Protein 6A6E (pdb70)

Solvent-accessible surface area: 56478 Å² total

Nearest PDB structures (foldseek):
  5j8q-assembly1_A  TM=9.663E-01  e=8.376E-50  Bacillus subtilis subsp. subtilis str. 168
  7ceq-assembly1_A  TM=9.669E-01  e=1.180E-49  Bacillus subtilis subsp. subtilis str. 168
  8d8s-assembly1_A-2  TM=9.584E-01  e=9.747E-49  Staphylococcus aureus
  4w91-assembly3_E  TM=9.562E-01  e=2.827E-47  Brucella suis bv. 4 str. 40
  6c9e-assembly1_A  TM=9.545E-01  e=1.010E-44  Legionella pneumophila subsp. pneumophila str. Philadelphia 1

Sequence (1684 aa):
HMRSTVFSDEEFSNILNDFPALKRNINGKRLVYLDNAASTLKCKSVIEKMTDFYLYHYSNIHRAVHTLASEATVAYEQAREKVANFLNASSEEIIFTSGTTMGINFLVNSLAKSGILKTEDTVLISQVEHHANLVPWVRLSKFYGFKVAYITADEKGVITNESILKTKESIPNPKVVSITGQSNVTGQEMPIELIRETFKNATLIVDGAQLVPHKKVDVKKLDVDFLVFSGHKILGPTGIGVLYGKKALLEQQLEPFLYGGEMIDKVTFEDVTFNVLPYRFEAGTQHITGAVGLGYTIDYLESIGFEKVEKHVEELSNYLLEKMMELDFVEVYGPIDSSHKSLVSFNVKGVHPHDVSHILDENFGVATRSGHHAQPLMGVLAKGSKIDFPNSTVRASVYLYNTKEDIDVLIEGLKYIRRWFEHMRSTVFSDEEFSNILNDFPALKRNINGKRLVYLDNAASTLKCKSVIEKMTDFYLYHYSNIHRAVHTLASEATVAYEQAREKVANFLNASSEEIIFTSGTTMGINFLVNSLAKSGILKTEDTVLISQVEHHANLVPWVRLSKFYGFKVAYITADEKGVITNESILKTKESIPNPKVVSITGQSNVTGQEMPIELIRETFKNATLIVDGAQLVPHKKVDVKKLDVDFLVFSGHKILGPTGIGVLYGKKALLEQLEPFLYGGEMIDKVTFEDVTFNVLPYRFEAGTQHITGAVGLGYTIDYLESIGFEKVEKHVEELSNYLLEKMMELDFVEVYGPIDSSHKSLVSFNVKGVHPHDVSHILDENFGVATRSGHHAQPLMGVLAKGSKIDFPNSTVRASVYLYNTKEDIDVLIEGLKYIRRWFEHMRSTVFSDEEFSNILNDFPALKRNINGKRLVYLDNAASTLKCKSVIEKMTDFYLYHYSNIHRAVHTLASEATVAYEQAREKVANFLNASSEEIIFTSGTTMGINFLVNSLAKSGILKTEDTVLISQVEHHANLVPWVRLSKFYGFKVAYITADEKGVITNESILKTKESIPNPKVVSITGQSNVTGQEMPIELIRETFKNATLIVDGAQLVPHKKVDVKKLDVDFLVFSGHKILGPTGIGVLYGKKALLEQLEPFLYGGEMIDKVTFEDVTFNVLPYRFEAGTQHITGAVGLGYTIDYLESIGFEKVEKHVEELSNYLLEKMMELDFVEVYGPIDSSHKSLVSFNVKGVHPHDVSHILDENFGVATRSGHHAQPLMGVLAKGSKIDFPNSTVRASVYLYNTKEDIDVLIEGLKYIRRWFEHMRSTVFSDEEFSNILNDFPALKRNINGKRLVYLDNAASTLKCKSVIEKMTDFYLYHYSNIHRAVHTLASEATVAYEQAREEKVANFLNASSEEIIFTSGTTMGINFLVNSLAKSGILKTEDTVLISQVEHHANLVPWVRLSKFYGFKVAYITADEKGVITNESILKTKESIPNPKVVSITGQSNVTGQEMPIELIRETFKNATLIVDGAQLVPHKKVDVKKLDVDFLVFSGHKILGPTGIGVLYGKKALLEQLEPFLYGGEMIDKVTFEDVTFNVLPYRFEAGTQHITGAVGLGYTIDYLESIGFEKVEKHVEELSNYLLEKMMELDFVEVYGPIDSSHKSLVSFNVKGVHPHDVSHILDENFGVATRSGHHAQPLMGVLAKGSKIDFPNSTVRASVYLYNTKEDIDVLIEGLKYIRRWFE

Foldseek 3Di:
DLPDPQDDPVLLVVVLVQFVQQCDAFVRFTALEFALLVFDTAGNVLVVVLVCCVVPQDDFEDVDDDDSNVSLNVLLLLLLCLVCVQQVHDSLQKDKFQWLLVQLLFVVQFCLVLPLQAAAAEEEEAQQDDCSNPVSVVVCCVVRHYYYHYQYAALLRERDLVSLLVVCVVNVAHQAYEYECAGSAQQFRDPLQSNCVSRVNHQYEYECAQPSQQDRHHCVVSVHAKYKYALRSNSADHRIIIIGGDQVVVVSTQASDAAPQQWDDDDPPDTHGDGGPSVRDHDGGPSSRSSSSSSSSVVCVVSNSVSQNVRQLVLFLLLLVLQVVDPQKDWGHDPDSSRTFKIWIDGAPDAQVVLQVQCCNVQSYHKDKFASNQSSLVSNCVPDPGNRPSMTIMGGDGRSHGSVSSVSSSVSSVVVVVVVD/DQPDPQDDPVLLVVVLVQFCQQVDAFLNFGALEFALLVFDTAGNVLVVVLVCCVPPQDDFEDDPPDRSRVSLHVLLQVLLVLVCVQQVHDSLQKDKFQWLLVQLLFCVQFCLVLVLFAQDAEEEEEQLDDCSNPVSVVVCCVVGNYHYHYQYAALLRERDLVSLVVVCVVVVAGQAYEYECAGSEQQFGDPLLSNCVSHVNHQYEYACAPPSLAHRHHCVVSVHQKYKYAQRSNSFDHRIIIMGGDPVVQVSTQARDAAPQQWDDDDPVDTHGDGGPSVHPHPGGPSSRSSSSSVSSVVCVVSPSVSQNVRQLVLFLLLLVLQVPDPQKDWGHDPDSSRTFKIWIAGAPDAQVVLQVQCCNPLSYHKDKDQSRQSSLVSNCVVDPGNRPSMTIMTGDGRSHGSVSSVSSSVSSVCCVVPVD/DLPFPQDDPVLLVVVLVQFVQQCDAFPHATALEFALLVFDGAGPVLVVVLVCCVVPQDDFEDVQPDRSNVSLNVLLLVLLVLVCVQQVHDSLQKDKFQWLLVQLLFCLVFCLVLPQQAQAAEEEEELLDDCSNPVSVVVCCVVRRHYYHYQYAAQLRHRDLVSLVVVCVVPVAGQAYEYECAGSAQQFRDPLQSNCVSHVNHQYEYEDAPPSLAHRHHCVVSVHAKYKYALRSNSFDHRIIIIGGDQVVVVSTDARDAAPQQWDDDDPPDTHGDGGPSVHPHPGGPSSRSSSSSVSSVVCVVSPSVSQNVRQLVLFVLLLVLQVPDPQKDWGHDPDSSRTFKIWIDGAQDAQVRLQVCCCNPLSYHKDKAQSNQSSLVSNCVVDPHNRPSMTIMGGDGRSHTSVSSVSSSVSSVVVNVVRD/DFPDPQDDPVLLVVVLVQFVQQDDAFVNFGALEFALLVFDTAGPVLVVVLVCCVPPQDDFEDPQDDDSRVSLHVLLLVLLVLVCVQQVHDSLQKDKAQWLLVQLLFCVQFCLVLVQQAAAAEEEEEQQDDCSNPVSCVVCCVVRHGYYHYQYAALLRERDLVSLLVVCVVPVAHQAYEYECAGSEQQFRDPLQSNCVRHVNHQAEYEDAQPSLQDRHHCVVSVHAKYKYGQRSNSADHRIIIIGGDQVVQVSTQARDDAPQQWDDDDPVDTHGDGGPSVRPHPGGPSSRSSSSSSSSVVCVVSPSVSQNVRQLVLFLLLLVLVVPDPQKDWGHDDDSSRTFKIWIAGAPDQQVVLQVQCCNPLSYHKDKAQSRQSSLVSNCVNDPGNRPSMTIMGGDGRSHGSVSSVSSSVSSVVCVVPVD

Structure (mmCIF, N/CA/C/O backbone):
data_6A6E
#
_entry.id   6A6E
#
_cell.length_a   106.302
_cell.length_b   218.716
_cell.length_c   89.630
_cell.angle_alpha   90.00
_cell.angle_beta   90.00
_cell.angle_gamma   90.00
#
_symmetry.space_group_name_H-M   'P 21 21 2'
#
loop_
_entity.id
_entity.type
_entity.pdbx_description
1 polymer 'Cysteine desulfurase'
2 non-polymer "PYRIDOXAL-5'-PHOSPHATE"
3 non-polymer GLYCEROL
4 non-polymer 'CITRIC ACID'
5 non-polymer DI(HYDROXYETHYL)ETHER
6 water water
#
loop_
_atom_site.group_PDB
_atom_site.id
_atom_site.type_symbol
_atom_site.label_atom_id
_atom_site.label_alt_id
_atom_site.label_comp_id
_atom_site.label_asym_id
_atom_site.label_entity_id
_atom_site.label_seq_id
_atom_site.pdbx_PDB_ins_code
_atom_site.Cartn_x
_atom_site.Cartn_y
_atom_site.Cartn_z
_atom_site.occupancy
_atom_site.B_iso_or_equiv
_atom_site.auth_seq_id
_atom_site.auth_comp_id
_atom_site.auth_asym_id
_atom_site.auth_atom_id
_atom_site.pdbx_PDB_model_num
ATOM 1 N N . HIS A 1 4 ? -13.664 61.825 19.892 1.00 82.24 0 HIS A N 1
ATOM 2 C CA . HIS A 1 4 ? -14.272 62.028 18.543 1.00 85.80 0 HIS A CA 1
ATOM 3 C C . HIS A 1 4 ? -13.543 61.172 17.502 1.00 89.96 0 HIS A C 1
ATOM 4 O O . HIS A 1 4 ? -12.328 61.305 17.301 1.00 94.32 0 HIS A O 1
ATOM 11 N N . MET A 1 5 ? -14.299 60.308 16.828 1.00 85.80 1 MET A N 1
ATOM 12 C CA . MET A 1 5 ? -13.745 59.376 15.842 1.00 78.49 1 MET A CA 1
ATOM 13 C C . MET A 1 5 ? -13.205 60.046 14.569 1.00 70.43 1 MET A C 1
ATOM 14 O O . MET A 1 5 ? -12.609 59.375 13.714 1.00 77.59 1 MET A O 1
ATOM 19 N N . ARG A 1 6 ? -13.400 61.358 14.474 1.00 56.20 2 ARG A N 1
ATOM 20 C CA . ARG A 1 6 ? -12.849 62.206 13.419 1.00 54.93 2 ARG A CA 1
ATOM 21 C C . ARG A 1 6 ? -13.620 62.100 12.090 1.00 56.08 2 ARG A C 1
ATOM 22 O O . ARG A 1 6 ? -13.028 62.111 11.014 1.00 50.79 2 ARG A O 1
ATOM 30 N N . SER A 1 7 ? -14.952 62.043 12.190 1.00 57.30 3 SER A N 1
ATOM 31 C CA . SER A 1 7 ? -15.852 62.015 11.019 1.00 53.98 3 SER A CA 1
ATOM 32 C C . SER A 1 7 ? -16.564 63.370 10.808 1.00 51.52 3 SER A C 1
ATOM 33 O O . SER A 1 7 ? -17.142 63.939 11.734 1.00 44.48 3 SER A O 1
ATOM 36 N N . THR A 1 8 ? -16.554 63.872 9.587 1.00 49.02 4 THR A N 1
ATOM 37 C CA . THR A 1 8 ? -17.398 65.011 9.237 1.00 49.35 4 THR A CA 1
ATOM 38 C C . THR A 1 8 ? -18.861 64.543 8.915 1.00 48.39 4 THR A C 1
ATOM 39 O O . THR A 1 8 ? -19.742 65.353 8.681 1.00 48.52 4 THR A O 1
ATOM 43 N N . VAL A 1 9 ? -19.105 63.228 8.918 1.00 46.83 5 VAL A N 1
ATOM 44 C CA . VAL A 1 9 ? -20.319 62.644 8.340 1.00 39.51 5 VAL A CA 1
ATOM 45 C C . VAL A 1 9 ? -21.219 62.071 9.416 1.00 36.86 5 VAL A C 1
ATOM 46 O O . VAL A 1 9 ? -22.412 62.277 9.356 1.00 33.61 5 VAL A O 1
ATOM 50 N N . PHE A 1 10 ? -20.643 61.306 10.353 1.00 36.33 6 PHE A N 1
ATOM 51 C CA . PHE A 1 10 ? -21.402 60.574 11.339 1.00 39.83 6 PHE A CA 1
ATOM 52 C C . PHE A 1 10 ? -21.080 61.122 12.725 1.00 42.94 6 PHE A C 1
ATOM 53 O O . PHE A 1 10 ? -19.927 61.395 13.003 1.00 40.17 6 PHE A O 1
ATOM 61 N N . SER A 1 11 ? -22.077 61.198 13.605 1.00 43.59 7 SER A N 1
ATOM 62 C CA . SER A 1 11 ? -21.861 61.506 15.013 1.00 45.20 7 SER A CA 1
ATOM 63 C C . SER A 1 11 ? -21.052 60.388 15.656 1.00 45.30 7 SER A C 1
ATOM 64 O O . SER A 1 11 ? -20.924 59.299 15.097 1.00 44.33 7 SER A O 1
ATOM 67 N N . ASP A 1 12 ? -20.507 60.616 16.831 1.00 45.60 8 ASP A N 1
ATOM 68 C CA . ASP A 1 12 ? -19.752 59.549 17.486 1.00 50.08 8 ASP A CA 1
ATOM 69 C C . ASP A 1 12 ? -20.660 58.411 17.890 1.00 51.21 8 ASP A C 1
ATOM 70 O O . ASP A 1 12 ? -20.226 57.256 17.935 1.00 47.23 8 ASP A O 1
ATOM 75 N N . GLU A 1 13 ? -21.922 58.726 18.167 1.00 47.42 9 GLU A N 1
ATOM 76 C CA . GLU A 1 13 ? -22.890 57.694 18.474 1.00 47.27 9 GLU A CA 1
ATOM 77 C C . GLU A 1 13 ? -23.357 56.855 17.249 1.00 42.00 9 GLU A C 1
ATOM 78 O O . GLU A 1 13 ? -23.533 55.661 17.378 1.00 38.22 9 GLU A O 1
ATOM 84 N N . GLU A 1 14 ? -23.681 57.497 16.128 1.00 41.68 10 GLU A N 1
ATOM 85 C CA . GLU A 1 14 ? -24.106 56.758 14.947 1.00 46.07 10 GLU A CA 1
ATOM 86 C C . GLU A 1 14 ? -22.958 55.844 14.540 1.00 40.27 10 GLU A C 1
ATOM 87 O O . GLU A 1 14 ? -23.159 54.704 14.213 1.00 36.35 10 GLU A O 1
ATOM 93 N N . PHE A 1 15 ? -21.752 56.394 14.519 1.00 38.17 11 PHE A N 1
ATOM 94 C CA . PHE A 1 15 ? -20.613 55.692 14.026 1.00 38.21 11 PHE A CA 1
ATOM 95 C C . PHE A 1 15 ? -20.288 54.544 14.956 1.00 40.14 11 PHE A C 1
ATOM 96 O O . PHE A 1 15 ? -19.995 53.401 14.533 1.00 30.19 11 PHE A O 1
ATOM 104 N N . SER A 1 16 ? -20.392 54.815 16.233 1.00 34.02 12 SER A N 1
ATOM 105 C CA . SER A 1 16 ? -20.155 53.784 17.195 1.00 39.00 12 SER A CA 1
ATOM 106 C C . SER A 1 16 ? -21.146 52.606 17.044 1.00 36.87 12 SER A C 1
ATOM 107 O O . SER A 1 16 ? -20.782 51.434 17.223 1.00 33.17 12 SER A O 1
ATOM 110 N N . ASN A 1 17 ? -22.396 52.946 16.774 1.00 36.01 13 ASN A N 1
ATOM 111 C CA . ASN A 1 17 ? -23.450 51.974 16.487 1.00 36.32 13 ASN A CA 1
ATOM 112 C C . ASN A 1 17 ? -23.158 51.130 15.230 1.00 33.26 13 ASN A C 1
ATOM 113 O O . ASN A 1 17 ? -23.357 49.902 15.227 1.00 33.12 13 ASN A O 1
ATOM 118 N N . ILE A 1 18 ? -22.702 51.804 14.176 1.00 29.02 14 ILE A N 1
ATOM 119 C CA . ILE A 1 18 ? -22.256 51.107 12.980 1.00 28.67 14 ILE A CA 1
ATOM 120 C C . ILE A 1 18 ? -21.164 50.087 13.282 1.00 31.37 14 ILE A C 1
ATOM 121 O O . ILE A 1 18 ? -21.344 48.900 13.001 1.00 28.21 14 ILE A O 1
ATOM 126 N N . LEU A 1 19 ? -20.059 50.506 13.912 1.00 27.93 15 LEU A N 1
ATOM 127 C CA . LEU A 1 19 ? -19.007 49.582 14.223 1.00 27.41 15 LEU A CA 1
ATOM 128 C C . LEU A 1 19 ? -19.510 48.411 15.053 1.00 28.77 15 LEU A C 1
ATOM 129 O O . LEU A 1 19 ? -19.051 47.249 14.877 1.00 27.60 15 LEU A O 1
ATOM 134 N N . ASN A 1 20 ? -20.457 48.653 15.951 1.00 26.79 16 ASN A N 1
ATOM 135 C CA . ASN A 1 20 ? -20.932 47.524 16.749 1.00 30.14 16 ASN A CA 1
ATOM 136 C C . ASN A 1 20 ? -21.737 46.490 15.923 1.00 26.33 16 ASN A C 1
ATOM 137 O O . ASN A 1 20 ? -21.973 45.408 16.380 1.00 25.62 16 ASN A O 1
ATOM 142 N N . ASP A 1 21 ? -22.169 46.853 14.722 1.00 27.36 17 ASP A N 1
ATOM 143 C CA . ASP A 1 21 ? -22.889 45.931 13.821 1.00 27.49 17 ASP A CA 1
ATOM 144 C C . ASP A 1 21 ? -21.954 44.842 13.245 1.00 27.03 17 ASP A C 1
ATOM 145 O O . ASP A 1 21 ? -22.466 43.857 12.724 1.00 29.77 17 ASP A O 1
ATOM 150 N N . PHE A 1 22 ? -20.617 45.013 13.332 1.00 24.80 18 PHE A N 1
ATOM 151 C CA . PHE A 1 22 ? -19.640 44.088 12.705 1.00 24.57 18 PHE A CA 1
ATOM 152 C C . PHE A 1 22 ? -18.805 43.313 13.694 1.00 23.87 18 PHE A C 1
ATOM 153 O O . PHE A 1 22 ? -17.744 43.766 14.087 1.00 24.36 18 PHE A O 1
ATOM 161 N N . PRO A 1 23 ? -19.280 42.144 14.086 1.00 21.97 19 PRO A N 1
ATOM 162 C CA . PRO A 1 23 ? -18.619 41.448 15.144 1.00 23.44 19 PRO A CA 1
ATOM 163 C C . PRO A 1 23 ? -17.170 41.107 14.859 1.00 27.29 19 PRO A C 1
ATOM 164 O O . PRO A 1 23 ? -16.418 40.985 15.813 1.00 27.83 19 PRO A O 1
ATOM 168 N N . ALA A 1 24 ? -16.762 40.944 13.598 1.00 24.08 20 ALA A N 1
ATOM 169 C CA . ALA A 1 24 ? -15.378 40.604 13.340 1.00 24.24 20 ALA A CA 1
ATOM 170 C C . ALA A 1 24 ? -14.421 41.659 13.921 1.00 23.25 20 ALA A C 1
ATOM 171 O O . ALA A 1 24 ? -13.292 41.353 14.196 1.00 22.72 20 ALA A O 1
ATOM 173 N N . LEU A 1 25 ? -14.882 42.898 14.062 1.00 24.49 21 LEU A N 1
ATOM 174 C CA . LEU A 1 25 ? -14.038 43.960 14.553 1.00 26.07 21 LEU A CA 1
ATOM 175 C C . LEU A 1 25 ? -13.531 43.703 16.009 1.00 26.62 21 LEU A C 1
ATOM 176 O O . LEU A 1 25 ? -12.504 44.241 16.378 1.00 29.88 21 LEU A O 1
ATOM 181 N N . LYS A 1 26 ? -14.194 42.817 16.747 1.00 27.31 22 LYS A N 1
ATOM 182 C CA . LYS A 1 26 ? -13.754 42.402 18.094 1.00 30.21 22 LYS A CA 1
ATOM 183 C C . LYS A 1 26 ? -12.675 41.348 18.091 1.00 31.51 22 LYS A C 1
ATOM 184 O O . LYS A 1 26 ? -12.266 40.907 19.161 1.00 33.16 22 LYS A O 1
ATOM 190 N N . ARG A 1 27 ? -12.288 40.855 16.921 1.00 31.52 23 ARG A N 1
ATOM 191 C CA . ARG A 1 27 ? -11.265 39.843 16.824 1.00 32.48 23 ARG A CA 1
ATOM 192 C C . ARG A 1 27 ? -9.922 40.551 17.185 1.00 30.70 23 ARG A C 1
ATOM 193 O O . ARG A 1 27 ? -9.702 41.700 16.805 1.00 27.39 23 ARG A O 1
ATOM 201 N N . ASN A 1 28 ? -9.026 39.839 17.867 1.00 32.66 24 ASN A N 1
ATOM 202 C CA . ASN A 1 28 ? -7.646 40.315 18.069 1.00 35.80 24 ASN A CA 1
ATOM 203 C C . ASN A 1 28 ? -6.683 39.371 17.385 1.00 32.36 24 ASN A C 1
ATOM 204 O O . ASN A 1 28 ? -6.866 38.144 17.463 1.00 31.44 24 ASN A O 1
ATOM 209 N N . ILE A 1 29 ? -5.638 39.938 16.782 1.00 34.94 25 ILE A N 1
ATOM 210 C CA . ILE A 1 29 ? -4.524 39.172 16.183 1.00 37.85 25 ILE A CA 1
ATOM 211 C C . ILE A 1 29 ? -3.285 39.482 17.020 1.00 39.79 25 ILE A C 1
ATOM 212 O O . ILE A 1 29 ? -2.811 40.632 17.046 1.00 34.32 25 ILE A O 1
ATOM 217 N N . ASN A 1 30 ? -2.756 38.474 17.701 1.00 40.38 26 ASN A N 1
ATOM 218 C CA . ASN A 1 30 ? -1.641 38.655 18.606 1.00 37.72 26 ASN A CA 1
ATOM 219 C C . ASN A 1 30 ? -1.812 39.780 19.569 1.00 38.22 26 ASN A C 1
ATOM 220 O O . ASN A 1 30 ? -0.890 40.516 19.786 1.00 36.93 26 ASN A O 1
ATOM 225 N N . GLY A 1 31 ? -2.999 39.936 20.129 1.00 37.56 27 GLY A N 1
ATOM 226 C CA . GLY A 1 31 ? -3.261 41.006 21.065 1.00 36.42 27 GLY A CA 1
ATOM 227 C C . GLY A 1 31 ? -3.517 42.387 20.505 1.00 38.03 27 GLY A C 1
ATOM 228 O O . GLY A 1 31 ? -3.663 43.308 21.286 1.00 38.95 27 GLY A O 1
ATOM 229 N N . LYS A 1 32 ? -3.595 42.553 19.182 1.00 35.02 28 LYS A N 1
ATOM 230 C CA . LYS A 1 32 ? -4.033 43.829 18.582 1.00 34.80 28 LYS A CA 1
ATOM 231 C C . LYS A 1 32 ? -5.389 43.675 17.838 1.00 36.20 28 LYS A C 1
ATOM 232 O O . LYS A 1 32 ? -5.651 42.644 17.177 1.00 32.69 28 LYS A O 1
ATOM 238 N N . ARG A 1 33 ? -6.238 44.688 17.952 1.00 31.22 29 ARG A N 1
ATOM 239 C CA . ARG A 1 33 ? -7.526 44.627 17.313 1.00 31.50 29 ARG A CA 1
ATOM 240 C C . ARG A 1 33 ? -7.341 44.533 15.791 1.00 29.30 29 ARG A C 1
ATOM 241 O O . ARG A 1 33 ? -6.355 45.035 15.197 1.00 28.22 29 ARG A O 1
ATOM 249 N N . LEU A 1 34 ? -8.321 43.871 15.192 1.00 28.80 30 LEU A N 1
ATOM 250 C CA . LEU A 1 34 ? -8.381 43.687 13.746 1.00 27.18 30 LEU A CA 1
ATOM 251 C C . LEU A 1 34 ? -8.555 45.026 13.105 1.00 23.59 30 LEU A C 1
ATOM 252 O O . LEU A 1 34 ? -9.482 45.769 13.389 1.00 26.58 30 LEU A O 1
ATOM 257 N N . VAL A 1 35 ? -7.633 45.359 12.229 1.00 23.67 31 VAL A N 1
ATOM 258 C CA . VAL A 1 35 ? -7.757 46.523 11.400 1.00 21.49 31 VAL A CA 1
ATOM 259 C C . VAL A 1 35 ? -7.971 46.016 9.945 1.00 21.26 31 VAL A C 1
ATOM 260 O O . VAL A 1 35 ? -7.012 45.720 9.234 1.00 23.11 31 VAL A O 1
ATOM 264 N N . TYR A 1 36 ? -9.220 45.997 9.487 1.00 21.76 32 TYR A N 1
ATOM 265 C CA . TYR A 1 36 ? -9.559 45.295 8.218 1.00 20.31 32 TYR A CA 1
ATOM 266 C C . TYR A 1 36 ? -9.499 46.246 7.057 1.00 18.59 32 TYR A C 1
ATOM 267 O O . TYR A 1 36 ? -10.390 47.083 6.882 1.00 18.03 32 TYR A O 1
ATOM 276 N N . LEU A 1 37 ? -8.417 46.130 6.290 1.00 17.25 33 LEU A N 1
ATOM 277 C CA . LEU A 1 37 ? -8.189 46.971 5.105 1.00 18.69 33 LEU A CA 1
ATOM 278 C C . LEU A 1 37 ? -8.053 46.153 3.790 1.00 17.80 33 LEU A C 1
ATOM 279 O O . LEU A 1 37 ? -7.289 46.551 2.860 1.00 18.82 33 LEU A O 1
ATOM 284 N N . ASP A 1 38 ? -8.825 45.061 3.694 1.00 16.15 34 ASP A N 1
ATOM 285 C CA . ASP A 1 38 ? -8.873 44.240 2.463 1.00 17.89 34 ASP A CA 1
ATOM 286 C C . ASP A 1 38 ? -10.306 44.221 1.894 1.00 18.07 34 ASP A C 1
ATOM 287 O O . ASP A 1 38 ? -10.776 43.232 1.329 1.00 15.35 34 ASP A O 1
ATOM 292 N N . ASN A 1 39 ? -10.952 45.366 2.008 1.00 17.69 35 ASN A N 1
ATOM 293 C CA . ASN A 1 39 ? -12.356 45.563 1.597 1.00 19.12 35 ASN A CA 1
ATOM 294 C C . ASN A 1 39 ? -12.612 45.391 0.105 1.00 19.59 35 ASN A C 1
ATOM 295 O O . ASN A 1 39 ? -13.716 45.035 -0.284 1.00 20.24 35 ASN A O 1
ATOM 300 N N . ALA A 1 40 ? -11.579 45.658 -0.691 1.00 19.25 36 ALA A N 1
ATOM 301 C CA . ALA A 1 40 ? -11.614 45.522 -2.106 1.00 18.37 36 ALA A CA 1
ATOM 302 C C . ALA A 1 40 ? -11.659 44.060 -2.584 1.00 18.59 36 ALA A C 1
ATOM 303 O O . ALA A 1 40 ? -12.080 43.784 -3.675 1.00 19.87 36 ALA A O 1
ATOM 305 N N . ALA A 1 41 ? -11.250 43.128 -1.726 1.00 19.12 37 ALA A N 1
ATOM 306 C CA . ALA A 1 41 ? -11.375 41.723 -1.970 1.00 18.48 37 ALA A CA 1
ATOM 307 C C . ALA A 1 41 ? -12.749 41.193 -1.513 1.00 18.18 37 ALA A C 1
ATOM 308 O O . ALA A 1 41 ? -13.338 40.355 -2.211 1.00 19.78 37 ALA A O 1
ATOM 310 N N . SER A 1 42 ? -13.169 41.529 -0.301 1.00 17.34 38 SER A N 1
ATOM 311 C CA . SER A 1 42 ? -14.510 41.275 0.175 1.00 17.86 38 SER A CA 1
ATOM 312 C C . SER A 1 42 ? -14.765 42.060 1.446 1.00 17.61 38 SER A C 1
ATOM 313 O O . SER A 1 42 ? -13.824 42.609 2.041 1.00 19.67 38 SER A O 1
ATOM 316 N N . THR A 1 43 ? -16.029 42.192 1.832 1.00 17.26 39 THR A N 1
ATOM 317 C CA . THR A 1 43 ? -16.357 42.980 3.036 1.00 17.22 39 THR A CA 1
ATOM 318 C C . THR A 1 43 ? -16.882 42.156 4.176 1.00 17.99 39 THR A C 1
ATOM 319 O O . THR A 1 43 ? -17.372 41.008 4.014 1.00 19.19 39 THR A O 1
ATOM 323 N N . LEU A 1 44 ? -16.852 42.765 5.343 1.00 16.56 40 LEU A N 1
ATOM 324 C CA . LEU A 1 44 ? -17.281 42.108 6.584 1.00 17.27 40 LEU A CA 1
ATOM 325 C C . LEU A 1 44 ? -18.804 42.193 6.658 1.00 18.12 40 LEU A C 1
ATOM 326 O O . LEU A 1 44 ? -19.420 43.046 5.994 1.00 20.76 40 LEU A O 1
ATOM 331 N N . LYS A 1 45 ? -19.407 41.304 7.441 1.00 18.64 41 LYS A N 1
ATOM 332 C CA . LYS A 1 45 ? -20.864 41.155 7.487 1.00 17.34 41 LYS A CA 1
ATOM 333 C C . LYS A 1 45 ? -21.497 41.746 8.733 1.00 17.99 41 LYS A C 1
ATOM 334 O O . LYS A 1 45 ? -20.965 41.693 9.846 1.00 17.95 41 LYS A O 1
ATOM 340 N N . CYS A 1 46 ? -22.676 42.302 8.503 1.00 20.48 42 CYS A N 1
ATOM 341 C CA . CYS A 1 46 ? -23.485 42.971 9.487 1.00 22.29 42 CYS A CA 1
ATOM 342 C C . CYS A 1 46 ? -24.320 41.960 10.245 1.00 22.01 42 CYS A C 1
ATOM 343 O O . CYS A 1 46 ? -25.022 41.152 9.640 1.00 19.03 42 CYS A O 1
ATOM 346 N N . LYS A 1 47 ? -24.256 41.982 11.570 1.00 22.00 43 LYS A N 1
ATOM 347 C CA . LYS A 1 47 ? -24.956 40.985 12.368 1.00 21.19 43 LYS A CA 1
ATOM 348 C C . LYS A 1 47 ? -26.470 41.017 12.153 1.00 20.22 43 LYS A C 1
ATOM 349 O O . LYS A 1 47 ? -27.081 39.976 11.985 1.00 18.30 43 LYS A O 1
ATOM 355 N N . SER A 1 48 ? -27.067 42.200 12.083 1.00 20.49 44 SER A N 1
ATOM 356 C CA . SER A 1 48 ? -28.520 42.262 11.964 1.00 23.82 44 SER A CA 1
ATOM 357 C C . SER A 1 48 ? -28.966 41.739 10.602 1.00 23.09 44 SER A C 1
ATOM 358 O O . SER A 1 48 ? -29.998 41.091 10.518 1.00 22.63 44 SER A O 1
ATOM 361 N N . VAL A 1 49 ? -28.159 41.979 9.552 1.00 22.95 45 VAL A N 1
ATOM 362 C CA . VAL A 1 49 ? -28.515 41.461 8.211 1.00 22.15 45 VAL A CA 1
ATOM 363 C C . VAL A 1 49 ? -28.434 39.950 8.219 1.00 22.81 45 VAL A C 1
ATOM 364 O O . VAL A 1 49 ? -29.334 39.258 7.710 1.00 22.81 45 VAL A O 1
ATOM 368 N N . ILE A 1 50 ? -27.366 39.424 8.788 1.00 19.64 46 ILE A N 1
ATOM 369 C CA . ILE A 1 50 ? -27.188 37.994 8.788 1.00 20.19 46 ILE A CA 1
ATOM 370 C C . ILE A 1 50 ? -28.265 37.286 9.622 1.00 20.82 46 ILE A C 1
ATOM 371 O O . ILE A 1 50 ? -28.699 36.171 9.261 1.00 17.54 46 ILE A O 1
ATOM 376 N N . GLU A 1 51 ? -28.720 37.924 10.728 1.00 22.28 47 GLU A N 1
ATOM 377 C CA . GLU A 1 51 ? -29.826 37.397 11.541 1.00 22.61 47 GLU A CA 1
ATOM 378 C C . GLU A 1 51 ? -31.114 37.344 10.740 1.00 20.70 47 GLU A C 1
ATOM 379 O O . GLU A 1 51 ? -31.931 36.452 10.905 1.00 19.40 47 GLU A O 1
ATOM 385 N N . LYS A 1 52 ? -31.339 38.334 9.904 1.00 19.79 48 LYS A N 1
ATOM 386 C CA . LYS A 1 52 ? -32.517 38.256 9.084 1.00 21.82 48 LYS A CA 1
ATOM 387 C C . LYS A 1 52 ? -32.482 37.130 8.049 1.00 20.67 48 LYS A C 1
ATOM 388 O O . LYS A 1 52 ? -33.517 36.547 7.745 1.00 19.70 48 LYS A O 1
ATOM 394 N N . MET A 1 53 ? -31.327 36.886 7.452 1.00 18.67 49 MET A N 1
ATOM 395 C CA . MET A 1 53 ? -31.156 35.704 6.583 1.00 19.95 49 MET A CA 1
ATOM 396 C C . MET A 1 53 ? -31.361 34.395 7.274 1.00 19.75 49 MET A C 1
ATOM 397 O O . MET A 1 53 ? -31.983 33.457 6.710 1.00 19.37 49 MET A O 1
ATOM 402 N N . THR A 1 54 ? -30.870 34.320 8.501 1.00 18.24 50 THR A N 1
ATOM 403 C CA . THR A 1 54 ? -31.077 33.161 9.357 1.00 19.98 50 THR A CA 1
ATOM 404 C C . THR A 1 54 ? -32.582 32.896 9.650 1.00 19.79 50 THR A C 1
ATOM 405 O O . THR A 1 54 ? -33.062 31.781 9.511 1.00 21.05 50 THR A O 1
ATOM 409 N N . ASP A 1 55 ? -33.317 33.941 10.013 1.00 19.40 51 ASP A N 1
ATOM 410 C CA . ASP A 1 55 ? -34.758 33.856 10.209 1.00 20.14 51 ASP A CA 1
ATOM 411 C C . ASP A 1 55 ? -35.483 33.391 8.912 1.00 18.68 51 ASP A C 1
ATOM 412 O O . ASP A 1 55 ? -36.394 32.575 8.949 1.00 17.17 51 ASP A O 1
ATOM 417 N N . PHE A 1 56 ? -35.033 33.909 7.769 1.00 17.98 52 PHE A N 1
ATOM 418 C CA . PHE A 1 56 ? -35.571 33.494 6.520 1.00 17.10 52 PHE A CA 1
ATOM 419 C C . PHE A 1 56 ? -35.327 31.983 6.244 1.00 15.86 52 PHE A C 1
ATOM 420 O O . PHE A 1 56 ? -36.277 31.258 5.983 1.00 15.10 52 PHE A O 1
ATOM 428 N N . TYR A 1 57 ? -34.081 31.514 6.381 1.00 15.88 53 TYR A N 1
ATOM 429 C CA . TYR A 1 57 ? -33.738 30.101 6.198 1.00 16.44 53 TYR A CA 1
ATOM 430 C C . TYR A 1 57 ? -34.528 29.201 7.115 1.00 17.20 53 TYR A C 1
ATOM 431 O O . TYR A 1 57 ? -34.892 28.058 6.731 1.00 17.01 53 TYR A O 1
ATOM 440 N N . LEU A 1 58 ? -34.729 29.656 8.368 1.00 16.30 54 LEU A N 1
ATOM 441 C CA . LEU A 1 58 ? -35.259 28.740 9.391 1.00 17.58 54 LEU A CA 1
ATOM 442 C C . LEU A 1 58 ? -36.798 28.767 9.408 1.00 17.39 54 LEU A C 1
ATOM 443 O O . LEU A 1 58 ? -37.391 27.780 9.749 1.00 20.36 54 LEU A O 1
ATOM 448 N N . TYR A 1 59 ? -37.428 29.868 9.022 1.00 18.29 55 TYR A N 1
ATOM 449 C CA . TYR A 1 59 ? -38.881 30.012 9.197 1.00 19.13 55 TYR A CA 1
ATOM 450 C C . TYR A 1 59 ? -39.686 30.368 7.934 1.00 20.79 55 TYR A C 1
ATOM 451 O O . TYR A 1 59 ? -40.938 30.192 7.932 1.00 21.05 55 TYR A O 1
ATOM 460 N N . HIS A 1 60 ? -39.032 30.852 6.880 1.00 16.86 56 HIS A N 1
ATOM 461 C CA . HIS A 1 60 ? -39.787 31.371 5.725 1.00 18.58 56 HIS A CA 1
ATOM 462 C C . HIS A 1 60 ? -39.350 30.779 4.391 1.00 16.69 56 HIS A C 1
ATOM 463 O O . HIS A 1 60 ? -39.513 31.383 3.384 1.00 15.11 56 HIS A O 1
ATOM 470 N N . TYR A 1 61 ? -38.819 29.579 4.425 1.00 17.02 57 TYR A N 1
ATOM 471 C CA . TYR A 1 61 ? -38.025 29.069 3.291 1.00 18.24 57 TYR A CA 1
ATOM 472 C C . TYR A 1 61 ? -38.706 27.921 2.577 1.00 17.01 57 TYR A C 1
ATOM 473 O O . TYR A 1 61 ? -39.221 27.031 3.216 1.00 16.95 57 TYR A O 1
ATOM 482 N N . SER A 1 62 ? -38.692 27.967 1.253 1.00 16.74 58 SER A N 1
ATOM 483 C CA . SER A 1 62 ? -39.026 26.879 0.378 1.00 17.05 58 SER A CA 1
ATOM 484 C C . SER A 1 62 ? -38.619 27.311 -1.008 1.00 15.35 58 SER A C 1
ATOM 485 O O . SER A 1 62 ? -38.222 28.416 -1.190 1.00 15.18 58 SER A O 1
ATOM 488 N N . ASN A 1 63 ? -38.756 26.440 -1.999 1.00 15.51 59 ASN A N 1
ATOM 489 C CA . ASN A 1 63 ? -38.407 26.832 -3.357 1.00 16.64 59 ASN A CA 1
ATOM 490 C C . ASN A 1 63 ? -39.516 27.732 -3.875 1.00 17.70 59 ASN A C 1
ATOM 491 O O . ASN A 1 63 ? -40.659 27.683 -3.401 1.00 20.29 59 ASN A O 1
ATOM 496 N N . ILE A 1 64 ? -39.190 28.555 -4.838 1.00 16.41 60 ILE A N 1
ATOM 497 C CA . ILE A 1 64 ? -40.044 29.656 -5.187 1.00 16.16 60 ILE A CA 1
ATOM 498 C C . ILE A 1 64 ? -40.663 29.534 -6.587 1.00 17.75 60 ILE A C 1
ATOM 499 O O . ILE A 1 64 ? -40.217 28.739 -7.391 1.00 16.38 60 ILE A O 1
ATOM 504 N N . HIS A 1 65 ? -41.600 30.401 -6.883 1.00 19.12 61 HIS A N 1
ATOM 505 C CA . HIS A 1 65 ? -42.428 30.393 -8.121 1.00 23.42 61 HIS A CA 1
ATOM 506 C C . HIS A 1 65 ? -43.429 29.193 -8.058 1.00 25.85 61 HIS A C 1
ATOM 507 O O . HIS A 1 65 ? -43.216 28.248 -7.309 1.00 24.71 61 HIS A O 1
ATOM 514 N N . ARG A 1 66 ? -44.518 29.268 -8.816 1.00 32.93 62 ARG A N 1
ATOM 515 C CA . ARG A 1 66 ? -45.568 28.190 -8.817 1.00 34.21 62 ARG A CA 1
ATOM 516 C C . ARG A 1 66 ? -45.941 27.887 -7.386 1.00 27.53 62 ARG A C 1
ATOM 517 O O . ARG A 1 66 ? -45.923 26.719 -6.946 1.00 33.77 62 ARG A O 1
ATOM 525 N N . ALA A 1 67 ? -46.165 28.939 -6.622 1.00 24.87 63 ALA A N 1
ATOM 526 C CA . ALA A 1 67 ? -46.204 28.796 -5.171 1.00 24.93 63 ALA A CA 1
ATOM 527 C C . ALA A 1 67 ? -47.651 28.519 -4.790 1.00 28.28 63 ALA A C 1
ATOM 528 O O . ALA A 1 67 ? -48.501 29.348 -5.058 1.00 28.27 63 ALA A O 1
ATOM 530 N N . VAL A 1 68 ? -47.959 27.375 -4.221 1.00 26.27 64 VAL A N 1
ATOM 531 C CA . VAL A 1 68 ? -49.282 27.216 -3.711 1.00 27.24 64 VAL A CA 1
ATOM 532 C C . VAL A 1 68 ? -49.274 27.106 -2.193 1.00 29.23 64 VAL A C 1
ATOM 533 O O . VAL A 1 68 ? -50.084 27.739 -1.496 1.00 33.83 64 VAL A O 1
ATOM 537 N N . HIS A 1 69 ? -48.309 26.418 -1.640 1.00 20.10 65 HIS A N 1
ATOM 538 C CA . HIS A 1 69 ? -48.301 26.333 -0.223 1.00 17.62 65 HIS A CA 1
ATOM 539 C C . HIS A 1 69 ? -47.702 27.580 0.478 1.00 16.96 65 HIS A C 1
ATOM 540 O O . HIS A 1 69 ? -47.057 28.440 -0.161 1.00 16.34 65 HIS A O 1
ATOM 547 N N . THR A 1 70 ? -47.916 27.643 1.782 1.00 18.65 66 THR A N 1
ATOM 548 C CA . THR A 1 70 ? -47.672 28.849 2.560 1.00 20.42 66 THR A CA 1
ATOM 549 C C . THR A 1 70 ? -46.193 29.258 2.580 1.00 20.73 66 THR A C 1
ATOM 550 O O . THR A 1 70 ? -45.861 30.418 2.311 1.00 21.36 66 THR A O 1
ATOM 554 N N . LEU A 1 71 ? -45.278 28.344 2.906 1.00 20.22 67 LEU A N 1
ATOM 555 C CA . LEU A 1 71 ? -43.855 28.702 2.833 1.00 18.21 67 LEU A CA 1
ATOM 556 C C . LEU A 1 71 ? -43.403 29.103 1.416 1.00 18.22 67 LEU A C 1
ATOM 557 O O . LEU A 1 71 ? -42.587 29.992 1.271 1.00 15.61 67 LEU A O 1
ATOM 562 N N . ALA A 1 72 ? -43.845 28.385 0.387 1.00 17.10 68 ALA A N 1
ATOM 563 C CA . ALA A 1 72 ? -43.449 28.745 -0.955 1.00 16.59 68 ALA A CA 1
ATOM 564 C C . ALA A 1 72 ? -43.927 30.127 -1.321 1.00 17.24 68 ALA A C 1
ATOM 565 O O . ALA A 1 72 ? -43.187 30.830 -2.018 1.00 15.99 68 ALA A O 1
ATOM 567 N N . SER A 1 73 ? -45.143 30.535 -0.899 1.00 18.46 69 SER A N 1
ATOM 568 C CA . SER A 1 73 ? -45.601 31.945 -1.120 1.00 20.42 69 SER A CA 1
ATOM 569 C C . SER A 1 73 ? -44.748 32.976 -0.414 1.00 16.64 69 SER A C 1
ATOM 570 O O . SER A 1 73 ? -44.397 33.940 -1.040 1.00 18.04 69 SER A O 1
ATOM 573 N N . GLU A 1 74 ? -44.442 32.755 0.843 1.00 15.94 70 GLU A N 1
ATOM 574 C CA . GLU A 1 74 ? -43.615 33.638 1.617 1.00 19.06 70 GLU A CA 1
ATOM 575 C C . GLU A 1 74 ? -42.253 33.810 0.935 1.00 18.07 70 GLU A C 1
ATOM 576 O O . GLU A 1 74 ? -41.735 34.938 0.827 1.00 19.65 70 GLU A O 1
ATOM 582 N N . ALA A 1 75 ? -41.661 32.692 0.502 1.00 16.95 71 ALA A N 1
ATOM 583 C CA . ALA A 1 75 ? -40.299 32.720 -0.031 1.00 15.52 71 ALA A CA 1
ATOM 584 C C . ALA A 1 75 ? -40.368 33.447 -1.363 1.00 14.89 71 ALA A C 1
ATOM 585 O O . ALA A 1 75 ? -39.523 34.243 -1.681 1.00 15.11 71 ALA A O 1
ATOM 587 N N . THR A 1 76 ? -41.406 33.199 -2.148 1.00 14.35 72 THR A N 1
ATOM 588 C CA . THR A 1 76 ? -41.527 33.819 -3.442 1.00 15.85 72 THR A CA 1
ATOM 589 C C . THR A 1 76 ? -41.697 35.340 -3.346 1.00 16.68 72 THR A C 1
ATOM 590 O O . THR A 1 76 ? -41.033 36.147 -4.060 1.00 17.34 72 THR A O 1
ATOM 594 N N . VAL A 1 77 ? -42.584 35.742 -2.466 1.00 18.06 73 VAL A N 1
ATOM 595 C CA . VAL A 1 77 ? -42.791 37.187 -2.188 1.00 18.54 73 VAL A CA 1
ATOM 596 C C . VAL A 1 77 ? -41.492 37.856 -1.704 1.00 18.15 73 VAL A C 1
ATOM 597 O O . VAL A 1 77 ? -41.103 38.904 -2.202 1.00 16.69 73 VAL A O 1
ATOM 601 N N . ALA A 1 78 ? -40.773 37.208 -0.811 1.00 16.96 74 ALA A N 1
ATOM 602 C CA . ALA A 1 78 ? -39.547 37.813 -0.279 1.00 16.09 74 ALA A CA 1
ATOM 603 C C . ALA A 1 78 ? -38.524 37.971 -1.378 1.00 16.42 74 ALA A C 1
ATOM 604 O O . ALA A 1 78 ? -37.850 39.012 -1.446 1.00 18.09 74 ALA A O 1
ATOM 606 N N . TYR A 1 79 ? -38.387 36.961 -2.240 1.00 15.64 75 TYR A N 1
ATOM 607 C CA . TYR A 1 79 ? -37.435 37.020 -3.361 1.00 15.10 75 TYR A CA 1
ATOM 608 C C . TYR A 1 79 ? -37.759 38.145 -4.343 1.00 15.50 75 TYR A C 1
ATOM 609 O O . TYR A 1 79 ? -36.885 38.914 -4.757 1.00 13.47 75 TYR A O 1
ATOM 618 N N . GLU A 1 80 ? -39.000 38.219 -4.798 1.00 17.82 76 GLU A N 1
ATOM 619 C CA . GLU A 1 80 ? -39.373 39.338 -5.693 1.00 18.86 76 GLU A CA 1
ATOM 620 C C . GLU A 1 80 ? -39.269 40.722 -4.996 1.00 18.16 76 GLU A C 1
ATOM 621 O O . GLU A 1 80 ? -38.922 41.662 -5.640 1.00 16.06 76 GLU A O 1
ATOM 627 N N . GLN A 1 81 ? -39.555 40.816 -3.692 1.00 17.66 77 GLN A N 1
ATOM 628 C CA . GLN A 1 81 ? -39.318 42.053 -2.927 1.00 18.53 77 GLN A CA 1
ATOM 629 C C . GLN A 1 81 ? -37.830 42.414 -2.981 1.00 19.87 77 GLN A C 1
ATOM 630 O O . GLN A 1 81 ? -37.496 43.582 -3.162 1.00 17.26 77 GLN A O 1
ATOM 636 N N . ALA A 1 82 ? -36.937 41.411 -2.883 1.00 17.05 78 ALA A N 1
ATOM 637 C CA . ALA A 1 82 ? -35.512 41.701 -2.965 1.00 16.00 78 ALA A CA 1
ATOM 638 C C . ALA A 1 82 ? -35.128 42.274 -4.339 1.00 15.11 78 ALA A C 1
ATOM 639 O O . ALA A 1 82 ? -34.324 43.212 -4.395 1.00 13.92 78 ALA A O 1
ATOM 641 N N . ARG A 1 83 ? -35.685 41.721 -5.420 1.00 14.80 79 ARG A N 1
ATOM 642 C CA . ARG A 1 83 ? -35.399 42.188 -6.757 1.00 15.79 79 ARG A CA 1
ATOM 643 C C . ARG A 1 83 ? -35.742 43.686 -6.853 1.00 18.52 79 ARG A C 1
ATOM 644 O O . ARG A 1 83 ? -34.993 44.509 -7.460 1.00 17.45 79 ARG A O 1
ATOM 652 N N . GLU A 1 84 ? -36.882 44.029 -6.255 1.00 19.51 80 GLU A N 1
ATOM 653 C CA . GLU A 1 84 ? -37.346 45.420 -6.265 1.00 21.99 80 GLU A CA 1
ATOM 654 C C . GLU A 1 84 ? -36.436 46.386 -5.471 1.00 18.25 80 GLU A C 1
ATOM 655 O O . GLU A 1 84 ? -36.171 47.533 -5.890 1.00 16.13 80 GLU A O 1
ATOM 661 N N . LYS A 1 85 ? -35.957 45.946 -4.330 1.00 15.99 81 LYS A N 1
ATOM 662 C CA . LYS A 1 85 ? -34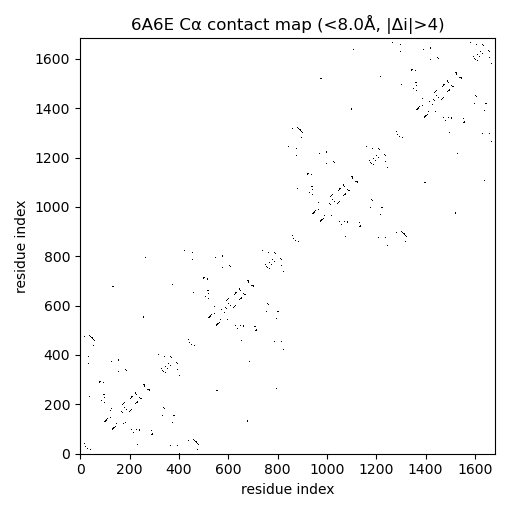.999 46.761 -3.570 1.00 18.02 81 LYS A CA 1
ATOM 663 C C . LYS A 1 85 ? -33.729 47.037 -4.371 1.00 17.83 81 LYS A C 1
ATOM 664 O O . LYS A 1 85 ? -33.209 48.159 -4.331 1.00 18.71 81 LYS A O 1
ATOM 670 N N . VAL A 1 86 ? -33.270 46.047 -5.146 1.00 15.72 82 VAL A N 1
ATOM 671 C CA . VAL A 1 86 ? -32.069 46.218 -5.952 1.00 16.08 82 VAL A CA 1
ATOM 672 C C . VAL A 1 86 ? -32.399 47.194 -7.123 1.00 16.55 82 VAL A C 1
ATOM 673 O O . VAL A 1 86 ? -31.601 48.066 -7.470 1.00 13.97 82 VAL A O 1
ATOM 677 N N . ALA A 1 87 ? -33.547 47.006 -7.751 1.00 15.88 83 ALA A N 1
ATOM 678 C CA . ALA A 1 87 ? -33.960 47.875 -8.840 1.00 17.07 83 ALA A CA 1
ATOM 679 C C . ALA A 1 87 ? -34.059 49.324 -8.305 1.00 18.89 83 ALA A C 1
ATOM 680 O O . ALA A 1 87 ? -33.558 50.225 -8.943 1.00 19.25 83 ALA A O 1
ATOM 682 N N . ASN A 1 88 ? -34.646 49.534 -7.135 1.00 18.91 84 ASN A N 1
ATOM 683 C CA . ASN A 1 88 ? -34.769 50.923 -6.630 1.00 23.22 84 ASN A CA 1
ATOM 684 C C . ASN A 1 88 ? -33.389 51.484 -6.312 1.00 22.65 84 ASN A C 1
ATOM 685 O O . ASN A 1 88 ? -33.142 52.626 -6.536 1.00 19.57 84 ASN A O 1
ATOM 690 N N . PHE A 1 89 ? -32.486 50.658 -5.810 1.00 21.76 85 PHE A N 1
ATOM 691 C CA . PHE A 1 89 ? -31.132 51.117 -5.488 1.00 22.04 85 PHE A CA 1
ATOM 692 C C . PHE A 1 89 ? -30.353 51.605 -6.697 1.00 20.04 85 PHE A C 1
ATOM 693 O O . PHE A 1 89 ? -29.460 52.464 -6.547 1.00 18.90 85 PHE A O 1
ATOM 701 N N . LEU A 1 90 ? -30.615 51.006 -7.879 1.00 18.80 86 LEU A N 1
ATOM 702 C CA . LEU A 1 90 ? -29.906 51.391 -9.106 1.00 18.54 86 LEU A CA 1
ATOM 703 C C . LEU A 1 90 ? -30.751 52.327 -10.013 1.00 19.08 86 LEU A C 1
ATOM 704 O O . LEU A 1 90 ? -30.352 52.669 -11.101 1.00 18.28 86 LEU A O 1
ATOM 709 N N . ASN A 1 91 ? -31.969 52.659 -9.596 1.00 20.82 87 ASN A N 1
ATOM 710 C CA . ASN A 1 91 ? -32.951 53.334 -10.493 1.00 21.30 87 ASN A CA 1
ATOM 711 C C . ASN A 1 91 ? -33.274 52.573 -11.762 1.00 20.73 87 ASN A C 1
ATOM 712 O O . ASN A 1 91 ? -33.343 53.160 -12.875 1.00 19.63 87 ASN A O 1
ATOM 717 N N . ALA A 1 92 ? -33.462 51.261 -11.625 1.00 18.55 88 ALA A N 1
ATOM 718 C CA . ALA A 1 92 ? -33.885 50.418 -12.743 1.00 18.48 88 ALA A CA 1
ATOM 719 C C . ALA A 1 92 ? -35.256 49.976 -12.500 1.00 18.04 88 ALA A C 1
ATOM 720 O O . ALA A 1 92 ? -35.785 50.139 -11.393 1.00 19.56 88 ALA A O 1
ATOM 722 N N . SER A 1 93 ? -35.818 49.332 -13.507 1.00 19.62 89 SER A N 1
ATOM 723 C CA . SER A 1 93 ? -37.091 48.739 -13.284 1.00 23.87 89 SER A CA 1
ATOM 724 C C . SER A 1 93 ? -36.821 47.250 -12.867 1.00 21.42 89 SER A C 1
ATOM 725 O O . SER A 1 93 ? -35.723 46.679 -13.147 1.00 18.70 89 SER A O 1
ATOM 728 N N . SER A 1 94 ? -37.729 46.666 -12.088 1.00 21.22 90 SER A N 1
ATOM 729 C CA . SER A 1 94 ? -37.507 45.305 -11.553 1.00 21.40 90 SER A CA 1
ATOM 730 C C . SER A 1 94 ? -37.272 44.238 -12.627 1.00 21.98 90 SER A C 1
ATOM 731 O O . SER A 1 94 ? -36.469 43.351 -12.380 1.00 23.16 90 SER A O 1
ATOM 734 N N . GLU A 1 95 ? -37.873 44.362 -13.813 1.00 18.92 91 GLU A N 1
ATOM 735 C CA . GLU A 1 95 ? -37.665 43.367 -14.868 1.00 23.86 91 GLU A CA 1
ATOM 736 C C . GLU A 1 95 ? -36.288 43.497 -15.567 1.00 19.59 91 GLU A C 1
ATOM 737 O O . GLU A 1 95 ? -35.945 42.674 -16.360 1.00 20.92 91 GLU A O 1
ATOM 743 N N . GLU A 1 96 ? -35.523 44.554 -15.237 1.00 18.12 92 GLU A N 1
ATOM 744 C CA . GLU A 1 96 ? -34.166 44.761 -15.719 1.00 18.00 92 GLU A CA 1
ATOM 745 C C . GLU A 1 96 ? -33.065 44.222 -14.773 1.00 17.39 92 GLU A C 1
ATOM 746 O O . GLU A 1 96 ? -31.848 44.335 -15.078 1.00 16.54 92 GLU A O 1
ATOM 752 N N . ILE A 1 97 ? -33.488 43.695 -13.632 1.00 16.31 93 ILE A N 1
ATOM 753 C CA . ILE A 1 97 ? -32.587 43.120 -12.652 1.00 15.56 93 ILE A CA 1
ATOM 754 C C . ILE A 1 97 ? -32.630 41.580 -12.733 1.00 16.61 93 ILE A C 1
ATOM 755 O O . ILE A 1 97 ? -33.697 40.945 -12.525 1.00 16.32 93 ILE A O 1
ATOM 760 N N . ILE A 1 98 ? -31.469 41.000 -13.040 1.00 14.63 94 ILE A N 1
ATOM 761 C CA . ILE A 1 98 ? -31.269 39.580 -13.055 1.00 16.27 94 ILE A CA 1
ATOM 762 C C . ILE A 1 98 ? -30.309 39.177 -11.966 1.00 15.61 94 ILE A C 1
ATOM 763 O O . ILE A 1 98 ? -29.249 39.766 -11.857 1.00 15.68 94 ILE A O 1
ATOM 768 N N . PHE A 1 99 ? -30.717 38.228 -11.124 1.00 14.53 95 PHE A N 1
ATOM 769 C CA . PHE A 1 99 ? -29.822 37.680 -10.089 1.00 15.88 95 PHE A CA 1
ATOM 770 C C . PHE A 1 99 ? -28.901 36.622 -10.720 1.00 15.83 95 PHE A C 1
ATOM 771 O O . PHE A 1 99 ? -29.318 35.808 -11.577 1.00 17.74 95 PHE A O 1
ATOM 779 N N . THR A 1 100 ? -27.607 36.768 -10.420 1.00 15.29 96 THR A N 1
ATOM 780 C CA . THR A 1 100 ? -26.570 35.834 -10.804 1.00 14.14 96 THR A CA 1
ATOM 781 C C . THR A 1 100 ? -25.749 35.352 -9.594 1.00 14.03 96 THR A C 1
ATOM 782 O O . THR A 1 100 ? -26.073 35.666 -8.415 1.00 13.90 96 THR A O 1
ATOM 786 N N . SER A 1 101 ? -24.672 34.616 -9.860 1.00 14.23 97 SER A N 1
ATOM 787 C CA . SER A 1 101 ? -23.733 34.158 -8.806 1.00 14.97 97 SER A CA 1
ATOM 788 C C . SER A 1 101 ? -22.681 35.213 -8.473 1.00 13.97 97 SER A C 1
ATOM 789 O O . SER A 1 101 ? -21.977 35.076 -7.456 1.00 13.62 97 SER A O 1
ATOM 792 N N . GLY A 1 102 ? -22.584 36.280 -9.289 1.00 13.03 98 GLY A N 1
ATOM 793 C CA . GLY A 1 102 ? -21.525 37.307 -9.080 1.00 12.97 98 GLY A CA 1
ATOM 794 C C . GLY A 1 102 ? -21.182 38.127 -10.306 1.00 14.60 98 GLY A C 1
ATOM 795 O O . GLY A 1 102 ? -21.701 37.867 -11.432 1.00 14.16 98 GLY A O 1
ATOM 796 N N . THR A 1 103 ? -20.298 39.096 -10.127 1.00 13.67 99 THR A N 1
ATOM 797 C CA . THR A 1 103 ? -19.793 39.868 -11.246 1.00 14.61 99 THR A CA 1
ATOM 798 C C . THR A 1 103 ? -19.231 38.973 -12.355 1.00 14.78 99 THR A C 1
ATOM 799 O O . THR A 1 103 ? -19.580 39.139 -13.504 1.00 14.71 99 THR A O 1
ATOM 803 N N . THR A 1 104 ? -18.327 38.061 -11.994 1.00 15.27 100 THR A N 1
ATOM 804 C CA . THR A 1 104 ? -17.701 37.193 -12.940 1.00 14.64 100 THR A CA 1
ATOM 805 C C . THR A 1 104 ? -18.720 36.465 -13.809 1.00 15.03 100 THR A C 1
ATOM 806 O O . THR A 1 104 ? -18.609 36.480 -15.052 1.00 16.35 100 THR A O 1
ATOM 810 N N . MET A 1 105 ? -19.710 35.832 -13.203 1.00 14.38 101 MET A N 1
ATOM 811 C CA . MET A 1 105 ? -20.757 35.165 -14.004 1.00 16.54 101 MET A CA 1
ATOM 812 C C . MET A 1 105 ? -21.454 36.148 -14.947 1.00 14.77 101 MET A C 1
ATOM 813 O O . MET A 1 105 ? -21.692 35.853 -16.111 1.00 13.67 101 MET A O 1
ATOM 818 N N . GLY A 1 106 ? -21.845 37.302 -14.432 1.00 13.99 102 GLY A N 1
ATOM 819 C CA . GLY A 1 106 ? -22.413 38.372 -15.262 1.00 14.81 102 GLY A CA 1
ATOM 820 C C . GLY A 1 106 ? -21.661 38.721 -16.524 1.00 14.80 102 GLY A C 1
ATOM 821 O O . GLY A 1 106 ? -22.255 38.794 -17.585 1.00 18.22 102 GLY A O 1
ATOM 822 N N . ILE A 1 107 ? -20.354 38.894 -16.436 1.00 15.29 103 ILE A N 1
ATOM 823 C CA . ILE A 1 107 ? -19.549 39.183 -17.602 1.00 15.38 103 ILE A CA 1
ATOM 824 C C . ILE A 1 107 ? -19.569 37.998 -18.552 1.00 17.11 103 ILE A C 1
ATOM 825 O O . ILE A 1 107 ? -19.674 38.149 -19.787 1.00 16.04 103 ILE A O 1
ATOM 830 N N . ASN A 1 108 ? -19.402 36.803 -18.009 1.00 15.98 104 ASN A N 1
ATOM 831 C CA . ASN A 1 108 ? -19.436 35.621 -18.881 1.00 16.04 104 ASN A CA 1
ATOM 832 C C . ASN A 1 108 ? -20.791 35.503 -19.603 1.00 15.84 104 ASN A C 1
ATOM 833 O O . ASN A 1 108 ? -20.833 35.129 -20.782 1.00 16.05 104 ASN A O 1
ATOM 838 N N . PHE A 1 109 ? -21.877 35.798 -18.883 1.00 15.83 105 PHE A N 1
ATOM 839 C CA . PHE A 1 109 ? -23.228 35.777 -19.405 1.00 15.85 105 PHE A CA 1
ATOM 840 C C . PHE A 1 109 ? -23.276 36.716 -20.644 1.00 16.49 105 PHE A C 1
ATOM 841 O O . PHE A 1 109 ? -23.772 36.340 -21.731 1.00 14.85 105 PHE A O 1
ATOM 849 N N . LEU A 1 110 ? -22.728 37.910 -20.501 1.00 14.81 106 LEU A N 1
ATOM 850 C CA . LEU A 1 110 ? -22.797 38.898 -21.594 1.00 16.92 106 LEU A CA 1
ATOM 851 C C . LEU A 1 110 ? -22.009 38.462 -22.836 1.00 18.22 106 LEU A C 1
ATOM 852 O O . LEU A 1 110 ? -22.535 38.555 -23.934 1.00 19.08 106 LEU A O 1
ATOM 857 N N . VAL A 1 111 ? -20.777 38.013 -22.669 1.00 17.29 107 VAL A N 1
ATOM 858 C CA . VAL A 1 111 ? -19.971 37.647 -23.812 1.00 19.52 107 VAL A CA 1
ATOM 859 C C . VAL A 1 111 ? -20.668 36.539 -24.603 1.00 21.03 107 VAL A C 1
ATOM 860 O O . VAL A 1 111 ? -20.819 36.648 -25.844 1.00 20.36 107 VAL A O 1
ATOM 864 N N . ASN A 1 112 ? -21.063 35.476 -23.892 1.00 17.84 108 ASN A N 1
ATOM 865 C CA . ASN A 1 112 ? -21.703 34.364 -24.515 1.00 18.73 108 ASN A CA 1
ATOM 866 C C . ASN A 1 112 ? -23.063 34.750 -25.101 1.00 20.42 108 ASN A C 1
ATOM 867 O O . ASN A 1 112 ? -23.400 34.279 -26.242 1.00 19.99 108 ASN A O 1
ATOM 872 N N . SER A 1 113 ? -23.891 35.479 -24.353 1.00 18.96 109 SER A N 1
ATOM 873 C CA . SER A 1 113 ? -25.191 35.837 -24.887 1.00 21.80 109 SER A CA 1
ATOM 874 C C . SER A 1 113 ? -25.034 36.820 -26.083 1.00 22.40 109 SER A C 1
ATOM 875 O O . SER A 1 113 ? -25.745 36.684 -27.067 1.00 20.53 109 SER A O 1
ATOM 878 N N . LEU A 1 114 ? -24.148 37.802 -26.003 1.00 22.15 110 LEU A N 1
ATOM 879 C CA . LEU A 1 114 ? -23.980 38.702 -27.183 1.00 21.48 110 LEU A CA 1
ATOM 880 C C . LEU A 1 114 ? -23.582 37.920 -28.458 1.00 23.35 110 LEU A C 1
ATOM 881 O O . LEU A 1 114 ? -24.095 38.216 -29.543 1.00 23.84 110 LEU A O 1
ATOM 886 N N . ALA A 1 115 ? -22.725 36.925 -28.335 1.00 21.24 111 ALA A N 1
ATOM 887 C CA . ALA A 1 115 ? -22.290 36.148 -29.492 1.00 25.05 111 ALA A CA 1
ATOM 888 C C . ALA A 1 115 ? -23.403 35.225 -30.032 1.00 26.77 111 ALA A C 1
ATOM 889 O O . ALA A 1 115 ? -23.613 35.099 -31.239 1.00 25.29 111 ALA A O 1
ATOM 891 N N . LYS A 1 116 ? -24.164 34.616 -29.134 1.00 24.03 112 LYS A N 1
ATOM 892 C CA . LYS A 1 116 ? -25.226 33.724 -29.557 1.00 24.73 112 LYS A CA 1
ATOM 893 C C . LYS A 1 116 ? -26.396 34.448 -30.125 1.00 23.66 112 LYS A C 1
ATOM 894 O O . LYS A 1 116 ? -27.169 33.860 -30.833 1.00 24.03 112 LYS A O 1
ATOM 900 N N . SER A 1 117 ? -26.594 35.686 -29.715 1.00 23.82 113 SER A N 1
ATOM 901 C CA . SER A 1 117 ? -27.674 36.465 -30.207 1.00 25.70 113 SER A CA 1
ATOM 902 C C . SER A 1 117 ? -27.348 37.087 -31.592 1.00 27.14 113 SER A C 1
ATOM 903 O O . SER A 1 117 ? -28.162 37.824 -32.117 1.00 26.58 113 SER A O 1
ATOM 906 N N . GLY A 1 118 ? -26.125 36.924 -32.061 1.00 26.88 114 GLY A N 1
ATOM 907 C CA . GLY A 1 118 ? -25.699 37.539 -33.280 1.00 28.73 114 GLY A CA 1
ATOM 908 C C . GLY A 1 118 ? -25.346 39.011 -33.242 1.00 31.55 114 GLY A C 1
ATOM 909 O O . GLY A 1 118 ? -25.212 39.603 -34.296 1.00 31.41 114 GLY A O 1
ATOM 910 N N . ILE A 1 119 ? -25.134 39.586 -32.058 1.00 27.99 115 ILE A N 1
ATOM 911 C CA . ILE A 1 119 ? -24.815 40.973 -31.918 1.00 26.38 115 ILE A CA 1
ATOM 912 C C . ILE A 1 119 ? -23.293 41.146 -31.977 1.00 31.00 115 ILE A C 1
ATOM 913 O O . ILE A 1 119 ? -22.780 42.075 -32.631 1.00 29.26 115 ILE A O 1
ATOM 918 N N . LEU A 1 120 ? -22.554 40.308 -31.265 1.00 27.75 116 LEU A N 1
ATOM 919 C CA . LEU A 1 120 ? -21.103 40.336 -31.331 1.00 28.36 116 LEU A CA 1
ATOM 920 C C . LEU A 1 120 ? -20.647 39.298 -32.313 1.00 30.77 116 LEU A C 1
ATOM 921 O O . LEU A 1 120 ? -20.749 38.117 -32.010 1.00 30.33 116 LEU A O 1
ATOM 926 N N . LYS A 1 121 ? -20.185 39.720 -33.500 1.00 31.83 117 LYS A N 1
ATOM 927 C CA . LYS A 1 121 ? -19.804 38.787 -34.597 1.00 31.87 117 LYS A CA 1
ATOM 928 C C . LYS A 1 121 ? -18.323 38.666 -34.817 1.00 27.90 117 LYS A C 1
ATOM 929 O O . LYS A 1 121 ? -17.562 39.492 -34.336 1.00 26.61 117 LYS A O 1
ATOM 935 N N . THR A 1 122 ? -17.911 37.674 -35.605 1.00 28.57 118 THR A N 1
ATOM 936 C CA . THR A 1 122 ? -16.506 37.506 -35.987 1.00 35.38 118 THR A CA 1
ATOM 937 C C . THR A 1 122 ? -16.042 38.823 -36.579 1.00 33.99 118 THR A C 1
ATOM 938 O O . THR A 1 122 ? -16.794 39.498 -37.273 1.00 30.37 118 THR A O 1
ATOM 942 N N . GLU A 1 123 ? -14.833 39.239 -36.247 1.00 39.30 119 GLU A N 1
ATOM 943 C CA . GLU A 1 123 ? -14.350 40.527 -36.760 1.00 51.39 119 GLU A CA 1
ATOM 944 C C . GLU A 1 123 ? -15.065 41.830 -36.311 1.00 44.26 119 GLU A C 1
ATOM 945 O O . GLU A 1 123 ? -14.649 42.911 -36.727 1.00 44.32 119 GLU A O 1
ATOM 951 N N . ASP A 1 124 ? -16.112 41.758 -35.474 1.00 36.16 120 ASP A N 1
ATOM 952 C CA . ASP A 1 124 ? -16.437 42.908 -34.632 1.00 31.97 120 ASP A CA 1
ATOM 953 C C . ASP A 1 124 ? -15.308 43.087 -33.635 1.00 29.39 120 ASP A C 1
ATOM 954 O O . ASP A 1 124 ? -14.506 42.174 -33.392 1.00 26.65 120 ASP A O 1
ATOM 959 N N . THR A 1 125 ? -15.269 44.252 -33.035 1.00 26.34 121 THR A N 1
ATOM 960 C CA . THR A 1 125 ? -14.248 44.528 -32.003 1.00 28.33 121 THR A CA 1
ATOM 961 C C . THR A 1 125 ? -14.940 44.834 -30.704 1.00 24.91 121 THR A C 1
ATOM 962 O O . THR A 1 125 ? -15.966 45.522 -30.707 1.00 20.67 121 THR A O 1
ATOM 966 N N . VAL A 1 126 ? -14.376 44.266 -29.631 1.00 24.21 122 VAL A N 1
ATOM 967 C CA . VAL A 1 126 ? -14.712 44.577 -28.283 1.00 23.78 122 VAL A CA 1
ATOM 968 C C . VAL A 1 126 ? -13.580 45.420 -27.774 1.00 22.13 122 VAL A C 1
ATOM 969 O O . VAL A 1 126 ? -12.451 44.967 -27.791 1.00 23.22 122 VAL A O 1
ATOM 973 N N . LEU A 1 127 ? -13.906 46.575 -27.230 1.00 19.98 123 LEU A N 1
ATOM 974 C CA . LEU A 1 127 ? -12.938 47.460 -26.612 1.00 19.96 123 LEU A CA 1
ATOM 975 C C . LEU A 1 127 ? -13.047 47.388 -25.082 1.00 19.73 123 LEU A C 1
ATOM 976 O O . LEU A 1 127 ? -14.089 47.717 -24.503 1.00 19.46 123 LEU A O 1
ATOM 981 N N . ILE A 1 128 ? -11.938 47.047 -24.433 1.00 19.92 124 ILE A N 1
ATOM 982 C CA . ILE A 1 128 ? -11.836 47.103 -22.963 1.00 22.21 124 ILE A CA 1
ATOM 983 C C . ILE A 1 128 ? -10.692 48.012 -22.542 1.00 24.78 124 ILE A C 1
ATOM 984 O O . ILE A 1 128 ? -10.128 48.658 -23.378 1.00 25.36 124 ILE A O 1
ATOM 989 N N . SER A 1 129 ? -10.392 48.136 -21.259 1.00 26.57 125 SER A N 1
ATOM 990 C CA . SER A 1 129 ? -9.271 48.942 -20.856 1.00 24.97 125 SER A CA 1
ATOM 991 C C . SER A 1 129 ? -8.108 48.069 -20.358 1.00 24.17 125 SER A C 1
ATOM 992 O O . SER A 1 129 ? -8.302 46.916 -19.984 1.00 20.19 125 SER A O 1
ATOM 995 N N . GLN A 1 130 ? -6.895 48.646 -20.341 1.00 21.53 126 GLN A N 1
ATOM 996 C CA . GLN A 1 130 ? -5.726 47.963 -19.853 1.00 21.44 126 GLN A CA 1
ATOM 997 C C . GLN A 1 130 ? -5.766 47.681 -18.344 1.00 21.41 126 GLN A C 1
ATOM 998 O O . GLN A 1 130 ? -4.988 46.862 -17.855 1.00 23.56 126 GLN A O 1
ATOM 1004 N N . VAL A 1 131 ? -6.591 48.379 -17.591 1.00 18.78 127 VAL A N 1
ATOM 1005 C CA . VAL A 1 131 ? -6.600 48.152 -16.168 1.00 20.66 127 VAL A CA 1
ATOM 1006 C C . VAL A 1 131 ? -7.698 47.165 -15.717 1.00 21.32 127 VAL A C 1
ATOM 1007 O O . VAL A 1 131 ? -7.949 47.022 -14.504 1.00 27.14 127 VAL A O 1
ATOM 1011 N N . GLU A 1 132 ? -8.361 46.473 -16.634 1.00 21.24 128 GLU A N 1
ATOM 1012 C CA . GLU A 1 132 ? -9.467 45.541 -16.216 1.00 19.31 128 GLU A CA 1
ATOM 1013 C C . GLU A 1 132 ? -8.968 44.378 -15.327 1.00 17.99 128 GLU A C 1
ATOM 1014 O O . GLU A 1 132 ? -7.869 43.843 -15.484 1.00 18.88 128 GLU A O 1
ATOM 1020 N N . HIS A 1 133 ? -9.781 44.084 -14.351 1.00 17.63 129 HIS A N 1
ATOM 1021 C CA . HIS A 1 133 ? -9.782 42.844 -13.623 1.00 18.17 129 HIS A CA 1
ATOM 1022 C C . HIS A 1 133 ? -9.939 41.657 -14.595 1.00 17.45 129 HIS A C 1
ATOM 1023 O O . HIS A 1 133 ? -10.552 41.769 -15.657 1.00 17.81 129 HIS A O 1
ATOM 1030 N N . HIS A 1 134 ? -9.301 40.523 -14.262 1.00 16.94 130 HIS A N 1
ATOM 1031 C CA . HIS A 1 134 ? -9.398 39.301 -15.076 1.00 17.29 130 HIS A CA 1
ATOM 1032 C C . HIS A 1 134 ? -10.846 38.960 -15.453 1.00 16.33 130 HIS A C 1
ATOM 1033 O O . HIS A 1 134 ? -11.088 38.467 -16.535 1.00 15.56 130 HIS A O 1
ATOM 1040 N N . ALA A 1 135 ? -11.782 39.237 -14.559 1.00 16.23 131 ALA A N 1
ATOM 1041 C CA . ALA A 1 135 ? -13.228 38.961 -14.822 1.00 16.44 131 ALA A CA 1
ATOM 1042 C C . ALA A 1 135 ? -13.818 39.688 -16.021 1.00 16.43 131 ALA A C 1
ATOM 1043 O O . ALA A 1 135 ? -14.752 39.189 -16.686 1.00 15.09 131 ALA A O 1
ATOM 1045 N N . ASN A 1 136 ? -13.269 40.879 -16.283 1.00 17.46 132 ASN A N 1
ATOM 1046 C CA . ASN A 1 136 ? -13.637 41.688 -17.463 1.00 18.08 132 ASN A CA 1
ATOM 1047 C C . ASN A 1 136 ? -12.515 41.733 -18.513 1.00 18.84 132 ASN A C 1
ATOM 1048 O O . ASN A 1 136 ? -12.404 42.694 -19.301 1.00 21.64 132 ASN A O 1
ATOM 1053 N N . LEU A 1 137 ? -11.712 40.668 -18.577 1.00 20.03 133 LEU A N 1
ATOM 1054 C CA . LEU A 1 137 ? -10.606 40.597 -19.509 1.00 19.22 133 LEU A CA 1
ATOM 1055 C C . LEU A 1 137 ? -10.514 39.181 -20.067 1.00 20.10 133 LEU A C 1
ATOM 1056 O O . LEU A 1 137 ? -10.687 38.980 -21.271 1.00 18.57 133 LEU A O 1
ATOM 1061 N N . VAL A 1 138 ? -10.342 38.199 -19.206 1.00 18.24 134 VAL A N 1
ATOM 1062 C CA . VAL A 1 138 ? -10.166 36.836 -19.670 1.00 17.15 134 VAL A CA 1
ATOM 1063 C C . VAL A 1 138 ? -11.342 36.303 -20.458 1.00 17.07 134 VAL A C 1
ATOM 1064 O O . VAL A 1 138 ? -11.100 35.633 -21.453 1.00 18.59 134 VAL A O 1
ATOM 1068 N N . PRO A 1 139 ? -12.601 36.605 -20.085 1.00 14.36 135 PRO A N 1
ATOM 1069 C CA . PRO A 1 139 ? -13.616 36.038 -20.965 1.00 15.07 135 PRO A CA 1
ATOM 1070 C C . PRO A 1 139 ? -13.516 36.545 -22.423 1.00 17.16 135 PRO A C 1
ATOM 1071 O O . PRO A 1 139 ? -13.663 35.775 -23.358 1.00 20.74 135 PRO A O 1
ATOM 1075 N N . TRP A 1 140 ? -13.294 37.841 -22.587 1.00 18.55 136 TRP A N 1
ATOM 1076 C CA . TRP A 1 140 ? -13.160 38.452 -23.902 1.00 18.98 136 TRP A CA 1
ATOM 1077 C C . TRP A 1 140 ? -11.964 37.860 -24.670 1.00 18.58 136 TRP A C 1
ATOM 1078 O O . TRP A 1 140 ? -12.122 37.407 -25.767 1.00 20.01 136 TRP A O 1
ATOM 1089 N N . VAL A 1 141 ? -10.802 37.786 -24.039 1.00 20.01 137 VAL A N 1
ATOM 1090 C CA . VAL A 1 141 ? -9.595 37.333 -24.723 1.00 20.10 137 VAL A CA 1
ATOM 1091 C C . VAL A 1 141 ? -9.717 35.857 -25.062 1.00 22.21 137 VAL A C 1
ATOM 1092 O O . VAL A 1 141 ? -9.498 35.458 -26.212 1.00 20.72 137 VAL A O 1
ATOM 1096 N N . ARG A 1 142 ? -10.157 35.023 -24.122 1.00 21.10 138 ARG A N 1
ATOM 1097 C CA . ARG A 1 142 ? -10.329 33.614 -24.442 1.00 19.62 138 ARG A CA 1
ATOM 1098 C C . ARG A 1 142 ? -11.478 33.331 -25.421 1.00 21.66 138 ARG A C 1
ATOM 1099 O O . ARG A 1 142 ? -11.323 32.551 -26.379 1.00 21.77 138 ARG A O 1
ATOM 1107 N N . LEU A 1 143 ? -12.646 33.914 -25.195 1.00 20.12 139 LEU A N 1
ATOM 1108 C CA . LEU A 1 143 ? -13.717 33.633 -26.103 1.00 20.26 139 LEU A CA 1
ATOM 1109 C C . LEU A 1 143 ? -13.545 34.220 -27.531 1.00 22.99 139 LEU A C 1
ATOM 1110 O O . LEU A 1 143 ? -14.171 33.678 -28.482 1.00 21.93 139 LEU A O 1
ATOM 1115 N N . SER A 1 144 ? -12.659 35.215 -27.696 1.00 24.17 140 SER A N 1
ATOM 1116 C CA . SER A 1 144 ? -12.330 35.718 -29.068 1.00 25.39 140 SER A CA 1
ATOM 1117 C C . SER A 1 144 ? -11.786 34.553 -29.933 1.00 28.26 140 SER A C 1
ATOM 1118 O O . SER A 1 144 ? -12.071 34.477 -31.122 1.00 31.60 140 SER A O 1
ATOM 1121 N N . LYS A 1 145 ? -11.121 33.592 -29.296 1.00 28.85 141 LYS A N 1
ATOM 1122 C CA . LYS A 1 145 ? -10.600 32.422 -30.000 1.00 30.84 141 LYS A CA 1
ATOM 1123 C C . LYS A 1 145 ? -11.686 31.457 -30.453 1.00 28.85 141 LYS A C 1
ATOM 1124 O O . LYS A 1 145 ? -11.426 30.715 -31.339 1.00 31.83 141 LYS A O 1
ATOM 1130 N N . PHE A 1 146 ? -12.890 31.478 -29.880 1.00 27.27 142 PHE A N 1
ATOM 1131 C CA . PHE A 1 146 ? -13.984 30.591 -30.275 1.00 27.55 142 PHE A CA 1
ATOM 1132 C C . PHE A 1 146 ? -14.972 31.310 -31.174 1.00 29.99 142 PHE A C 1
ATOM 1133 O O . PHE A 1 146 ? -15.581 30.683 -32.019 1.00 34.22 142 PHE A O 1
ATOM 1141 N N . TYR A 1 147 ? -15.228 32.595 -30.941 1.00 29.93 143 TYR A N 1
ATOM 1142 C CA . TYR A 1 147 ? -16.244 33.266 -31.691 1.00 30.25 143 TYR A CA 1
ATOM 1143 C C . TYR A 1 147 ? -15.670 34.198 -32.789 1.00 31.20 143 TYR A C 1
ATOM 1144 O O . TYR A 1 147 ? -16.435 34.685 -33.591 1.00 35.71 143 TYR A O 1
ATOM 1153 N N . GLY A 1 148 ? -14.369 34.460 -32.776 1.00 31.14 144 GLY A N 1
ATOM 1154 C CA . GLY A 1 148 ? -13.684 35.262 -33.797 1.00 32.29 144 GLY A CA 1
ATOM 1155 C C . GLY A 1 148 ? -13.633 36.787 -33.678 1.00 35.46 144 GLY A C 1
ATOM 1156 O O . GLY A 1 148 ? -13.074 37.452 -34.579 1.00 35.00 144 GLY A O 1
ATOM 1157 N N . PHE A 1 149 ? -14.199 37.380 -32.612 1.00 29.51 145 PHE A N 1
ATOM 1158 C CA . PHE A 1 149 ? -14.186 38.851 -32.512 1.00 26.78 145 PHE A CA 1
ATOM 1159 C C . PHE A 1 149 ? -12.776 39.230 -32.121 1.00 26.56 145 PHE A C 1
ATOM 1160 O O . PHE A 1 149 ? -12.009 38.362 -31.771 1.00 25.18 145 PHE A O 1
ATOM 1168 N N . LYS A 1 150 ? -12.472 40.522 -32.147 1.00 28.47 146 LYS A N 1
ATOM 1169 C CA . LYS A 1 150 ? -11.165 41.022 -31.801 1.00 31.67 146 LYS A CA 1
ATOM 1170 C C . LYS A 1 150 ? -11.312 41.817 -30.526 1.00 25.79 146 LYS A C 1
ATOM 1171 O O . LYS A 1 150 ? -12.364 42.337 -30.238 1.00 26.76 146 LYS A O 1
ATOM 1177 N N . VAL A 1 151 ? -10.243 41.896 -29.777 1.00 24.23 147 VAL A N 1
ATOM 1178 C CA . VAL A 1 151 ? -10.231 42.682 -28.559 1.00 24.99 147 VAL A CA 1
ATOM 1179 C C . VAL A 1 151 ? -9.207 43.816 -28.707 1.00 24.77 147 VAL A C 1
ATOM 1180 O O . VAL A 1 151 ? -8.058 43.572 -29.116 1.00 25.20 147 VAL A O 1
ATOM 1184 N N . ALA A 1 152 ? -9.600 45.016 -28.311 1.00 25.73 148 ALA A N 1
ATOM 1185 C CA . ALA A 1 152 ? -8.721 46.216 -28.355 1.00 25.41 148 ALA A CA 1
ATOM 1186 C C . ALA A 1 152 ? -8.779 46.875 -27.016 1.00 24.53 148 ALA A C 1
ATOM 1187 O O . ALA A 1 152 ? -9.736 46.646 -26.253 1.00 24.28 148 ALA A O 1
ATOM 1189 N N . TYR A 1 153 ? -7.755 47.651 -26.683 1.00 21.55 149 TYR A N 1
ATOM 1190 C CA . TYR A 1 153 ? -7.651 48.252 -25.353 1.00 22.53 149 TYR A CA 1
ATOM 1191 C C . TYR A 1 153 ? -7.537 49.761 -25.369 1.00 24.90 149 TYR A C 1
ATOM 1192 O O . TYR A 1 153 ? -6.855 50.293 -26.209 1.00 26.13 149 TYR A O 1
ATOM 1201 N N . ILE A 1 154 ? -8.185 50.445 -24.431 1.00 24.23 150 ILE A N 1
ATOM 1202 C CA . ILE A 1 154 ? -7.869 51.826 -24.085 1.00 25.62 150 ILE A CA 1
ATOM 1203 C C . ILE A 1 154 ? -6.621 51.790 -23.217 1.00 27.81 150 ILE A C 1
ATOM 1204 O O . ILE A 1 154 ? -6.609 51.058 -22.201 1.00 24.07 150 ILE A O 1
ATOM 1209 N N . THR A 1 155 ? -5.567 52.518 -23.593 1.00 22.46 151 THR A N 1
ATOM 1210 C CA . THR A 1 155 ? -4.276 52.353 -22.890 1.00 24.48 151 THR A CA 1
ATOM 1211 C C . THR A 1 155 ? -4.197 53.221 -21.655 1.00 22.74 151 THR A C 1
ATOM 1212 O O . THR A 1 155 ? -4.840 54.260 -21.562 1.00 25.67 151 THR A O 1
ATOM 1216 N N . ALA A 1 156 ? -3.485 52.735 -20.655 1.00 19.79 152 ALA A N 1
ATOM 1217 C CA . ALA A 1 156 ? -3.269 53.435 -19.438 1.00 21.01 152 ALA A CA 1
ATOM 1218 C C . ALA A 1 156 ? -1.880 54.044 -19.465 1.00 24.90 152 ALA A C 1
ATOM 1219 O O . ALA A 1 156 ? -1.034 53.559 -20.226 1.00 25.18 152 ALA A O 1
ATOM 1221 N N . ASP A 1 157 ? -1.643 55.053 -18.624 1.00 23.72 153 ASP A N 1
ATOM 1222 C CA . ASP A 1 157 ? -0.339 55.657 -18.568 1.00 29.19 153 ASP A CA 1
ATOM 1223 C C . ASP A 1 157 ? 0.512 54.842 -17.573 1.00 31.48 153 ASP A C 1
ATOM 1224 O O . ASP A 1 157 ? 0.075 53.774 -17.051 1.00 29.51 153 ASP A O 1
ATOM 1229 N N . GLU A 1 158 ? 1.690 55.369 -17.265 1.00 30.29 154 GLU A N 1
ATOM 1230 C CA . GLU A 1 158 ? 2.710 54.569 -16.634 1.00 34.34 154 GLU A CA 1
ATOM 1231 C C . GLU A 1 158 ? 2.465 54.506 -15.137 1.00 29.56 154 GLU A C 1
ATOM 1232 O O . GLU A 1 158 ? 3.117 53.745 -14.460 1.00 30.29 154 GLU A O 1
ATOM 1238 N N . LYS A 1 159 ? 1.488 55.283 -14.647 1.00 29.33 155 LYS A N 1
ATOM 1239 C CA . LYS A 1 159 ? 0.971 55.167 -13.285 1.00 29.24 155 LYS A CA 1
ATOM 1240 C C . LYS A 1 159 ? -0.378 54.342 -13.244 1.00 23.57 155 LYS A C 1
ATOM 1241 O O . LYS A 1 159 ? -1.018 54.228 -12.214 1.00 22.94 155 LYS A O 1
ATOM 1247 N N . GLY A 1 160 ? -0.798 53.833 -14.389 1.00 23.86 156 GLY A N 1
ATOM 1248 C CA . GLY A 1 160 ? -2.032 53.075 -14.505 1.00 25.37 156 GLY A CA 1
ATOM 1249 C C . GLY A 1 160 ? -3.302 53.896 -14.711 1.00 26.53 156 GLY A C 1
ATOM 1250 O O . GLY A 1 160 ? -4.372 53.376 -14.592 1.00 24.17 156 GLY A O 1
ATOM 1251 N N . VAL A 1 161 ? -3.168 55.171 -15.053 1.00 27.00 157 VAL A N 1
ATOM 1252 C CA . VAL A 1 161 ? -4.316 56.093 -15.160 1.00 25.25 157 VAL A CA 1
ATOM 1253 C C . VAL A 1 161 ? -4.871 56.008 -16.550 1.00 22.94 157 VAL A C 1
ATOM 1254 O O . VAL A 1 161 ? -4.113 55.930 -17.539 1.00 22.12 157 VAL A O 1
ATOM 1258 N N . ILE A 1 162 ? -6.205 55.944 -16.640 1.00 23.21 158 ILE A N 1
ATOM 1259 C CA . ILE A 1 162 ? -6.905 56.073 -17.924 1.00 24.69 158 ILE A CA 1
ATOM 1260 C C . ILE A 1 162 ? -7.345 57.559 -18.029 1.00 25.66 158 ILE A C 1
ATOM 1261 O O . ILE A 1 162 ? -8.245 57.983 -17.326 1.00 22.76 158 ILE A O 1
ATOM 1266 N N . THR A 1 163 ? -6.654 58.351 -18.848 1.00 25.64 159 THR A N 1
ATOM 1267 C CA . THR A 1 163 ? -6.941 59.788 -18.956 1.00 25.66 159 THR A CA 1
ATOM 1268 C C . THR A 1 163 ? -8.070 60.000 -19.933 1.00 25.27 159 THR A C 1
ATOM 1269 O O . THR A 1 163 ? -8.311 59.157 -20.799 1.00 23.58 159 THR A O 1
ATOM 1273 N N . ASN A 1 164 ? -8.782 61.110 -19.767 1.00 28.38 160 ASN A N 1
ATOM 1274 C CA . ASN A 1 164 ? -9.795 61.544 -20.755 1.00 29.55 160 ASN A CA 1
ATOM 1275 C C . ASN A 1 164 ? -9.239 61.605 -22.143 1.00 27.05 160 ASN A C 1
ATOM 1276 O O . ASN A 1 164 ? -9.913 61.190 -23.114 1.00 26.58 160 ASN A O 1
ATOM 1281 N N . GLU A 1 165 ? -8.000 62.080 -22.259 1.00 27.50 161 GLU A N 1
ATOM 1282 C CA . GLU A 1 165 ? -7.330 62.116 -23.570 1.00 29.58 161 GLU A CA 1
ATOM 1283 C C . GLU A 1 165 ? -7.126 60.752 -24.167 1.00 29.40 161 GLU A C 1
ATOM 1284 O O . GLU A 1 165 ? -7.374 60.573 -25.389 1.00 27.98 161 GLU A O 1
ATOM 1290 N N . SER A 1 166 ? -6.688 59.777 -23.352 1.00 27.30 162 SER A N 1
ATOM 1291 C CA . SER A 1 166 ? -6.571 58.393 -23.860 1.00 25.36 162 SER A CA 1
ATOM 1292 C C . SER A 1 166 ? -7.912 57.906 -24.409 1.00 23.05 162 SER A C 1
ATOM 1293 O O . SER A 1 166 ? -7.988 57.279 -25.462 1.00 20.29 162 SER A O 1
ATOM 1296 N N . ILE A 1 167 ? -8.987 58.230 -23.714 1.00 21.98 163 ILE A N 1
ATOM 1297 C CA . ILE A 1 167 ? -10.334 57.802 -24.178 1.00 23.21 163 ILE A CA 1
ATOM 1298 C C . ILE A 1 167 ? -10.726 58.375 -25.536 1.00 22.47 163 ILE A C 1
ATOM 1299 O O . ILE A 1 167 ? -11.032 57.624 -26.488 1.00 23.11 163 ILE A O 1
ATOM 1304 N N . LEU A 1 168 ? -10.612 59.696 -25.637 1.00 24.10 164 LEU A N 1
ATOM 1305 C CA . LEU A 1 168 ? -10.773 60.414 -26.947 1.00 28.97 164 LEU A CA 1
ATOM 1306 C C . LEU A 1 168 ? -9.810 59.974 -28.037 1.00 26.92 164 LEU A C 1
ATOM 1307 O O . LEU A 1 168 ? -10.245 59.822 -29.168 1.00 28.68 164 LEU A O 1
ATOM 1312 N N . LYS A 1 169 ? -8.529 59.752 -27.710 1.00 30.67 165 LYS A N 1
ATOM 1313 C CA . LYS A 1 169 ? -7.582 59.186 -28.707 1.00 34.34 165 LYS A CA 1
ATOM 1314 C C . LYS A 1 169 ? -7.911 57.771 -29.202 1.00 33.22 165 LYS A C 1
ATOM 1315 O O . LYS A 1 169 ? -7.801 57.447 -30.409 1.00 28.26 165 LYS A O 1
ATOM 1321 N N . THR A 1 170 ? -8.335 56.910 -28.282 1.00 28.49 166 THR A N 1
ATOM 1322 C CA . THR A 1 170 ? -8.760 55.567 -28.714 1.00 28.93 166 THR A CA 1
ATOM 1323 C C . THR A 1 170 ? -9.853 55.585 -29.784 1.00 28.43 166 THR A C 1
ATOM 1324 O O . THR A 1 170 ? -9.847 54.771 -30.692 1.00 30.76 166 THR A O 1
ATOM 1328 N N . LYS A 1 171 ? -10.786 56.511 -29.667 1.00 33.66 167 LYS A N 1
ATOM 1329 C CA . LYS A 1 171 ? -11.903 56.640 -30.623 1.00 39.43 167 LYS A CA 1
ATOM 1330 C C . LYS A 1 171 ? -11.466 56.956 -32.040 1.00 39.03 167 LYS A C 1
ATOM 1331 O O . LYS A 1 171 ? -12.134 56.577 -32.976 1.00 39.17 167 LYS A O 1
ATOM 1337 N N . GLU A 1 172 ? -10.347 57.649 -32.191 1.00 44.14 168 GLU A N 1
ATOM 1338 C CA . GLU A 1 172 ? -9.779 57.886 -33.527 1.00 47.04 168 GLU A CA 1
ATOM 1339 C C . GLU A 1 172 ? -9.316 56.608 -34.141 1.00 45.90 168 GLU A C 1
ATOM 1340 O O . GLU A 1 172 ? -9.623 56.298 -35.281 1.00 61.68 168 GLU A O 1
ATOM 1346 N N . SER A 1 173 ? -8.614 55.839 -33.337 1.00 46.86 169 SER A N 1
ATOM 1347 C CA . SER A 1 173 ? -8.041 54.552 -33.712 1.00 42.09 169 SER A CA 1
ATOM 1348 C C . SER A 1 173 ? -9.043 53.341 -33.797 1.00 46.24 169 SER A C 1
ATOM 1349 O O . SER A 1 173 ? -8.958 52.464 -34.682 1.00 40.58 169 SER A O 1
ATOM 1352 N N . ILE A 1 174 ? -10.000 53.281 -32.873 1.00 40.83 170 ILE A N 1
ATOM 1353 C CA . ILE A 1 174 ? -11.038 52.237 -32.890 1.00 38.92 170 ILE A CA 1
ATOM 1354 C C . ILE A 1 174 ? -12.352 52.972 -32.933 1.00 36.03 170 ILE A C 1
ATOM 1355 O O . ILE A 1 174 ? -12.962 53.207 -31.894 1.00 32.82 170 ILE A O 1
ATOM 1360 N N . PRO A 1 175 ? -12.792 53.406 -34.116 1.00 38.35 171 PRO A N 1
ATOM 1361 C CA . PRO A 1 175 ? -13.942 54.353 -34.089 1.00 37.41 171 PRO A CA 1
ATOM 1362 C C . PRO A 1 175 ? -15.320 53.780 -33.826 1.00 34.45 171 PRO A C 1
ATOM 1363 O O . PRO A 1 175 ? -16.170 54.487 -33.298 1.00 35.13 171 PRO A O 1
ATOM 1367 N N . ASN A 1 176 ? -15.541 52.522 -34.201 1.00 32.41 172 ASN A N 1
ATOM 1368 C CA . ASN A 1 176 ? -16.882 51.910 -34.131 1.00 32.18 172 ASN A CA 1
ATOM 1369 C C . ASN A 1 176 ? -16.859 50.526 -33.428 1.00 28.36 172 ASN A C 1
ATOM 1370 O O . ASN A 1 176 ? -17.231 49.513 -34.006 1.00 26.47 172 ASN A O 1
ATOM 1375 N N . PRO A 1 177 ? -16.437 50.483 -32.164 1.00 25.74 173 PRO A N 1
ATOM 1376 C CA . PRO A 1 177 ? -16.500 49.187 -31.487 1.00 25.62 173 PRO A CA 1
ATOM 1377 C C . PRO A 1 177 ? -17.920 48.675 -31.306 1.00 24.18 173 PRO A C 1
ATOM 1378 O O . PRO A 1 177 ? -18.825 49.432 -30.975 1.00 25.60 173 PRO A O 1
ATOM 1382 N N . LYS A 1 178 ? -18.126 47.383 -31.522 1.00 23.70 174 LYS A N 1
ATOM 1383 C CA . LYS A 1 178 ? -19.432 46.796 -31.341 1.00 23.61 174 LYS A CA 1
ATOM 1384 C C . LYS A 1 178 ? -19.797 46.776 -29.833 1.00 23.58 174 LYS A C 1
ATOM 1385 O O . LYS A 1 178 ? -20.951 47.051 -29.455 1.00 22.96 174 LYS A O 1
ATOM 1391 N N . VAL A 1 179 ? -18.804 46.521 -28.988 1.00 22.94 175 VAL A N 1
ATOM 1392 C CA . VAL A 1 179 ? -18.990 46.450 -27.514 1.00 22.41 175 VAL A CA 1
ATOM 1393 C C . VAL A 1 179 ? -17.840 47.195 -26.839 1.00 20.14 175 VAL A C 1
ATOM 1394 O O . VAL A 1 179 ? -16.695 47.087 -27.275 1.00 20.07 175 VAL A O 1
ATOM 1398 N N . VAL A 1 180 ? -18.167 47.961 -25.803 1.00 18.87 176 VAL A N 1
ATOM 1399 C CA . VAL A 1 180 ? -17.187 48.579 -24.925 1.00 18.22 176 VAL A CA 1
ATOM 1400 C C . VAL A 1 180 ? -17.491 48.011 -23.502 1.00 18.55 176 VAL A C 1
ATOM 1401 O O . VAL A 1 180 ? -18.629 48.123 -23.023 1.00 20.12 176 VAL A O 1
ATOM 1405 N N . SER A 1 181 ? -16.511 47.396 -22.856 1.00 17.01 177 SER A N 1
ATOM 1406 C CA . SER A 1 181 ? -16.684 46.908 -21.490 1.00 18.07 177 SER A CA 1
ATOM 1407 C C . SER A 1 181 ? -15.617 47.498 -20.646 1.00 17.79 177 SER A C 1
ATOM 1408 O O . SER A 1 181 ? -14.459 47.255 -20.870 1.00 19.40 177 SER A O 1
ATOM 1411 N N . ILE A 1 182 ? -15.992 48.249 -19.641 1.00 18.58 178 ILE A N 1
ATOM 1412 C CA . ILE A 1 182 ? -15.004 48.902 -18.869 1.00 21.51 178 ILE A CA 1
ATOM 1413 C C . ILE A 1 182 ? -15.358 48.895 -17.399 1.00 19.36 178 ILE A C 1
ATOM 1414 O O . ILE A 1 182 ? -16.544 48.892 -17.068 1.00 17.33 178 ILE A O 1
ATOM 1419 N N . THR A 1 183 ? -14.335 48.967 -16.540 1.00 16.61 179 THR A N 1
ATOM 1420 C CA . THR A 1 183 ? -14.540 49.035 -15.123 1.00 17.85 179 THR A CA 1
ATOM 1421 C C . THR A 1 183 ? -15.109 50.394 -14.724 1.00 20.15 179 THR A C 1
ATOM 1422 O O . THR A 1 183 ? -14.829 51.419 -15.320 1.00 20.07 179 THR A O 1
ATOM 1426 N N . GLY A 1 184 ? -16.003 50.379 -13.762 1.00 19.38 180 GLY A N 1
ATOM 1427 C CA . GLY A 1 184 ? -16.520 51.587 -13.192 1.00 20.00 180 GLY A CA 1
ATOM 1428 C C . GLY A 1 184 ? -15.497 52.174 -12.225 1.00 21.10 180 GLY A C 1
ATOM 1429 O O . GLY A 1 184 ? -15.523 53.392 -11.935 1.00 18.53 180 GLY A O 1
ATOM 1430 N N . GLN A 1 185 ? -14.620 51.322 -11.689 1.00 19.29 181 GLN A N 1
ATOM 1431 C CA . GLN A 1 185 ? -13.517 51.755 -10.818 1.00 19.77 181 GLN A CA 1
ATOM 1432 C C . GLN A 1 185 ? -12.525 50.619 -10.656 1.00 19.66 181 GLN A C 1
ATOM 1433 O O . GLN A 1 185 ? -12.941 49.480 -10.349 1.00 18.51 181 GLN A O 1
ATOM 1439 N N . SER A 1 186 ? -11.229 50.913 -10.842 1.00 19.58 182 SER A N 1
ATOM 1440 C CA . SER A 1 186 ? -10.171 49.911 -10.780 1.00 19.02 182 SER A CA 1
ATOM 1441 C C . SER A 1 186 ? -9.977 49.455 -9.356 1.00 19.39 182 SER A C 1
ATOM 1442 O O . SER A 1 186 ? -9.969 50.266 -8.419 1.00 17.14 182 SER A O 1
ATOM 1445 N N . ASN A 1 187 ? -9.837 48.137 -9.232 1.00 18.96 183 ASN A N 1
ATOM 1446 C CA . ASN A 1 187 ? -9.519 47.474 -7.978 1.00 21.51 183 ASN A CA 1
ATOM 1447 C C . ASN A 1 187 ? -8.024 47.584 -7.617 1.00 19.95 183 ASN A C 1
ATOM 1448 O O . ASN A 1 187 ? -7.648 47.094 -6.570 1.00 18.40 183 ASN A O 1
ATOM 1453 N N . VAL A 1 188 ? -7.216 48.203 -8.487 1.00 20.82 184 VAL A N 1
ATOM 1454 C CA . VAL A 1 188 ? -5.762 48.434 -8.264 1.00 20.17 184 VAL A CA 1
ATOM 1455 C C . VAL A 1 188 ? -5.366 49.925 -8.212 1.00 21.57 184 VAL A C 1
ATOM 1456 O O . VAL A 1 188 ? -4.737 50.375 -7.252 1.00 22.08 184 VAL A O 1
ATOM 1460 N N . THR A 1 189 ? -5.796 50.695 -9.198 1.00 21.14 185 THR A N 1
ATOM 1461 C CA . THR A 1 189 ? -5.507 52.125 -9.196 1.00 21.02 185 THR A CA 1
ATOM 1462 C C . THR A 1 189 ? -6.427 52.945 -8.355 1.00 21.44 185 THR A C 1
ATOM 1463 O O . THR A 1 189 ? -6.076 54.068 -7.990 1.00 24.80 185 THR A O 1
ATOM 1467 N N . GLY A 1 190 ? -7.623 52.424 -8.048 1.00 21.58 186 GLY A N 1
ATOM 1468 C CA . GLY A 1 190 ? -8.641 53.190 -7.276 1.00 19.90 186 GLY A CA 1
ATOM 1469 C C . GLY A 1 190 ? -9.375 54.214 -8.156 1.00 19.93 186 GLY A C 1
ATOM 1470 O O . GLY A 1 190 ? -10.221 54.962 -7.679 1.00 22.40 186 GLY A O 1
ATOM 1471 N N . GLN A 1 191 ? -9.057 54.277 -9.444 1.00 19.51 187 GLN A N 1
ATOM 1472 C CA . GLN A 1 191 ? -9.612 55.337 -10.295 1.00 18.83 187 GLN A CA 1
ATOM 1473 C C . GLN A 1 191 ? -11.087 55.082 -10.638 1.00 19.60 187 GLN A C 1
ATOM 1474 O O . GLN A 1 191 ? -11.401 54.079 -11.305 1.00 18.92 187 GLN A O 1
ATOM 1480 N N . GLU A 1 192 ? -11.978 55.970 -10.203 1.00 20.34 188 GLU A N 1
ATOM 1481 C CA . GLU A 1 192 ? -13.345 56.003 -10.726 1.00 22.44 188 GLU A CA 1
ATOM 1482 C C . GLU A 1 192 ? -13.351 56.521 -12.172 1.00 23.58 188 GLU A C 1
ATOM 1483 O O . GLU A 1 192 ? -12.833 57.575 -12.434 1.00 22.71 188 GLU A O 1
ATOM 1489 N N . MET A 1 193 ? -13.925 55.743 -13.093 1.00 21.42 189 MET A N 1
ATOM 1490 C CA . MET A 1 193 ? -13.872 56.045 -14.495 1.00 22.68 189 MET A CA 1
ATOM 1491 C C . MET A 1 193 ? -14.982 57.030 -14.929 1.00 22.31 189 MET A C 1
ATOM 1492 O O . MET A 1 193 ? -16.078 57.040 -14.367 1.00 21.23 189 MET A O 1
ATOM 1497 N N . PRO A 1 194 ? -14.693 57.814 -15.965 1.00 23.50 190 PRO A N 1
ATOM 1498 C CA . PRO A 1 194 ? -15.618 58.777 -16.511 1.00 23.68 190 PRO A CA 1
ATOM 1499 C C . PRO A 1 194 ? -16.616 58.047 -17.413 1.00 23.16 190 PRO A C 1
ATOM 1500 O O . PRO A 1 194 ? -16.577 58.128 -18.642 1.00 19.87 190 PRO A O 1
ATOM 1504 N N . ILE A 1 195 ? -17.558 57.344 -16.794 1.00 21.84 191 ILE A N 1
ATOM 1505 C CA . ILE A 1 195 ? -18.523 56.541 -17.555 1.00 21.32 191 ILE A CA 1
ATOM 1506 C C . ILE A 1 195 ? -19.363 57.319 -18.599 1.00 21.70 191 ILE A C 1
ATOM 1507 O O . ILE A 1 195 ? -19.524 56.840 -19.750 1.00 20.98 191 ILE A O 1
ATOM 1512 N N . GLU A 1 196 ? -19.870 58.490 -18.231 1.00 22.68 192 GLU A N 1
ATOM 1513 C CA . GLU A 1 196 ? -20.648 59.320 -19.206 1.00 26.19 192 GLU A CA 1
ATOM 1514 C C . GLU A 1 196 ? -19.825 59.797 -20.402 1.00 24.71 192 GLU A C 1
ATOM 1515 O O . GLU A 1 196 ? -20.278 59.750 -21.546 1.00 26.94 192 GLU A O 1
ATOM 1521 N N . LEU A 1 197 ? -18.575 60.160 -20.153 1.00 23.79 193 LEU A N 1
ATOM 1522 C CA . LEU A 1 197 ? -17.684 60.537 -21.263 1.00 23.35 193 LEU A CA 1
ATOM 1523 C C . LEU A 1 197 ? -17.505 59.317 -22.171 1.00 23.00 193 LEU A C 1
ATOM 1524 O O . LEU A 1 197 ? -17.560 59.423 -23.400 1.00 20.93 193 LEU A O 1
ATOM 1529 N N . ILE A 1 198 ? -17.349 58.127 -21.573 1.00 19.81 194 ILE A N 1
ATOM 1530 C CA . ILE A 1 198 ? -17.254 56.923 -22.401 1.00 20.40 194 ILE A CA 1
ATOM 1531 C C . ILE A 1 198 ? -18.532 56.660 -23.155 1.00 19.80 194 ILE A C 1
ATOM 1532 O O . ILE A 1 198 ? -18.510 56.321 -24.348 1.00 20.24 194 ILE A O 1
ATOM 1537 N N . ARG A 1 199 ? -19.669 56.845 -22.505 1.00 20.63 195 ARG A N 1
ATOM 1538 C CA . ARG A 1 199 ? -20.937 56.559 -23.163 1.00 21.12 195 ARG A CA 1
ATOM 1539 C C . ARG A 1 199 ? -21.121 57.459 -24.418 1.00 22.39 195 ARG A C 1
ATOM 1540 O O . ARG A 1 199 ? -21.556 56.968 -25.476 1.00 24.67 195 ARG A O 1
ATOM 1548 N N . GLU A 1 200 ? -20.783 58.747 -24.300 1.00 23.43 196 GLU A N 1
ATOM 1549 C CA . GLU A 1 200 ? -20.884 59.686 -25.496 1.00 24.26 196 GLU A CA 1
ATOM 1550 C C . GLU A 1 200 ? -19.828 59.493 -26.525 1.00 25.73 196 GLU A C 1
ATOM 1551 O O . GLU A 1 200 ? -20.114 59.626 -27.732 1.00 27.21 196 GLU A O 1
ATOM 1557 N N . THR A 1 201 ? -18.607 59.142 -26.103 1.00 26.44 197 THR A N 1
ATOM 1558 C CA . THR A 1 201 ? -17.554 58.891 -27.081 1.00 26.01 197 THR A CA 1
ATOM 1559 C C . THR A 1 201 ? -17.858 57.657 -27.940 1.00 29.98 197 THR A C 1
ATOM 1560 O O . THR A 1 201 ? -17.550 57.612 -29.113 1.00 25.39 197 THR A O 1
ATOM 1564 N N . PHE A 1 202 ? -18.436 56.616 -27.344 1.00 29.49 198 PHE A N 1
ATOM 1565 C CA . PHE A 1 202 ? -18.725 55.397 -28.098 1.00 28.33 198 PHE A CA 1
ATOM 1566 C C . PHE A 1 202 ? -20.233 55.212 -28.097 1.00 30.44 198 PHE A C 1
ATOM 1567 O O . PHE A 1 202 ? -20.822 54.313 -27.431 1.00 23.88 198 PHE A O 1
ATOM 1575 N N . LYS A 1 203 ? -20.854 56.107 -28.845 1.00 28.82 199 LYS A N 1
ATOM 1576 C CA . LYS A 1 203 ? -22.282 56.315 -28.770 1.00 30.30 199 LYS A CA 1
ATOM 1577 C C . LYS A 1 203 ? -23.087 55.123 -29.309 1.00 26.62 199 LYS A C 1
ATOM 1578 O O . LYS A 1 203 ? -24.146 54.823 -28.787 1.00 27.58 199 LYS A O 1
ATOM 1584 N N . ASN A 1 204 ? -22.554 54.434 -30.310 1.00 28.82 200 ASN A N 1
ATOM 1585 C CA . ASN A 1 204 ? -23.175 53.259 -30.903 1.00 29.76 200 ASN A CA 1
ATOM 1586 C C . ASN A 1 204 ? -22.803 51.924 -30.292 1.00 31.11 200 ASN A C 1
ATOM 1587 O O . ASN A 1 204 ? -23.288 50.906 -30.774 1.00 31.09 200 ASN A O 1
ATOM 1592 N N . ALA A 1 205 ? -21.937 51.901 -29.283 1.00 25.69 201 ALA A N 1
ATOM 1593 C CA . ALA A 1 205 ? -21.484 50.614 -28.729 1.00 25.14 201 ALA A CA 1
ATOM 1594 C C . ALA A 1 205 ? -22.498 50.090 -27.731 1.00 21.64 201 ALA A C 1
ATOM 1595 O O . ALA A 1 205 ? -23.282 50.857 -27.176 1.00 22.68 201 ALA A O 1
ATOM 1597 N N . THR A 1 206 ? -22.552 48.781 -27.578 1.00 21.45 202 THR A N 1
ATOM 1598 C CA . THR A 1 206 ? -23.161 48.169 -26.369 1.00 21.07 202 THR A CA 1
ATOM 1599 C C . THR A 1 206 ? -22.166 48.425 -25.282 1.00 19.29 202 THR A C 1
ATOM 1600 O O . THR A 1 206 ? -21.024 47.912 -25.320 1.00 20.91 202 THR A O 1
ATOM 1604 N N . LEU A 1 207 ? -22.576 49.230 -24.324 1.00 19.47 203 LEU A N 1
ATOM 1605 C CA . LEU A 1 207 ? -21.735 49.585 -23.186 1.00 20.54 203 LEU A CA 1
ATOM 1606 C C . LEU A 1 207 ? -22.043 48.780 -21.872 1.00 19.83 203 LEU A C 1
ATOM 1607 O O . LEU A 1 207 ? -23.129 48.899 -21.249 1.00 18.02 203 LEU A O 1
ATOM 1612 N N . ILE A 1 208 ? -21.014 48.048 -21.428 1.00 19.57 204 ILE A N 1
ATOM 1613 C CA . ILE A 1 208 ? -21.021 47.293 -20.194 1.00 16.76 204 ILE A CA 1
ATOM 1614 C C . ILE A 1 208 ? -20.081 47.937 -19.177 1.00 17.72 204 ILE A C 1
ATOM 1615 O O . ILE A 1 208 ? -18.899 48.268 -19.478 1.00 17.02 204 ILE A O 1
ATOM 1620 N N . VAL A 1 209 ? -20.570 48.069 -17.944 1.00 16.44 205 VAL A N 1
ATOM 1621 C CA . VAL A 1 209 ? -19.738 48.514 -16.867 1.00 16.88 205 VAL A CA 1
ATOM 1622 C C . VAL A 1 209 ? -19.612 47.428 -15.814 1.00 17.51 205 VAL A C 1
ATOM 1623 O O . VAL A 1 209 ? -20.612 46.888 -15.360 1.00 16.23 205 VAL A O 1
ATOM 1627 N N . ASP A 1 210 ? -18.348 47.117 -15.482 1.00 17.04 206 ASP A N 1
ATOM 1628 C CA . ASP A 1 210 ? -17.989 46.340 -14.347 1.00 16.51 206 ASP A CA 1
ATOM 1629 C C . ASP A 1 210 ? -17.976 47.220 -13.131 1.00 17.11 206 ASP A C 1
ATOM 1630 O O . ASP A 1 210 ? -17.016 47.937 -12.868 1.00 17.37 206 ASP A O 1
ATOM 1635 N N . GLY A 1 211 ? -19.025 47.047 -12.337 1.00 17.05 207 GLY A N 1
ATOM 1636 C CA . GLY A 1 211 ? -19.330 47.858 -11.200 1.00 16.64 207 GLY A CA 1
ATOM 1637 C C . GLY A 1 211 ? -18.876 47.304 -9.870 1.00 16.74 207 GLY A C 1
ATOM 1638 O O . GLY A 1 211 ? -19.253 47.875 -8.813 1.00 16.58 207 GLY A O 1
ATOM 1639 N N . ALA A 1 212 ? -18.072 46.233 -9.868 1.00 17.62 208 ALA A N 1
ATOM 1640 C CA . ALA A 1 212 ? -17.845 45.490 -8.579 1.00 15.70 208 ALA A CA 1
ATOM 1641 C C . ALA A 1 212 ? -17.287 46.364 -7.464 1.00 15.00 208 ALA A C 1
ATOM 1642 O O . ALA A 1 212 ? -17.637 46.172 -6.278 1.00 14.64 208 ALA A O 1
ATOM 1644 N N . GLN A 1 213 ? -16.367 47.279 -7.802 1.00 16.45 209 GLN A N 1
ATOM 1645 C CA . GLN A 1 213 ? -15.724 48.144 -6.790 1.00 19.28 209 GLN A CA 1
ATOM 1646 C C . GLN A 1 213 ? -16.487 49.454 -6.595 1.00 20.20 209 GLN A C 1
ATOM 1647 O O . GLN A 1 213 ? -16.376 50.059 -5.542 1.00 20.24 209 GLN A O 1
ATOM 1653 N N . LEU A 1 214 ? -17.209 49.902 -7.620 1.00 20.62 210 LEU A N 1
ATOM 1654 C CA . LEU A 1 214 ? -17.913 51.192 -7.600 1.00 19.02 210 LEU A CA 1
ATOM 1655 C C . LEU A 1 214 ? -19.207 51.154 -6.813 1.00 20.06 210 LEU A C 1
ATOM 1656 O O . LEU A 1 214 ? -19.506 52.037 -5.938 1.00 17.85 210 LEU A O 1
ATOM 1661 N N . VAL A 1 215 ? -20.015 50.126 -7.085 1.00 18.62 211 VAL A N 1
ATOM 1662 C CA . VAL A 1 215 ? -21.400 50.104 -6.554 1.00 17.93 211 VAL A CA 1
ATOM 1663 C C . VAL A 1 215 ? -21.459 50.113 -5.036 1.00 18.60 211 VAL A C 1
ATOM 1664 O O . VAL A 1 215 ? -22.362 50.708 -4.457 1.00 20.36 211 VAL A O 1
ATOM 1668 N N . PRO A 1 216 ? -20.504 49.468 -4.359 1.00 19.30 212 PRO A N 1
ATOM 1669 C CA . PRO A 1 216 ? -20.567 49.448 -2.899 1.00 20.26 212 PRO A CA 1
ATOM 1670 C C . PRO A 1 216 ? -20.449 50.794 -2.173 1.00 20.08 212 PRO A C 1
ATOM 1671 O O . PRO A 1 216 ? -20.847 50.895 -1.015 1.00 19.32 212 PRO A O 1
ATOM 1675 N N . HIS A 1 217 ? -19.839 51.782 -2.785 1.00 20.01 213 HIS A N 1
ATOM 1676 C CA . HIS A 1 217 ? -19.581 53.027 -2.033 1.00 24.17 213 HIS A CA 1
ATOM 1677 C C . HIS A 1 217 ? -20.003 54.279 -2.781 1.00 25.54 213 HIS A C 1
ATOM 1678 O O . HIS A 1 217 ? -19.867 55.381 -2.233 1.00 25.47 213 HIS A O 1
ATOM 1685 N N . LYS A 1 218 ? -20.539 54.130 -3.984 1.00 22.63 214 LYS A N 1
ATOM 1686 C CA . LYS A 1 218 ? -20.967 55.299 -4.682 1.00 24.45 214 LYS A CA 1
ATOM 1687 C C . LYS A 1 218 ? -22.296 55.096 -5.358 1.00 23.95 214 LYS A C 1
ATOM 1688 O O . LYS A 1 218 ? -22.545 54.052 -6.000 1.00 20.80 214 LYS A O 1
ATOM 1694 N N . LYS A 1 219 ? -23.141 56.120 -5.246 1.00 24.96 215 LYS A N 1
ATOM 1695 C CA . LYS A 1 219 ? -24.412 56.128 -5.912 1.00 26.20 215 LYS A CA 1
ATOM 1696 C C . LYS A 1 219 ? -24.331 55.859 -7.421 1.00 26.13 215 LYS A C 1
ATOM 1697 O O . LYS A 1 219 ? -23.549 56.477 -8.156 1.00 21.74 215 LYS A O 1
ATOM 1703 N N . VAL A 1 220 ? -25.162 54.914 -7.868 1.00 23.13 216 VAL A N 1
ATOM 1704 C CA . VAL A 1 220 ? -25.193 54.525 -9.283 1.00 22.97 216 VAL A CA 1
ATOM 1705 C C . VAL A 1 220 ? -26.658 54.624 -9.754 1.00 24.67 216 VAL A C 1
ATOM 1706 O O . VAL A 1 220 ? -27.569 54.069 -9.135 1.00 24.74 216 VAL A O 1
ATOM 1710 N N . ASP A 1 221 ? -26.894 55.422 -10.798 1.00 25.80 217 ASP A N 1
ATOM 1711 C CA . ASP A 1 221 ? -28.200 55.613 -11.379 1.00 21.97 217 ASP A CA 1
ATOM 1712 C C . ASP A 1 221 ? -28.040 55.243 -12.834 1.00 24.53 217 ASP A C 1
ATOM 1713 O O . ASP A 1 221 ? -27.464 55.998 -13.628 1.00 21.23 217 ASP A O 1
ATOM 1718 N N . VAL A 1 222 ? -28.549 54.051 -13.192 1.00 21.96 218 VAL A N 1
ATOM 1719 C CA . VAL A 1 222 ? -28.233 53.466 -14.509 1.00 22.74 218 VAL A CA 1
ATOM 1720 C C . VAL A 1 222 ? -28.828 54.278 -15.667 1.00 22.48 218 VAL A C 1
ATOM 1721 O O . VAL A 1 222 ? -28.350 54.183 -16.812 1.00 23.18 218 VAL A O 1
ATOM 1725 N N . LYS A 1 223 ? -29.890 55.013 -15.388 1.00 23.88 219 LYS A N 1
ATOM 1726 C CA . LYS A 1 223 ? -30.542 55.859 -16.405 1.00 28.15 219 LYS A CA 1
ATOM 1727 C C . LYS A 1 223 ? -29.763 57.115 -16.716 1.00 26.47 219 LYS A C 1
ATOM 1728 O O . LYS A 1 223 ? -29.635 57.483 -17.874 1.00 24.94 219 LYS A O 1
ATOM 1734 N N . LYS A 1 224 ? -29.220 57.756 -15.690 1.00 25.17 220 LYS A N 1
ATOM 1735 C CA . LYS A 1 224 ? -28.274 58.845 -15.888 1.00 26.51 220 LYS A CA 1
ATOM 1736 C C . LYS A 1 224 ? -27.011 58.435 -16.597 1.00 27.74 220 LYS A C 1
ATOM 1737 O O . LYS A 1 224 ? -26.525 59.137 -17.491 1.00 27.54 220 LYS A O 1
ATOM 1743 N N . LEU A 1 225 ? -26.438 57.309 -16.190 1.00 25.66 221 LEU A N 1
ATOM 1744 C CA . LEU A 1 225 ? -25.195 56.848 -16.842 1.00 24.60 221 LEU A CA 1
ATOM 1745 C C . LEU A 1 225 ? -25.500 56.389 -18.266 1.00 25.10 221 LEU A C 1
ATOM 1746 O O . LEU A 1 225 ? -24.619 56.468 -19.138 1.00 24.21 221 LEU A O 1
ATOM 1751 N N . ASP A 1 226 ? -26.735 55.912 -18.489 1.00 24.36 222 ASP A N 1
ATOM 1752 C CA . ASP A 1 226 ? -27.164 55.376 -19.794 1.00 24.14 222 ASP A CA 1
ATOM 1753 C C . ASP A 1 226 ? -26.363 54.152 -20.298 1.00 20.94 222 ASP A C 1
ATOM 1754 O O . ASP A 1 226 ? -26.250 53.875 -21.517 1.00 19.71 222 ASP A O 1
ATOM 1759 N N . VAL A 1 227 ? -25.806 53.410 -19.346 1.00 20.38 223 VAL A N 1
ATOM 1760 C CA . VAL A 1 227 ? -25.172 52.152 -19.662 1.00 19.93 223 VAL A CA 1
ATOM 1761 C C . VAL A 1 227 ? -26.182 51.167 -20.179 1.00 17.72 223 VAL A C 1
ATOM 1762 O O . VAL A 1 227 ? -27.347 51.194 -19.819 1.00 19.51 223 VAL A O 1
ATOM 1766 N N . ASP A 1 228 ? -25.729 50.258 -21.029 1.00 18.76 224 ASP A N 1
ATOM 1767 C CA . ASP A 1 228 ? -26.555 49.149 -21.476 1.00 17.37 224 ASP A CA 1
ATOM 1768 C C . ASP A 1 228 ? -26.648 47.991 -20.482 1.00 16.76 224 ASP A C 1
ATOM 1769 O O . ASP A 1 228 ? -27.710 47.389 -20.347 1.00 15.16 224 ASP A O 1
ATOM 1774 N N . PHE A 1 229 ? -25.539 47.668 -19.852 1.00 16.16 225 PHE A N 1
ATOM 1775 C CA . PHE A 1 229 ? -25.466 46.620 -18.868 1.00 17.07 225 PHE A CA 1
ATOM 1776 C C . PHE A 1 229 ? -24.538 47.091 -17.771 1.00 18.36 225 PHE A C 1
ATOM 1777 O O . PHE A 1 229 ? -23.552 47.805 -18.052 1.00 17.26 225 PHE A O 1
ATOM 1785 N N . LEU A 1 230 ? -24.866 46.683 -16.532 1.00 18.23 226 LEU A N 1
ATOM 1786 C CA . LEU A 1 230 ? -23.987 46.828 -15.375 1.00 18.45 226 LEU A CA 1
ATOM 1787 C C . LEU A 1 230 ? -24.008 45.525 -14.516 1.00 17.48 226 LEU A C 1
ATOM 1788 O O . LEU A 1 230 ? -25.067 44.943 -14.291 1.00 17.94 226 LEU A O 1
ATOM 1793 N N . VAL A 1 231 ? -22.852 45.152 -13.972 1.00 15.50 227 VAL A N 1
ATOM 1794 C CA . VAL A 1 231 ? -22.740 44.001 -13.101 1.00 15.80 227 VAL A CA 1
ATOM 1795 C C . VAL A 1 231 ? -22.075 44.364 -11.765 1.00 16.41 227 VAL A C 1
ATOM 1796 O O . VAL A 1 231 ? -21.178 45.196 -11.738 1.00 15.92 227 VAL A O 1
ATOM 1800 N N . PHE A 1 232 ? -22.456 43.695 -10.680 1.00 15.09 228 PHE A N 1
ATOM 1801 C CA . PHE A 1 232 ? -21.721 43.806 -9.443 1.00 15.21 228 PHE A CA 1
ATOM 1802 C C . PHE A 1 232 ? -21.943 42.552 -8.567 1.00 15.83 228 PHE A C 1
ATOM 1803 O O . PHE A 1 232 ? -22.824 41.730 -8.876 1.00 14.57 228 PHE A O 1
ATOM 1811 N N . SER A 1 233 ? -21.199 42.456 -7.455 1.00 14.74 229 SER A N 1
ATOM 1812 C CA . SER A 1 233 ? -21.221 41.305 -6.575 1.00 14.48 229 SER A CA 1
ATOM 1813 C C . SER A 1 233 ? -21.695 41.722 -5.195 1.00 15.45 229 SER A C 1
ATOM 1814 O O . SER A 1 233 ? -21.227 42.746 -4.613 1.00 15.59 229 SER A O 1
ATOM 1817 N N . GLY A 1 234 ? -22.570 40.875 -4.629 1.00 15.63 230 GLY A N 1
ATOM 1818 C CA . GLY A 1 234 ? -23.111 41.093 -3.301 1.00 15.34 230 GLY A CA 1
ATOM 1819 C C . GLY A 1 234 ? -22.083 41.165 -2.183 1.00 15.63 230 GLY A C 1
ATOM 1820 O O . GLY A 1 234 ? -22.253 41.978 -1.234 1.00 16.24 230 GLY A O 1
ATOM 1821 N N . HIS A 1 235 ? -21.037 40.328 -2.282 1.00 15.82 231 HIS A N 1
ATOM 1822 C CA . HIS A 1 235 ? -20.102 40.113 -1.138 1.00 16.32 231 HIS A CA 1
ATOM 1823 C C . HIS A 1 235 ? -19.210 41.333 -0.880 1.00 16.42 231 HIS A C 1
ATOM 1824 O O . HIS A 1 235 ? -18.656 41.432 0.226 1.00 15.32 231 HIS A O 1
ATOM 1831 N N . LYS A 1 236 ? -19.099 42.208 -1.894 1.00 14.63 232 LYS A N 1
ATOM 1832 C CA . LYS A 1 236 ? -18.396 43.462 -1.793 1.00 16.52 232 LYS A CA 1
ATOM 1833 C C . LYS A 1 236 ? -19.183 44.660 -1.263 1.00 15.82 232 LYS A C 1
ATOM 1834 O O . LYS A 1 236 ? -18.576 45.713 -1.017 1.00 13.83 232 LYS A O 1
ATOM 1840 N N . ILE A 1 237 ? -20.477 44.465 -0.985 1.00 16.23 233 ILE A N 1
ATOM 1841 C CA . ILE A 1 237 ? -21.311 45.485 -0.412 1.00 16.98 233 ILE A CA 1
ATOM 1842 C C . ILE A 1 237 ? -21.961 45.018 0.881 1.00 17.29 233 ILE A C 1
ATOM 1843 O O . ILE A 1 237 ? -23.188 45.168 1.051 1.00 17.87 233 ILE A O 1
ATOM 1848 N N . LEU A 1 238 ? -21.191 44.365 1.751 1.00 15.68 234 LEU A N 1
ATOM 1849 C CA . LEU A 1 238 ? -21.690 43.775 3.001 1.00 17.36 234 LEU A CA 1
ATOM 1850 C C . LEU A 1 238 ? -22.593 42.571 2.832 1.00 19.59 234 LEU A C 1
ATOM 1851 O O . LEU A 1 238 ? -23.074 42.003 3.810 1.00 19.35 234 LEU A O 1
ATOM 1856 N N . GLY A 1 239 ? -22.752 42.090 1.603 1.00 20.33 235 GLY A N 1
ATOM 1857 C CA . GLY A 1 239 ? -23.746 41.072 1.331 1.00 18.13 235 GLY A CA 1
ATOM 1858 C C . GLY A 1 239 ? -23.278 39.653 1.394 1.00 16.68 235 GLY A C 1
ATOM 1859 O O . GLY A 1 239 ? -22.085 39.373 1.591 1.00 17.14 235 GLY A O 1
ATOM 1860 N N . PRO A 1 240 ? -24.218 38.738 1.237 1.00 15.20 236 PRO A N 1
ATOM 1861 C CA . PRO A 1 240 ? -23.927 37.313 1.168 1.00 14.25 236 PRO A CA 1
ATOM 1862 C C . PRO A 1 240 ? -22.961 36.978 0.054 1.00 14.74 236 PRO A C 1
ATOM 1863 O O . PRO A 1 240 ? -22.821 37.731 -0.898 1.00 15.32 236 PRO A O 1
ATOM 1867 N N . THR A 1 241 ? -22.301 35.833 0.174 1.00 15.26 237 THR A N 1
ATOM 1868 C CA . THR A 1 241 ? -21.585 35.301 -0.954 1.00 15.29 237 THR A CA 1
ATOM 1869 C C . THR A 1 241 ? -22.556 34.595 -1.876 1.00 14.96 237 THR A C 1
ATOM 1870 O O . THR A 1 241 ? -23.688 34.301 -1.516 1.00 14.67 237 THR A O 1
ATOM 1874 N N . GLY A 1 242 ? -22.091 34.327 -3.089 1.00 14.50 238 GLY A N 1
ATOM 1875 C CA . GLY A 1 242 ? -22.833 33.525 -4.061 1.00 13.53 238 GLY A CA 1
ATOM 1876 C C . GLY A 1 242 ? -23.919 34.256 -4.822 1.00 13.22 238 GLY A C 1
ATOM 1877 O O . GLY A 1 242 ? -24.643 33.574 -5.549 1.00 13.66 238 GLY A O 1
ATOM 1878 N N . ILE A 1 243 ? -24.036 35.584 -4.635 1.00 12.32 239 ILE A N 1
ATOM 1879 C CA . ILE A 1 243 ? -25.094 36.413 -5.203 1.00 12.37 239 ILE A CA 1
ATOM 1880 C C . ILE A 1 243 ? -24.501 37.604 -5.915 1.00 12.39 239 ILE A C 1
ATOM 1881 O O . ILE A 1 243 ? -23.605 38.268 -5.427 1.00 12.14 239 ILE A O 1
ATOM 1886 N N . GLY A 1 244 ? -24.902 37.776 -7.161 1.00 12.15 240 GLY A N 1
ATOM 1887 C CA . GLY A 1 244 ? -24.583 39.001 -7.911 1.00 12.07 240 GLY A CA 1
ATOM 1888 C C . GLY A 1 244 ? -25.831 39.520 -8.615 1.00 11.95 240 GLY A C 1
ATOM 1889 O O . GLY A 1 244 ? -26.931 38.899 -8.558 1.00 11.18 240 GLY A O 1
ATOM 1890 N N . VAL A 1 245 ? -25.632 40.616 -9.331 1.00 11.83 241 VAL A N 1
ATOM 1891 C CA . VAL A 1 245 ? -26.647 41.320 -10.068 1.00 12.83 241 VAL A CA 1
ATOM 1892 C C . VAL A 1 245 ? -26.188 41.634 -11.442 1.00 13.51 241 VAL A C 1
ATOM 1893 O O . VAL A 1 245 ? -25.025 42.060 -11.678 1.00 13.21 241 VAL A O 1
ATOM 1897 N N . LEU A 1 246 ? -27.101 41.443 -12.381 1.00 15.67 242 LEU A N 1
ATOM 1898 C CA . LEU A 1 246 ? -26.897 41.955 -13.758 1.00 15.75 242 LEU A CA 1
ATOM 1899 C C . LEU A 1 246 ? -28.074 42.823 -14.075 1.00 15.96 242 LEU A C 1
ATOM 1900 O O . LEU A 1 246 ? -29.250 42.359 -14.015 1.00 15.11 242 LEU A O 1
ATOM 1905 N N . TYR A 1 247 ? -27.764 44.058 -14.442 1.00 15.99 243 TYR A N 1
ATOM 1906 C CA . TYR A 1 247 ? -28.754 45.034 -14.903 1.00 16.02 243 TYR A CA 1
ATOM 1907 C C . TYR A 1 247 ? -28.619 45.091 -16.375 1.00 16.41 243 TYR A C 1
ATOM 1908 O O . TYR A 1 247 ? -27.515 45.122 -16.853 1.00 16.42 243 TYR A O 1
ATOM 1917 N N . GLY A 1 248 ? -29.722 45.101 -17.110 1.00 16.21 244 GLY A N 1
ATOM 1918 C CA . GLY A 1 248 ? -29.687 45.487 -18.505 1.00 17.25 244 GLY A CA 1
ATOM 1919 C C . GLY A 1 248 ? -30.926 46.245 -18.927 1.00 18.43 244 GLY A C 1
ATOM 1920 O O . GLY A 1 248 ? -32.048 45.977 -18.422 1.00 19.62 244 GLY A O 1
ATOM 1921 N N . LYS A 1 249 ? -30.745 47.153 -19.893 1.00 18.84 245 LYS A N 1
ATOM 1922 C CA . LYS A 1 249 ? -31.876 47.808 -20.564 1.00 21.14 245 LYS A CA 1
ATOM 1923 C C . LYS A 1 249 ? -32.879 46.832 -21.061 1.00 19.70 245 LYS A C 1
ATOM 1924 O O . LYS A 1 249 ? -32.531 45.904 -21.773 1.00 21.80 245 LYS A O 1
ATOM 1930 N N . LYS A 1 250 ? -34.130 47.038 -20.677 1.00 22.26 246 LYS A N 1
ATOM 1931 C CA . LYS A 1 250 ? -35.220 46.124 -21.037 1.00 22.84 246 LYS A CA 1
ATOM 1932 C C . LYS A 1 250 ? -35.242 45.812 -22.529 1.00 22.48 246 LYS A C 1
ATOM 1933 O O . LYS A 1 250 ? -35.312 44.651 -22.964 1.00 19.90 246 LYS A O 1
ATOM 1939 N N . ALA A 1 251 ? -35.117 46.843 -23.368 1.00 24.97 247 ALA A N 1
ATOM 1940 C CA . ALA A 1 251 ? -35.158 46.644 -24.837 1.00 23.33 247 ALA A CA 1
ATOM 1941 C C . ALA A 1 251 ? -34.036 45.781 -25.310 1.00 24.21 247 ALA A C 1
ATOM 1942 O O . ALA A 1 251 ? -34.163 45.088 -26.322 1.00 23.99 247 ALA A O 1
ATOM 1944 N N . LEU A 1 252 ? -32.883 45.826 -24.634 1.00 25.56 248 LEU A N 1
ATOM 1945 C CA . LEU A 1 252 ? -31.781 44.970 -25.069 1.00 26.78 248 LEU A CA 1
ATOM 1946 C C . LEU A 1 252 ? -31.941 43.531 -24.545 1.00 24.74 248 LEU A C 1
ATOM 1947 O O . LEU A 1 252 ? -31.658 42.576 -25.269 1.00 24.05 248 LEU A O 1
ATOM 1952 N N . LEU A 1 253 ? -32.318 43.386 -23.283 1.00 24.55 249 LEU A N 1
ATOM 1953 C CA . LEU A 1 253 ? -32.531 42.069 -22.685 1.00 23.77 249 LEU A CA 1
ATOM 1954 C C . LEU A 1 253 ? -33.574 41.296 -23.485 1.00 27.45 249 LEU A C 1
ATOM 1955 O O . LEU A 1 253 ? -33.465 40.085 -23.621 1.00 24.56 249 LEU A O 1
ATOM 1960 N N . GLU A 1 254 ? -34.597 41.975 -23.999 1.00 26.60 250 GLU A N 1
ATOM 1961 C CA . GLU A 1 254 ? -35.634 41.295 -24.760 1.00 28.68 250 GLU A CA 1
ATOM 1962 C C . GLU A 1 254 ? -35.146 40.633 -26.032 1.00 28.78 250 GLU A C 1
ATOM 1963 O O . GLU A 1 254 ? -35.832 39.752 -26.518 1.00 29.22 250 GLU A O 1
ATOM 1969 N N . GLN A 1 255 ? -34.006 41.043 -26.560 1.00 28.05 251 GLN A N 1
ATOM 1970 C CA A GLN A 1 255 ? -33.461 40.482 -27.784 0.56 30.78 251 GLN A CA 1
ATOM 1971 C CA B GLN A 1 255 ? -33.466 40.454 -27.802 0.44 30.16 251 GLN A CA 1
ATOM 1972 C C . GLN A 1 255 ? -32.298 39.473 -27.539 1.00 29.96 251 GLN A C 1
ATOM 1973 O O . GLN A 1 255 ? -31.711 38.910 -28.498 1.00 29.69 251 GLN A O 1
ATOM 1984 N N . LEU A 1 256 ? -31.979 39.204 -26.266 1.00 22.58 252 LEU A N 1
ATOM 1985 C CA . LEU A 1 256 ? -30.760 38.447 -25.984 1.00 23.08 252 LEU A CA 1
ATOM 1986 C C . LEU A 1 256 ? -31.117 37.007 -25.828 1.00 21.57 252 LEU A C 1
ATOM 1987 O O . LEU A 1 256 ? -32.092 36.725 -25.112 1.00 23.40 252 LEU A O 1
ATOM 1992 N N . GLU A 1 257 ? -30.375 36.105 -26.478 1.00 19.52 253 GLU A N 1
ATOM 1993 C CA . GLU A 1 257 ? -30.423 34.673 -26.167 1.00 20.98 253 GLU A CA 1
ATOM 1994 C C . GLU A 1 257 ? -30.016 34.399 -24.658 1.00 19.78 253 GLU A C 1
ATOM 1995 O O . GLU A 1 257 ? -29.031 34.954 -24.172 1.00 19.48 253 GLU A O 1
ATOM 2001 N N . PRO A 1 258 ? -30.772 33.550 -23.950 1.00 18.68 254 PRO A N 1
ATOM 2002 C CA . PRO A 1 258 ? -30.381 33.264 -22.531 1.00 18.59 254 PRO A CA 1
ATOM 2003 C C . PRO A 1 258 ? -28.995 32.694 -22.514 1.00 16.86 254 PRO A C 1
ATOM 2004 O O . PRO A 1 258 ? -28.599 31.973 -23.457 1.00 16.58 254 PRO A O 1
ATOM 2008 N N . PHE A 1 259 ? -28.252 32.976 -21.452 1.00 17.58 255 PHE A N 1
ATOM 2009 C CA . PHE A 1 259 ? -26.952 32.341 -21.249 1.00 17.42 255 PHE A CA 1
ATOM 2010 C C . PHE A 1 259 ? -27.108 30.826 -20.835 1.00 18.52 255 PHE A C 1
ATOM 2011 O O . PHE A 1 259 ? -26.645 29.928 -21.510 1.00 20.94 255 PHE A O 1
ATOM 2019 N N . LEU A 1 260 ? -27.731 30.600 -19.699 1.00 16.53 256 LEU A N 1
ATOM 2020 C CA . LEU A 1 260 ? -28.030 29.318 -19.155 1.00 16.22 256 LEU A CA 1
ATOM 2021 C C . LEU A 1 260 ? -29.490 28.918 -19.398 1.00 17.18 256 LEU A C 1
ATOM 2022 O O . LEU A 1 260 ? -30.405 29.784 -19.423 1.00 17.83 256 LEU A O 1
ATOM 2027 N N . TYR A 1 261 ? -29.703 27.588 -19.465 1.00 16.03 257 TYR A N 1
ATOM 2028 C CA . TYR A 1 261 ? -31.013 27.007 -19.673 1.00 15.51 257 TYR A CA 1
ATOM 2029 C C . TYR A 1 261 ? -31.391 26.010 -18.632 1.00 14.39 257 TYR A C 1
ATOM 2030 O O . TYR A 1 261 ? -30.533 25.382 -18.054 1.00 14.57 257 TYR A O 1
ATOM 2039 N N . GLY A 1 262 ? -32.692 25.871 -18.404 1.00 15.69 258 GLY A N 1
ATOM 2040 C CA . GLY A 1 262 ? -33.221 24.953 -17.427 1.00 16.37 258 GLY A CA 1
ATOM 2041 C C . GLY A 1 262 ? -34.617 25.378 -17.029 1.00 18.66 258 GLY A C 1
ATOM 2042 O O . GLY A 1 262 ? -35.358 26.006 -17.798 1.00 19.54 258 GLY A O 1
ATOM 2043 N N . GLY A 1 263 ? -34.971 25.072 -15.800 1.00 18.11 259 GLY A N 1
ATOM 2044 C CA . GLY A 1 263 ? -36.255 25.377 -15.302 1.00 17.82 259 GLY A CA 1
ATOM 2045 C C . GLY A 1 263 ? -36.439 26.826 -15.027 1.00 17.49 259 GLY A C 1
ATOM 2046 O O . GLY A 1 263 ? -35.442 27.599 -15.019 1.00 15.47 259 GLY A O 1
ATOM 2047 N N . GLU A 1 264 ? -37.726 27.184 -14.949 1.00 15.58 260 GLU A N 1
ATOM 2048 C CA . GLU A 1 264 ? -38.255 28.539 -14.737 1.00 17.34 260 GLU A CA 1
ATOM 2049 C C . GLU A 1 264 ? -38.054 29.525 -15.904 1.00 17.88 260 GLU A C 1
ATOM 2050 O O . GLU A 1 264 ? -38.922 30.345 -16.151 1.00 20.86 260 GLU A O 1
ATOM 2056 N N . MET A 1 265 ? -36.917 29.483 -16.559 1.00 16.65 261 MET A N 1
ATOM 2057 C CA . MET A 1 265 ? -36.657 30.387 -17.653 1.00 17.77 261 MET A CA 1
ATOM 2058 C C . MET A 1 265 ? -37.385 30.030 -18.954 1.00 18.22 261 MET A C 1
ATOM 2059 O O . MET A 1 265 ? -37.334 30.805 -19.918 1.00 15.67 261 MET A O 1
ATOM 2064 N N . ILE A 1 266 ? -37.995 28.843 -18.987 1.00 17.80 262 ILE A N 1
ATOM 2065 C CA . ILE A 1 266 ? -38.740 28.386 -20.150 1.00 18.94 262 ILE A CA 1
ATOM 2066 C C . ILE A 1 266 ? -40.201 28.838 -20.035 1.00 20.61 262 ILE A C 1
ATOM 2067 O O . ILE A 1 266 ? -40.702 29.297 -18.942 1.00 18.26 262 ILE A O 1
ATOM 2072 N N . ASP A 1 267 ? -40.867 28.747 -21.167 1.00 20.68 263 ASP A N 1
ATOM 2073 C CA . ASP A 1 267 ? -42.355 28.896 -21.233 1.00 23.53 263 ASP A CA 1
ATOM 2074 C C . ASP A 1 267 ? -42.855 27.505 -21.641 1.00 23.81 263 ASP A C 1
ATOM 2075 O O . ASP A 1 267 ? -43.432 26.816 -20.809 1.00 22.20 263 ASP A O 1
ATOM 2080 N N . LYS A 1 268 ? -42.532 27.062 -22.876 1.00 23.43 264 LYS A N 1
ATOM 2081 C CA . LYS A 1 268 ? -42.920 25.709 -23.327 1.00 25.68 264 LYS A CA 1
ATOM 2082 C C . LYS A 1 268 ? -41.734 24.881 -23.740 1.00 21.79 264 LYS A C 1
ATOM 2083 O O . LYS A 1 268 ? -40.896 25.308 -24.521 1.00 22.53 264 LYS A O 1
ATOM 2089 N N . VAL A 1 269 ? -41.723 23.640 -23.304 1.00 18.97 265 VAL A N 1
ATOM 2090 C CA . VAL A 1 269 ? -40.681 22.756 -23.681 1.00 19.11 265 VAL A CA 1
ATOM 2091 C C . VAL A 1 269 ? -41.291 21.492 -24.305 1.00 20.39 265 VAL A C 1
ATOM 2092 O O . VAL A 1 269 ? -42.143 20.904 -23.693 1.00 21.80 265 VAL A O 1
ATOM 2096 N N . THR A 1 270 ? -40.765 21.052 -25.434 1.00 22.83 266 THR A N 1
ATOM 2097 C CA . THR A 1 270 ? -41.107 19.751 -26.027 1.00 24.23 266 THR A CA 1
ATOM 2098 C C . THR A 1 270 ? -39.772 19.045 -26.146 1.00 23.03 266 THR A C 1
ATOM 2099 O O . THR A 1 270 ? -38.727 19.606 -25.830 1.00 22.11 266 THR A O 1
ATOM 2103 N N . PHE A 1 271 ? -39.807 17.811 -26.612 1.00 25.41 267 PHE A N 1
ATOM 2104 C CA . PHE A 1 271 ? -38.612 17.040 -26.861 1.00 24.71 267 PHE A CA 1
ATOM 2105 C C . PHE A 1 271 ? -37.704 17.680 -27.898 1.00 24.92 267 PHE A C 1
ATOM 2106 O O . PHE A 1 271 ? -36.483 17.428 -27.879 1.00 25.33 267 PHE A O 1
ATOM 2114 N N . GLU A 1 272 ? -38.259 18.510 -28.783 1.00 26.39 268 GLU A N 1
ATOM 2115 C CA . GLU A 1 272 ? -37.488 19.091 -29.886 1.00 30.46 268 GLU A CA 1
ATOM 2116 C C . GLU A 1 272 ? -37.229 20.623 -29.914 1.00 27.03 268 GLU A C 1
ATOM 2117 O O . GLU A 1 272 ? -36.303 21.059 -30.595 1.00 26.45 268 GLU A O 1
ATOM 2123 N N . ASP A 1 273 ? -38.059 21.403 -29.208 1.00 28.07 269 ASP A N 1
ATOM 2124 C CA . ASP A 1 273 ? -37.968 22.863 -29.182 1.00 29.10 269 ASP A CA 1
ATOM 2125 C C . ASP A 1 273 ? -38.307 23.437 -27.820 1.00 24.79 269 ASP A C 1
ATOM 2126 O O . ASP A 1 273 ? -39.140 22.905 -27.099 1.00 26.16 269 ASP A O 1
ATOM 2131 N N . VAL A 1 274 ? -37.823 24.639 -27.582 1.00 24.74 270 VAL A N 1
ATOM 2132 C CA . VAL A 1 274 ? -38.187 25.404 -26.377 1.00 24.63 270 VAL A CA 1
ATOM 2133 C C . VAL A 1 274 ? -38.494 26.857 -26.647 1.00 23.55 270 VAL A C 1
ATOM 2134 O O . VAL A 1 274 ? -37.968 27.435 -27.530 1.00 21.27 270 VAL A O 1
ATOM 2138 N N . THR A 1 275 ? -39.380 27.450 -25.877 1.00 21.79 271 THR A N 1
ATOM 2139 C CA . THR A 1 275 ? -39.549 28.883 -25.884 1.00 22.56 271 THR A CA 1
ATOM 2140 C C . THR A 1 275 ? -39.332 29.358 -24.419 1.00 23.28 271 THR A C 1
ATOM 2141 O O . THR A 1 275 ? -39.281 28.532 -23.477 1.00 16.30 271 THR A O 1
ATOM 2145 N N . PHE A 1 276 ? -39.188 30.668 -24.263 1.00 22.52 272 PHE A N 1
ATOM 2146 C CA . PHE A 1 276 ? -38.676 31.252 -23.023 1.00 21.57 272 PHE A CA 1
ATOM 2147 C C . PHE A 1 276 ? -39.710 32.068 -22.313 1.00 20.74 272 PHE A C 1
ATOM 2148 O O . PHE A 1 276 ? -40.641 32.552 -22.909 1.00 21.47 272 PHE A O 1
ATOM 2156 N N . ASN A 1 277 ? -39.570 32.176 -21.011 1.00 18.21 273 ASN A N 1
ATOM 2157 C CA . ASN A 1 277 ? -40.424 32.985 -20.165 1.00 19.07 273 ASN A CA 1
ATOM 2158 C C . ASN A 1 277 ? -40.174 34.495 -20.440 1.00 18.87 273 ASN A C 1
ATOM 2159 O O . ASN A 1 277 ? -39.266 34.862 -21.174 1.00 17.67 273 ASN A O 1
ATOM 2164 N N . VAL A 1 278 ? -40.994 35.330 -19.849 1.00 20.03 274 VAL A N 1
ATOM 2165 C CA . VAL A 1 278 ? -40.802 36.793 -19.886 1.00 23.62 274 VAL A CA 1
ATOM 2166 C C . VAL A 1 278 ? -39.643 37.243 -18.993 1.00 22.52 274 VAL A C 1
ATOM 2167 O O . VAL A 1 278 ? -39.097 36.428 -18.237 1.00 19.70 274 VAL A O 1
ATOM 2171 N N . LEU A 1 279 ? -39.312 38.528 -19.055 1.00 21.79 275 LEU A N 1
ATOM 2172 C CA . LEU A 1 279 ? -38.255 39.153 -18.230 1.00 22.56 275 LEU A CA 1
ATOM 2173 C C . LEU A 1 279 ? -38.780 39.292 -16.836 1.00 19.09 275 LEU A C 1
ATOM 2174 O O . LEU A 1 279 ? -39.955 39.550 -16.674 1.00 20.51 275 LEU A O 1
ATOM 2179 N N . PRO A 1 280 ? -37.960 39.154 -15.801 1.00 18.57 276 PRO A N 1
ATOM 2180 C CA . PRO A 1 280 ? -36.522 38.824 -15.818 1.00 17.84 276 PRO A CA 1
ATOM 2181 C C . PRO A 1 280 ? -36.219 37.320 -15.807 1.00 16.94 276 PRO A C 1
ATOM 2182 O O . PRO A 1 280 ? -35.059 36.893 -15.905 1.00 13.92 276 PRO A O 1
ATOM 2186 N N . TYR A 1 281 ? -37.278 36.538 -15.704 1.00 17.47 277 TYR A N 1
ATOM 2187 C CA . TYR A 1 281 ? -37.222 35.097 -15.422 1.00 18.27 277 TYR A CA 1
ATOM 2188 C C . TYR A 1 281 ? -36.560 34.329 -16.542 1.00 19.34 277 TYR A C 1
ATOM 2189 O O . TYR A 1 281 ? -35.942 33.262 -16.329 1.00 16.75 277 TYR A O 1
ATOM 2198 N N . ARG A 1 282 ? -36.679 34.865 -17.751 1.00 17.17 278 ARG A N 1
ATOM 2199 C CA . ARG A 1 282 ? -35.908 34.373 -18.889 1.00 18.12 278 ARG A CA 1
ATOM 2200 C C . ARG A 1 282 ? -34.424 34.110 -18.650 1.00 16.65 278 ARG A C 1
ATOM 2201 O O . ARG A 1 282 ? -33.824 33.216 -19.315 1.00 15.49 278 ARG A O 1
ATOM 2209 N N . PHE A 1 283 ? -33.808 34.907 -17.772 1.00 14.48 279 PHE A N 1
ATOM 2210 C CA . PHE A 1 283 ? -32.380 34.848 -17.554 1.00 15.94 279 PHE A CA 1
ATOM 2211 C C . PHE A 1 283 ? -31.979 34.268 -16.198 1.00 16.85 279 PHE A C 1
ATOM 2212 O O . PHE A 1 283 ? -30.809 34.365 -15.824 1.00 17.33 279 PHE A O 1
ATOM 2220 N N . GLU A 1 284 ? -32.943 33.641 -15.526 1.00 15.49 280 GLU A N 1
ATOM 2221 C CA . GLU A 1 284 ? -32.735 32.857 -14.287 1.00 15.61 280 GLU A CA 1
ATOM 2222 C C . GLU A 1 284 ? -33.066 31.369 -14.440 1.00 15.46 280 GLU A C 1
ATOM 2223 O O . GLU A 1 284 ? -34.193 30.994 -14.383 1.00 16.13 280 GLU A O 1
ATOM 2229 N N . ALA A 1 285 ? -32.044 30.565 -14.699 1.00 13.67 281 ALA A N 1
ATOM 2230 C CA . ALA A 1 285 ? -32.169 29.152 -14.931 1.00 15.31 281 ALA A CA 1
ATOM 2231 C C . ALA A 1 285 ? -31.997 28.358 -13.655 1.00 14.74 281 ALA A C 1
ATOM 2232 O O . ALA A 1 285 ? -30.978 28.470 -12.991 1.00 16.77 281 ALA A O 1
ATOM 2234 N N . GLY A 1 286 ? -33.017 27.585 -13.312 1.00 14.24 282 GLY A N 1
ATOM 2235 C CA . GLY A 1 286 ? -33.022 26.749 -12.113 1.00 15.82 282 GLY A CA 1
ATOM 2236 C C . GLY A 1 286 ? -33.125 27.559 -10.809 1.00 14.49 282 GLY A C 1
ATOM 2237 O O . GLY A 1 286 ? -33.387 28.744 -10.780 1.00 15.60 282 GLY A O 1
ATOM 2238 N N . THR A 1 287 ? -32.930 26.900 -9.717 1.00 13.32 283 THR A N 1
ATOM 2239 C CA . THR A 1 287 ? -33.070 27.565 -8.411 1.00 13.71 283 THR A CA 1
ATOM 2240 C C . THR A 1 287 ? -31.909 28.562 -8.206 1.00 13.59 283 THR A C 1
ATOM 2241 O O . THR A 1 287 ? -30.707 28.200 -8.241 1.00 13.56 283 THR A O 1
ATOM 2245 N N . GLN A 1 288 ? -32.269 29.807 -7.979 1.00 13.42 284 GLN A N 1
ATOM 2246 C CA . GLN A 1 288 ? -31.284 30.817 -7.765 1.00 14.21 284 GLN A CA 1
ATOM 2247 C C . GLN A 1 288 ? -30.813 30.784 -6.296 1.00 13.00 284 GLN A C 1
ATOM 2248 O O . GLN A 1 288 ? -31.293 29.969 -5.497 1.00 14.02 284 GLN A O 1
ATOM 2254 N N . HIS A 1 289 ? -29.913 31.685 -5.936 1.00 13.39 285 HIS A N 1
ATOM 2255 C CA . HIS A 1 289 ? -29.500 31.840 -4.540 1.00 13.21 285 HIS A CA 1
ATOM 2256 C C . HIS A 1 289 ? -30.553 32.636 -3.801 1.00 13.85 285 HIS A C 1
ATOM 2257 O O . HIS A 1 289 ? -30.384 33.824 -3.507 1.00 13.73 285 HIS A O 1
ATOM 2264 N N . ILE A 1 290 ? -31.648 31.941 -3.495 1.00 13.60 286 ILE A N 1
ATOM 2265 C CA . ILE A 1 290 ? -32.855 32.575 -3.008 1.00 14.29 286 ILE A CA 1
ATOM 2266 C C . ILE A 1 290 ? -32.537 33.379 -1.749 1.00 15.19 286 ILE A C 1
ATOM 2267 O O . ILE A 1 290 ? -32.892 34.537 -1.649 1.00 13.38 286 ILE A O 1
ATOM 2272 N N . THR A 1 291 ? -31.844 32.769 -0.793 1.00 14.65 287 THR A N 1
ATOM 2273 C CA . THR A 1 291 ? -31.599 33.449 0.426 1.00 14.76 287 THR A CA 1
ATOM 2274 C C . THR A 1 291 ? -30.527 34.528 0.264 1.00 15.14 287 THR A C 1
ATOM 2275 O O . THR A 1 291 ? -30.498 35.530 1.025 1.00 13.44 287 THR A O 1
ATOM 2279 N N . GLY A 1 292 ? -29.621 34.351 -0.695 1.00 15.85 288 GLY A N 1
ATOM 2280 C CA . GLY A 1 292 ? -28.578 35.365 -0.992 1.00 15.31 288 GLY A CA 1
ATOM 2281 C C . GLY A 1 292 ? -29.201 36.639 -1.556 1.00 15.45 288 GLY A C 1
ATOM 2282 O O . GLY A 1 292 ? -28.826 37.761 -1.179 1.00 12.56 288 GLY A O 1
ATOM 2283 N N . ALA A 1 293 ? -30.167 36.446 -2.440 1.00 15.11 289 ALA A N 1
ATOM 2284 C CA . ALA A 1 293 ? -30.939 37.563 -2.985 1.00 14.69 289 ALA A CA 1
ATOM 2285 C C . ALA A 1 293 ? -31.708 38.334 -1.852 1.00 15.43 289 ALA A C 1
ATOM 2286 O O . ALA A 1 293 ? -31.614 39.530 -1.735 1.00 13.93 289 ALA A O 1
ATOM 2288 N N . VAL A 1 294 ? -32.439 37.607 -1.030 1.00 16.29 290 VAL A N 1
ATOM 2289 C CA . VAL A 1 294 ? -33.175 38.177 0.091 1.00 16.18 290 VAL A CA 1
ATOM 2290 C C . VAL A 1 294 ? -32.202 38.899 1.033 1.00 16.84 290 VAL A C 1
ATOM 2291 O O . VAL A 1 294 ? -32.464 40.007 1.469 1.00 16.65 290 VAL A O 1
ATOM 2295 N N . GLY A 1 295 ? -31.081 38.258 1.337 1.00 15.20 291 GLY A N 1
ATOM 2296 C CA . GLY A 1 295 ? -30.004 38.870 2.126 1.00 13.67 291 GLY A CA 1
ATOM 2297 C C . GLY A 1 295 ? -29.434 40.118 1.523 1.00 13.94 291 GLY A C 1
ATOM 2298 O O . GLY A 1 295 ? -29.189 41.109 2.229 1.00 13.78 291 GLY A O 1
ATOM 2299 N N . LEU A 1 296 ? -29.200 40.114 0.233 1.00 14.20 292 LEU A N 1
ATOM 2300 C CA . LEU A 1 296 ? -28.752 41.299 -0.450 1.00 16.09 292 LEU A CA 1
ATOM 2301 C C . LEU A 1 296 ? -29.747 42.466 -0.287 1.00 15.37 292 LEU A C 1
ATOM 2302 O O . LEU A 1 296 ? -29.364 43.623 -0.097 1.00 15.74 292 LEU A O 1
ATOM 2307 N N . GLY A 1 297 ? -31.009 42.146 -0.469 1.00 16.13 293 GLY A N 1
ATOM 2308 C CA . GLY A 1 297 ? -32.103 43.082 -0.214 1.00 16.29 293 GLY A CA 1
ATOM 2309 C C . GLY A 1 297 ? -32.039 43.682 1.194 1.00 16.70 293 GLY A C 1
ATOM 2310 O O . GLY A 1 297 ? -32.173 44.881 1.359 1.00 14.63 293 GLY A O 1
ATOM 2311 N N . TYR A 1 298 ? -31.790 42.837 2.190 1.00 16.59 294 TYR A N 1
ATOM 2312 C CA . TYR A 1 298 ? -31.651 43.311 3.555 1.00 19.19 294 TYR A CA 1
ATOM 2313 C C . TYR A 1 298 ? -30.391 44.146 3.797 1.00 21.04 294 TYR A C 1
ATOM 2314 O O . TYR A 1 298 ? -30.430 45.066 4.606 1.00 18.28 294 TYR A O 1
ATOM 2323 N N . THR A 1 299 ? -29.301 43.833 3.084 1.00 19.70 295 THR A N 1
ATOM 2324 C CA . THR A 1 299 ? -28.104 44.664 3.065 1.00 20.52 295 THR A CA 1
ATOM 2325 C C . THR A 1 299 ? -28.361 46.052 2.523 1.00 20.96 295 THR A C 1
ATOM 2326 O O . THR A 1 299 ? -27.958 47.077 3.115 1.00 22.37 295 THR A O 1
ATOM 2330 N N . ILE A 1 300 ? -29.055 46.113 1.413 1.00 20.07 296 ILE A N 1
ATOM 2331 C CA . ILE A 1 300 ? -29.463 47.381 0.862 1.00 20.57 296 ILE A CA 1
ATOM 2332 C C . ILE A 1 300 ? -30.395 48.118 1.856 1.00 23.91 296 ILE A C 1
ATOM 2333 O O . ILE A 1 300 ? -30.231 49.335 2.004 1.00 21.19 296 ILE A O 1
ATOM 2338 N N . ASP A 1 301 ? -31.362 47.435 2.515 1.00 20.25 297 ASP A N 1
ATOM 2339 C CA . ASP A 1 301 ? -32.146 48.132 3.520 1.00 21.27 297 ASP A CA 1
ATOM 2340 C C . ASP A 1 301 ? -31.251 48.738 4.621 1.00 22.67 297 ASP A C 1
ATOM 2341 O O . ASP A 1 301 ? -31.507 49.850 5.084 1.00 22.06 297 ASP A O 1
ATOM 2346 N N . TYR A 1 302 ? -30.258 47.996 5.073 1.00 21.41 298 TYR A N 1
ATOM 2347 C CA . TYR A 1 302 ? -29.321 48.484 6.085 1.00 21.73 298 TYR A CA 1
ATOM 2348 C C . TYR A 1 302 ? -28.556 49.738 5.626 1.00 21.53 298 TYR A C 1
ATOM 2349 O O . TYR A 1 302 ? -28.485 50.777 6.338 1.00 21.21 298 TYR A O 1
ATOM 2358 N N . LEU A 1 303 ? -28.018 49.698 4.428 1.00 21.64 299 LEU A N 1
ATOM 2359 C CA . LEU A 1 303 ? -27.304 50.827 3.927 1.00 22.82 299 LEU A CA 1
ATOM 2360 C C . LEU A 1 303 ? -28.226 52.052 3.812 1.00 26.46 299 LEU A C 1
ATOM 2361 O O . LEU A 1 303 ? -27.792 53.164 4.053 1.00 25.49 299 LEU A O 1
ATOM 2366 N N . GLU A 1 304 ? -29.472 51.868 3.377 1.00 28.26 300 GLU A N 1
ATOM 2367 C CA . GLU A 1 304 ? -30.363 52.999 3.182 1.00 28.48 300 GLU A CA 1
ATOM 2368 C C . GLU A 1 304 ? -30.825 53.517 4.544 1.00 27.51 300 GLU A C 1
ATOM 2369 O O . GLU A 1 304 ? -31.107 54.672 4.628 1.00 27.59 300 GLU A O 1
ATOM 2375 N N . SER A 1 305 ? -30.889 52.685 5.586 1.00 30.65 301 SER A N 1
ATOM 2376 C CA . SER A 1 305 ? -31.199 53.157 6.935 1.00 32.04 301 SER A CA 1
ATOM 2377 C C . SER A 1 305 ? -30.092 54.056 7.523 1.00 34.19 301 SER A C 1
ATOM 2378 O O . SER A 1 305 ? -30.402 55.039 8.149 1.00 31.44 301 SER A O 1
ATOM 2381 N N . ILE A 1 306 ? -28.820 53.719 7.325 1.00 31.30 302 ILE A N 1
ATOM 2382 C CA . ILE A 1 306 ? -27.730 54.589 7.656 1.00 32.03 302 ILE A CA 1
ATOM 2383 C C . ILE A 1 306 ? -27.814 55.831 6.806 1.00 33.64 302 ILE A C 1
ATOM 2384 O O . ILE A 1 306 ? -27.555 56.951 7.262 1.00 37.65 302 ILE A O 1
ATOM 2389 N N . GLY A 1 307 ? -28.121 55.611 5.542 1.00 26.29 303 GLY A N 1
ATOM 2390 C CA . GLY A 1 307 ? -28.150 56.640 4.554 1.00 27.84 303 GLY A CA 1
ATOM 2391 C C . GLY A 1 307 ? -26.963 56.533 3.635 1.00 28.27 303 GLY A C 1
ATOM 2392 O O . GLY A 1 307 ? -25.806 56.711 4.061 1.00 27.90 303 GLY A O 1
ATOM 2393 N N . PHE A 1 308 ? -27.236 56.263 2.368 1.00 27.91 304 PHE A N 1
ATOM 2394 C CA . PHE A 1 308 ? -26.184 55.808 1.497 1.00 29.82 304 PHE A CA 1
ATOM 2395 C C . PHE A 1 308 ? -25.306 56.971 1.034 1.00 31.12 304 PHE A C 1
ATOM 2396 O O . PHE A 1 308 ? -24.126 56.768 0.734 1.00 27.77 304 PHE A O 1
ATOM 2404 N N . GLU A 1 309 ? -25.860 58.186 0.992 1.00 28.31 305 GLU A N 1
ATOM 2405 C CA . GLU A 1 309 ? -25.054 59.407 0.785 1.00 32.45 305 GLU A CA 1
ATOM 2406 C C . GLU A 1 309 ? -24.032 59.621 1.913 1.00 27.44 305 GLU A C 1
ATOM 2407 O O . GLU A 1 309 ? -22.919 59.981 1.659 1.00 28.10 305 GLU A O 1
ATOM 2413 N N . LYS A 1 310 ? -24.402 59.365 3.145 1.00 26.65 306 LYS A N 1
ATOM 2414 C CA . LYS A 1 310 ? -23.437 59.370 4.179 1.00 28.93 306 LYS A CA 1
ATOM 2415 C C . LYS A 1 310 ? -22.373 58.272 3.990 1.00 31.66 306 LYS A C 1
ATOM 2416 O O . LYS A 1 310 ? -21.197 58.501 4.266 1.00 28.61 306 LYS A O 1
ATOM 2422 N N . VAL A 1 311 ? -22.768 57.080 3.504 1.00 27.97 307 VAL A N 1
ATOM 2423 C CA . VAL A 1 311 ? -21.807 55.996 3.313 1.00 22.90 307 VAL A CA 1
ATOM 2424 C C . VAL A 1 311 ? -20.761 56.478 2.329 1.00 21.86 307 VAL A C 1
ATOM 2425 O O . VAL A 1 311 ? -19.577 56.352 2.575 1.00 21.00 307 VAL A O 1
ATOM 2429 N N . GLU A 1 312 ? -21.222 57.071 1.234 1.00 21.47 308 GLU A N 1
ATOM 2430 C CA . GLU A 1 312 ? -20.399 57.535 0.207 1.00 22.35 308 GLU A CA 1
ATOM 2431 C C . GLU A 1 312 ? -19.447 58.630 0.652 1.00 28.77 308 GLU A C 1
ATOM 2432 O O . GLU A 1 312 ? -18.239 58.546 0.350 1.00 27.26 308 GLU A O 1
ATOM 2438 N N . LYS A 1 313 ? -19.969 59.624 1.382 1.00 29.10 309 LYS A N 1
ATOM 2439 C CA . LYS A 1 313 ? -19.132 60.688 1.957 1.00 31.06 309 LYS A CA 1
ATOM 2440 C C . LYS A 1 313 ? -18.108 60.172 2.942 1.00 27.68 309 LYS A C 1
ATOM 2441 O O . LYS A 1 313 ? -16.990 60.634 2.914 1.00 25.06 309 LYS A O 1
ATOM 2447 N N . HIS A 1 314 ? -18.495 59.254 3.831 1.00 24.82 310 HIS A N 1
ATOM 2448 C CA . HIS A 1 314 ? -17.573 58.692 4.794 1.00 27.61 310 HIS A CA 1
ATOM 2449 C C . HIS A 1 314 ? -16.415 57.992 4.089 1.00 28.67 310 HIS A C 1
ATOM 2450 O O . HIS A 1 314 ? -15.243 58.283 4.364 1.00 23.86 310 HIS A O 1
ATOM 2457 N N . VAL A 1 315 ? -16.738 57.117 3.142 1.00 26.52 311 VAL A N 1
ATOM 2458 C CA . VAL A 1 315 ? -15.702 56.456 2.369 1.00 29.04 311 VAL A CA 1
ATOM 2459 C C . VAL A 1 315 ? -14.814 57.455 1.611 1.00 29.16 311 VAL A C 1
ATOM 2460 O O . VAL A 1 315 ? -13.615 57.285 1.539 1.00 25.93 311 VAL A O 1
ATOM 2464 N N . GLU A 1 316 ? -15.422 58.506 1.074 1.00 31.72 312 GLU A N 1
ATOM 2465 C CA . GLU A 1 316 ? -14.692 59.575 0.430 1.00 37.05 312 GLU A CA 1
ATOM 2466 C C . GLU A 1 316 ? -13.690 60.233 1.387 1.00 30.26 312 GLU A C 1
ATOM 2467 O O . GLU A 1 316 ? -12.539 60.405 1.043 1.00 26.64 312 GLU A O 1
ATOM 2473 N N . GLU A 1 317 ? -14.096 60.534 2.595 1.00 28.84 313 GLU A N 1
ATOM 2474 C CA . GLU A 1 317 ? -13.179 61.210 3.522 1.00 33.66 313 GLU A CA 1
ATOM 2475 C C . GLU A 1 317 ? -12.093 60.233 3.996 1.00 32.79 313 GLU A C 1
ATOM 2476 O O . GLU A 1 317 ? -10.931 60.607 4.158 1.00 27.55 313 GLU A O 1
ATOM 2482 N N . LEU A 1 318 ? -12.441 58.960 4.183 1.00 29.86 314 LEU A N 1
ATOM 2483 C CA . LEU A 1 318 ? -11.422 57.989 4.517 1.00 28.91 314 LEU A CA 1
ATOM 2484 C C . LEU A 1 318 ? -10.411 57.862 3.407 1.00 28.21 314 LEU A C 1
ATOM 2485 O O . LEU A 1 318 ? -9.243 57.764 3.684 1.00 29.49 314 LEU A O 1
ATOM 2490 N N . SER A 1 319 ? -10.887 57.839 2.168 1.00 27.91 315 SER A N 1
ATOM 2491 C CA . SER A 1 319 ? -10.027 57.708 1.002 1.00 28.94 315 SER A CA 1
ATOM 2492 C C . SER A 1 319 ? -9.041 58.846 0.865 1.00 29.07 315 SER A C 1
ATOM 2493 O O . SER A 1 319 ? -7.863 58.607 0.522 1.00 27.39 315 SER A O 1
ATOM 2496 N N . ASN A 1 320 ? -9.530 60.077 1.031 1.00 27.51 316 ASN A N 1
ATOM 2497 C CA . ASN A 1 320 ? -8.673 61.256 0.972 1.00 28.63 316 ASN A CA 1
ATOM 2498 C C . ASN A 1 320 ? -7.614 61.205 2.047 1.00 25.44 316 ASN A C 1
ATOM 2499 O O . ASN A 1 320 ? -6.475 61.406 1.756 1.00 25.58 316 ASN A O 1
ATOM 2504 N N . TYR A 1 321 ? -7.991 60.919 3.277 1.00 26.47 317 TYR A N 1
ATOM 2505 C CA . TYR A 1 321 ? -7.027 60.718 4.367 1.00 29.03 317 TYR A CA 1
ATOM 2506 C C . TYR A 1 321 ? -5.995 59.574 4.116 1.00 31.13 317 TYR A C 1
ATOM 2507 O O . TYR A 1 321 ? -4.808 59.715 4.370 1.00 27.57 317 TYR A O 1
ATOM 2516 N N . LEU A 1 322 ? -6.448 58.435 3.616 1.00 31.01 318 LEU A N 1
ATOM 2517 C CA . LEU A 1 322 ? -5.519 57.334 3.306 1.00 29.26 318 LEU A CA 1
ATOM 2518 C C . LEU A 1 322 ? -4.535 57.810 2.250 1.00 27.82 318 LEU A C 1
ATOM 2519 O O . LEU A 1 322 ? -3.314 57.653 2.411 1.00 26.02 318 LEU A O 1
ATOM 2524 N N . LEU A 1 323 ? -5.033 58.380 1.157 1.00 24.72 319 LEU A N 1
ATOM 2525 C CA . LEU A 1 323 ? -4.127 58.785 0.106 1.00 28.51 319 LEU A CA 1
ATOM 2526 C C . LEU A 1 323 ? -3.144 59.906 0.576 1.00 32.83 319 LEU A C 1
ATOM 2527 O O . LEU A 1 323 ? -1.967 59.840 0.272 1.00 29.82 319 LEU A O 1
ATOM 2532 N N . GLU A 1 324 ? -3.624 60.880 1.367 1.00 33.65 320 GLU A N 1
ATOM 2533 C CA . GLU A 1 324 ? -2.767 61.936 1.965 1.00 35.56 320 GLU A CA 1
ATOM 2534 C C . GLU A 1 324 ? -1.636 61.367 2.816 1.00 32.91 320 GLU A C 1
ATOM 2535 O O . GLU A 1 324 ? -0.493 61.744 2.653 1.00 32.24 320 GLU A O 1
ATOM 2541 N N . LYS A 1 325 ? -1.972 60.482 3.754 1.00 31.76 321 LYS A N 1
ATOM 2542 C CA . LYS A 1 325 ? -0.989 59.914 4.616 1.00 32.20 321 LYS A CA 1
ATOM 2543 C C . LYS A 1 325 ? 0.016 59.064 3.853 1.00 32.63 321 LYS A C 1
ATOM 2544 O O . LYS A 1 325 ? 1.201 59.017 4.250 1.00 27.41 321 LYS A O 1
ATOM 2550 N N . MET A 1 326 ? -0.435 58.385 2.786 1.00 32.21 322 MET A N 1
ATOM 2551 C CA . MET A 1 326 ? 0.453 57.518 2.026 1.00 32.99 322 MET A CA 1
ATOM 2552 C C . MET A 1 326 ? 1.411 58.357 1.230 1.00 35.73 322 MET A C 1
ATOM 2553 O O . MET A 1 326 ? 2.584 58.025 1.148 1.00 33.33 322 MET A O 1
ATOM 2558 N N . MET A 1 327 ? 0.918 59.432 0.636 1.00 38.75 323 MET A N 1
ATOM 2559 C CA . MET A 1 327 ? 1.762 60.317 -0.151 1.00 40.38 323 MET A CA 1
ATOM 2560 C C . MET A 1 327 ? 2.854 61.033 0.668 1.00 38.66 323 MET A C 1
ATOM 2561 O O . MET A 1 327 ? 3.778 61.523 0.103 1.00 37.68 323 MET A O 1
ATOM 2566 N N . GLU A 1 328 ? 2.743 61.088 1.986 1.00 39.35 324 GLU A N 1
ATOM 2567 C CA . GLU A 1 328 ? 3.727 61.770 2.829 1.00 40.23 324 GLU A CA 1
ATOM 2568 C C . GLU A 1 328 ? 4.938 60.875 3.080 1.00 45.24 324 GLU A C 1
ATOM 2569 O O . GLU A 1 328 ? 5.965 61.388 3.495 1.00 46.91 324 GLU A O 1
ATOM 2575 N N . LEU A 1 329 ? 4.802 59.555 2.888 1.00 37.54 325 LEU A N 1
ATOM 2576 C CA . LEU A 1 329 ? 5.867 58.602 3.202 1.00 37.73 325 LEU A CA 1
ATOM 2577 C C . LEU A 1 329 ? 6.857 58.590 2.065 1.00 39.48 325 LEU A C 1
ATOM 2578 O O . LEU A 1 329 ? 6.484 58.357 0.926 1.00 42.40 325 LEU A O 1
ATOM 2583 N N . ASP A 1 330 ? 8.128 58.814 2.385 1.00 41.11 326 ASP A N 1
ATOM 2584 C CA . ASP A 1 330 ? 9.154 58.998 1.365 1.00 42.12 326 ASP A CA 1
ATOM 2585 C C . ASP A 1 330 ? 9.683 57.647 0.881 1.00 38.26 326 ASP A C 1
ATOM 2586 O O . ASP A 1 330 ? 10.173 57.568 -0.215 1.00 38.53 326 ASP A O 1
ATOM 2591 N N . PHE A 1 331 ? 9.477 56.586 1.675 1.00 36.54 327 PHE A N 1
ATOM 2592 C CA . PHE A 1 331 ? 9.900 55.214 1.346 1.00 35.18 327 PHE A CA 1
ATOM 2593 C C . PHE A 1 331 ? 8.807 54.308 0.676 1.00 42.24 327 PHE A C 1
ATOM 2594 O O . PHE A 1 331 ? 9.003 53.109 0.558 1.00 35.25 327 PHE A O 1
ATOM 2602 N N . VAL A 1 332 ? 7.719 54.897 0.159 1.00 46.95 328 VAL A N 1
ATOM 2603 C CA . VAL A 1 332 ? 6.680 54.118 -0.633 1.00 43.49 328 VAL A CA 1
ATOM 2604 C C . VAL A 1 332 ? 6.507 54.655 -2.034 1.00 34.27 328 VAL A C 1
ATOM 2605 O O . VAL A 1 332 ? 6.664 55.821 -2.234 1.00 37.15 328 VAL A O 1
ATOM 2609 N N . GLU A 1 333 ? 6.250 53.787 -3.006 1.00 30.62 329 GLU A N 1
ATOM 2610 C CA . GLU A 1 333 ? 5.813 54.163 -4.366 1.00 27.09 329 GLU A CA 1
ATOM 2611 C C . GLU A 1 333 ? 4.262 53.851 -4.480 1.00 29.51 329 GLU A C 1
ATOM 2612 O O . GLU A 1 333 ? 3.852 52.726 -4.212 1.00 30.61 329 GLU A O 1
ATOM 2618 N N . VAL A 1 334 ? 3.446 54.861 -4.830 1.00 30.84 330 VAL A N 1
ATOM 2619 C CA . VAL A 1 334 ? 1.977 54.785 -4.913 1.00 28.24 330 VAL A CA 1
ATOM 2620 C C . VAL A 1 334 ? 1.516 54.712 -6.382 1.00 28.63 330 VAL A C 1
ATOM 2621 O O . VAL A 1 334 ? 2.036 55.406 -7.207 1.00 25.20 330 VAL A O 1
ATOM 2625 N N . TYR A 1 335 ? 0.565 53.842 -6.709 1.00 24.95 331 TYR A N 1
ATOM 2626 C CA . TYR A 1 335 ? 0.059 53.754 -8.091 1.00 24.31 331 TYR A CA 1
ATOM 2627 C C . TYR A 1 335 ? -1.305 54.382 -8.219 1.00 24.55 331 TYR A C 1
ATOM 2628 O O . TYR A 1 335 ? -2.042 54.520 -7.245 1.00 27.11 331 TYR A O 1
ATOM 2637 N N . GLY A 1 336 ? -1.648 54.777 -9.429 1.00 28.04 332 GLY A N 1
ATOM 2638 C CA . GLY A 1 336 ? -2.949 55.372 -9.697 1.00 29.11 332 GLY A CA 1
ATOM 2639 C C . GLY A 1 336 ? -2.893 56.905 -9.734 1.00 28.90 332 GLY A C 1
ATOM 2640 O O . GLY A 1 336 ? -1.848 57.480 -9.552 1.00 24.84 332 GLY A O 1
ATOM 2641 N N . PRO A 1 337 ? -4.030 57.557 -9.995 1.00 28.96 333 PRO A N 1
ATOM 2642 C CA . PRO A 1 337 ? -4.132 59.012 -10.086 1.00 28.88 333 PRO A CA 1
ATOM 2643 C C . PRO A 1 337 ? -4.015 59.667 -8.727 1.00 29.36 333 PRO A C 1
ATOM 2644 O O . PRO A 1 337 ? -4.450 59.120 -7.714 1.00 28.68 333 PRO A O 1
ATOM 2648 N N . ILE A 1 338 ? -3.405 60.840 -8.693 1.00 34.46 334 ILE A N 1
ATOM 2649 C CA . ILE A 1 338 ? -3.298 61.594 -7.442 1.00 35.09 334 ILE A CA 1
ATOM 2650 C C . ILE A 1 338 ? -4.221 62.763 -7.680 1.00 36.70 334 ILE A C 1
ATOM 2651 O O . ILE A 1 338 ? -3.791 63.838 -8.055 1.00 46.67 334 ILE A O 1
ATOM 2656 N N . ASP A 1 339 ? -5.501 62.507 -7.550 1.00 34.62 335 ASP A N 1
ATOM 2657 C CA . ASP A 1 339 ? -6.538 63.451 -7.911 1.00 33.83 335 ASP A CA 1
ATOM 2658 C C . ASP A 1 339 ? -7.837 62.876 -7.337 1.00 31.90 335 ASP A C 1
ATOM 2659 O O . ASP A 1 339 ? -7.797 61.847 -6.658 1.00 30.02 335 ASP A O 1
ATOM 2664 N N . SER A 1 340 ? -8.968 63.543 -7.527 1.00 30.92 336 SER A N 1
ATOM 2665 C CA . SER A 1 340 ? -10.166 63.181 -6.745 1.00 29.49 336 SER A CA 1
ATOM 2666 C C . SER A 1 340 ? -10.942 62.003 -7.379 1.00 26.73 336 SER A C 1
ATOM 2667 O O . SER A 1 340 ? -11.913 61.508 -6.783 1.00 27.44 336 SER A O 1
ATOM 2670 N N . SER A 1 341 ? -10.532 61.568 -8.563 1.00 26.90 337 SER A N 1
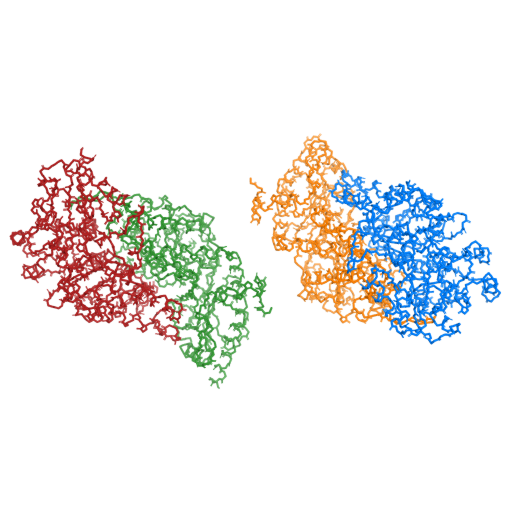ATOM 2671 C CA . SER A 1 341 ? -10.977 60.282 -9.117 1.00 28.70 337 SER A CA 1
ATOM 2672 C C . SER A 1 341 ? -10.487 59.053 -8.292 1.00 28.58 337 SER A C 1
ATOM 2673 O O . SER A 1 341 ? -11.080 57.961 -8.406 1.00 27.67 337 SER A O 1
ATOM 2676 N N . HIS A 1 342 ? -9.468 59.223 -7.452 1.00 24.60 338 HIS A N 1
ATOM 2677 C CA . HIS A 1 342 ? -8.870 58.088 -6.737 1.00 25.90 338 HIS A CA 1
ATOM 2678 C C . HIS A 1 342 ? -9.673 57.839 -5.489 1.00 23.78 338 HIS A C 1
ATOM 2679 O O . HIS A 1 342 ? -9.736 58.698 -4.629 1.00 22.30 338 HIS A O 1
ATOM 2686 N N . LYS A 1 343 ? -10.342 56.698 -5.382 1.00 21.66 339 LYS A N 1
ATOM 2687 C CA . LYS A 1 343 ? -11.136 56.410 -4.186 1.00 21.35 339 LYS A CA 1
ATOM 2688 C C . LYS A 1 343 ? -10.947 55.001 -3.715 1.00 19.47 339 LYS A C 1
ATOM 2689 O O . LYS A 1 343 ? -10.428 54.209 -4.441 1.00 18.77 339 LYS A O 1
ATOM 2695 N N . SER A 1 344 ? -11.306 54.737 -2.458 1.00 18.52 340 SER A N 1
ATOM 2696 C CA . SER A 1 344 ? -11.505 53.389 -1.871 1.00 20.75 340 SER A CA 1
ATOM 2697 C C . SER A 1 344 ? -10.237 52.691 -1.450 1.00 18.70 340 SER A C 1
ATOM 2698 O O . SER A 1 344 ? -10.254 51.962 -0.447 1.00 22.87 340 SER A O 1
ATOM 2701 N N . LEU A 1 345 ? -9.192 52.815 -2.260 1.00 20.82 341 LEU A N 1
ATOM 2702 C CA . LEU A 1 345 ? -8.013 51.989 -2.096 1.00 20.43 341 LEU A CA 1
ATOM 2703 C C . LEU A 1 345 ? -6.738 52.591 -2.664 1.00 21.26 341 LEU A C 1
ATOM 2704 O O . LEU A 1 345 ? -6.780 53.374 -3.611 1.00 20.74 341 LEU A O 1
ATOM 2709 N N . VAL A 1 346 ? -5.611 52.131 -2.100 1.00 19.39 342 VAL A N 1
ATOM 2710 C CA . VAL A 1 346 ? -4.293 52.544 -2.487 1.00 21.02 342 VAL A CA 1
ATOM 2711 C C . VAL A 1 346 ? -3.421 51.341 -2.668 1.00 18.46 342 VAL A C 1
ATOM 2712 O O . VAL A 1 346 ? -3.218 50.582 -1.736 1.00 17.97 342 VAL A O 1
ATOM 2716 N N . SER A 1 347 ? -2.930 51.167 -3.879 1.00 18.45 343 SER A N 1
ATOM 2717 C CA . SER A 1 347 ? -1.971 50.143 -4.187 1.00 20.45 343 SER A CA 1
ATOM 2718 C C . SER A 1 347 ? -0.591 50.820 -4.151 1.00 23.34 343 SER A C 1
ATOM 2719 O O . SER A 1 347 ? -0.443 51.952 -4.667 1.00 21.04 343 SER A O 1
ATOM 2722 N N . PHE A 1 348 ? 0.392 50.115 -3.598 1.00 23.57 344 PHE A N 1
ATOM 2723 C CA . PHE A 1 348 ? 1.724 50.717 -3.264 1.00 24.29 344 PHE A CA 1
ATOM 2724 C C . PHE A 1 348 ? 2.767 49.616 -3.020 1.00 24.92 344 PHE A C 1
ATOM 2725 O O . PHE A 1 348 ? 2.411 48.449 -2.891 1.00 24.79 344 PHE A O 1
ATOM 2733 N N . ASN A 1 349 ? 4.050 50.015 -3.038 1.00 25.36 345 ASN A N 1
ATOM 2734 C CA . ASN A 1 349 ? 5.189 49.190 -2.654 1.00 24.43 345 ASN A CA 1
ATOM 2735 C C . ASN A 1 349 ? 6.107 49.947 -1.660 1.00 26.81 345 ASN A C 1
ATOM 2736 O O . ASN A 1 349 ? 6.252 51.158 -1.730 1.00 24.17 345 ASN A O 1
ATOM 2741 N N . VAL A 1 350 ? 6.672 49.221 -0.696 1.00 27.88 346 VAL A N 1
ATOM 2742 C CA . VAL A 1 350 ? 7.624 49.767 0.234 1.00 28.51 346 VAL A CA 1
ATOM 2743 C C . VAL A 1 350 ? 8.983 49.512 -0.414 1.00 29.80 346 VAL A C 1
ATOM 2744 O O . VAL A 1 350 ? 9.283 48.377 -0.789 1.00 27.81 346 VAL A O 1
ATOM 2748 N N . LYS A 1 351 ? 9.767 50.579 -0.626 1.00 33.19 347 LYS A N 1
ATOM 2749 C CA . LYS A 1 351 ? 11.134 50.459 -1.209 1.00 33.99 347 LYS A CA 1
ATOM 2750 C C . LYS A 1 351 ? 11.959 49.450 -0.490 1.00 30.43 347 LYS A C 1
ATOM 2751 O O . LYS A 1 351 ? 12.137 49.524 0.753 1.00 27.89 347 LYS A O 1
ATOM 2757 N N . GLY A 1 352 ? 12.407 48.480 -1.264 1.00 29.58 348 GLY A N 1
ATOM 2758 C CA . GLY A 1 352 ? 13.337 47.493 -0.793 1.00 29.67 348 GLY A CA 1
ATOM 2759 C C . GLY A 1 352 ? 12.675 46.351 -0.090 1.00 35.09 348 GLY A C 1
ATOM 2760 O O . GLY A 1 352 ? 13.393 45.487 0.382 1.00 30.01 348 GLY A O 1
ATOM 2761 N N . VAL A 1 353 ? 11.319 46.299 -0.033 1.00 29.72 349 VAL A N 1
ATOM 2762 C CA . VAL A 1 353 ? 10.647 45.234 0.724 1.00 30.56 349 VAL A CA 1
ATOM 2763 C C . VAL A 1 353 ? 9.630 44.516 -0.146 1.00 29.58 349 VAL A C 1
ATOM 2764 O O . VAL A 1 353 ? 8.802 45.164 -0.798 1.00 27.58 349 VAL A O 1
ATOM 2768 N N . HIS A 1 354 ? 9.690 43.196 -0.156 1.00 28.08 350 HIS A N 1
ATOM 2769 C CA . HIS A 1 354 ? 8.767 42.378 -0.972 1.00 32.24 350 HIS A CA 1
ATOM 2770 C C . HIS A 1 354 ? 7.296 42.634 -0.523 1.00 27.54 350 HIS A C 1
ATOM 2771 O O . HIS A 1 354 ? 7.016 42.728 0.673 1.00 23.73 350 HIS A O 1
ATOM 2778 N N . PRO A 1 355 ? 6.353 42.714 -1.466 1.00 26.40 351 PRO A N 1
ATOM 2779 C CA . PRO A 1 355 ? 4.950 42.940 -1.036 1.00 24.76 351 PRO A CA 1
ATOM 2780 C C . PRO A 1 355 ? 4.399 41.941 -0.030 1.00 21.06 351 PRO A C 1
ATOM 2781 O O . PRO A 1 355 ? 3.837 42.361 0.961 1.00 22.31 351 PRO A O 1
ATOM 2785 N N . HIS A 1 356 ? 4.632 40.662 -0.204 1.00 26.46 352 HIS A N 1
ATOM 2786 C CA . HIS A 1 356 ? 4.172 39.645 0.803 1.00 29.37 352 HIS A CA 1
ATOM 2787 C C . HIS A 1 356 ? 4.735 39.823 2.184 1.00 27.27 352 HIS A C 1
ATOM 2788 O O . HIS A 1 356 ? 4.019 39.588 3.149 1.00 27.47 352 HIS A O 1
ATOM 2795 N N . ASP A 1 357 ? 5.995 40.264 2.301 1.00 27.86 353 ASP A N 1
ATOM 2796 C CA . ASP A 1 357 ? 6.538 40.615 3.630 1.00 27.34 353 ASP A CA 1
ATOM 2797 C C . ASP A 1 357 ? 5.807 41.797 4.244 1.00 24.71 353 ASP A C 1
ATOM 2798 O O . ASP A 1 357 ? 5.602 41.827 5.440 1.00 26.83 353 ASP A O 1
ATOM 2803 N N . VAL A 1 358 ? 5.450 42.810 3.443 1.00 24.08 354 VAL A N 1
ATOM 2804 C CA . VAL A 1 358 ? 4.661 43.966 3.977 1.00 23.61 354 VAL A CA 1
ATOM 2805 C C . VAL A 1 358 ? 3.336 43.485 4.569 1.00 22.36 354 VAL A C 1
ATOM 2806 O O . VAL A 1 358 ? 3.026 43.806 5.704 1.00 23.41 354 VAL A O 1
ATOM 2810 N N . SER A 1 359 ? 2.577 42.675 3.797 1.00 21.18 355 SER A N 1
ATOM 2811 C CA . SER A 1 359 ? 1.307 42.186 4.260 1.00 21.09 355 SER A CA 1
ATOM 2812 C C . SER A 1 359 ? 1.496 41.213 5.453 1.00 21.29 355 SER A C 1
ATOM 2813 O O . SER A 1 359 ? 0.668 41.183 6.380 1.00 20.51 355 SER A O 1
ATOM 2816 N N . HIS A 1 360 ? 2.566 40.419 5.435 1.00 21.05 356 HIS A N 1
ATOM 2817 C CA . HIS A 1 360 ? 2.741 39.463 6.484 1.00 21.58 356 HIS A CA 1
ATOM 2818 C C . HIS A 1 360 ? 2.969 40.200 7.817 1.00 20.44 356 HIS A C 1
ATOM 2819 O O . HIS A 1 360 ? 2.309 39.943 8.788 1.00 21.90 356 HIS A O 1
ATOM 2826 N N . ILE A 1 361 ? 3.881 41.172 7.827 1.00 23.10 357 ILE A N 1
ATOM 2827 C CA . ILE A 1 361 ? 4.251 41.883 9.081 1.00 24.27 357 ILE A CA 1
ATOM 2828 C C . ILE A 1 361 ? 3.063 42.733 9.544 1.00 22.72 357 ILE A C 1
ATOM 2829 O O . ILE A 1 361 ? 2.686 42.683 10.713 1.00 23.76 357 ILE A O 1
ATOM 2834 N N . LEU A 1 362 ? 2.397 43.399 8.613 1.00 22.46 358 LEU A N 1
ATOM 2835 C CA . LEU A 1 362 ? 1.158 44.177 8.958 1.00 23.68 358 LEU A CA 1
ATOM 2836 C C . LEU A 1 362 ? 0.143 43.348 9.685 1.00 21.70 358 LEU A C 1
ATOM 2837 O O . LEU A 1 362 ? -0.374 43.764 10.781 1.00 23.41 358 LEU A O 1
ATOM 2842 N N . ASP A 1 363 ? -0.072 42.140 9.184 1.00 21.61 359 ASP A N 1
ATOM 2843 C CA . ASP A 1 363 ? -1.020 41.216 9.808 1.00 25.15 359 ASP A CA 1
ATOM 2844 C C . ASP A 1 363 ? -0.544 40.603 11.174 1.00 26.63 359 ASP A C 1
ATOM 2845 O O . ASP A 1 363 ? -1.264 40.624 12.177 1.00 25.01 359 ASP A O 1
ATOM 2850 N N . GLU A 1 364 ? 0.666 40.069 11.217 1.00 32.07 360 GLU A N 1
ATOM 2851 C CA . GLU A 1 364 ? 1.077 39.359 12.421 1.00 31.26 360 GLU A CA 1
ATOM 2852 C C . GLU A 1 364 ? 1.378 40.362 13.565 1.00 30.90 360 GLU A C 1
ATOM 2853 O O . GLU A 1 364 ? 0.922 40.178 14.698 1.00 29.03 360 GLU A O 1
ATOM 2859 N N . ASN A 1 365 ? 2.038 41.457 13.236 1.00 29.93 361 ASN A N 1
ATOM 2860 C CA . ASN A 1 365 ? 2.544 42.398 14.249 1.00 33.73 361 ASN A CA 1
ATOM 2861 C C . ASN A 1 365 ? 1.673 43.610 14.453 1.00 36.12 361 ASN A C 1
ATOM 2862 O O . ASN A 1 365 ? 1.867 44.287 15.445 1.00 34.70 361 ASN A O 1
ATOM 2867 N N . PHE A 1 366 ? 0.713 43.893 13.551 1.00 31.89 362 PHE A N 1
ATOM 2868 C CA . PHE A 1 366 ? -0.188 45.053 13.741 1.00 30.64 362 PHE A CA 1
ATOM 2869 C C . PHE A 1 366 ? -1.681 44.767 13.567 1.00 28.60 362 PHE A C 1
ATOM 2870 O O . PHE A 1 366 ? -2.479 45.655 13.710 1.00 27.90 362 PHE A O 1
ATOM 2878 N N . GLY A 1 367 ? -2.039 43.512 13.305 1.00 28.38 363 GLY A N 1
ATOM 2879 C CA . GLY A 1 367 ? -3.452 43.100 13.130 1.00 27.91 363 GLY A CA 1
ATOM 2880 C C . GLY A 1 367 ? -4.164 43.690 11.892 1.00 24.88 363 GLY A C 1
ATOM 2881 O O . GLY A 1 367 ? -5.396 43.643 11.786 1.00 27.46 363 GLY A O 1
ATOM 2882 N N . VAL A 1 368 ? -3.371 44.226 10.984 1.00 22.79 364 VAL A N 1
ATOM 2883 C CA . VAL A 1 368 ? -3.811 44.947 9.816 1.00 24.07 364 VAL A CA 1
ATOM 2884 C C . VAL A 1 368 ? -3.874 43.925 8.651 1.00 23.19 364 VAL A C 1
ATOM 2885 O O . VAL A 1 368 ? -2.839 43.336 8.287 1.00 19.23 364 VAL A O 1
ATOM 2889 N N . ALA A 1 369 ? -5.079 43.799 8.068 1.00 22.92 365 ALA A N 1
ATOM 2890 C CA . ALA A 1 369 ? -5.355 42.959 6.893 1.00 21.96 365 ALA A CA 1
ATOM 2891 C C . ALA A 1 369 ? -5.216 43.750 5.630 1.00 20.18 365 ALA A C 1
ATOM 2892 O O . ALA A 1 369 ? -5.940 44.685 5.443 1.00 22.62 365 ALA A O 1
ATOM 2894 N N . THR A 1 370 ? -4.252 43.389 4.789 1.00 19.49 366 THR A N 1
ATOM 2895 C CA . THR A 1 370 ? -4.044 43.960 3.472 1.00 18.82 366 THR A CA 1
ATOM 2896 C C . THR A 1 370 ? -3.776 42.829 2.515 1.00 19.40 366 THR A C 1
ATOM 2897 O O . THR A 1 370 ? -3.712 41.660 2.918 1.00 17.79 366 THR A O 1
ATOM 2901 N N . ARG A 1 371 ? -3.643 43.145 1.231 1.00 19.58 367 ARG A N 1
ATOM 2902 C CA . ARG A 1 371 ? -3.401 42.129 0.245 1.00 19.69 367 ARG A CA 1
ATOM 2903 C C . ARG A 1 371 ? -2.211 42.479 -0.625 1.00 20.76 367 ARG A C 1
ATOM 2904 O O . ARG A 1 371 ? -2.058 43.607 -1.065 1.00 20.12 367 ARG A O 1
ATOM 2912 N N . SER A 1 372 ? -1.427 41.474 -0.945 1.00 20.14 368 SER A N 1
ATOM 2913 C CA . SER A 1 372 ? -0.294 41.629 -1.797 1.00 24.00 368 SER A CA 1
ATOM 2914 C C . SER A 1 372 ? -0.491 40.715 -2.980 1.00 24.06 368 SER A C 1
ATOM 2915 O O . SER A 1 372 ? -1.134 39.677 -2.826 1.00 26.61 368 SER A O 1
ATOM 2918 N N . GLY A 1 373 ? 0.098 41.093 -4.115 1.00 21.88 369 GLY A N 1
ATOM 2919 C CA . GLY A 1 373 ? 0.112 40.272 -5.320 1.00 22.14 369 GLY A CA 1
ATOM 2920 C C . GLY A 1 373 ? -0.290 41.069 -6.531 1.00 22.76 369 GLY A C 1
ATOM 2921 O O . GLY A 1 373 ? -0.129 42.293 -6.563 1.00 22.06 369 GLY A O 1
ATOM 2922 N N . HIS A 1 374 ? -0.842 40.385 -7.545 1.00 24.87 370 HIS A N 1
ATOM 2923 C CA . HIS A 1 374 ? -1.237 41.045 -8.806 1.00 24.62 370 HIS A CA 1
ATOM 2924 C C . HIS A 1 374 ? -2.729 41.565 -8.738 1.00 22.83 370 HIS A C 1
ATOM 2925 O O . HIS A 1 374 ? -3.197 42.229 -9.660 1.00 21.61 370 HIS A O 1
ATOM 2932 N N . HIS A 1 375 ? -3.481 41.207 -7.684 1.00 21.57 371 HIS A N 1
ATOM 2933 C CA . HIS A 1 375 ? -4.903 41.632 -7.537 1.00 23.51 371 HIS A CA 1
ATOM 2934 C C . HIS A 1 375 ? -5.777 41.269 -8.774 1.00 23.83 371 HIS A C 1
ATOM 2935 O O . HIS A 1 375 ? -6.614 42.058 -9.200 1.00 21.93 371 HIS A O 1
ATOM 2949 N N . ALA A 1 377 ? -5.070 41.309 -11.861 1.00 20.68 373 ALA A N 1
ATOM 2950 C CA . ALA A 1 377 ? -4.837 42.273 -12.961 1.00 21.26 373 ALA A CA 1
ATOM 2951 C C . ALA A 1 377 ? -3.394 42.185 -13.428 1.00 23.24 373 ALA A C 1
ATOM 2952 O O . ALA A 1 377 ? -2.645 43.169 -13.366 1.00 22.11 373 ALA A O 1
ATOM 2954 N N . GLN A 1 378 ? -3.029 41.007 -13.913 1.00 25.68 374 GLN A N 1
ATOM 2955 C CA . GLN A 1 378 ? -1.654 40.688 -14.295 1.00 25.94 374 GLN A CA 1
ATOM 2956 C C . GLN A 1 378 ? -1.199 41.606 -15.401 1.00 24.69 374 GLN A C 1
ATOM 2957 O O . GLN A 1 378 ? -0.145 42.129 -15.268 1.00 22.64 374 GLN A O 1
ATOM 2963 N N . PRO A 1 379 ? -2.003 41.813 -16.463 1.00 23.15 375 PRO A N 1
ATOM 2964 C CA . PRO A 1 379 ? -1.490 42.707 -17.478 1.00 24.00 375 PRO A CA 1
ATOM 2965 C C . PRO A 1 379 ? -1.256 44.157 -16.956 1.00 25.36 375 PRO A C 1
ATOM 2966 O O . PRO A 1 379 ? -0.275 44.804 -17.378 1.00 25.40 375 PRO A O 1
ATOM 2970 N N . LEU A 1 380 ? -2.072 44.631 -16.006 1.00 24.36 376 LEU A N 1
ATOM 2971 C CA . LEU A 1 380 ? -1.827 45.947 -15.443 1.00 23.16 376 LEU A CA 1
ATOM 2972 C C . LEU A 1 380 ? -0.449 46.032 -14.778 1.00 24.22 376 LEU A C 1
ATOM 2973 O O . LEU A 1 380 ? 0.202 47.059 -14.842 1.00 21.08 376 LEU A O 1
ATOM 2978 N N . MET A 1 381 ? 0.018 44.961 -14.174 1.00 22.89 377 MET A N 1
ATOM 2979 C CA . MET A 1 381 ? 1.304 45.007 -13.517 1.00 27.15 377 MET A CA 1
ATOM 2980 C C . MET A 1 381 ? 2.416 45.367 -14.500 1.00 25.97 377 MET A C 1
ATOM 2981 O O . MET A 1 381 ? 3.307 46.119 -14.151 1.00 27.84 377 MET A O 1
ATOM 2986 N N . GLY A 1 382 ? 2.369 44.839 -15.712 1.00 26.01 378 GLY A N 1
ATOM 2987 C CA . GLY A 1 382 ? 3.371 45.167 -16.712 1.00 26.55 378 GLY A CA 1
ATOM 2988 C C . GLY A 1 382 ? 3.389 46.637 -17.092 1.00 28.56 378 GLY A C 1
ATOM 2989 O O . GLY A 1 382 ? 4.444 47.193 -17.294 1.00 30.78 378 GLY A O 1
ATOM 2990 N N . VAL A 1 383 ? 2.207 47.259 -17.198 1.00 26.30 379 VAL A N 1
ATOM 2991 C CA . VAL A 1 383 ? 2.092 48.698 -17.342 1.00 25.51 379 VAL A CA 1
ATOM 2992 C C . VAL A 1 383 ? 2.708 49.439 -16.166 1.00 26.31 379 VAL A C 1
ATOM 2993 O O . VAL A 1 383 ? 3.417 50.409 -16.359 1.00 26.50 379 VAL A O 1
ATOM 2997 N N . LEU A 1 384 ? 2.441 49.037 -14.931 1.00 26.52 380 LEU A N 1
ATOM 2998 C CA . LEU A 1 384 ? 3.001 49.775 -13.779 1.00 27.98 380 LEU A CA 1
ATOM 2999 C C . LEU A 1 384 ? 4.554 49.663 -13.661 1.00 29.06 380 LEU A C 1
ATOM 3000 O O . LEU A 1 384 ? 5.225 50.565 -13.136 1.00 29.52 380 LEU A O 1
ATOM 3005 N N . ALA A 1 385 ? 5.079 48.549 -14.132 1.00 29.87 381 ALA A N 1
ATOM 3006 C CA . ALA A 1 385 ? 6.490 48.286 -14.092 1.00 33.83 381 ALA A CA 1
ATOM 3007 C C . ALA A 1 385 ? 7.239 49.366 -14.877 1.00 35.91 381 ALA A C 1
ATOM 3008 O O . ALA A 1 385 ? 8.212 49.896 -14.388 1.00 33.87 381 ALA A O 1
ATOM 3010 N N . LYS A 1 386 ? 6.731 49.751 -16.049 1.00 38.92 382 LYS A N 1
ATOM 3011 C CA . LYS A 1 386 ? 7.375 50.800 -16.845 1.00 39.46 382 LYS A CA 1
ATOM 3012 C C . LYS A 1 386 ? 7.504 52.117 -16.125 1.00 40.35 382 LYS A C 1
ATOM 3013 O O . LYS A 1 386 ? 8.506 52.782 -16.279 1.00 50.87 382 LYS A O 1
ATOM 3019 N N . GLY A 1 387 ? 6.537 52.511 -15.315 1.00 37.17 383 GLY A N 1
ATOM 3020 C CA . GLY A 1 387 ? 6.685 53.745 -14.547 1.00 32.23 383 GLY A CA 1
ATOM 3021 C C . GLY A 1 387 ? 7.299 53.643 -13.173 1.00 34.24 383 GLY A C 1
ATOM 3022 O O . GLY A 1 387 ? 7.439 54.648 -12.490 1.00 36.51 383 GLY A O 1
ATOM 3023 N N . SER A 1 388 ? 7.606 52.442 -12.706 1.00 31.33 384 SER A N 1
ATOM 3024 C CA . SER A 1 388 ? 8.204 52.331 -11.420 1.00 34.93 384 SER A CA 1
ATOM 3025 C C . SER A 1 388 ? 9.613 52.991 -11.388 1.00 39.71 384 SER A C 1
ATOM 3026 O O . SER A 1 388 ? 10.316 52.961 -12.382 1.00 39.54 384 SER A O 1
ATOM 3029 N N . LYS A 1 389 ? 9.985 53.537 -10.231 1.00 42.52 385 LYS A N 1
ATOM 3030 C CA . LYS A 1 389 ? 11.290 54.117 -9.970 1.00 48.85 385 LYS A CA 1
ATOM 3031 C C . LYS A 1 389 ? 12.053 53.275 -8.953 1.00 50.07 385 LYS A C 1
ATOM 3032 O O . LYS A 1 389 ? 13.021 53.739 -8.361 1.00 54.48 385 LYS A O 1
ATOM 3038 N N . ILE A 1 390 ? 11.595 52.057 -8.710 1.00 46.91 386 ILE A N 1
ATOM 3039 C CA . ILE A 1 390 ? 12.261 51.159 -7.765 1.00 43.75 386 ILE A CA 1
ATOM 3040 C C . ILE A 1 390 ? 12.462 49.862 -8.486 1.00 39.02 386 ILE A C 1
ATOM 3041 O O . ILE A 1 390 ? 12.196 49.767 -9.673 1.00 41.69 386 ILE A O 1
ATOM 3046 N N . ASP A 1 391 ? 12.939 48.864 -7.770 1.00 42.74 387 ASP A N 1
ATOM 3047 C CA . ASP A 1 391 ? 13.058 47.558 -8.333 1.00 46.78 387 ASP A CA 1
ATOM 3048 C C . ASP A 1 391 ? 11.649 46.934 -8.204 1.00 42.64 387 ASP A C 1
ATOM 3049 O O . ASP A 1 391 ? 11.291 46.412 -7.150 1.00 45.68 387 ASP A O 1
ATOM 3054 N N . PHE A 1 392 ? 10.859 47.017 -9.270 1.00 38.59 388 PHE A N 1
ATOM 3055 C CA . PHE A 1 392 ? 9.433 46.705 -9.223 1.00 34.21 388 PHE A CA 1
ATOM 3056 C C . PHE A 1 392 ? 9.218 45.193 -9.148 1.00 34.16 388 PHE A C 1
ATOM 3057 O O . PHE A 1 392 ? 9.588 44.460 -10.055 1.00 31.37 388 PHE A O 1
ATOM 3065 N N . PRO A 1 393 ? 8.550 44.740 -8.086 1.00 32.49 389 PRO A N 1
ATOM 3066 C CA . PRO A 1 393 ? 8.384 43.327 -7.828 1.00 32.26 389 PRO A CA 1
ATOM 3067 C C . PRO A 1 393 ? 7.287 42.664 -8.612 1.00 33.59 389 PRO A C 1
ATOM 3068 O O . PRO A 1 393 ? 6.978 41.539 -8.330 1.00 33.33 389 PRO A O 1
ATOM 3072 N N . ASN A 1 394 ? 6.678 43.343 -9.572 1.00 35.71 390 ASN A N 1
ATOM 3073 C CA . ASN A 1 394 ? 5.604 42.750 -10.418 1.00 37.50 390 ASN A CA 1
ATOM 3074 C C . ASN A 1 394 ? 4.330 42.386 -9.678 1.00 32.88 390 ASN A C 1
ATOM 3075 O O . ASN A 1 394 ? 3.575 41.508 -10.098 1.00 28.88 390 ASN A O 1
ATOM 3080 N N . SER A 1 395 ? 4.108 43.141 -8.608 1.00 28.39 391 SER A N 1
ATOM 3081 C CA . SER A 1 395 ? 3.019 42.989 -7.698 1.00 27.82 391 SER A CA 1
ATOM 3082 C C . SER A 1 395 ? 3.029 44.193 -6.808 1.00 25.63 391 SER A C 1
ATOM 3083 O O . SER A 1 395 ? 3.986 44.998 -6.857 1.00 25.05 391 SER A O 1
ATOM 3086 N N . THR A 1 396 ? 1.964 44.347 -6.003 1.00 24.84 392 THR A N 1
ATOM 3087 C CA . THR A 1 396 ? 1.861 45.473 -5.071 1.00 24.82 392 THR A CA 1
ATOM 3088 C C . THR A 1 396 ? 1.169 45.047 -3.813 1.00 23.22 392 THR A C 1
ATOM 3089 O O . THR A 1 396 ? 0.608 43.969 -3.747 1.00 23.49 392 THR A O 1
ATOM 3093 N N . VAL A 1 397 ? 1.210 45.932 -2.834 1.00 20.12 393 VAL A N 1
ATOM 3094 C CA . VAL A 1 397 ? 0.472 45.813 -1.634 1.00 22.33 393 VAL A CA 1
ATOM 3095 C C . VAL A 1 397 ? -0.779 46.693 -1.877 1.00 21.86 393 VAL A C 1
ATOM 3096 O O . VAL A 1 397 ? -0.707 47.704 -2.593 1.00 22.47 393 VAL A O 1
ATOM 3100 N N . ARG A 1 398 ? -1.881 46.350 -1.229 1.00 20.41 394 ARG A N 1
ATOM 3101 C CA . ARG A 1 398 ? -3.128 47.139 -1.373 1.00 20.39 394 ARG A CA 1
ATOM 3102 C C . ARG A 1 398 ? -3.899 47.205 -0.064 1.00 19.36 394 ARG A C 1
ATOM 3103 O O . ARG A 1 398 ? -4.124 46.202 0.602 1.00 18.96 394 ARG A O 1
ATOM 3111 N N . ALA A 1 399 ? -4.189 48.455 0.330 1.00 20.02 395 ALA A N 1
ATOM 3112 C CA . ALA A 1 399 ? -5.040 48.795 1.455 1.00 18.95 395 ALA A CA 1
ATOM 3113 C C . ALA A 1 399 ? -6.320 49.469 0.918 1.00 19.01 395 ALA A C 1
ATOM 3114 O O . ALA A 1 399 ? -6.266 50.386 0.127 1.00 19.52 395 ALA A O 1
ATOM 3116 N N . SER A 1 400 ? -7.458 48.982 1.388 1.00 17.70 396 SER A N 1
ATOM 3117 C CA . SER A 1 400 ? -8.753 49.430 0.888 1.00 18.25 396 SER A CA 1
ATOM 3118 C C . SER A 1 400 ? -9.712 49.666 2.049 1.00 18.00 396 SER A C 1
ATOM 3119 O O . SER A 1 400 ? -9.757 48.860 2.993 1.00 20.65 396 SER A O 1
ATOM 3122 N N . VAL A 1 401 ? -10.486 50.761 1.974 1.00 18.43 397 VAL A N 1
ATOM 3123 C CA . VAL A 1 401 ? -11.336 51.201 3.069 1.00 20.28 397 VAL A CA 1
ATOM 3124 C C . VAL A 1 401 ? -12.818 51.030 2.731 1.00 23.65 397 VAL A C 1
ATOM 3125 O O . VAL A 1 401 ? -13.205 51.045 1.554 1.00 19.63 397 VAL A O 1
ATOM 3129 N N . TYR A 1 402 ? -13.625 50.900 3.793 1.00 24.38 398 TYR A N 1
ATOM 3130 C CA . TYR A 1 402 ? -15.069 50.844 3.632 1.00 24.19 398 TYR A CA 1
ATOM 3131 C C . TYR A 1 402 ? -15.749 51.345 4.920 1.00 22.83 398 TYR A C 1
ATOM 3132 O O . TYR A 1 402 ? -15.104 51.960 5.788 1.00 25.00 398 TYR A O 1
ATOM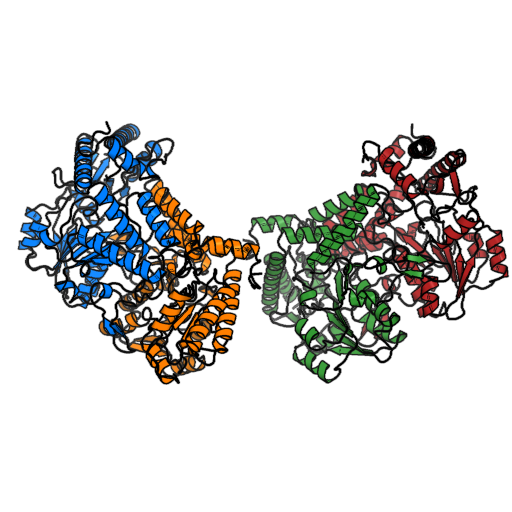 3141 N N . LEU A 1 403 ? -17.048 51.083 5.041 1.00 22.20 399 LEU A N 1
ATOM 3142 C CA . LEU A 1 403 ? -17.937 51.754 5.961 1.00 20.69 399 LEU A CA 1
ATOM 3143 C C . LEU A 1 403 ? -17.463 51.824 7.408 1.00 22.64 399 LEU A C 1
ATOM 3144 O O . LEU A 1 403 ? -17.504 52.906 8.035 1.00 25.44 399 LEU A O 1
ATOM 3149 N N . TYR A 1 404 ? -17.069 50.662 7.935 1.00 22.61 400 TYR A N 1
ATOM 3150 C CA . TYR A 1 404 ? -16.725 50.437 9.308 1.00 21.80 400 TYR A CA 1
ATOM 3151 C C . TYR A 1 404 ? -15.209 50.775 9.573 1.00 21.62 400 TYR A C 1
ATOM 3152 O O . TYR A 1 404 ? -14.683 50.458 10.638 1.00 25.59 400 TYR A O 1
ATOM 3161 N N . ASN A 1 405 ? -14.508 51.346 8.624 1.00 19.93 401 ASN A N 1
ATOM 3162 C CA . ASN A 1 405 ? -13.131 51.779 8.883 1.00 23.24 401 ASN A CA 1
ATOM 3163 C C . ASN A 1 405 ? -13.086 53.210 9.475 1.00 24.30 401 ASN A C 1
ATOM 3164 O O . ASN A 1 405 ? -14.034 53.980 9.357 1.00 25.01 401 ASN A O 1
ATOM 3169 N N . THR A 1 406 ? -11.978 53.526 10.132 1.00 27.79 402 THR A N 1
ATOM 3170 C CA . THR A 1 406 ? -11.767 54.822 10.808 1.00 29.71 402 THR A CA 1
ATOM 3171 C C . THR A 1 406 ? -10.440 55.436 10.415 1.00 29.26 402 THR A C 1
ATOM 3172 O O . THR A 1 406 ? -9.576 54.791 9.797 1.00 24.40 402 THR A O 1
ATOM 3176 N N . LYS A 1 407 ? -10.266 56.701 10.750 1.00 28.87 403 LYS A N 1
ATOM 3177 C CA . LYS A 1 407 ? -8.970 57.312 10.559 1.00 30.29 403 LYS A CA 1
ATOM 3178 C C . LYS A 1 407 ? -7.942 56.697 11.439 1.00 26.20 403 LYS A C 1
ATOM 3179 O O . LYS A 1 407 ? -6.802 56.553 11.042 1.00 24.57 403 LYS A O 1
ATOM 3185 N N . GLU A 1 408 ? -8.340 56.269 12.625 1.00 30.11 404 GLU A N 1
ATOM 3186 C CA . GLU A 1 408 ? -7.411 55.522 13.461 1.00 30.71 404 GLU A CA 1
ATOM 3187 C C . GLU A 1 408 ? -6.876 54.222 12.822 1.00 33.15 404 GLU A C 1
ATOM 3188 O O . GLU A 1 408 ? -5.671 53.903 12.943 1.00 29.05 404 GLU A O 1
ATOM 3194 N N . ASP A 1 409 ? -7.763 53.466 12.138 1.00 30.38 405 ASP A N 1
ATOM 3195 C CA . ASP A 1 409 ? -7.339 52.285 11.362 1.00 26.41 405 ASP A CA 1
ATOM 3196 C C . ASP A 1 409 ? -6.224 52.651 10.415 1.00 22.54 405 ASP A C 1
ATOM 3197 O O . ASP A 1 409 ? -5.206 51.963 10.304 1.00 23.82 405 ASP A O 1
ATOM 3202 N N . ILE A 1 410 ? -6.426 53.719 9.697 1.00 22.66 406 ILE A N 1
ATOM 3203 C CA . ILE A 1 410 ? -5.433 54.182 8.766 1.00 25.05 406 ILE A CA 1
ATOM 3204 C C . ILE A 1 410 ? -4.088 54.549 9.489 1.00 29.22 406 ILE A C 1
ATOM 3205 O O . ILE A 1 410 ? -2.978 54.174 9.002 1.00 25.04 406 ILE A O 1
ATOM 3210 N N . ASP A 1 411 ? -4.194 55.208 10.651 1.00 28.94 407 ASP A N 1
ATOM 3211 C CA . ASP A 1 411 ? -2.993 55.557 11.460 1.00 32.32 407 ASP A CA 1
ATOM 3212 C C . ASP A 1 411 ? -2.244 54.306 11.923 1.00 31.19 407 ASP A C 1
ATOM 3213 O O . ASP A 1 411 ? -1.010 54.291 11.957 1.00 30.21 407 ASP A O 1
ATOM 3218 N N . VAL A 1 412 ? -2.970 53.243 12.262 1.00 29.95 408 VAL A N 1
ATOM 3219 C CA . VAL A 1 412 ? -2.300 51.968 12.510 1.00 29.49 408 VAL A CA 1
ATOM 3220 C C . VAL A 1 412 ? -1.554 51.437 11.283 1.00 32.80 408 VAL A C 1
ATOM 3221 O O . VAL A 1 412 ? -0.420 50.923 11.420 1.00 30.52 408 VAL A O 1
ATOM 3225 N N . LEU A 1 413 ? -2.168 51.538 10.082 1.00 30.11 409 LEU A N 1
ATOM 3226 C CA . LEU A 1 413 ? -1.510 51.090 8.866 1.00 25.73 409 LEU A CA 1
ATOM 3227 C C . LEU A 1 413 ? -0.183 51.849 8.722 1.00 26.06 409 LEU A C 1
ATOM 3228 O O . LEU A 1 413 ? 0.858 51.253 8.441 1.00 23.70 409 LEU A O 1
ATOM 3233 N N . ILE A 1 414 ? -0.231 53.164 8.895 1.00 30.15 410 ILE A N 1
ATOM 3234 C CA . ILE A 1 414 ? 0.956 54.059 8.691 1.00 30.42 410 ILE A CA 1
ATOM 3235 C C . ILE A 1 414 ? 2.063 53.697 9.704 1.00 28.92 410 ILE A C 1
ATOM 3236 O O . ILE A 1 414 ? 3.228 53.515 9.307 1.00 31.62 410 ILE A O 1
ATOM 3241 N N . GLU A 1 415 ? 1.688 53.532 10.972 1.00 28.55 411 GLU A N 1
ATOM 3242 C CA . GLU A 1 415 ? 2.605 53.122 12.032 1.00 33.66 411 GLU A CA 1
ATOM 3243 C C . GLU A 1 415 ? 3.258 51.784 11.642 1.00 36.12 411 GLU A C 1
ATOM 3244 O O . GLU A 1 415 ? 4.467 51.581 11.797 1.00 31.81 411 GLU A O 1
ATOM 3250 N N . GLY A 1 416 ? 2.442 50.849 11.143 1.00 30.09 412 GLY A N 1
ATOM 3251 C CA . GLY A 1 416 ? 2.947 49.577 10.656 1.00 26.38 412 GLY A CA 1
ATOM 3252 C C . GLY A 1 416 ? 3.975 49.682 9.568 1.00 26.68 412 GLY A C 1
ATOM 3253 O O . GLY A 1 416 ? 5.019 48.978 9.610 1.00 28.79 412 GLY A O 1
ATOM 3254 N N . LEU A 1 417 ? 3.716 50.534 8.581 1.00 24.81 413 LEU A N 1
ATOM 3255 C CA . LEU A 1 417 ? 4.611 50.644 7.475 1.00 28.09 413 LEU A CA 1
ATOM 3256 C C . LEU A 1 417 ? 5.974 51.245 7.925 1.00 34.26 413 LEU A C 1
ATOM 3257 O O . LEU A 1 417 ? 7.029 50.884 7.387 1.00 32.66 413 LEU A O 1
ATOM 3262 N N . LYS A 1 418 ? 5.911 52.230 8.825 1.00 33.56 414 LYS A N 1
ATOM 3263 C CA . LYS A 1 418 ? 7.145 52.860 9.344 1.00 37.52 414 LYS A CA 1
ATOM 3264 C C . LYS A 1 418 ? 8.032 51.840 10.007 1.00 35.80 414 LYS A C 1
ATOM 3265 O O . LYS A 1 418 ? 9.236 51.841 9.759 1.00 43.47 414 LYS A O 1
ATOM 3271 N N . TYR A 1 419 ? 7.410 50.999 10.851 1.00 33.55 415 TYR A N 1
ATOM 3272 C CA . TYR A 1 419 ? 8.032 49.869 11.499 1.00 34.89 415 TYR A CA 1
ATOM 3273 C C . TYR A 1 419 ? 8.692 48.940 10.533 1.00 38.73 415 TYR A C 1
ATOM 3274 O O . TYR A 1 419 ? 9.797 48.416 10.811 1.00 35.03 415 TYR A O 1
ATOM 3283 N N . ILE A 1 420 ? 7.993 48.647 9.432 1.00 34.40 416 ILE A N 1
ATOM 3284 C CA . ILE A 1 420 ? 8.531 47.722 8.426 1.00 31.92 416 ILE A CA 1
ATOM 3285 C C . ILE A 1 420 ? 9.774 48.361 7.765 1.00 32.76 416 ILE A C 1
ATOM 3286 O O . ILE A 1 420 ? 10.745 47.659 7.453 1.00 31.73 416 ILE A O 1
ATOM 3291 N N . ARG A 1 421 ? 9.752 49.657 7.527 1.00 34.01 417 ARG A N 1
ATOM 3292 C CA . ARG A 1 421 ? 10.947 50.321 6.945 1.00 39.90 417 ARG A CA 1
ATOM 3293 C C . ARG A 1 421 ? 12.132 50.224 7.926 1.00 39.72 417 ARG A C 1
ATOM 3294 O O . ARG A 1 421 ? 13.163 49.781 7.550 1.00 38.03 417 ARG A O 1
ATOM 3302 N N . ARG A 1 422 ? 11.926 50.565 9.201 1.00 45.33 418 ARG A N 1
ATOM 3303 C CA . ARG A 1 422 ? 12.982 50.484 10.232 1.00 46.90 418 ARG A CA 1
ATOM 3304 C C . ARG A 1 422 ? 13.492 49.065 10.437 1.00 48.35 418 ARG A C 1
ATOM 3305 O O . ARG A 1 422 ? 14.667 48.904 10.734 1.00 48.52 418 ARG A O 1
ATOM 3313 N N . TRP A 1 423 ? 12.637 48.044 10.298 1.00 43.41 419 TRP A N 1
ATOM 3314 C CA . TRP A 1 423 ? 13.049 46.650 10.483 1.00 43.03 419 TRP A CA 1
ATOM 3315 C C . TRP A 1 423 ? 13.943 46.122 9.345 1.00 46.24 419 TRP A C 1
ATOM 3316 O O . TRP A 1 423 ? 14.871 45.346 9.609 1.00 48.68 419 TRP A O 1
ATOM 3327 N N . PHE A 1 424 ? 13.662 46.492 8.097 1.00 46.98 420 PHE A N 1
ATOM 3328 C CA . PHE A 1 424 ? 14.557 46.121 6.988 1.00 49.65 420 PHE A CA 1
ATOM 3329 C C . PHE A 1 424 ? 15.639 47.192 6.794 1.00 56.42 420 PHE A C 1
ATOM 3330 O O . PHE A 1 424 ? 16.393 47.111 5.852 1.00 51.61 420 PHE A O 1
ATOM 3338 N N . GLU A 1 425 ? 15.598 48.228 7.653 1.00 68.91 421 GLU A N 1
ATOM 3339 C CA . GLU A 1 425 ? 16.783 48.925 8.253 1.00 75.36 421 GLU A CA 1
ATOM 3340 C C . GLU A 1 425 ? 16.459 50.223 9.000 1.00 74.65 421 GLU A C 1
ATOM 3341 O O . GLU A 1 425 ? 16.540 51.310 8.432 1.00 70.52 421 GLU A O 1
ATOM 3347 N N . HIS B 1 4 ? -45.291 6.691 20.471 1.00 82.41 0 HIS B N 1
ATOM 3348 C CA . HIS B 1 4 ? -44.294 6.036 19.582 1.00 77.49 0 HIS B CA 1
ATOM 3349 C C . HIS B 1 4 ? -44.445 6.490 18.106 1.00 76.01 0 HIS B C 1
ATOM 3350 O O . HIS B 1 4 ? -45.506 6.291 17.491 1.00 68.43 0 HIS B O 1
ATOM 3357 N N . MET B 1 5 ? -43.356 7.064 17.561 1.00 70.16 1 MET B N 1
ATOM 3358 C CA . MET B 1 5 ? -43.270 7.645 16.194 1.00 64.76 1 MET B CA 1
ATOM 3359 C C . MET B 1 5 ? -43.180 6.665 14.977 1.00 63.37 1 MET B C 1
ATOM 3360 O O . MET B 1 5 ? -43.063 7.122 13.814 1.00 69.03 1 MET B O 1
ATOM 3365 N N . ARG B 1 6 ? -43.223 5.349 15.245 1.00 51.49 2 ARG B N 1
ATOM 3366 C CA . ARG B 1 6 ? -43.343 4.267 14.219 1.00 49.22 2 ARG B CA 1
ATOM 3367 C C . ARG B 1 6 ? -42.154 4.115 13.218 1.00 46.55 2 ARG B C 1
ATOM 3368 O O . ARG B 1 6 ? -42.346 3.894 12.006 1.00 45.70 2 ARG B O 1
ATOM 3376 N N . SER B 1 7 ? -40.934 4.238 13.749 1.00 47.92 3 SER B N 1
ATOM 3377 C CA . SER B 1 7 ? -39.693 4.136 12.972 1.00 45.75 3 SER B CA 1
ATOM 3378 C C . SER B 1 7 ? -39.073 2.825 13.387 1.00 46.50 3 SER B C 1
ATOM 3379 O O . SER B 1 7 ? -38.946 2.553 14.570 1.00 51.27 3 SER B O 1
ATOM 3382 N N . THR B 1 8 ? -38.711 2.006 12.415 1.00 44.16 4 THR B N 1
ATOM 3383 C CA . THR B 1 8 ? -37.832 0.875 12.658 1.00 47.79 4 THR B CA 1
ATOM 3384 C C . THR B 1 8 ? -36.341 1.322 12.718 1.00 44.48 4 THR B C 1
ATOM 3385 O O . THR B 1 8 ? -35.478 0.482 12.965 1.00 47.80 4 THR B O 1
ATOM 3389 N N . VAL B 1 9 ? -36.056 2.624 12.519 1.00 35.65 5 VAL B N 1
ATOM 3390 C CA . VAL B 1 9 ? -34.704 3.136 12.303 1.00 30.84 5 VAL B CA 1
ATOM 3391 C C . VAL B 1 9 ? -34.166 3.970 13.460 1.00 28.52 5 VAL B C 1
ATOM 3392 O O . VAL B 1 9 ? -33.014 3.790 13.862 1.00 28.80 5 VAL B O 1
ATOM 3396 N N . PHE B 1 10 ? -34.970 4.899 13.967 1.00 27.35 6 PHE B N 1
ATOM 3397 C CA . PHE B 1 10 ? -34.568 5.796 15.057 1.00 30.03 6 PHE B CA 1
ATOM 3398 C C . PHE B 1 10 ? -35.382 5.500 16.290 1.00 34.38 6 PHE B C 1
ATOM 3399 O O . PHE B 1 10 ? -36.561 5.211 16.175 1.00 33.74 6 PHE B O 1
ATOM 3407 N N . SER B 1 11 ? -34.758 5.561 17.465 1.00 38.36 7 SER B N 1
ATOM 3408 C CA . SER B 1 11 ? -35.528 5.601 18.721 1.00 40.71 7 SER B CA 1
ATOM 3409 C C . SER B 1 11 ? -36.315 6.902 18.830 1.00 46.67 7 SER B C 1
ATOM 3410 O O . SER B 1 11 ? -36.002 7.936 18.165 1.00 40.57 7 SER B O 1
ATOM 3413 N N . ASP B 1 12 ? -37.329 6.855 19.680 1.00 47.60 8 ASP B N 1
ATOM 3414 C CA . ASP B 1 12 ? -38.197 7.993 19.869 1.00 51.35 8 ASP B CA 1
ATOM 3415 C C . ASP B 1 12 ? -37.356 9.186 20.327 1.00 44.86 8 ASP B C 1
ATOM 3416 O O . ASP B 1 12 ? -37.596 10.331 19.929 1.00 40.72 8 ASP B O 1
ATOM 3421 N N . GLU B 1 13 ? -36.349 8.893 21.126 1.00 44.79 9 GLU B N 1
ATOM 3422 C CA . GLU B 1 13 ? -35.413 9.893 21.594 1.00 45.36 9 GLU B CA 1
ATOM 3423 C C . GLU B 1 13 ? -34.645 10.610 20.461 1.00 40.80 9 GLU B C 1
ATOM 3424 O O . GLU B 1 13 ? -34.676 11.841 20.370 1.00 37.60 9 GLU B O 1
ATOM 3430 N N . GLU B 1 14 ? -33.892 9.837 19.678 1.00 38.48 10 GLU B N 1
ATOM 3431 C CA . GLU B 1 14 ? -33.112 10.369 18.560 1.00 40.14 10 GLU B CA 1
ATOM 3432 C C . GLU B 1 14 ? -34.013 11.095 17.571 1.00 32.85 10 GLU B C 1
ATOM 3433 O O . GLU B 1 14 ? -33.682 12.166 17.121 1.00 33.97 10 GLU B O 1
ATOM 3439 N N . PHE B 1 15 ? -35.137 10.480 17.229 1.00 29.88 11 PHE B N 1
ATOM 3440 C CA . PHE B 1 15 ? -36.040 11.050 16.230 1.00 32.78 11 PHE B CA 1
ATOM 3441 C C . PHE B 1 15 ? -36.517 12.387 16.721 1.00 31.14 11 PHE B C 1
ATOM 3442 O O . PHE B 1 15 ? -36.547 13.381 15.976 1.00 29.64 11 PHE B O 1
ATOM 3450 N N . SER B 1 16 ? -36.788 12.484 18.010 1.00 32.93 12 SER B N 1
ATOM 3451 C CA . SER B 1 16 ? -37.349 13.740 18.493 1.00 33.66 12 SER B CA 1
ATOM 3452 C C . SER B 1 16 ? -36.259 14.807 18.595 1.00 27.96 12 SER B C 1
ATOM 3453 O O . SER B 1 16 ? -36.521 15.981 18.428 1.00 28.27 12 SER B O 1
ATOM 3456 N N . ASN B 1 17 ? -34.997 14.422 18.765 1.00 28.11 13 ASN B N 1
ATOM 3457 C CA . ASN B 1 17 ? -33.916 15.411 18.693 1.00 27.10 13 ASN B CA 1
ATOM 3458 C C . ASN B 1 17 ? -33.719 15.912 17.250 1.00 26.15 13 ASN B C 1
ATOM 3459 O O . ASN B 1 17 ? -33.405 17.084 17.024 1.00 26.74 13 ASN B O 1
ATOM 3464 N N . ILE B 1 18 ? -33.874 14.995 16.299 1.00 22.51 14 ILE B N 1
ATOM 3465 C CA . ILE B 1 18 ? -33.743 15.354 14.885 1.00 22.93 14 ILE B CA 1
ATOM 3466 C C . ILE B 1 18 ? -34.819 16.349 14.528 1.00 21.53 14 ILE B C 1
ATOM 3467 O O . ILE B 1 18 ? -34.503 17.413 14.032 1.00 21.02 14 ILE B O 1
ATOM 3472 N N . LEU B 1 19 ? -36.086 16.041 14.842 1.00 20.53 15 LEU B N 1
ATOM 3473 C CA . LEU B 1 19 ? -37.161 16.999 14.606 1.00 22.75 15 LEU B CA 1
ATOM 3474 C C . LEU B 1 19 ? -36.904 18.349 15.227 1.00 23.13 15 LEU B C 1
ATOM 3475 O O . LEU B 1 19 ? -37.228 19.404 14.626 1.00 21.56 15 LEU B O 1
ATOM 3480 N N . ASN B 1 20 ? -36.314 18.365 16.410 1.00 23.92 16 ASN B N 1
ATOM 3481 C CA . ASN B 1 20 ? -36.056 19.652 17.042 1.00 25.87 16 ASN B CA 1
ATOM 3482 C C . ASN B 1 20 ? -34.998 20.506 16.316 1.00 24.30 16 ASN B C 1
ATOM 3483 O O . ASN B 1 20 ? -34.906 21.672 16.587 1.00 20.67 16 ASN B O 1
ATOM 3488 N N . ASP B 1 21 ? -34.205 19.919 15.429 1.00 23.60 17 ASP B N 1
ATOM 3489 C CA . ASP B 1 21 ? -33.195 20.682 14.642 1.00 21.17 17 ASP B CA 1
ATOM 3490 C C . ASP B 1 21 ? -33.795 21.579 13.612 1.00 20.29 17 ASP B C 1
ATOM 3491 O O . ASP B 1 21 ? -33.101 22.478 13.089 1.00 19.15 17 ASP B O 1
ATOM 3496 N N . PHE B 1 22 ? -35.093 21.434 13.347 1.00 18.93 18 PHE B N 1
ATOM 3497 C CA . PHE B 1 22 ? -35.717 22.147 12.195 1.00 18.89 18 PHE B CA 1
ATOM 3498 C C . PHE B 1 22 ? -36.836 23.047 12.676 1.00 18.90 18 PHE B C 1
ATOM 3499 O O . PHE B 1 22 ? -37.965 22.595 12.805 1.00 17.44 18 PHE B O 1
ATOM 3507 N N . PRO B 1 23 ? -36.540 24.319 12.923 1.00 19.88 19 PRO B N 1
ATOM 3508 C CA . PRO B 1 23 ? -37.543 25.159 13.564 1.00 20.86 19 PRO B CA 1
ATOM 3509 C C . PRO B 1 23 ? -38.774 25.408 12.707 1.00 21.89 19 PRO B C 1
ATOM 3510 O O . PRO B 1 23 ? -39.829 25.717 13.257 1.00 19.73 19 PRO B O 1
ATOM 3514 N N . ALA B 1 24 ? -38.704 25.196 11.396 1.00 19.82 20 ALA B N 1
ATOM 3515 C CA . ALA B 1 24 ? -39.875 25.434 10.558 1.00 18.45 20 ALA B CA 1
ATOM 3516 C C . ALA B 1 24 ? -41.048 24.535 10.993 1.00 18.07 20 ALA B C 1
ATOM 3517 O O . ALA B 1 24 ? -42.205 24.874 10.829 1.00 18.12 20 ALA B O 1
ATOM 3519 N N . LEU B 1 25 ? -40.727 23.373 11.526 1.00 19.87 21 LEU B N 1
ATOM 3520 C CA . LEU B 1 25 ? -41.705 22.447 11.959 1.00 19.65 21 LEU B CA 1
ATOM 3521 C C . LEU B 1 25 ? -42.607 22.967 13.123 1.00 20.77 21 LEU B C 1
ATOM 3522 O O . LEU B 1 25 ? -43.700 22.432 13.319 1.00 20.61 21 LEU B O 1
ATOM 3527 N N . LYS B 1 26 ? -42.201 24.030 13.801 1.00 21.57 22 LYS B N 1
ATOM 3528 C CA . LYS B 1 26 ? -43.064 24.700 14.789 1.00 26.33 22 LYS B CA 1
ATOM 3529 C C . LYS B 1 26 ? -44.099 25.621 14.157 1.00 26.66 22 LYS B C 1
ATOM 3530 O O . LYS B 1 26 ? -44.917 26.137 14.871 1.00 29.43 22 LYS B O 1
ATOM 3536 N N . ARG B 1 27 ? -44.073 25.849 12.839 1.00 24.01 23 ARG B N 1
ATOM 3537 C CA . ARG B 1 27 ? -44.988 26.788 12.255 1.00 23.45 23 ARG B CA 1
ATOM 3538 C C . ARG B 1 27 ? -46.371 26.119 12.247 1.00 22.65 23 ARG B C 1
ATOM 3539 O O . ARG B 1 27 ? -46.475 24.894 12.151 1.00 20.50 23 ARG B O 1
ATOM 3547 N N . ASN B 1 28 ? -47.422 26.930 12.264 1.00 23.21 24 ASN B N 1
ATOM 3548 C CA . ASN B 1 28 ? -48.801 26.428 12.189 1.00 24.43 24 ASN B CA 1
ATOM 3549 C C . ASN B 1 28 ? -49.454 27.220 11.106 1.00 20.81 24 ASN B C 1
ATOM 3550 O O . ASN B 1 28 ? -49.188 28.392 11.002 1.00 20.39 24 ASN B O 1
ATOM 3555 N N . ILE B 1 29 ? -50.278 26.554 10.295 1.00 20.25 25 ILE B N 1
ATOM 3556 C CA . ILE B 1 29 ? -51.013 27.122 9.229 1.00 20.40 25 ILE B CA 1
ATOM 3557 C C . ILE B 1 29 ? -52.486 26.917 9.577 1.00 22.39 25 ILE B C 1
ATOM 3558 O O . ILE B 1 29 ? -52.972 25.777 9.627 1.00 19.58 25 ILE B O 1
ATOM 3563 N N . ASN B 1 30 ? -53.171 28.035 9.857 1.00 21.30 26 ASN B N 1
ATOM 3564 C CA . ASN B 1 30 ? -54.590 28.046 10.327 1.00 19.96 26 ASN B CA 1
ATOM 3565 C C . ASN B 1 30 ? -54.808 27.032 11.431 1.00 22.82 26 ASN B C 1
ATOM 3566 O O . ASN B 1 30 ? -55.717 26.219 11.374 1.00 25.30 26 ASN B O 1
ATOM 3571 N N . GLY B 1 31 ? -53.935 27.068 12.413 1.00 24.99 27 GLY B N 1
ATOM 3572 C CA . GLY B 1 31 ? -53.930 26.148 13.548 1.00 24.32 27 GLY B CA 1
ATOM 3573 C C . GLY B 1 31 ? -53.376 24.766 13.338 1.00 25.26 27 GLY B C 1
ATOM 3574 O O . GLY B 1 31 ? -53.301 24.003 14.263 1.00 27.10 27 GLY B O 1
ATOM 3575 N N . LYS B 1 32 ? -53.056 24.384 12.123 1.00 23.12 28 LYS B N 1
ATOM 3576 C CA . LYS B 1 32 ? -52.465 23.043 11.902 1.00 23.29 28 LYS B CA 1
ATOM 3577 C C . LYS B 1 32 ? -50.907 23.087 11.882 1.00 21.81 28 LYS B C 1
ATOM 3578 O O . LYS B 1 32 ? -50.315 23.907 11.155 1.00 17.52 28 LYS B O 1
ATOM 3584 N N . ARG B 1 33 ? -50.245 22.157 12.568 1.00 20.22 29 ARG B N 1
ATOM 3585 C CA . ARG B 1 33 ? -48.802 21.999 12.408 1.00 20.43 29 ARG B CA 1
ATOM 3586 C C . ARG B 1 33 ? -48.361 21.808 10.912 1.00 18.37 29 ARG B C 1
ATOM 3587 O O . ARG B 1 33 ? -49.005 21.149 10.122 1.00 17.61 29 ARG B O 1
ATOM 3595 N N . LEU B 1 34 ? -47.247 22.431 10.558 1.00 18.12 30 LEU B N 1
ATOM 3596 C CA . LEU B 1 34 ? -46.650 22.241 9.212 1.00 17.53 30 LEU B CA 1
ATOM 3597 C C . LEU B 1 34 ? -46.353 20.770 8.944 1.00 15.03 30 LEU B C 1
ATOM 3598 O O . LEU B 1 34 ? -45.668 20.089 9.684 1.00 16.46 30 LEU B O 1
ATOM 3603 N N . VAL B 1 35 ? -46.879 20.273 7.855 1.00 15.35 31 VAL B N 1
ATOM 3604 C CA . VAL B 1 35 ? -46.581 18.927 7.378 1.00 14.00 31 VAL B CA 1
ATOM 3605 C C . VAL B 1 35 ? -45.923 19.135 6.033 1.00 14.35 31 VAL B C 1
ATOM 3606 O O . VAL B 1 35 ? -46.590 19.344 5.001 1.00 13.73 31 VAL B O 1
ATOM 3610 N N . TYR B 1 36 ? -44.592 19.168 6.086 1.00 15.62 32 TYR B N 1
ATOM 3611 C CA . TYR B 1 36 ? -43.757 19.596 4.950 1.00 14.44 32 TYR B CA 1
ATOM 3612 C C . TYR B 1 36 ? -43.433 18.397 4.041 1.00 14.18 32 TYR B C 1
ATOM 3613 O O . TYR B 1 36 ? -42.546 17.601 4.324 1.00 14.04 32 TYR B O 1
ATOM 3622 N N . LEU B 1 37 ? -44.155 18.311 2.936 1.00 14.45 33 LEU B N 1
ATOM 3623 C CA . LEU B 1 37 ? -43.973 17.247 1.926 1.00 14.09 33 LEU B CA 1
ATOM 3624 C C . LEU B 1 37 ? -43.694 17.745 0.529 1.00 14.37 33 LEU B C 1
ATOM 3625 O O . LEU B 1 37 ? -44.219 17.201 -0.466 1.00 13.89 33 LEU B O 1
ATOM 3630 N N . ASP B 1 38 ? -42.854 18.771 0.438 1.00 14.80 34 ASP B N 1
ATOM 3631 C CA . ASP B 1 38 ? -42.386 19.322 -0.811 1.00 16.31 34 ASP B CA 1
ATOM 3632 C C . ASP B 1 38 ? -40.815 19.366 -0.821 1.00 15.84 34 ASP B C 1
ATOM 3633 O O . ASP B 1 38 ? -40.175 20.315 -1.374 1.00 14.41 34 ASP B O 1
ATOM 3638 N N . ASN B 1 39 ? -40.279 18.329 -0.233 1.00 14.84 35 ASN B N 1
ATOM 3639 C CA . ASN B 1 39 ? -38.841 18.066 -0.174 1.00 15.63 35 ASN B CA 1
ATOM 3640 C C . ASN B 1 39 ? -38.135 17.930 -1.504 1.00 15.87 35 ASN B C 1
ATOM 3641 O O . ASN B 1 39 ? -36.972 18.282 -1.619 1.00 14.80 35 ASN B O 1
ATOM 3646 N N . ALA B 1 40 ? -38.864 17.503 -2.508 1.00 16.03 36 ALA B N 1
ATOM 3647 C CA . ALA B 1 40 ? -38.363 17.349 -3.833 1.00 16.47 36 ALA B CA 1
ATOM 3648 C C . ALA B 1 40 ? -38.139 18.702 -4.526 1.00 16.63 36 ALA B C 1
ATOM 3649 O O . ALA B 1 40 ? -37.397 18.749 -5.517 1.00 19.87 36 ALA B O 1
ATOM 3651 N N . ALA B 1 41 ? -38.828 19.745 -4.064 1.00 14.44 37 ALA B N 1
ATOM 3652 C CA . ALA B 1 41 ? -38.562 21.138 -4.467 1.00 15.25 37 ALA B CA 1
ATOM 3653 C C . ALA B 1 41 ? -37.344 21.733 -3.755 1.00 14.80 37 ALA B C 1
ATOM 3654 O O . ALA B 1 41 ? -36.474 22.314 -4.416 1.00 14.65 37 ALA B O 1
ATOM 3656 N N . SER B 1 42 ? -37.358 21.677 -2.420 1.00 13.65 38 SER B N 1
ATOM 3657 C CA . SER B 1 42 ? -36.282 22.079 -1.555 1.00 13.17 38 SER B CA 1
ATOM 3658 C C . SER B 1 42 ? -36.523 21.630 -0.158 1.00 13.23 38 SER B C 1
ATOM 3659 O O . SER B 1 42 ? -37.639 21.210 0.201 1.00 14.04 38 SER B O 1
ATOM 3662 N N . THR B 1 43 ? -35.459 21.569 0.619 1.00 12.84 39 THR B N 1
ATOM 3663 C CA . THR B 1 43 ? -35.541 21.009 1.954 1.00 13.63 39 THR B CA 1
ATOM 3664 C C . THR B 1 43 ? -35.451 22.093 3.041 1.00 13.38 39 THR B C 1
ATOM 3665 O O . THR B 1 43 ? -34.875 23.178 2.839 1.00 14.79 39 THR B O 1
ATOM 3669 N N . LEU B 1 44 ? -36.070 21.805 4.177 1.00 14.39 40 LEU B N 1
ATOM 3670 C CA . LEU B 1 44 ? -35.924 22.641 5.384 1.00 13.84 40 LEU B CA 1
ATOM 3671 C C . LEU B 1 44 ? -34.456 22.655 5.917 1.00 16.09 40 LEU B C 1
ATOM 3672 O O . LEU B 1 44 ? -33.642 21.742 5.634 1.00 16.16 40 LEU B O 1
ATOM 3677 N N . LYS B 1 45 ? -34.123 23.686 6.719 1.00 16.67 41 LYS B N 1
ATOM 3678 C CA . LYS B 1 45 ? -32.751 23.921 7.218 1.00 16.38 41 LYS B CA 1
ATOM 3679 C C . LYS B 1 45 ? -32.646 23.640 8.733 1.00 18.29 41 LYS B C 1
ATOM 3680 O O . LYS B 1 45 ? -33.582 23.899 9.517 1.00 16.95 41 LYS B O 1
ATOM 3686 N N . CYS B 1 46 ? -31.503 23.058 9.084 1.00 18.00 42 CYS B N 1
ATOM 3687 C CA . CYS B 1 46 ? -31.118 22.666 10.411 1.00 19.48 42 CYS B CA 1
ATOM 3688 C C . CYS B 1 46 ? -30.559 23.887 11.136 1.00 18.23 42 CYS B C 1
ATOM 3689 O O . CYS B 1 46 ? -29.667 24.564 10.613 1.00 18.18 42 CYS B O 1
ATOM 3692 N N . LYS B 1 47 ? -31.003 24.130 12.353 1.00 17.56 43 LYS B N 1
ATOM 3693 C CA . LYS B 1 47 ? -30.577 25.320 13.091 1.00 19.99 43 LYS B CA 1
ATOM 3694 C C . LYS B 1 47 ? -29.062 25.291 13.422 1.00 17.45 43 LYS B C 1
ATOM 3695 O O . LYS B 1 47 ? -28.379 26.290 13.279 1.00 16.19 43 LYS B O 1
ATOM 3701 N N . SER B 1 48 ? -28.537 24.155 13.831 1.00 18.90 44 SER B N 1
ATOM 3702 C CA . SER B 1 48 ? -27.117 24.107 14.205 1.00 20.92 44 SER B CA 1
ATOM 3703 C C . SER B 1 48 ? -26.225 24.363 13.006 1.00 21.52 44 SER B C 1
ATOM 3704 O O . SER B 1 48 ? -25.122 24.980 13.131 1.00 21.25 44 SER B O 1
ATOM 3707 N N . VAL B 1 49 ? -26.699 23.922 11.834 1.00 20.48 45 VAL B N 1
ATOM 3708 C CA . VAL B 1 49 ? -25.962 24.171 10.614 1.00 18.21 45 VAL B CA 1
ATOM 3709 C C . VAL B 1 49 ? -25.931 25.649 10.268 1.00 19.03 45 VAL B C 1
ATOM 3710 O O . VAL B 1 49 ? -24.878 26.191 9.920 1.00 17.28 45 VAL B O 1
ATOM 3714 N N . ILE B 1 50 ? -27.102 26.276 10.278 1.00 18.12 46 ILE B N 1
ATOM 3715 C CA . ILE B 1 50 ? -27.199 27.666 9.960 1.00 20.78 46 ILE B CA 1
ATOM 3716 C C . ILE B 1 50 ? -26.435 28.540 10.993 1.00 20.78 46 ILE B C 1
ATOM 3717 O O . ILE B 1 50 ? -25.850 29.568 10.625 1.00 19.23 46 ILE B O 1
ATOM 3722 N N . GLU B 1 51 ? -26.442 28.148 12.267 1.00 21.00 47 GLU B N 1
ATOM 3723 C CA . GLU B 1 51 ? -25.590 28.831 13.296 1.00 23.72 47 GLU B CA 1
ATOM 3724 C C . GLU B 1 51 ? -24.066 28.781 12.958 1.00 21.61 47 GLU B C 1
ATOM 3725 O O . GLU B 1 51 ? -23.340 29.734 13.154 1.00 20.80 47 GLU B O 1
ATOM 3731 N N . LYS B 1 52 ? -23.595 27.661 12.453 1.00 19.71 48 LYS B N 1
ATOM 3732 C CA . LYS B 1 52 ? -22.210 27.563 11.997 1.00 21.96 48 LYS B CA 1
ATOM 3733 C C . LYS B 1 52 ? -21.907 28.445 10.832 1.00 20.04 48 LYS B C 1
ATOM 3734 O O . LYS B 1 52 ? -20.845 29.058 10.762 1.00 18.41 48 LYS B O 1
ATOM 3740 N N . MET B 1 53 ? -22.840 28.521 9.898 1.00 19.55 49 MET B N 1
ATOM 3741 C CA . MET B 1 53 ? -22.687 29.470 8.791 1.00 19.99 49 MET B CA 1
ATOM 3742 C C . MET B 1 53 ? -22.665 30.904 9.236 1.00 20.57 49 MET B C 1
ATOM 3743 O O . MET B 1 53 ? -21.883 31.724 8.717 1.00 20.29 49 MET B O 1
ATOM 3748 N N . THR B 1 54 ? -23.539 31.211 10.185 1.00 20.57 50 THR B N 1
ATOM 3749 C CA . THR B 1 54 ? -23.565 32.519 10.819 1.00 20.49 50 THR B CA 1
ATOM 3750 C C . THR B 1 54 ? -22.186 32.857 11.500 1.00 19.58 50 THR B C 1
ATOM 3751 O O . THR B 1 54 ? -21.619 33.929 11.292 1.00 16.99 50 THR B O 1
ATOM 3755 N N . ASP B 1 55 ? -21.695 31.936 12.295 1.00 19.22 51 ASP B N 1
ATOM 3756 C CA . ASP B 1 55 ? -20.374 32.112 12.952 1.00 20.38 51 ASP B CA 1
ATOM 3757 C C . ASP B 1 55 ? -19.258 32.338 11.906 1.00 19.29 51 ASP B C 1
ATOM 3758 O O . ASP B 1 55 ? -18.428 33.233 12.043 1.00 18.57 51 ASP B O 1
ATOM 3763 N N . PHE B 1 56 ? -19.312 31.592 10.788 1.00 17.83 52 PHE B N 1
ATOM 3764 C CA . PHE B 1 56 ? -18.346 31.790 9.705 1.00 16.04 52 PHE B CA 1
ATOM 3765 C C . PHE B 1 56 ? -18.452 33.181 9.153 1.00 15.33 52 PHE B C 1
ATOM 3766 O O . PHE B 1 56 ? -17.465 33.863 9.045 1.00 13.88 52 PHE B O 1
ATOM 3774 N N . TYR B 1 57 ? -19.661 33.609 8.780 1.00 16.80 53 TYR B N 1
ATOM 3775 C CA . TYR B 1 57 ? -19.844 34.902 8.118 1.00 17.41 53 TYR B CA 1
ATOM 3776 C C . TYR B 1 57 ? -19.356 36.054 9.010 1.00 16.42 53 TYR B C 1
ATOM 3777 O O . TYR B 1 57 ? -18.889 37.033 8.514 1.00 15.66 53 TYR B O 1
ATOM 3786 N N . LEU B 1 58 ? -19.620 35.958 10.299 1.00 17.07 54 LEU B N 1
ATOM 3787 C CA . LEU B 1 58 ? -19.363 37.098 11.260 1.00 19.02 54 LEU B CA 1
ATOM 3788 C C . LEU B 1 58 ? -17.938 37.081 11.817 1.00 18.70 54 LEU B C 1
ATOM 3789 O O . LEU B 1 58 ? -17.392 38.131 12.139 1.00 24.26 54 LEU B O 1
ATOM 3794 N N . TYR B 1 59 ? -17.307 35.919 11.883 1.00 20.17 55 TYR B N 1
ATOM 3795 C CA . TYR B 1 59 ? -16.054 35.831 12.609 1.00 19.59 55 TYR B CA 1
ATOM 3796 C C . TYR B 1 59 ? -14.887 35.226 11.850 1.00 20.78 55 TYR B C 1
ATOM 3797 O O . TYR B 1 59 ? -13.779 35.400 12.294 1.00 21.21 55 TYR B O 1
ATOM 3806 N N . HIS B 1 60 ? -15.079 34.568 10.701 1.00 20.03 56 HIS B N 1
ATOM 3807 C CA . HIS B 1 60 ? -13.968 33.907 10.038 1.00 20.24 56 HIS B CA 1
ATOM 3808 C C . HIS B 1 60 ? -13.997 34.159 8.514 1.00 19.30 56 HIS B C 1
ATOM 3809 O O . HIS B 1 60 ? -13.508 33.353 7.728 1.00 18.81 56 HIS B O 1
ATOM 3816 N N . TYR B 1 61 ? -14.509 35.298 8.140 1.00 18.30 57 TYR B N 1
ATOM 3817 C CA . TYR B 1 61 ? -14.807 35.604 6.751 1.00 19.74 57 TYR B CA 1
ATOM 3818 C C . TYR B 1 61 ? -13.794 36.523 6.065 1.00 18.47 57 TYR B C 1
ATOM 3819 O O . TYR B 1 61 ? -13.372 37.466 6.662 1.00 18.29 57 TYR B O 1
ATOM 3828 N N . SER B 1 62 ? -13.389 36.156 4.842 1.00 16.96 58 SER B N 1
ATOM 3829 C CA . SER B 1 62 ? -12.647 36.962 3.919 1.00 17.52 58 SER B CA 1
ATOM 3830 C C . SER B 1 62 ? -12.611 36.249 2.581 1.00 16.08 58 SER B C 1
ATOM 3831 O O . SER B 1 62 ? -13.040 35.117 2.460 1.00 16.11 58 SER B O 1
ATOM 3834 N N . ASN B 1 63 ? -12.064 36.894 1.573 1.00 16.13 59 ASN B N 1
ATOM 3835 C CA . ASN B 1 63 ? -11.872 36.210 0.289 1.00 16.04 59 ASN B CA 1
ATOM 3836 C C . ASN B 1 63 ? -10.646 35.240 0.400 1.00 16.99 59 ASN B C 1
ATOM 3837 O O . ASN B 1 63 ? -9.812 35.399 1.304 1.00 17.83 59 ASN B O 1
ATOM 3842 N N . ILE B 1 64 ? -10.571 34.259 -0.498 1.00 15.22 60 ILE B N 1
ATOM 3843 C CA . ILE B 1 64 ? -9.833 33.065 -0.286 1.00 16.25 60 ILE B CA 1
ATOM 3844 C C . ILE B 1 64 ? -8.771 32.730 -1.320 1.00 16.28 60 ILE B C 1
ATOM 3845 O O . ILE B 1 64 ? -8.738 33.314 -2.420 1.00 16.32 60 ILE B O 1
ATOM 3850 N N . HIS B 1 65 ? -7.945 31.754 -0.967 1.00 14.81 61 HIS B N 1
ATOM 3851 C CA . HIS B 1 65 ? -6.937 31.170 -1.829 1.00 18.04 61 HIS B CA 1
ATOM 3852 C C . HIS B 1 65 ? -5.602 31.915 -1.892 1.00 17.88 61 HIS B C 1
ATOM 3853 O O . HIS B 1 65 ? -4.676 31.419 -2.584 1.00 19.79 61 HIS B O 1
ATOM 3860 N N . ARG B 1 66 ? -5.476 33.009 -1.142 1.00 18.33 62 ARG B N 1
ATOM 3861 C CA . ARG B 1 66 ? -4.152 33.717 -0.981 1.00 19.84 62 ARG B CA 1
ATOM 3862 C C . ARG B 1 66 ? -3.927 33.928 0.506 1.00 20.10 62 ARG B C 1
ATOM 3863 O O . ARG B 1 66 ? -4.804 34.476 1.243 1.00 16.80 62 ARG B O 1
ATOM 3871 N N . ALA B 1 67 ? -2.806 33.414 0.967 1.00 19.77 63 ALA B N 1
ATOM 3872 C CA . ALA B 1 67 ? -2.472 33.452 2.408 1.00 20.24 63 ALA B CA 1
ATOM 3873 C C . ALA B 1 67 ? -1.917 34.859 2.782 1.00 23.95 63 ALA B C 1
ATOM 3874 O O . ALA B 1 67 ? -0.720 35.021 3.095 1.00 23.78 63 ALA B O 1
ATOM 3876 N N . VAL B 1 68 ? -2.770 35.890 2.746 1.00 19.97 64 VAL B N 1
ATOM 3877 C CA . VAL B 1 68 ? -2.267 37.274 2.865 1.00 20.52 64 VAL B CA 1
ATOM 3878 C C . VAL B 1 68 ? -2.574 37.892 4.246 1.00 19.95 64 VAL B C 1
ATOM 3879 O O . VAL B 1 68 ? -1.956 38.873 4.641 1.00 22.69 64 VAL B O 1
ATOM 3883 N N . HIS B 1 69 ? -3.539 37.348 4.976 1.00 20.05 65 HIS B N 1
ATOM 3884 C CA . HIS B 1 69 ? -3.807 37.795 6.333 1.00 20.26 65 HIS B CA 1
ATOM 3885 C C . HIS B 1 69 ? -4.574 36.741 7.053 1.00 21.09 65 HIS B C 1
ATOM 3886 O O . HIS B 1 69 ? -4.953 35.696 6.463 1.00 18.47 65 HIS B O 1
ATOM 3893 N N . THR B 1 70 ? -4.763 36.956 8.346 1.00 19.84 66 THR B N 1
ATOM 3894 C CA . THR B 1 70 ? -5.313 35.962 9.200 1.00 19.84 66 THR B CA 1
ATOM 3895 C C . THR B 1 70 ? -6.742 35.461 8.791 1.00 21.05 66 THR B C 1
ATOM 3896 O O . THR B 1 70 ? -6.950 34.263 8.679 1.00 19.39 66 THR B O 1
ATOM 3900 N N . LEU B 1 71 ? -7.697 36.354 8.581 1.00 19.60 67 LEU B N 1
ATOM 3901 C CA . LEU B 1 71 ? -9.038 35.913 8.183 1.00 18.68 67 LEU B CA 1
ATOM 3902 C C . LEU B 1 71 ? -9.030 35.249 6.820 1.00 18.30 67 LEU B C 1
ATOM 3903 O O . LEU B 1 71 ? -9.728 34.316 6.643 1.00 18.72 67 LEU B O 1
ATOM 3908 N N . ALA B 1 72 ? -8.210 35.719 5.881 1.00 20.30 68 ALA B N 1
ATOM 3909 C CA . ALA B 1 72 ? -8.064 35.073 4.531 1.00 20.40 68 ALA B CA 1
ATOM 3910 C C . ALA B 1 72 ? -7.634 33.605 4.575 1.00 20.46 68 ALA B C 1
ATOM 3911 O O . ALA B 1 72 ? -8.119 32.782 3.816 1.00 19.45 68 ALA B O 1
ATOM 3913 N N . SER B 1 73 ? -6.670 33.305 5.446 1.00 20.37 69 SER B N 1
ATOM 3914 C CA . SER B 1 73 ? -6.250 31.925 5.707 1.00 20.86 69 SER B CA 1
ATOM 3915 C C . SER B 1 73 ? -7.275 31.120 6.377 1.00 18.68 69 SER B C 1
ATOM 3916 O O . SER B 1 73 ? -7.477 30.000 5.980 1.00 19.13 69 SER B O 1
ATOM 3919 N N . GLU B 1 74 ? -7.940 31.671 7.389 1.00 18.29 70 GLU B N 1
ATOM 3920 C CA . GLU B 1 74 ? -9.022 30.949 8.000 1.00 18.81 70 GLU B CA 1
ATOM 3921 C C . GLU B 1 74 ? -10.130 30.574 6.972 1.00 17.00 70 GLU B C 1
ATOM 3922 O O . GLU B 1 74 ? -10.609 29.469 6.967 1.00 16.67 70 GLU B O 1
ATOM 3928 N N . ALA B 1 75 ? -10.558 31.537 6.194 1.00 14.55 71 ALA B N 1
ATOM 3929 C CA . ALA B 1 75 ? -11.635 31.340 5.293 1.00 15.83 71 ALA B CA 1
ATOM 3930 C C . ALA B 1 75 ? -11.224 30.318 4.242 1.00 15.21 71 ALA B C 1
ATOM 3931 O O . ALA B 1 75 ? -12.048 29.511 3.874 1.00 14.53 71 ALA B O 1
ATOM 3933 N N . THR B 1 76 ? -9.954 30.367 3.778 1.00 16.22 72 THR B N 1
ATOM 3934 C CA . THR B 1 76 ? -9.453 29.420 2.790 1.00 14.83 72 THR B CA 1
ATOM 3935 C C . THR B 1 76 ? -9.476 28.021 3.299 1.00 15.65 72 THR B C 1
ATOM 3936 O O . THR B 1 76 ? -9.917 27.065 2.584 1.00 14.20 72 THR B O 1
ATOM 3940 N N . VAL B 1 77 ? -8.972 27.837 4.517 1.00 15.30 73 VAL B N 1
ATOM 3941 C CA . VAL B 1 77 ? -8.971 26.508 5.115 1.00 15.78 73 VAL B CA 1
ATOM 3942 C C . VAL B 1 77 ? -10.382 25.992 5.276 1.00 14.87 73 VAL B C 1
ATOM 3943 O O . VAL B 1 77 ? -10.675 24.872 4.978 1.00 15.16 73 VAL B O 1
ATOM 3947 N N . ALA B 1 78 ? -11.280 26.819 5.736 1.00 16.75 74 ALA B N 1
ATOM 3948 C CA . ALA B 1 78 ? -12.665 26.325 5.929 1.00 16.82 74 ALA B CA 1
ATOM 3949 C C . ALA B 1 78 ? -13.333 25.858 4.595 1.00 15.51 74 ALA B C 1
ATOM 3950 O O . ALA B 1 78 ? -14.005 24.819 4.533 1.00 14.40 74 ALA B O 1
ATOM 3952 N N . TYR B 1 79 ? -13.182 26.663 3.565 1.00 15.01 75 TYR B N 1
ATOM 3953 C CA . TYR B 1 79 ? -13.737 26.351 2.239 1.00 15.14 75 TYR B CA 1
ATOM 3954 C C . TYR B 1 79 ? -13.173 25.086 1.678 1.00 14.04 75 TYR B C 1
ATOM 3955 O O . TYR B 1 79 ? -13.901 24.221 1.223 1.00 15.26 75 TYR B O 1
ATOM 3964 N N . GLU B 1 80 ? -11.848 24.932 1.752 1.00 14.04 76 GLU B N 1
ATOM 3965 C CA . GLU B 1 80 ? -11.201 23.743 1.240 1.00 15.39 76 GLU B CA 1
ATOM 3966 C C . GLU B 1 80 ? -11.441 22.485 2.035 1.00 15.16 76 GLU B C 1
ATOM 3967 O O . GLU B 1 80 ? -11.566 21.401 1.454 1.00 13.96 76 GLU B O 1
ATOM 3973 N N . GLN B 1 81 ? -11.589 22.595 3.355 1.00 14.78 77 GLN B N 1
ATOM 3974 C CA . GLN B 1 81 ? -12.059 21.441 4.130 1.00 16.62 77 GLN B CA 1
ATOM 3975 C C . GLN B 1 81 ? -13.478 21.082 3.797 1.00 15.11 77 GLN B C 1
ATOM 3976 O O . GLN B 1 81 ? -13.804 19.918 3.821 1.00 13.68 77 GLN B O 1
ATOM 3982 N N . ALA B 1 82 ? -14.290 22.064 3.403 1.00 13.48 78 ALA B N 1
ATOM 3983 C CA . ALA B 1 82 ? -15.631 21.716 2.954 1.00 14.46 78 ALA B CA 1
ATOM 3984 C C . ALA B 1 82 ? -15.566 20.888 1.640 1.00 14.47 78 ALA B C 1
ATOM 3985 O O . ALA B 1 82 ? -16.295 19.890 1.508 1.00 15.50 78 ALA B O 1
ATOM 3987 N N . ARG B 1 83 ? -14.685 21.268 0.720 1.00 14.95 79 ARG B N 1
ATOM 3988 C CA . ARG B 1 83 ? -14.487 20.493 -0.520 1.00 15.43 79 ARG B CA 1
ATOM 3989 C C . ARG B 1 83 ? -14.110 19.024 -0.181 1.00 16.39 79 ARG B C 1
ATOM 3990 O O . ARG B 1 83 ? -14.614 18.097 -0.776 1.00 14.50 79 ARG B O 1
ATOM 3998 N N . GLU B 1 84 ? -13.245 18.834 0.815 1.00 16.16 80 GLU B N 1
ATOM 3999 C CA . GLU B 1 84 ? -12.882 17.479 1.245 1.00 18.38 80 GLU B CA 1
ATOM 4000 C C . GLU B 1 84 ? -14.064 16.722 1.789 1.00 16.81 80 GLU B C 1
ATOM 4001 O O . GLU B 1 84 ? -14.172 15.506 1.575 1.00 15.03 80 GLU B O 1
ATOM 4007 N N . LYS B 1 85 ? -14.927 17.410 2.538 1.00 15.91 81 LYS B N 1
ATOM 4008 C CA . LYS B 1 85 ? -16.092 16.760 3.124 1.00 16.10 81 LYS B CA 1
ATOM 4009 C C . LYS B 1 85 ? -16.984 16.258 2.009 1.00 15.75 81 LYS B C 1
ATOM 4010 O O . LYS B 1 85 ? -17.463 15.156 2.082 1.00 12.93 81 LYS B O 1
ATOM 4016 N N . VAL B 1 86 ? -17.193 17.071 0.973 1.00 14.29 82 VAL B N 1
ATOM 4017 C CA . VAL B 1 86 ? -17.964 16.599 -0.170 1.00 14.50 82 VAL B CA 1
ATOM 4018 C C . VAL B 1 86 ? -17.298 15.417 -0.917 1.00 13.75 82 VAL B C 1
ATOM 4019 O O . VAL B 1 86 ? -17.965 14.455 -1.264 1.00 14.42 82 VAL B O 1
ATOM 4023 N N . ALA B 1 87 ? -15.987 15.490 -1.172 1.00 13.70 83 ALA B N 1
ATOM 4024 C CA . ALA B 1 87 ? -15.287 14.451 -1.849 1.00 14.68 83 ALA B CA 1
ATOM 4025 C C . ALA B 1 87 ? -15.460 13.116 -1.072 1.00 15.84 83 ALA B C 1
ATOM 4026 O O . ALA B 1 87 ? -15.800 12.083 -1.646 1.00 15.16 83 ALA B O 1
ATOM 4028 N N . ASN B 1 88 ? -15.224 13.157 0.217 1.00 16.20 84 ASN B N 1
ATOM 4029 C CA . ASN B 1 88 ? -15.351 11.960 1.056 1.00 17.77 84 ASN B CA 1
ATOM 4030 C C . ASN B 1 88 ? -16.796 11.431 1.014 1.00 18.31 84 ASN B C 1
ATOM 4031 O O . ASN B 1 88 ? -16.997 10.261 0.865 1.00 15.34 84 ASN B O 1
ATOM 4036 N N . PHE B 1 89 ? -17.798 12.319 1.009 1.00 17.21 85 PHE B N 1
ATOM 4037 C CA . PHE B 1 89 ? -19.187 11.837 0.951 1.00 16.62 85 PHE B CA 1
ATOM 4038 C C . PHE B 1 89 ? -19.522 11.009 -0.332 1.00 16.01 85 PHE B C 1
ATOM 4039 O O . PHE B 1 89 ? -20.358 10.106 -0.307 1.00 16.29 85 PHE B O 1
ATOM 4047 N N . LEU B 1 90 ? -18.919 11.375 -1.451 1.00 16.32 86 LEU B N 1
ATOM 4048 C CA . LEU B 1 90 ? -19.130 10.732 -2.766 1.00 16.63 86 LEU B CA 1
ATOM 4049 C C . LEU B 1 90 ? -18.067 9.667 -3.148 1.00 16.70 86 LEU B C 1
ATOM 4050 O O . LEU B 1 90 ? -18.135 9.066 -4.227 1.00 16.09 86 LEU B O 1
ATOM 4055 N N . ASN B 1 91 ? -17.045 9.555 -2.306 1.00 18.98 87 ASN B N 1
ATOM 4056 C CA . ASN B 1 91 ? -15.844 8.692 -2.499 1.00 19.63 87 ASN B CA 1
ATOM 4057 C C . ASN B 1 91 ? -15.035 9.157 -3.718 1.00 20.60 87 ASN B C 1
ATOM 4058 O O . ASN B 1 91 ? -14.620 8.327 -4.530 1.00 16.57 87 ASN B O 1
ATOM 4063 N N . ALA B 1 92 ? -14.924 10.483 -3.871 1.00 17.94 88 ALA B N 1
ATOM 4064 C CA . ALA B 1 92 ? -14.152 11.113 -4.935 1.00 18.72 88 ALA B CA 1
ATOM 4065 C C . ALA B 1 92 ? -12.872 11.659 -4.352 1.00 18.68 88 ALA B C 1
ATOM 4066 O O . ALA B 1 92 ? -12.790 11.800 -3.122 1.00 18.09 88 ALA B O 1
ATOM 4068 N N . SER B 1 93 ? -11.858 11.957 -5.181 1.00 19.38 89 SER B N 1
ATOM 4069 C CA . SER B 1 93 ? -10.741 12.839 -4.702 1.00 20.51 89 SER B CA 1
ATOM 4070 C C . SER B 1 93 ? -11.188 14.300 -4.701 1.00 19.44 89 SER B C 1
ATOM 4071 O O . SER B 1 93 ? -12.068 14.703 -5.515 1.00 18.05 89 SER B O 1
ATOM 4074 N N . SER B 1 94 ? -10.550 15.105 -3.867 1.00 17.64 90 SER B N 1
ATOM 4075 C CA . SER B 1 94 ? -11.000 16.488 -3.701 1.00 20.38 90 SER B CA 1
ATOM 4076 C C . SER B 1 94 ? -10.733 17.348 -4.920 1.00 21.30 90 SER B C 1
ATOM 4077 O O . SER B 1 94 ? -11.526 18.223 -5.184 1.00 20.14 90 SER B O 1
ATOM 4080 N N . GLU B 1 95 ? -9.706 17.042 -5.728 1.00 20.99 91 GLU B N 1
ATOM 4081 C CA . GLU B 1 95 ? -9.496 17.779 -7.017 1.00 22.73 91 GLU B CA 1
ATOM 4082 C C . GLU B 1 95 ? -10.542 17.506 -8.076 1.00 18.73 91 GLU B C 1
ATOM 4083 O O . GLU B 1 95 ? -10.569 18.222 -9.066 1.00 17.11 91 GLU B O 1
ATOM 4089 N N . GLU B 1 96 ? -11.361 16.472 -7.872 1.00 15.64 92 GLU B N 1
ATOM 4090 C CA . GLU B 1 96 ? -12.448 16.109 -8.770 1.00 16.17 92 GLU B CA 1
ATOM 4091 C C . GLU B 1 96 ? -13.833 16.733 -8.406 1.00 15.66 92 GLU B C 1
ATOM 4092 O O . GLU B 1 96 ? -14.847 16.503 -9.087 1.00 16.01 92 GLU B O 1
ATOM 4098 N N . ILE B 1 97 ? -13.840 17.520 -7.339 1.00 15.43 93 ILE B N 1
ATOM 4099 C CA . ILE B 1 97 ? -15.011 18.217 -6.831 1.00 15.56 93 ILE B CA 1
ATOM 4100 C C . ILE B 1 97 ? -14.903 19.724 -7.139 1.00 14.44 93 ILE B C 1
ATOM 4101 O O . ILE B 1 97 ? -13.970 20.423 -6.683 1.00 14.98 93 ILE B O 1
ATOM 4106 N N . ILE B 1 98 ? -15.872 20.196 -7.918 1.00 13.92 94 ILE B N 1
ATOM 4107 C CA . ILE B 1 98 ? -16.036 21.565 -8.336 1.00 14.67 94 ILE B CA 1
ATOM 4108 C C . ILE B 1 98 ? -17.328 22.157 -7.735 1.00 14.10 94 ILE B C 1
ATOM 4109 O O . ILE B 1 98 ? -18.399 21.558 -7.880 1.00 13.72 94 ILE B O 1
ATOM 4114 N N . PHE B 1 99 ? -17.216 23.322 -7.082 1.00 13.78 95 PHE B N 1
ATOM 4115 C CA . PHE B 1 99 ? -18.371 24.045 -6.546 1.00 14.58 95 PHE B CA 1
ATOM 4116 C C . PHE B 1 99 ? -18.938 24.884 -7.670 1.00 13.88 95 PHE B C 1
ATOM 4117 O O . PHE B 1 99 ? -18.198 25.482 -8.419 1.00 14.36 95 PHE B O 1
ATOM 4125 N N . THR B 1 100 ? -20.260 24.856 -7.792 1.00 12.96 96 THR B N 1
ATOM 4126 C CA . THR B 1 100 ? -20.991 25.583 -8.743 1.00 14.35 96 THR B CA 1
ATOM 4127 C C . THR B 1 100 ? -22.174 26.278 -8.003 1.00 13.77 96 THR B C 1
ATOM 4128 O O . THR B 1 100 ? -22.272 26.195 -6.782 1.00 13.74 96 THR B O 1
ATOM 4132 N N . SER B 1 101 ? -23.072 26.907 -8.745 1.00 13.41 97 SER B N 1
ATOM 4133 C CA . SER B 1 101 ? -24.306 27.497 -8.181 1.00 13.99 97 SER B CA 1
ATOM 4134 C C . SER B 1 101 ? -25.465 26.502 -8.031 1.00 13.19 97 SER B C 1
ATOM 4135 O O . SER B 1 101 ? -26.427 26.828 -7.390 1.00 15.35 97 SER B O 1
ATOM 4138 N N . GLY B 1 102 ? -25.329 25.272 -8.520 1.00 12.20 98 GLY B N 1
ATOM 4139 C CA . GLY B 1 102 ? -26.409 24.312 -8.491 1.00 13.61 98 GLY B CA 1
ATOM 4140 C C . GLY B 1 102 ? -26.315 23.275 -9.606 1.00 13.23 98 GLY B C 1
ATOM 4141 O O . GLY B 1 102 ? -25.394 23.349 -10.425 1.00 14.62 98 GLY B O 1
ATOM 4142 N N . THR B 1 103 ? -27.242 22.332 -9.587 1.00 13.16 99 THR B N 1
ATOM 4143 C CA . THR B 1 103 ? -27.340 21.272 -10.573 1.00 13.46 99 THR B CA 1
ATOM 4144 C C . THR B 1 103 ? -27.473 21.897 -11.977 1.00 13.38 99 THR B C 1
ATOM 4145 O O . THR B 1 103 ? -26.809 21.437 -12.921 1.00 13.84 99 THR B O 1
ATOM 4149 N N . THR B 1 104 ? -28.303 22.933 -12.104 1.00 12.73 100 THR B N 1
ATOM 4150 C CA . THR B 1 104 ? -28.606 23.506 -13.408 1.00 13.49 100 THR B CA 1
ATOM 4151 C C . THR B 1 104 ? -27.321 24.100 -14.045 1.00 14.61 100 THR B C 1
ATOM 4152 O O . THR B 1 104 ? -27.013 23.812 -15.222 1.00 13.55 100 THR B O 1
ATOM 4156 N N . MET B 1 105 ? -26.588 24.878 -13.293 1.00 13.56 101 MET B N 1
ATOM 4157 C CA . MET B 1 105 ? -25.336 25.431 -13.814 1.00 16.06 101 MET B CA 1
ATOM 4158 C C . MET B 1 105 ? -24.400 24.306 -14.191 1.00 15.23 101 MET B C 1
ATOM 4159 O O . MET B 1 105 ? -23.702 24.379 -15.186 1.00 16.06 101 MET B O 1
ATOM 4164 N N . GLY B 1 106 ? -24.324 23.288 -13.343 1.00 14.02 102 GLY B N 1
ATOM 4165 C CA . GLY B 1 106 ? -23.538 22.090 -13.657 1.00 14.63 102 GLY B CA 1
ATOM 4166 C C . GLY B 1 106 ? -23.782 21.413 -15.016 1.00 13.64 102 GLY B C 1
ATOM 4167 O O . GLY B 1 106 ? -22.812 21.097 -15.729 1.00 14.45 102 GLY B O 1
ATOM 4168 N N . ILE B 1 107 ? -25.038 21.241 -15.399 1.00 14.48 103 ILE B N 1
ATOM 4169 C CA . ILE B 1 107 ? -25.367 20.614 -16.712 1.00 15.48 103 ILE B CA 1
ATOM 4170 C C . ILE B 1 107 ? -24.965 21.569 -17.827 1.00 15.73 103 ILE B C 1
ATOM 4171 O O . ILE B 1 107 ? -24.336 21.158 -18.822 1.00 14.16 103 ILE B O 1
ATOM 4176 N N . ASN B 1 108 ? -25.280 22.859 -17.637 1.00 14.60 104 ASN B N 1
ATOM 4177 C CA . ASN B 1 108 ? -24.947 23.882 -18.636 1.00 15.50 104 ASN B CA 1
ATOM 4178 C C . ASN B 1 108 ? -23.451 23.929 -18.809 1.00 15.89 104 ASN B C 1
ATOM 4179 O O . ASN B 1 108 ? -22.955 24.001 -19.901 1.00 15.49 104 ASN B O 1
ATOM 4184 N N . PHE B 1 109 ? -22.707 23.806 -17.727 1.00 17.50 105 PHE B N 1
ATOM 4185 C CA . PHE B 1 109 ? -21.243 23.741 -17.816 1.00 18.80 105 PHE B CA 1
ATOM 4186 C C . PHE B 1 109 ? -20.795 22.591 -18.734 1.00 17.01 105 PHE B C 1
ATOM 4187 O O . PHE B 1 109 ? -19.899 22.749 -19.575 1.00 15.74 105 PHE B O 1
ATOM 4195 N N . LEU B 1 110 ? -21.345 21.416 -18.494 1.00 14.35 106 LEU B N 1
ATOM 4196 C CA . LEU B 1 110 ? -20.963 20.246 -19.225 1.00 15.19 106 LEU B CA 1
ATOM 4197 C C . LEU B 1 110 ? -21.302 20.377 -20.730 1.00 16.93 106 LEU B C 1
ATOM 4198 O O . LEU B 1 110 ? -20.483 20.026 -21.574 1.00 16.46 106 LEU B O 1
ATOM 4203 N N . VAL B 1 111 ? -22.487 20.859 -21.055 1.00 16.12 107 VAL B N 1
ATOM 4204 C CA . VAL B 1 111 ? -22.856 20.941 -22.438 1.00 18.79 107 VAL B CA 1
ATOM 4205 C C . VAL B 1 111 ? -21.938 21.893 -23.222 1.00 20.11 107 VAL B C 1
ATOM 4206 O O . VAL B 1 111 ? -21.436 21.528 -24.291 1.00 20.29 107 VAL B O 1
ATOM 4210 N N . ASN B 1 112 ? -21.736 23.108 -22.695 1.00 17.34 108 ASN B N 1
ATOM 4211 C CA . ASN B 1 112 ? -20.845 24.084 -23.330 1.00 17.52 108 ASN B CA 1
ATOM 4212 C C . ASN B 1 112 ? -19.400 23.599 -23.359 1.00 20.48 108 ASN B C 1
ATOM 4213 O O . ASN B 1 112 ? -18.705 23.669 -24.412 1.00 19.79 108 ASN B O 1
ATOM 4218 N N . SER B 1 113 ? -18.923 23.072 -22.237 1.00 18.30 109 SER B N 1
ATOM 4219 C CA . SER B 1 113 ? -17.579 22.612 -22.205 1.00 19.92 109 SER B CA 1
ATOM 4220 C C . SER B 1 113 ? -17.276 21.376 -23.104 1.00 21.75 109 SER B C 1
ATOM 4221 O O . SER B 1 113 ? -16.172 21.292 -23.728 1.00 20.09 109 SER B O 1
ATOM 4224 N N . LEU B 1 114 ? -18.196 20.414 -23.136 1.00 19.43 110 LEU B N 1
ATOM 4225 C CA . LEU B 1 114 ? -18.009 19.247 -23.992 1.00 20.51 110 LEU B CA 1
ATOM 4226 C C . LEU B 1 114 ? -17.942 19.700 -25.464 1.00 22.05 110 LEU B C 1
ATOM 4227 O O . LEU B 1 114 ? -17.113 19.184 -26.215 1.00 22.00 110 LEU B O 1
ATOM 4232 N N . ALA B 1 115 ? -18.827 20.616 -25.866 1.00 22.87 111 ALA B N 1
ATOM 4233 C CA . ALA B 1 115 ? -18.846 21.193 -27.259 1.00 24.20 111 ALA B CA 1
ATOM 4234 C C . ALA B 1 115 ? -17.555 21.996 -27.510 1.00 25.16 111 ALA B C 1
ATOM 4235 O O . ALA B 1 115 ? -16.797 21.701 -28.450 1.00 24.11 111 ALA B O 1
ATOM 4237 N N . LYS B 1 116 ? -17.197 22.925 -26.612 1.00 22.66 112 LYS B N 1
ATOM 4238 C CA . LYS B 1 116 ? -16.031 23.755 -26.859 1.00 21.32 112 LYS B CA 1
ATOM 4239 C C . LYS B 1 116 ? -14.761 22.923 -26.918 1.00 23.66 112 LYS B C 1
ATOM 4240 O O . LYS B 1 116 ? -13.797 23.391 -27.487 1.00 23.42 112 LYS B O 1
ATOM 4246 N N . SER B 1 117 ? -14.720 21.777 -26.234 1.00 22.29 113 SER B N 1
ATOM 4247 C CA . SER B 1 117 ? -13.535 20.983 -26.100 1.00 24.62 113 SER B CA 1
ATOM 4248 C C . SER B 1 117 ? -13.387 20.040 -27.299 1.00 26.08 113 SER B C 1
ATOM 4249 O O . SER B 1 117 ? -12.459 19.280 -27.323 1.00 29.94 113 SER B O 1
ATOM 4252 N N . GLY B 1 118 ? -14.373 19.989 -28.179 1.00 30.14 114 GLY B N 1
ATOM 4253 C CA . GLY B 1 118 ? -14.336 19.116 -29.352 1.00 29.85 114 GLY B CA 1
ATOM 4254 C C . GLY B 1 118 ? -14.806 17.708 -29.057 1.00 34.18 114 GLY B C 1
ATOM 4255 O O . GLY B 1 118 ? -14.688 16.824 -29.917 1.00 31.93 114 GLY B O 1
ATOM 4256 N N . ILE B 1 119 ? -15.338 17.474 -27.846 1.00 30.77 115 ILE B N 1
ATOM 4257 C CA . ILE B 1 119 ? -15.816 16.139 -27.482 1.00 29.24 115 ILE B CA 1
ATOM 4258 C C . ILE B 1 119 ? -17.214 15.854 -28.048 1.00 27.87 115 ILE B C 1
ATOM 4259 O O . ILE B 1 119 ? -17.475 14.791 -28.536 1.00 26.45 115 ILE B O 1
ATOM 4264 N N . LEU B 1 120 ? -18.127 16.803 -27.938 1.00 28.18 116 LEU B N 1
ATOM 4265 C CA . LEU B 1 120 ? -19.433 16.647 -28.499 1.00 29.40 116 LEU B CA 1
ATOM 4266 C C . LEU B 1 120 ? -19.502 17.559 -29.702 1.00 33.37 116 LEU B C 1
ATOM 4267 O O . LEU B 1 120 ? -19.567 18.774 -29.569 1.00 31.16 116 LEU B O 1
ATOM 4272 N N . LYS B 1 121 ? -19.478 16.941 -30.880 1.00 37.15 117 LYS B N 1
ATOM 4273 C CA . LYS B 1 121 ? -19.390 17.633 -32.163 1.00 39.49 117 LYS B CA 1
ATOM 4274 C C . LYS B 1 121 ? -20.649 17.454 -32.985 1.00 35.86 117 LYS B C 1
ATOM 4275 O O . LYS B 1 121 ? -21.581 16.716 -32.605 1.00 28.59 117 LYS B O 1
ATOM 4281 N N . THR B 1 122 ? -20.673 18.107 -34.142 1.00 34.90 118 THR B N 1
ATOM 4282 C CA . THR B 1 122 ? -21.816 18.033 -35.028 1.00 35.91 118 THR B CA 1
ATOM 4283 C C . THR B 1 122 ? -22.206 16.621 -35.402 1.00 34.89 118 THR B C 1
ATOM 4284 O O . THR B 1 122 ? -23.393 16.291 -35.458 1.00 34.78 118 THR B O 1
ATOM 4288 N N . GLU B 1 123 ? -21.237 15.767 -35.634 1.00 37.41 119 GLU B N 1
ATOM 4289 C CA . GLU B 1 123 ? -21.577 14.339 -35.941 1.00 48.73 119 GLU B CA 1
ATOM 4290 C C . GLU B 1 123 ? -22.262 13.530 -34.768 1.00 44.20 119 GLU B C 1
ATOM 4291 O O . GLU B 1 123 ? -22.829 12.443 -34.969 1.00 43.23 119 GLU B O 1
ATOM 4297 N N . ASP B 1 124 ? -22.173 14.039 -33.546 1.00 34.37 120 ASP B N 1
ATOM 4298 C CA . ASP B 1 124 ? -22.354 13.194 -32.353 1.00 30.50 120 ASP B CA 1
ATOM 4299 C C . ASP B 1 124 ? -23.759 13.230 -31.819 1.00 25.74 120 ASP B C 1
ATOM 4300 O O . ASP B 1 124 ? -24.540 14.112 -32.095 1.00 27.26 120 ASP B O 1
ATOM 4305 N N . THR B 1 125 ? -24.091 12.212 -31.054 1.00 28.08 121 THR B N 1
ATOM 4306 C CA . THR B 1 125 ? -25.348 12.138 -30.387 1.00 28.44 121 THR B CA 1
ATOM 4307 C C . THR B 1 125 ? -25.166 12.159 -28.840 1.00 24.89 121 THR B C 1
ATOM 4308 O O . THR B 1 125 ? -24.306 11.495 -28.287 1.00 24.06 121 THR B O 1
ATOM 4312 N N . VAL B 1 126 ? -26.035 12.928 -28.166 1.00 25.47 122 VAL B N 1
ATOM 4313 C CA . VAL B 1 126 ? -26.202 12.813 -26.731 1.00 22.09 122 VAL B CA 1
ATOM 4314 C C . VAL B 1 126 ? -27.519 12.096 -26.502 1.00 20.31 122 VAL B C 1
ATOM 4315 O O . VAL B 1 126 ? -28.580 12.500 -26.971 1.00 19.39 122 VAL B O 1
ATOM 4319 N N . LEU B 1 127 ? -27.446 11.074 -25.689 1.00 18.58 123 LEU B N 1
ATOM 4320 C CA . LEU B 1 127 ? -28.619 10.340 -25.281 1.00 20.41 123 LEU B CA 1
ATOM 4321 C C . LEU B 1 127 ? -29.075 10.720 -23.850 1.00 19.08 123 LEU B C 1
ATOM 4322 O O . LEU B 1 127 ? -28.325 10.527 -22.909 1.00 17.38 123 LEU B O 1
ATOM 4327 N N . ILE B 1 128 ? -30.313 11.178 -23.764 1.00 19.10 124 ILE B N 1
ATOM 4328 C CA . ILE B 1 128 ? -30.999 11.526 -22.505 1.00 21.48 124 ILE B CA 1
ATOM 4329 C C . ILE B 1 128 ? -32.259 10.692 -22.410 1.00 23.79 124 ILE B C 1
ATOM 4330 O O . ILE B 1 128 ? -32.384 9.749 -23.166 1.00 24.18 124 ILE B O 1
ATOM 4335 N N . SER B 1 129 ? -33.144 10.940 -21.444 1.00 23.22 125 SER B N 1
ATOM 4336 C CA . SER B 1 129 ? -34.328 10.074 -21.274 1.00 23.35 125 SER B CA 1
ATOM 4337 C C . SER B 1 129 ? -35.520 10.958 -21.359 1.00 21.47 125 SER B C 1
ATOM 4338 O O . SER B 1 129 ? -35.394 12.182 -21.231 1.00 19.69 125 SER B O 1
ATOM 4341 N N . GLN B 1 130 ? -36.697 10.372 -21.535 1.00 19.23 126 GLN B N 1
ATOM 4342 C CA . GLN B 1 130 ? -37.883 11.191 -21.635 1.00 19.89 126 GLN B CA 1
ATOM 4343 C C . GLN B 1 130 ? -38.343 11.717 -20.316 1.00 19.06 126 GLN B C 1
ATOM 4344 O O . GLN B 1 130 ? -39.303 12.518 -20.289 1.00 19.25 126 GLN B O 1
ATOM 4350 N N . VAL B 1 131 ? -37.771 11.230 -19.222 1.00 18.27 127 VAL B N 1
ATOM 4351 C CA . VAL B 1 131 ? -38.269 11.654 -17.945 1.00 19.64 127 VAL B CA 1
ATOM 4352 C C . VAL B 1 131 ? -37.442 12.833 -17.374 1.00 21.42 127 VAL B C 1
ATOM 4353 O O . VAL B 1 131 ? -37.742 13.269 -16.262 1.00 23.25 127 VAL B O 1
ATOM 4357 N N . GLU B 1 132 ? -36.422 13.319 -18.105 1.00 18.39 128 GLU B N 1
ATOM 4358 C CA . GLU B 1 132 ? -35.511 14.312 -17.548 1.00 19.21 128 GLU B CA 1
ATOM 4359 C C . GLU B 1 132 ? -36.250 15.604 -17.083 1.00 18.61 128 GLU B C 1
ATOM 4360 O O . GLU B 1 132 ? -37.203 16.132 -17.744 1.00 16.35 128 GLU B O 1
ATOM 4366 N N . HIS B 1 133 ? -35.774 16.146 -15.960 1.00 17.74 129 HIS B N 1
ATOM 4367 C CA . HIS B 1 133 ? -36.060 17.548 -15.586 1.00 15.99 129 HIS B CA 1
ATOM 4368 C C . HIS B 1 133 ? -35.566 18.463 -16.697 1.00 14.90 129 HIS B C 1
ATOM 4369 O O . HIS B 1 133 ? -34.580 18.172 -17.358 1.00 16.00 129 HIS B O 1
ATOM 4376 N N . HIS B 1 134 ? -36.161 19.647 -16.831 1.00 15.77 130 HIS B N 1
ATOM 4377 C CA . HIS B 1 134 ? -35.670 20.701 -17.744 1.00 14.95 130 HIS B CA 1
ATOM 4378 C C . HIS B 1 134 ? -34.183 21.036 -17.646 1.00 16.47 130 HIS B C 1
ATOM 4379 O O . HIS B 1 134 ? -33.554 21.365 -18.681 1.00 13.93 130 HIS B O 1
ATOM 4386 N N . ALA B 1 135 ? -33.610 20.947 -16.442 1.00 14.20 131 ALA B N 1
ATOM 4387 C CA . ALA B 1 135 ? -32.178 21.173 -16.269 1.00 13.86 131 ALA B CA 1
ATOM 4388 C C . ALA B 1 135 ? -31.275 20.236 -17.087 1.00 13.82 131 ALA B C 1
ATOM 4389 O O . ALA B 1 135 ? -30.171 20.633 -17.502 1.00 13.93 131 ALA B O 1
ATOM 4391 N N . ASN B 1 136 ? -31.732 18.993 -17.271 1.00 15.20 132 ASN B N 1
ATOM 4392 C CA . ASN B 1 136 ? -31.014 17.999 -18.013 1.00 16.00 132 ASN B CA 1
ATOM 4393 C C . ASN B 1 136 ? -31.712 17.651 -19.365 1.00 15.90 132 ASN B C 1
ATOM 4394 O O . ASN B 1 136 ? -31.605 16.529 -19.835 1.00 15.89 132 ASN B O 1
ATOM 4399 N N . LEU B 1 137 ? -32.416 18.629 -19.929 1.00 17.72 133 LEU B N 1
ATOM 4400 C CA . LEU B 1 137 ? -33.146 18.458 -21.198 1.00 17.50 133 LEU B CA 1
ATOM 4401 C C . LEU B 1 137 ? -32.976 19.735 -21.980 1.00 17.08 133 LEU B C 1
ATOM 4402 O O . LEU B 1 137 ? -32.499 19.685 -23.119 1.00 16.51 133 LEU B O 1
ATOM 4407 N N . VAL B 1 138 ? -33.357 20.872 -21.403 1.00 16.85 134 VAL B N 1
ATOM 4408 C CA . VAL B 1 138 ? -33.350 22.128 -22.147 1.00 18.43 134 VAL B CA 1
ATOM 4409 C C . VAL B 1 138 ? -31.969 22.543 -22.645 1.00 18.50 134 VAL B C 1
ATOM 4410 O O . VAL B 1 138 ? -31.858 23.047 -23.782 1.00 19.89 134 VAL B O 1
ATOM 4414 N N . PRO B 1 139 ? -30.928 22.420 -21.810 1.00 19.06 135 PRO B N 1
ATOM 4415 C CA . PRO B 1 139 ? -29.633 22.821 -22.345 1.00 18.06 135 PRO B CA 1
ATOM 4416 C C . PRO B 1 139 ? -29.181 21.983 -23.615 1.00 19.77 135 PRO B C 1
ATOM 4417 O O . PRO B 1 139 ? -28.582 22.527 -24.536 1.00 20.57 135 PRO B O 1
ATOM 4421 N N . TRP B 1 140 ? -29.366 20.669 -23.581 1.00 18.40 136 TRP B N 1
ATOM 4422 C CA . TRP B 1 140 ? -29.105 19.777 -24.738 1.00 18.30 136 TRP B CA 1
ATOM 4423 C C . TRP B 1 140 ? -29.914 20.204 -25.973 1.00 18.58 136 TRP B C 1
ATOM 4424 O O . TRP B 1 140 ? -29.360 20.383 -27.055 1.00 20.35 136 TRP B O 1
ATOM 4435 N N . VAL B 1 141 ? -31.193 20.442 -25.813 1.00 18.14 137 VAL B N 1
ATOM 4436 C CA . VAL B 1 141 ? -32.050 20.675 -26.967 1.00 19.55 137 VAL B CA 1
ATOM 4437 C C . VAL B 1 141 ? -31.709 22.038 -27.560 1.00 22.15 137 VAL B C 1
ATOM 4438 O O . VAL B 1 141 ? -31.570 22.171 -28.810 1.00 23.03 137 VAL B O 1
ATOM 4442 N N . ARG B 1 142 ? -31.574 23.062 -26.687 1.00 19.06 138 ARG B N 1
ATOM 4443 C CA . ARG B 1 142 ? -31.326 24.365 -27.174 1.00 18.62 138 ARG B CA 1
ATOM 4444 C C . ARG B 1 142 ? -29.928 24.482 -27.737 1.00 19.26 138 ARG B C 1
ATOM 4445 O O . ARG B 1 142 ? -29.747 25.061 -28.855 1.00 17.24 138 ARG B O 1
ATOM 4453 N N . LEU B 1 143 ? -28.930 23.916 -27.073 1.00 16.64 139 LEU B N 1
ATOM 4454 C CA . LEU B 1 143 ? -27.626 24.106 -27.602 1.00 18.54 139 LEU B CA 1
ATOM 4455 C C . LEU B 1 143 ? -27.333 23.228 -28.809 1.00 20.32 139 LEU B C 1
ATOM 4456 O O . LEU B 1 143 ? -26.362 23.486 -29.513 1.00 19.46 139 LEU B O 1
ATOM 4461 N N . SER B 1 144 ? -28.105 22.171 -29.021 1.00 19.13 140 SER B N 1
ATOM 4462 C CA . SER B 1 144 ? -27.887 21.351 -30.217 1.00 21.07 140 SER B CA 1
ATOM 4463 C C . SER B 1 144 ? -28.135 22.270 -31.446 1.00 24.35 140 SER B C 1
ATOM 4464 O O . SER B 1 144 ? -27.521 22.038 -32.447 1.00 25.86 140 SER B O 1
ATOM 4467 N N . LYS B 1 145 ? -28.936 23.344 -31.321 1.00 27.38 141 LYS B N 1
ATOM 4468 C CA . LYS B 1 145 ? -29.207 24.236 -32.458 1.00 28.83 141 LYS B CA 1
ATOM 4469 C C . LYS B 1 145 ? -28.038 25.198 -32.732 1.00 28.93 141 LYS B C 1
ATOM 4470 O O . LYS B 1 145 ? -27.948 25.725 -33.814 1.00 29.07 141 LYS B O 1
ATOM 4476 N N . PHE B 1 146 ? -27.130 25.414 -31.765 1.00 26.33 142 PHE B N 1
ATOM 4477 C CA . PHE B 1 146 ? -25.945 26.246 -31.945 1.00 23.92 142 PHE B CA 1
ATOM 4478 C C . PHE B 1 146 ? -24.749 25.428 -32.293 1.00 25.61 142 PHE B C 1
ATOM 4479 O O . PHE B 1 146 ? -23.884 25.918 -32.962 1.00 28.85 142 PHE B O 1
ATOM 4487 N N . TYR B 1 147 ? -24.631 24.209 -31.772 1.00 26.32 143 TYR B N 1
ATOM 4488 C CA . TYR B 1 147 ? -23.406 23.409 -31.916 1.00 28.41 143 TYR B CA 1
ATOM 4489 C C . TYR B 1 147 ? -23.598 22.259 -32.900 1.00 29.88 143 TYR B C 1
ATOM 4490 O O . TYR B 1 147 ? -22.622 21.655 -33.328 1.00 34.37 143 TYR B O 1
ATOM 4499 N N . GLY B 1 148 ? -24.838 21.923 -33.247 1.00 31.59 144 GLY B N 1
ATOM 4500 C CA . GLY B 1 148 ? -25.073 20.902 -34.287 1.00 31.14 144 GLY B CA 1
ATOM 4501 C C . GLY B 1 148 ? -25.101 19.439 -33.874 1.00 32.94 144 GLY B C 1
ATOM 4502 O O . GLY B 1 148 ? -25.319 18.587 -34.717 1.00 30.82 144 GLY B O 1
ATOM 4503 N N . PHE B 1 149 ? -24.912 19.095 -32.594 1.00 26.12 145 PHE B N 1
ATOM 4504 C CA . PHE B 1 149 ? -25.040 17.704 -32.211 1.00 23.90 145 PHE B CA 1
ATOM 4505 C C . PHE B 1 149 ? -26.513 17.287 -32.167 1.00 24.01 145 PHE B C 1
ATOM 4506 O O . PHE B 1 149 ? -27.402 18.105 -32.215 1.00 21.46 145 PHE B O 1
ATOM 4514 N N . LYS B 1 150 ? -26.753 15.989 -32.081 1.00 25.51 146 LYS B N 1
ATOM 4515 C CA . LYS B 1 150 ? -28.073 15.414 -32.069 1.00 28.03 146 LYS B CA 1
ATOM 4516 C C . LYS B 1 150 ? -28.463 14.975 -30.666 1.00 23.37 146 LYS B C 1
ATOM 4517 O O . LYS B 1 150 ? -27.616 14.594 -29.878 1.00 23.34 146 LYS B O 1
ATOM 4523 N N . VAL B 1 151 ? -29.748 15.022 -30.399 1.00 22.82 147 VAL B N 1
ATOM 4524 C CA . VAL B 1 151 ? -30.270 14.551 -29.125 1.00 25.62 147 VAL B CA 1
ATOM 4525 C C . VAL B 1 151 ? -31.145 13.343 -29.323 1.00 23.75 147 VAL B C 1
ATOM 4526 O O . VAL B 1 151 ? -32.119 13.443 -30.023 1.00 25.39 147 VAL B O 1
ATOM 4530 N N . ALA B 1 152 ? -30.870 12.259 -28.632 1.00 25.37 148 ALA B N 1
ATOM 4531 C CA . ALA B 1 152 ? -31.770 11.106 -28.679 1.00 26.77 148 ALA B CA 1
ATOM 4532 C C . ALA B 1 152 ? -32.350 10.809 -27.271 1.00 24.96 148 ALA B C 1
ATOM 4533 O O . ALA B 1 152 ? -31.848 11.324 -26.275 1.00 22.81 148 ALA B O 1
ATOM 4535 N N . TYR B 1 153 ? -33.405 9.993 -27.220 1.00 23.49 149 TYR B N 1
ATOM 4536 C CA . TYR B 1 153 ? -34.159 9.722 -25.994 1.00 23.85 149 TYR B CA 1
ATOM 4537 C C . TYR B 1 153 ? -34.399 8.246 -25.692 1.00 25.28 149 TYR B C 1
ATOM 4538 O O . TYR B 1 153 ? -34.897 7.524 -26.560 1.00 22.20 149 TYR B O 1
ATOM 4547 N N . ILE B 1 154 ? -34.075 7.813 -24.472 1.00 22.72 150 ILE B N 1
ATOM 4548 C CA . ILE B 1 154 ? -34.570 6.551 -23.950 1.00 22.97 150 ILE B CA 1
ATOM 4549 C C . ILE B 1 154 ? -36.069 6.808 -23.674 1.00 25.84 150 ILE B C 1
ATOM 4550 O O . ILE B 1 154 ? -36.435 7.822 -23.047 1.00 21.76 150 ILE B O 1
ATOM 4555 N N . THR B 1 155 ? -36.948 5.937 -24.165 1.00 24.63 151 THR B N 1
ATOM 4556 C CA . THR B 1 155 ? -38.385 6.163 -24.047 1.00 24.61 151 THR B CA 1
ATOM 4557 C C . THR B 1 155 ? -38.959 5.645 -22.730 1.00 22.94 151 THR B C 1
ATOM 4558 O O . THR B 1 155 ? -38.519 4.616 -22.157 1.00 23.61 151 THR B O 1
ATOM 4562 N N . ALA B 1 156 ? -39.960 6.357 -22.232 1.00 24.37 152 ALA B N 1
ATOM 4563 C CA . ALA B 1 156 ? -40.659 5.963 -21.028 1.00 23.09 152 ALA B CA 1
ATOM 4564 C C . ALA B 1 156 ? -42.005 5.293 -21.442 1.00 24.07 152 ALA B C 1
ATOM 4565 O O . ALA B 1 156 ? -42.578 5.711 -22.424 1.00 22.99 152 ALA B O 1
ATOM 4567 N N . ASP B 1 157 ? -42.514 4.342 -20.667 1.00 22.49 153 ASP B N 1
ATOM 4568 C CA . ASP B 1 157 ? -43.861 3.853 -20.866 1.00 24.39 153 ASP B CA 1
ATOM 4569 C C . ASP B 1 157 ? -44.945 4.845 -20.411 1.00 27.88 153 ASP B C 1
ATOM 4570 O O . ASP B 1 157 ? -44.661 5.971 -19.950 1.00 24.75 153 ASP B O 1
ATOM 4575 N N . GLU B 1 158 ? -46.186 4.416 -20.485 1.00 26.76 154 GLU B N 1
ATOM 4576 C CA . GLU B 1 158 ? -47.291 5.357 -20.297 1.00 31.84 154 GLU B CA 1
ATOM 4577 C C . GLU B 1 158 ? -47.567 5.800 -18.845 1.00 24.43 154 GLU B C 1
ATOM 4578 O O . GLU B 1 158 ? -48.333 6.691 -18.649 1.00 24.72 154 GLU B O 1
ATOM 4584 N N . LYS B 1 159 ? -46.971 5.125 -17.884 1.00 23.29 155 LYS B N 1
ATOM 4585 C CA . LYS B 1 159 ? -46.855 5.553 -16.477 1.00 25.14 155 LYS B CA 1
ATOM 4586 C C . LYS B 1 159 ? -45.523 6.297 -16.137 1.00 23.67 155 LYS B C 1
ATOM 4587 O O . LYS B 1 159 ? -45.249 6.590 -14.989 1.00 20.00 155 LYS B O 1
ATOM 4593 N N . GLY B 1 160 ? -44.698 6.545 -17.157 1.00 21.76 156 GLY B N 1
ATOM 4594 C CA . GLY B 1 160 ? -43.405 7.226 -17.021 1.00 20.54 156 GLY B CA 1
ATOM 4595 C C . GLY B 1 160 ? -42.209 6.383 -16.630 1.00 20.60 156 GLY B C 1
ATOM 4596 O O . GLY B 1 160 ? -41.129 6.948 -16.313 1.00 19.38 156 GLY B O 1
ATOM 4597 N N . VAL B 1 161 ? -42.356 5.051 -16.696 1.00 18.27 157 VAL B N 1
ATOM 4598 C CA . VAL B 1 161 ? -41.328 4.129 -16.231 1.00 19.46 157 VAL B CA 1
ATOM 4599 C C . VAL B 1 161 ? -40.295 3.931 -17.321 1.00 19.86 157 VAL B C 1
ATOM 4600 O O . VAL B 1 161 ? -40.673 3.812 -18.499 1.00 20.87 157 VAL B O 1
ATOM 4604 N N . ILE B 1 162 ? -39.008 3.977 -16.950 1.00 18.65 158 ILE B N 1
ATOM 4605 C CA . ILE B 1 162 ? -37.908 3.624 -17.851 1.00 21.32 158 ILE B CA 1
ATOM 4606 C C . ILE B 1 162 ? -37.551 2.176 -17.511 1.00 23.16 158 ILE B C 1
ATOM 4607 O O . ILE B 1 162 ? -37.043 1.892 -16.375 1.00 21.05 158 ILE B O 1
ATOM 4612 N N . THR B 1 163 ? -37.914 1.226 -18.407 1.00 21.94 159 THR B N 1
ATOM 4613 C CA . THR B 1 163 ? -37.662 -0.220 -18.099 1.00 23.17 159 THR B CA 1
ATOM 4614 C C . THR B 1 163 ? -36.245 -0.595 -18.524 1.00 20.58 159 THR B C 1
ATOM 4615 O O . THR B 1 163 ? -35.666 0.033 -19.399 1.00 20.03 159 THR B O 1
ATOM 4619 N N . ASN B 1 164 ? -35.687 -1.632 -17.928 1.00 24.47 160 ASN B N 1
ATOM 4620 C CA . ASN B 1 164 ? -34.401 -2.196 -18.441 1.00 25.17 160 ASN B CA 1
ATOM 4621 C C . ASN B 1 164 ? -34.447 -2.538 -19.947 1.00 26.10 160 ASN B C 1
ATOM 4622 O O . ASN B 1 164 ? -33.479 -2.292 -20.691 1.00 23.77 160 ASN B O 1
ATOM 4627 N N . GLU B 1 165 ? -35.595 -3.045 -20.380 1.00 28.75 161 GLU B N 1
ATOM 4628 C CA . GLU B 1 165 ? -35.828 -3.384 -21.787 1.00 32.77 161 GLU B CA 1
ATOM 4629 C C . GLU B 1 165 ? -35.829 -2.119 -22.678 1.00 30.80 161 GLU B C 1
ATOM 4630 O O . GLU B 1 165 ? -35.261 -2.134 -23.822 1.00 24.00 161 GLU B O 1
ATOM 4636 N N . SER B 1 166 ? -36.433 -1.008 -22.202 1.00 25.89 162 SER B N 1
ATOM 4637 C CA . SER B 1 166 ? -36.345 0.218 -23.029 1.00 24.63 162 SER B CA 1
ATOM 4638 C C . SER B 1 166 ? -34.878 0.659 -23.199 1.00 21.89 162 SER B C 1
ATOM 4639 O O . SER B 1 166 ? -34.479 1.112 -24.260 1.00 22.39 162 SER B O 1
ATOM 4642 N N . ILE B 1 167 ? -34.076 0.520 -22.153 1.00 19.45 163 ILE B N 1
ATOM 4643 C CA . ILE B 1 167 ? -32.670 0.945 -22.235 1.00 21.93 163 ILE B CA 1
ATOM 4644 C C . ILE B 1 167 ? -31.963 0.091 -23.361 1.00 24.96 163 ILE B C 1
ATOM 4645 O O . ILE B 1 167 ? -31.197 0.610 -24.207 1.00 21.52 163 ILE B O 1
ATOM 4650 N N . LEU B 1 168 ? -32.259 -1.204 -23.353 1.00 26.28 164 LEU B N 1
ATOM 4651 C CA . LEU B 1 168 ? -31.655 -2.141 -24.352 1.00 30.69 164 LEU B CA 1
ATOM 4652 C C . LEU B 1 168 ? -32.109 -1.851 -25.770 1.00 28.08 164 LEU B C 1
ATOM 4653 O O . LEU B 1 168 ? -31.347 -1.910 -26.704 1.00 28.15 164 LEU B O 1
ATOM 4658 N N . LYS B 1 169 ? -33.378 -1.544 -25.923 1.00 27.47 165 LYS B N 1
ATOM 4659 C CA . LYS B 1 169 ? -33.951 -1.201 -27.215 1.00 29.64 165 LYS B CA 1
ATOM 4660 C C . LYS B 1 169 ? -33.347 0.093 -27.761 1.00 30.88 165 LYS B C 1
ATOM 4661 O O . LYS B 1 169 ? -33.025 0.215 -28.956 1.00 23.80 165 LYS B O 1
ATOM 4667 N N . THR B 1 170 ? -33.154 1.097 -26.895 1.00 26.31 166 THR B N 1
ATOM 4668 C CA . THR B 1 170 ? -32.457 2.282 -27.361 1.00 23.78 166 THR B CA 1
ATOM 4669 C C . THR B 1 170 ? -31.069 1.922 -27.836 1.00 21.17 166 THR B C 1
ATOM 4670 O O . THR B 1 170 ? -30.582 2.507 -28.780 1.00 24.48 166 THR B O 1
ATOM 4674 N N . LYS B 1 171 ? -30.396 1.033 -27.145 1.00 24.56 167 LYS B N 1
ATOM 4675 C CA . LYS B 1 171 ? -29.015 0.626 -27.529 1.00 27.91 167 LYS B CA 1
ATOM 4676 C C . LYS B 1 171 ? -28.975 -0.020 -28.925 1.00 29.01 167 LYS B C 1
ATOM 4677 O O . LYS B 1 171 ? -27.989 0.134 -29.639 1.00 27.74 167 LYS B O 1
ATOM 4683 N N . GLU B 1 172 ? -30.047 -0.704 -29.314 1.00 32.29 168 GLU B N 1
ATOM 4684 C CA . GLU B 1 172 ? -30.173 -1.267 -30.702 1.00 35.50 168 GLU B CA 1
ATOM 4685 C C . GLU B 1 172 ? -30.182 -0.142 -31.714 1.00 36.15 168 GLU B C 1
ATOM 4686 O O . GLU B 1 172 ? -29.482 -0.228 -32.691 1.00 36.96 168 GLU B O 1
ATOM 4692 N N . SER B 1 173 ? -30.918 0.950 -31.488 1.00 32.37 169 SER B N 1
ATOM 4693 C CA . SER B 1 173 ? -30.885 2.073 -32.472 1.00 33.11 169 SER B CA 1
ATOM 4694 C C . SER B 1 173 ? -29.695 2.997 -32.321 1.00 33.58 169 SER B C 1
ATOM 4695 O O . SER B 1 173 ? -29.326 3.623 -33.281 1.00 32.79 169 SER B O 1
ATOM 4698 N N . ILE B 1 174 ? -29.144 3.162 -31.109 1.00 31.78 170 ILE B N 1
ATOM 4699 C CA . ILE B 1 174 ? -28.089 4.186 -30.868 1.00 29.93 170 ILE B CA 1
ATOM 4700 C C . ILE B 1 174 ? -27.032 3.464 -30.097 1.00 26.78 170 ILE B C 1
ATOM 4701 O O . ILE B 1 174 ? -27.026 3.477 -28.874 1.00 22.01 170 ILE B O 1
ATOM 4706 N N . PRO B 1 175 ? -26.222 2.698 -30.799 1.00 29.33 171 PRO B N 1
ATOM 4707 C CA . PRO B 1 175 ? -25.340 1.817 -30.059 1.00 27.51 171 PRO B CA 1
ATOM 4708 C C . PRO B 1 175 ? -24.181 2.543 -29.411 1.00 25.06 171 PRO B C 1
ATOM 4709 O O . PRO B 1 175 ? -23.652 2.071 -28.390 1.00 23.61 171 PRO B O 1
ATOM 4713 N N . ASN B 1 176 ? -23.716 3.630 -30.025 1.00 25.06 172 ASN B N 1
ATOM 4714 C CA . ASN B 1 176 ? -22.491 4.289 -29.530 1.00 28.19 172 ASN B CA 1
ATOM 4715 C C . ASN B 1 176 ? -22.696 5.833 -29.289 1.00 27.07 172 ASN B C 1
ATOM 4716 O O . ASN B 1 176 ? -21.924 6.637 -29.780 1.00 25.05 172 ASN B O 1
ATOM 4721 N N . PRO B 1 177 ? -23.709 6.228 -28.497 1.00 25.72 173 PRO B N 1
ATOM 4722 C CA . PRO B 1 177 ? -23.839 7.686 -28.154 1.00 22.04 173 PRO B CA 1
ATOM 4723 C C . PRO B 1 177 ? -22.541 8.285 -27.634 1.00 18.76 173 PRO B C 1
ATOM 4724 O O . PRO B 1 177 ? -21.827 7.663 -26.834 1.00 19.06 173 PRO B O 1
ATOM 4728 N N . LYS B 1 178 ? -22.163 9.469 -28.111 1.00 21.06 174 LYS B N 1
ATOM 4729 C CA . LYS B 1 178 ? -20.935 10.079 -27.568 1.00 21.11 174 LYS B CA 1
ATOM 4730 C C . LYS B 1 178 ? -21.117 10.423 -26.074 1.00 20.68 174 LYS B C 1
ATOM 4731 O O . LYS B 1 178 ? -20.198 10.257 -25.269 1.00 20.98 174 LYS B O 1
ATOM 4737 N N . VAL B 1 179 ? -22.336 10.847 -25.700 1.00 21.00 175 VAL B N 1
ATOM 4738 C CA . VAL B 1 179 ? -22.602 11.326 -24.327 1.00 19.93 175 VAL B CA 1
ATOM 4739 C C . VAL B 1 179 ? -23.914 10.696 -23.933 1.00 18.95 175 VAL B C 1
ATOM 4740 O O . VAL B 1 179 ? -24.802 10.585 -24.774 1.00 19.39 175 VAL B O 1
ATOM 4744 N N . VAL B 1 180 ? -24.002 10.217 -22.683 1.00 16.92 176 VAL B N 1
ATOM 4745 C CA . VAL B 1 180 ? -25.272 9.776 -22.096 1.00 17.61 176 VAL B CA 1
ATOM 4746 C C . VAL B 1 180 ? -25.492 10.616 -20.832 1.00 17.29 176 VAL B C 1
ATOM 4747 O O . VAL B 1 180 ? -24.621 10.673 -19.981 1.00 17.71 176 VAL B O 1
ATOM 4751 N N . SER B 1 181 ? -26.622 11.308 -20.749 1.00 18.60 177 SER B N 1
ATOM 4752 C CA . SER B 1 181 ? -26.902 12.142 -19.595 1.00 19.23 177 SER B CA 1
ATOM 4753 C C . SER B 1 181 ? -28.259 11.725 -19.047 1.00 18.15 177 SER B C 1
ATOM 4754 O O . SER B 1 181 ? -29.264 11.863 -19.724 1.00 17.66 177 SER B O 1
ATOM 4757 N N . ILE B 1 182 ? -28.277 11.211 -17.832 1.00 17.52 178 ILE B N 1
ATOM 4758 C CA . ILE B 1 182 ? -29.466 10.577 -17.316 1.00 21.03 178 ILE B CA 1
ATOM 4759 C C . ILE B 1 182 ? -29.725 10.876 -15.849 1.00 18.38 178 ILE B C 1
ATOM 4760 O O . ILE B 1 182 ? -28.794 11.054 -15.094 1.00 18.75 178 ILE B O 1
ATOM 4765 N N . THR B 1 183 ? -30.981 10.918 -15.460 1.00 17.71 179 THR B N 1
ATOM 4766 C CA . THR B 1 183 ? -31.317 11.210 -14.090 1.00 17.99 179 THR B CA 1
ATOM 4767 C C . THR B 1 183 ? -30.962 10.039 -13.226 1.00 17.59 179 THR B C 1
ATOM 4768 O O . THR B 1 183 ? -31.033 8.879 -13.644 1.00 16.29 179 THR B O 1
ATOM 4772 N N . GLY B 1 184 ? -30.499 10.345 -12.021 1.00 16.43 180 GLY B N 1
ATOM 4773 C CA . GLY B 1 184 ? -30.307 9.356 -11.017 1.00 17.31 180 GLY B CA 1
ATOM 4774 C C . GLY B 1 184 ? -31.635 8.909 -10.429 1.00 17.71 180 GLY B C 1
ATOM 4775 O O . GLY B 1 184 ? -31.780 7.764 -9.935 1.00 17.63 180 GLY B O 1
ATOM 4776 N N . GLN B 1 185 ? -32.587 9.832 -10.414 1.00 17.82 181 GLN B N 1
ATOM 4777 C CA . GLN B 1 185 ? -33.893 9.554 -9.864 1.00 17.05 181 GLN B CA 1
ATOM 4778 C C . GLN B 1 185 ? -34.796 10.663 -10.346 1.00 16.21 181 GLN B C 1
ATOM 4779 O O . GLN B 1 185 ? -34.433 11.805 -10.172 1.00 15.31 181 GLN B O 1
ATOM 4785 N N . SER B 1 186 ? -35.935 10.327 -10.961 1.00 15.58 182 SER B N 1
ATOM 4786 C CA . SER B 1 186 ? -36.822 11.301 -11.506 1.00 16.70 182 SER B CA 1
ATOM 4787 C C . SER B 1 186 ? -37.536 12.023 -10.364 1.00 18.35 182 SER B C 1
ATOM 4788 O O . SER B 1 186 ? -38.002 11.382 -9.373 1.00 17.78 182 SER B O 1
ATOM 4791 N N . ASN B 1 187 ? -37.680 13.321 -10.555 1.00 16.71 183 ASN B N 1
ATOM 4792 C CA . ASN B 1 187 ? -38.408 14.222 -9.617 1.00 17.40 183 ASN B CA 1
ATOM 4793 C C . ASN B 1 187 ? -39.928 14.137 -9.816 1.00 16.43 183 ASN B C 1
ATOM 4794 O O . ASN B 1 187 ? -40.677 14.798 -9.079 1.00 15.42 183 ASN B O 1
ATOM 4799 N N . VAL B 1 188 ? -40.397 13.287 -10.735 1.00 16.23 184 VAL B N 1
ATOM 4800 C CA . VAL B 1 188 ? -41.845 13.095 -10.931 1.00 17.24 184 VAL B CA 1
ATOM 4801 C C . VAL B 1 188 ? -42.275 11.619 -10.673 1.00 18.58 184 VAL B C 1
ATOM 4802 O O . VAL B 1 188 ? -43.250 11.343 -9.988 1.00 19.30 184 VAL B O 1
ATOM 4806 N N . THR B 1 189 ? -41.532 10.671 -11.222 1.00 17.47 185 THR B N 1
ATOM 4807 C CA . THR B 1 189 ? -41.936 9.257 -11.071 1.00 16.91 185 THR B CA 1
ATOM 4808 C C . THR B 1 189 ? -41.354 8.590 -9.823 1.00 17.05 185 THR B C 1
ATOM 4809 O O . THR B 1 189 ? -41.805 7.529 -9.424 1.00 17.05 185 THR B O 1
ATOM 4813 N N . GLY B 1 190 ? -40.360 9.240 -9.245 1.00 17.12 186 GLY B N 1
ATOM 4814 C CA . GLY B 1 190 ? -39.579 8.768 -8.100 1.00 16.79 186 GLY B CA 1
ATOM 4815 C C . GLY B 1 190 ? -38.649 7.607 -8.438 1.00 16.04 186 GLY B C 1
ATOM 4816 O O . GLY B 1 190 ? -38.058 7.031 -7.540 1.00 17.36 186 GLY B O 1
ATOM 4817 N N . GLN B 1 191 ? -38.577 7.222 -9.714 1.00 16.62 187 GLN B N 1
ATOM 4818 C CA . GLN B 1 191 ? -37.865 6.020 -10.074 1.00 17.23 187 GLN B CA 1
ATOM 4819 C C . GLN B 1 191 ? -36.383 6.266 -9.950 1.00 16.63 187 GLN B C 1
ATOM 4820 O O . GLN B 1 191 ? -35.839 7.103 -10.634 1.00 16.65 187 GLN B O 1
ATOM 4826 N N . GLU B 1 192 ? -35.740 5.559 -9.073 1.00 15.82 188 GLU B N 1
ATOM 4827 C CA . GLU B 1 192 ? -34.268 5.450 -9.067 1.00 17.91 188 GLU B CA 1
ATOM 4828 C C . GLU B 1 192 ? -33.719 4.675 -10.235 1.00 18.57 188 GLU B C 1
ATOM 4829 O O . GLU B 1 192 ? -34.096 3.541 -10.438 1.00 16.94 188 GLU B O 1
ATOM 4835 N N . MET B 1 193 ? -32.904 5.300 -11.063 1.00 21.33 189 MET B N 1
ATOM 4836 C CA . MET B 1 193 ? -32.527 4.651 -12.327 1.00 21.80 189 MET B CA 1
ATOM 4837 C C . MET B 1 193 ? -31.413 3.631 -12.120 1.00 20.51 189 MET B C 1
ATOM 4838 O O . MET B 1 193 ? -30.637 3.736 -11.177 1.00 19.60 189 MET B O 1
ATOM 4843 N N . PRO B 1 194 ? -31.361 2.587 -12.980 1.00 22.90 190 PRO B N 1
ATOM 4844 C CA . PRO B 1 194 ? -30.319 1.530 -12.791 1.00 20.79 190 PRO B CA 1
ATOM 4845 C C . PRO B 1 194 ? -28.986 1.979 -13.389 1.00 21.00 190 PRO B C 1
ATOM 4846 O O . PRO B 1 194 ? -28.676 1.674 -14.532 1.00 20.65 190 PRO B O 1
ATOM 4850 N N . ILE B 1 195 ? -28.257 2.805 -12.671 1.00 20.18 191 ILE B N 1
ATOM 4851 C CA . ILE B 1 195 ? -27.068 3.439 -13.202 1.00 18.35 191 ILE B CA 1
ATOM 4852 C C . ILE B 1 195 ? -26.009 2.410 -13.621 1.00 20.41 191 ILE B C 1
ATOM 4853 O O . ILE B 1 195 ? -25.282 2.653 -14.579 1.00 19.48 191 ILE B O 1
ATOM 4858 N N . GLU B 1 196 ? -25.852 1.326 -12.881 1.00 22.12 192 GLU B N 1
ATOM 4859 C CA . GLU B 1 196 ? -24.879 0.300 -13.256 1.00 26.14 192 GLU B CA 1
ATOM 4860 C C . GLU B 1 196 ? -25.240 -0.336 -14.615 1.00 24.47 192 GLU B C 1
ATOM 4861 O O . GLU B 1 196 ? -24.354 -0.561 -15.427 1.00 23.75 192 GLU B O 1
ATOM 4867 N N . LEU B 1 197 ? -26.507 -0.618 -14.848 1.00 21.95 193 LEU B N 1
ATOM 4868 C CA . LEU B 1 197 ? -26.953 -1.124 -16.122 1.00 23.90 193 LEU B CA 1
ATOM 4869 C C . LEU B 1 197 ? -26.557 -0.153 -17.250 1.00 25.12 193 LEU B C 1
ATOM 4870 O O . LEU B 1 197 ? -26.039 -0.550 -18.309 1.00 22.93 193 LEU B O 1
ATOM 4875 N N . ILE B 1 198 ? -26.830 1.125 -17.023 1.00 22.40 194 ILE B N 1
ATOM 4876 C CA . ILE B 1 198 ? -26.577 2.151 -18.055 1.00 20.71 194 ILE B CA 1
ATOM 4877 C C . ILE B 1 198 ? -25.097 2.243 -18.287 1.00 19.35 194 ILE B C 1
ATOM 4878 O O . ILE B 1 198 ? -24.674 2.289 -19.428 1.00 18.42 194 ILE B O 1
ATOM 4883 N N . ARG B 1 199 ? -24.317 2.220 -17.218 1.00 18.56 195 ARG B N 1
ATOM 4884 C CA . ARG B 1 199 ? -22.873 2.330 -17.358 1.00 22.50 195 ARG B CA 1
ATOM 4885 C C . ARG B 1 199 ? -22.282 1.149 -18.203 1.00 25.32 195 ARG B C 1
ATOM 4886 O O . ARG B 1 199 ? -21.334 1.345 -18.968 1.00 22.83 195 ARG B O 1
ATOM 4894 N N . GLU B 1 200 ? -22.823 -0.048 -18.011 1.00 26.17 196 GLU B N 1
ATOM 4895 C CA . GLU B 1 200 ? -22.326 -1.266 -18.669 1.00 27.39 196 GLU B CA 1
ATOM 4896 C C . GLU B 1 200 ? -22.838 -1.423 -20.110 1.00 26.73 196 GLU B C 1
ATOM 4897 O O . GLU B 1 200 ? -22.223 -2.079 -20.939 1.00 28.17 196 GLU B O 1
ATOM 4903 N N . THR B 1 201 ? -24.008 -0.855 -20.362 1.00 24.62 197 THR B N 1
ATOM 4904 C CA . THR B 1 201 ? -24.622 -0.866 -21.635 1.00 23.38 197 THR B CA 1
ATOM 4905 C C . THR B 1 201 ? -24.045 0.200 -22.561 1.00 25.88 197 THR B C 1
ATOM 4906 O O . THR B 1 201 ? -24.077 0.030 -23.790 1.00 22.41 197 THR B O 1
ATOM 4910 N N . PHE B 1 202 ? -23.624 1.350 -22.015 1.00 22.49 198 PHE B N 1
ATOM 4911 C CA . PHE B 1 202 ? -22.959 2.339 -22.845 1.00 23.39 198 PHE B CA 1
ATOM 4912 C C . PHE B 1 202 ? -21.565 2.618 -22.290 1.00 25.83 198 PHE B C 1
ATOM 4913 O O . PHE B 1 202 ? -21.228 3.754 -21.829 1.00 25.88 198 PHE B O 1
ATOM 4921 N N . LYS B 1 203 ? -20.728 1.589 -22.360 1.00 24.44 199 LYS B N 1
ATOM 4922 C CA . LYS B 1 203 ? -19.436 1.614 -21.704 1.00 26.92 199 LYS B CA 1
ATOM 4923 C C . LYS B 1 203 ? -18.425 2.627 -22.290 1.00 27.59 199 LYS B C 1
ATOM 4924 O O . LYS B 1 203 ? -17.489 3.031 -21.609 1.00 24.84 199 LYS B O 1
ATOM 4930 N N . ASN B 1 204 ? -18.590 3.046 -23.519 1.00 26.85 200 ASN B N 1
ATOM 4931 C CA . ASN B 1 204 ? -17.666 4.025 -24.090 1.00 29.62 200 ASN B CA 1
ATOM 4932 C C . ASN B 1 204 ? -18.229 5.419 -24.156 1.00 27.58 200 ASN B C 1
ATOM 4933 O O . ASN B 1 204 ? -17.528 6.265 -24.589 1.00 27.14 200 ASN B O 1
ATOM 4938 N N . ALA B 1 205 ? -19.473 5.650 -23.753 1.00 23.33 201 ALA B N 1
ATOM 4939 C CA . ALA B 1 205 ? -19.993 6.996 -23.645 1.00 22.56 201 ALA B CA 1
ATOM 4940 C C . ALA B 1 205 ? -19.439 7.772 -22.443 1.00 19.64 201 ALA B C 1
ATOM 4941 O O . ALA B 1 205 ? -18.964 7.210 -21.489 1.00 19.59 201 ALA B O 1
ATOM 4943 N N . THR B 1 206 ? -19.523 9.078 -22.505 1.00 20.37 202 THR B N 1
ATOM 4944 C CA . THR B 1 206 ? -19.242 9.934 -21.344 1.00 20.45 202 THR B CA 1
ATOM 4945 C C . THR B 1 206 ? -20.555 9.953 -20.622 1.00 18.09 202 THR B C 1
ATOM 4946 O O . THR B 1 206 ? -21.510 10.434 -21.191 1.00 16.42 202 THR B O 1
ATOM 4950 N N . LEU B 1 207 ? -20.612 9.338 -19.427 1.00 17.83 203 LEU B N 1
ATOM 4951 C CA . LEU B 1 207 ? -21.844 9.203 -18.678 1.00 18.71 203 LEU B CA 1
ATOM 4952 C C . LEU B 1 207 ? -21.963 10.274 -17.566 1.00 16.88 203 LEU B C 1
ATOM 4953 O O . LEU B 1 207 ? -21.105 10.344 -16.685 1.00 16.09 203 LEU B O 1
ATOM 4958 N N . ILE B 1 208 ? -23.021 11.060 -17.654 1.00 16.85 204 ILE B N 1
ATOM 4959 C CA . ILE B 1 208 ? -23.324 12.167 -16.723 1.00 17.20 204 ILE B CA 1
ATOM 4960 C C . ILE B 1 208 ? -24.571 11.717 -15.977 1.00 16.93 204 ILE B C 1
ATOM 4961 O O . ILE B 1 208 ? -25.506 11.264 -16.629 1.00 15.47 204 ILE B O 1
ATOM 4966 N N . VAL B 1 209 ? -24.569 11.804 -14.643 1.00 15.65 205 VAL B N 1
ATOM 4967 C CA . VAL B 1 209 ? -25.756 11.545 -13.847 1.00 16.16 205 VAL B CA 1
ATOM 4968 C C . VAL B 1 209 ? -26.226 12.860 -13.183 1.00 15.62 205 VAL B C 1
ATOM 4969 O O . VAL B 1 209 ? -25.426 13.541 -12.540 1.00 13.65 205 VAL B O 1
ATOM 4973 N N . ASP B 1 210 ? -27.487 13.209 -13.417 1.00 14.22 206 ASP B N 1
ATOM 4974 C CA . ASP B 1 210 ? -28.164 14.269 -12.705 1.00 14.97 206 ASP B CA 1
ATOM 4975 C C . ASP B 1 210 ? -28.667 13.646 -11.366 1.00 13.82 206 ASP B C 1
ATOM 4976 O O . ASP B 1 210 ? -29.679 12.945 -11.297 1.00 13.80 206 ASP B O 1
ATOM 4981 N N . GLY B 1 211 ? -27.906 13.854 -10.332 1.00 12.80 207 GLY B N 1
ATOM 4982 C CA . GLY B 1 211 ? -28.211 13.263 -9.040 1.00 13.19 207 GLY B CA 1
ATOM 4983 C C . GLY B 1 211 ? -28.981 14.148 -8.095 1.00 12.66 207 GLY B C 1
ATOM 4984 O O . GLY B 1 211 ? -28.978 13.868 -6.873 1.00 13.63 207 GLY B O 1
ATOM 4985 N N . ALA B 1 212 ? -29.633 15.195 -8.596 1.00 13.33 208 ALA B N 1
ATOM 4986 C CA . ALA B 1 212 ? -30.235 16.173 -7.683 1.00 14.77 208 ALA B CA 1
ATOM 4987 C C . ALA B 1 212 ? -31.297 15.582 -6.697 1.00 13.77 208 ALA B C 1
ATOM 4988 O O . ALA B 1 212 ? -31.339 16.005 -5.514 1.00 14.11 208 ALA B O 1
ATOM 4990 N N . GLN B 1 213 ? -32.097 14.603 -7.142 1.00 15.02 209 GLN B N 1
ATOM 4991 C CA . GLN B 1 213 ? -33.053 13.936 -6.250 1.00 17.12 209 GLN B CA 1
ATOM 4992 C C . GLN B 1 213 ? -32.454 12.780 -5.477 1.00 18.30 209 GLN B C 1
ATOM 4993 O O . GLN B 1 213 ? -32.950 12.439 -4.459 1.00 19.47 209 GLN B O 1
ATOM 4999 N N . LEU B 1 214 ? -31.428 12.142 -6.025 1.00 18.79 210 LEU B N 1
ATOM 5000 C CA . LEU B 1 214 ? -30.844 10.940 -5.501 1.00 16.73 210 LEU B CA 1
ATOM 5001 C C . LEU B 1 214 ? -29.879 11.137 -4.350 1.00 16.72 210 LEU B C 1
ATOM 5002 O O . LEU B 1 214 ? -29.978 10.437 -3.336 1.00 17.56 210 LEU B O 1
ATOM 5007 N N . VAL B 1 215 ? -28.880 11.988 -4.559 1.00 15.14 211 VAL B N 1
ATOM 5008 C CA . VAL B 1 215 ? -27.800 12.244 -3.594 1.00 15.18 211 VAL B CA 1
ATOM 5009 C C . VAL B 1 215 ? -28.310 12.600 -2.170 1.00 16.41 211 VAL B C 1
ATOM 5010 O O . VAL B 1 215 ? -27.699 12.134 -1.185 1.00 16.03 211 VAL B O 1
ATOM 5014 N N . PRO B 1 216 ? -29.461 13.326 -2.045 1.00 15.90 212 PRO B N 1
ATOM 5015 C CA . PRO B 1 216 ? -29.907 13.668 -0.679 1.00 16.73 212 PRO B CA 1
ATOM 5016 C C . PRO B 1 216 ? -30.234 12.500 0.232 1.00 17.66 212 PRO B C 1
ATOM 5017 O O . PRO B 1 216 ? -30.196 12.646 1.456 1.00 16.16 212 PRO B O 1
ATOM 5021 N N . HIS B 1 217 ? -30.573 11.368 -0.333 1.00 18.14 213 HIS B N 1
ATOM 5022 C CA . HIS B 1 217 ? -31.064 10.283 0.488 1.00 20.70 213 HIS B CA 1
ATOM 5023 C C . HIS B 1 217 ? -30.488 8.910 0.183 1.00 21.46 213 HIS B C 1
ATOM 5024 O O . HIS B 1 217 ? -30.875 7.959 0.825 1.00 25.29 213 HIS B O 1
ATOM 5031 N N . LYS B 1 218 ? -29.596 8.770 -0.770 1.00 21.84 214 LYS B N 1
ATOM 5032 C CA . LYS B 1 218 ? -28.998 7.475 -1.070 1.00 21.54 214 LYS B CA 1
ATOM 5033 C C . LYS B 1 218 ? -27.482 7.603 -1.273 1.00 20.60 214 LYS B C 1
ATOM 5034 O O . LYS B 1 218 ? -27.004 8.493 -1.940 1.00 18.37 214 LYS B O 1
ATOM 5040 N N . LYS B 1 219 ? -26.728 6.711 -0.657 1.00 22.68 215 LYS B N 1
ATOM 5041 C CA . LYS B 1 219 ? -25.266 6.679 -0.824 1.00 24.83 215 LYS B CA 1
ATOM 5042 C C . LYS B 1 219 ? -24.933 6.564 -2.299 1.00 21.55 215 LYS B C 1
ATOM 5043 O O . LYS B 1 219 ? -25.524 5.777 -3.036 1.00 19.23 215 LYS B O 1
ATOM 5049 N N . VAL B 1 220 ? -23.989 7.398 -2.695 1.00 20.11 216 VAL B N 1
ATOM 5050 C CA . VAL B 1 220 ? -23.523 7.420 -4.023 1.00 21.95 216 VAL B CA 1
ATOM 5051 C C . VAL B 1 220 ? -21.997 7.285 -3.918 1.00 20.77 216 VAL B C 1
ATOM 5052 O O . VAL B 1 220 ? -21.366 8.095 -3.258 1.00 19.88 216 VAL B O 1
ATOM 5056 N N . ASP B 1 221 ? -21.435 6.235 -4.527 1.00 20.05 217 ASP B N 1
ATOM 5057 C CA . ASP B 1 221 ? -19.976 6.036 -4.575 1.00 18.82 217 ASP B CA 1
ATOM 5058 C C . ASP B 1 221 ? -19.583 6.176 -6.048 1.00 18.80 217 ASP B C 1
ATOM 5059 O O . ASP B 1 221 ? -19.859 5.277 -6.886 1.00 15.89 217 ASP B O 1
ATOM 5064 N N . VAL B 1 222 ? -19.005 7.330 -6.383 1.00 18.86 218 VAL B N 1
ATOM 5065 C CA . VAL B 1 222 ? -18.819 7.660 -7.791 1.00 20.24 218 VAL B CA 1
ATOM 5066 C C . VAL B 1 222 ? -17.815 6.679 -8.440 1.00 21.13 218 VAL B C 1
ATOM 5067 O O . VAL B 1 222 ? -17.891 6.489 -9.644 1.00 18.99 218 VAL B O 1
ATOM 5071 N N . LYS B 1 223 ? -16.920 6.092 -7.641 1.00 20.97 219 LYS B N 1
ATOM 5072 C CA . LYS B 1 223 ? -15.847 5.184 -8.169 1.00 26.08 219 LYS B CA 1
ATOM 5073 C C . LYS B 1 223 ? -16.439 3.857 -8.503 1.00 26.72 219 LYS B C 1
ATOM 5074 O O . LYS B 1 223 ? -16.258 3.349 -9.601 1.00 30.46 219 LYS B O 1
ATOM 5080 N N . LYS B 1 224 ? -17.208 3.319 -7.575 1.00 26.82 220 LYS B N 1
ATOM 5081 C CA . LYS B 1 224 ? -18.035 2.120 -7.815 1.00 27.83 220 LYS B CA 1
ATOM 5082 C C . LYS B 1 224 ? -19.017 2.228 -8.953 1.00 27.81 220 LYS B C 1
ATOM 5083 O O . LYS B 1 224 ? -19.152 1.277 -9.724 1.00 25.81 220 LYS B O 1
ATOM 5089 N N . LEU B 1 225 ? -19.755 3.335 -9.057 1.00 23.72 221 LEU B N 1
ATOM 5090 C CA . LEU B 1 225 ? -20.678 3.500 -10.172 1.00 21.92 221 LEU B CA 1
ATOM 5091 C C . LEU B 1 225 ? -19.926 3.720 -11.500 1.00 20.47 221 LEU B C 1
ATOM 5092 O O . LEU B 1 225 ? -20.481 3.589 -12.568 1.00 17.94 221 LEU B O 1
ATOM 5097 N N . ASP B 1 226 ? -18.727 4.245 -11.402 1.00 20.56 222 ASP B N 1
ATOM 5098 C CA . ASP B 1 226 ? -17.897 4.522 -12.571 1.00 24.43 222 ASP B CA 1
ATOM 5099 C C . ASP B 1 226 ? -18.494 5.571 -13.541 1.00 21.77 222 ASP B C 1
ATOM 5100 O O . ASP B 1 226 ? -18.203 5.589 -14.768 1.00 19.83 222 ASP B O 1
ATOM 5105 N N . VAL B 1 227 ? -19.270 6.492 -12.981 1.00 19.39 223 VAL B N 1
ATOM 5106 C CA . VAL B 1 227 ? -19.764 7.631 -13.779 1.00 17.44 223 VAL B CA 1
ATOM 5107 C C . VAL B 1 227 ? -18.657 8.583 -14.118 1.00 15.41 223 VAL B C 1
ATOM 5108 O O . VAL B 1 227 ? -17.740 8.703 -13.377 1.00 18.26 223 VAL B O 1
ATOM 5112 N N . ASP B 1 228 ? -18.751 9.233 -15.259 1.00 15.47 224 ASP B N 1
ATOM 5113 C CA . ASP B 1 228 ? -17.810 10.262 -15.698 1.00 16.48 224 ASP B CA 1
ATOM 5114 C C . ASP B 1 228 ? -18.039 11.634 -15.040 1.00 15.70 224 ASP B C 1
ATOM 5115 O O . ASP B 1 228 ? -17.064 12.255 -14.636 1.00 17.23 224 ASP B O 1
ATOM 5120 N N . PHE B 1 229 ? -19.303 12.015 -14.869 1.00 15.45 225 PHE B N 1
ATOM 5121 C CA . PHE B 1 229 ? -19.708 13.257 -14.173 1.00 16.18 225 PHE B CA 1
ATOM 5122 C C . PHE B 1 229 ? -20.952 13.014 -13.325 1.00 16.28 225 PHE B C 1
ATOM 5123 O O . PHE B 1 229 ? -21.824 12.136 -13.633 1.00 15.85 225 PHE B O 1
ATOM 5131 N N . LEU B 1 230 ? -21.058 13.776 -12.242 1.00 16.47 226 LEU B N 1
ATOM 5132 C CA . LEU B 1 230 ? -22.274 13.743 -11.455 1.00 16.60 226 LEU B CA 1
ATOM 5133 C C . LEU B 1 230 ? -22.538 15.153 -10.946 1.00 13.42 226 LEU B C 1
ATOM 5134 O O . LEU B 1 230 ? -21.586 15.835 -10.535 1.00 12.19 226 LEU B O 1
ATOM 5139 N N . VAL B 1 231 ? -23.801 15.566 -10.950 1.00 13.02 227 VAL B N 1
ATOM 5140 C CA . VAL B 1 231 ? -24.155 16.908 -10.446 1.00 14.66 227 VAL B CA 1
ATOM 5141 C C . VAL B 1 231 ? -25.228 16.826 -9.346 1.00 15.23 227 VAL B C 1
ATOM 5142 O O . VAL B 1 231 ? -26.067 15.963 -9.422 1.00 16.94 227 VAL B O 1
ATOM 5146 N N . PHE B 1 232 ? -25.192 17.716 -8.343 1.00 13.70 228 PHE B N 1
ATOM 5147 C CA . PHE B 1 232 ? -26.313 17.864 -7.415 1.00 13.81 228 PHE B CA 1
ATOM 5148 C C . PHE B 1 232 ? -26.330 19.276 -6.777 1.00 13.67 228 PHE B C 1
ATOM 5149 O O . PHE B 1 232 ? -25.408 20.063 -6.965 1.00 13.44 228 PHE B O 1
ATOM 5157 N N . SER B 1 233 ? -27.435 19.600 -6.146 1.00 12.62 229 SER B N 1
ATOM 5158 C CA . SER B 1 233 ? -27.665 20.923 -5.506 1.00 13.12 229 SER B CA 1
ATOM 5159 C C . SER B 1 233 ? -27.695 20.865 -3.993 1.00 12.66 229 SER B C 1
ATOM 5160 O O . SER B 1 233 ? -28.344 19.997 -3.413 1.00 12.52 229 SER B O 1
ATOM 5163 N N . GLY B 1 234 ? -27.012 21.800 -3.350 1.00 12.70 230 GLY B N 1
ATOM 5164 C CA . GLY B 1 234 ? -27.048 21.913 -1.901 1.00 13.06 230 GLY B CA 1
ATOM 5165 C C . GLY B 1 234 ? -28.422 22.001 -1.234 1.00 13.74 230 GLY B C 1
ATOM 5166 O O . GLY B 1 234 ? -28.632 21.383 -0.179 1.00 13.60 230 GLY B O 1
ATOM 5167 N N . HIS B 1 235 ? -29.339 22.731 -1.830 1.00 13.02 231 HIS B N 1
ATOM 5168 C CA . HIS B 1 235 ? -30.558 23.146 -1.129 1.00 14.46 231 HIS B CA 1
ATOM 5169 C C . HIS B 1 235 ? -31.515 21.999 -0.956 1.00 15.49 231 HIS B C 1
ATOM 5170 O O . HIS B 1 235 ? -32.437 22.079 -0.127 1.00 17.23 231 HIS B O 1
ATOM 5177 N N . LYS B 1 236 ? -31.257 20.914 -1.691 1.00 15.09 232 LYS B N 1
ATOM 5178 C CA . LYS B 1 236 ? -32.029 19.696 -1.575 1.00 15.53 232 LYS B CA 1
ATOM 5179 C C . LYS B 1 236 ? -31.499 18.662 -0.597 1.00 14.99 232 LYS B C 1
ATOM 5180 O O . LYS B 1 236 ? -32.128 17.598 -0.439 1.00 14.38 232 LYS B O 1
ATOM 5186 N N . ILE B 1 237 ? -30.368 18.945 0.050 1.00 14.95 233 ILE B N 1
ATOM 5187 C CA . ILE B 1 237 ? -29.801 18.048 1.054 1.00 15.05 233 ILE B CA 1
ATOM 5188 C C . ILE B 1 237 ? -29.574 18.838 2.347 1.00 16.75 233 ILE B C 1
ATOM 5189 O O . ILE B 1 237 ? -28.498 18.793 2.946 1.00 19.76 233 ILE B O 1
ATOM 5194 N N . LEU B 1 238 ? -30.590 19.616 2.733 1.00 15.03 234 LEU B N 1
ATOM 5195 C CA . LEU B 1 238 ? -30.571 20.478 3.937 1.00 15.67 234 LEU B CA 1
ATOM 5196 C C . LEU B 1 238 ? -29.648 21.638 3.852 1.00 16.88 234 LEU B C 1
ATOM 5197 O O . LEU B 1 238 ? -29.463 22.348 4.844 1.00 17.26 234 LEU B O 1
ATOM 5202 N N . GLY B 1 239 ? -29.093 21.885 2.670 1.00 16.69 235 GLY B N 1
ATOM 5203 C CA . GLY B 1 239 ? -28.017 22.830 2.540 1.00 14.92 235 GLY B CA 1
ATOM 5204 C C . GLY B 1 239 ? -28.428 24.248 2.163 1.00 14.36 235 GLY B C 1
ATOM 5205 O O . GLY B 1 239 ? -29.601 24.555 1.939 1.00 13.82 235 GLY B O 1
ATOM 5206 N N . PRO B 1 240 ? -27.455 25.144 2.107 1.00 12.98 236 PRO B N 1
ATOM 5207 C CA . PRO B 1 240 ? -27.643 26.515 1.691 1.00 13.21 236 PRO B CA 1
ATOM 5208 C C . PRO B 1 240 ? -28.174 26.562 0.239 1.00 12.76 236 PRO B C 1
ATOM 5209 O O . PRO B 1 240 ? -27.944 25.615 -0.527 1.00 12.44 236 PRO B O 1
ATOM 5213 N N . THR B 1 241 ? -28.821 27.663 -0.131 1.00 13.51 237 THR B N 1
ATOM 5214 C CA . THR B 1 241 ? -29.083 27.936 -1.564 1.00 12.77 237 THR B CA 1
ATOM 5215 C C . THR B 1 241 ? -27.824 28.474 -2.207 1.00 12.60 237 THR B C 1
ATOM 5216 O O . THR B 1 241 ? -26.903 28.910 -1.509 1.00 12.64 237 THR B O 1
ATOM 5220 N N . GLY B 1 242 ? -27.817 28.483 -3.545 1.00 12.79 238 GLY B N 1
ATOM 5221 C CA . GLY B 1 242 ? -26.776 29.022 -4.383 1.00 12.60 238 GLY B CA 1
ATOM 5222 C C . GLY B 1 242 ? -25.518 28.217 -4.532 1.00 12.70 238 GLY B C 1
ATOM 5223 O O . GLY B 1 242 ? -24.509 28.758 -5.025 1.00 12.98 238 GLY B O 1
ATOM 5224 N N . ILE B 1 243 ? -25.525 26.991 -4.007 1.00 12.30 239 ILE B N 1
ATOM 5225 C CA . ILE B 1 243 ? -24.329 26.147 -4.004 1.00 12.78 239 ILE B CA 1
ATOM 5226 C C . ILE B 1 243 ? -24.721 24.764 -4.627 1.00 13.00 239 ILE B C 1
ATOM 5227 O O . ILE B 1 243 ? -25.726 24.167 -4.279 1.00 13.52 239 ILE B O 1
ATOM 5232 N N . GLY B 1 244 ? -23.899 24.290 -5.544 1.00 12.91 240 GLY B N 1
ATOM 5233 C CA . GLY B 1 244 ? -24.018 22.920 -6.103 1.00 13.34 240 GLY B CA 1
ATOM 5234 C C . GLY B 1 244 ? -22.633 22.325 -6.278 1.00 11.73 240 GLY B C 1
ATOM 5235 O O . GLY B 1 244 ? -21.672 22.919 -5.927 1.00 12.66 240 GLY B O 1
ATOM 5236 N N . VAL B 1 245 ? -22.588 21.079 -6.697 1.00 13.38 241 VAL B N 1
ATOM 5237 C CA . VAL B 1 245 ? -21.395 20.292 -6.859 1.00 13.11 241 VAL B CA 1
ATOM 5238 C C . VAL B 1 245 ? -21.457 19.662 -8.236 1.00 13.50 241 VAL B C 1
ATOM 5239 O O . VAL B 1 245 ? -22.5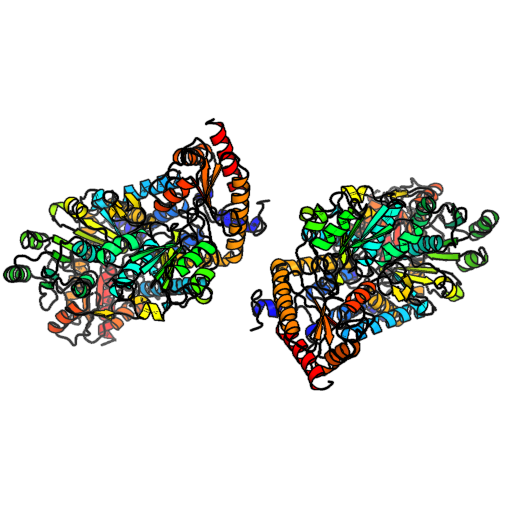03 19.217 -8.700 1.00 12.36 241 VAL B O 1
ATOM 5243 N N . LEU B 1 246 ? -20.301 19.632 -8.861 1.00 15.50 242 LEU B N 1
ATOM 5244 C CA . LEU B 1 246 ? -20.033 18.867 -10.056 1.00 15.76 242 LEU B CA 1
ATOM 5245 C C . LEU B 1 246 ? -18.824 17.970 -9.751 1.00 16.01 242 LEU B C 1
ATOM 5246 O O . LEU B 1 246 ? -17.765 18.443 -9.367 1.00 16.56 242 LEU B O 1
ATOM 5251 N N . TYR B 1 247 ? -19.012 16.675 -9.903 1.00 15.42 243 TYR B N 1
ATOM 5252 C CA . TYR B 1 247 ? -17.961 15.730 -9.800 1.00 15.11 243 TYR B CA 1
ATOM 5253 C C . TYR B 1 247 ? -17.576 15.349 -11.232 1.00 14.98 243 TYR B C 1
ATOM 5254 O O . TYR B 1 247 ? -18.461 15.100 -12.048 1.00 14.32 243 TYR B O 1
ATOM 5263 N N . GLY B 1 248 ? -16.271 15.276 -11.509 1.00 15.24 244 GLY B N 1
ATOM 5264 C CA . GLY B 1 248 ? -15.810 14.682 -12.776 1.00 16.73 244 GLY B CA 1
ATOM 5265 C C . GLY B 1 248 ? -14.514 13.898 -12.552 1.00 17.04 244 GLY B C 1
ATOM 5266 O O . GLY B 1 248 ? -13.662 14.261 -11.708 1.00 15.80 244 GLY B O 1
ATOM 5267 N N . LYS B 1 249 ? -14.354 12.821 -13.320 1.00 17.64 245 LYS B N 1
ATOM 5268 C CA . LYS B 1 249 ? -13.107 12.038 -13.311 1.00 19.56 245 LYS B CA 1
ATOM 5269 C C . LYS B 1 249 ? -11.927 12.914 -13.640 1.00 16.93 245 LYS B C 1
ATOM 5270 O O . LYS B 1 249 ? -11.954 13.690 -14.577 1.00 16.83 245 LYS B O 1
ATOM 5276 N N . LYS B 1 250 ? -10.881 12.782 -12.880 1.00 18.45 246 LYS B N 1
ATOM 5277 C CA . LYS B 1 250 ? -9.716 13.654 -13.068 1.00 20.93 246 LYS B CA 1
ATOM 5278 C C . LYS B 1 250 ? -9.207 13.670 -14.502 1.00 22.93 246 LYS B C 1
ATOM 5279 O O . LYS B 1 250 ? -8.910 14.753 -15.042 1.00 21.05 246 LYS B O 1
ATOM 5285 N N . ALA B 1 251 ? -9.078 12.487 -15.104 1.00 21.71 247 ALA B N 1
ATOM 5286 C CA . ALA B 1 251 ? -8.556 12.373 -16.483 1.00 25.90 247 ALA B CA 1
ATOM 5287 C C . ALA B 1 251 ? -9.400 13.119 -17.477 1.00 26.13 247 ALA B C 1
ATOM 5288 O O . ALA B 1 251 ? -8.846 13.632 -18.468 1.00 24.58 247 ALA B O 1
ATOM 5290 N N . LEU B 1 252 ? -10.722 13.196 -17.239 1.00 26.56 248 LEU B N 1
ATOM 5291 C CA . LEU B 1 252 ? -11.599 13.982 -18.140 1.00 25.12 248 LEU B CA 1
ATOM 5292 C C . LEU B 1 252 ? -11.562 15.496 -17.820 1.00 23.59 248 LEU B C 1
ATOM 5293 O O . LEU B 1 252 ? -11.522 16.331 -18.733 1.00 22.94 248 LEU B O 1
ATOM 5298 N N . LEU B 1 253 ? -11.535 15.861 -16.536 1.00 20.95 249 LEU B N 1
ATOM 5299 C CA . LEU B 1 253 ? -11.525 17.282 -16.185 1.00 20.91 249 LEU B CA 1
ATOM 5300 C C . LEU B 1 253 ? -10.278 17.927 -16.777 1.00 23.60 249 LEU B C 1
ATOM 5301 O O . LEU B 1 253 ? -10.329 19.062 -17.265 1.00 22.40 249 LEU B O 1
ATOM 5306 N N . GLU B 1 254 ? -9.165 17.200 -16.730 1.00 22.57 250 GLU B N 1
ATOM 5307 C CA . GLU B 1 254 ? -7.924 17.736 -17.249 1.00 27.57 250 GLU B CA 1
ATOM 5308 C C . GLU B 1 254 ? -7.933 18.092 -18.723 1.00 27.46 250 GLU B C 1
ATOM 5309 O O . GLU B 1 254 ? -7.121 18.906 -19.116 1.00 32.60 250 GLU B O 1
ATOM 5315 N N . GLN B 1 255 ? -8.834 17.519 -19.526 1.00 27.68 251 GLN B N 1
ATOM 5316 C CA . GLN B 1 255 ? -8.897 17.814 -20.954 1.00 27.49 251 GLN B CA 1
ATOM 5317 C C . GLN B 1 255 ? -10.019 18.812 -21.346 1.00 26.08 251 GLN B C 1
ATOM 5318 O O . GLN B 1 255 ? -10.195 19.126 -22.522 1.00 25.67 251 GLN B O 1
ATOM 5324 N N . LEU B 1 256 ? -10.825 19.277 -20.398 1.00 22.51 252 LEU B N 1
ATOM 5325 C CA . LEU B 1 256 ? -12.003 20.062 -20.735 1.00 21.30 252 LEU B CA 1
ATOM 5326 C C . LEU B 1 256 ? -11.702 21.498 -20.777 1.00 19.57 252 LEU B C 1
ATOM 5327 O O . LEU B 1 256 ? -11.083 22.045 -19.872 1.00 19.56 252 LEU B O 1
ATOM 5332 N N . GLU B 1 257 ? -12.209 22.183 -21.770 1.00 20.29 253 GLU B N 1
ATOM 5333 C CA . GLU B 1 257 ? -12.106 23.660 -21.735 1.00 19.47 253 GLU B CA 1
ATOM 5334 C C . GLU B 1 257 ? -12.963 24.227 -20.588 1.00 18.66 253 GLU B C 1
ATOM 5335 O O . GLU B 1 257 ? -14.111 23.807 -20.390 1.00 18.24 253 GLU B O 1
ATOM 5341 N N . PRO B 1 258 ? -12.490 25.243 -19.896 1.00 18.51 254 PRO B N 1
ATOM 5342 C CA . PRO B 1 258 ? -13.364 25.758 -18.803 1.00 17.37 254 PRO B CA 1
ATOM 5343 C C . PRO B 1 258 ? -14.657 26.355 -19.382 1.00 17.78 254 PRO B C 1
ATOM 5344 O O . PRO B 1 258 ? -14.656 26.826 -20.540 1.00 16.50 254 PRO B O 1
ATOM 5348 N N . PHE B 1 259 ? -15.758 26.317 -18.631 1.00 16.04 255 PHE B N 1
ATOM 5349 C CA . PHE B 1 259 ? -17.011 26.954 -19.075 1.00 17.11 255 PHE B CA 1
ATOM 5350 C C . PHE B 1 259 ? -16.946 28.468 -18.893 1.00 16.77 255 PHE B C 1
ATOM 5351 O O . PHE B 1 259 ? -17.072 29.251 -19.857 1.00 17.57 255 PHE B O 1
ATOM 5359 N N . LEU B 1 260 ? -16.660 28.884 -17.651 1.00 15.30 256 LEU B N 1
ATOM 5360 C CA . LEU B 1 260 ? -16.570 30.319 -17.264 1.00 16.29 256 LEU B CA 1
ATOM 5361 C C . LEU B 1 260 ? -15.110 30.762 -17.092 1.00 16.35 256 LEU B C 1
ATOM 5362 O O . LEU B 1 260 ? -14.301 29.961 -16.651 1.00 18.69 256 LEU B O 1
ATOM 5367 N N . TYR B 1 261 ? -14.793 32.024 -17.391 1.00 15.45 257 TYR B N 1
ATOM 5368 C CA . TYR B 1 261 ? -13.475 32.581 -17.231 1.00 15.11 257 TYR B CA 1
ATOM 5369 C C . TYR B 1 261 ? -13.448 33.758 -16.284 1.00 14.65 257 TYR B C 1
ATOM 5370 O O . TYR B 1 261 ? -14.403 34.489 -16.172 1.00 16.99 257 TYR B O 1
ATOM 5379 N N . GLY B 1 262 ? -12.315 33.934 -15.637 1.00 14.34 258 GLY B N 1
ATOM 5380 C CA . GLY B 1 262 ? -12.072 35.031 -14.763 1.00 14.89 258 GLY B CA 1
ATOM 5381 C C . GLY B 1 262 ? -10.952 34.774 -13.822 1.00 15.41 258 GLY B C 1
ATOM 5382 O O . GLY B 1 262 ? -10.052 34.054 -14.178 1.00 16.74 258 GLY B O 1
ATOM 5383 N N . GLY B 1 263 ? -11.012 35.371 -12.611 1.00 15.36 259 GLY B N 1
ATOM 5384 C CA . GLY B 1 263 ? -9.981 35.210 -11.633 1.00 16.74 259 GLY B CA 1
ATOM 5385 C C . GLY B 1 263 ? -9.899 33.806 -11.065 1.00 19.65 259 GLY B C 1
ATOM 5386 O O . GLY B 1 263 ? -10.897 33.026 -11.115 1.00 15.33 259 GLY B O 1
ATOM 5387 N N . GLU B 1 264 ? -8.682 33.493 -10.558 1.00 18.18 260 GLU B N 1
ATOM 5388 C CA . GLU B 1 264 ? -8.338 32.252 -9.857 1.00 19.81 260 GLU B CA 1
ATOM 5389 C C . GLU B 1 264 ? -8.294 31.043 -10.777 1.00 19.28 260 GLU B C 1
ATOM 5390 O O . GLU B 1 264 ? -7.462 30.198 -10.613 1.00 19.72 260 GLU B O 1
ATOM 5396 N N . MET B 1 265 ? -9.212 30.933 -11.723 1.00 17.70 261 MET B N 1
ATOM 5397 C CA . MET B 1 265 ? -9.143 29.835 -12.695 1.00 17.28 261 MET B CA 1
ATOM 5398 C C . MET B 1 265 ? -8.004 29.948 -13.706 1.00 17.67 261 MET B C 1
ATOM 5399 O O . MET B 1 265 ? -7.757 28.979 -14.396 1.00 16.20 261 MET B O 1
ATOM 5404 N N . ILE B 1 266 ? -7.364 31.128 -13.797 1.00 18.81 262 ILE B N 1
ATOM 5405 C CA . ILE B 1 266 ? -6.201 31.354 -14.650 1.00 18.80 262 ILE B CA 1
ATOM 5406 C C . ILE B 1 266 ? -4.926 31.022 -13.924 1.00 18.37 262 ILE B C 1
ATOM 5407 O O . ILE B 1 266 ? -4.908 30.936 -12.710 1.00 18.06 262 ILE B O 1
ATOM 5412 N N . ASP B 1 267 ? -3.871 30.795 -14.681 1.00 18.16 263 ASP B N 1
ATOM 5413 C CA . ASP B 1 267 ? -2.510 30.781 -14.120 1.00 20.10 263 ASP B CA 1
ATOM 5414 C C . ASP B 1 267 ? -1.805 32.063 -14.594 1.00 22.05 263 ASP B C 1
ATOM 5415 O O . ASP B 1 267 ? -1.480 32.869 -13.816 1.00 21.44 263 ASP B O 1
ATOM 5420 N N . LYS B 1 268 ? -1.600 32.234 -15.901 1.00 23.95 264 LYS B N 1
ATOM 5421 C CA . LYS B 1 268 ? -0.958 33.425 -16.445 1.00 27.35 264 LYS B CA 1
ATOM 5422 C C . LYS B 1 268 ? -1.923 34.134 -17.339 1.00 23.15 264 LYS B C 1
ATOM 5423 O O . LYS B 1 268 ? -2.491 33.491 -18.247 1.00 21.50 264 LYS B O 1
ATOM 5429 N N . VAL B 1 269 ? -2.001 35.463 -17.206 1.00 19.81 265 VAL B N 1
ATOM 5430 C CA . VAL B 1 269 ? -2.817 36.261 -18.121 1.00 20.70 265 VAL B CA 1
ATOM 5431 C C . VAL B 1 269 ? -1.967 37.335 -18.827 1.00 20.79 265 VAL B C 1
ATOM 5432 O O . VAL B 1 269 ? -1.314 38.083 -18.181 1.00 17.47 265 VAL B O 1
ATOM 5436 N N . THR B 1 270 ? -2.034 37.434 -20.150 1.00 25.90 266 THR B N 1
ATOM 5437 C CA . THR B 1 270 ? -1.515 38.614 -20.853 1.00 24.44 266 THR B CA 1
ATOM 5438 C C . THR B 1 270 ? -2.673 39.304 -21.568 1.00 23.98 266 THR B C 1
ATOM 5439 O O . THR B 1 270 ? -3.798 38.785 -21.613 1.00 24.67 266 THR B O 1
ATOM 5443 N N . PHE B 1 271 ? -2.405 40.451 -22.199 1.00 25.71 267 PHE B N 1
ATOM 5444 C CA . PHE B 1 271 ? -3.413 41.118 -23.033 1.00 24.05 267 PHE B CA 1
ATOM 5445 C C . PHE B 1 271 ? -3.913 40.254 -24.184 1.00 23.65 267 PHE B C 1
ATOM 5446 O O . PHE B 1 271 ? -5.022 40.469 -24.672 1.00 25.39 267 PHE B O 1
ATOM 5454 N N . GLU B 1 272 ? -3.115 39.261 -24.609 1.00 23.90 268 GLU B N 1
ATOM 5455 C CA . GLU B 1 272 ? -3.459 38.444 -25.748 1.00 26.20 268 GLU B CA 1
ATOM 5456 C C . GLU B 1 272 ? -3.727 36.963 -25.463 1.00 27.91 268 GLU B C 1
ATOM 5457 O O . GLU B 1 272 ? -4.317 36.273 -26.305 1.00 26.57 268 GLU B O 1
ATOM 5463 N N . ASP B 1 273 ? -3.249 36.430 -24.340 1.00 27.81 269 ASP B N 1
ATOM 5464 C CA . ASP B 1 273 ? -3.389 34.945 -24.100 1.00 33.36 269 ASP B CA 1
ATOM 5465 C C . ASP B 1 273 ? -3.590 34.650 -22.637 1.00 26.39 269 ASP B C 1
ATOM 5466 O O . ASP B 1 273 ? -3.155 35.442 -21.790 1.00 23.29 269 ASP B O 1
ATOM 5471 N N . VAL B 1 274 ? -4.144 33.472 -22.362 1.00 26.05 270 VAL B N 1
ATOM 5472 C CA . VAL B 1 274 ? -4.295 32.992 -21.004 1.00 25.29 270 VAL B CA 1
ATOM 5473 C C . VAL B 1 274 ? -3.929 31.562 -20.881 1.00 22.87 270 VAL B C 1
ATOM 5474 O O . VAL B 1 274 ? -4.133 30.802 -21.815 1.00 19.36 270 VAL B O 1
ATOM 5478 N N . THR B 1 275 ? -3.414 31.174 -19.716 1.00 21.33 271 THR B N 1
ATOM 5479 C CA . THR B 1 275 ? -3.315 29.762 -19.368 1.00 21.67 271 THR B CA 1
ATOM 5480 C C . THR B 1 275 ? -4.093 29.494 -18.088 1.00 22.33 271 THR B C 1
ATOM 5481 O O . THR B 1 275 ? -4.393 30.440 -17.361 1.00 23.16 271 THR B O 1
ATOM 5485 N N . PHE B 1 276 ? -4.378 28.224 -17.783 1.00 18.89 272 PHE B N 1
ATOM 5486 C CA . PHE B 1 276 ? -5.354 27.915 -16.715 1.00 20.32 272 PHE B CA 1
ATOM 5487 C C . PHE B 1 276 ? -4.692 27.333 -15.498 1.00 20.84 272 PHE B C 1
ATOM 5488 O O . PHE B 1 276 ? -3.588 26.775 -15.597 1.00 20.33 272 PHE B O 1
ATOM 5496 N N . ASN B 1 277 ? -5.335 27.508 -14.348 1.00 18.03 273 ASN B N 1
ATOM 5497 C CA . ASN B 1 277 ? -4.847 26.998 -13.092 1.00 17.95 273 ASN B CA 1
ATOM 5498 C C . ASN B 1 277 ? -5.013 25.477 -13.015 1.00 17.17 273 ASN B C 1
ATOM 5499 O O . ASN B 1 277 ? -5.589 24.873 -13.866 1.00 14.95 273 ASN B O 1
ATOM 5504 N N . VAL B 1 278 ? -4.481 24.871 -11.969 1.00 18.89 274 VAL B N 1
ATOM 5505 C CA . VAL B 1 278 ? -4.664 23.441 -11.746 1.00 19.09 274 VAL B CA 1
ATOM 5506 C C . VAL B 1 278 ? -6.157 23.139 -11.335 1.00 19.90 274 VAL B C 1
ATOM 5507 O O . VAL B 1 278 ? -6.915 24.057 -10.958 1.00 18.71 274 VAL B O 1
ATOM 5511 N N . LEU B 1 279 ? -6.514 21.867 -11.382 1.00 17.41 275 LEU B N 1
ATOM 5512 C CA . LEU B 1 279 ? -7.717 21.331 -10.818 1.00 18.34 275 LEU B CA 1
ATOM 5513 C C . LEU B 1 279 ? -7.681 21.533 -9.305 1.00 16.94 275 LEU B C 1
ATOM 5514 O O . LEU B 1 279 ? -6.644 21.428 -8.690 1.00 16.92 275 LEU B O 1
ATOM 5519 N N . PRO B 1 280 ? -8.797 21.858 -8.692 1.00 16.30 276 PRO B N 1
ATOM 5520 C CA . PRO B 1 280 ? -10.117 22.029 -9.321 1.00 16.69 276 PRO B CA 1
ATOM 5521 C C . PRO B 1 280 ? -10.404 23.473 -9.768 1.00 15.59 276 PRO B C 1
ATOM 5522 O O . PRO B 1 280 ? -11.452 23.740 -10.380 1.00 14.66 276 PRO B O 1
ATOM 5526 N N . TYR B 1 281 ? -9.497 24.370 -9.451 1.00 14.88 277 TYR B N 1
ATOM 5527 C CA . TYR B 1 281 ? -9.696 25.798 -9.663 1.00 17.25 277 TYR B CA 1
ATOM 5528 C C . TYR B 1 281 ? -9.870 26.239 -11.088 1.00 18.31 277 TYR B C 1
ATOM 5529 O O . TYR B 1 281 ? -10.445 27.280 -11.336 1.00 16.97 277 TYR B O 1
ATOM 5538 N N . ARG B 1 282 ? -9.355 25.441 -12.016 1.00 17.41 278 ARG B N 1
ATOM 5539 C CA . ARG B 1 282 ? -9.584 25.638 -13.452 1.00 18.93 278 ARG B CA 1
ATOM 5540 C C . ARG B 1 282 ? -11.051 25.914 -13.784 1.00 16.94 278 ARG B C 1
ATOM 5541 O O . ARG B 1 282 ? -11.409 26.627 -14.795 1.00 14.78 278 ARG B O 1
ATOM 5549 N N . PHE B 1 283 ? -11.920 25.281 -12.995 1.00 15.76 279 PHE B N 1
ATOM 5550 C CA . PHE B 1 283 ? -13.365 25.367 -13.227 1.00 15.74 279 PHE B CA 1
ATOM 5551 C C . PHE B 1 283 ? -14.167 26.218 -12.215 1.00 15.14 279 PHE B C 1
ATOM 5552 O O . PHE B 1 283 ? -15.368 26.131 -12.206 1.00 15.33 279 PHE B O 1
ATOM 5560 N N . GLU B 1 284 ? -13.482 26.986 -11.365 1.00 15.16 280 GLU B N 1
ATOM 5561 C CA . GLU B 1 284 ? -14.069 27.939 -10.412 1.00 14.73 280 GLU B CA 1
ATOM 5562 C C . GLU B 1 284 ? -13.628 29.352 -10.740 1.00 13.54 280 GLU B C 1
ATOM 5563 O O . GLU B 1 284 ? -12.561 29.772 -10.277 1.00 13.12 280 GLU B O 1
ATOM 5569 N N . ALA B 1 285 ? -14.424 30.025 -11.582 1.00 12.47 281 ALA B N 1
ATOM 5570 C CA . ALA B 1 285 ? -14.181 31.395 -12.020 1.00 13.48 281 ALA B CA 1
ATOM 5571 C C . ALA B 1 285 ? -14.672 32.433 -11.021 1.00 14.49 281 ALA B C 1
ATOM 5572 O O . ALA B 1 285 ? -15.880 32.510 -10.705 1.00 13.94 281 ALA B O 1
ATOM 5574 N N . GLY B 1 286 ? -13.742 33.223 -10.515 1.00 13.89 282 GLY B N 1
ATOM 5575 C CA . GLY B 1 286 ? -14.091 34.265 -9.576 1.00 14.71 282 GLY B CA 1
ATOM 5576 C C . GLY B 1 286 ? -14.580 33.758 -8.211 1.00 15.50 282 GLY B C 1
ATOM 5577 O O . GLY B 1 286 ? -14.438 32.557 -7.866 1.00 15.06 282 GLY B O 1
ATOM 5578 N N . THR B 1 287 ? -15.075 34.682 -7.409 1.00 14.81 283 THR B N 1
ATOM 5579 C CA . THR B 1 287 ? -15.467 34.328 -6.035 1.00 14.99 283 THR B CA 1
ATOM 5580 C C . THR B 1 287 ? -16.702 33.423 -6.037 1.00 14.11 283 THR B C 1
ATOM 5581 O O . THR B 1 287 ? -17.776 33.773 -6.517 1.00 13.66 283 THR B O 1
ATOM 5585 N N . GLN B 1 288 ? -16.526 32.251 -5.444 1.00 14.44 284 GLN B N 1
ATOM 5586 C CA . GLN B 1 288 ? -17.559 31.244 -5.376 1.00 14.73 284 GLN B CA 1
ATOM 5587 C C . GLN B 1 288 ? -18.470 31.524 -4.164 1.00 13.78 284 GLN B C 1
ATOM 5588 O O . GLN B 1 288 ? -18.341 32.552 -3.422 1.00 13.78 284 GLN B O 1
ATOM 5594 N N . HIS B 1 289 ? -19.402 30.635 -3.922 1.00 14.33 285 HIS B N 1
ATOM 5595 C CA . HIS B 1 289 ? -20.309 30.856 -2.837 1.00 14.34 285 HIS B CA 1
ATOM 5596 C C . HIS B 1 289 ? -19.604 30.333 -1.585 1.00 13.94 285 HIS B C 1
ATOM 5597 O O . HIS B 1 289 ? -19.858 29.196 -1.186 1.00 13.02 285 HIS B O 1
ATOM 5604 N N . ILE B 1 290 ? -18.673 31.129 -1.084 1.00 13.09 286 ILE B N 1
ATOM 5605 C CA . ILE B 1 290 ? -17.751 30.662 -0.020 1.00 14.75 286 ILE B CA 1
ATOM 5606 C C . ILE B 1 290 ? -18.497 30.072 1.181 1.00 14.05 286 ILE B C 1
ATOM 5607 O O . ILE B 1 290 ? -18.251 28.914 1.595 1.00 12.93 286 ILE B O 1
ATOM 5612 N N . THR B 1 291 ? -19.405 30.848 1.710 1.00 13.95 287 THR B N 1
ATOM 5613 C CA . THR B 1 291 ? -20.153 30.434 2.867 1.00 15.96 287 THR B CA 1
ATOM 5614 C C . THR B 1 291 ? -21.132 29.295 2.564 1.00 15.40 287 THR B C 1
ATOM 5615 O O . THR B 1 291 ? -21.378 28.373 3.411 1.00 14.77 287 THR B O 1
ATOM 5619 N N . GLY B 1 292 ? -21.608 29.266 1.327 1.00 14.48 288 GLY B N 1
ATOM 5620 C CA . GLY B 1 292 ? -22.414 28.157 0.891 1.00 14.09 288 GLY B CA 1
ATOM 5621 C C . GLY B 1 292 ? -21.715 26.813 0.872 1.00 13.17 288 GLY B C 1
ATOM 5622 O O . GLY B 1 292 ? -22.270 25.786 1.246 1.00 12.95 288 GLY B O 1
ATOM 5623 N N . ALA B 1 293 ? -20.478 26.832 0.466 1.00 12.17 289 ALA B N 1
ATOM 5624 C CA . ALA B 1 293 ? -19.688 25.621 0.436 1.00 12.09 289 ALA B CA 1
ATOM 5625 C C . ALA B 1 293 ? -19.415 25.156 1.872 1.00 11.89 289 ALA B C 1
ATOM 5626 O O . ALA B 1 293 ? -19.519 23.997 2.141 1.00 11.97 289 ALA B O 1
ATOM 5628 N N . VAL B 1 294 ? -19.091 26.096 2.759 1.00 13.02 290 VAL B N 1
ATOM 5629 C CA . VAL B 1 294 ? -18.797 25.809 4.164 1.00 13.63 290 VAL B CA 1
ATOM 5630 C C . VAL B 1 294 ? -20.014 25.239 4.804 1.00 13.96 290 VAL B C 1
ATOM 5631 O O . VAL B 1 294 ? -19.944 24.240 5.535 1.00 16.49 290 VAL B O 1
ATOM 5635 N N . GLY B 1 295 ? -21.156 25.847 4.504 1.00 13.24 291 GLY B N 1
ATOM 5636 C CA . GLY B 1 295 ? -22.465 25.368 5.004 1.00 11.86 291 GLY B CA 1
ATOM 5637 C C . GLY B 1 295 ? -22.763 23.977 4.517 1.00 11.55 291 GLY B C 1
ATOM 5638 O O . GLY B 1 295 ? -23.205 23.148 5.243 1.00 12.01 291 GLY B O 1
ATOM 5639 N N . LEU B 1 296 ? -22.515 23.695 3.244 1.00 12.48 292 LEU B N 1
ATOM 5640 C CA . LEU B 1 296 ? -22.804 22.387 2.733 1.00 13.41 292 LEU B CA 1
ATOM 5641 C C . LEU B 1 296 ? -21.886 21.348 3.419 1.00 15.24 292 LEU B C 1
ATOM 5642 O O . LEU B 1 296 ? -22.324 20.237 3.709 1.00 14.39 292 LEU B O 1
ATOM 5647 N N . GLY B 1 297 ? -20.617 21.700 3.660 1.00 15.67 293 GLY B N 1
ATOM 5648 C CA . GLY B 1 297 ? -19.760 20.833 4.473 1.00 16.78 293 GLY B CA 1
ATOM 5649 C C . GLY B 1 297 ? -20.360 20.499 5.855 1.00 15.75 293 GLY B C 1
ATOM 5650 O O . GLY B 1 297 ? -20.328 19.357 6.260 1.00 15.19 293 GLY B O 1
ATOM 5651 N N . TYR B 1 298 ? -20.880 21.511 6.544 1.00 16.13 294 TYR B N 1
ATOM 5652 C CA . TYR B 1 298 ? -21.457 21.353 7.861 1.00 17.66 294 TYR B CA 1
ATOM 5653 C C . TYR B 1 298 ? -22.758 20.548 7.762 1.00 19.52 294 TYR B C 1
ATOM 5654 O O . TYR B 1 298 ? -23.105 19.787 8.685 1.00 18.24 294 TYR B O 1
ATOM 5663 N N . THR B 1 299 ? -23.402 20.595 6.597 1.00 17.47 295 THR B N 1
ATOM 5664 C CA . THR B 1 299 ? -24.603 19.808 6.385 1.00 18.46 295 THR B CA 1
ATOM 5665 C C . THR B 1 299 ? -24.262 18.366 6.242 1.00 16.92 295 THR B C 1
ATOM 5666 O O . THR B 1 299 ? -24.924 17.459 6.843 1.00 17.16 295 THR B O 1
ATOM 5670 N N . ILE B 1 300 ? -23.217 18.120 5.483 1.00 17.39 296 ILE B N 1
ATOM 5671 C CA . ILE B 1 300 ? -22.665 16.792 5.401 1.00 18.31 296 ILE B CA 1
ATOM 5672 C C . ILE B 1 300 ? -22.192 16.216 6.786 1.00 17.38 296 ILE B C 1
ATOM 5673 O O . ILE B 1 300 ? -22.554 15.069 7.077 1.00 15.53 296 ILE B O 1
ATOM 5678 N N . ASP B 1 301 ? -21.430 16.989 7.572 1.00 16.66 297 ASP B N 1
ATOM 5679 C CA . ASP B 1 301 ? -21.124 16.658 8.955 1.00 18.51 297 ASP B CA 1
ATOM 5680 C C . ASP B 1 301 ? -22.376 16.264 9.742 1.00 18.76 297 ASP B C 1
ATOM 5681 O O . ASP B 1 301 ? -22.396 15.244 10.415 1.00 19.21 297 ASP B O 1
ATOM 5686 N N . TYR B 1 302 ? -23.436 17.050 9.610 1.00 19.42 298 TYR B N 1
ATOM 5687 C CA . TYR B 1 302 ? -24.680 16.794 10.337 1.00 19.03 298 TYR B CA 1
ATOM 5688 C C . TYR B 1 302 ? -25.309 15.478 9.929 1.00 19.11 298 TYR B C 1
ATOM 5689 O O . TYR B 1 302 ? -25.641 14.627 10.785 1.00 20.60 298 TYR B O 1
ATOM 5698 N N . LEU B 1 303 ? -25.419 15.222 8.650 1.00 17.16 299 LEU B N 1
ATOM 5699 C CA . LEU B 1 303 ? -25.985 13.959 8.211 1.00 17.91 299 LEU B CA 1
ATOM 5700 C C . LEU B 1 303 ? -25.156 12.754 8.644 1.00 20.35 299 LEU B C 1
ATOM 5701 O O . LEU B 1 303 ? -25.688 11.673 8.997 1.00 18.73 299 LEU B O 1
ATOM 5706 N N . GLU B 1 304 ? -23.845 12.897 8.575 1.00 22.07 300 GLU B N 1
ATOM 5707 C CA . GLU B 1 304 ? -22.947 11.874 9.056 1.00 24.91 300 GLU B CA 1
ATOM 5708 C C . GLU B 1 304 ? -22.968 11.674 10.546 1.00 24.26 300 GLU B C 1
ATOM 5709 O O . GLU B 1 304 ? -22.859 10.554 10.932 1.00 23.71 300 GLU B O 1
ATOM 5715 N N . SER B 1 305 ? -23.201 12.706 11.364 1.00 25.84 301 SER B N 1
ATOM 5716 C CA . SER B 1 305 ? -23.379 12.498 12.804 1.00 24.63 301 SER B CA 1
ATOM 5717 C C . SER B 1 305 ? -24.646 11.717 13.121 1.00 27.13 301 SER B C 1
ATOM 5718 O O . SER B 1 305 ? -24.632 10.909 14.004 1.00 27.65 301 SER B O 1
ATOM 5721 N N . ILE B 1 306 ? -25.736 11.907 12.384 1.00 25.51 302 ILE B N 1
ATOM 5722 C CA . ILE B 1 306 ? -26.916 11.063 12.518 1.00 26.34 302 ILE B CA 1
ATOM 5723 C C . ILE B 1 306 ? -26.682 9.641 12.048 1.00 27.34 302 ILE B C 1
ATOM 5724 O O . ILE B 1 306 ? -27.164 8.667 12.647 1.00 26.42 302 ILE B O 1
ATOM 5729 N N . GLY B 1 307 ? -26.004 9.545 10.925 1.00 26.15 303 GLY B N 1
ATOM 5730 C CA . GLY B 1 307 ? -25.733 8.292 10.297 1.00 25.55 303 GLY B CA 1
ATOM 5731 C C . GLY B 1 307 ? -26.408 8.225 8.979 1.00 25.08 303 GLY B C 1
ATOM 5732 O O . GLY B 1 307 ? -27.625 8.018 8.944 1.00 23.46 303 GLY B O 1
ATOM 5733 N N . PHE B 1 308 ? -25.641 8.345 7.881 1.00 24.24 304 PHE B N 1
ATOM 5734 C CA . PHE B 1 308 ? -26.284 8.492 6.598 1.00 24.51 304 PHE B CA 1
ATOM 5735 C C . PHE B 1 308 ? -27.000 7.235 6.156 1.00 25.37 304 PHE B C 1
ATOM 5736 O O . PHE B 1 308 ? -28.028 7.304 5.496 1.00 22.67 304 PHE B O 1
ATOM 5744 N N . GLU B 1 309 ? -26.504 6.086 6.555 1.00 24.08 305 GLU B N 1
ATOM 5745 C CA . GLU B 1 309 ? -27.220 4.848 6.303 1.00 27.78 305 GLU B CA 1
ATOM 5746 C C . GLU B 1 309 ? -28.620 4.817 6.958 1.00 22.74 305 GLU B C 1
ATOM 5747 O O . GLU B 1 309 ? -29.593 4.300 6.387 1.00 19.74 305 GLU B O 1
ATOM 5753 N N . LYS B 1 310 ? -28.714 5.366 8.147 1.00 21.82 306 LYS B N 1
ATOM 5754 C CA . LYS B 1 310 ? -30.028 5.518 8.825 1.00 23.07 306 LYS B CA 1
ATOM 5755 C C . LYS B 1 310 ? -30.971 6.501 8.109 1.00 21.53 306 LYS B C 1
ATOM 5756 O O . LYS B 1 310 ? -32.177 6.245 7.997 1.00 20.56 306 LYS B O 1
ATOM 5762 N N . VAL B 1 311 ? -30.404 7.606 7.628 1.00 18.82 307 VAL B N 1
ATOM 5763 C CA . VAL B 1 311 ? -31.148 8.552 6.805 1.00 20.05 307 VAL B CA 1
ATOM 5764 C C . VAL B 1 311 ? -31.736 7.833 5.629 1.00 19.32 307 VAL B C 1
ATOM 5765 O O . VAL B 1 311 ? -32.950 7.944 5.373 1.00 18.15 307 VAL B O 1
ATOM 5769 N N . GLU B 1 312 ? -30.887 7.084 4.929 1.00 17.32 308 GLU B N 1
ATOM 5770 C CA . GLU B 1 312 ? -31.308 6.371 3.772 1.00 19.10 308 GLU B CA 1
ATOM 5771 C C . GLU B 1 312 ? -32.436 5.351 4.132 1.00 21.90 308 GLU B C 1
ATOM 5772 O O . GLU B 1 312 ? -33.455 5.272 3.414 1.00 19.47 308 GLU B O 1
ATOM 5778 N N . LYS B 1 313 ? -32.271 4.583 5.213 1.00 21.93 309 LYS B N 1
ATOM 5779 C CA . LYS B 1 313 ? -33.281 3.584 5.549 1.00 24.76 309 LYS B CA 1
ATOM 5780 C C . LYS B 1 313 ? -34.586 4.226 6.027 1.00 22.00 309 LYS B C 1
ATOM 5781 O O . LYS B 1 313 ? -35.640 3.718 5.756 1.00 20.52 309 LYS B O 1
ATOM 5787 N N . HIS B 1 314 ? -34.478 5.326 6.746 1.00 21.31 310 HIS B N 1
ATOM 5788 C CA . HIS B 1 314 ? -35.667 6.101 7.146 1.00 22.16 310 HIS B CA 1
ATOM 5789 C C . HIS B 1 314 ? -36.470 6.607 5.929 1.00 22.80 310 HIS B C 1
ATOM 5790 O O . HIS B 1 314 ? -37.685 6.404 5.873 1.00 23.14 310 HIS B O 1
ATOM 5797 N N . VAL B 1 315 ? -35.802 7.199 4.950 1.00 20.65 311 VAL B N 1
ATOM 5798 C CA . VAL B 1 315 ? -36.492 7.625 3.744 1.00 20.37 311 VAL B CA 1
ATOM 5799 C C . VAL B 1 315 ? -37.101 6.478 2.947 1.00 19.20 311 VAL B C 1
ATOM 5800 O O . VAL B 1 315 ? -38.214 6.594 2.427 1.00 17.59 311 VAL B O 1
ATOM 5804 N N . GLU B 1 316 ? -36.411 5.346 2.900 1.00 20.53 312 GLU B N 1
ATOM 5805 C CA . GLU B 1 316 ? -36.979 4.119 2.313 1.00 25.07 312 GLU B CA 1
ATOM 5806 C C . GLU B 1 316 ? -38.245 3.689 3.013 1.00 21.54 312 GLU B C 1
ATOM 5807 O O . GLU B 1 316 ? -39.232 3.397 2.333 1.00 20.77 312 GLU B O 1
ATOM 5813 N N . GLU B 1 317 ? -38.208 3.617 4.341 1.00 21.92 313 GLU B N 1
ATOM 5814 C CA . GLU B 1 317 ? -39.415 3.162 5.090 1.00 23.97 313 GLU B CA 1
ATOM 5815 C C . GLU B 1 317 ? -40.546 4.163 4.865 1.00 20.84 313 GLU B C 1
ATOM 5816 O O . GLU B 1 317 ? -41.677 3.759 4.550 1.00 20.65 313 GLU B O 1
ATOM 5822 N N . LEU B 1 318 ? -40.227 5.478 4.908 1.00 19.00 314 LEU B N 1
ATOM 5823 C CA . LEU B 1 318 ? -41.263 6.497 4.614 1.00 19.50 314 LEU B CA 1
ATOM 5824 C C . LEU B 1 318 ? -41.820 6.386 3.211 1.00 18.46 314 LEU B C 1
ATOM 5825 O O . LEU B 1 318 ? -43.049 6.493 3.057 1.00 18.19 314 LEU B O 1
ATOM 5830 N N . SER B 1 319 ? -40.937 6.159 2.214 1.00 18.47 315 SER B N 1
ATOM 5831 C CA . SER B 1 319 ? -41.321 6.058 0.784 1.00 17.76 315 SER B CA 1
ATOM 5832 C C . SER B 1 319 ? -42.273 4.892 0.535 1.00 18.51 315 SER B C 1
ATOM 5833 O O . SER B 1 319 ? -43.224 5.010 -0.219 1.00 17.98 315 SER B O 1
ATOM 5836 N N . ASN B 1 320 ? -41.982 3.755 1.143 1.00 19.32 316 ASN B N 1
ATOM 5837 C CA . ASN B 1 320 ? -42.783 2.591 0.946 1.00 20.82 316 ASN B CA 1
ATOM 5838 C C . ASN B 1 320 ? -44.168 2.785 1.606 1.00 18.57 316 ASN B C 1
ATOM 5839 O O . ASN B 1 320 ? -45.160 2.342 1.056 1.00 15.83 316 ASN B O 1
ATOM 5844 N N . TYR B 1 321 ? -44.224 3.418 2.797 1.00 18.77 317 TYR B N 1
ATOM 5845 C CA . TYR B 1 321 ? -45.509 3.718 3.449 1.00 18.87 317 TYR B CA 1
ATOM 5846 C C . TYR B 1 321 ? -46.363 4.699 2.599 1.00 18.88 317 TYR B C 1
ATOM 5847 O O . TYR B 1 321 ? -47.555 4.493 2.373 1.00 18.71 317 TYR B O 1
ATOM 5856 N N . LEU B 1 322 ? -45.729 5.762 2.119 1.00 16.83 318 LEU B N 1
ATOM 5857 C CA . LEU B 1 322 ? -46.404 6.757 1.298 1.00 17.72 318 LEU B CA 1
ATOM 5858 C C . LEU B 1 322 ? -47.030 6.068 0.076 1.00 18.93 318 LEU B C 1
ATOM 5859 O O . LEU B 1 322 ? -48.192 6.234 -0.163 1.00 16.99 318 LEU B O 1
ATOM 5864 N N . LEU B 1 323 ? -46.229 5.301 -0.670 1.00 19.11 319 LEU B N 1
ATOM 5865 C CA . LEU B 1 323 ? -46.691 4.705 -1.883 1.00 20.05 319 LEU B CA 1
ATOM 5866 C C . LEU B 1 323 ? -47.821 3.700 -1.582 1.00 20.67 319 LEU B C 1
ATOM 5867 O O . LEU B 1 323 ? -48.788 3.680 -2.302 1.00 18.51 319 LEU B O 1
ATOM 5872 N N . GLU B 1 324 ? -47.707 2.888 -0.544 1.00 18.82 320 GLU B N 1
ATOM 5873 C CA . GLU B 1 324 ? -48.759 1.910 -0.280 1.00 25.26 320 GLU B CA 1
ATOM 5874 C C . GLU B 1 324 ? -50.069 2.559 0.164 1.00 21.85 320 GLU B C 1
ATOM 5875 O O . GLU B 1 324 ? -51.115 2.141 -0.291 1.00 21.81 320 GLU B O 1
ATOM 5881 N N . LYS B 1 325 ? -50.004 3.648 0.919 1.00 19.88 321 LYS B N 1
ATOM 5882 C CA . LYS B 1 325 ? -51.211 4.368 1.336 1.00 22.32 321 LYS B CA 1
ATOM 5883 C C . LYS B 1 325 ? -51.887 5.063 0.156 1.00 21.05 321 LYS B C 1
ATOM 5884 O O . LYS B 1 325 ? -53.120 5.092 0.063 1.00 20.99 321 LYS B O 1
ATOM 5890 N N . MET B 1 326 ? -51.091 5.600 -0.743 1.00 19.29 322 MET B N 1
ATOM 5891 C CA . MET B 1 326 ? -51.626 6.188 -1.986 1.00 21.07 322 MET B CA 1
ATOM 5892 C C . MET B 1 326 ? -52.253 5.120 -2.894 1.00 21.08 322 MET B C 1
ATOM 5893 O O . MET B 1 326 ? -53.274 5.370 -3.532 1.00 22.87 322 MET B O 1
ATOM 5898 N N . MET B 1 327 ? -51.663 3.947 -2.933 1.00 21.47 323 MET B N 1
ATOM 5899 C CA . MET B 1 327 ? -52.204 2.864 -3.744 1.00 22.91 323 MET B CA 1
ATOM 5900 C C . MET B 1 327 ? -53.557 2.358 -3.231 1.00 22.18 323 MET B C 1
ATOM 5901 O O . MET B 1 327 ? -54.323 1.827 -4.015 1.00 22.31 323 MET B O 1
ATOM 5906 N N . GLU B 1 328 ? -53.866 2.570 -1.961 1.00 22.18 324 GLU B N 1
ATOM 5907 C CA . GLU B 1 328 ? -55.140 2.202 -1.428 1.00 25.49 324 GLU B CA 1
ATOM 5908 C C . GLU B 1 328 ? -56.281 3.078 -1.846 1.00 25.39 324 GLU B C 1
ATOM 5909 O O . GLU B 1 328 ? -57.432 2.676 -1.673 1.00 27.50 324 GLU B O 1
ATOM 5915 N N . LEU B 1 329 ? -56.007 4.258 -2.382 1.00 24.08 325 LEU B N 1
ATOM 5916 C CA . LEU B 1 329 ? -57.065 5.251 -2.594 1.00 24.38 325 LEU B CA 1
ATOM 5917 C C . LEU B 1 329 ? -57.610 5.093 -3.995 1.00 27.20 325 LEU B C 1
ATOM 5918 O O . LEU B 1 329 ? -56.871 5.331 -4.968 1.00 26.23 325 LEU B O 1
ATOM 5923 N N . ASP B 1 330 ? -58.907 4.779 -4.145 1.00 24.84 326 ASP B N 1
ATOM 5924 C CA . ASP B 1 330 ? -59.421 4.445 -5.470 1.00 23.94 326 ASP B CA 1
ATOM 5925 C C . ASP B 1 330 ? -59.739 5.681 -6.332 1.00 25.90 326 ASP B C 1
ATOM 5926 O O . ASP B 1 330 ? -60.009 5.573 -7.521 1.00 25.28 326 ASP B O 1
ATOM 5931 N N . PHE B 1 331 ? -59.651 6.862 -5.736 1.00 21.73 327 PHE B N 1
ATOM 5932 C CA . PHE B 1 331 ? -59.963 8.099 -6.405 1.00 22.64 327 PHE B CA 1
ATOM 5933 C C . PHE B 1 331 ? -58.707 8.861 -6.879 1.00 22.21 327 PHE B C 1
ATOM 5934 O O . PHE B 1 331 ? -58.814 9.987 -7.322 1.00 25.21 327 PHE B O 1
ATOM 5942 N N . VAL B 1 332 ? -57.522 8.271 -6.751 1.00 23.70 328 VAL B N 1
ATOM 5943 C CA . VAL B 1 332 ? -56.291 8.918 -7.232 1.00 24.58 328 VAL B CA 1
ATOM 5944 C C . VAL B 1 332 ? -55.637 8.132 -8.326 1.00 24.58 328 VAL B C 1
ATOM 5945 O O . VAL B 1 332 ? -55.625 6.908 -8.288 1.00 28.63 328 VAL B O 1
ATOM 5949 N N . GLU B 1 333 ? -55.105 8.834 -9.309 1.00 20.60 329 GLU B N 1
ATOM 5950 C CA . GLU B 1 333 ? -54.270 8.244 -10.333 1.00 20.05 329 GLU B CA 1
ATOM 5951 C C . GLU B 1 333 ? -52.752 8.502 -9.976 1.00 21.71 329 GLU B C 1
ATOM 5952 O O . GLU B 1 333 ? -52.356 9.669 -9.882 1.00 18.96 329 GLU B O 1
ATOM 5958 N N . VAL B 1 334 ? -51.957 7.436 -9.746 1.00 18.96 330 VAL B N 1
ATOM 5959 C CA . VAL B 1 334 ? -50.545 7.503 -9.355 1.00 20.61 330 VAL B CA 1
ATOM 5960 C C . VAL B 1 334 ? -49.600 7.298 -10.532 1.00 21.01 330 VAL B C 1
ATOM 5961 O O . VAL B 1 334 ? -49.819 6.430 -11.323 1.00 21.46 330 VAL B O 1
ATOM 5965 N N . TYR B 1 335 ? -48.527 8.082 -10.616 1.00 18.67 331 TYR B N 1
ATOM 5966 C CA . TYR B 1 335 ? -47.572 7.995 -11.719 1.00 18.48 331 TYR B CA 1
ATOM 5967 C C . TYR B 1 335 ? -46.307 7.337 -11.283 1.00 18.51 331 TYR B C 1
ATOM 5968 O O . TYR B 1 335 ? -45.952 7.376 -10.120 1.00 19.71 331 TYR B O 1
ATOM 5977 N N . GLY B 1 336 ? -45.621 6.731 -12.240 1.00 17.91 332 GLY B N 1
ATOM 5978 C CA . GLY B 1 336 ? -44.363 6.081 -11.984 1.00 19.57 332 GLY B CA 1
ATOM 5979 C C . GLY B 1 336 ? -44.497 4.563 -11.690 1.00 20.92 332 GLY B C 1
ATOM 5980 O O . GLY B 1 336 ? -45.600 4.017 -11.660 1.00 19.20 332 GLY B O 1
ATOM 5981 N N . PRO B 1 337 ? -43.365 3.893 -11.408 1.00 20.69 333 PRO B N 1
ATOM 5982 C CA . PRO B 1 337 ? -43.356 2.438 -11.164 1.00 21.68 333 PRO B CA 1
ATOM 5983 C C . PRO B 1 337 ? -43.883 2.053 -9.785 1.00 23.31 333 PRO B C 1
ATOM 5984 O O . PRO B 1 337 ? -43.606 2.716 -8.810 1.00 21.89 333 PRO B O 1
ATOM 5988 N N . ILE B 1 338 ? -44.612 0.951 -9.701 1.00 24.51 334 ILE B N 1
ATOM 5989 C CA . ILE B 1 338 ? -45.164 0.504 -8.419 1.00 26.98 334 ILE B CA 1
ATOM 5990 C C . ILE B 1 338 ? -44.334 -0.667 -7.990 1.00 27.23 334 ILE B C 1
ATOM 5991 O O . ILE B 1 338 ? -44.769 -1.810 -8.145 1.00 31.27 334 ILE B O 1
ATOM 5996 N N . ASP B 1 339 ? -43.115 -0.395 -7.553 1.00 24.99 335 ASP B N 1
ATOM 5997 C CA . ASP B 1 339 ? -42.147 -1.415 -7.158 1.00 26.31 335 ASP B CA 1
ATOM 5998 C C . ASP B 1 339 ? -41.097 -0.684 -6.355 1.00 25.90 335 ASP B C 1
ATOM 5999 O O . ASP B 1 339 ? -41.230 0.515 -6.109 1.00 24.25 335 ASP B O 1
ATOM 6004 N N . SER B 1 340 ? -40.043 -1.380 -5.945 1.00 25.17 336 SER B N 1
ATOM 6005 C CA . SER B 1 340 ? -39.129 -0.832 -4.927 1.00 23.97 336 SER B CA 1
ATOM 6006 C C . SER B 1 340 ? -38.112 0.150 -5.538 1.00 22.11 336 SER B C 1
ATOM 6007 O O . SER B 1 340 ? -37.389 0.769 -4.812 1.00 25.69 336 SER B O 1
ATOM 6010 N N . SER B 1 341 ? -38.051 0.288 -6.850 1.00 20.01 337 SER B N 1
ATOM 6011 C CA . SER B 1 341 ? -37.337 1.380 -7.493 1.00 19.30 337 SER B CA 1
ATOM 6012 C C . SER B 1 341 ? -37.973 2.783 -7.207 1.00 19.75 337 SER B C 1
ATOM 6013 O O . SER B 1 341 ? -37.321 3.783 -7.417 1.00 18.85 337 SER B O 1
ATOM 6016 N N . HIS B 1 342 ? -39.247 2.829 -6.803 1.00 19.59 338 HIS B N 1
ATOM 6017 C CA . HIS B 1 342 ? -39.955 4.092 -6.539 1.00 19.27 338 HIS B CA 1
ATOM 6018 C C . HIS B 1 342 ? -39.611 4.597 -5.143 1.00 20.62 338 HIS B C 1
ATOM 6019 O O . HIS B 1 342 ? -39.992 3.984 -4.150 1.00 20.12 338 HIS B O 1
ATOM 6026 N N . LYS B 1 343 ? -38.886 5.713 -5.057 1.00 19.31 339 LYS B N 1
ATOM 6027 C CA . LYS B 1 343 ? -38.522 6.295 -3.770 1.00 19.91 339 LYS B CA 1
ATOM 6028 C C . LYS B 1 343 ? -38.878 7.778 -3.661 1.00 17.20 339 LYS B C 1
ATOM 6029 O O . LYS B 1 343 ? -39.087 8.406 -4.667 1.00 16.42 339 LYS B O 1
ATOM 6035 N N . SER B 1 344 ? -38.918 8.313 -2.444 1.00 16.58 340 SER B N 1
ATOM 6036 C CA . SER B 1 344 ? -38.901 9.767 -2.117 1.00 18.45 340 SER B CA 1
ATOM 6037 C C . SER B 1 344 ? -40.211 10.523 -2.335 1.00 17.91 340 SER B C 1
ATOM 6038 O O . SER B 1 344 ? -40.554 11.365 -1.552 1.00 20.68 340 SER B O 1
ATOM 6041 N N . LEU B 1 345 ? -40.920 10.223 -3.393 1.00 17.24 341 LEU B N 1
ATOM 6042 C CA . LEU B 1 345 ? -41.987 11.092 -3.837 1.00 16.47 341 LEU B CA 1
ATOM 6043 C C . LEU B 1 345 ? -43.025 10.344 -4.596 1.00 15.66 341 LEU B C 1
ATOM 6044 O O . LEU B 1 345 ? -42.711 9.355 -5.266 1.00 14.09 341 LEU B O 1
ATOM 6049 N N . VAL B 1 346 ? -44.268 10.821 -4.517 1.00 15.90 342 VAL B N 1
ATOM 6050 C CA . VAL B 1 346 ? -45.344 10.248 -5.295 1.00 17.71 342 VAL B CA 1
ATOM 6051 C C . VAL B 1 346 ? -46.077 11.426 -6.006 1.00 17.28 342 VAL B C 1
ATOM 6052 O O . VAL B 1 346 ? -46.574 12.357 -5.332 1.00 15.85 342 VAL B O 1
ATOM 6056 N N . SER B 1 347 ? -46.099 11.371 -7.330 1.00 14.75 343 SER B N 1
ATOM 6057 C CA . SER B 1 347 ? -46.899 12.247 -8.181 1.00 15.68 343 SER B CA 1
ATOM 6058 C C . SER B 1 347 ? -48.226 11.538 -8.479 1.00 17.31 343 SER B C 1
ATOM 6059 O O . SER B 1 347 ? -48.265 10.317 -8.742 1.00 16.64 343 SER B O 1
ATOM 6062 N N . PHE B 1 348 ? -49.273 12.315 -8.422 1.00 17.55 344 PHE B N 1
ATOM 6063 C CA . PHE B 1 348 ? -50.652 11.792 -8.518 1.00 18.90 344 PHE B CA 1
ATOM 6064 C C . PHE B 1 348 ? -51.620 12.898 -8.925 1.00 19.87 344 PHE B C 1
ATOM 6065 O O . PHE B 1 348 ? -51.256 14.119 -8.911 1.00 18.27 344 PHE B O 1
ATOM 6073 N N . ASN B 1 349 ? -52.799 12.492 -9.374 1.00 19.65 345 ASN B N 1
ATOM 6074 C CA . ASN B 1 349 ? -53.921 13.383 -9.519 1.00 20.42 345 ASN B CA 1
ATOM 6075 C C . ASN B 1 349 ? -55.173 12.823 -8.770 1.00 21.79 345 ASN B C 1
ATOM 6076 O O . ASN B 1 349 ? -55.319 11.605 -8.562 1.00 20.09 345 ASN B O 1
ATOM 6081 N N . VAL B 1 350 ? -56.000 13.736 -8.285 1.00 19.72 346 VAL B N 1
ATOM 6082 C CA . VAL B 1 350 ? -57.270 13.360 -7.647 1.00 21.46 346 VAL B CA 1
ATOM 6083 C C . VAL B 1 350 ? -58.328 13.497 -8.711 1.00 22.43 346 VAL B C 1
ATOM 6084 O O . VAL B 1 350 ? -58.434 14.546 -9.358 1.00 18.97 346 VAL B O 1
ATOM 6088 N N . LYS B 1 351 ? -59.079 12.440 -8.938 1.00 23.41 347 LYS B N 1
ATOM 6089 C CA . LYS B 1 351 ? -60.036 12.473 -10.054 1.00 28.23 347 LYS B CA 1
ATOM 6090 C C . LYS B 1 351 ? -61.075 13.540 -9.885 1.00 26.41 347 LYS B C 1
ATOM 6091 O O . LYS B 1 351 ? -61.637 13.650 -8.830 1.00 26.06 347 LYS B O 1
ATOM 6097 N N . GLY B 1 352 ? -61.318 14.317 -10.932 1.00 26.09 348 GLY B N 1
ATOM 6098 C CA . GLY B 1 352 ? -62.237 15.448 -10.878 1.00 27.85 348 GLY B CA 1
ATOM 6099 C C . GLY B 1 352 ? -61.773 16.703 -10.126 1.00 30.23 348 GLY B C 1
ATOM 6100 O O . GLY B 1 352 ? -62.550 17.636 -9.987 1.00 30.72 348 GLY B O 1
ATOM 6101 N N . VAL B 1 353 ? -60.519 16.767 -9.646 1.00 29.99 349 VAL B N 1
ATOM 6102 C CA . VAL B 1 353 ? -60.012 17.966 -8.932 1.00 26.44 349 VAL B CA 1
ATOM 6103 C C . VAL B 1 353 ? -58.698 18.421 -9.569 1.00 24.42 349 VAL B C 1
ATOM 6104 O O . VAL B 1 353 ? -57.769 17.626 -9.747 1.00 24.51 349 VAL B O 1
ATOM 6108 N N . HIS B 1 354 ? -58.640 19.680 -9.976 1.00 25.48 350 HIS B N 1
ATOM 6109 C CA . HIS B 1 354 ? -57.379 20.271 -10.503 1.00 27.06 350 HIS B CA 1
ATOM 6110 C C . HIS B 1 354 ? -56.278 20.215 -9.480 1.00 22.31 350 HIS B C 1
ATOM 6111 O O . HIS B 1 354 ? -56.524 20.471 -8.294 1.00 20.02 350 HIS B O 1
ATOM 6118 N N . PRO B 1 355 ? -55.063 19.899 -9.922 1.00 22.92 351 PRO B N 1
ATOM 6119 C CA . PRO B 1 355 ? -53.958 19.762 -8.989 1.00 23.85 351 PRO B CA 1
ATOM 6120 C C . PRO B 1 355 ? -53.740 20.996 -8.105 1.00 23.38 351 PRO B C 1
ATOM 6121 O O . PRO B 1 355 ? -53.491 20.851 -6.923 1.00 21.27 351 PRO B O 1
ATOM 6125 N N . HIS B 1 356 ? -53.852 22.203 -8.646 1.00 23.53 352 HIS B N 1
ATOM 6126 C CA . HIS B 1 356 ? -53.653 23.418 -7.826 1.00 24.58 352 HIS B CA 1
ATOM 6127 C C . HIS B 1 356 ? -54.675 23.570 -6.711 1.00 22.42 352 HIS B C 1
ATOM 6128 O O . HIS B 1 356 ? -54.317 23.976 -5.609 1.00 20.63 352 HIS B O 1
ATOM 6135 N N . ASP B 1 357 ? -55.901 23.119 -6.936 1.00 19.29 353 ASP B N 1
ATOM 6136 C CA . ASP B 1 357 ? -56.889 23.107 -5.868 1.00 22.29 353 ASP B CA 1
ATOM 6137 C C . ASP B 1 357 ? -56.562 22.080 -4.809 1.00 19.91 353 ASP B C 1
ATOM 6138 O O . ASP B 1 357 ? -56.804 22.287 -3.588 1.00 19.90 353 ASP B O 1
ATOM 6143 N N . VAL B 1 358 ? -56.058 20.923 -5.243 1.00 18.88 354 VAL B N 1
ATOM 6144 C CA . VAL B 1 358 ? -55.649 19.903 -4.236 1.00 19.11 354 VAL B CA 1
ATOM 6145 C C . VAL B 1 358 ? -54.589 20.504 -3.294 1.00 16.55 354 VAL B C 1
ATOM 6146 O O . VAL B 1 358 ? -54.686 20.430 -2.073 1.00 16.74 354 VAL B O 1
ATOM 6150 N N . SER B 1 359 ? -53.575 21.091 -3.896 1.00 16.63 355 SER B N 1
ATOM 6151 C CA . SER B 1 359 ? -52.472 21.674 -3.128 1.00 17.30 355 SER B CA 1
ATOM 6152 C C . SER B 1 359 ? -52.965 22.779 -2.219 1.00 18.51 355 SER B C 1
ATOM 6153 O O . SER B 1 359 ? -52.546 22.858 -1.062 1.00 16.50 355 SER B O 1
ATOM 6156 N N . HIS B 1 360 ? -53.884 23.622 -2.735 1.00 19.35 356 HIS B N 1
ATOM 6157 C CA . HIS B 1 360 ? -54.365 24.726 -1.937 1.00 20.80 356 HIS B CA 1
ATOM 6158 C C . HIS B 1 360 ? -55.165 24.233 -0.712 1.00 18.84 356 HIS B C 1
ATOM 6159 O O . HIS B 1 360 ? -54.922 24.681 0.428 1.00 18.21 356 HIS B O 1
ATOM 6166 N N . ILE B 1 361 ? -56.099 23.306 -0.941 1.00 20.38 357 ILE B N 1
ATOM 6167 C CA . ILE B 1 361 ? -56.895 22.743 0.126 1.00 20.48 357 ILE B CA 1
ATOM 6168 C C . ILE B 1 361 ? -56.043 22.007 1.127 1.00 18.90 357 ILE B C 1
ATOM 6169 O O . ILE B 1 361 ? -56.242 22.155 2.345 1.00 19.01 357 ILE B O 1
ATOM 6174 N N . LEU B 1 362 ? -55.050 21.252 0.655 1.00 17.68 358 LEU B N 1
ATOM 6175 C CA . LEU B 1 362 ? -54.162 20.579 1.609 1.00 17.60 358 LEU B CA 1
ATOM 6176 C C . LEU B 1 362 ? -53.430 21.588 2.492 1.00 16.97 358 LEU B C 1
ATOM 6177 O O . LEU B 1 362 ? -53.243 21.363 3.700 1.00 16.54 358 LEU B O 1
ATOM 6182 N N . ASP B 1 363 ? -52.947 22.670 1.882 1.00 17.72 359 ASP B N 1
ATOM 6183 C CA . ASP B 1 363 ? -52.240 23.688 2.653 1.00 18.85 359 ASP B CA 1
ATOM 6184 C C . ASP B 1 363 ? -53.187 24.448 3.642 1.00 19.40 359 ASP B C 1
ATOM 6185 O O . ASP B 1 363 ? -52.876 24.605 4.813 1.00 16.05 359 ASP B O 1
ATOM 6190 N N . GLU B 1 364 ? -54.317 24.919 3.148 1.00 21.16 360 GLU B N 1
ATOM 6191 C CA . GLU B 1 364 ? -55.180 25.811 3.944 1.00 23.60 360 GLU B CA 1
ATOM 6192 C C . GLU B 1 364 ? -55.989 25.090 5.041 1.00 22.51 360 GLU B C 1
ATOM 6193 O O . GLU B 1 364 ? -56.293 25.718 6.098 1.00 21.93 360 GLU B O 1
ATOM 6199 N N . ASN B 1 365 ? -56.201 23.759 4.875 1.00 21.27 361 ASN B N 1
ATOM 6200 C CA . ASN B 1 365 ? -56.943 22.957 5.863 1.00 20.14 361 ASN B CA 1
ATOM 6201 C C . ASN B 1 365 ? -56.163 21.928 6.656 1.00 19.97 361 ASN B C 1
ATOM 6202 O O . ASN B 1 365 ? -56.680 21.456 7.666 1.00 18.81 361 ASN B O 1
ATOM 6207 N N . PHE B 1 366 ? -54.954 21.518 6.208 1.00 18.66 362 PHE B N 1
ATOM 6208 C CA . PHE B 1 366 ? -54.240 20.378 6.867 1.00 17.95 362 PHE B CA 1
ATOM 6209 C C . PHE B 1 366 ? -52.776 20.705 7.157 1.00 17.09 362 PHE B C 1
ATOM 6210 O O . PHE B 1 366 ? -52.062 19.881 7.678 1.00 17.72 362 PHE B O 1
ATOM 6218 N N . GLY B 1 367 ? -52.365 21.919 6.792 1.00 15.13 363 GLY B N 1
ATOM 6219 C CA . GLY B 1 367 ? -51.007 22.406 6.976 1.00 15.79 363 GLY B CA 1
ATOM 6220 C C . GLY B 1 367 ? -49.974 21.712 6.063 1.00 14.37 363 GLY B C 1
ATOM 6221 O O . GLY B 1 367 ? -48.771 21.792 6.299 1.00 15.72 363 GLY B O 1
ATOM 6222 N N . VAL B 1 368 ? -50.473 21.032 5.050 1.00 14.68 364 VAL B N 1
ATOM 6223 C CA . VAL B 1 368 ? -49.647 20.084 4.253 1.00 15.03 364 VAL B CA 1
ATOM 6224 C C . VAL B 1 368 ? -49.124 20.851 3.048 1.00 15.83 364 VAL B C 1
ATOM 6225 O O . VAL B 1 368 ? -49.906 21.429 2.267 1.00 16.39 364 VAL B O 1
ATOM 6229 N N . ALA B 1 369 ? -47.794 20.845 2.932 1.00 15.07 365 ALA B N 1
ATOM 6230 C CA . ALA B 1 369 ? -47.095 21.409 1.790 1.00 15.03 365 ALA B CA 1
ATOM 6231 C C . ALA B 1 369 ? -46.862 20.368 0.662 1.00 15.20 365 ALA B C 1
ATOM 6232 O O . ALA B 1 369 ? -46.110 19.429 0.847 1.00 15.47 365 ALA B O 1
ATOM 6234 N N . THR B 1 370 ? -47.517 20.563 -0.488 1.00 15.05 366 THR B N 1
ATOM 6235 C CA . THR B 1 370 ? -47.282 19.814 -1.683 1.00 15.72 366 THR B CA 1
ATOM 6236 C C . THR B 1 370 ? -47.080 20.779 -2.809 1.00 16.76 366 THR B C 1
ATOM 6237 O O . THR B 1 370 ? -47.383 21.955 -2.673 1.00 15.04 366 THR B O 1
ATOM 6241 N N . ARG B 1 371 ? -46.601 20.266 -3.938 1.00 17.01 367 ARG B N 1
ATOM 6242 C CA . ARG B 1 371 ? -46.434 21.091 -5.137 1.00 21.02 367 ARG B CA 1
ATOM 6243 C C . ARG B 1 371 ? -47.322 20.570 -6.252 1.00 19.60 367 ARG B C 1
ATOM 6244 O O . ARG B 1 371 ? -47.509 19.401 -6.368 1.00 18.23 367 ARG B O 1
ATOM 6252 N N . SER B 1 372 ? -47.859 21.467 -7.062 1.00 18.68 368 SER B N 1
ATOM 6253 C CA . SER B 1 372 ? -48.628 21.112 -8.234 1.00 20.68 368 SER B CA 1
ATOM 6254 C C . SER B 1 372 ? -48.024 21.833 -9.420 1.00 21.48 368 SER B C 1
ATOM 6255 O O . SER B 1 372 ? -47.296 22.732 -9.263 1.00 27.49 368 SER B O 1
ATOM 6258 N N . GLY B 1 373 ? -48.299 21.378 -10.606 1.00 21.19 369 GLY B N 1
ATOM 6259 C CA . GLY B 1 373 ? -47.712 21.899 -11.830 1.00 21.01 369 GLY B CA 1
ATOM 6260 C C . GLY B 1 373 ? -47.054 20.795 -12.643 1.00 19.76 369 GLY B C 1
ATOM 6261 O O . GLY B 1 373 ? -47.269 19.600 -12.434 1.00 19.88 369 GLY B O 1
ATOM 6262 N N . HIS B 1 374 ? -46.207 21.213 -13.565 1.00 21.42 370 HIS B N 1
ATOM 6263 C CA . HIS B 1 374 ? -45.478 20.308 -14.439 1.00 22.23 370 HIS B CA 1
ATOM 6264 C C . HIS B 1 374 ? -44.145 19.803 -13.834 1.00 20.33 370 HIS B C 1
ATOM 6265 O O . HIS B 1 374 ? -43.489 18.914 -14.411 1.00 16.79 370 HIS B O 1
ATOM 6272 N N . HIS B 1 375 ? -43.779 20.323 -12.661 1.00 17.44 371 HIS B N 1
ATOM 6273 C CA . HIS B 1 375 ? -42.526 19.941 -12.002 1.00 19.03 371 HIS B CA 1
ATOM 6274 C C . HIS B 1 375 ? -41.310 20.055 -12.920 1.00 18.47 371 HIS B C 1
ATOM 6275 O O . HIS B 1 375 ? -40.405 19.184 -12.834 1.00 18.48 371 HIS B O 1
ATOM 6289 N N . ALA B 1 377 ? -41.009 19.314 -15.913 1.00 18.57 373 ALA B N 1
ATOM 6290 C CA . ALA B 1 377 ? -40.868 18.155 -16.798 1.00 20.42 373 ALA B CA 1
ATOM 6291 C C . ALA B 1 377 ? -42.035 18.061 -17.802 1.00 19.21 373 ALA B C 1
ATOM 6292 O O . ALA B 1 377 ? -42.823 17.124 -17.761 1.00 18.48 373 ALA B O 1
ATOM 6294 N N . GLN B 1 378 ? -42.156 19.066 -18.650 1.00 21.23 374 GLN B N 1
ATOM 6295 C CA . GLN B 1 378 ? -43.309 19.208 -19.561 1.00 22.05 374 GLN B CA 1
ATOM 6296 C C . GLN B 1 378 ? -43.406 18.061 -20.597 1.00 21.15 374 GLN B C 1
ATOM 6297 O O . GLN B 1 378 ? -44.456 17.532 -20.789 1.00 24.32 374 GLN B O 1
ATOM 6303 N N . PRO B 1 379 ? -42.300 17.623 -21.172 1.00 20.12 375 PRO B N 1
ATOM 6304 C CA . PRO B 1 379 ? -42.409 16.462 -22.089 1.00 21.32 375 PRO B CA 1
ATOM 6305 C C . PRO B 1 379 ? -42.891 15.187 -21.389 1.00 23.20 375 PRO B C 1
ATOM 6306 O O . PRO B 1 379 ? -43.714 14.438 -21.947 1.00 19.79 375 PRO B O 1
ATOM 6310 N N . LEU B 1 380 ? -42.440 14.971 -20.139 1.00 20.10 376 LEU B N 1
ATOM 6311 C CA . LEU B 1 380 ? -42.913 13.838 -19.379 1.00 19.00 376 LEU B CA 1
ATOM 6312 C C . LEU B 1 380 ? -44.419 13.939 -19.143 1.00 20.85 376 LEU B C 1
ATOM 6313 O O . LEU B 1 380 ? -45.138 12.911 -19.215 1.00 20.46 376 LEU B O 1
ATOM 6318 N N . MET B 1 381 ? -44.917 15.144 -18.899 1.00 19.47 377 MET B N 1
ATOM 6319 C CA . MET B 1 381 ? -46.347 15.349 -18.750 1.00 20.60 377 MET B CA 1
ATOM 6320 C C . MET B 1 381 ? -47.115 14.827 -19.968 1.00 22.86 377 MET B C 1
ATOM 6321 O O . MET B 1 381 ? -48.169 14.230 -19.796 1.00 23.12 377 MET B O 1
ATOM 6326 N N . GLY B 1 382 ? -46.603 15.100 -21.167 1.00 23.57 378 GLY B N 1
ATOM 6327 C CA . GLY B 1 382 ? -47.211 14.635 -22.414 1.00 26.40 378 GLY B CA 1
ATOM 6328 C C . GLY B 1 382 ? -47.235 13.110 -22.473 1.00 27.63 378 GLY B C 1
ATOM 6329 O O . GLY B 1 382 ? -48.205 12.553 -22.941 1.00 30.35 378 GLY B O 1
ATOM 6330 N N . VAL B 1 383 ? -46.171 12.451 -21.986 1.00 26.18 379 VAL B N 1
ATOM 6331 C CA . VAL B 1 383 ? -46.070 10.995 -21.909 1.00 24.83 379 VAL B CA 1
ATOM 6332 C C . VAL B 1 383 ? -47.139 10.453 -20.960 1.00 25.43 379 VAL B C 1
ATOM 6333 O O . VAL B 1 383 ? -47.904 9.484 -21.297 1.00 24.77 379 VAL B O 1
ATOM 6337 N N . LEU B 1 384 ? -47.252 11.068 -19.782 1.00 22.61 380 LEU B N 1
ATOM 6338 C CA . LEU B 1 384 ? -48.190 10.578 -18.813 1.00 23.22 380 LEU B CA 1
ATOM 6339 C C . LEU B 1 384 ? -49.618 10.817 -19.310 1.00 22.80 380 LEU B C 1
ATOM 6340 O O . LEU B 1 384 ? -50.504 10.074 -18.951 1.00 24.26 380 LEU B O 1
ATOM 6345 N N . ALA B 1 385 ? -49.847 11.858 -20.111 1.00 23.79 381 ALA B N 1
ATOM 6346 C CA . ALA B 1 385 ? -51.198 12.147 -20.624 1.00 27.43 381 ALA B CA 1
ATOM 6347 C C . ALA B 1 385 ? -51.783 10.956 -21.396 1.00 30.02 381 ALA B C 1
ATOM 6348 O O . ALA B 1 385 ? -52.952 10.664 -21.241 1.00 32.12 381 ALA B O 1
ATOM 6350 N N . LYS B 1 386 ? -50.954 10.227 -22.120 1.00 31.03 382 LYS B N 1
ATOM 6351 C CA . LYS B 1 386 ? -51.428 9.124 -22.935 1.00 34.09 382 LYS B CA 1
ATOM 6352 C C . LYS B 1 386 ? -51.790 7.926 -22.122 1.00 34.27 382 LYS B C 1
ATOM 6353 O O . LYS B 1 386 ? -52.586 7.123 -22.533 1.00 39.21 382 LYS B O 1
ATOM 6359 N N . GLY B 1 387 ? -51.216 7.781 -20.950 1.00 30.33 383 GLY B N 1
ATOM 6360 C CA . GLY B 1 387 ? -51.589 6.683 -20.090 1.00 26.74 383 GLY B CA 1
ATOM 6361 C C . GLY B 1 387 ? -52.657 7.001 -19.072 1.00 28.24 383 GLY B C 1
ATOM 6362 O O . GLY B 1 387 ? -53.052 6.121 -18.307 1.00 30.24 383 GLY B O 1
ATOM 6363 N N . SER B 1 388 ? -53.141 8.240 -19.036 1.00 26.65 384 SER B N 1
ATOM 6364 C CA . SER B 1 388 ? -54.035 8.653 -17.986 1.00 29.74 384 SER B CA 1
ATOM 6365 C C . SER B 1 388 ? -55.432 8.112 -18.333 1.00 33.33 384 SER B C 1
ATOM 6366 O O . SER B 1 388 ? -55.807 8.069 -19.487 1.00 35.27 384 SER B O 1
ATOM 6369 N N . LYS B 1 389 ? -56.181 7.741 -17.310 1.00 35.60 385 LYS B N 1
ATOM 6370 C CA . LYS B 1 389 ? -57.562 7.333 -17.444 1.00 40.33 385 LYS B CA 1
ATOM 6371 C C . LYS B 1 389 ? -58.531 8.435 -17.044 1.00 41.14 385 LYS B C 1
ATOM 6372 O O . LYS B 1 389 ? -59.714 8.222 -17.057 1.00 44.10 385 LYS B O 1
ATOM 6378 N N . ILE B 1 390 ? -58.042 9.606 -16.678 1.00 35.99 386 ILE B N 1
ATOM 6379 C CA . ILE B 1 390 ? -58.913 10.712 -16.257 1.00 35.23 386 ILE B CA 1
ATOM 6380 C C . ILE B 1 390 ? -58.728 11.791 -17.262 1.00 33.68 386 ILE B C 1
ATOM 6381 O O . ILE B 1 390 ? -57.979 11.608 -18.224 1.00 37.68 386 ILE B O 1
ATOM 6386 N N . ASP B 1 391 ? -59.377 12.913 -17.034 1.00 34.01 387 ASP B N 1
ATOM 6387 C CA . ASP B 1 391 ? -59.166 14.078 -17.844 1.00 38.30 387 ASP B CA 1
ATOM 6388 C C . ASP B 1 391 ? -57.821 14.760 -17.416 1.00 38.80 387 ASP B C 1
ATOM 6389 O O . ASP B 1 391 ? -57.804 15.628 -16.548 1.00 40.08 387 ASP B O 1
ATOM 6394 N N . PHE B 1 392 ? -56.717 14.397 -18.069 1.00 35.65 388 PHE B N 1
ATOM 6395 C CA . PHE B 1 392 ? -55.414 14.705 -17.544 1.00 32.03 388 PHE B CA 1
ATOM 6396 C C . PHE B 1 392 ? -55.122 16.199 -17.625 1.00 32.72 388 PHE B C 1
ATOM 6397 O O . PHE B 1 392 ? -55.094 16.748 -18.712 1.00 33.32 388 PHE B O 1
ATOM 6405 N N . PRO B 1 393 ? -54.854 16.862 -16.481 1.00 29.45 389 PRO B N 1
ATOM 6406 C CA . PRO B 1 393 ? -54.635 18.340 -16.479 1.00 29.75 389 PRO B CA 1
ATOM 6407 C C . PRO B 1 393 ? -53.262 18.859 -16.868 1.00 29.28 389 PRO B C 1
ATOM 6408 O O . PRO B 1 393 ? -52.967 20.008 -16.567 1.00 34.59 389 PRO B O 1
ATOM 6412 N N . ASN B 1 394 ? -52.436 18.032 -17.512 1.00 29.65 390 ASN B N 1
ATOM 6413 C CA . ASN B 1 394 ? -51.059 18.348 -17.933 1.00 29.49 390 ASN B CA 1
ATOM 6414 C C . ASN B 1 394 ? -50.195 18.825 -16.801 1.00 28.33 390 ASN B C 1
ATOM 6415 O O . ASN B 1 394 ? -49.303 19.638 -16.997 1.00 26.97 390 ASN B O 1
ATOM 6420 N N . SER B 1 395 ? -50.499 18.295 -15.619 1.00 23.23 391 SER B N 1
ATOM 6421 C CA . SER B 1 395 ? -49.788 18.568 -14.366 1.00 22.73 391 SER B CA 1
ATOM 6422 C C . SER B 1 395 ? -50.222 17.512 -13.355 1.00 22.13 391 SER B C 1
ATOM 6423 O O . SER B 1 395 ? -51.136 16.693 -13.638 1.00 20.00 391 SER B O 1
ATOM 6426 N N . THR B 1 396 ? -49.532 17.486 -12.212 1.00 21.22 392 THR B N 1
ATOM 6427 C CA . THR B 1 396 ? -49.852 16.564 -11.139 1.00 19.32 392 THR B CA 1
ATOM 6428 C C . THR B 1 396 ? -49.628 17.271 -9.826 1.00 18.20 392 THR B C 1
ATOM 6429 O O . THR B 1 396 ? -49.000 18.322 -9.777 1.00 18.74 392 THR B O 1
ATOM 6433 N N . VAL B 1 397 ? -50.175 16.684 -8.773 1.00 18.41 393 VAL B N 1
ATOM 6434 C CA . VAL B 1 397 ? -49.788 16.933 -7.417 1.00 17.85 393 VAL B CA 1
ATOM 6435 C C . VAL B 1 397 ? -48.557 16.056 -7.058 1.00 19.13 393 VAL B C 1
ATOM 6436 O O . VAL B 1 397 ? -48.367 14.960 -7.600 1.00 18.95 393 VAL B O 1
ATOM 6440 N N . ARG B 1 398 ? -47.657 16.558 -6.213 1.00 17.13 394 ARG B N 1
ATOM 6441 C CA . ARG B 1 398 ? -46.553 15.704 -5.736 1.00 16.59 394 ARG B CA 1
ATOM 6442 C C . ARG B 1 398 ? -46.326 15.900 -4.256 1.00 16.35 394 ARG B C 1
ATOM 6443 O O . ARG B 1 398 ? -46.196 17.036 -3.778 1.00 15.93 394 ARG B O 1
ATOM 6451 N N . ALA B 1 399 ? -46.288 14.795 -3.538 1.00 16.28 395 ALA B N 1
ATOM 6452 C CA . ALA B 1 399 ? -45.830 14.763 -2.141 1.00 16.41 395 ALA B CA 1
ATOM 6453 C C . ALA B 1 399 ? -44.492 14.029 -2.028 1.00 15.90 395 ALA B C 1
ATOM 6454 O O . ALA B 1 399 ? -44.318 12.955 -2.603 1.00 16.88 395 ALA B O 1
ATOM 6456 N N . SER B 1 400 ? -43.573 14.555 -1.233 1.00 15.64 396 SER B N 1
ATOM 6457 C CA . SER B 1 400 ? -42.156 14.051 -1.190 1.00 16.18 396 SER B CA 1
ATOM 6458 C C . SER B 1 400 ? -41.653 14.076 0.243 1.00 17.54 396 SER B C 1
ATOM 6459 O O . SER B 1 400 ? -41.999 15.019 0.985 1.00 20.55 396 SER B O 1
ATOM 6462 N N . VAL B 1 401 ? -40.964 13.018 0.670 1.00 14.14 397 VAL B N 1
ATOM 6463 C CA . VAL B 1 401 ? -40.575 12.835 2.049 1.00 15.20 397 VAL B CA 1
ATOM 6464 C C . VAL B 1 401 ? -39.047 12.958 2.198 1.00 17.11 397 VAL B C 1
ATOM 6465 O O . VAL B 1 401 ? -38.278 12.704 1.233 1.00 17.91 397 VAL B O 1
ATOM 6469 N N . TYR B 1 402 ? -38.627 13.392 3.371 1.00 16.17 398 TYR B N 1
ATOM 6470 C CA . TYR B 1 402 ? -37.238 13.464 3.708 1.00 17.39 398 TYR B CA 1
ATOM 6471 C C . TYR B 1 402 ? -37.058 13.207 5.224 1.00 17.04 398 TYR B C 1
ATOM 6472 O O . TYR B 1 402 ? -37.953 12.634 5.877 1.00 17.95 398 TYR B O 1
ATOM 6481 N N . LEU B 1 403 ? -35.870 13.483 5.728 1.00 18.05 399 LEU B N 1
ATOM 6482 C CA . LEU B 1 403 ? -35.425 12.994 7.030 1.00 19.03 399 LEU B CA 1
ATOM 6483 C C . LEU B 1 403 ? -36.399 13.291 8.191 1.00 18.82 399 LEU B C 1
ATOM 6484 O O . LEU B 1 403 ? -36.574 12.444 9.062 1.00 20.54 399 LEU B O 1
ATOM 6489 N N . TYR B 1 404 ? -36.948 14.519 8.232 1.00 17.61 400 TYR B N 1
ATOM 6490 C CA . TYR B 1 404 ? -37.682 15.042 9.403 1.00 17.68 400 TYR B CA 1
ATOM 6491 C C . TYR B 1 404 ? -39.153 14.698 9.253 1.00 17.51 400 TYR B C 1
ATOM 6492 O O . TYR B 1 404 ? -39.970 15.221 10.003 1.00 17.88 400 TYR B O 1
ATOM 6501 N N . ASN B 1 405 ? -39.512 13.884 8.246 1.00 15.62 401 ASN B N 1
ATOM 6502 C CA . ASN B 1 405 ? -40.886 13.485 8.087 1.00 15.51 401 ASN B CA 1
ATOM 6503 C C . ASN B 1 405 ? -41.183 12.144 8.821 1.00 16.78 401 ASN B C 1
ATOM 6504 O O . ASN B 1 405 ? -40.263 11.364 9.151 1.00 15.97 401 ASN B O 1
ATOM 6509 N N . THR B 1 406 ? -42.482 11.905 9.050 1.00 16.00 402 THR B N 1
ATOM 6510 C CA . THR B 1 406 ? -42.972 10.775 9.859 1.00 18.80 402 THR B CA 1
ATOM 6511 C C . THR B 1 406 ? -44.134 10.101 9.191 1.00 18.39 402 THR B C 1
ATOM 6512 O O . THR B 1 406 ? -44.806 10.674 8.324 1.00 17.71 402 THR B O 1
ATOM 6516 N N . LYS B 1 407 ? -44.405 8.891 9.628 1.00 18.18 403 LYS B N 1
ATOM 6517 C CA . LYS B 1 407 ? -45.584 8.200 9.120 1.00 21.14 403 LYS B CA 1
ATOM 6518 C C . LYS B 1 407 ? -46.876 8.993 9.432 1.00 20.24 403 LYS B C 1
ATOM 6519 O O . LYS B 1 407 ? -47.839 9.002 8.641 1.00 20.58 403 LYS B O 1
ATOM 6525 N N . GLU B 1 408 ? -46.900 9.651 10.593 1.00 20.32 404 GLU B N 1
ATOM 6526 C CA . GLU B 1 408 ? -48.022 10.518 10.919 1.00 22.55 404 GLU B CA 1
ATOM 6527 C C . GLU B 1 408 ? -48.224 11.650 9.898 1.00 20.12 404 GLU B C 1
ATOM 6528 O O . GLU B 1 408 ? -49.346 11.955 9.562 1.00 17.33 404 GLU B O 1
ATOM 6534 N N . ASP B 1 409 ? -47.151 12.281 9.399 1.00 18.08 405 ASP B N 1
ATOM 6535 C CA . ASP B 1 409 ? -47.252 13.290 8.324 1.00 17.74 405 ASP B CA 1
ATOM 6536 C C . ASP B 1 409 ? -47.950 12.716 7.123 1.00 17.07 405 ASP B C 1
ATOM 6537 O O . ASP B 1 409 ? -48.813 13.341 6.492 1.00 16.58 405 ASP B O 1
ATOM 6542 N N . ILE B 1 410 ? -47.569 11.491 6.763 1.00 15.78 406 ILE B N 1
ATOM 6543 C CA . ILE B 1 410 ? -48.154 10.903 5.619 1.00 15.53 406 ILE B CA 1
ATOM 6544 C C . ILE B 1 410 ? -49.657 10.671 5.888 1.00 16.77 406 ILE B C 1
ATOM 6545 O O . ILE B 1 410 ? -50.514 10.817 4.970 1.00 16.22 406 ILE B O 1
ATOM 6550 N N . ASP B 1 411 ? -49.986 10.229 7.099 1.00 17.63 407 ASP B N 1
ATOM 6551 C CA . ASP B 1 411 ? -51.392 10.037 7.465 1.00 17.87 407 ASP B CA 1
ATOM 6552 C C . ASP B 1 411 ? -52.222 11.354 7.381 1.00 16.70 407 ASP B C 1
ATOM 6553 O O . ASP B 1 411 ? -53.412 11.322 6.970 1.00 17.12 407 ASP B O 1
ATOM 6558 N N . VAL B 1 412 ? -51.632 12.504 7.727 1.00 16.84 408 VAL B N 1
ATOM 6559 C CA . VAL B 1 412 ? -52.324 13.790 7.515 1.00 16.53 408 VAL B CA 1
ATOM 6560 C C . VAL B 1 412 ? -52.599 14.052 6.041 1.00 17.41 408 VAL B C 1
ATOM 6561 O O . VAL B 1 412 ? -53.690 14.484 5.682 1.00 17.18 408 VAL B O 1
ATOM 6565 N N . LEU B 1 413 ? -51.626 13.772 5.162 1.00 16.85 409 LEU B N 1
ATOM 6566 C CA . LEU B 1 413 ? -51.857 13.875 3.724 1.00 17.18 409 LEU B CA 1
ATOM 6567 C C . LEU B 1 413 ? -53.065 13.003 3.271 1.00 17.64 409 LEU B C 1
ATOM 6568 O O . LEU B 1 413 ? -53.928 13.459 2.486 1.00 17.25 409 LEU B O 1
ATOM 6573 N N . ILE B 1 414 ? -53.056 11.756 3.709 1.00 16.61 410 ILE B N 1
ATOM 6574 C CA . ILE B 1 414 ? -54.091 10.827 3.319 1.00 19.50 410 ILE B CA 1
ATOM 6575 C C . ILE B 1 414 ? -55.476 11.340 3.781 1.00 19.56 410 ILE B C 1
ATOM 6576 O O . ILE B 1 414 ? -56.375 11.391 2.987 1.00 20.66 410 ILE B O 1
ATOM 6581 N N . GLU B 1 415 ? -55.578 11.754 5.032 1.00 20.50 411 GLU B N 1
ATOM 6582 C CA . GLU B 1 415 ? -56.781 12.382 5.580 1.00 23.60 411 GLU B CA 1
ATOM 6583 C C . GLU B 1 415 ? -57.215 13.584 4.745 1.00 23.21 411 GLU B C 1
ATOM 6584 O O . GLU B 1 415 ? -58.381 13.705 4.406 1.00 18.91 411 GLU B O 1
ATOM 6590 N N . GLY B 1 416 ? -56.277 14.460 4.352 1.00 18.96 412 GLY B N 1
ATOM 6591 C CA . GLY B 1 416 ? -56.649 15.594 3.495 1.00 17.94 412 GLY B CA 1
ATOM 6592 C C . GLY B 1 416 ? -57.163 15.155 2.170 1.00 17.57 412 GLY B C 1
ATOM 6593 O O . GLY B 1 416 ? -58.093 15.774 1.637 1.00 17.73 412 GLY B O 1
ATOM 6594 N N . LEU B 1 417 ? -56.545 14.135 1.570 1.00 17.15 413 LEU B N 1
ATOM 6595 C CA . LEU B 1 417 ? -57.018 13.668 0.273 1.00 18.24 413 LEU B CA 1
ATOM 6596 C C . LEU B 1 417 ? -58.471 13.066 0.396 1.00 19.15 413 LEU B C 1
ATOM 6597 O O . LEU B 1 417 ? -59.287 13.271 -0.440 1.00 17.08 413 LEU B O 1
ATOM 6602 N N . LYS B 1 418 ? -58.756 12.383 1.475 1.00 20.40 414 LYS B N 1
ATOM 6603 C CA . LYS B 1 418 ? -60.110 11.834 1.702 1.00 22.92 414 LYS B CA 1
ATOM 6604 C C . LYS B 1 418 ? -61.163 12.929 1.996 1.00 24.27 414 LYS B C 1
ATOM 6605 O O . LYS B 1 418 ? -62.332 12.762 1.638 1.00 24.35 414 LYS B O 1
ATOM 6611 N N . TYR B 1 419 ? -60.727 14.028 2.616 1.00 21.37 415 TYR B N 1
ATOM 6612 C CA . TYR B 1 419 ? -61.568 15.167 2.846 1.00 21.14 415 TYR B CA 1
ATOM 6613 C C . TYR B 1 419 ? -61.956 15.756 1.500 1.00 23.51 415 TYR B C 1
ATOM 6614 O O . TYR B 1 419 ? -63.139 16.040 1.264 1.00 22.99 415 TYR B O 1
ATOM 6623 N N . ILE B 1 420 ? -60.994 15.912 0.590 1.00 21.24 416 ILE B N 1
ATOM 6624 C CA . ILE B 1 420 ? -61.297 16.428 -0.713 1.00 24.51 416 ILE B CA 1
ATOM 6625 C C . ILE B 1 420 ? -62.292 15.528 -1.470 1.00 31.44 416 ILE B C 1
ATOM 6626 O O . ILE B 1 420 ? -63.200 16.020 -2.148 1.00 30.74 416 ILE B O 1
ATOM 6631 N N . ARG B 1 421 ? -62.135 14.222 -1.332 1.00 32.63 417 ARG B N 1
ATOM 6632 C CA . ARG B 1 421 ? -62.940 13.290 -2.062 1.00 33.22 417 ARG B CA 1
ATOM 6633 C C . ARG B 1 421 ? -64.347 13.295 -1.515 1.00 31.89 417 ARG B C 1
ATOM 6634 O O . ARG B 1 421 ? -65.282 13.285 -2.264 1.00 33.80 417 ARG B O 1
ATOM 6642 N N . ARG B 1 422 ? -64.454 13.218 -0.205 1.00 29.99 418 ARG B N 1
ATOM 6643 C CA . ARG B 1 422 ? -65.702 13.134 0.460 1.00 30.85 418 ARG B CA 1
ATOM 6644 C C . ARG B 1 422 ? -66.551 14.386 0.316 1.00 34.45 418 ARG B C 1
ATOM 6645 O O . ARG B 1 422 ? -67.748 14.266 0.315 1.00 38.09 418 ARG B O 1
ATOM 6653 N N . TRP B 1 423 ? -65.954 15.567 0.166 1.00 31.54 419 TRP B N 1
ATOM 6654 C CA . TRP B 1 423 ? -66.713 16.789 0.352 1.00 32.50 419 TRP B CA 1
ATOM 6655 C C . TRP B 1 423 ? -66.605 17.753 -0.744 1.00 34.90 419 TRP B C 1
ATOM 6656 O O . TRP B 1 423 ? -67.444 18.637 -0.862 1.00 36.77 419 TRP B O 1
ATOM 6667 N N . PHE B 1 424 ? -65.640 17.586 -1.616 1.00 38.04 420 PHE B N 1
ATOM 6668 C CA . PHE B 1 424 ? -65.476 18.587 -2.600 1.00 43.33 420 PHE B CA 1
ATOM 6669 C C . PHE B 1 424 ? -65.138 18.281 -4.075 1.00 49.06 420 PHE B C 1
ATOM 6670 O O . PHE B 1 424 ? -64.381 19.050 -4.638 1.00 63.54 420 PHE B O 1
ATOM 6678 N N . GLU B 1 425 ? -65.643 17.241 -4.748 1.00 61.87 421 GLU B N 1
ATOM 6679 C CA . GLU B 1 425 ? -66.133 15.977 -4.194 1.00 73.10 421 GLU B CA 1
ATOM 6680 C C . GLU B 1 425 ? -65.822 14.849 -5.186 1.00 78.82 421 GLU B C 1
ATOM 6681 O O . GLU B 1 425 ? -66.093 14.970 -6.373 1.00 73.04 421 GLU B O 1
ATOM 6687 N N . HIS C 1 4 ? -6.642 3.931 8.348 1.00 75.60 0 HIS C N 1
ATOM 6688 C CA . HIS C 1 4 ? -5.363 3.113 8.272 1.00 77.28 0 HIS C CA 1
ATOM 6689 C C . HIS C 1 4 ? -5.503 1.618 8.699 1.00 76.58 0 HIS C C 1
ATOM 6690 O O . HIS C 1 4 ? -4.766 0.773 8.201 1.00 75.78 0 HIS C O 1
ATOM 6697 N N . MET C 1 5 ? -6.455 1.283 9.579 1.00 76.68 1 MET C N 1
ATOM 6698 C CA . MET C 1 5 ? -6.813 -0.146 9.847 1.00 72.60 1 MET C CA 1
ATOM 6699 C C . MET C 1 5 ? -7.954 -0.690 8.963 1.00 58.54 1 MET C C 1
ATOM 6700 O O . MET C 1 5 ? -8.470 -1.805 9.181 1.00 60.03 1 MET C O 1
ATOM 6705 N N . ARG C 1 6 ? -8.311 0.115 7.965 1.00 48.20 2 ARG C N 1
ATOM 6706 C CA . ARG C 1 6 ? -9.190 -0.257 6.875 1.00 49.16 2 ARG C CA 1
ATOM 6707 C C . ARG C 1 6 ? -10.545 -0.699 7.416 1.00 49.46 2 ARG C C 1
ATOM 6708 O O . ARG C 1 6 ? -11.134 -1.689 6.967 1.00 48.30 2 ARG C O 1
ATOM 6716 N N . SER C 1 7 ? -11.012 0.034 8.422 1.00 48.69 3 SER C N 1
ATOM 6717 C CA . SER C 1 7 ? -12.309 -0.199 9.023 1.00 45.59 3 SER C CA 1
ATOM 6718 C C . SER C 1 7 ? -13.226 0.954 8.619 1.00 45.61 3 SER C C 1
ATOM 6719 O O . SER C 1 7 ? -12.853 2.109 8.701 1.00 38.16 3 SER C O 1
ATOM 6722 N N . THR C 1 8 ? -14.441 0.644 8.195 1.00 43.12 4 THR C N 1
ATOM 6723 C CA . THR C 1 8 ? -15.411 1.691 7.965 1.00 46.22 4 THR C CA 1
ATOM 6724 C C . THR C 1 8 ? -16.279 1.955 9.212 1.00 43.43 4 THR C C 1
ATOM 6725 O O . THR C 1 8 ? -17.222 2.748 9.124 1.00 40.89 4 THR C O 1
ATOM 6729 N N . VAL C 1 9 ? -15.950 1.316 10.355 1.00 40.68 5 VAL C N 1
ATOM 6730 C CA . VAL C 1 9 ? -16.798 1.315 11.581 1.00 34.46 5 VAL C CA 1
ATOM 6731 C C . VAL C 1 9 ? -16.164 2.030 12.770 1.00 33.66 5 VAL C C 1
ATOM 6732 O O . VAL C 1 9 ? -16.817 2.772 13.502 1.00 31.67 5 VAL C O 1
ATOM 6736 N N . PHE C 1 10 ? -14.891 1.743 12.999 1.00 32.84 6 PHE C N 1
ATOM 6737 C CA . PHE C 1 10 ? -14.147 2.300 14.123 1.00 33.49 6 PHE C CA 1
ATOM 6738 C C . PHE C 1 10 ? -13.058 3.198 13.597 1.00 35.87 6 PHE C C 1
ATOM 6739 O O . PHE C 1 10 ? -12.357 2.817 12.653 1.00 36.50 6 PHE C O 1
ATOM 6747 N N . SER C 1 11 ? -12.886 4.345 14.239 1.00 35.39 7 SER C N 1
ATOM 6748 C CA . SER C 1 11 ? -11.739 5.190 14.015 1.00 38.84 7 SER C CA 1
ATOM 6749 C C . SER C 1 11 ? -10.478 4.469 14.469 1.00 43.60 7 SER C C 1
ATOM 6750 O O . SER C 1 11 ? -10.534 3.490 15.283 1.00 39.84 7 SER C O 1
ATOM 6753 N N . ASP C 1 12 ? -9.338 4.934 13.956 1.00 44.15 8 ASP C N 1
ATOM 6754 C CA . ASP C 1 12 ? -8.044 4.317 14.263 1.00 45.98 8 ASP C CA 1
ATOM 6755 C C . ASP C 1 12 ? -7.817 4.272 15.772 1.00 43.17 8 ASP C C 1
ATOM 6756 O O . ASP C 1 12 ? -7.287 3.292 16.306 1.00 45.30 8 ASP C O 1
ATOM 6761 N N . GLU C 1 13 ? -8.275 5.307 16.458 1.00 44.84 9 GLU C N 1
ATOM 6762 C CA . GLU C 1 13 ? -8.087 5.414 17.898 1.00 44.63 9 GLU C CA 1
ATOM 6763 C C . GLU C 1 13 ? -9.021 4.508 18.704 1.00 42.63 9 GLU C C 1
ATOM 6764 O O . GLU C 1 13 ? -8.610 3.894 19.699 1.00 36.96 9 GLU C O 1
ATOM 6770 N N . GLU C 1 14 ? -10.297 4.473 18.315 1.00 41.34 10 GLU C N 1
ATOM 6771 C CA . GLU C 1 14 ? -11.232 3.559 18.965 1.00 41.04 10 GLU C CA 1
ATOM 6772 C C . GLU C 1 14 ? -10.728 2.148 18.756 1.00 35.83 10 GLU C C 1
ATOM 6773 O O . GLU C 1 14 ? -10.745 1.351 19.679 1.00 31.52 10 GLU C O 1
ATOM 6779 N N . PHE C 1 15 ? -10.243 1.852 17.549 1.00 31.69 11 PHE C N 1
ATOM 6780 C CA . PHE C 1 15 ? -9.913 0.500 17.233 1.00 31.93 11 PHE C CA 1
ATOM 6781 C C . PHE C 1 15 ? -8.676 0.054 17.977 1.00 31.95 11 PHE C C 1
ATOM 6782 O O . PHE C 1 15 ? -8.591 -1.098 18.403 1.00 31.33 11 PHE C O 1
ATOM 6790 N N . SER C 1 16 ? -7.717 0.950 18.162 1.00 32.75 12 SER C N 1
ATOM 6791 C CA . SER C 1 16 ? -6.517 0.597 18.878 1.00 34.62 12 SER C CA 1
ATOM 6792 C C . SER C 1 16 ? -6.825 0.368 20.326 1.00 30.09 12 SER C C 1
ATOM 6793 O O . SER C 1 16 ? -6.171 -0.467 20.949 1.00 30.09 12 SER C O 1
ATOM 6796 N N . ASN C 1 17 ? -7.740 1.155 20.882 1.00 28.89 13 ASN C N 1
ATOM 6797 C CA . ASN C 1 17 ? -8.203 0.918 22.258 1.00 31.96 13 ASN C CA 1
ATOM 6798 C C . ASN C 1 17 ? -8.830 -0.498 22.370 1.00 28.27 13 ASN C C 1
ATOM 6799 O O . ASN C 1 17 ? -8.585 -1.214 23.343 1.00 25.92 13 ASN C O 1
ATOM 6804 N N . ILE C 1 18 ? -9.587 -0.898 21.351 1.00 27.46 14 ILE C N 1
ATOM 6805 C CA . ILE C 1 18 ? -10.236 -2.219 21.381 1.00 26.65 14 ILE C CA 1
ATOM 6806 C C . ILE C 1 18 ? -9.141 -3.261 21.393 1.00 26.43 14 ILE C C 1
ATOM 6807 O O . ILE C 1 18 ? -9.120 -4.141 22.265 1.00 25.27 14 ILE C O 1
ATOM 6812 N N . LEU C 1 19 ? -8.174 -3.118 20.493 1.00 26.72 15 LEU C N 1
ATOM 6813 C CA . LEU C 1 19 ? -7.158 -4.132 20.336 1.00 27.60 15 LEU C CA 1
ATOM 6814 C C . LEU C 1 19 ? -6.356 -4.259 21.600 1.00 26.27 15 LEU C C 1
ATOM 6815 O O . LEU C 1 19 ? -6.053 -5.361 22.014 1.00 24.63 15 LEU C O 1
ATOM 6820 N N . ASN C 1 20 ? -6.084 -3.132 22.247 1.00 26.15 16 ASN C N 1
ATOM 6821 C CA . ASN C 1 20 ? -5.346 -3.102 23.490 1.00 28.96 16 ASN C CA 1
ATOM 6822 C C . ASN C 1 20 ? -6.070 -3.775 24.680 1.00 29.09 16 ASN C C 1
ATOM 6823 O O . ASN C 1 20 ? -5.454 -4.195 25.637 1.00 25.83 16 ASN C O 1
ATOM 6828 N N . ASP C 1 21 ? -7.390 -3.944 24.593 1.00 30.16 17 ASP C N 1
ATOM 6829 C CA . ASP C 1 21 ? -8.141 -4.734 25.594 1.00 27.41 17 ASP C CA 1
ATOM 6830 C C . ASP C 1 21 ? -7.758 -6.224 25.658 1.00 26.27 17 ASP C C 1
ATOM 6831 O O . ASP C 1 21 ? -8.030 -6.869 26.671 1.00 21.63 17 ASP C O 1
ATOM 6836 N N . PHE C 1 22 ? -7.107 -6.769 24.619 1.00 23.30 18 PHE C N 1
ATOM 6837 C CA . PHE C 1 22 ? -6.908 -8.207 24.531 1.00 21.27 18 PHE C CA 1
ATOM 6838 C C . PHE C 1 22 ? -5.429 -8.560 24.548 1.00 23.63 18 PHE C C 1
ATOM 6839 O O . PHE C 1 22 ? -4.781 -8.652 23.533 1.00 24.69 18 PHE C O 1
ATOM 6847 N N . PRO C 1 23 ? -4.903 -8.849 25.725 1.00 22.93 19 PRO C N 1
ATOM 6848 C CA . PRO C 1 23 ? -3.481 -9.026 25.799 1.00 22.03 19 PRO C CA 1
ATOM 6849 C C . PRO C 1 23 ? -2.950 -10.195 24.986 1.00 23.23 19 PRO C C 1
ATOM 6850 O O . PRO C 1 23 ? -1.739 -10.242 24.736 1.00 22.75 19 PRO C O 1
ATOM 6854 N N . ALA C 1 24 ? -3.766 -11.179 24.637 1.00 21.48 20 ALA C N 1
ATOM 6855 C CA . ALA C 1 24 ? -3.220 -12.341 23.966 1.00 22.20 20 ALA C CA 1
ATOM 6856 C C . ALA C 1 24 ? -2.708 -11.935 22.589 1.00 20.92 20 ALA C C 1
ATOM 6857 O O . ALA C 1 24 ? -1.868 -12.580 22.012 1.00 22.19 20 ALA C O 1
ATOM 6859 N N . LEU C 1 25 ? -3.199 -10.839 22.085 1.00 21.39 21 LEU C N 1
ATOM 6860 C CA . LEU C 1 25 ? -2.766 -10.353 20.792 1.00 23.99 21 LEU C CA 1
ATOM 6861 C C . LEU C 1 25 ? -1.294 -9.937 20.765 1.00 29.23 21 LEU C C 1
ATOM 6862 O O . LEU C 1 25 ? -0.791 -9.683 19.671 1.00 24.42 21 LEU C O 1
ATOM 6867 N N . LYS C 1 26 ? -0.651 -9.806 21.949 1.00 28.60 22 LYS C N 1
ATOM 6868 C CA . LYS C 1 26 ? 0.761 -9.450 22.016 1.00 30.66 22 LYS C CA 1
ATOM 6869 C C . LYS C 1 26 ? 1.612 -10.681 21.938 1.00 27.78 22 LYS C C 1
ATOM 6870 O O . LYS C 1 26 ? 2.820 -10.527 21.913 1.00 33.49 22 LYS C O 1
ATOM 6876 N N . ARG C 1 27 ? 1.039 -11.880 21.953 1.00 26.53 23 ARG C N 1
ATOM 6877 C CA . ARG C 1 27 ? 1.836 -13.106 21.829 1.00 30.22 23 ARG C CA 1
ATOM 6878 C C . ARG C 1 27 ? 2.507 -13.172 20.439 1.00 27.99 23 ARG C C 1
ATOM 6879 O O . ARG C 1 27 ? 1.995 -12.645 19.492 1.00 23.43 23 ARG C O 1
ATOM 6887 N N . ASN C 1 28 ? 3.620 -13.894 20.387 1.00 30.33 24 ASN C N 1
ATOM 6888 C CA . ASN C 1 28 ? 4.364 -14.151 19.175 1.00 29.53 24 ASN C CA 1
ATOM 6889 C C . ASN C 1 28 ? 4.575 -15.608 19.093 1.00 27.25 24 ASN C C 1
ATOM 6890 O O . ASN C 1 28 ? 4.839 -16.203 20.091 1.00 27.89 24 ASN C O 1
ATOM 6895 N N . ILE C 1 29 ? 4.425 -16.169 17.904 1.00 28.16 25 ILE C N 1
ATOM 6896 C CA . ILE C 1 29 ? 4.672 -17.578 17.616 1.00 31.09 25 ILE C CA 1
ATOM 6897 C C . ILE C 1 29 ? 5.823 -17.605 16.586 1.00 31.41 25 ILE C C 1
ATOM 6898 O O . ILE C 1 29 ? 5.712 -17.088 15.440 1.00 27.79 25 ILE C O 1
ATOM 6903 N N . ASN C 1 30 ? 6.947 -18.151 17.012 1.00 32.25 26 ASN C N 1
ATOM 6904 C CA . ASN C 1 30 ? 8.160 -18.137 16.241 1.00 31.04 26 ASN C CA 1
ATOM 6905 C C . ASN C 1 30 ? 8.378 -16.902 15.531 1.00 29.85 26 ASN C C 1
ATOM 6906 O O . ASN C 1 30 ? 8.592 -16.946 14.334 1.00 27.54 26 ASN C O 1
ATOM 6911 N N . GLY C 1 31 ? 8.315 -15.783 16.229 1.00 27.36 27 GLY C N 1
ATOM 6912 C CA . GLY C 1 31 ? 8.637 -14.550 15.602 1.00 27.59 27 GLY C CA 1
ATOM 6913 C C . GLY C 1 31 ? 7.540 -13.820 14.917 1.00 31.30 27 GLY C C 1
ATOM 6914 O O . GLY C 1 31 ? 7.761 -12.691 14.464 1.00 32.16 27 GLY C O 1
ATOM 6915 N N . LYS C 1 32 ? 6.343 -14.397 14.851 1.00 28.93 28 LYS C N 1
ATOM 6916 C CA . LYS C 1 32 ? 5.234 -13.682 14.226 1.00 27.77 28 LYS C CA 1
ATOM 6917 C C . LYS C 1 32 ? 4.097 -13.396 15.192 1.00 25.67 28 LYS C C 1
ATOM 6918 O O . LYS C 1 32 ? 3.795 -14.209 16.111 1.00 24.70 28 LYS C O 1
ATOM 6924 N N . ARG C 1 33 ? 3.446 -12.281 14.959 1.00 23.58 29 ARG C N 1
ATOM 6925 C CA . ARG C 1 33 ? 2.362 -11.894 15.848 1.00 26.44 29 ARG C CA 1
ATOM 6926 C C . ARG C 1 33 ? 1.176 -12.897 15.714 1.00 24.69 29 ARG C C 1
ATOM 6927 O O . ARG C 1 33 ? 0.956 -13.491 14.683 1.00 23.66 29 ARG C O 1
ATOM 6935 N N . LEU C 1 34 ? 0.527 -13.170 16.810 1.00 22.58 30 LEU C N 1
ATOM 6936 C CA . LEU C 1 34 ? -0.670 -13.998 16.796 1.00 23.02 30 LEU C CA 1
ATOM 6937 C C . LEU C 1 34 ? -1.766 -13.382 15.918 1.00 20.10 30 LEU C C 1
ATOM 6938 O O . LEU C 1 34 ? -2.126 -12.219 16.056 1.00 19.67 30 LEU C O 1
ATOM 6943 N N . VAL C 1 35 ? -2.263 -14.187 14.990 1.00 20.07 31 VAL C N 1
ATOM 6944 C CA . VAL C 1 35 ? -3.404 -13.849 14.149 1.00 20.85 31 VAL C CA 1
ATOM 6945 C C . VAL C 1 35 ? -4.456 -14.896 14.513 1.00 21.15 31 VAL C C 1
ATOM 6946 O O . VAL C 1 35 ? -4.406 -16.068 14.069 1.00 18.58 31 VAL C O 1
ATOM 6950 N N . TYR C 1 36 ? -5.358 -14.489 15.409 1.00 20.50 32 TYR C N 1
ATOM 6951 C CA . TYR C 1 36 ? -6.249 -15.472 16.043 1.00 19.61 32 TYR C CA 1
ATOM 6952 C C . TYR C 1 36 ? -7.514 -15.536 15.183 1.00 19.13 32 TYR C C 1
ATOM 6953 O O . TYR C 1 36 ? -8.311 -14.564 15.166 1.00 18.96 32 TYR C O 1
ATOM 6962 N N . LEU C 1 37 ? -7.671 -16.636 14.442 1.00 19.20 33 LEU C N 1
ATOM 6963 C CA . LEU C 1 37 ? -8.871 -16.799 13.554 1.00 20.96 33 LEU C CA 1
ATOM 6964 C C . LEU C 1 37 ? -9.546 -18.078 13.904 1.00 18.76 33 LEU C C 1
ATOM 6965 O O . LEU C 1 37 ? -9.961 -18.824 13.049 1.00 17.03 33 LEU C O 1
ATOM 6970 N N . ASP C 1 38 ? -9.613 -18.361 15.209 1.00 19.32 34 ASP C N 1
ATOM 6971 C CA . ASP C 1 38 ? -10.382 -19.524 15.692 1.00 18.98 34 ASP C CA 1
ATOM 6972 C C . ASP C 1 38 ? -11.468 -19.148 16.686 1.00 16.10 34 ASP C C 1
ATOM 6973 O O . ASP C 1 38 ? -11.789 -19.877 17.641 1.00 15.68 34 ASP C O 1
ATOM 6978 N N . ASN C 1 39 ? -12.047 -18.027 16.401 1.00 16.21 35 ASN C N 1
ATOM 6979 C CA . ASN C 1 39 ? -13.193 -17.478 17.130 1.00 17.21 35 ASN C CA 1
ATOM 6980 C C . ASN C 1 39 ? -14.433 -18.304 17.189 1.00 19.80 35 ASN C C 1
ATOM 6981 O O . ASN C 1 39 ? -15.171 -18.242 18.191 1.00 20.31 35 ASN C O 1
ATOM 6986 N N . ALA C 1 40 ? -14.618 -19.179 16.212 1.00 19.33 36 ALA C N 1
ATOM 6987 C CA . ALA C 1 40 ? -15.786 -20.037 16.190 1.00 19.57 36 ALA C CA 1
ATOM 6988 C C . ALA C 1 40 ? -15.679 -21.159 17.234 1.00 20.21 36 ALA C C 1
ATOM 6989 O O . ALA C 1 40 ? -16.684 -21.744 17.609 1.00 20.89 36 ALA C O 1
ATOM 6991 N N . ALA C 1 41 ? -14.448 -21.475 17.656 1.00 18.14 37 ALA C N 1
ATOM 6992 C CA . ALA C 1 41 ? -14.227 -22.458 18.707 1.00 16.75 37 ALA C CA 1
ATOM 6993 C C . ALA C 1 41 ? -14.329 -21.814 20.090 1.00 16.80 37 ALA C C 1
ATOM 6994 O O . ALA C 1 41 ? -14.930 -22.399 21.021 1.00 19.23 37 ALA C O 1
ATOM 6996 N N . SER C 1 42 ? -13.630 -20.689 20.270 1.00 17.53 38 SER C N 1
ATOM 6997 C CA . SER C 1 42 ? -13.802 -19.846 21.486 1.00 18.14 38 SER C CA 1
ATOM 6998 C C . SER C 1 42 ? -13.147 -18.526 21.236 1.00 17.48 38 SER C C 1
ATOM 6999 O O . SER C 1 42 ? -12.370 -18.363 20.258 1.00 16.49 38 SER C O 1
ATOM 7002 N N . THR C 1 43 ? -13.489 -17.550 22.055 1.00 16.41 39 THR C N 1
ATOM 7003 C CA . THR C 1 43 ? -12.993 -16.175 21.860 1.00 17.21 39 THR C CA 1
ATOM 7004 C C . THR C 1 43 ? -12.001 -15.766 22.954 1.00 18.11 39 THR C C 1
ATOM 7005 O O . THR C 1 43 ? -11.971 -16.328 24.056 1.00 19.15 39 THR C O 1
ATOM 7009 N N . LEU C 1 44 ? -11.171 -14.811 22.622 1.00 16.97 40 LEU C N 1
ATOM 7010 C CA . LEU C 1 44 ? -10.139 -14.325 23.548 1.00 19.43 40 LEU C CA 1
ATOM 7011 C C . LEU C 1 44 ? -10.809 -13.425 24.631 1.00 21.27 40 LEU C C 1
ATOM 7012 O O . LEU C 1 44 ? -11.932 -12.964 24.426 1.00 21.63 40 LEU C O 1
ATOM 7017 N N . LYS C 1 45 ? -10.115 -13.134 25.734 1.00 21.22 41 LYS C N 1
ATOM 7018 C CA . LYS C 1 45 ? -10.730 -12.407 26.865 1.00 18.72 41 LYS C CA 1
ATOM 7019 C C . LYS C 1 45 ? -10.164 -10.992 27.033 1.00 20.76 41 LYS C C 1
ATOM 7020 O O . LYS C 1 45 ? -8.952 -10.747 26.858 1.00 19.99 41 LYS C O 1
ATOM 7026 N N . CYS C 1 46 ? -11.073 -10.085 27.409 1.00 19.24 42 CYS C N 1
ATOM 7027 C CA . CYS C 1 46 ? -10.822 -8.713 27.651 1.00 21.40 42 CYS C CA 1
ATOM 7028 C C . CYS C 1 46 ? -10.323 -8.505 29.077 1.00 20.61 42 CYS C C 1
ATOM 7029 O O . CYS C 1 46 ? -10.956 -8.966 30.016 1.00 21.53 42 CYS C O 1
ATOM 7032 N N . LYS C 1 47 ? -9.234 -7.765 29.224 1.00 22.62 43 LYS C N 1
ATOM 7033 C CA . LYS C 1 47 ? -8.562 -7.564 30.488 1.00 24.27 43 LYS C CA 1
ATOM 7034 C C . LYS C 1 47 ? -9.469 -6.802 31.464 1.00 22.86 43 LYS C C 1
ATOM 7035 O O . LYS C 1 47 ? -9.587 -7.194 32.574 1.00 22.84 43 LYS C O 1
ATOM 7041 N N . SER C 1 48 ? -10.147 -5.758 31.026 1.00 22.44 44 SER C N 1
ATOM 7042 C CA . SER C 1 48 ? -10.994 -5.034 31.946 1.00 26.37 44 SER C CA 1
ATOM 7043 C C . SER C 1 48 ? -12.164 -5.906 32.444 1.00 28.24 44 SER C C 1
ATOM 7044 O O . SER C 1 48 ? -12.523 -5.796 33.629 1.00 24.24 44 SER C O 1
ATOM 7047 N N . VAL C 1 49 ? -12.710 -6.810 31.596 1.00 20.21 45 VAL C N 1
ATOM 7048 C CA . VAL C 1 49 ? -13.769 -7.699 32.064 1.00 19.75 45 VAL C CA 1
ATOM 7049 C C . VAL C 1 49 ? -13.238 -8.732 33.065 1.00 19.61 45 VAL C C 1
ATOM 7050 O O . VAL C 1 49 ? -13.826 -8.941 34.146 1.00 17.42 45 VAL C O 1
ATOM 7054 N N . ILE C 1 50 ? -12.096 -9.340 32.762 1.00 19.01 46 ILE C N 1
ATOM 7055 C CA . ILE C 1 50 ? -11.492 -10.289 33.680 1.00 20.46 46 ILE C CA 1
ATOM 7056 C C . ILE C 1 50 ? -11.086 -9.606 35.055 1.00 22.05 46 ILE C C 1
ATOM 7057 O O . ILE C 1 50 ? -11.156 -10.213 36.123 1.00 23.33 46 ILE C O 1
ATOM 7062 N N . GLU C 1 51 ? -10.578 -8.391 35.005 1.00 22.47 47 GLU C N 1
ATOM 7063 C CA . GLU C 1 51 ? -10.311 -7.623 36.213 1.00 26.30 47 GLU C CA 1
ATOM 7064 C C . GLU C 1 51 ? -11.567 -7.464 37.070 1.00 24.52 47 GLU C C 1
ATOM 7065 O O . GLU C 1 51 ? -11.493 -7.612 38.266 1.00 22.44 47 GLU C O 1
ATOM 7071 N N . LYS C 1 52 ? -12.704 -7.108 36.491 1.00 22.34 48 LYS C N 1
ATOM 7072 C CA . LYS C 1 52 ? -13.890 -7.054 37.328 1.00 24.66 48 LYS C CA 1
ATOM 7073 C C . LYS C 1 52 ? -14.284 -8.364 37.944 1.00 22.84 48 LYS C C 1
ATOM 7074 O O . LYS C 1 52 ? -14.831 -8.381 39.035 1.00 21.34 48 LYS C O 1
ATOM 7080 N N . MET C 1 53 ? -14.094 -9.466 37.216 1.00 20.00 49 MET C N 1
ATOM 7081 C CA . MET C 1 53 ? -14.340 -10.782 37.782 1.00 21.22 49 MET C CA 1
ATOM 7082 C C . MET C 1 53 ? -13.460 -11.141 38.960 1.00 20.44 49 MET C C 1
ATOM 7083 O O . MET C 1 53 ? -13.918 -11.812 39.875 1.00 22.45 49 MET C O 1
ATOM 7088 N N . THR C 1 54 ? -12.194 -10.776 38.859 1.00 18.78 50 THR C N 1
ATOM 7089 C CA . THR C 1 54 ? -11.220 -10.924 39.910 1.00 21.17 50 THR C CA 1
ATOM 7090 C C . THR C 1 54 ? -11.641 -10.090 41.151 1.00 20.76 50 THR C C 1
ATOM 7091 O O . THR C 1 54 ? -11.643 -10.578 42.266 1.00 20.41 50 THR C O 1
ATOM 7095 N N . ASP C 1 55 ? -12.033 -8.858 40.917 1.00 20.07 51 ASP C N 1
ATOM 7096 C CA . ASP C 1 55 ? -12.535 -7.996 42.004 1.00 23.28 51 ASP C CA 1
ATOM 7097 C C . ASP C 1 55 ? -13.723 -8.696 42.692 1.00 21.98 51 ASP C C 1
ATOM 7098 O O . ASP C 1 55 ? -13.793 -8.723 43.923 1.00 22.42 51 ASP C O 1
ATOM 7103 N N . PHE C 1 56 ? -14.595 -9.322 41.897 1.00 19.31 52 PHE C N 1
ATOM 7104 C CA . PHE C 1 56 ? -15.759 -10.019 42.435 1.00 18.01 52 PHE C CA 1
ATOM 7105 C C . PHE C 1 56 ? -15.356 -11.186 43.262 1.00 17.81 52 PHE C C 1
ATOM 7106 O O . PHE C 1 56 ? -15.809 -11.350 44.389 1.00 18.01 52 PHE C O 1
ATOM 7114 N N . TYR C 1 57 ? -14.502 -12.036 42.734 1.00 19.23 53 TYR C N 1
ATOM 7115 C CA . TYR C 1 57 ? -14.058 -13.189 43.467 1.00 18.68 53 TYR C CA 1
ATOM 7116 C C . TYR C 1 57 ? -13.363 -12.887 44.820 1.00 18.14 53 TYR C C 1
ATOM 7117 O O . TYR C 1 57 ? -13.424 -13.648 45.778 1.00 18.41 53 TYR C O 1
ATOM 7126 N N . LEU C 1 58 ? -12.566 -11.849 44.808 1.00 19.16 54 LEU C N 1
ATOM 7127 C CA . LEU C 1 58 ? -11.722 -11.527 45.929 1.00 20.94 54 LEU C CA 1
ATOM 7128 C C . LEU C 1 58 ? -12.446 -10.660 46.991 1.00 21.14 54 LEU C C 1
ATOM 7129 O O . LEU C 1 58 ? -12.105 -10.788 48.159 1.00 22.40 54 LEU C O 1
ATOM 7134 N N . TYR C 1 59 ? -13.423 -9.844 46.596 1.00 19.89 55 TYR C N 1
ATOM 7135 C CA . TYR C 1 59 ? -14.013 -8.832 47.501 1.00 21.75 55 TYR C CA 1
ATOM 7136 C C . TYR C 1 59 ? -15.513 -8.960 47.683 1.00 22.73 55 TYR C C 1
ATOM 7137 O O . TYR C 1 59 ? -16.070 -8.459 48.701 1.00 23.76 55 TYR C O 1
ATOM 7146 N N . HIS C 1 60 ? -16.206 -9.636 46.761 1.00 19.70 56 HIS C N 1
ATOM 7147 C CA . HIS C 1 60 ? -17.677 -9.576 46.784 1.00 19.57 56 HIS C CA 1
ATOM 7148 C C . HIS C 1 60 ? -18.343 -10.934 46.694 1.00 18.14 56 HIS C C 1
ATOM 7149 O O . HIS C 1 60 ? -19.508 -11.069 46.270 1.00 19.01 56 HIS C O 1
ATOM 7156 N N . TYR C 1 61 ? -17.624 -11.947 47.085 1.00 21.21 57 TYR C N 1
ATOM 7157 C CA . TYR C 1 61 ? -18.059 -13.308 46.860 1.00 21.04 57 TYR C CA 1
ATOM 7158 C C . TYR C 1 61 ? -18.588 -14.062 48.092 1.00 20.68 57 TYR C C 1
ATOM 7159 O O . TYR C 1 61 ? -17.961 -14.051 49.133 1.00 21.44 57 TYR C O 1
ATOM 7168 N N . SER C 1 62 ? -19.704 -14.774 47.904 1.00 19.35 58 SER C N 1
ATOM 7169 C CA . SER C 1 62 ? -20.170 -15.824 48.767 1.00 20.37 58 SER C CA 1
ATOM 7170 C C . SER C 1 62 ? -21.224 -16.598 48.007 1.00 18.95 58 SER C C 1
ATOM 7171 O O . SER C 1 62 ? -21.606 -16.176 46.947 1.00 20.26 58 SER C O 1
ATOM 7174 N N . ASN C 1 63 ? -21.817 -17.629 48.609 1.00 18.77 59 ASN C N 1
ATOM 7175 C CA . ASN C 1 63 ? -22.918 -18.323 47.952 1.00 19.07 59 ASN C CA 1
ATOM 7176 C C . ASN C 1 63 ? -24.168 -17.437 48.048 1.00 20.57 59 ASN C C 1
ATOM 7177 O O . ASN C 1 63 ? -24.269 -16.505 48.921 1.00 21.97 59 ASN C O 1
ATOM 7182 N N . ILE C 1 64 ? -25.096 -17.706 47.152 1.00 18.68 60 ILE C N 1
ATOM 7183 C CA . ILE C 1 64 ? -26.170 -16.762 46.871 1.00 19.14 60 ILE C CA 1
ATOM 7184 C C . ILE C 1 64 ? -27.521 -17.280 47.270 1.00 20.22 60 ILE C C 1
ATOM 7185 O O . ILE C 1 64 ? -27.680 -18.464 47.546 1.00 21.66 60 ILE C O 1
ATOM 7190 N N . HIS C 1 65 ? -28.499 -16.379 47.250 1.00 22.26 61 HIS C N 1
ATOM 7191 C CA . HIS C 1 65 ? -29.888 -16.612 47.688 1.00 24.42 61 HIS C CA 1
ATOM 7192 C C . HIS C 1 65 ? -29.921 -16.769 49.219 1.00 25.21 61 HIS C C 1
ATOM 7193 O O . HIS C 1 65 ? -28.905 -16.992 49.850 1.00 22.52 61 HIS C O 1
ATOM 7200 N N . ARG C 1 66 ? -31.084 -16.571 49.813 1.00 28.46 62 ARG C N 1
ATOM 7201 C CA . ARG C 1 66 ? -31.197 -16.660 51.303 1.00 32.67 62 ARG C CA 1
ATOM 7202 C C . ARG C 1 66 ? -30.107 -15.801 51.940 1.00 28.83 62 ARG C C 1
ATOM 7203 O O . ARG C 1 66 ? -29.318 -16.276 52.774 1.00 35.53 62 ARG C O 1
ATOM 7211 N N . ALA C 1 67 ? -29.975 -14.577 51.448 1.00 26.62 63 ALA C N 1
ATOM 7212 C CA . ALA C 1 67 ? -28.763 -13.789 51.700 1.00 28.44 63 ALA C CA 1
ATOM 7213 C C . ALA C 1 67 ? -28.884 -12.985 53.009 1.00 29.45 63 ALA C C 1
ATOM 7214 O O . ALA C 1 67 ? -29.354 -11.893 52.971 1.00 36.75 63 ALA C O 1
ATOM 7216 N N . VAL C 1 68 ? -28.423 -13.514 54.127 1.00 28.46 64 VAL C N 1
ATOM 7217 C CA . VAL C 1 68 ? -28.558 -12.850 55.433 1.00 28.20 64 VAL C CA 1
ATOM 7218 C C . VAL C 1 68 ? -27.238 -12.237 55.937 1.00 30.66 64 VAL C C 1
ATOM 7219 O O . VAL C 1 68 ? -27.132 -11.853 57.121 1.00 36.32 64 VAL C O 1
ATOM 7223 N N . HIS C 1 69 ? -26.215 -12.204 55.104 1.00 22.83 65 HIS C N 1
ATOM 7224 C CA . HIS C 1 69 ? -24.990 -11.535 55.473 1.00 23.45 65 HIS C CA 1
ATOM 7225 C C . HIS C 1 69 ? -24.527 -10.758 54.289 1.00 23.52 65 HIS C C 1
ATOM 7226 O O . HIS C 1 69 ? -25.059 -10.924 53.193 1.00 22.37 65 HIS C O 1
ATOM 7233 N N . THR C 1 70 ? -23.596 -9.854 54.527 1.00 21.23 66 THR C N 1
ATOM 7234 C CA . THR C 1 70 ? -23.264 -8.830 53.575 1.00 21.03 66 THR C CA 1
ATOM 7235 C C . THR C 1 70 ? -22.683 -9.345 52.245 1.00 19.71 66 THR C C 1
ATOM 7236 O O . THR C 1 70 ? -23.180 -8.965 51.200 1.00 19.11 66 THR C O 1
ATOM 7240 N N . LEU C 1 71 ? -21.655 -10.170 52.316 1.00 19.97 67 LEU C N 1
ATOM 7241 C CA . LEU C 1 71 ? -21.071 -10.804 51.113 1.00 20.42 67 LEU C CA 1
ATOM 7242 C C . LEU C 1 71 ? -22.112 -11.622 50.355 1.00 18.51 67 LEU C C 1
ATOM 7243 O O . LEU C 1 71 ? -22.247 -11.442 49.174 1.00 20.48 67 LEU C O 1
ATOM 7248 N N . ALA C 1 72 ? -22.934 -12.385 51.055 1.00 18.01 68 ALA C N 1
ATOM 7249 C CA . ALA C 1 72 ? -24.022 -13.147 50.425 1.00 19.02 68 ALA C CA 1
ATOM 7250 C C . ALA C 1 72 ? -24.974 -12.250 49.692 1.00 21.72 68 ALA C C 1
ATOM 7251 O O . ALA C 1 72 ? -25.374 -12.512 48.535 1.00 18.77 68 ALA C O 1
ATOM 7253 N N . SER C 1 73 ? -25.275 -11.107 50.305 1.00 19.47 69 SER C N 1
ATOM 7254 C CA . SER C 1 73 ? -26.166 -10.154 49.666 1.00 21.56 69 SER C CA 1
ATOM 7255 C C . SER C 1 73 ? -25.551 -9.438 48.439 1.00 20.44 69 SER C C 1
ATOM 7256 O O . SER C 1 73 ? -26.241 -9.268 47.431 1.00 20.89 69 SER C O 1
ATOM 7259 N N . GLU C 1 74 ? -24.285 -9.013 48.531 1.00 19.13 70 GLU C N 1
ATOM 7260 C CA . GLU C 1 74 ? -23.600 -8.430 47.401 1.00 20.65 70 GLU C CA 1
ATOM 7261 C C . GLU C 1 74 ? -23.570 -9.442 46.203 1.00 18.92 70 GLU C C 1
ATOM 7262 O O . GLU C 1 74 ? -23.828 -9.073 45.070 1.00 17.96 70 GLU C O 1
ATOM 7268 N N . ALA C 1 75 ? -23.201 -10.682 46.501 1.00 17.59 71 ALA C N 1
ATOM 7269 C CA . ALA C 1 75 ? -23.107 -11.719 45.445 1.00 18.36 71 ALA C CA 1
ATOM 7270 C C . ALA C 1 75 ? -24.477 -11.987 44.843 1.00 16.65 71 ALA C C 1
ATOM 7271 O O . ALA C 1 75 ? -24.610 -12.083 43.605 1.00 19.30 71 ALA C O 1
ATOM 7273 N N . THR C 1 76 ? -25.506 -12.092 45.674 1.00 15.89 72 THR C N 1
ATOM 7274 C CA . THR C 1 76 ? -26.879 -12.349 45.162 1.00 16.29 72 THR C CA 1
ATOM 7275 C C . THR C 1 76 ? -27.355 -11.254 44.216 1.00 17.82 72 THR C C 1
ATOM 7276 O O . THR C 1 76 ? -27.867 -11.512 43.111 1.00 15.74 72 THR C O 1
ATOM 7280 N N . VAL C 1 77 ? -27.169 -9.996 44.633 1.00 18.27 73 VAL C N 1
ATOM 7281 C CA . VAL C 1 77 ? -27.588 -8.862 43.857 1.00 18.60 73 VAL C CA 1
ATOM 7282 C C . VAL C 1 77 ? -26.803 -8.807 42.536 1.00 17.87 73 VAL C C 1
ATOM 7283 O O . VAL C 1 77 ? -27.336 -8.529 41.506 1.00 17.68 73 VAL C O 1
ATOM 7287 N N . ALA C 1 78 ? -25.508 -9.045 42.584 1.00 17.92 74 ALA C N 1
ATOM 7288 C CA . ALA C 1 78 ? -24.718 -8.999 41.374 1.00 17.91 74 ALA C CA 1
ATOM 7289 C C . ALA C 1 78 ? -25.181 -10.109 40.374 1.00 17.30 74 ALA C C 1
ATOM 7290 O O . ALA C 1 78 ? -25.292 -9.860 39.173 1.00 16.94 74 ALA C O 1
ATOM 7292 N N . TYR C 1 79 ? -25.464 -11.306 40.898 1.00 17.13 75 TYR C N 1
ATOM 7293 C CA . TYR C 1 79 ? -25.883 -12.457 40.049 1.00 18.24 75 TYR C CA 1
ATOM 7294 C C . TYR C 1 79 ? -27.220 -12.130 39.391 1.00 18.68 75 TYR C C 1
ATOM 7295 O O . TYR C 1 79 ? -27.419 -12.257 38.178 1.00 16.88 75 TYR C O 1
ATOM 7304 N N . GLU C 1 80 ? -28.172 -11.664 40.194 1.00 20.54 76 GLU C N 1
ATOM 7305 C CA . GLU C 1 80 ? -29.504 -11.323 39.654 1.00 20.16 76 GLU C CA 1
ATOM 7306 C C . GLU C 1 80 ? -29.437 -10.113 38.720 1.00 18.92 76 GLU C C 1
ATOM 7307 O O . GLU C 1 80 ? -30.143 -10.044 37.704 1.00 16.83 76 GLU C O 1
ATOM 7313 N N . GLN C 1 81 ? -28.515 -9.188 38.983 1.00 18.59 77 GLN C N 1
ATOM 7314 C CA . GLN C 1 81 ? -28.288 -8.124 38.027 1.00 20.94 77 GLN C CA 1
ATOM 7315 C C . GLN C 1 81 ? -27.716 -8.630 36.684 1.00 18.65 77 GLN C C 1
ATOM 7316 O O . GLN C 1 81 ? -28.054 -8.086 35.639 1.00 17.79 77 GLN C O 1
ATOM 7322 N N . ALA C 1 82 ? -26.800 -9.590 36.737 1.00 17.19 78 ALA C N 1
ATOM 7323 C CA . ALA C 1 82 ? -26.288 -10.229 35.466 1.00 17.22 78 ALA C CA 1
ATOM 7324 C C . ALA C 1 82 ? -27.431 -10.863 34.728 1.00 16.06 78 ALA C C 1
ATOM 7325 O O . ALA C 1 82 ? -27.527 -10.739 33.527 1.00 16.37 78 ALA C O 1
ATOM 7327 N N . ARG C 1 83 ? -28.321 -11.547 35.442 1.00 16.67 79 ARG C N 1
ATOM 7328 C CA . ARG C 1 83 ? -29.486 -12.166 34.768 1.00 16.88 79 ARG C CA 1
ATOM 7329 C C . ARG C 1 83 ? -30.283 -11.107 33.987 1.00 18.27 79 ARG C C 1
ATOM 7330 O O . ARG C 1 83 ? -30.719 -11.299 32.840 1.00 16.89 79 ARG C O 1
ATOM 7338 N N . GLU C 1 84 ? -30.469 -9.948 34.606 1.00 18.68 80 GLU C N 1
ATOM 7339 C CA . GLU C 1 84 ? -31.216 -8.873 33.957 1.00 19.76 80 GLU C CA 1
ATOM 7340 C C . GLU C 1 84 ? -30.435 -8.273 32.781 1.00 19.40 80 GLU C C 1
ATOM 7341 O O . GLU C 1 84 ? -31.043 -7.903 31.773 1.00 17.37 80 GLU C O 1
ATOM 7347 N N . LYS C 1 85 ? -29.096 -8.219 32.862 1.00 16.69 81 LYS C N 1
ATOM 7348 C CA . LYS C 1 85 ? -28.319 -7.736 31.742 1.00 17.87 81 LYS C CA 1
ATOM 7349 C C . LYS C 1 85 ? -28.478 -8.668 30.540 1.00 17.08 81 LYS C C 1
ATOM 7350 O O . LYS C 1 85 ? -28.556 -8.205 29.398 1.00 16.72 81 LYS C O 1
ATOM 7356 N N . VAL C 1 86 ? -28.502 -9.991 30.803 1.00 16.65 82 VAL C N 1
ATOM 7357 C CA . VAL C 1 86 ? -28.698 -10.972 29.733 1.00 17.32 82 VAL C CA 1
ATOM 7358 C C . VAL C 1 86 ? -30.109 -10.858 29.132 1.00 16.29 82 VAL C C 1
ATOM 7359 O O . VAL C 1 86 ? -30.288 -10.845 27.909 1.00 15.48 82 VAL C O 1
ATOM 7363 N N . ALA C 1 87 ? -31.105 -10.716 30.005 1.00 16.83 83 ALA C N 1
ATOM 7364 C CA . ALA C 1 87 ? -32.487 -10.507 29.556 1.00 17.56 83 ALA C CA 1
ATOM 7365 C C . ALA C 1 87 ? -32.660 -9.290 28.634 1.00 18.15 83 ALA C C 1
ATOM 7366 O O . ALA C 1 87 ? -33.277 -9.394 27.530 1.00 18.64 83 ALA C O 1
ATOM 7368 N N . ASN C 1 88 ? -32.077 -8.155 29.037 1.00 18.53 84 ASN C N 1
ATOM 7369 C CA . ASN C 1 88 ? -32.163 -6.964 28.226 1.00 20.13 84 ASN C CA 1
ATOM 7370 C C . ASN C 1 88 ? -31.436 -7.133 26.907 1.00 19.48 84 ASN C C 1
ATOM 7371 O O . ASN C 1 88 ? -31.791 -6.549 25.906 1.00 18.34 84 ASN C O 1
ATOM 7376 N N . PHE C 1 89 ? -30.326 -7.857 26.920 1.00 19.81 85 PHE C N 1
ATOM 7377 C CA . PHE C 1 89 ? -29.561 -8.112 25.686 1.00 20.31 85 PHE C CA 1
ATOM 7378 C C . PHE C 1 89 ? -30.371 -8.884 24.617 1.00 19.25 85 PHE C C 1
ATOM 7379 O O . PHE C 1 89 ? -30.229 -8.650 23.426 1.00 20.61 85 PHE C O 1
ATOM 7387 N N . LEU C 1 90 ? -31.216 -9.788 25.063 1.00 19.78 86 LEU C N 1
ATOM 7388 C CA . LEU C 1 90 ? -32.017 -10.622 24.173 1.00 19.76 86 LEU C CA 1
ATOM 7389 C C . LEU C 1 90 ? -33.470 -10.139 24.032 1.00 20.32 86 LEU C C 1
ATOM 7390 O O . LEU C 1 90 ? -34.255 -10.751 23.316 1.00 19.73 86 LEU C O 1
ATOM 7395 N N . ASN C 1 91 ? -33.833 -9.091 24.752 1.00 22.05 87 ASN C N 1
ATOM 7396 C CA . ASN C 1 91 ? -35.250 -8.569 24.809 1.00 22.16 87 ASN C CA 1
ATOM 7397 C C . ASN C 1 91 ? -36.215 -9.562 25.439 1.00 20.51 87 ASN C C 1
ATOM 7398 O O . ASN C 1 91 ? -37.310 -9.778 24.988 1.00 19.46 87 ASN C O 1
ATOM 7403 N N . ALA C 1 92 ? -35.764 -10.192 26.501 1.00 21.70 88 ALA C N 1
ATOM 7404 C CA . ALA C 1 92 ? -36.525 -11.166 27.240 1.00 20.21 88 ALA C CA 1
ATOM 7405 C C . ALA C 1 92 ? -36.819 -10.584 28.565 1.00 20.76 88 ALA C C 1
ATOM 7406 O O . ALA C 1 92 ? -36.220 -9.631 28.977 1.00 20.61 88 ALA C O 1
ATOM 7408 N N . SER C 1 93 ? -37.680 -11.241 29.295 1.00 19.22 89 SER C N 1
ATOM 7409 C CA . SER C 1 93 ? -37.852 -10.895 30.656 1.00 22.82 89 SER C CA 1
ATOM 7410 C C . SER C 1 93 ? -36.929 -11.777 31.536 1.00 23.38 89 SER C C 1
ATOM 7411 O O . SER C 1 93 ? -36.505 -12.868 31.139 1.00 20.26 89 SER C O 1
ATOM 7414 N N . SER C 1 94 ? -36.595 -11.301 32.731 1.00 22.29 90 SER C N 1
ATOM 7415 C CA . SER C 1 94 ? -35.561 -11.905 33.541 1.00 22.20 90 SER C CA 1
ATOM 7416 C C . SER C 1 94 ? -35.908 -13.294 34.036 1.00 21.62 90 SER C C 1
ATOM 7417 O O . SER C 1 94 ? -35.020 -14.139 34.166 1.00 21.39 90 SER C O 1
ATOM 7420 N N . GLU C 1 95 ? -37.182 -13.570 34.281 1.00 21.12 91 GLU C N 1
ATOM 7421 C CA . GLU C 1 95 ? -37.598 -14.887 34.780 1.00 23.26 91 GLU C CA 1
ATOM 7422 C C . GLU C 1 95 ? -37.565 -15.977 33.643 1.00 19.79 91 GLU C C 1
ATOM 7423 O O . GLU C 1 95 ? -37.746 -17.153 33.903 1.00 19.03 91 GLU C O 1
ATOM 7429 N N . GLU C 1 96 ? -37.374 -15.522 32.425 1.00 18.14 92 GLU C N 1
ATOM 7430 C CA . GLU C 1 96 ? -37.204 -16.378 31.235 1.00 18.70 92 GLU C CA 1
ATOM 7431 C C . GLU C 1 96 ? -35.730 -16.724 30.917 1.00 17.44 92 GLU C C 1
ATOM 7432 O O . GLU C 1 96 ? -35.470 -17.454 29.939 1.00 17.80 92 GLU C O 1
ATOM 7438 N N . ILE C 1 97 ? -34.786 -16.168 31.681 1.00 16.94 93 ILE C N 1
ATOM 7439 C CA . ILE C 1 97 ? -33.351 -16.424 31.547 1.00 16.96 93 ILE C CA 1
ATOM 7440 C C . ILE C 1 97 ? -32.897 -17.389 32.619 1.00 17.18 93 ILE C C 1
ATOM 7441 O O . ILE C 1 97 ? -32.968 -17.057 33.826 1.00 16.74 93 ILE C O 1
ATOM 7446 N N . ILE C 1 98 ? -32.390 -18.562 32.157 1.00 14.96 94 ILE C N 1
ATOM 7447 C CA . ILE C 1 98 ? -31.853 -19.612 33.001 1.00 16.46 94 ILE C CA 1
ATOM 7448 C C . ILE C 1 98 ? -30.336 -19.710 32.705 1.00 17.92 94 ILE C C 1
ATOM 7449 O O . ILE C 1 98 ? -29.921 -19.832 31.527 1.00 15.95 94 ILE C O 1
ATOM 7454 N N . PHE C 1 99 ? -29.528 -19.657 33.751 1.00 15.77 95 PHE C N 1
ATOM 7455 C CA . PHE C 1 99 ? -28.086 -19.859 33.592 1.00 17.22 95 PHE C CA 1
ATOM 7456 C C . PHE C 1 99 ? -27.792 -21.361 33.641 1.00 17.70 95 PHE C C 1
ATOM 7457 O O . PHE C 1 99 ? -28.372 -22.113 34.437 1.00 18.74 95 PHE C O 1
ATOM 7465 N N . THR C 1 100 ? -26.929 -21.792 32.718 1.00 17.75 96 THR C N 1
ATOM 7466 C CA . THR C 1 100 ? -26.527 -23.189 32.588 1.00 16.03 96 THR C CA 1
ATOM 7467 C C . THR C 1 100 ? -24.962 -23.231 32.508 1.00 16.65 96 THR C C 1
ATOM 7468 O O . THR C 1 100 ? -24.349 -22.206 32.640 1.00 16.46 96 THR C O 1
ATOM 7472 N N . SER C 1 101 ? -24.374 -24.408 32.238 1.00 16.09 97 SER C N 1
ATOM 7473 C CA . SER C 1 101 ? -22.920 -24.608 31.987 1.00 16.97 97 SER C CA 1
ATOM 7474 C C . SER C 1 101 ? -22.487 -24.288 30.545 1.00 16.62 97 SER C C 1
ATOM 7475 O O . SER C 1 101 ? -21.264 -24.134 30.260 1.00 18.98 97 SER C O 1
ATOM 7478 N N . GLY C 1 102 ? -23.461 -24.127 29.664 1.00 16.41 98 GLY C N 1
ATOM 7479 C CA . GLY C 1 102 ? -23.189 -23.990 28.213 1.00 15.78 98 GLY C CA 1
ATOM 7480 C C . GLY C 1 102 ? -24.365 -24.320 27.269 1.00 15.96 98 GLY C C 1
ATOM 7481 O O . GLY C 1 102 ? -25.425 -24.759 27.684 1.00 13.95 98 GLY C O 1
ATOM 7482 N N . THR C 1 103 ? -24.158 -24.098 25.976 1.00 14.37 99 THR C N 1
ATOM 7483 C CA . THR C 1 103 ? -25.107 -24.523 24.975 1.00 15.02 99 THR C CA 1
ATOM 7484 C C . THR C 1 103 ? -25.460 -26.018 25.076 1.00 14.48 99 THR C C 1
ATOM 7485 O O . THR C 1 103 ? -26.644 -26.412 25.051 1.00 14.91 99 THR C O 1
ATOM 7489 N N . THR C 1 104 ? -24.441 -26.841 25.199 1.00 13.29 100 THR C N 1
ATOM 7490 C CA . THR C 1 104 ? -24.613 -28.298 25.189 1.00 14.82 100 THR C CA 1
ATOM 7491 C C . THR C 1 104 ? -25.550 -28.730 26.342 1.00 16.84 100 THR C C 1
ATOM 7492 O O . THR C 1 104 ? -26.536 -29.460 26.094 1.00 15.18 100 THR C O 1
ATOM 7496 N N . MET C 1 105 ? -25.292 -28.257 27.575 1.00 17.91 101 MET C N 1
ATOM 7497 C CA . MET C 1 105 ? -26.192 -28.565 28.696 1.00 19.17 101 MET C CA 1
ATOM 7498 C C . MET C 1 105 ? -27.638 -28.091 28.383 1.00 16.47 101 MET C C 1
ATOM 7499 O O . MET C 1 105 ? -28.624 -28.810 28.663 1.00 16.52 101 MET C O 1
ATOM 7504 N N . GLY C 1 106 ? -27.761 -26.915 27.785 1.00 16.49 102 GLY C N 1
ATOM 7505 C CA . GLY C 1 106 ? -29.068 -26.368 27.420 1.00 17.20 102 GLY C CA 1
ATOM 7506 C C . GLY C 1 106 ? -29.911 -27.254 26.506 1.00 17.39 102 GLY C C 1
ATOM 7507 O O . GLY C 1 106 ? -31.084 -27.464 26.770 1.00 18.12 102 GLY C O 1
ATOM 7508 N N . ILE C 1 107 ? -29.301 -27.748 25.447 1.00 16.17 103 ILE C N 1
ATOM 7509 C CA . ILE C 1 107 ? -29.962 -28.702 24.567 1.00 17.20 103 ILE C CA 1
ATOM 7510 C C . ILE C 1 107 ? -30.325 -29.952 25.305 1.00 16.87 103 ILE C C 1
ATOM 7511 O O . ILE C 1 107 ? -31.476 -30.382 25.238 1.00 16.51 103 ILE C O 1
ATOM 7516 N N . ASN C 1 108 ? -29.386 -30.500 26.078 1.00 16.46 104 ASN C N 1
ATOM 7517 C CA . ASN C 1 108 ? -29.638 -31.768 26.815 1.00 16.16 104 ASN C CA 1
ATOM 7518 C C . ASN C 1 108 ? -30.830 -31.571 27.758 1.00 19.73 104 ASN C C 1
ATOM 7519 O O . ASN C 1 108 ? -31.717 -32.462 27.909 1.00 16.93 104 ASN C O 1
ATOM 7524 N N . PHE C 1 109 ? -30.855 -30.393 28.383 1.00 19.51 105 PHE C N 1
ATOM 7525 C CA . PHE C 1 109 ? -31.950 -30.000 29.250 1.00 19.54 105 PHE C CA 1
ATOM 7526 C C . PHE C 1 109 ? -33.288 -30.077 28.523 1.00 15.97 105 PHE C C 1
ATOM 7527 O O . PHE C 1 109 ? -34.245 -30.610 29.034 1.00 15.18 105 PHE C O 1
ATOM 7535 N N . LEU C 1 110 ? -33.359 -29.487 27.344 1.00 15.82 106 LEU C N 1
ATOM 7536 C CA . LEU C 1 110 ? -34.584 -29.436 26.592 1.00 16.17 106 LEU C CA 1
ATOM 7537 C C . LEU C 1 110 ? -35.060 -30.815 26.147 1.00 17.52 106 LEU C C 1
ATOM 7538 O O . LEU C 1 110 ? -36.268 -31.139 26.273 1.00 18.67 106 LEU C O 1
ATOM 7543 N N . VAL C 1 111 ? -34.143 -31.628 25.619 1.00 17.44 107 VAL C N 1
ATOM 7544 C CA . VAL C 1 111 ? -34.491 -32.995 25.231 1.00 17.70 107 VAL C CA 1
ATOM 7545 C C . VAL C 1 111 ? -35.087 -33.795 26.345 1.00 17.90 107 VAL C C 1
ATOM 7546 O O . VAL C 1 111 ? -36.179 -34.347 26.200 1.00 19.92 107 VAL C O 1
ATOM 7550 N N . ASN C 1 112 ? -34.411 -33.849 27.471 1.00 18.01 108 ASN C N 1
ATOM 7551 C CA . ASN C 1 112 ? -34.885 -34.649 28.601 1.00 19.06 108 ASN C CA 1
ATOM 7552 C C . ASN C 1 112 ? -36.151 -34.051 29.236 1.00 20.44 108 ASN C C 1
ATOM 7553 O O . ASN C 1 112 ? -37.077 -34.751 29.675 1.00 19.82 108 ASN C O 1
ATOM 7558 N N . SER C 1 113 ? -36.211 -32.741 29.286 1.00 19.12 109 SER C N 1
ATOM 7559 C CA . SER C 1 113 ? -37.355 -32.146 29.943 1.00 20.96 109 SER C CA 1
ATOM 7560 C C . SER C 1 113 ? -38.575 -32.186 29.017 1.00 19.02 109 SER C C 1
ATOM 7561 O O . SER C 1 113 ? -39.661 -32.521 29.445 1.00 17.32 109 SER C O 1
ATOM 7564 N N . LEU C 1 114 ? -38.410 -31.915 27.733 1.00 19.34 110 LEU C N 1
ATOM 7565 C CA . LEU C 1 114 ? -39.530 -32.082 26.849 1.00 20.17 110 LEU C CA 1
ATOM 7566 C C . LEU C 1 114 ? -40.120 -33.506 26.852 1.00 23.40 110 LEU C C 1
ATOM 7567 O O . LEU C 1 114 ? -41.361 -33.668 26.730 1.00 24.20 110 LEU C O 1
ATOM 7572 N N . ALA C 1 115 ? -39.283 -34.527 27.002 1.00 24.18 111 ALA C N 1
ATOM 7573 C CA . ALA C 1 115 ? -39.756 -35.934 27.050 1.00 26.42 111 ALA C CA 1
ATOM 7574 C C . ALA C 1 115 ? -40.346 -36.290 28.408 1.00 26.66 111 ALA C C 1
ATOM 7575 O O . ALA C 1 115 ? -41.387 -36.901 28.497 1.00 32.24 111 ALA C O 1
ATOM 7577 N N . LYS C 1 116 ? -39.699 -35.884 29.485 1.00 27.33 112 LYS C N 1
ATOM 7578 C CA . LYS C 1 116 ? -40.254 -36.113 30.824 1.00 26.83 112 LYS C CA 1
ATOM 7579 C C . LYS C 1 116 ? -41.593 -35.381 31.053 1.00 29.90 112 LYS C C 1
ATOM 7580 O O . LYS C 1 116 ? -42.393 -35.817 31.838 1.00 31.53 112 LYS C O 1
ATOM 7586 N N . SER C 1 117 ? -41.809 -34.258 30.395 1.00 28.17 113 SER C N 1
ATOM 7587 C CA . SER C 1 117 ? -42.993 -33.453 30.585 1.00 27.12 113 SER C CA 1
ATOM 7588 C C . SER C 1 117 ? -44.219 -33.933 29.781 1.00 28.83 113 SER C C 1
ATOM 7589 O O . SER C 1 117 ? -45.270 -33.339 29.856 1.00 27.33 113 SER C O 1
ATOM 7592 N N . GLY C 1 118 ? -44.042 -34.915 28.917 1.00 31.57 114 GLY C N 1
ATOM 7593 C CA . GLY C 1 118 ? -45.102 -35.365 28.043 1.00 29.34 114 GLY C CA 1
ATOM 7594 C C . GLY C 1 118 ? -45.355 -34.530 26.830 1.00 32.99 114 GLY C C 1
ATOM 7595 O O . GLY C 1 118 ? -46.401 -34.656 26.253 1.00 34.86 114 GLY C O 1
ATOM 7596 N N . ILE C 1 119 ? -44.404 -33.686 26.403 1.00 30.08 115 ILE C N 1
ATOM 7597 C CA . ILE C 1 119 ? -44.597 -32.836 25.252 1.00 26.46 115 ILE C CA 1
ATOM 7598 C C . ILE C 1 119 ? -44.009 -33.531 24.033 1.00 28.10 115 ILE C C 1
ATOM 7599 O O . ILE C 1 119 ? -44.621 -33.566 22.985 1.00 29.64 115 ILE C O 1
ATOM 7604 N N . LEU C 1 120 ? -42.813 -34.106 24.166 1.00 28.58 116 LEU C N 1
ATOM 7605 C CA . LEU C 1 120 ? -42.196 -34.890 23.078 1.00 28.62 116 LEU C CA 1
ATOM 7606 C C . LEU C 1 120 ? -42.436 -36.359 23.425 1.00 27.81 116 LEU C C 1
ATOM 7607 O O . LEU C 1 120 ? -41.673 -36.956 24.193 1.00 26.57 116 LEU C O 1
ATOM 7612 N N . LYS C 1 121 ? -43.504 -36.944 22.886 1.00 29.83 117 LYS C N 1
ATOM 7613 C CA . LYS C 1 121 ? -43.927 -38.328 23.274 1.00 35.16 117 LYS C CA 1
ATOM 7614 C C . LYS C 1 121 ? -43.505 -39.343 22.229 1.00 30.77 117 LYS C C 1
ATOM 7615 O O . LYS C 1 121 ? -42.966 -38.923 21.206 1.00 24.35 117 LYS C O 1
ATOM 7621 N N . THR C 1 122 ? -43.778 -40.651 22.427 1.00 28.91 118 THR C N 1
ATOM 7622 C CA . THR C 1 122 ? -43.357 -41.657 21.418 1.00 30.33 118 THR C CA 1
ATOM 7623 C C . THR C 1 122 ? -43.791 -41.437 20.018 1.00 30.51 118 THR C C 1
ATOM 7624 O O . THR C 1 122 ? -43.023 -41.660 19.095 1.00 35.22 118 THR C O 1
ATOM 7628 N N . GLU C 1 123 ? -45.000 -40.990 19.819 1.00 30.66 119 GLU C N 1
ATOM 7629 C CA . GLU C 1 123 ? -45.467 -40.838 18.434 1.00 35.23 119 GLU C CA 1
ATOM 7630 C C . GLU C 1 123 ? -44.997 -39.501 17.792 1.00 34.88 119 GLU C C 1
ATOM 7631 O O . GLU C 1 123 ? -45.239 -39.244 16.604 1.00 34.97 119 GLU C O 1
ATOM 7637 N N . ASP C 1 124 ? -44.297 -38.655 18.560 1.00 30.36 120 ASP C N 1
ATOM 7638 C CA . ASP C 1 124 ? -43.896 -37.338 18.055 1.00 27.82 120 ASP C CA 1
ATOM 7639 C C . ASP C 1 124 ? -42.577 -37.332 17.270 1.00 24.17 120 ASP C C 1
ATOM 7640 O O . ASP C 1 124 ? -41.727 -38.188 17.459 1.00 23.56 120 ASP C O 1
ATOM 7645 N N . THR C 1 125 ? -42.420 -36.321 16.431 1.00 21.85 121 THR C N 1
ATOM 7646 C CA . THR C 1 125 ? -41.231 -36.095 15.688 1.00 23.82 121 THR C CA 1
ATOM 7647 C C . THR C 1 125 ? -40.556 -34.794 16.118 1.00 23.38 121 THR C C 1
ATOM 7648 O O . THR C 1 125 ? -41.240 -33.761 16.410 1.00 23.46 121 THR C O 1
ATOM 7652 N N . VAL C 1 126 ? -39.228 -34.861 16.250 1.00 21.36 122 VAL C N 1
ATOM 7653 C CA . VAL C 1 126 ? -38.398 -33.668 16.310 1.00 21.17 122 VAL C CA 1
ATOM 7654 C C . VAL C 1 126 ? -37.718 -33.495 14.987 1.00 20.17 122 VAL C C 1
ATOM 7655 O O . VAL C 1 126 ? -37.117 -34.432 14.446 1.00 22.34 122 VAL C O 1
ATOM 7659 N N . LEU C 1 127 ? -37.851 -32.316 14.428 1.00 17.74 123 LEU C N 1
ATOM 7660 C CA . LEU C 1 127 ? -37.204 -31.959 13.153 1.00 18.39 123 LEU C CA 1
ATOM 7661 C C . LEU C 1 127 ? -35.983 -31.095 13.412 1.00 19.08 123 LEU C C 1
ATOM 7662 O O . LEU C 1 127 ? -36.113 -30.047 14.040 1.00 18.31 123 LEU C O 1
ATOM 7667 N N . ILE C 1 128 ? -34.812 -31.563 12.960 1.00 18.09 124 ILE C N 1
ATOM 7668 C CA . ILE C 1 128 ? -33.538 -30.881 13.087 1.00 17.22 124 ILE C CA 1
ATOM 7669 C C . ILE C 1 128 ? -32.981 -30.747 11.680 1.00 19.62 124 ILE C C 1
ATOM 7670 O O . ILE C 1 128 ? -33.682 -31.026 10.725 1.00 18.53 124 ILE C O 1
ATOM 7675 N N . SER C 1 129 ? -31.800 -30.172 11.517 1.00 20.79 125 SER C N 1
ATOM 7676 C CA . SER C 1 129 ? -31.227 -30.057 10.173 1.00 20.76 125 SER C CA 1
ATOM 7677 C C . SER C 1 129 ? -29.996 -30.927 10.002 1.00 20.50 125 SER C C 1
ATOM 7678 O O . SER C 1 129 ? -29.369 -31.357 10.960 1.00 19.13 125 SER C O 1
ATOM 7681 N N . GLN C 1 130 ? -29.619 -31.147 8.766 1.00 19.64 126 GLN C N 1
ATOM 7682 C CA . GLN C 1 130 ? -28.456 -31.946 8.493 1.00 21.25 126 GLN C CA 1
ATOM 7683 C C . GLN C 1 130 ? -27.129 -31.235 8.843 1.00 20.87 126 GLN C C 1
ATOM 7684 O O . GLN C 1 130 ? -26.094 -31.904 8.914 1.00 21.75 126 GLN C O 1
ATOM 7690 N N . VAL C 1 131 ? -27.147 -29.926 9.025 1.00 19.71 127 VAL C N 1
ATOM 7691 C CA . VAL C 1 131 ? -25.935 -29.196 9.316 1.00 21.63 127 VAL C CA 1
ATOM 7692 C C . VAL C 1 131 ? -25.687 -28.990 10.820 1.00 23.32 127 VAL C C 1
ATOM 7693 O O . VAL C 1 131 ? -24.661 -28.422 11.208 1.00 24.97 127 VAL C O 1
ATOM 7697 N N . GLU C 1 132 ? -26.562 -29.512 11.655 1.00 18.70 128 GLU C N 1
ATOM 7698 C CA . GLU C 1 132 ? -26.379 -29.368 13.121 1.00 18.19 128 GLU C CA 1
ATOM 7699 C C . GLU C 1 132 ? -24.975 -29.815 13.665 1.00 17.17 128 GLU C C 1
ATOM 7700 O O . GLU C 1 132 ? -24.422 -30.908 13.316 1.00 15.50 128 GLU C O 1
ATOM 7706 N N . HIS C 1 133 ? -24.490 -28.989 14.601 1.00 18.64 129 HIS C N 1
ATOM 7707 C CA . HIS C 1 133 ? -23.440 -29.328 15.559 1.00 17.17 129 HIS C CA 1
ATOM 7708 C C . HIS C 1 133 ? -23.879 -30.526 16.302 1.00 16.41 129 HIS C C 1
ATOM 7709 O O . HIS C 1 133 ? -25.055 -30.721 16.579 1.00 19.26 129 HIS C O 1
ATOM 7716 N N . HIS C 1 134 ? -22.921 -31.346 16.718 1.00 15.34 130 HIS C N 1
ATOM 7717 C CA . HIS C 1 134 ? -23.240 -32.499 17.558 1.00 15.66 130 HIS C CA 1
ATOM 7718 C C . HIS C 1 134 ? -24.102 -32.189 18.808 1.00 13.92 130 HIS C C 1
ATOM 7719 O O . HIS C 1 134 ? -24.906 -33.013 19.220 1.00 14.71 130 HIS C O 1
ATOM 7726 N N . ALA C 1 135 ? -23.868 -31.059 19.464 1.00 14.80 131 ALA C N 1
ATOM 7727 C CA . ALA C 1 135 ? -24.677 -30.613 20.644 1.00 15.67 131 ALA C CA 1
ATOM 7728 C C . ALA C 1 135 ? -26.217 -30.562 20.345 1.00 14.63 131 ALA C C 1
ATOM 7729 O O . ALA C 1 135 ? -27.042 -30.813 21.202 1.00 14.38 131 ALA C O 1
ATOM 7731 N N . ASN C 1 136 ? -26.560 -30.253 19.115 1.00 14.92 132 ASN C N 1
ATOM 7732 C CA . ASN C 1 136 ? -27.963 -30.166 18.738 1.00 16.96 132 ASN C CA 1
ATOM 7733 C C . ASN C 1 136 ? -28.351 -31.303 17.771 1.00 17.20 132 ASN C C 1
ATOM 7734 O O . ASN C 1 136 ? -29.272 -31.151 16.996 1.00 17.78 132 ASN C O 1
ATOM 7739 N N . LEU C 1 137 ? -27.650 -32.429 17.878 1.00 17.73 133 LEU C N 1
ATOM 7740 C CA . LEU C 1 137 ? -27.855 -33.632 17.024 1.00 16.01 133 LEU C CA 1
ATOM 7741 C C . LEU C 1 137 ? -27.831 -34.897 17.865 1.00 15.94 133 LEU C C 1
ATOM 7742 O O . LEU C 1 137 ? -28.832 -35.623 17.932 1.00 15.40 133 LEU C O 1
ATOM 7747 N N . VAL C 1 138 ? -26.743 -35.102 18.594 1.00 16.00 134 VAL C N 1
ATOM 7748 C CA . VAL C 1 138 ? -26.556 -36.310 19.351 1.00 16.35 134 VAL C CA 1
ATOM 7749 C C . VAL C 1 138 ? -27.556 -36.560 20.459 1.00 17.10 134 VAL C C 1
ATOM 7750 O O . VAL C 1 138 ? -27.973 -37.706 20.688 1.00 17.24 134 VAL C O 1
ATOM 7754 N N . PRO C 1 139 ? -27.904 -35.518 21.230 1.00 17.02 135 PRO C N 1
ATOM 7755 C CA . PRO C 1 139 ? -28.907 -35.720 22.295 1.00 17.60 135 PRO C CA 1
ATOM 7756 C C . PRO C 1 139 ? -30.257 -36.211 21.720 1.00 17.19 135 PRO C C 1
ATOM 7757 O O . PRO C 1 139 ? -30.911 -37.029 22.325 1.00 17.25 135 PRO C O 1
ATOM 7761 N N . TRP C 1 140 ? -30.643 -35.684 20.570 1.00 16.60 136 TRP C N 1
ATOM 7762 C CA . TRP C 1 140 ? -31.901 -36.103 19.961 1.00 17.07 136 TRP C CA 1
ATOM 7763 C C . TRP C 1 140 ? -31.789 -37.577 19.431 1.00 18.67 136 TRP C C 1
ATOM 7764 O O . TRP C 1 140 ? -32.642 -38.427 19.717 1.00 17.25 136 TRP C O 1
ATOM 7775 N N . VAL C 1 141 ? -30.725 -37.855 18.674 1.00 17.53 137 VAL C N 1
ATOM 7776 C CA . VAL C 1 141 ? -30.566 -39.184 18.098 1.00 18.37 137 VAL C CA 1
ATOM 7777 C C . VAL C 1 141 ? -30.440 -40.256 19.173 1.00 18.39 137 VAL C C 1
ATOM 7778 O O . VAL C 1 141 ? -31.172 -41.250 19.176 1.00 19.74 137 VAL C O 1
ATOM 7782 N N . ARG C 1 142 ? -29.655 -40.007 20.178 1.00 17.53 138 ARG C N 1
ATOM 7783 C CA . ARG C 1 142 ? -29.488 -41.001 21.205 1.00 17.80 138 ARG C CA 1
ATOM 7784 C C . ARG C 1 142 ? -30.666 -41.173 22.121 1.00 18.39 138 ARG C C 1
ATOM 7785 O O . ARG C 1 142 ? -31.086 -42.321 22.487 1.00 17.75 138 ARG C O 1
ATOM 7793 N N . LEU C 1 143 ? -31.229 -40.061 22.564 1.00 16.89 139 LEU C N 1
ATOM 7794 C CA . LEU C 1 143 ? -32.353 -40.154 23.470 1.00 17.61 139 LEU C CA 1
ATOM 7795 C C . LEU C 1 143 ? -33.613 -40.655 22.771 1.00 16.08 139 LEU C C 1
ATOM 7796 O O . LEU C 1 143 ? -34.453 -41.234 23.429 1.00 15.87 139 LEU C O 1
ATOM 7801 N N . SER C 1 144 ? -33.701 -40.547 21.457 1.00 16.51 140 SER C N 1
ATOM 7802 C CA . SER C 1 144 ? -34.774 -41.260 20.702 1.00 18.20 140 SER C CA 1
ATOM 7803 C C . SER C 1 144 ? -34.788 -42.770 20.993 1.00 20.27 140 SER C C 1
ATOM 7804 O O . SER C 1 144 ? -35.858 -43.380 21.045 1.00 20.64 140 SER C O 1
ATOM 7807 N N . LYS C 1 145 ? -33.635 -43.341 21.339 1.00 20.59 141 LYS C N 1
ATOM 7808 C CA . LYS C 1 145 ? -33.527 -44.797 21.536 1.00 21.24 141 LYS C CA 1
ATOM 7809 C C . LYS C 1 145 ? -33.989 -45.188 22.926 1.00 20.26 141 LYS C C 1
ATOM 7810 O O . LYS C 1 145 ? -34.202 -46.364 23.207 1.00 21.30 141 LYS C O 1
ATOM 7816 N N . PHE C 1 146 ? -34.175 -44.204 23.801 1.00 19.89 142 PHE C N 1
ATOM 7817 C CA . PHE C 1 146 ? -34.652 -44.434 25.140 1.00 18.79 142 PHE C CA 1
ATOM 7818 C C . PHE C 1 146 ? -36.123 -44.033 25.276 1.00 21.48 142 PHE C C 1
ATOM 7819 O O . PHE C 1 146 ? -36.914 -44.738 25.897 1.00 21.16 142 PHE C O 1
ATOM 7827 N N . TYR C 1 147 ? -36.515 -42.882 24.701 1.00 24.02 143 TYR C N 1
ATOM 7828 C CA . TYR C 1 147 ? -37.888 -42.414 24.824 1.00 25.34 143 TYR C CA 1
ATOM 7829 C C . TYR C 1 147 ? -38.799 -42.802 23.668 1.00 21.66 143 TYR C C 1
ATOM 7830 O O . TYR C 1 147 ? -40.002 -42.768 23.800 1.00 25.96 143 TYR C O 1
ATOM 7839 N N . GLY C 1 148 ? -38.218 -43.078 22.523 1.00 23.82 144 GLY C N 1
ATOM 7840 C CA . GLY C 1 148 ? -38.946 -43.559 21.385 1.00 25.19 144 GLY C CA 1
ATOM 7841 C C . GLY C 1 148 ? -39.606 -42.545 20.471 1.00 29.06 144 GLY C C 1
ATOM 7842 O O . GLY C 1 148 ? -40.456 -42.955 19.657 1.00 28.23 144 GLY C O 1
ATOM 7843 N N . PHE C 1 149 ? -39.207 -41.256 20.532 1.00 22.89 145 PHE C N 1
ATOM 7844 C CA . PHE C 1 149 ? -39.693 -40.297 19.562 1.00 22.49 145 PHE C CA 1
ATOM 7845 C C . PHE C 1 149 ? -38.903 -40.473 18.311 1.00 25.53 145 PHE C C 1
ATOM 7846 O O . PHE C 1 149 ? -37.890 -41.192 18.302 1.00 25.38 145 PHE C O 1
ATOM 7854 N N . LYS C 1 150 ? -39.332 -39.805 17.248 1.00 25.91 146 LYS C N 1
ATOM 7855 C CA . LYS C 1 150 ? -38.649 -39.856 15.983 1.00 26.74 146 LYS C CA 1
ATOM 7856 C C . LYS C 1 150 ? -37.874 -38.592 15.680 1.00 21.18 146 LYS C C 1
ATOM 7857 O O . LYS C 1 150 ? -38.267 -37.489 16.080 1.00 20.55 146 LYS C O 1
ATOM 7863 N N . VAL C 1 151 ? -36.811 -38.755 14.931 1.00 19.64 147 VAL C N 1
ATOM 7864 C CA . VAL C 1 151 ? -35.992 -37.660 14.456 1.00 19.37 147 VAL C CA 1
ATOM 7865 C C . VAL C 1 151 ? -36.074 -37.594 12.939 1.00 20.59 147 VAL C C 1
ATOM 7866 O O . VAL C 1 151 ? -35.854 -38.574 12.282 1.00 23.14 147 VAL C O 1
ATOM 7870 N N . ALA C 1 152 ? -36.276 -36.410 12.382 1.00 19.04 148 ALA C N 1
ATOM 7871 C CA . ALA C 1 152 ? -36.281 -36.185 10.929 1.00 18.24 148 ALA C CA 1
ATOM 7872 C C . ALA C 1 152 ? -35.400 -34.984 10.651 1.00 17.83 148 ALA C C 1
ATOM 7873 O O . ALA C 1 152 ? -35.074 -34.186 11.587 1.00 16.79 148 ALA C O 1
ATOM 7875 N N . TYR C 1 153 ? -34.988 -34.824 9.395 1.00 18.25 149 TYR C N 1
ATOM 7876 C CA . TYR C 1 153 ? -34.005 -33.825 9.019 1.00 19.03 149 TYR C CA 1
ATOM 7877 C C . TYR C 1 153 ? -34.461 -32.976 7.848 1.00 20.63 149 TYR C C 1
ATOM 7878 O O . TYR C 1 153 ? -34.943 -33.474 6.852 1.00 21.13 149 TYR C O 1
ATOM 7887 N N . ILE C 1 154 ? -34.228 -31.699 7.954 1.00 19.46 150 ILE C N 1
ATOM 7888 C CA . ILE C 1 154 ? -34.187 -30.820 6.800 1.00 21.98 150 ILE C CA 1
ATOM 7889 C C . ILE C 1 154 ? -32.835 -31.042 6.110 1.00 22.40 150 ILE C C 1
ATOM 7890 O O . ILE C 1 154 ? -31.775 -31.041 6.794 1.00 21.34 150 ILE C O 1
ATOM 7895 N N . THR C 1 155 ? -32.847 -31.222 4.784 1.00 19.92 151 THR C N 1
ATOM 7896 C CA . THR C 1 155 ? -31.703 -31.698 4.090 1.00 21.51 151 THR C CA 1
ATOM 7897 C C . THR C 1 155 ? -30.947 -30.486 3.562 1.00 22.58 151 THR C C 1
ATOM 7898 O O . THR C 1 155 ? -31.518 -29.405 3.252 1.00 23.44 151 THR C O 1
ATOM 7902 N N . ALA C 1 156 ? -29.629 -30.623 3.527 1.00 19.49 152 ALA C N 1
ATOM 7903 C CA . ALA C 1 156 ? -28.761 -29.610 3.034 1.00 22.88 152 ALA C CA 1
ATOM 7904 C C . ALA C 1 156 ? -28.342 -30.054 1.625 1.00 23.89 152 ALA C C 1
ATOM 7905 O O . ALA C 1 156 ? -28.325 -31.255 1.355 1.00 23.16 152 ALA C O 1
ATOM 7907 N N . ASP C 1 157 ? -27.989 -29.108 0.781 1.00 25.38 153 ASP C N 1
ATOM 7908 C CA . ASP C 1 157 ? -27.462 -29.408 -0.541 1.00 25.63 153 ASP C CA 1
ATOM 7909 C C . ASP C 1 157 ? -25.976 -29.786 -0.471 1.00 25.98 153 ASP C C 1
ATOM 7910 O O . ASP C 1 157 ? -25.399 -29.918 0.594 1.00 22.79 153 ASP C O 1
ATOM 7915 N N . GLU C 1 158 ? -25.334 -29.940 -1.611 1.00 27.62 154 GLU C N 1
ATOM 7916 C CA . GLU C 1 158 ? -24.008 -30.513 -1.593 1.00 31.89 154 GLU C CA 1
ATOM 7917 C C . GLU C 1 158 ? -22.861 -29.553 -1.239 1.00 26.89 154 GLU C C 1
ATOM 7918 O O . GLU C 1 158 ? -21.738 -29.966 -1.132 1.00 23.63 154 GLU C O 1
ATOM 7924 N N . LYS C 1 159 ? -23.168 -28.285 -1.065 1.00 24.47 155 LYS C N 1
ATOM 7925 C CA . LYS C 1 159 ? -22.259 -27.335 -0.486 1.00 23.69 155 LYS C CA 1
ATOM 7926 C C . LYS C 1 159 ? -22.641 -27.067 1.006 1.00 19.20 155 LYS C C 1
ATOM 7927 O O . LYS C 1 159 ? -22.079 -26.185 1.636 1.00 24.08 155 LYS C O 1
ATOM 7933 N N . GLY C 1 160 ? -23.543 -27.851 1.548 1.00 18.40 156 GLY C N 1
ATOM 7934 C CA . GLY C 1 160 ? -24.051 -27.725 2.932 1.00 20.12 156 GLY C CA 1
ATOM 7935 C C . GLY C 1 160 ? -25.074 -26.633 3.204 1.00 19.39 156 GLY C C 1
ATOM 7936 O O . GLY C 1 160 ? -25.402 -26.356 4.356 1.00 21.29 156 GLY C O 1
ATOM 7937 N N . VAL C 1 161 ? -25.668 -26.078 2.158 1.00 19.93 157 VAL C N 1
ATOM 7938 C CA . VAL C 1 161 ? -26.620 -25.012 2.304 1.00 20.52 157 VAL C CA 1
ATOM 7939 C C . VAL C 1 161 ? -28.021 -25.519 2.607 1.00 21.20 157 VAL C C 1
ATOM 7940 O O . VAL C 1 161 ? -28.477 -26.500 2.023 1.00 19.92 157 VAL C O 1
ATOM 7944 N N . ILE C 1 162 ? -28.720 -24.841 3.517 1.00 21.78 158 ILE C N 1
ATOM 7945 C CA . ILE C 1 162 ? -30.115 -25.152 3.785 1.00 21.56 158 ILE C CA 1
ATOM 7946 C C . ILE C 1 162 ? -30.914 -24.108 2.993 1.00 21.41 158 ILE C C 1
ATOM 7947 O O . ILE C 1 162 ? -30.930 -22.959 3.399 1.00 21.95 158 ILE C O 1
ATOM 7952 N N . THR C 1 163 ? -31.552 -24.485 1.870 1.00 21.80 159 THR C N 1
ATOM 7953 C CA . THR C 1 163 ? -32.230 -23.502 0.979 1.00 22.10 159 THR C CA 1
ATOM 7954 C C . THR C 1 163 ? -33.635 -23.257 1.492 1.00 21.97 159 THR C C 1
ATOM 7955 O O . THR C 1 163 ? -34.181 -24.095 2.185 1.00 21.63 159 THR C O 1
ATOM 7959 N N . ASN C 1 164 ? -34.240 -22.137 1.133 1.00 21.99 160 ASN C N 1
ATOM 7960 C CA . ASN C 1 164 ? -35.680 -21.940 1.400 1.00 24.88 160 ASN C CA 1
ATOM 7961 C C . ASN C 1 164 ? -36.550 -23.093 0.879 1.00 22.78 160 ASN C C 1
ATOM 7962 O O . ASN C 1 164 ? -37.479 -23.546 1.533 1.00 23.88 160 ASN C O 1
ATOM 7967 N N . GLU C 1 165 ? -36.209 -23.585 -0.287 1.00 25.84 161 GLU C N 1
ATOM 7968 C CA . GLU C 1 165 ? -36.960 -24.703 -0.932 1.00 27.89 161 GLU C CA 1
ATOM 7969 C C . GLU C 1 165 ? -36.944 -25.981 -0.126 1.00 25.97 161 GLU C C 1
ATOM 7970 O O . GLU C 1 165 ? -37.986 -26.647 0.047 1.00 23.80 161 GLU C O 1
ATOM 7976 N N . SER C 1 166 ? -35.779 -26.299 0.447 1.00 24.03 162 SER C N 1
ATOM 7977 C CA . SER C 1 166 ? -35.645 -27.534 1.238 1.00 21.37 162 SER C CA 1
ATOM 7978 C C . SER C 1 166 ? -36.499 -27.425 2.460 1.00 19.12 162 SER C C 1
ATOM 7979 O O . SER C 1 166 ? -37.125 -28.400 2.928 1.00 18.08 162 SER C O 1
ATOM 7982 N N . ILE C 1 167 ? -36.551 -26.226 3.021 1.00 18.05 163 ILE C N 1
ATOM 7983 C CA . ILE C 1 167 ? -37.397 -26.044 4.180 1.00 18.91 163 ILE C CA 1
ATOM 7984 C C . ILE C 1 167 ? -38.911 -26.270 3.785 1.00 20.59 163 ILE C C 1
ATOM 7985 O O . ILE C 1 167 ? -39.692 -26.950 4.488 1.00 18.30 163 ILE C O 1
ATOM 7990 N N . LEU C 1 168 ? -39.337 -25.697 2.665 1.00 23.04 164 LEU C N 1
ATOM 7991 C CA . LEU C 1 168 ? -40.756 -25.839 2.298 1.00 26.62 164 LEU C CA 1
ATOM 7992 C C . LEU C 1 168 ? -41.039 -27.236 1.842 1.00 24.50 164 LEU C C 1
ATOM 7993 O O . LEU C 1 168 ? -42.040 -27.776 2.193 1.00 24.83 164 LEU C O 1
ATOM 7998 N N . LYS C 1 169 ? -40.092 -27.871 1.145 1.00 26.65 165 LYS C N 1
ATOM 7999 C CA . LYS C 1 169 ? -40.194 -29.297 0.881 1.00 27.62 165 LYS C CA 1
ATOM 8000 C C . LYS C 1 169 ? -40.383 -30.158 2.113 1.00 24.12 165 LYS C C 1
ATOM 8001 O O . LYS C 1 169 ? -41.188 -31.080 2.115 1.00 24.97 165 LYS C O 1
ATOM 8007 N N . THR C 1 170 ? -39.686 -29.858 3.207 1.00 21.63 166 THR C N 1
ATOM 8008 C CA . THR C 1 170 ? -39.855 -30.635 4.404 1.00 21.54 166 THR C CA 1
ATOM 8009 C C . THR C 1 170 ? -41.245 -30.409 4.970 1.00 23.05 166 THR C C 1
ATOM 8010 O O . THR C 1 170 ? -41.903 -31.320 5.489 1.00 22.43 166 THR C O 1
ATOM 8014 N N . LYS C 1 171 ? -41.686 -29.161 4.936 1.00 23.11 167 LYS C N 1
ATOM 8015 C CA . LYS C 1 171 ? -43.045 -28.844 5.429 1.00 25.67 167 LYS C CA 1
ATOM 8016 C C . LYS C 1 171 ? -44.129 -29.703 4.681 1.00 21.72 167 LYS C C 1
ATOM 8017 O O . LYS C 1 171 ? -45.080 -30.157 5.278 1.00 22.79 167 LYS C O 1
ATOM 8023 N N . GLU C 1 172 ? -43.958 -29.895 3.387 1.00 26.06 168 GLU C N 1
ATOM 8024 C CA . GLU C 1 172 ? -44.838 -30.806 2.624 1.00 26.40 168 GLU C CA 1
ATOM 8025 C C . GLU C 1 172 ? -44.827 -32.194 3.183 1.00 27.06 168 GLU C C 1
ATOM 8026 O O . GLU C 1 172 ? -45.870 -32.766 3.281 1.00 27.98 168 GLU C O 1
ATOM 8032 N N . SER C 1 173 ? -43.654 -32.776 3.502 1.00 26.04 169 SER C N 1
ATOM 8033 C CA . SER C 1 173 ? -43.586 -34.157 4.045 1.00 25.96 169 SER C CA 1
ATOM 8034 C C . SER C 1 173 ? -43.965 -34.254 5.474 1.00 26.40 169 SER C C 1
ATOM 8035 O O . SER C 1 173 ? -44.449 -35.292 5.882 1.00 24.80 169 SER C O 1
ATOM 8038 N N . ILE C 1 174 ? -43.639 -33.242 6.289 1.00 26.15 170 ILE C N 1
ATOM 8039 C CA . ILE C 1 174 ? -43.806 -33.384 7.734 1.00 24.85 170 ILE C CA 1
ATOM 8040 C C . ILE C 1 174 ? -44.442 -32.072 8.164 1.00 27.32 170 ILE C C 1
ATOM 8041 O O . ILE C 1 174 ? -43.738 -31.148 8.567 1.00 23.28 170 ILE C O 1
ATOM 8046 N N . PRO C 1 175 ? -45.779 -31.999 8.082 1.00 28.10 171 PRO C N 1
ATOM 8047 C CA . PRO C 1 175 ? -46.420 -30.679 8.285 1.00 26.39 171 PRO C CA 1
ATOM 8048 C C . PRO C 1 175 ? -46.506 -30.229 9.715 1.00 23.50 171 PRO C C 1
ATOM 8049 O O . PRO C 1 175 ? -46.595 -29.024 9.957 1.00 24.69 171 PRO C O 1
ATOM 8053 N N . ASN C 1 176 ? -46.524 -31.177 10.651 1.00 22.58 172 ASN C N 1
ATOM 8054 C CA . ASN C 1 176 ? -46.791 -30.894 12.022 1.00 21.81 172 ASN C CA 1
ATOM 8055 C C . ASN C 1 176 ? -45.764 -31.549 12.960 1.00 21.43 172 ASN C C 1
ATOM 8056 O O . ASN C 1 176 ? -46.139 -32.246 13.892 1.00 19.35 172 ASN C O 1
ATOM 8061 N N . PRO C 1 177 ? -44.464 -31.242 12.797 1.00 20.00 173 PRO C N 1
ATOM 8062 C CA . PRO C 1 177 ? -43.503 -31.758 13.791 1.00 19.91 173 PRO C CA 1
ATOM 8063 C C . PRO C 1 177 ? -43.773 -31.150 15.136 1.00 20.57 173 PRO C C 1
ATOM 8064 O O . PRO C 1 177 ? -44.089 -29.964 15.218 1.00 23.13 173 PRO C O 1
ATOM 8068 N N . LYS C 1 178 ? -43.759 -31.949 16.184 1.00 19.18 174 LYS C N 1
ATOM 8069 C CA . LYS C 1 178 ? -43.950 -31.431 17.541 1.00 20.21 174 LYS C CA 1
ATOM 8070 C C . LYS C 1 178 ? -42.857 -30.420 17.978 1.00 21.00 174 LYS C C 1
ATOM 8071 O O . LYS C 1 178 ? -43.166 -29.448 18.709 1.00 19.38 174 LYS C O 1
ATOM 8077 N N . VAL C 1 179 ? -41.603 -30.656 17.565 1.00 18.53 175 VAL C N 1
ATOM 8078 C CA . VAL C 1 179 ? -40.433 -29.831 17.967 1.00 17.84 175 VAL C CA 1
ATOM 8079 C C . VAL C 1 179 ? -39.589 -29.622 16.756 1.00 17.44 175 VAL C C 1
ATOM 8080 O O . VAL C 1 179 ? -39.407 -30.565 15.966 1.00 18.24 175 VAL C O 1
ATOM 8084 N N . VAL C 1 180 ? -39.095 -28.416 16.572 1.00 17.12 176 VAL C N 1
ATOM 8085 C CA . VAL C 1 180 ? -38.146 -28.088 15.534 1.00 17.05 176 VAL C CA 1
ATOM 8086 C C . VAL C 1 180 ? -36.940 -27.522 16.289 1.00 19.17 176 VAL C C 1
ATOM 8087 O O . VAL C 1 180 ? -37.095 -26.632 17.127 1.00 17.64 176 VAL C O 1
ATOM 8091 N N . SER C 1 181 ? -35.754 -28.075 16.039 1.00 17.03 177 SER C N 1
ATOM 8092 C CA . SER C 1 181 ? -34.551 -27.554 16.667 1.00 19.09 177 SER C CA 1
ATOM 8093 C C . SER C 1 181 ? -33.520 -27.316 15.599 1.00 19.51 177 SER C C 1
ATOM 8094 O O . SER C 1 181 ? -33.140 -28.235 14.856 1.00 18.41 177 SER C O 1
ATOM 8097 N N . ILE C 1 182 ? -33.163 -26.058 15.422 1.00 19.65 178 ILE C N 1
ATOM 8098 C CA . ILE C 1 182 ? -32.308 -25.684 14.322 1.00 22.00 178 ILE C CA 1
ATOM 8099 C C . ILE C 1 182 ? -31.225 -24.702 14.761 1.00 20.74 178 ILE C C 1
ATOM 8100 O O . ILE C 1 182 ? -31.414 -23.971 15.699 1.00 19.32 178 ILE C O 1
ATOM 8105 N N . THR C 1 183 ? -30.068 -24.748 14.105 1.00 18.94 179 THR C N 1
ATOM 8106 C CA . THR C 1 183 ? -29.054 -23.797 14.393 1.00 18.96 179 THR C CA 1
ATOM 8107 C C . THR C 1 183 ? -29.481 -22.396 13.900 1.00 18.20 179 THR C C 1
ATOM 8108 O O . THR C 1 183 ? -30.081 -22.227 12.821 1.00 18.05 179 THR C O 1
ATOM 8112 N N . GLY C 1 184 ? -29.085 -21.391 14.662 1.00 17.18 180 GLY C N 1
ATOM 8113 C CA . GLY C 1 184 ? -29.109 -20.013 14.222 1.00 16.53 180 GLY C CA 1
ATOM 8114 C C . GLY C 1 184 ? -28.081 -19.714 13.154 1.00 17.87 180 GLY C C 1
ATOM 8115 O O . GLY C 1 184 ? -28.275 -18.803 12.328 1.00 17.68 180 GLY C O 1
ATOM 8116 N N . GLN C 1 185 ? -26.945 -20.427 13.191 1.00 17.58 181 GLN C N 1
ATOM 8117 C CA . GLN C 1 185 ? -25.820 -20.158 12.249 1.00 17.96 181 GLN C CA 1
ATOM 8118 C C . GLN C 1 185 ? -24.852 -21.314 12.356 1.00 18.04 181 GLN C C 1
ATOM 8119 O O . GLN C 1 185 ? -24.446 -21.659 13.442 1.00 16.01 181 GLN C O 1
ATOM 8125 N N . SER C 1 186 ? -24.576 -21.963 11.250 1.00 16.52 182 SER C N 1
ATOM 8126 C CA . SER C 1 186 ? -23.749 -23.157 11.247 1.00 16.74 182 SER C CA 1
ATOM 8127 C C . SER C 1 186 ? -22.327 -22.737 11.586 1.00 15.86 182 SER C C 1
ATOM 8128 O O . SER C 1 186 ? -21.806 -21.727 11.034 1.00 16.49 182 SER C O 1
ATOM 8131 N N . ASN C 1 187 ? -21.708 -23.537 12.430 1.00 15.70 183 ASN C N 1
ATOM 8132 C CA . ASN C 1 187 ? -20.268 -23.467 12.760 1.00 17.42 183 ASN C CA 1
ATOM 8133 C C . ASN C 1 187 ? -19.330 -23.972 11.682 1.00 18.07 183 ASN C C 1
ATOM 8134 O O . ASN C 1 187 ? -18.086 -23.910 11.899 1.00 17.33 183 ASN C O 1
ATOM 8139 N N . VAL C 1 188 ? -19.887 -24.469 10.564 1.00 16.52 184 VAL C N 1
ATOM 8140 C CA . VAL C 1 188 ? -19.078 -24.963 9.462 1.00 17.13 184 VAL C CA 1
ATOM 8141 C C . VAL C 1 188 ? -19.345 -24.188 8.165 1.00 17.25 184 VAL C C 1
ATOM 8142 O O . VAL C 1 188 ? -18.396 -23.708 7.526 1.00 18.02 184 VAL C O 1
ATOM 8146 N N . THR C 1 189 ? -20.627 -24.065 7.779 1.00 16.89 185 THR C N 1
ATOM 8147 C CA . THR C 1 189 ? -21.004 -23.383 6.536 1.00 17.07 185 THR C CA 1
ATOM 8148 C C . THR C 1 189 ? -21.044 -21.898 6.709 1.00 17.37 185 THR C C 1
ATOM 8149 O O . THR C 1 189 ? -20.981 -21.171 5.723 1.00 18.90 185 THR C O 1
ATOM 8153 N N . GLY C 1 190 ? -21.153 -21.410 7.938 1.00 16.98 186 GLY C N 1
ATOM 8154 C CA . GLY C 1 190 ? -21.294 -19.962 8.163 1.00 16.38 186 GLY C CA 1
ATOM 8155 C C . GLY C 1 190 ? -22.710 -19.421 7.880 1.00 17.59 186 GLY C C 1
ATOM 8156 O O . GLY C 1 190 ? -22.976 -18.219 8.069 1.00 17.09 186 GLY C O 1
ATOM 8157 N N . GLN C 1 191 ? -23.634 -20.289 7.483 1.00 17.56 187 GLN C N 1
ATOM 8158 C CA . GLN C 1 191 ? -24.972 -19.814 7.054 1.00 19.08 187 GLN C CA 1
ATOM 8159 C C . GLN C 1 191 ? -25.804 -19.386 8.236 1.00 15.86 187 GLN C C 1
ATOM 8160 O O . GLN C 1 191 ? -26.062 -20.166 9.110 1.00 15.91 187 GLN C O 1
ATOM 8166 N N . GLU C 1 192 ? -26.120 -18.111 8.314 1.00 15.38 188 GLU C N 1
ATOM 8167 C CA . GLU C 1 192 ? -27.148 -17.629 9.219 1.00 18.48 188 GLU C CA 1
ATOM 8168 C C . GLU C 1 192 ? -28.537 -18.116 8.733 1.00 19.89 188 GLU C C 1
ATOM 8169 O O . GLU C 1 192 ? -28.907 -17.835 7.632 1.00 17.91 188 GLU C O 1
ATOM 8175 N N . MET C 1 193 ? -29.206 -18.932 9.516 1.00 20.00 189 MET C N 1
ATOM 8176 C CA . MET C 1 193 ? -30.395 -19.567 9.062 1.00 19.40 189 MET C CA 1
ATOM 8177 C C . MET C 1 193 ? -31.591 -18.564 9.001 1.00 21.44 189 MET C C 1
ATOM 8178 O O . MET C 1 193 ? -31.718 -17.678 9.839 1.00 22.17 189 MET C O 1
ATOM 8183 N N . PRO C 1 194 ? -32.519 -18.792 8.087 1.00 22.32 190 PRO C N 1
ATOM 8184 C CA . PRO C 1 194 ? -33.746 -17.979 7.980 1.00 21.64 190 PRO C CA 1
ATOM 8185 C C . PRO C 1 194 ? -34.743 -18.283 9.096 1.00 20.88 190 PRO C C 1
ATOM 8186 O O . PRO C 1 194 ? -35.721 -18.998 8.898 1.00 20.76 190 PRO C O 1
ATOM 8190 N N . ILE C 1 195 ? -34.512 -17.757 10.289 1.00 18.67 191 ILE C N 1
ATOM 8191 C CA . ILE C 1 195 ? -35.262 -18.200 11.441 1.00 18.75 191 ILE C CA 1
ATOM 8192 C C . ILE C 1 195 ? -36.744 -17.776 11.315 1.00 20.75 191 ILE C C 1
ATOM 8193 O O . ILE C 1 195 ? -37.640 -18.517 11.725 1.00 20.31 191 ILE C O 1
ATOM 8198 N N . GLU C 1 196 ? -36.986 -16.626 10.696 1.00 22.11 192 GLU C N 1
ATOM 8199 C CA . GLU C 1 196 ? -38.361 -16.183 10.432 1.00 25.83 192 GLU C CA 1
ATOM 8200 C C . GLU C 1 196 ? -39.119 -17.150 9.514 1.00 22.38 192 GLU C C 1
ATOM 8201 O O . GLU C 1 196 ? -40.218 -17.579 9.847 1.00 18.97 192 GLU C O 1
ATOM 8207 N N . LEU C 1 197 ? -38.527 -17.500 8.385 1.00 19.70 193 LEU C N 1
ATOM 8208 C CA . LEU C 1 197 ? -39.096 -18.547 7.538 1.00 20.77 193 LEU C CA 1
ATOM 8209 C C . LEU C 1 197 ? -39.430 -19.818 8.327 1.00 21.58 193 LEU C C 1
ATOM 8210 O O . LEU C 1 197 ? -40.534 -20.331 8.246 1.00 24.46 193 LEU C O 1
ATOM 8215 N N . ILE C 1 198 ? -38.487 -20.321 9.102 1.00 20.07 194 ILE C N 1
ATOM 8216 C CA . ILE C 1 198 ? -38.707 -21.533 9.873 1.00 21.42 194 ILE C CA 1
ATOM 8217 C C . ILE C 1 198 ? -39.861 -21.367 10.855 1.00 19.16 194 ILE C C 1
ATOM 8218 O O . ILE C 1 198 ? -40.713 -22.263 10.961 1.00 16.34 194 ILE C O 1
ATOM 8223 N N . ARG C 1 199 ? -39.849 -20.259 11.595 1.00 17.22 195 ARG C N 1
ATOM 8224 C CA . ARG C 1 199 ? -40.891 -20.008 12.573 1.00 17.99 195 ARG C CA 1
ATOM 8225 C C . ARG C 1 199 ? -42.312 -19.954 11.960 1.00 18.27 195 ARG C C 1
ATOM 8226 O O . ARG C 1 199 ? -43.289 -20.465 12.579 1.00 18.19 195 ARG C O 1
ATOM 8234 N N . GLU C 1 200 ? -42.402 -19.284 10.813 1.00 19.14 196 GLU C N 1
ATOM 8235 C CA . GLU C 1 200 ? -43.686 -19.115 10.057 1.00 23.44 196 GLU C CA 1
ATOM 8236 C C . GLU C 1 200 ? -44.141 -20.359 9.304 1.00 21.97 196 GLU C C 1
ATOM 8237 O O . GLU C 1 200 ? -45.343 -20.588 9.113 1.00 22.48 196 GLU C O 1
ATOM 8243 N N . THR C 1 201 ? -43.198 -21.215 8.959 1.00 19.75 197 THR C N 1
ATOM 8244 C CA . THR C 1 201 ? -43.497 -22.494 8.340 1.00 18.09 197 THR C CA 1
ATOM 8245 C C . THR C 1 201 ? -43.908 -23.565 9.339 1.00 19.33 197 THR C C 1
ATOM 8246 O O . THR C 1 201 ? -44.712 -24.431 9.040 1.00 18.08 197 THR C O 1
ATOM 8250 N N . PHE C 1 202 ? -43.368 -23.518 10.547 1.00 17.92 198 PHE C N 1
ATOM 8251 C CA . PHE C 1 202 ? -43.721 -24.462 11.547 1.00 18.03 198 PHE C CA 1
ATOM 8252 C C . PHE C 1 202 ? -44.212 -23.690 12.762 1.00 19.43 198 PHE C C 1
ATOM 8253 O O . PHE C 1 202 ? -43.669 -23.805 13.860 1.00 18.82 198 PHE C O 1
ATOM 8261 N N . LYS C 1 203 ? -45.341 -22.960 12.570 1.00 20.81 199 LYS C N 1
ATOM 8262 C CA . LYS C 1 203 ? -45.794 -22.013 13.576 1.00 21.55 199 LYS C CA 1
ATOM 8263 C C . LYS C 1 203 ? -46.336 -22.653 14.824 1.00 22.48 199 LYS C C 1
ATOM 8264 O O . LYS C 1 203 ? -46.329 -22.023 15.906 1.00 21.14 199 LYS C O 1
ATOM 8270 N N . ASN C 1 204 ? -46.802 -23.904 14.720 1.00 21.04 200 ASN C N 1
ATOM 8271 C CA . ASN C 1 204 ? -47.358 -24.584 15.879 1.00 22.66 200 ASN C CA 1
ATOM 8272 C C . ASN C 1 204 ? -46.327 -25.507 16.589 1.00 21.86 200 ASN C C 1
ATOM 8273 O O . ASN C 1 204 ? -46.615 -26.089 17.622 1.00 20.93 200 ASN C O 1
ATOM 8278 N N . ALA C 1 205 ? -45.158 -25.693 15.998 1.00 18.72 201 ALA C N 1
ATOM 8279 C CA . ALA C 1 205 ? -44.048 -26.409 16.671 1.00 19.45 201 ALA C CA 1
ATOM 8280 C C . ALA C 1 205 ? -43.436 -25.679 17.887 1.00 19.17 201 ALA C C 1
ATOM 8281 O O . ALA C 1 205 ? -43.422 -24.450 17.978 1.00 19.53 201 ALA C O 1
ATOM 8283 N N . THR C 1 206 ? -42.925 -26.444 18.845 1.00 22.44 202 THR C N 1
ATOM 8284 C CA . THR C 1 206 ? -41.987 -25.891 19.816 1.00 20.11 202 THR C CA 1
ATOM 8285 C C . THR C 1 206 ? -40.632 -25.658 19.125 1.00 20.02 202 THR C C 1
ATOM 8286 O O . THR C 1 206 ? -39.919 -26.618 18.786 1.00 20.62 202 THR C O 1
ATOM 8290 N N . LEU C 1 207 ? -40.332 -24.398 18.829 1.00 18.37 203 LEU C N 1
ATOM 8291 C CA . LEU C 1 207 ? -39.123 -24.031 18.060 1.00 18.45 203 LEU C CA 1
ATOM 8292 C C . LEU C 1 207 ? -37.892 -23.642 18.966 1.00 19.86 203 LEU C C 1
ATOM 8293 O O . LEU C 1 207 ? -37.976 -22.702 19.767 1.00 19.35 203 LEU C O 1
ATOM 8298 N N . ILE C 1 208 ? -36.795 -24.398 18.862 1.00 18.40 204 ILE C N 1
ATOM 8299 C CA . ILE C 1 208 ? -35.549 -24.225 19.683 1.00 17.15 204 ILE C CA 1
ATOM 8300 C C . ILE C 1 208 ? -34.474 -23.732 18.735 1.00 16.44 204 ILE C C 1
ATOM 8301 O O . ILE C 1 208 ? -34.321 -24.310 17.660 1.00 15.27 204 ILE C O 1
ATOM 8306 N N . VAL C 1 209 ? -33.766 -22.660 19.090 1.00 14.46 205 VAL C N 1
ATOM 8307 C CA . VAL C 1 209 ? -32.674 -22.202 18.285 1.00 15.84 205 VAL C CA 1
ATOM 8308 C C . VAL C 1 209 ? -31.333 -22.382 19.012 1.00 17.28 205 VAL C C 1
ATOM 8309 O O . VAL C 1 209 ? -31.156 -21.924 20.158 1.00 19.80 205 VAL C O 1
ATOM 8313 N N . ASP C 1 210 ? -30.395 -23.073 18.348 1.00 16.94 206 ASP C N 1
ATOM 8314 C CA . ASP C 1 210 ? -29.011 -23.172 18.824 1.00 16.06 206 ASP C CA 1
ATOM 8315 C C . ASP C 1 210 ? -28.262 -21.943 18.330 1.00 16.66 206 ASP C C 1
ATOM 8316 O O . ASP C 1 210 ? -27.898 -21.819 17.126 1.00 15.58 206 ASP C O 1
ATOM 8321 N N . GLY C 1 211 ? -28.126 -20.941 19.218 1.00 14.55 207 GLY C N 1
ATOM 8322 C CA . GLY C 1 211 ? -27.608 -19.668 18.785 1.00 14.15 207 GLY C CA 1
ATOM 8323 C C . GLY C 1 211 ? -26.159 -19.446 19.160 1.00 15.29 207 GLY C C 1
ATOM 8324 O O . GLY C 1 211 ? -25.684 -18.290 19.230 1.00 17.63 207 GLY C O 1
ATOM 8325 N N . ALA C 1 212 ? -25.441 -20.534 19.415 1.00 16.76 208 ALA C N 1
ATOM 8326 C CA . ALA C 1 212 ? -24.037 -20.444 19.939 1.00 16.67 208 ALA C CA 1
ATOM 8327 C C . ALA C 1 212 ? -23.111 -19.652 19.034 1.00 16.60 208 ALA C C 1
ATOM 8328 O O . ALA C 1 212 ? -22.283 -18.891 19.557 1.00 16.25 208 ALA C O 1
ATOM 8330 N N . GLN C 1 213 ? -23.216 -19.785 17.702 1.00 15.58 209 GLN C N 1
ATOM 8331 C CA . GLN C 1 213 ? -22.421 -18.938 16.810 1.00 16.59 209 GLN C CA 1
ATOM 8332 C C . GLN C 1 213 ? -23.024 -17.643 16.447 1.00 16.77 209 GLN C C 1
ATOM 8333 O O . GLN C 1 213 ? -22.293 -16.778 15.952 1.00 17.55 209 GLN C O 1
ATOM 8339 N N . LEU C 1 214 ? -24.356 -17.518 16.568 1.00 17.05 210 LEU C N 1
ATOM 8340 C CA . LEU C 1 214 ? -25.081 -16.335 16.133 1.00 17.53 210 LEU C CA 1
ATOM 8341 C C . LEU C 1 214 ? -25.032 -15.142 17.135 1.00 17.17 210 LEU C C 1
ATOM 8342 O O . LEU C 1 214 ? -24.776 -13.979 16.764 1.00 16.73 210 LEU C O 1
ATOM 8347 N N . VAL C 1 215 ? -25.410 -15.434 18.352 1.00 16.46 211 VAL C N 1
ATOM 8348 C CA . VAL C 1 215 ? -25.578 -14.443 19.433 1.00 17.68 211 VAL C CA 1
ATOM 8349 C C . VAL C 1 215 ? -24.316 -13.592 19.638 1.00 19.72 211 VAL C C 1
ATOM 8350 O O . VAL C 1 215 ? -24.436 -12.391 19.849 1.00 19.39 211 VAL C O 1
ATOM 8354 N N . PRO C 1 216 ? -23.106 -14.181 19.497 1.00 20.62 212 PRO C N 1
ATOM 8355 C CA . PRO C 1 216 ? -21.903 -13.352 19.646 1.00 21.36 212 PRO C CA 1
ATOM 8356 C C . PRO C 1 216 ? -21.761 -12.178 18.722 1.00 20.44 212 PRO C C 1
ATOM 8357 O O . PRO C 1 216 ? -21.087 -11.243 19.084 1.00 18.49 212 PRO C O 1
ATOM 8361 N N . HIS C 1 217 ? -22.374 -12.187 17.557 1.00 20.94 213 HIS C N 1
ATOM 8362 C CA . HIS C 1 217 ? -22.122 -11.107 16.560 1.00 22.48 213 HIS C CA 1
ATOM 8363 C C . HIS C 1 217 ? -23.324 -10.514 15.847 1.00 23.26 213 HIS C C 1
ATOM 8364 O O . HIS C 1 217 ? -23.149 -9.686 14.965 1.00 25.73 213 HIS C O 1
ATOM 8371 N N . LYS C 1 218 ? -24.526 -10.904 16.233 1.00 22.83 214 LYS C N 1
ATOM 8372 C CA . LYS C 1 218 ? -25.741 -10.406 15.599 1.00 22.26 214 LYS C CA 1
ATOM 8373 C C . LYS C 1 218 ? -26.813 -10.264 16.645 1.00 21.36 214 LYS C C 1
ATOM 8374 O O . LYS C 1 218 ? -27.060 -11.150 17.468 1.00 21.65 214 LYS C O 1
ATOM 8380 N N . LYS C 1 219 ? -27.458 -9.123 16.607 1.00 23.92 215 LYS C N 1
ATOM 8381 C CA . LYS C 1 219 ? -28.540 -8.786 17.544 1.00 26.80 215 LYS C CA 1
ATOM 8382 C C . LYS C 1 219 ? -29.632 -9.868 17.453 1.00 21.04 215 LYS C C 1
ATOM 8383 O O . LYS C 1 219 ? -29.989 -10.290 16.354 1.00 22.23 215 LYS C O 1
ATOM 8389 N N . VAL C 1 220 ? -30.048 -10.380 18.592 1.00 19.49 216 VAL C N 1
ATOM 8390 C CA . VAL C 1 220 ? -31.110 -11.349 18.688 1.00 21.36 216 VAL C CA 1
ATOM 8391 C C . VAL C 1 220 ? -32.209 -10.782 19.613 1.00 21.55 216 VAL C C 1
ATOM 8392 O O . VAL C 1 220 ? -31.973 -10.483 20.786 1.00 24.98 216 VAL C O 1
ATOM 8396 N N . ASP C 1 221 ? -33.393 -10.611 19.052 1.00 21.27 217 ASP C N 1
ATOM 8397 C CA . ASP C 1 221 ? -34.591 -10.192 19.795 1.00 22.44 217 ASP C CA 1
ATOM 8398 C C . ASP C 1 221 ? -35.574 -11.355 19.831 1.00 22.19 217 ASP C C 1
ATOM 8399 O O . ASP C 1 221 ? -36.240 -11.664 18.832 1.00 19.76 217 ASP C O 1
ATOM 8404 N N . VAL C 1 222 ? -35.662 -12.000 20.974 1.00 20.96 218 VAL C N 1
ATOM 8405 C CA . VAL C 1 222 ? -36.387 -13.231 20.998 1.00 23.64 218 VAL C CA 1
ATOM 8406 C C . VAL C 1 222 ? -37.902 -13.019 20.842 1.00 23.68 218 VAL C C 1
ATOM 8407 O O . VAL C 1 222 ? -38.631 -13.982 20.562 1.00 21.37 218 VAL C O 1
ATOM 8411 N N . LYS C 1 223 ? -38.391 -11.796 21.073 1.00 24.53 219 LYS C N 1
ATOM 8412 C CA . LYS C 1 223 ? -39.840 -11.560 20.992 1.00 25.43 219 LYS C CA 1
ATOM 8413 C C . LYS C 1 223 ? -40.142 -11.386 19.570 1.00 25.65 219 LYS C C 1
ATOM 8414 O O . LYS C 1 223 ? -41.029 -12.020 19.039 1.00 27.29 219 LYS C O 1
ATOM 8420 N N . LYS C 1 224 ? -39.362 -10.565 18.920 1.00 25.49 220 LYS C N 1
ATOM 8421 C CA . LYS C 1 224 ? -39.457 -10.435 17.493 1.00 28.27 220 LYS C CA 1
ATOM 8422 C C . LYS C 1 224 ? -39.330 -11.785 16.750 1.00 28.55 220 LYS C C 1
ATOM 8423 O O . LYS C 1 224 ? -40.131 -12.074 15.902 1.00 24.25 220 LYS C O 1
ATOM 8429 N N . LEU C 1 225 ? -38.278 -12.557 17.008 1.00 25.20 221 LEU C N 1
ATOM 8430 C CA . LEU C 1 225 ? -38.105 -13.874 16.315 1.00 24.23 221 LEU C CA 1
ATOM 8431 C C . LEU C 1 225 ? -39.198 -14.902 16.673 1.00 22.29 221 LEU C C 1
ATOM 8432 O O . LEU C 1 225 ? -39.459 -15.803 15.903 1.00 23.72 221 LEU C O 1
ATOM 8437 N N . ASP C 1 226 ? -39.784 -14.731 17.853 1.00 19.90 222 ASP C N 1
ATOM 8438 C CA . ASP C 1 226 ? -40.859 -15.567 18.389 1.00 22.30 222 ASP C CA 1
ATOM 8439 C C . ASP C 1 226 ? -40.396 -17.031 18.551 1.00 21.61 222 ASP C C 1
ATOM 8440 O O . ASP C 1 226 ? -41.189 -17.975 18.510 1.00 18.01 222 ASP C O 1
ATOM 8445 N N . VAL C 1 227 ? -39.085 -17.205 18.801 1.00 18.88 223 VAL C N 1
ATOM 8446 C CA . VAL C 1 227 ? -38.595 -18.523 19.164 1.00 19.06 223 VAL C CA 1
ATOM 8447 C C . VAL C 1 227 ? -39.123 -18.951 20.534 1.00 17.58 223 VAL C C 1
ATOM 8448 O O . VAL C 1 227 ? -39.324 -18.153 21.442 1.00 19.37 223 VAL C O 1
ATOM 8452 N N . ASP C 1 228 ? -39.326 -20.247 20.706 1.00 16.88 224 ASP C N 1
ATOM 8453 C CA . ASP C 1 228 ? -39.743 -20.763 21.955 1.00 16.14 224 ASP C CA 1
ATOM 8454 C C . ASP C 1 228 ? -38.617 -20.957 22.962 1.00 17.03 224 ASP C C 1
ATOM 8455 O O . ASP C 1 228 ? -38.835 -20.766 24.178 1.00 14.81 224 ASP C O 1
ATOM 8460 N N . PHE C 1 229 ? -37.459 -21.393 22.477 1.00 16.75 225 PHE C N 1
ATOM 8461 C CA . PHE C 1 229 ? -36.261 -21.555 23.345 1.00 16.80 225 PHE C CA 1
ATOM 8462 C C . PHE C 1 229 ? -35.082 -21.114 22.560 1.00 15.13 225 PHE C C 1
ATOM 8463 O O . PHE C 1 229 ? -35.078 -21.214 21.329 1.00 16.65 225 PHE C O 1
ATOM 8471 N N . LEU C 1 230 ? -34.075 -20.575 23.246 1.00 17.70 226 LEU C N 1
ATOM 8472 C CA . LEU C 1 230 ? -32.782 -20.207 22.595 1.00 17.78 226 LEU C CA 1
ATOM 8473 C C . LEU C 1 230 ? -31.659 -20.513 23.582 1.00 16.89 226 LEU C C 1
ATOM 8474 O O . LEU C 1 230 ? -31.825 -20.295 24.770 1.00 16.09 226 LEU C O 1
ATOM 8479 N N . VAL C 1 231 ? -30.523 -20.993 23.081 1.00 16.35 227 VAL C N 1
ATOM 8480 C CA . VAL C 1 231 ? -29.367 -21.350 23.902 1.00 15.79 227 VAL C CA 1
ATOM 8481 C C . VAL C 1 231 ? -28.070 -20.780 23.314 1.00 15.33 227 VAL C C 1
ATOM 8482 O O . VAL C 1 231 ? -27.934 -20.634 22.107 1.00 13.59 227 VAL C O 1
ATOM 8486 N N . PHE C 1 232 ? -27.140 -20.397 24.187 1.00 15.12 228 PHE C N 1
ATOM 8487 C CA . PHE C 1 232 ? -25.823 -19.923 23.734 1.00 16.32 228 PHE C CA 1
ATOM 8488 C C . PHE C 1 232 ? -24.818 -20.115 24.865 1.00 15.52 228 PHE C C 1
ATOM 8489 O O . PHE C 1 232 ? -25.180 -20.534 25.955 1.00 15.20 228 PHE C O 1
ATOM 8497 N N . SER C 1 233 ? -23.546 -19.903 24.558 1.00 16.99 229 SER C N 1
ATOM 8498 C CA . SER C 1 233 ? -22.462 -20.175 25.475 1.00 15.70 229 SER C CA 1
ATOM 8499 C C . SER C 1 233 ? -21.691 -18.897 25.677 1.00 15.29 229 SER C C 1
ATOM 8500 O O . SER C 1 233 ? -21.401 -18.153 24.711 1.00 14.25 229 SER C O 1
ATOM 8503 N N . GLY C 1 234 ? -21.308 -18.620 26.914 1.00 13.79 230 GLY C N 1
ATOM 8504 C CA . GLY C 1 234 ? -20.611 -17.347 27.165 1.00 15.14 230 GLY C CA 1
ATOM 8505 C C . GLY C 1 234 ? -19.188 -17.241 26.601 1.00 15.73 230 GLY C C 1
ATOM 8506 O O . GLY C 1 234 ? -18.735 -16.141 26.228 1.00 15.25 230 GLY C O 1
ATOM 8507 N N . HIS C 1 235 ? -18.480 -18.364 26.516 1.00 16.30 231 HIS C N 1
ATOM 8508 C CA . HIS C 1 235 ? -17.086 -18.354 26.072 1.00 16.89 231 HIS C CA 1
ATOM 8509 C C . HIS C 1 235 ? -16.911 -17.958 24.614 1.00 16.96 231 HIS C C 1
ATOM 8510 O O . HIS C 1 235 ? -15.814 -17.543 24.239 1.00 17.26 231 HIS C O 1
ATOM 8517 N N . LYS C 1 236 ? -17.993 -18.008 23.817 1.00 15.73 232 LYS C N 1
ATOM 8518 C CA . LYS C 1 236 ? -17.968 -17.505 22.426 1.00 16.81 232 LYS C CA 1
ATOM 8519 C C . LYS C 1 236 ? -18.324 -16.040 22.237 1.00 15.75 232 LYS C C 1
ATOM 8520 O O . LYS C 1 236 ? -18.229 -15.543 21.129 1.00 14.14 232 LYS C O 1
ATOM 8526 N N . ILE C 1 237 ? -18.659 -15.345 23.308 1.00 15.44 233 ILE C N 1
ATOM 8527 C CA . ILE C 1 237 ? -18.905 -13.913 23.253 1.00 17.19 233 ILE C CA 1
ATOM 8528 C C . ILE C 1 237 ? -18.038 -13.151 24.266 1.00 20.27 233 ILE C C 1
ATOM 8529 O O . ILE C 1 237 ? -18.482 -12.258 24.985 1.00 20.90 233 ILE C O 1
ATOM 8534 N N . LEU C 1 238 ? -16.748 -13.486 24.257 1.00 20.10 234 LEU C N 1
ATOM 8535 C CA . LEU C 1 238 ? -15.710 -12.841 25.075 1.00 19.25 234 LEU C CA 1
ATOM 8536 C C . LEU C 1 238 ? -15.848 -13.224 26.526 1.00 19.22 234 LEU C C 1
ATOM 8537 O O . LEU C 1 238 ? -15.062 -12.778 27.341 1.00 18.64 234 LEU C O 1
ATOM 8542 N N . GLY C 1 239 ? -16.727 -14.176 26.815 1.00 18.54 235 GLY C N 1
ATOM 8543 C CA . GLY C 1 239 ? -17.101 -14.435 28.185 1.00 18.77 235 GLY C CA 1
ATOM 8544 C C . GLY C 1 239 ? -16.304 -15.538 28.826 1.00 20.04 235 GLY C C 1
ATOM 8545 O O . GLY C 1 239 ? -15.491 -16.233 28.179 1.00 18.33 235 GLY C O 1
ATOM 8546 N N . PRO C 1 240 ? -16.565 -15.749 30.104 1.00 17.12 236 PRO C N 1
ATOM 8547 C CA . PRO C 1 240 ? -15.978 -16.803 30.878 1.00 17.73 236 PRO C CA 1
ATOM 8548 C C . PRO C 1 240 ? -16.369 -18.185 30.380 1.00 18.02 236 PRO C C 1
ATOM 8549 O O . PRO C 1 240 ? -17.401 -18.305 29.726 1.00 15.30 236 PRO C O 1
ATOM 8553 N N . THR C 1 241 ? -15.570 -19.213 30.725 1.00 17.12 237 THR C N 1
ATOM 8554 C CA . THR C 1 241 ? -15.968 -20.576 30.465 1.00 16.68 237 THR C CA 1
ATOM 8555 C C . THR C 1 241 ? -16.906 -21.037 31.558 1.00 16.36 237 THR C C 1
ATOM 8556 O O . THR C 1 241 ? -16.981 -20.400 32.622 1.00 16.74 237 THR C O 1
ATOM 8560 N N . GLY C 1 242 ? -17.613 -22.130 31.287 1.00 14.48 238 GLY C N 1
ATOM 8561 C CA . GLY C 1 242 ? -18.475 -22.818 32.262 1.00 14.65 238 GLY C CA 1
ATOM 8562 C C . GLY C 1 242 ? -19.877 -22.221 32.481 1.00 15.70 238 GLY C C 1
ATOM 8563 O O . GLY C 1 242 ? -20.632 -22.634 33.387 1.00 15.38 238 GLY C O 1
ATOM 8564 N N . ILE C 1 243 ? -20.199 -21.231 31.666 1.00 15.47 239 ILE C N 1
ATOM 8565 C CA . ILE C 1 243 ? -21.460 -20.483 31.788 1.00 16.25 239 ILE C CA 1
ATOM 8566 C C . ILE C 1 243 ? -22.185 -20.449 30.440 1.00 16.26 239 ILE C C 1
ATOM 8567 O O . ILE C 1 243 ? -21.601 -20.145 29.396 1.00 16.22 239 ILE C O 1
ATOM 8572 N N . GLY C 1 244 ? -23.456 -20.777 30.462 1.00 14.56 240 GLY C N 1
ATOM 8573 C CA . GLY C 1 244 ? -24.258 -20.466 29.317 1.00 16.21 240 GLY C CA 1
ATOM 8574 C C . GLY C 1 244 ? -25.648 -19.989 29.704 1.00 15.36 240 GLY C C 1
ATOM 8575 O O . GLY C 1 244 ? -25.951 -19.814 30.865 1.00 15.07 240 GLY C O 1
ATOM 8576 N N . VAL C 1 245 ? -26.477 -19.822 28.704 1.00 15.25 241 VAL C N 1
ATOM 8577 C CA . VAL C 1 245 ? -27.821 -19.239 28.890 1.00 15.76 241 VAL C CA 1
ATOM 8578 C C . VAL C 1 245 ? -28.818 -20.115 28.162 1.00 16.05 241 VAL C C 1
ATOM 8579 O O . VAL C 1 245 ? -28.532 -20.599 27.062 1.00 16.03 241 VAL C O 1
ATOM 8583 N N . LEU C 1 246 ? -29.956 -20.348 28.794 1.00 17.16 242 LEU C N 1
ATOM 8584 C CA . LEU C 1 246 ? -31.143 -20.902 28.114 1.00 18.03 242 LEU C CA 1
ATOM 8585 C C . LEU C 1 246 ? -32.289 -19.897 28.313 1.00 17.92 242 LEU C C 1
ATOM 8586 O O . LEU C 1 246 ? -32.615 -19.536 29.456 1.00 15.94 242 LEU C O 1
ATOM 8591 N N . TYR C 1 247 ? -32.866 -19.450 27.222 1.00 17.02 243 TYR C N 1
ATOM 8592 C CA . TYR C 1 247 ? -34.044 -18.565 27.252 1.00 18.98 243 TYR C CA 1
ATOM 8593 C C . TYR C 1 247 ? -35.208 -19.453 26.932 1.00 18.86 243 TYR C C 1
ATOM 8594 O O . TYR C 1 247 ? -35.122 -20.218 25.963 1.00 19.34 243 TYR C O 1
ATOM 8603 N N . GLY C 1 248 ? -36.300 -19.392 27.677 1.00 18.91 244 GLY C N 1
ATOM 8604 C CA . GLY C 1 248 ? -37.574 -19.897 27.128 1.00 19.07 244 GLY C CA 1
ATOM 8605 C C . GLY C 1 248 ? -38.771 -19.017 27.469 1.00 20.81 244 GLY C C 1
ATOM 8606 O O . GLY C 1 248 ? -38.764 -18.302 28.513 1.00 20.67 244 GLY C O 1
ATOM 8607 N N . LYS C 1 249 ? -39.797 -19.088 26.640 1.00 20.76 245 LYS C N 1
ATOM 8608 C CA . LYS C 1 249 ? -41.058 -18.368 26.884 1.00 21.86 245 LYS C CA 1
ATOM 8609 C C . LYS C 1 249 ? -41.604 -18.802 28.191 1.00 22.10 245 LYS C C 1
ATOM 8610 O O . LYS C 1 249 ? -41.650 -19.980 28.494 1.00 21.09 245 LYS C O 1
ATOM 8616 N N . LYS C 1 250 ? -41.992 -17.826 28.999 1.00 22.46 246 LYS C N 1
ATOM 8617 C CA . LYS C 1 250 ? -42.442 -18.055 30.358 1.00 24.31 246 LYS C CA 1
ATOM 8618 C C . LYS C 1 250 ? -43.549 -19.098 30.395 1.00 22.42 246 LYS C C 1
ATOM 8619 O O . LYS C 1 250 ? -43.517 -20.015 31.224 1.00 22.25 246 LYS C O 1
ATOM 8625 N N . ALA C 1 251 ? -44.496 -19.018 29.472 1.00 22.98 247 ALA C N 1
ATOM 8626 C CA . ALA C 1 251 ? -45.643 -19.937 29.527 1.00 25.33 247 ALA C CA 1
ATOM 8627 C C . ALA C 1 251 ? -45.213 -21.379 29.219 1.00 27.83 247 ALA C C 1
ATOM 8628 O O . ALA C 1 251 ? -45.819 -22.308 29.726 1.00 27.75 247 ALA C O 1
ATOM 8630 N N . LEU C 1 252 ? -44.190 -21.560 28.390 1.00 27.66 248 LEU C N 1
ATOM 8631 C CA . LEU C 1 252 ? -43.633 -22.916 28.117 1.00 25.61 248 LEU C CA 1
ATOM 8632 C C . LEU C 1 252 ? -42.783 -23.423 29.260 1.00 27.22 248 LEU C C 1
ATOM 8633 O O . LEU C 1 252 ? -42.949 -24.601 29.691 1.00 24.20 248 LEU C O 1
ATOM 8638 N N . LEU C 1 253 ? -41.927 -22.529 29.809 1.00 24.08 249 LEU C N 1
ATOM 8639 C CA . LEU C 1 253 ? -41.111 -22.902 30.969 1.00 23.97 249 LEU C CA 1
ATOM 8640 C C . LEU C 1 253 ? -41.950 -23.328 32.150 1.00 28.66 249 LEU C C 1
ATOM 8641 O O . LEU C 1 253 ? -41.585 -24.251 32.914 1.00 24.83 249 LEU C O 1
ATOM 8646 N N . GLU C 1 254 ? -43.069 -22.638 32.350 1.00 27.59 250 GLU C N 1
ATOM 8647 C CA . GLU C 1 254 ? -43.995 -23.094 33.376 1.00 33.89 250 GLU C CA 1
ATOM 8648 C C . GLU C 1 254 ? -44.552 -24.533 33.238 1.00 33.93 250 GLU C C 1
ATOM 8649 O O . GLU C 1 254 ? -44.951 -25.087 34.212 1.00 35.36 250 GLU C O 1
ATOM 8655 N N . GLN C 1 255 ? -44.568 -25.113 32.048 1.00 37.29 251 GLN C N 1
ATOM 8656 C CA . GLN C 1 255 ? -45.049 -26.484 31.819 1.00 37.58 251 GLN C CA 1
ATOM 8657 C C . GLN C 1 255 ? -43.921 -27.576 31.963 1.00 33.50 251 GLN C C 1
ATOM 8658 O O . GLN C 1 255 ? -44.219 -28.771 31.994 1.00 32.55 251 GLN C O 1
ATOM 8664 N N . LEU C 1 256 ? -42.643 -27.176 32.021 1.00 28.13 252 LEU C N 1
ATOM 8665 C CA . LEU C 1 256 ? -41.559 -28.126 31.956 1.00 24.62 252 LEU C CA 1
ATOM 8666 C C . LEU C 1 256 ? -41.155 -28.767 33.246 1.00 23.36 252 LEU C C 1
ATOM 8667 O O . LEU C 1 256 ? -40.868 -28.090 34.207 1.00 22.31 252 LEU C O 1
ATOM 8672 N N . GLU C 1 257 ? -41.023 -30.088 33.237 1.00 22.09 253 GLU C N 1
ATOM 8673 C CA . GLU C 1 257 ? -40.331 -30.769 34.311 1.00 22.78 253 GLU C CA 1
ATOM 8674 C C . GLU C 1 257 ? -38.874 -30.265 34.352 1.00 22.50 253 GLU C C 1
ATOM 8675 O O . GLU C 1 257 ? -38.230 -30.159 33.322 1.00 23.75 253 GLU C O 1
ATOM 8681 N N . PRO C 1 258 ? -38.368 -29.927 35.533 1.00 21.53 254 PRO C N 1
ATOM 8682 C CA . PRO C 1 258 ? -36.952 -29.571 35.635 1.00 21.97 254 PRO C CA 1
ATOM 8683 C C . PRO C 1 258 ? -35.997 -30.704 35.174 1.00 21.37 254 PRO C C 1
ATOM 8684 O O . PRO C 1 258 ? -36.287 -31.860 35.336 1.00 20.67 254 PRO C O 1
ATOM 8688 N N . PHE C 1 259 ? -34.861 -30.372 34.604 1.00 21.74 255 PHE C N 1
ATOM 8689 C CA . PHE C 1 259 ? -33.951 -31.391 34.159 1.00 21.26 255 PHE C CA 1
ATOM 8690 C C . PHE C 1 259 ? -33.141 -31.932 35.337 1.00 20.86 255 PHE C C 1
ATOM 8691 O O . PHE C 1 259 ? -33.104 -33.112 35.587 1.00 23.28 255 PHE C O 1
ATOM 8699 N N . LEU C 1 260 ? -32.463 -31.036 36.045 1.00 18.88 256 LEU C N 1
ATOM 8700 C CA . LEU C 1 260 ? -31.665 -31.374 37.204 1.00 20.41 256 LEU C CA 1
ATOM 8701 C C . LEU C 1 260 ? -32.422 -31.017 38.471 1.00 19.16 256 LEU C C 1
ATOM 8702 O O . LEU C 1 260 ? -33.193 -30.056 38.477 1.00 20.93 256 LEU C O 1
ATOM 8707 N N . TYR C 1 261 ? -32.172 -31.774 39.525 1.00 17.42 257 TYR C N 1
ATOM 8708 C CA . TYR C 1 261 ? -32.737 -31.564 40.853 1.00 18.78 257 TYR C CA 1
ATOM 8709 C C . TYR C 1 261 ? -31.700 -31.349 41.947 1.00 18.92 257 TYR C C 1
ATOM 8710 O O . TYR C 1 261 ? -30.573 -31.879 41.922 1.00 19.06 257 TYR C O 1
ATOM 8719 N N . GLY C 1 262 ? -32.099 -30.575 42.946 1.00 18.81 258 GLY C N 1
ATOM 8720 C CA . GLY C 1 262 ? -31.247 -30.313 44.106 1.00 18.92 258 GLY C CA 1
ATOM 8721 C C . GLY C 1 262 ? -31.680 -29.052 44.806 1.00 20.75 258 GLY C C 1
ATOM 8722 O O . GLY C 1 262 ? -32.850 -28.703 44.761 1.00 21.57 258 GLY C O 1
ATOM 8723 N N . GLY C 1 263 ? -30.720 -28.400 45.465 1.00 22.24 259 GLY C N 1
ATOM 8724 C CA . GLY C 1 263 ? -30.958 -27.161 46.187 1.00 22.39 259 GLY C CA 1
ATOM 8725 C C . GLY C 1 263 ? -31.435 -26.023 45.306 1.00 22.15 259 GLY C C 1
ATOM 8726 O O . GLY C 1 263 ? -31.212 -26.005 44.082 1.00 19.65 259 GLY C O 1
ATOM 8727 N N . GLU C 1 264 ? -32.136 -25.091 45.959 1.00 22.44 260 GLU C N 1
ATOM 8728 C CA . GLU C 1 264 ? -32.649 -23.844 45.401 1.00 20.48 260 GLU C CA 1
ATOM 8729 C C . GLU C 1 264 ? -33.816 -24.020 44.468 1.00 22.19 260 GLU C C 1
ATOM 8730 O O . GLU C 1 264 ? -34.779 -23.192 44.449 1.00 23.43 260 GLU C O 1
ATOM 8736 N N . MET C 1 265 ? -33.780 -25.077 43.644 1.00 19.23 261 MET C N 1
ATOM 8737 C CA . MET C 1 265 ? -34.797 -25.251 42.666 1.00 18.00 261 MET C CA 1
ATOM 8738 C C . MET C 1 265 ? -36.071 -25.830 43.311 1.00 18.85 261 MET C C 1
ATOM 8739 O O . MET C 1 265 ? -37.119 -25.872 42.694 1.00 19.10 261 MET C O 1
ATOM 8744 N N . ILE C 1 266 ? -35.960 -26.325 44.521 1.00 21.83 262 ILE C N 1
ATOM 8745 C CA . ILE C 1 266 ? -37.106 -26.841 45.260 1.00 22.24 262 ILE C CA 1
ATOM 8746 C C . ILE C 1 266 ? -37.871 -25.739 46.062 1.00 24.33 262 ILE C C 1
ATOM 8747 O O . ILE C 1 266 ? -37.363 -24.657 46.288 1.00 20.20 262 ILE C O 1
ATOM 8752 N N . ASP C 1 267 ? -39.104 -26.058 46.438 1.00 25.82 263 ASP C N 1
ATOM 8753 C CA . ASP C 1 267 ? -39.938 -25.277 47.378 1.00 27.69 263 ASP C CA 1
ATOM 8754 C C . ASP C 1 267 ? -40.021 -26.108 48.651 1.00 27.71 263 ASP C C 1
ATOM 8755 O O . ASP C 1 267 ? -39.299 -25.867 49.584 1.00 29.08 263 ASP C O 1
ATOM 8760 N N . LYS C 1 268 ? -40.791 -27.179 48.610 1.00 26.88 264 LYS C N 1
ATOM 8761 C CA . LYS C 1 268 ? -40.905 -28.109 49.726 1.00 29.90 264 LYS C CA 1
ATOM 8762 C C . LYS C 1 268 ? -40.371 -29.531 49.422 1.00 25.22 264 LYS C C 1
ATOM 8763 O O . LYS C 1 268 ? -40.686 -30.136 48.385 1.00 25.87 264 LYS C O 1
ATOM 8769 N N . VAL C 1 269 ? -39.537 -30.047 50.323 1.00 23.37 265 VAL C N 1
ATOM 8770 C CA . VAL C 1 269 ? -38.980 -31.374 50.211 1.00 25.95 265 VAL C CA 1
ATOM 8771 C C . VAL C 1 269 ? -39.394 -32.206 51.425 1.00 28.49 265 VAL C C 1
ATOM 8772 O O . VAL C 1 269 ? -39.159 -31.787 52.540 1.00 24.27 265 VAL C O 1
ATOM 8776 N N . THR C 1 270 ? -39.983 -33.389 51.200 1.00 29.51 266 THR C N 1
ATOM 8777 C CA . THR C 1 270 ? -40.097 -34.394 52.272 1.00 30.64 266 THR C CA 1
ATOM 8778 C C . THR C 1 270 ? -39.384 -35.656 51.846 1.00 33.18 266 THR C C 1
ATOM 8779 O O . THR C 1 270 ? -38.856 -35.720 50.729 1.00 27.85 266 THR C O 1
ATOM 8783 N N . PHE C 1 271 ? -39.419 -36.685 52.700 1.00 30.44 267 PHE C N 1
ATOM 8784 C CA . PHE C 1 271 ? -38.715 -37.891 52.384 1.00 32.39 267 PHE C CA 1
ATOM 8785 C C . PHE C 1 271 ? -39.312 -38.582 51.179 1.00 27.61 267 PHE C C 1
ATOM 8786 O O . PHE C 1 271 ? -38.628 -39.383 50.552 1.00 31.31 267 PHE C O 1
ATOM 8794 N N . GLU C 1 272 ? -40.545 -38.239 50.819 1.00 28.51 268 GLU C N 1
ATOM 8795 C CA . GLU C 1 272 ? -41.296 -38.931 49.759 1.00 31.82 268 GLU C CA 1
ATOM 8796 C C . GLU C 1 272 ? -41.729 -38.096 48.573 1.00 28.72 268 GLU C C 1
ATOM 8797 O O . GLU C 1 272 ? -42.009 -38.676 47.543 1.00 31.60 268 GLU C O 1
ATOM 8803 N N . ASP C 1 273 ? -41.852 -36.772 48.687 1.00 30.07 269 ASP C N 1
ATOM 8804 C CA . ASP C 1 273 ? -42.347 -35.907 47.556 1.00 32.00 269 ASP C CA 1
ATOM 8805 C C . ASP C 1 273 ? -41.640 -34.543 47.516 1.00 32.96 269 ASP C C 1
ATOM 8806 O O . ASP C 1 273 ? -41.116 -34.082 48.562 1.00 31.40 269 ASP C O 1
ATOM 8811 N N . VAL C 1 274 ? -41.608 -33.893 46.347 1.00 28.55 270 VAL C N 1
ATOM 8812 C CA . VAL C 1 274 ? -40.972 -32.574 46.309 1.00 27.57 270 VAL C CA 1
ATOM 8813 C C . VAL C 1 274 ? -41.821 -31.684 45.465 1.00 27.62 270 VAL C C 1
ATOM 8814 O O . VAL C 1 274 ? -42.482 -32.184 44.565 1.00 23.58 270 VAL C O 1
ATOM 8818 N N . THR C 1 275 ? -41.840 -30.384 45.773 1.00 25.48 271 THR C N 1
ATOM 8819 C CA . THR C 1 275 ? -42.432 -29.386 44.897 1.00 26.27 271 THR C CA 1
ATOM 8820 C C . THR C 1 275 ? -41.329 -28.395 44.509 1.00 23.35 271 THR C C 1
ATOM 8821 O O . THR C 1 275 ? -40.313 -28.342 45.166 1.00 24.36 271 THR C O 1
ATOM 8825 N N . PHE C 1 276 ? -41.584 -27.574 43.513 1.00 22.78 272 PHE C N 1
ATOM 8826 C CA . PHE C 1 276 ? -40.563 -26.739 42.909 1.00 25.74 272 PHE C CA 1
ATOM 8827 C C . PHE C 1 276 ? -40.744 -25.254 43.130 1.00 26.62 272 PHE C C 1
ATOM 8828 O O . PHE C 1 276 ? -41.837 -24.789 43.304 1.00 24.23 272 PHE C O 1
ATOM 8836 N N . ASN C 1 277 ? -39.630 -24.527 43.041 1.00 24.72 273 ASN C N 1
ATOM 8837 C CA . ASN C 1 277 ? -39.580 -23.098 43.183 1.00 23.85 273 ASN C CA 1
ATOM 8838 C C . ASN C 1 277 ? -40.175 -22.453 41.926 1.00 23.32 273 ASN C C 1
ATOM 8839 O O . ASN C 1 277 ? -40.473 -23.138 40.922 1.00 20.81 273 ASN C O 1
ATOM 8844 N N . VAL C 1 278 ? -40.383 -21.133 42.004 1.00 21.68 274 VAL C N 1
ATOM 8845 C CA . VAL C 1 278 ? -40.840 -20.317 40.848 1.00 21.36 274 VAL C CA 1
ATOM 8846 C C . VAL C 1 278 ? -39.719 -20.125 39.794 1.00 19.82 274 VAL C C 1
ATOM 8847 O O . VAL C 1 278 ? -38.575 -20.393 40.075 1.00 20.36 274 VAL C O 1
ATOM 8851 N N . LEU C 1 279 ? -40.065 -19.704 38.587 1.00 20.97 275 LEU C N 1
ATOM 8852 C CA . LEU C 1 279 ? -39.112 -19.318 37.586 1.00 22.44 275 LEU C CA 1
ATOM 8853 C C . LEU C 1 279 ? -38.340 -18.118 38.099 1.00 24.68 275 LEU C C 1
ATOM 8854 O O . LEU C 1 279 ? -38.914 -17.309 38.762 1.00 23.91 275 LEU C O 1
ATOM 8859 N N . PRO C 1 280 ? -37.034 -18.005 37.816 1.00 23.48 276 PRO C N 1
ATOM 8860 C CA . PRO C 1 280 ? -36.255 -18.958 36.996 1.00 20.86 276 PRO C CA 1
ATOM 8861 C C . PRO C 1 280 ? -35.586 -20.024 37.835 1.00 21.62 276 PRO C C 1
ATOM 8862 O O . PRO C 1 280 ? -34.998 -20.942 37.289 1.00 22.86 276 PRO C O 1
ATOM 8866 N N . TYR C 1 281 ? -35.678 -19.903 39.156 1.00 21.92 277 TYR C N 1
ATOM 8867 C CA . TYR C 1 281 ? -34.961 -20.757 40.100 1.00 21.29 277 TYR C CA 1
ATOM 8868 C C . TYR C 1 281 ? -35.303 -22.237 39.991 1.00 21.00 277 TYR C C 1
ATOM 8869 O O . TYR C 1 281 ? -34.480 -23.091 40.325 1.00 21.79 277 TYR C O 1
ATOM 8878 N N . ARG C 1 282 ? -36.536 -22.526 39.613 1.00 20.18 278 ARG C N 1
ATOM 8879 C CA . ARG C 1 282 ? -36.964 -23.883 39.311 1.00 20.72 278 ARG C CA 1
ATOM 8880 C C . ARG C 1 282 ? -35.925 -24.683 38.463 1.00 19.34 278 ARG C C 1
ATOM 8881 O O . ARG C 1 282 ? -35.898 -25.931 38.534 1.00 17.89 278 ARG C O 1
ATOM 8889 N N . PHE C 1 283 ? -35.193 -23.993 37.599 1.00 18.08 279 PHE C N 1
ATOM 8890 C CA . PHE C 1 283 ? -34.304 -24.655 36.618 1.00 19.84 279 PHE C CA 1
ATOM 8891 C C . PHE C 1 283 ? -32.788 -24.430 36.863 1.00 19.75 279 PHE C C 1
ATOM 8892 O O . PHE C 1 283 ? -31.959 -24.716 35.981 1.00 20.91 279 PHE C O 1
ATOM 8900 N N . GLU C 1 284 ? -32.452 -23.904 38.054 1.00 18.45 280 GLU C N 1
ATOM 8901 C CA . GLU C 1 284 ? -31.085 -23.783 38.565 1.00 19.25 280 GLU C CA 1
ATOM 8902 C C . GLU C 1 284 ? -30.847 -24.665 39.823 1.00 20.72 280 GLU C C 1
ATOM 8903 O O . GLU C 1 284 ? -31.064 -24.253 40.967 1.00 22.62 280 GLU C O 1
ATOM 8909 N N . ALA C 1 285 ? -30.372 -25.881 39.590 1.00 18.56 281 ALA C N 1
ATOM 8910 C CA . ALA C 1 285 ? -30.174 -26.856 40.624 1.00 18.66 281 ALA C CA 1
ATOM 8911 C C . ALA C 1 285 ? -28.785 -26.677 41.254 1.00 20.08 281 ALA C C 1
ATOM 8912 O O . ALA C 1 285 ? -27.788 -26.801 40.577 1.00 18.84 281 ALA C O 1
ATOM 8914 N N . GLY C 1 286 ? -28.713 -26.343 42.559 1.00 18.91 282 GLY C N 1
ATOM 8915 C CA . GLY C 1 286 ? -27.414 -26.146 43.205 1.00 18.36 282 GLY C CA 1
ATOM 8916 C C . GLY C 1 286 ? -26.677 -24.897 42.834 1.00 16.64 282 GLY C C 1
ATOM 8917 O O . GLY C 1 286 ? -27.200 -24.041 42.122 1.00 17.57 282 GLY C O 1
ATOM 8918 N N . THR C 1 287 ? -25.432 -24.817 43.281 1.00 16.89 283 THR C N 1
ATOM 8919 C CA . THR C 1 287 ? -24.695 -23.605 43.153 1.00 18.63 283 THR C CA 1
ATOM 8920 C C . THR C 1 287 ? -24.303 -23.490 41.681 1.00 19.84 283 THR C C 1
ATOM 8921 O O . THR C 1 287 ? -23.711 -24.403 41.103 1.00 17.66 283 THR C O 1
ATOM 8925 N N . GLN C 1 288 ? -24.685 -22.370 41.068 1.00 19.17 284 GLN C N 1
ATOM 8926 C CA . GLN C 1 288 ? -24.417 -22.116 39.678 1.00 17.50 284 GLN C CA 1
ATOM 8927 C C . GLN C 1 288 ? -23.032 -21.514 39.514 1.00 16.85 284 GLN C C 1
ATOM 8928 O O . GLN C 1 288 ? -22.284 -21.321 40.485 1.00 17.87 284 GLN C O 1
ATOM 8934 N N . HIS C 1 289 ? -22.633 -21.230 38.279 1.00 15.14 285 HIS C N 1
ATOM 8935 C CA . HIS C 1 289 ? -21.374 -20.568 38.075 1.00 14.12 285 HIS C CA 1
ATOM 8936 C C . HIS C 1 289 ? -21.565 -19.067 38.355 1.00 14.27 285 HIS C C 1
ATOM 8937 O O . HIS C 1 289 ? -21.675 -18.228 37.457 1.00 13.37 285 HIS C O 1
ATOM 8944 N N . ILE C 1 290 ? -21.527 -18.730 39.632 1.00 14.19 286 ILE C N 1
ATOM 8945 C CA . ILE C 1 290 ? -21.926 -17.364 40.073 1.00 14.37 286 ILE C CA 1
ATOM 8946 C C . ILE C 1 290 ? -21.086 -16.305 39.427 1.00 14.70 286 ILE C C 1
ATOM 8947 O O . ILE C 1 290 ? -21.577 -15.380 38.816 1.00 14.46 286 ILE C O 1
ATOM 8952 N N . THR C 1 291 ? -19.772 -16.500 39.501 1.00 16.42 287 THR C N 1
ATOM 8953 C CA . THR C 1 291 ? -18.859 -15.561 38.957 1.00 16.91 287 THR C CA 1
ATOM 8954 C C . THR C 1 291 ? -18.862 -15.554 37.449 1.00 17.22 287 THR C C 1
ATOM 8955 O O . THR C 1 291 ? -18.629 -14.521 36.848 1.00 14.98 287 THR C O 1
ATOM 8959 N N . GLY C 1 292 ? -19.118 -16.714 36.814 1.00 17.87 288 GLY C N 1
ATOM 8960 C CA . GLY C 1 292 ? -19.295 -16.734 35.355 1.00 16.71 288 GLY C CA 1
ATOM 8961 C C . GLY C 1 292 ? -20.485 -15.957 34.862 1.00 15.78 288 GLY C C 1
ATOM 8962 O O . GLY C 1 292 ? -20.408 -15.295 33.834 1.00 16.28 288 GLY C O 1
ATOM 8963 N N . ALA C 1 293 ? -21.614 -16.070 35.569 1.00 16.13 289 ALA C N 1
ATOM 8964 C CA . ALA C 1 293 ? -22.771 -15.259 35.212 1.00 16.38 289 ALA C CA 1
ATOM 8965 C C . ALA C 1 293 ? -22.483 -13.762 35.379 1.00 16.58 289 ALA C C 1
ATOM 8966 O O . ALA C 1 293 ? -22.747 -12.969 34.507 1.00 16.21 289 ALA C O 1
ATOM 8968 N N . VAL C 1 294 ? -21.911 -13.383 36.519 1.00 18.61 290 VAL C N 1
ATOM 8969 C CA . VAL C 1 294 ? -21.506 -11.998 36.752 1.00 16.55 290 VAL C CA 1
ATOM 8970 C C . VAL C 1 294 ? -20.557 -11.544 35.675 1.00 17.07 290 VAL C C 1
ATOM 8971 O O . VAL C 1 294 ? -20.709 -10.446 35.054 1.00 16.18 290 VAL C O 1
ATOM 8975 N N . GLY C 1 295 ? -19.578 -12.378 35.385 1.00 16.60 291 GLY C N 1
ATOM 8976 C CA . GLY C 1 295 ? -18.646 -12.048 34.306 1.00 17.71 291 GLY C CA 1
ATOM 8977 C C . GLY C 1 295 ? -19.318 -11.923 32.941 1.00 17.67 291 GLY C C 1
ATOM 8978 O O . GLY C 1 295 ? -18.941 -11.081 32.146 1.00 17.64 291 GLY C O 1
ATOM 8979 N N . LEU C 1 296 ? -20.305 -12.788 32.649 1.00 17.45 292 LEU C N 1
ATOM 8980 C CA . LEU C 1 296 ? -20.976 -12.704 31.342 1.00 16.88 292 LEU C CA 1
ATOM 8981 C C . LEU C 1 296 ? -21.742 -11.356 31.272 1.00 16.88 292 LEU C C 1
ATOM 8982 O O . LEU C 1 296 ? -21.765 -10.672 30.248 1.00 14.98 292 LEU C O 1
ATOM 8987 N N . GLY C 1 297 ? -22.336 -10.968 32.396 1.00 17.56 293 GLY C N 1
ATOM 8988 C CA . GLY C 1 297 ? -22.930 -9.639 32.533 1.00 17.65 293 GLY C CA 1
ATOM 8989 C C . GLY C 1 297 ? -21.940 -8.514 32.232 1.00 17.51 293 GLY C C 1
ATOM 8990 O O . GLY C 1 297 ? -22.228 -7.586 31.505 1.00 15.52 293 GLY C O 1
ATOM 8991 N N . TYR C 1 298 ? -20.766 -8.582 32.820 1.00 18.88 294 TYR C N 1
ATOM 8992 C CA . TYR C 1 298 ? -19.768 -7.579 32.541 1.00 20.38 294 TYR C CA 1
ATOM 8993 C C . TYR C 1 298 ? -19.315 -7.578 31.051 1.00 19.64 294 TYR C C 1
ATOM 8994 O O . TYR C 1 298 ? -18.947 -6.526 30.497 1.00 15.35 294 TYR C O 1
ATOM 9003 N N . THR C 1 299 ? -19.321 -8.764 30.411 1.00 18.13 295 THR C N 1
ATOM 9004 C CA . THR C 1 299 ? -18.928 -8.832 28.998 1.00 18.20 295 THR C CA 1
ATOM 9005 C C . THR C 1 299 ? -19.940 -8.109 28.125 1.00 18.44 295 THR C C 1
ATOM 9006 O O . THR C 1 299 ? -19.603 -7.412 27.164 1.00 18.51 295 THR C O 1
ATOM 9010 N N . ILE C 1 300 ? -21.213 -8.349 28.420 1.00 18.26 296 ILE C N 1
ATOM 9011 C CA . ILE C 1 300 ? -22.302 -7.639 27.770 1.00 17.76 296 ILE C CA 1
ATOM 9012 C C . ILE C 1 300 ? -22.157 -6.121 28.046 1.00 19.13 296 ILE C C 1
ATOM 9013 O O . ILE C 1 300 ? -22.247 -5.334 27.114 1.00 16.96 296 ILE C O 1
ATOM 9018 N N . ASP C 1 301 ? -21.900 -5.696 29.296 1.00 20.87 297 ASP C N 1
ATOM 9019 C CA . ASP C 1 301 ? -21.581 -4.246 29.539 1.00 20.97 297 ASP C CA 1
ATOM 9020 C C . ASP C 1 301 ? -20.496 -3.747 28.585 1.00 20.99 297 ASP C C 1
ATOM 9021 O O . ASP C 1 301 ? -20.669 -2.716 27.933 1.00 18.72 297 ASP C O 1
ATOM 9026 N N . TYR C 1 302 ? -19.411 -4.512 28.451 1.00 21.58 298 TYR C N 1
ATOM 9027 C CA . TYR C 1 302 ? -18.306 -4.094 27.620 1.00 21.28 298 TYR C CA 1
ATOM 9028 C C . TYR C 1 302 ? -18.736 -3.952 26.166 1.00 22.26 298 TYR C C 1
ATOM 9029 O O . TYR C 1 302 ? -18.466 -2.932 25.532 1.00 22.14 298 TYR C O 1
ATOM 9038 N N . LEU C 1 303 ? -19.418 -4.957 25.614 1.00 21.10 299 LEU C N 1
ATOM 9039 C CA . LEU C 1 303 ? -19.801 -4.883 24.202 1.00 21.18 299 LEU C CA 1
ATOM 9040 C C . LEU C 1 303 ? -20.754 -3.752 23.966 1.00 25.19 299 LEU C C 1
ATOM 9041 O O . LEU C 1 303 ? -20.736 -3.167 22.864 1.00 24.58 299 LEU C O 1
ATOM 9046 N N . GLU C 1 304 ? -21.637 -3.483 24.935 1.00 25.12 300 GLU C N 1
ATOM 9047 C CA . GLU C 1 304 ? -22.564 -2.358 24.810 1.00 28.24 300 GLU C CA 1
ATOM 9048 C C . GLU C 1 304 ? -21.908 -0.984 24.937 1.00 28.25 300 GLU C C 1
ATOM 9049 O O . GLU C 1 304 ? -22.307 -0.068 24.237 1.00 27.35 300 GLU C O 1
ATOM 9055 N N . SER C 1 305 ? -20.835 -0.872 25.686 1.00 25.64 301 SER C N 1
ATOM 9056 C CA . SER C 1 305 ? -20.122 0.375 25.712 1.00 27.75 301 SER C CA 1
ATOM 9057 C C . SER C 1 305 ? -19.442 0.609 24.363 1.00 28.33 301 SER C C 1
ATOM 9058 O O . SER C 1 305 ? -19.317 1.743 23.956 1.00 27.89 301 SER C O 1
ATOM 9061 N N . ILE C 1 306 ? -18.965 -0.433 23.688 1.00 27.36 302 ILE C N 1
ATOM 9062 C CA . ILE C 1 306 ? -18.435 -0.266 22.347 1.00 27.00 302 ILE C CA 1
ATOM 9063 C C . ILE C 1 306 ? -19.574 0.104 21.409 1.00 28.19 302 ILE C C 1
ATOM 9064 O O . ILE C 1 306 ? -19.433 0.945 20.524 1.00 30.61 302 ILE C O 1
ATOM 9069 N N . GLY C 1 307 ? -20.709 -0.544 21.602 1.00 25.32 303 GLY C N 1
ATOM 9070 C CA . GLY C 1 307 ? -21.846 -0.400 20.725 1.00 22.94 303 GLY C CA 1
ATOM 9071 C C . GLY C 1 307 ? -22.043 -1.727 19.975 1.00 23.80 303 GLY C C 1
ATOM 9072 O O . GLY C 1 307 ? -21.246 -2.031 19.068 1.00 25.24 303 GLY C O 1
ATOM 9073 N N . PHE C 1 308 ? -23.066 -2.513 20.314 1.00 24.52 304 PHE C N 1
ATOM 9074 C CA . PHE C 1 308 ? -23.199 -3.852 19.709 1.00 25.49 304 PHE C CA 1
ATOM 9075 C C . PHE C 1 308 ? -23.504 -3.818 18.245 1.00 28.09 304 PHE C C 1
ATOM 9076 O O . PHE C 1 308 ? -23.062 -4.652 17.466 1.00 27.33 304 PHE C O 1
ATOM 9084 N N . GLU C 1 309 ? -24.240 -2.809 17.838 1.00 27.44 305 GLU C N 1
ATOM 9085 C CA . GLU C 1 309 ? -24.435 -2.558 16.413 1.00 30.78 305 GLU C CA 1
ATOM 9086 C C . GLU C 1 309 ? -23.118 -2.319 15.605 1.00 27.06 305 GLU C C 1
ATOM 9087 O O . GLU C 1 309 ? -22.996 -2.740 14.461 1.00 23.40 305 GLU C O 1
ATOM 9093 N N . LYS C 1 310 ? -22.152 -1.623 16.181 1.00 24.59 306 LYS C N 1
ATOM 9094 C CA . LYS C 1 310 ? -20.810 -1.536 15.604 1.00 26.92 306 LYS C CA 1
ATOM 9095 C C . LYS C 1 310 ? -20.019 -2.825 15.600 1.00 26.04 306 LYS C C 1
ATOM 9096 O O . LYS C 1 310 ? -19.263 -3.069 14.630 1.00 23.58 306 LYS C O 1
ATOM 9102 N N . VAL C 1 311 ? -20.175 -3.645 16.654 1.00 22.10 307 VAL C N 1
ATOM 9103 C CA . VAL C 1 311 ? -19.586 -4.988 16.680 1.00 22.50 307 VAL C CA 1
ATOM 9104 C C . VAL C 1 311 ? -20.145 -5.769 15.522 1.00 21.73 307 VAL C C 1
ATOM 9105 O O . VAL C 1 311 ? -19.401 -6.354 14.737 1.00 22.35 307 VAL C O 1
ATOM 9109 N N . GLU C 1 312 ? -21.458 -5.767 15.402 1.00 21.16 308 GLU C N 1
ATOM 9110 C CA . GLU C 1 312 ? -22.118 -6.510 14.367 1.00 23.45 308 GLU C CA 1
ATOM 9111 C C . GLU C 1 312 ? -21.645 -6.084 12.965 1.00 25.33 308 GLU C C 1
ATOM 9112 O O . GLU C 1 312 ? -21.256 -6.901 12.140 1.00 24.38 308 GLU C O 1
ATOM 9118 N N . LYS C 1 313 ? -21.604 -4.795 12.731 1.00 24.77 309 LYS C N 1
ATOM 9119 C CA . LYS C 1 313 ? -21.200 -4.262 11.435 1.00 29.69 309 LYS C CA 1
ATOM 9120 C C . LYS C 1 313 ? -19.686 -4.491 11.105 1.00 26.61 309 LYS C C 1
ATOM 9121 O O . LYS C 1 313 ? -19.332 -4.801 9.987 1.00 22.03 309 LYS C O 1
ATOM 9127 N N . HIS C 1 314 ? -18.811 -4.354 12.103 1.00 25.09 310 HIS C N 1
ATOM 9128 C CA . HIS C 1 314 ? -17.405 -4.718 11.951 1.00 24.45 310 HIS C CA 1
ATOM 9129 C C . HIS C 1 314 ? -17.213 -6.174 11.612 1.00 23.58 310 HIS C C 1
ATOM 9130 O O . HIS C 1 314 ? -16.514 -6.452 10.655 1.00 24.41 310 HIS C O 1
ATOM 9137 N N . VAL C 1 315 ? -17.872 -7.097 12.326 1.00 23.56 311 VAL C N 1
ATOM 9138 C CA . VAL C 1 315 ? -17.848 -8.517 11.956 1.00 24.20 311 VAL C CA 1
ATOM 9139 C C . VAL C 1 315 ? -18.383 -8.806 10.570 1.00 24.62 311 VAL C C 1
ATOM 9140 O O . VAL C 1 315 ? -17.803 -9.598 9.858 1.00 23.54 311 VAL C O 1
ATOM 9144 N N . GLU C 1 316 ? -19.460 -8.152 10.172 1.00 25.46 312 GLU C N 1
ATOM 9145 C CA . GLU C 1 316 ? -19.994 -8.286 8.814 1.00 29.56 312 GLU C CA 1
ATOM 9146 C C . GLU C 1 316 ? -18.970 -7.830 7.763 1.00 25.29 312 GLU C C 1
ATOM 9147 O O . GLU C 1 316 ? -18.777 -8.459 6.758 1.00 22.66 312 GLU C O 1
ATOM 9153 N N . GLU C 1 317 ? -18.342 -6.704 7.993 1.00 25.93 313 GLU C N 1
ATOM 9154 C CA . GLU C 1 317 ? -17.276 -6.204 7.114 1.00 30.34 313 GLU C CA 1
ATOM 9155 C C . GLU C 1 317 ? -16.113 -7.198 6.963 1.00 27.67 313 GLU C C 1
ATOM 9156 O O . GLU C 1 317 ? -15.652 -7.457 5.843 1.00 25.92 313 GLU C O 1
ATOM 9162 N N . LEU C 1 318 ? -15.632 -7.720 8.090 1.00 23.78 314 LEU C N 1
ATOM 9163 C CA . LEU C 1 318 ? -14.547 -8.714 8.088 1.00 24.41 314 LEU C CA 1
ATOM 9164 C C . LEU C 1 318 ? -14.994 -9.979 7.378 1.00 24.22 314 LEU C C 1
ATOM 9165 O O . LEU C 1 318 ? -14.211 -10.572 6.626 1.00 22.93 314 LEU C O 1
ATOM 9170 N N . SER C 1 319 ? -16.240 -10.382 7.598 1.00 20.88 315 SER C N 1
ATOM 9171 C CA . SER C 1 319 ? -16.768 -11.641 7.011 1.00 23.16 315 SER C CA 1
ATOM 9172 C C . SER C 1 319 ? -16.827 -11.550 5.476 1.00 23.71 315 SER C C 1
ATOM 9173 O O . SER C 1 319 ? -16.436 -12.480 4.760 1.00 23.14 315 SER C O 1
ATOM 9176 N N . ASN C 1 320 ? -17.311 -10.424 4.977 1.00 23.07 316 ASN C N 1
ATOM 9177 C CA . ASN C 1 320 ? -17.375 -10.204 3.562 1.00 24.81 316 ASN C CA 1
ATOM 9178 C C . ASN C 1 320 ? -15.982 -10.163 2.946 1.00 25.25 316 ASN C C 1
ATOM 9179 O O . ASN C 1 320 ? -15.764 -10.726 1.864 1.00 26.62 316 ASN C O 1
ATOM 9184 N N . TYR C 1 321 ? -15.030 -9.524 3.623 1.00 23.41 317 TYR C N 1
ATOM 9185 C CA . TYR C 1 321 ? -13.670 -9.454 3.107 1.00 21.03 317 TYR C CA 1
ATOM 9186 C C . TYR C 1 321 ? -13.030 -10.858 3.054 1.00 23.87 317 TYR C C 1
ATOM 9187 O O . TYR C 1 321 ? -12.501 -11.296 1.982 1.00 20.33 317 TYR C O 1
ATOM 9196 N N . LEU C 1 322 ? -13.185 -11.621 4.147 1.00 19.30 318 LEU C N 1
ATOM 9197 C CA . LEU C 1 322 ? -12.679 -12.961 4.225 1.00 19.94 318 LEU C CA 1
ATOM 9198 C C . LEU C 1 322 ? -13.258 -13.843 3.112 1.00 23.31 318 LEU C C 1
ATOM 9199 O O . LEU C 1 322 ? -12.521 -14.573 2.474 1.00 20.85 318 LEU C O 1
ATOM 9204 N N . LEU C 1 323 ? -14.579 -13.842 2.948 1.00 23.02 319 LEU C N 1
ATOM 9205 C CA . LEU C 1 323 ? -15.170 -14.673 1.956 1.00 26.57 319 LEU C CA 1
ATOM 9206 C C . LEU C 1 323 ? -14.701 -14.259 0.547 1.00 26.74 319 LEU C C 1
ATOM 9207 O O . LEU C 1 323 ? -14.353 -15.113 -0.253 1.00 25.11 319 LEU C O 1
ATOM 9212 N N . GLU C 1 324 ? -14.657 -12.969 0.266 1.00 24.23 320 GLU C N 1
ATOM 9213 C CA . GLU C 1 324 ? -14.218 -12.494 -1.043 1.00 28.67 320 GLU C CA 1
ATOM 9214 C C . GLU C 1 324 ? -12.769 -12.945 -1.344 1.00 28.98 320 GLU C C 1
ATOM 9215 O O . GLU C 1 324 ? -12.456 -13.428 -2.460 1.00 28.44 320 GLU C O 1
ATOM 9221 N N . LYS C 1 325 ? -11.881 -12.815 -0.364 1.00 24.92 321 LYS C N 1
ATOM 9222 C CA . LYS C 1 325 ? -10.473 -13.187 -0.590 1.00 25.68 321 LYS C CA 1
ATOM 9223 C C . LYS C 1 325 ? -10.370 -14.687 -0.791 1.00 25.85 321 LYS C C 1
ATOM 9224 O O . LYS C 1 325 ? -9.635 -15.119 -1.665 1.00 23.43 321 LYS C O 1
ATOM 9230 N N . MET C 1 326 ? -11.149 -15.475 -0.029 1.00 25.07 322 MET C N 1
ATOM 9231 C CA . MET C 1 326 ? -11.032 -16.927 -0.076 1.00 25.97 322 MET C CA 1
ATOM 9232 C C . MET C 1 326 ? -11.493 -17.399 -1.465 1.00 26.94 322 MET C C 1
ATOM 9233 O O . MET C 1 326 ? -10.889 -18.310 -2.057 1.00 23.99 322 MET C O 1
ATOM 9238 N N . MET C 1 327 ? -12.564 -16.785 -1.965 1.00 26.86 323 MET C N 1
ATOM 9239 C CA . MET C 1 327 ? -13.170 -17.204 -3.227 1.00 29.42 323 MET C CA 1
ATOM 9240 C C . MET C 1 327 ? -12.268 -16.850 -4.402 1.00 27.14 323 MET C C 1
ATOM 9241 O O . MET C 1 327 ? -12.404 -17.444 -5.432 1.00 30.19 323 MET C O 1
ATOM 9246 N N . GLU C 1 328 ? -11.325 -15.927 -4.246 1.00 30.41 324 GLU C N 1
ATOM 9247 C CA . GLU C 1 328 ? -10.314 -15.658 -5.306 1.00 32.24 324 GLU C CA 1
ATOM 9248 C C . GLU C 1 328 ? -9.218 -16.690 -5.413 1.00 30.52 324 GLU C C 1
ATOM 9249 O O . GLU C 1 328 ? -8.475 -16.675 -6.360 1.00 27.89 324 GLU C O 1
ATOM 9255 N N . LEU C 1 329 ? -9.092 -17.583 -4.445 1.00 28.36 325 LEU C N 1
ATOM 9256 C CA . LEU C 1 329 ? -8.048 -18.596 -4.496 1.00 27.12 325 LEU C CA 1
ATOM 9257 C C . LEU C 1 329 ? -8.478 -19.797 -5.386 1.00 27.81 325 LEU C C 1
ATOM 9258 O O . LEU C 1 329 ? -9.379 -20.491 -5.028 1.00 26.12 325 LEU C O 1
ATOM 9263 N N . ASP C 1 330 ? -7.788 -20.071 -6.492 1.00 29.07 326 ASP C N 1
ATOM 9264 C CA . ASP C 1 330 ? -8.169 -21.186 -7.403 1.00 31.58 326 ASP C CA 1
ATOM 9265 C C . ASP C 1 330 ? -7.914 -22.564 -6.833 1.00 30.44 326 ASP C C 1
ATOM 9266 O O . ASP C 1 330 ? -8.459 -23.545 -7.306 1.00 31.21 326 ASP C O 1
ATOM 9271 N N . PHE C 1 331 ? -7.145 -22.643 -5.757 1.00 26.39 327 PHE C N 1
ATOM 9272 C CA . PHE C 1 331 ? -6.691 -23.920 -5.209 1.00 26.13 327 PHE C CA 1
ATOM 9273 C C . PHE C 1 331 ? -7.393 -24.309 -3.930 1.00 24.85 327 PHE C C 1
ATOM 9274 O O . PHE C 1 331 ? -7.028 -25.306 -3.253 1.00 27.05 327 PHE C O 1
ATOM 9282 N N . VAL C 1 332 ? -8.400 -23.562 -3.566 1.00 25.34 328 VAL C N 1
ATOM 9283 C CA . VAL C 1 332 ? -9.182 -23.927 -2.370 1.00 26.95 328 VAL C CA 1
ATOM 9284 C C . VAL C 1 332 ? -10.623 -24.300 -2.769 1.00 25.87 328 VAL C C 1
ATOM 9285 O O . VAL C 1 332 ? -11.161 -23.742 -3.674 1.00 29.19 328 VAL C O 1
ATOM 9289 N N . GLU C 1 333 ? -11.222 -25.250 -2.069 1.00 24.09 329 GLU C N 1
ATOM 9290 C CA . GLU C 1 333 ? -12.654 -25.545 -2.196 1.00 25.25 329 GLU C CA 1
ATOM 9291 C C . GLU C 1 333 ? -13.292 -24.971 -0.906 1.00 24.66 329 GLU C C 1
ATOM 9292 O O . GLU C 1 333 ? -12.793 -25.252 0.158 1.00 20.65 329 GLU C O 1
ATOM 9298 N N . VAL C 1 334 ? -14.311 -24.129 -1.032 1.00 23.39 330 VAL C N 1
ATOM 9299 C CA . VAL C 1 334 ? -14.982 -23.451 0.085 1.00 23.00 330 VAL C CA 1
ATOM 9300 C C . VAL C 1 334 ? -16.362 -24.071 0.259 1.00 23.68 330 VAL C C 1
ATOM 9301 O O . VAL C 1 334 ? -17.043 -24.352 -0.726 1.00 21.15 330 VAL C O 1
ATOM 9305 N N . TYR C 1 335 ? -16.775 -24.315 1.495 1.00 19.31 331 TYR C N 1
ATOM 9306 C CA . TYR C 1 335 ? -18.084 -24.882 1.754 1.00 18.88 331 TYR C CA 1
ATOM 9307 C C . TYR C 1 335 ? -19.039 -23.801 2.202 1.00 20.71 331 TYR C C 1
ATOM 9308 O O . TYR C 1 335 ? -18.628 -22.752 2.688 1.00 20.15 331 TYR C O 1
ATOM 9317 N N . GLY C 1 336 ? -20.330 -24.078 2.120 1.00 23.05 332 GLY C N 1
ATOM 9318 C CA . GLY C 1 336 ? -21.324 -23.097 2.512 1.00 21.60 332 GLY C CA 1
ATOM 9319 C C . GLY C 1 336 ? -21.836 -22.215 1.383 1.00 22.61 332 GLY C C 1
ATOM 9320 O O . GLY C 1 336 ? -21.426 -22.355 0.239 1.00 20.53 332 GLY C O 1
ATOM 9321 N N . PRO C 1 337 ? -22.807 -21.338 1.700 1.00 23.82 333 PRO C N 1
ATOM 9322 C CA . PRO C 1 337 ? -23.437 -20.439 0.698 1.00 25.48 333 PRO C CA 1
ATOM 9323 C C . PRO C 1 337 ? -22.525 -19.332 0.282 1.00 25.82 333 PRO C C 1
ATOM 9324 O O . PRO C 1 337 ? -21.762 -18.834 1.091 1.00 25.40 333 PRO C O 1
ATOM 9328 N N . ILE C 1 338 ? -22.582 -18.923 -0.978 1.00 26.68 334 ILE C N 1
ATOM 9329 C CA . ILE C 1 338 ? -21.771 -17.797 -1.449 1.00 31.39 334 ILE C CA 1
ATOM 9330 C C . ILE C 1 338 ? -22.712 -16.623 -1.659 1.00 34.94 334 ILE C C 1
ATOM 9331 O O . ILE C 1 338 ? -23.070 -16.290 -2.770 1.00 38.23 334 ILE C O 1
ATOM 9336 N N . ASP C 1 339 ? -23.187 -16.050 -0.565 1.00 34.58 335 ASP C N 1
ATOM 9337 C CA . ASP C 1 339 ? -24.203 -14.982 -0.589 1.00 31.42 335 ASP C CA 1
ATOM 9338 C C . ASP C 1 339 ? -24.132 -14.335 0.784 1.00 29.11 335 ASP C C 1
ATOM 9339 O O . ASP C 1 339 ? -23.318 -14.744 1.638 1.00 25.50 335 ASP C O 1
ATOM 9344 N N . SER C 1 340 ? -24.998 -13.372 1.021 1.00 26.71 336 SER C N 1
ATOM 9345 C CA . SER C 1 340 ? -24.901 -12.566 2.219 1.00 27.07 336 SER C CA 1
ATOM 9346 C C . SER C 1 340 ? -25.388 -13.317 3.473 1.00 23.30 336 SER C C 1
ATOM 9347 O O . SER C 1 340 ? -25.310 -12.764 4.503 1.00 24.85 336 SER C O 1
ATOM 9350 N N . SER C 1 341 ? -25.905 -14.539 3.386 1.00 22.49 337 SER C N 1
ATOM 9351 C CA . SER C 1 341 ? -26.216 -15.321 4.607 1.00 22.46 337 SER C CA 1
ATOM 9352 C C . SER C 1 341 ? -24.926 -15.907 5.193 1.00 22.49 337 SER C C 1
ATOM 9353 O O . SER C 1 341 ? -24.950 -16.406 6.321 1.00 22.72 337 SER C O 1
ATOM 9356 N N . HIS C 1 342 ? -23.816 -15.851 4.460 1.00 22.03 338 HIS C N 1
ATOM 9357 C CA . HIS C 1 342 ? -22.524 -16.437 4.927 1.00 21.98 338 HIS C CA 1
ATOM 9358 C C . HIS C 1 342 ? -21.798 -15.398 5.795 1.00 21.54 338 HIS C C 1
ATOM 9359 O O . HIS C 1 342 ? -21.371 -14.386 5.289 1.00 22.16 338 HIS C O 1
ATOM 9366 N N . LYS C 1 343 ? -21.743 -15.636 7.096 1.00 20.41 339 LYS C N 1
ATOM 9367 C CA . LYS C 1 343 ? -21.039 -14.778 8.036 1.00 21.92 339 LYS C CA 1
ATOM 9368 C C . LYS C 1 343 ? -20.039 -15.518 8.932 1.00 20.98 339 LYS C C 1
ATOM 9369 O O . LYS C 1 343 ? -20.071 -16.729 8.993 1.00 22.89 339 LYS C O 1
ATOM 9375 N N . SER C 1 344 ? -19.100 -14.759 9.528 1.00 22.05 340 SER C N 1
ATOM 9376 C CA . SER C 1 344 ? -18.234 -15.163 10.648 1.00 22.50 340 SER C CA 1
ATOM 9377 C C . SER C 1 344 ? -17.063 -16.030 10.299 1.00 20.74 340 SER C C 1
ATOM 9378 O O . SER C 1 344 ? -15.979 -15.879 10.898 1.00 19.66 340 SER C O 1
ATOM 9381 N N . LEU C 1 345 ? -17.307 -17.021 9.447 1.00 17.96 341 LEU C N 1
ATOM 9382 C CA . LEU C 1 345 ? -16.365 -18.062 9.280 1.00 18.77 341 LEU C CA 1
ATOM 9383 C C . LEU C 1 345 ? -16.399 -18.676 7.867 1.00 20.23 341 LEU C C 1
ATOM 9384 O O . LEU C 1 345 ? -17.448 -18.725 7.258 1.00 19.49 341 LEU C O 1
ATOM 9389 N N . VAL C 1 346 ? -15.248 -19.199 7.424 1.00 21.16 342 VAL C N 1
ATOM 9390 C CA . VAL C 1 346 ? -15.122 -19.926 6.173 1.00 20.77 342 VAL C CA 1
ATOM 9391 C C . VAL C 1 346 ? -14.437 -21.249 6.441 1.00 20.45 342 VAL C C 1
ATOM 9392 O O . VAL C 1 346 ? -13.290 -21.283 6.946 1.00 19.59 342 VAL C O 1
ATOM 9396 N N . SER C 1 347 ? -15.147 -22.331 6.124 1.00 17.96 343 SER C N 1
ATOM 9397 C CA . SER C 1 347 ? -14.567 -23.677 6.057 1.00 18.26 343 SER C CA 1
ATOM 9398 C C . SER C 1 347 ? -14.136 -24.023 4.628 1.00 20.23 343 SER C C 1
ATOM 9399 O O . SER C 1 347 ? -14.813 -23.663 3.658 1.00 18.35 343 SER C O 1
ATOM 9402 N N . PHE C 1 348 ? -12.974 -24.667 4.500 1.00 19.11 344 PHE C N 1
ATOM 9403 C CA . PHE C 1 348 ? -12.373 -24.852 3.196 1.00 20.44 344 PHE C CA 1
ATOM 9404 C C . PHE C 1 348 ? -11.312 -25.944 3.270 1.00 21.02 344 PHE C C 1
ATOM 9405 O O . PHE C 1 348 ? -10.871 -26.314 4.400 1.00 18.39 344 PHE C O 1
ATOM 9413 N N . ASN C 1 349 ? -10.904 -26.434 2.076 1.00 20.79 345 ASN C N 1
ATOM 9414 C CA . ASN C 1 349 ? -9.770 -27.345 1.935 1.00 20.49 345 ASN C CA 1
ATOM 9415 C C . ASN C 1 349 ? -8.771 -26.794 0.911 1.00 22.24 345 ASN C C 1
ATOM 9416 O O . ASN C 1 349 ? -9.134 -26.045 -0.022 1.00 22.79 345 ASN C O 1
ATOM 9421 N N . VAL C 1 350 ? -7.498 -27.103 1.163 1.00 21.97 346 VAL C N 1
ATOM 9422 C CA . VAL C 1 350 ? -6.413 -26.733 0.270 1.00 22.42 346 VAL C CA 1
ATOM 9423 C C . VAL C 1 350 ? -6.091 -27.983 -0.547 1.00 22.99 346 VAL C C 1
ATOM 9424 O O . VAL C 1 350 ? -5.892 -29.094 -0.007 1.00 24.52 346 VAL C O 1
ATOM 9428 N N . LYS C 1 351 ? -6.124 -27.836 -1.866 1.00 24.85 347 LYS C N 1
ATOM 9429 C CA . LYS C 1 351 ? -5.904 -29.004 -2.729 1.00 28.52 347 LYS C CA 1
ATOM 9430 C C . LYS C 1 351 ? -4.522 -29.665 -2.395 1.00 27.32 347 LYS C C 1
ATOM 9431 O O . LYS C 1 351 ? -3.493 -28.965 -2.283 1.00 25.13 347 LYS C O 1
ATOM 9437 N N . GLY C 1 352 ? -4.505 -30.976 -2.152 1.00 25.99 348 GLY C N 1
ATOM 9438 C CA . GLY C 1 352 ? -3.238 -31.695 -1.832 1.00 24.49 348 GLY C CA 1
ATOM 9439 C C . GLY C 1 352 ? -2.649 -31.636 -0.419 1.00 23.97 348 GLY C C 1
ATOM 9440 O O . GLY C 1 352 ? -1.644 -32.286 -0.131 1.00 23.22 348 GLY C O 1
ATOM 9441 N N . VAL C 1 353 ? -3.240 -30.851 0.474 1.00 20.37 349 VAL C N 1
ATOM 9442 C CA . VAL C 1 353 ? -2.728 -30.736 1.811 1.00 20.39 349 VAL C CA 1
ATOM 9443 C C . VAL C 1 353 ? -3.850 -31.029 2.791 1.00 19.28 349 VAL C C 1
ATOM 9444 O O . VAL C 1 353 ? -4.884 -30.357 2.753 1.00 19.11 349 VAL C O 1
ATOM 9448 N N . HIS C 1 354 ? -3.651 -32.014 3.658 1.00 19.92 350 HIS C N 1
ATOM 9449 C CA . HIS C 1 354 ? -4.655 -32.355 4.621 1.00 21.85 350 HIS C CA 1
ATOM 9450 C C . HIS C 1 354 ? -4.884 -31.148 5.503 1.00 20.90 350 HIS C C 1
ATOM 9451 O O . HIS C 1 354 ? -3.952 -30.448 5.809 1.00 19.63 350 HIS C O 1
ATOM 9458 N N . PRO C 1 355 ? -6.132 -30.900 5.896 1.00 22.04 351 PRO C N 1
ATOM 9459 C CA . PRO C 1 355 ? -6.425 -29.732 6.717 1.00 22.07 351 PRO C CA 1
ATOM 9460 C C . PRO C 1 355 ? -5.651 -29.633 8.041 1.00 20.22 351 PRO C C 1
ATOM 9461 O O . PRO C 1 355 ? -5.242 -28.545 8.452 1.00 17.95 351 PRO C O 1
ATOM 9465 N N . HIS C 1 356 ? -5.419 -30.760 8.668 1.00 21.48 352 HIS C N 1
ATOM 9466 C CA . HIS C 1 356 ? -4.535 -30.807 9.828 1.00 25.98 352 HIS C CA 1
ATOM 9467 C C . HIS C 1 356 ? -3.170 -30.207 9.555 1.00 24.92 352 HIS C C 1
ATOM 9468 O O . HIS C 1 356 ? -2.648 -29.469 10.387 1.00 23.03 352 HIS C O 1
ATOM 9475 N N . ASP C 1 357 ? -2.604 -30.484 8.387 1.00 25.82 353 ASP C N 1
ATOM 9476 C CA . ASP C 1 357 ? -1.261 -29.934 8.017 1.00 24.48 353 ASP C CA 1
ATOM 9477 C C . ASP C 1 357 ? -1.384 -28.480 7.664 1.00 21.87 353 ASP C C 1
ATOM 9478 O O . ASP C 1 357 ? -0.470 -27.680 7.961 1.00 19.54 353 ASP C O 1
ATOM 9483 N N . VAL C 1 358 ? -2.522 -28.091 7.076 1.00 17.76 354 VAL C N 1
ATOM 9484 C CA . VAL C 1 358 ? -2.692 -26.679 6.782 1.00 17.64 354 VAL C CA 1
ATOM 9485 C C . VAL C 1 358 ? -2.738 -25.901 8.112 1.00 18.83 354 VAL C C 1
ATOM 9486 O O . VAL C 1 358 ? -2.043 -24.897 8.297 1.00 17.33 354 VAL C O 1
ATOM 9490 N N . SER C 1 359 ? -3.497 -26.410 9.067 1.00 19.89 355 SER C N 1
ATOM 9491 C CA . SER C 1 359 ? -3.601 -25.673 10.350 1.00 20.65 355 SER C CA 1
ATOM 9492 C C . SER C 1 359 ? -2.282 -25.663 11.120 1.00 19.39 355 SER C C 1
ATOM 9493 O O . SER C 1 359 ? -1.897 -24.622 11.725 1.00 20.14 355 SER C O 1
ATOM 9496 N N . HIS C 1 360 ? -1.559 -26.776 11.045 1.00 21.34 356 HIS C N 1
ATOM 9497 C CA . HIS C 1 360 ? -0.282 -26.901 11.735 1.00 22.03 356 HIS C CA 1
ATOM 9498 C C . HIS C 1 360 ? 0.717 -25.869 11.194 1.00 21.23 356 HIS C C 1
ATOM 9499 O O . HIS C 1 360 ? 1.353 -25.104 11.941 1.00 18.44 356 HIS C O 1
ATOM 9506 N N . ILE C 1 361 ? 0.793 -25.767 9.870 1.00 20.39 357 ILE C N 1
ATOM 9507 C CA . ILE C 1 361 ? 1.736 -24.849 9.223 1.00 19.25 357 ILE C CA 1
ATOM 9508 C C . ILE C 1 361 ? 1.380 -23.421 9.427 1.00 19.31 357 ILE C C 1
ATOM 9509 O O . ILE C 1 361 ? 2.256 -22.553 9.639 1.00 17.05 357 ILE C O 1
ATOM 9514 N N . LEU C 1 362 ? 0.080 -23.104 9.313 1.00 19.40 358 LEU C N 1
ATOM 9515 C CA . LEU C 1 362 ? -0.342 -21.733 9.486 1.00 16.57 358 LEU C CA 1
ATOM 9516 C C . LEU C 1 362 ? 0.040 -21.247 10.897 1.00 16.41 358 LEU C C 1
ATOM 9517 O O . LEU C 1 362 ? 0.442 -20.121 11.080 1.00 16.02 358 LEU C O 1
ATOM 9522 N N . ASP C 1 363 ? -0.117 -22.112 11.874 1.00 17.86 359 ASP C N 1
ATOM 9523 C CA . ASP C 1 363 ? 0.253 -21.752 13.235 1.00 19.78 359 ASP C CA 1
ATOM 9524 C C . ASP C 1 363 ? 1.804 -21.584 13.411 1.00 20.36 359 ASP C C 1
ATOM 9525 O O . ASP C 1 363 ? 2.311 -20.518 13.763 1.00 22.81 359 ASP C O 1
ATOM 9530 N N . GLU C 1 364 ? 2.522 -22.654 13.194 1.00 24.06 360 GLU C N 1
ATOM 9531 C CA . GLU C 1 364 ? 3.988 -22.685 13.348 1.00 26.85 360 GLU C CA 1
ATOM 9532 C C . GLU C 1 364 ? 4.757 -21.685 12.447 1.00 27.51 360 GLU C C 1
ATOM 9533 O O . GLU C 1 364 ? 5.707 -21.047 12.887 1.00 30.05 360 GLU C O 1
ATOM 9539 N N . ASN C 1 365 ? 4.305 -21.457 11.220 1.00 23.85 361 ASN C N 1
ATOM 9540 C CA . ASN C 1 365 ? 5.083 -20.636 10.272 1.00 23.49 361 ASN C CA 1
ATOM 9541 C C . ASN C 1 365 ? 4.501 -19.294 9.944 1.00 25.15 361 ASN C C 1
ATOM 9542 O O . ASN C 1 365 ? 5.182 -18.447 9.380 1.00 25.62 361 ASN C O 1
ATOM 9547 N N . PHE C 1 366 ? 3.213 -19.072 10.256 1.00 21.43 362 PHE C N 1
ATOM 9548 C CA . PHE C 1 366 ? 2.638 -17.795 9.986 1.00 22.32 362 PHE C CA 1
ATOM 9549 C C . PHE C 1 366 ? 1.948 -17.162 11.166 1.00 21.44 362 PHE C C 1
ATOM 9550 O O . PHE C 1 366 ? 1.461 -16.090 11.029 1.00 23.57 362 PHE C O 1
ATOM 9558 N N . GLY C 1 367 ? 1.958 -17.821 12.319 1.00 20.87 363 GLY C N 1
ATOM 9559 C CA . GLY C 1 367 ? 1.363 -17.287 13.528 1.00 23.06 363 GLY C CA 1
ATOM 9560 C C . GLY C 1 367 ? -0.183 -17.341 13.512 1.00 22.41 363 GLY C C 1
ATOM 9561 O O . GLY C 1 367 ? -0.807 -16.757 14.383 1.00 25.11 363 GLY C O 1
ATOM 9562 N N . VAL C 1 368 ? -0.778 -18.049 12.546 1.00 19.62 364 VAL C N 1
ATOM 9563 C CA . VAL C 1 368 ? -2.236 -17.990 12.323 1.00 20.09 364 VAL C CA 1
ATOM 9564 C C . VAL C 1 368 ? -2.911 -19.165 13.011 1.00 18.18 364 VAL C C 1
ATOM 9565 O O . VAL C 1 368 ? -2.597 -20.343 12.768 1.00 20.27 364 VAL C O 1
ATOM 9569 N N . ALA C 1 369 ? -3.895 -18.848 13.844 1.00 18.95 365 ALA C N 1
ATOM 9570 C CA . ALA C 1 369 ? -4.704 -19.874 14.513 1.00 15.99 365 ALA C CA 1
ATOM 9571 C C . ALA C 1 369 ? -5.993 -20.133 13.740 1.00 17.47 365 ALA C C 1
ATOM 9572 O O . ALA C 1 369 ? -6.866 -19.241 13.571 1.00 16.35 365 ALA C O 1
ATOM 9574 N N . THR C 1 370 ? -6.132 -21.398 13.361 1.00 16.81 366 THR C N 1
ATOM 9575 C CA . THR C 1 370 ? -7.256 -21.921 12.710 1.00 18.20 366 THR C CA 1
ATOM 9576 C C . THR C 1 370 ? -7.504 -23.280 13.282 1.00 18.93 366 THR C C 1
ATOM 9577 O O . THR C 1 370 ? -6.657 -23.869 13.950 1.00 17.96 366 THR C O 1
ATOM 9581 N N . ARG C 1 371 ? -8.689 -23.827 12.991 1.00 19.22 367 ARG C N 1
ATOM 9582 C CA . ARG C 1 371 ? -9.022 -25.165 13.420 1.00 19.90 367 ARG C CA 1
ATOM 9583 C C . ARG C 1 371 ? -9.216 -26.099 12.243 1.00 19.17 367 ARG C C 1
ATOM 9584 O O . ARG C 1 371 ? -9.751 -25.707 11.221 1.00 19.45 367 ARG C O 1
ATOM 9592 N N . SER C 1 372 ? -8.877 -27.356 12.416 1.00 18.36 368 SER C N 1
ATOM 9593 C CA . SER C 1 372 ? -9.140 -28.365 11.410 1.00 22.52 368 SER C CA 1
ATOM 9594 C C . SER C 1 372 ? -9.957 -29.512 12.020 1.00 21.40 368 SER C C 1
ATOM 9595 O O . SER C 1 372 ? -10.169 -29.543 13.203 1.00 28.21 368 SER C O 1
ATOM 9598 N N . GLY C 1 373 ? -10.404 -30.450 11.224 1.00 19.28 369 GLY C N 1
ATOM 9599 C CA . GLY C 1 373 ? -11.147 -31.613 11.734 1.00 19.65 369 GLY C CA 1
ATOM 9600 C C . GLY C 1 373 ? -12.613 -31.480 11.260 1.00 19.75 369 GLY C C 1
ATOM 9601 O O . GLY C 1 373 ? -12.920 -30.749 10.277 1.00 15.94 369 GLY C O 1
ATOM 9602 N N . HIS C 1 374 ? -13.496 -32.205 11.920 1.00 20.30 370 HIS C N 1
ATOM 9603 C CA . HIS C 1 374 ? -14.904 -32.290 11.486 1.00 22.61 370 HIS C CA 1
ATOM 9604 C C . HIS C 1 374 ? -15.805 -31.249 12.200 1.00 20.84 370 HIS C C 1
ATOM 9605 O O . HIS C 1 374 ? -16.996 -31.081 11.862 1.00 20.01 370 HIS C O 1
ATOM 9612 N N . HIS C 1 375 ? -15.207 -30.527 13.142 1.00 19.67 371 HIS C N 1
ATOM 9613 C CA . HIS C 1 375 ? -15.866 -29.391 13.832 1.00 19.02 371 HIS C CA 1
ATOM 9614 C C . HIS C 1 375 ? -17.170 -29.802 14.482 1.00 17.35 371 HIS C C 1
ATOM 9615 O O . HIS C 1 375 ? -18.127 -29.011 14.542 1.00 17.72 371 HIS C O 1
ATOM 9629 N N . ALA C 1 377 ? -19.367 -31.851 13.509 1.00 18.92 373 ALA C N 1
ATOM 9630 C CA . ALA C 1 377 ? -20.449 -31.961 12.563 1.00 19.20 373 ALA C CA 1
ATOM 9631 C C . ALA C 1 377 ? -20.105 -33.078 11.569 1.00 20.78 373 ALA C C 1
ATOM 9632 O O . ALA C 1 377 ? -20.000 -32.865 10.351 1.00 19.08 373 ALA C O 1
ATOM 9634 N N . GLN C 1 378 ? -19.888 -34.252 12.112 1.00 20.76 374 GLN C N 1
ATOM 9635 C CA . GLN C 1 378 ? -19.511 -35.404 11.311 1.00 21.25 374 GLN C CA 1
ATOM 9636 C C . GLN C 1 378 ? -20.541 -35.725 10.234 1.00 20.48 374 GLN C C 1
ATOM 9637 O O . GLN C 1 378 ? -20.151 -35.942 9.106 1.00 19.19 374 GLN C O 1
ATOM 9643 N N . PRO C 1 379 ? -21.862 -35.736 10.554 1.00 18.79 375 PRO C N 1
ATOM 9644 C CA . PRO C 1 379 ? -22.789 -36.025 9.441 1.00 18.81 375 PRO C CA 1
ATOM 9645 C C . PRO C 1 379 ? -22.761 -35.011 8.309 1.00 17.30 375 PRO C C 1
ATOM 9646 O O . PRO C 1 379 ? -22.855 -35.377 7.122 1.00 15.80 375 PRO C O 1
ATOM 9650 N N . LEU C 1 380 ? -22.597 -33.740 8.638 1.00 16.96 376 LEU C N 1
ATOM 9651 C CA . LEU C 1 380 ? -22.370 -32.738 7.643 1.00 17.91 376 LEU C CA 1
ATOM 9652 C C . LEU C 1 380 ? -21.196 -33.046 6.746 1.00 19.58 376 LEU C C 1
ATOM 9653 O O . LEU C 1 380 ? -21.241 -32.761 5.532 1.00 15.10 376 LEU C O 1
ATOM 9658 N N . MET C 1 381 ? -20.114 -33.576 7.317 1.00 21.73 377 MET C N 1
ATOM 9659 C CA . MET C 1 381 ? -18.951 -33.852 6.466 1.00 23.07 377 MET C CA 1
ATOM 9660 C C . MET C 1 381 ? -19.313 -34.823 5.324 1.00 23.40 377 MET C C 1
ATOM 9661 O O . MET C 1 381 ? -18.823 -34.691 4.180 1.00 21.42 377 MET C O 1
ATOM 9666 N N . GLY C 1 382 ? -20.130 -35.806 5.640 1.00 21.54 378 GLY C N 1
ATOM 9667 C CA . GLY C 1 382 ? -20.567 -36.782 4.639 1.00 23.37 378 GLY C CA 1
ATOM 9668 C C . GLY C 1 382 ? -21.426 -36.159 3.539 1.00 24.16 378 GLY C C 1
ATOM 9669 O O . GLY C 1 382 ? -21.426 -36.619 2.399 1.00 21.74 378 GLY C O 1
ATOM 9670 N N . VAL C 1 383 ? -22.163 -35.099 3.882 1.00 22.24 379 VAL C N 1
ATOM 9671 C CA . VAL C 1 383 ? -22.930 -34.341 2.895 1.00 24.37 379 VAL C CA 1
ATOM 9672 C C . VAL C 1 383 ? -21.975 -33.540 2.003 1.00 23.01 379 VAL C C 1
ATOM 9673 O O . VAL C 1 383 ? -22.066 -33.588 0.783 1.00 23.67 379 VAL C O 1
ATOM 9677 N N . LEU C 1 384 ? -21.022 -32.869 2.618 1.00 21.09 380 LEU C N 1
ATOM 9678 C CA . LEU C 1 384 ? -20.040 -32.098 1.901 1.00 20.28 380 LEU C CA 1
ATOM 9679 C C . LEU C 1 384 ? -19.200 -32.965 0.967 1.00 19.45 380 LEU C C 1
ATOM 9680 O O . LEU C 1 384 ? -18.835 -32.487 -0.107 1.00 21.06 380 LEU C O 1
ATOM 9685 N N . ALA C 1 385 ? -18.882 -34.172 1.401 1.00 21.29 381 ALA C N 1
ATOM 9686 C CA . ALA C 1 385 ? -18.120 -35.119 0.572 1.00 26.72 381 ALA C CA 1
ATOM 9687 C C . ALA C 1 385 ? -18.778 -35.348 -0.802 1.00 28.31 381 ALA C C 1
ATOM 9688 O O . ALA C 1 385 ? -18.112 -35.255 -1.792 1.00 29.79 381 ALA C O 1
ATOM 9690 N N . LYS C 1 386 ? -20.093 -35.495 -0.874 1.00 33.64 382 LYS C N 1
ATOM 9691 C CA . LYS C 1 386 ? -20.749 -35.676 -2.179 1.00 34.61 382 LYS C CA 1
ATOM 9692 C C . LYS C 1 386 ? -20.592 -34.495 -3.134 1.00 34.32 382 LYS C C 1
ATOM 9693 O O . LYS C 1 386 ? -20.658 -34.657 -4.349 1.00 33.30 382 LYS C O 1
ATOM 9699 N N . GLY C 1 387 ? -20.401 -33.286 -2.614 1.00 28.10 383 GLY C N 1
ATOM 9700 C CA . GLY C 1 387 ? -20.189 -32.150 -3.455 1.00 23.56 383 GLY C CA 1
ATOM 9701 C C . GLY C 1 387 ? -18.747 -31.830 -3.730 1.00 27.13 383 GLY C C 1
ATOM 9702 O O . GLY C 1 387 ? -18.438 -30.918 -4.503 1.00 28.38 383 GLY C O 1
ATOM 9703 N N . SER C 1 388 ? -17.819 -32.521 -3.079 1.00 27.72 384 SER C N 1
ATOM 9704 C CA . SER C 1 388 ? -16.423 -32.129 -3.230 1.00 27.57 384 SER C CA 1
ATOM 9705 C C . SER C 1 388 ? -15.883 -32.497 -4.620 1.00 32.03 384 SER C C 1
ATOM 9706 O O . SER C 1 388 ? -16.160 -33.577 -5.100 1.00 29.14 384 SER C O 1
ATOM 9709 N N . LYS C 1 389 ? -15.056 -31.642 -5.200 1.00 35.30 385 LYS C N 1
ATOM 9710 C CA . LYS C 1 389 ? -14.334 -31.980 -6.428 1.00 39.36 385 LYS C CA 1
ATOM 9711 C C . LYS C 1 389 ? -12.876 -32.395 -6.193 1.00 39.11 385 LYS C C 1
ATOM 9712 O O . LYS C 1 389 ? -12.115 -32.334 -7.139 1.00 35.52 385 LYS C O 1
ATOM 9718 N N . ILE C 1 390 ? -12.473 -32.737 -4.961 1.00 38.35 386 ILE C N 1
ATOM 9719 C CA . ILE C 1 390 ? -11.078 -33.117 -4.647 1.00 35.92 386 ILE C CA 1
ATOM 9720 C C . ILE C 1 390 ? -11.196 -34.399 -3.865 1.00 36.29 386 ILE C C 1
ATOM 9721 O O . ILE C 1 390 ? -12.316 -34.911 -3.743 1.00 38.10 386 ILE C O 1
ATOM 9726 N N . ASP C 1 391 ? -10.109 -34.928 -3.298 1.00 38.19 387 ASP C N 1
ATOM 9727 C CA . ASP C 1 391 ? -10.252 -36.097 -2.414 1.00 42.37 387 ASP C CA 1
ATOM 9728 C C . ASP C 1 391 ? -10.557 -35.613 -0.985 1.00 44.04 387 ASP C C 1
ATOM 9729 O O . ASP C 1 391 ? -9.672 -35.461 -0.116 1.00 48.24 387 ASP C O 1
ATOM 9734 N N . PHE C 1 392 ? -11.849 -35.376 -0.778 1.00 36.59 388 PHE C N 1
ATOM 9735 C CA . PHE C 1 392 ? -12.352 -34.818 0.444 1.00 32.44 388 PHE C CA 1
ATOM 9736 C C . PHE C 1 392 ? -11.952 -35.680 1.635 1.00 30.07 388 PHE C C 1
ATOM 9737 O O . PHE C 1 392 ? -12.319 -36.864 1.691 1.00 29.47 388 PHE C O 1
ATOM 9745 N N . PRO C 1 393 ? -11.219 -35.094 2.610 1.00 27.91 389 PRO C N 1
ATOM 9746 C CA . PRO C 1 393 ? -10.753 -35.837 3.818 1.00 28.54 389 PRO C CA 1
ATOM 9747 C C . PRO C 1 393 ? -11.738 -35.929 4.995 1.00 27.47 389 PRO C C 1
ATOM 9748 O O . PRO C 1 393 ? -11.335 -36.211 6.106 1.00 31.18 389 PRO C O 1
ATOM 9752 N N . ASN C 1 394 ? -13.024 -35.717 4.758 1.00 26.54 390 ASN C N 1
ATOM 9753 C CA . ASN C 1 394 ? -14.027 -35.745 5.815 1.00 27.07 390 ASN C CA 1
ATOM 9754 C C . ASN C 1 394 ? -13.639 -34.788 6.970 1.00 23.86 390 ASN C C 1
ATOM 9755 O O . ASN C 1 394 ? -13.873 -35.074 8.113 1.00 22.58 390 ASN C O 1
ATOM 9760 N N . SER C 1 395 ? -13.075 -33.663 6.594 1.00 20.42 391 SER C N 1
ATOM 9761 C CA . SER C 1 395 ? -12.503 -32.717 7.516 1.00 25.15 391 SER C CA 1
ATOM 9762 C C . SER C 1 395 ? -12.248 -31.488 6.704 1.00 20.10 391 SER C C 1
ATOM 9763 O O . SER C 1 395 ? -12.176 -31.579 5.464 1.00 19.91 391 SER C O 1
ATOM 9766 N N . THR C 1 396 ? -12.170 -30.350 7.370 1.00 20.40 392 THR C N 1
ATOM 9767 C CA . THR C 1 396 ? -11.877 -29.088 6.785 1.00 20.35 392 THR C CA 1
ATOM 9768 C C . THR C 1 396 ? -11.004 -28.184 7.695 1.00 21.40 392 THR C C 1
ATOM 9769 O O . THR C 1 396 ? -10.935 -28.356 8.921 1.00 19.23 392 THR C O 1
ATOM 9773 N N . VAL C 1 397 ? -10.407 -27.168 7.085 1.00 19.51 393 VAL C N 1
ATOM 9774 C CA . VAL C 1 397 ? -9.837 -26.032 7.839 1.00 20.24 393 VAL C CA 1
ATOM 9775 C C . VAL C 1 397 ? -10.947 -25.016 8.061 1.00 19.79 393 VAL C C 1
ATOM 9776 O O . VAL C 1 397 ? -11.853 -24.919 7.235 1.00 20.79 393 VAL C O 1
ATOM 9780 N N . ARG C 1 398 ? -10.877 -24.250 9.148 1.00 18.27 394 ARG C N 1
ATOM 9781 C CA . ARG C 1 398 ? -11.842 -23.199 9.374 1.00 18.89 394 ARG C CA 1
ATOM 9782 C C . ARG C 1 398 ? -11.183 -21.968 9.987 1.00 18.69 394 ARG C C 1
ATOM 9783 O O . ARG C 1 398 ? -10.497 -22.076 11.011 1.00 18.26 394 ARG C O 1
ATOM 9791 N N . ALA C 1 399 ? -11.361 -20.838 9.297 1.00 18.03 395 ALA C N 1
ATOM 9792 C CA . ALA C 1 399 ? -10.988 -19.551 9.732 1.00 19.94 395 ALA C CA 1
ATOM 9793 C C . ALA C 1 399 ? -12.249 -18.766 10.100 1.00 19.88 395 ALA C C 1
ATOM 9794 O O . ALA C 1 399 ? -13.251 -18.807 9.386 1.00 18.56 395 ALA C O 1
ATOM 9796 N N . SER C 1 400 ? -12.193 -18.106 11.256 1.00 17.97 396 SER C N 1
ATOM 9797 C CA . SER C 1 400 ? -13.334 -17.367 11.807 1.00 19.66 396 SER C CA 1
ATOM 9798 C C . SER C 1 400 ? -12.891 -16.041 12.443 1.00 21.18 396 SER C C 1
ATOM 9799 O O . SER C 1 400 ? -11.844 -16.005 13.104 1.00 21.04 396 SER C O 1
ATOM 9802 N N . VAL C 1 401 ? -13.702 -14.997 12.289 1.00 18.82 397 VAL C N 1
ATOM 9803 C CA . VAL C 1 401 ? -13.341 -13.667 12.657 1.00 20.72 397 VAL C CA 1
ATOM 9804 C C . VAL C 1 401 ? -14.240 -13.100 13.774 1.00 23.30 397 VAL C C 1
ATOM 9805 O O . VAL C 1 401 ? -15.403 -13.463 13.905 1.00 21.61 397 VAL C O 1
ATOM 9809 N N . TYR C 1 402 ? -13.707 -12.154 14.541 1.00 20.73 398 TYR C N 1
ATOM 9810 C CA . TYR C 1 402 ? -14.513 -11.542 15.608 1.00 21.28 398 TYR C CA 1
ATOM 9811 C C . TYR C 1 402 ? -14.022 -10.114 15.837 1.00 22.03 398 TYR C C 1
ATOM 9812 O O . TYR C 1 402 ? -13.297 -9.561 14.991 1.00 19.40 398 TYR C O 1
ATOM 9821 N N . LEU C 1 403 ? -14.431 -9.490 16.957 1.00 20.76 399 LEU C N 1
ATOM 9822 C CA . LEU C 1 403 ? -14.318 -8.050 17.158 1.00 20.92 399 LEU C CA 1
ATOM 9823 C C . LEU C 1 403 ? -12.897 -7.522 17.016 1.00 20.53 399 LEU C C 1
ATOM 9824 O O . LEU C 1 403 ? -12.665 -6.486 16.425 1.00 20.79 399 LEU C O 1
ATOM 9829 N N . TYR C 1 404 ? -11.947 -8.244 17.584 1.00 19.18 400 TYR C N 1
ATOM 9830 C CA . TYR C 1 404 ? -10.532 -7.797 17.617 1.00 22.49 400 TYR C CA 1
ATOM 9831 C C . TYR C 1 404 ? -9.744 -8.183 16.377 1.00 23.27 400 TYR C C 1
ATOM 9832 O O . TYR C 1 404 ? -8.534 -7.973 16.342 1.00 22.38 400 TYR C O 1
ATOM 9841 N N . ASN C 1 405 ? -10.421 -8.711 15.349 1.00 22.68 401 ASN C N 1
ATOM 9842 C CA . ASN C 1 405 ? -9.751 -8.970 14.109 1.00 21.49 401 ASN C CA 1
ATOM 9843 C C . ASN C 1 405 ? -9.757 -7.789 13.135 1.00 21.89 401 ASN C C 1
ATOM 9844 O O . ASN C 1 405 ? -10.606 -6.873 13.234 1.00 18.62 401 ASN C O 1
ATOM 9849 N N . THR C 1 406 ? -8.807 -7.850 12.182 1.00 20.25 402 THR C N 1
ATOM 9850 C CA . THR C 1 406 ? -8.595 -6.803 11.155 1.00 20.49 402 THR C CA 1
ATOM 9851 C C . THR C 1 406 ? -8.473 -7.396 9.736 1.00 20.17 402 THR C C 1
ATOM 9852 O O . THR C 1 406 ? -8.279 -8.583 9.577 1.00 17.98 402 THR C O 1
ATOM 9856 N N . LYS C 1 407 ? -8.602 -6.561 8.713 1.00 20.77 403 LYS C N 1
ATOM 9857 C CA . LYS C 1 407 ? -8.385 -7.010 7.374 1.00 23.84 403 LYS C CA 1
ATOM 9858 C C . LYS C 1 407 ? -6.949 -7.479 7.179 1.00 22.90 403 LYS C C 1
ATOM 9859 O O . LYS C 1 407 ? -6.728 -8.439 6.432 1.00 21.97 403 LYS C O 1
ATOM 9865 N N . GLU C 1 408 ? -6.003 -6.842 7.875 1.00 23.78 404 GLU C N 1
ATOM 9866 C CA . GLU C 1 408 ? -4.640 -7.280 7.851 1.00 27.69 404 GLU C CA 1
ATOM 9867 C C . GLU C 1 408 ? -4.513 -8.719 8.330 1.00 24.95 404 GLU C C 1
ATOM 9868 O O . GLU C 1 408 ? -3.762 -9.490 7.706 1.00 24.83 404 GLU C O 1
ATOM 9874 N N . ASP C 1 409 ? -5.235 -9.093 9.400 1.00 21.88 405 ASP C N 1
ATOM 9875 C CA . ASP C 1 409 ? -5.227 -10.481 9.860 1.00 22.09 405 ASP C CA 1
ATOM 9876 C C . ASP C 1 409 ? -5.601 -11.411 8.717 1.00 20.59 405 ASP C C 1
ATOM 9877 O O . ASP C 1 409 ? -4.974 -12.478 8.481 1.00 20.02 405 ASP C O 1
ATOM 9882 N N . ILE C 1 410 ? -6.632 -11.020 8.007 1.00 20.18 406 ILE C N 1
ATOM 9883 C CA . ILE C 1 410 ? -7.151 -11.883 6.947 1.00 21.54 406 ILE C CA 1
ATOM 9884 C C . ILE C 1 410 ? -6.127 -11.990 5.846 1.00 22.34 406 ILE C C 1
ATOM 9885 O O . ILE C 1 410 ? -5.933 -13.060 5.342 1.00 21.20 406 ILE C O 1
ATOM 9890 N N . ASP C 1 411 ? -5.436 -10.886 5.529 1.00 23.73 407 ASP C N 1
ATOM 9891 C CA . ASP C 1 411 ? -4.370 -10.869 4.505 1.00 23.42 407 ASP C CA 1
ATOM 9892 C C . ASP C 1 411 ? -3.230 -11.815 4.884 1.00 22.43 407 ASP C C 1
ATOM 9893 O O . ASP C 1 411 ? -2.726 -12.538 4.058 1.00 21.21 407 ASP C O 1
ATOM 9898 N N . VAL C 1 412 ? -2.886 -11.873 6.158 1.00 22.37 408 VAL C N 1
ATOM 9899 C CA . VAL C 1 412 ? -1.853 -12.835 6.626 1.00 19.10 408 VAL C CA 1
ATOM 9900 C C . VAL C 1 412 ? -2.321 -14.284 6.406 1.00 21.20 408 VAL C C 1
ATOM 9901 O O . VAL C 1 412 ? -1.556 -15.135 5.915 1.00 20.16 408 VAL C O 1
ATOM 9905 N N . LEU C 1 413 ? -3.575 -14.601 6.745 1.00 19.31 409 LEU C N 1
ATOM 9906 C CA . LEU C 1 413 ? -4.097 -15.895 6.412 1.00 19.93 409 LEU C CA 1
ATOM 9907 C C . LEU C 1 413 ? -3.930 -16.185 4.910 1.00 19.53 409 LEU C C 1
ATOM 9908 O O . LEU C 1 413 ? -3.481 -17.301 4.521 1.00 19.15 409 LEU C O 1
ATOM 9913 N N . ILE C 1 414 ? -4.353 -15.238 4.077 1.00 19.68 410 ILE C N 1
ATOM 9914 C CA . ILE C 1 414 ? -4.386 -15.467 2.646 1.00 22.11 410 ILE C CA 1
ATOM 9915 C C . ILE C 1 414 ? -2.971 -15.760 2.135 1.00 24.26 410 ILE C C 1
ATOM 9916 O O . ILE C 1 414 ? -2.753 -16.707 1.319 1.00 22.43 410 ILE C O 1
ATOM 9921 N N . GLU C 1 415 ? -2.016 -14.974 2.623 1.00 23.67 411 GLU C N 1
ATOM 9922 C CA . GLU C 1 415 ? -0.633 -15.174 2.191 1.00 24.78 411 GLU C CA 1
ATOM 9923 C C . GLU C 1 415 ? -0.084 -16.532 2.636 1.00 22.39 411 GLU C C 1
ATOM 9924 O O . GLU C 1 415 ? 0.572 -17.284 1.861 1.00 23.49 411 GLU C O 1
ATOM 9930 N N . GLY C 1 416 ? -0.348 -16.901 3.886 1.00 21.21 412 GLY C N 1
ATOM 9931 C CA . GLY C 1 416 ? -0.048 -18.269 4.369 1.00 20.18 412 GLY C CA 1
ATOM 9932 C C . GLY C 1 416 ? -0.579 -19.363 3.474 1.00 20.43 412 GLY C C 1
ATOM 9933 O O . GLY C 1 416 ? 0.145 -20.330 3.145 1.00 22.32 412 GLY C O 1
ATOM 9934 N N . LEU C 1 417 ? -1.826 -19.217 3.038 1.00 20.05 413 LEU C N 1
ATOM 9935 C CA . LEU C 1 417 ? -2.453 -20.240 2.217 1.00 18.83 413 LEU C CA 1
ATOM 9936 C C . LEU C 1 417 ? -1.756 -20.411 0.839 1.00 18.00 413 LEU C C 1
ATOM 9937 O O . LEU C 1 417 ? -1.573 -21.518 0.365 1.00 20.28 413 LEU C O 1
ATOM 9942 N N . LYS C 1 418 ? -1.388 -19.311 0.223 1.00 19.17 414 LYS C N 1
ATOM 9943 C CA . LYS C 1 418 ? -0.697 -19.323 -1.031 1.00 19.56 414 LYS C CA 1
ATOM 9944 C C . LYS C 1 418 ? 0.686 -19.983 -0.917 1.00 19.00 414 LYS C C 1
ATOM 9945 O O . LYS C 1 418 ? 1.069 -20.776 -1.782 1.00 18.58 414 LYS C O 1
ATOM 9951 N N . TYR C 1 419 ? 1.405 -19.689 0.152 1.00 17.76 415 TYR C N 1
ATOM 9952 C CA . TYR C 1 419 ? 2.649 -20.369 0.448 1.00 19.88 415 TYR C CA 1
ATOM 9953 C C . TYR C 1 419 ? 2.456 -21.824 0.661 1.00 20.79 415 TYR C C 1
ATOM 9954 O O . TYR C 1 419 ? 3.135 -22.645 0.060 1.00 19.86 415 TYR C O 1
ATOM 9963 N N . ILE C 1 420 ? 1.456 -22.192 1.441 1.00 19.46 416 ILE C N 1
ATOM 9964 C CA . ILE C 1 420 ? 1.339 -23.604 1.746 1.00 19.78 416 ILE C CA 1
ATOM 9965 C C . ILE C 1 420 ? 1.006 -24.363 0.439 1.00 19.12 416 ILE C C 1
ATOM 9966 O O . ILE C 1 420 ? 1.506 -25.445 0.182 1.00 17.89 416 ILE C O 1
ATOM 9971 N N . ARG C 1 421 ? 0.133 -23.801 -0.368 1.00 19.36 417 ARG C N 1
ATOM 9972 C CA . ARG C 1 421 ? -0.192 -24.461 -1.630 1.00 21.22 417 ARG C CA 1
ATOM 9973 C C . ARG C 1 421 ? 1.107 -24.645 -2.499 1.00 20.51 417 ARG C C 1
ATOM 9974 O O . ARG C 1 421 ? 1.403 -25.723 -3.030 1.00 19.96 417 ARG C O 1
ATOM 9982 N N . ARG C 1 422 ? 1.827 -23.580 -2.657 1.00 19.04 418 ARG C N 1
ATOM 9983 C CA . ARG C 1 422 ? 3.050 -23.613 -3.424 1.00 23.03 418 ARG C CA 1
ATOM 9984 C C . ARG C 1 422 ? 4.116 -24.578 -2.906 1.00 22.28 418 ARG C C 1
ATOM 9985 O O . ARG C 1 422 ? 4.723 -25.323 -3.730 1.00 21.94 418 ARG C O 1
ATOM 9993 N N . TRP C 1 423 ? 4.294 -24.615 -1.592 1.00 17.82 419 TRP C N 1
ATOM 9994 C CA . TRP C 1 423 ? 5.253 -25.539 -1.013 1.00 18.50 419 TRP C CA 1
ATOM 9995 C C . TRP C 1 423 ? 4.929 -26.990 -1.291 1.00 18.36 419 TRP C C 1
ATOM 9996 O O . TRP C 1 423 ? 5.814 -27.818 -1.277 1.00 16.26 419 TRP C O 1
ATOM 10007 N N . PHE C 1 424 ? 3.644 -27.323 -1.413 1.00 18.16 420 PHE C N 1
ATOM 10008 C CA . PHE C 1 424 ? 3.253 -28.672 -1.620 1.00 20.40 420 PHE C CA 1
ATOM 10009 C C . PHE C 1 424 ? 2.661 -28.913 -3.010 1.00 24.39 420 PHE C C 1
ATOM 10010 O O . PHE C 1 424 ? 1.719 -29.652 -3.190 1.00 28.71 420 PHE C O 1
ATOM 10018 N N . GLU C 1 425 ? 3.246 -28.308 -4.008 1.00 23.89 421 GLU C N 1
ATOM 10019 C CA . GLU C 1 425 ? 2.929 -28.717 -5.323 1.00 26.41 421 GLU C CA 1
ATOM 10020 C C . GLU C 1 425 ? 4.259 -28.951 -6.133 1.00 25.37 421 GLU C C 1
ATOM 10021 O O . GLU C 1 425 ? 4.041 -29.393 -7.285 1.00 30.29 421 GLU C O 1
ATOM 10027 N N . HIS D 1 4 ? 0.249 -15.058 70.079 1.00 68.79 0 HIS D N 1
ATOM 10028 C CA . HIS D 1 4 ? -0.544 -14.174 69.192 1.00 68.97 0 HIS D CA 1
ATOM 10029 C C . HIS D 1 4 ? -1.811 -14.936 68.707 1.00 68.48 0 HIS D C 1
ATOM 10030 O O . HIS D 1 4 ? -2.867 -14.831 69.343 1.00 61.51 0 HIS D O 1
ATOM 10037 N N . MET D 1 5 ? -1.688 -15.769 67.665 1.00 62.20 1 MET D N 1
ATOM 10038 C CA . MET D 1 5 ? -2.860 -16.334 66.936 1.00 63.38 1 MET D CA 1
ATOM 10039 C C . MET D 1 5 ? -3.435 -17.634 67.534 1.00 56.79 1 MET D C 1
ATOM 10040 O O . MET D 1 5 ? -4.533 -18.103 67.143 1.00 55.53 1 MET D O 1
ATOM 10045 N N . ARG D 1 6 ? -2.690 -18.198 68.482 1.00 47.79 2 ARG D N 1
ATOM 10046 C CA . ARG D 1 6 ? -3.102 -19.368 69.225 1.00 46.05 2 ARG D CA 1
ATOM 10047 C C . ARG D 1 6 ? -3.352 -20.577 68.338 1.00 43.60 2 ARG D C 1
ATOM 10048 O O . ARG D 1 6 ? -4.322 -21.314 68.555 1.00 41.37 2 ARG D O 1
ATOM 10056 N N . SER D 1 7 ? -2.499 -20.767 67.332 1.00 43.69 3 SER D N 1
ATOM 10057 C CA . SER D 1 7 ? -2.459 -22.029 66.589 1.00 41.63 3 SER D CA 1
ATOM 10058 C C . SER D 1 7 ? -1.331 -22.954 67.094 1.00 39.88 3 SER D C 1
ATOM 10059 O O . SER D 1 7 ? -0.203 -22.522 67.187 1.00 40.22 3 SER D O 1
ATOM 10062 N N . THR D 1 8 ? -1.636 -24.212 67.433 1.00 40.54 4 THR D N 1
ATOM 10063 C CA . THR D 1 8 ? -0.598 -25.238 67.580 1.00 43.82 4 THR D CA 1
ATOM 10064 C C . THR D 1 8 ? -0.115 -25.847 66.233 1.00 42.92 4 THR D C 1
ATOM 10065 O O . THR D 1 8 ? 0.745 -26.720 66.274 1.00 42.75 4 THR D O 1
ATOM 10069 N N . VAL D 1 9 ? -0.621 -25.372 65.070 1.00 41.13 5 VAL D N 1
ATOM 10070 C CA . VAL D 1 9 ? -0.298 -25.948 63.715 1.00 35.47 5 VAL D CA 1
ATOM 10071 C C . VAL D 1 9 ? 0.588 -25.030 62.904 1.00 33.86 5 VAL D C 1
ATOM 10072 O O . VAL D 1 9 ? 1.540 -25.467 62.305 1.00 36.16 5 VAL D O 1
ATOM 10076 N N . PHE D 1 10 ? 0.241 -23.749 62.831 1.00 35.06 6 PHE D N 1
ATOM 10077 C CA . PHE D 1 10 ? 1.059 -22.754 62.110 1.00 37.33 6 PHE D CA 1
ATOM 10078 C C . PHE D 1 10 ? 1.732 -21.800 63.087 1.00 40.90 6 PHE D C 1
ATOM 10079 O O . PHE D 1 10 ? 1.168 -21.445 64.126 1.00 41.49 6 PHE D O 1
ATOM 10087 N N . SER D 1 11 ? 2.920 -21.350 62.725 1.00 42.15 7 SER D N 1
ATOM 10088 C CA . SER D 1 11 ? 3.585 -20.299 63.459 1.00 43.08 7 SER D CA 1
ATOM 10089 C C . SER D 1 11 ? 2.910 -18.983 63.130 1.00 46.02 7 SER D C 1
ATOM 10090 O O . SER D 1 11 ? 2.276 -18.886 62.063 1.00 40.94 7 SER D O 1
ATOM 10093 N N . ASP D 1 12 ? 3.078 -17.966 63.999 1.00 41.43 8 ASP D N 1
ATOM 10094 C CA . ASP D 1 12 ? 2.406 -16.689 63.805 1.00 41.85 8 ASP D CA 1
ATOM 10095 C C . ASP D 1 12 ? 2.741 -16.207 62.400 1.00 42.00 8 ASP D C 1
ATOM 10096 O O . ASP D 1 12 ? 1.915 -15.616 61.736 1.00 35.73 8 ASP D O 1
ATOM 10101 N N . GLU D 1 13 ? 3.958 -16.452 61.934 1.00 42.51 9 GLU D N 1
ATOM 10102 C CA . GLU D 1 13 ? 4.343 -15.884 60.653 1.00 42.91 9 GLU D CA 1
ATOM 10103 C C . GLU D 1 13 ? 3.733 -16.630 59.430 1.00 43.77 9 GLU D C 1
ATOM 10104 O O . GLU D 1 13 ? 3.446 -16.015 58.405 1.00 37.99 9 GLU D O 1
ATOM 10110 N N . GLU D 1 14 ? 3.604 -17.949 59.509 1.00 44.24 10 GLU D N 1
ATOM 10111 C CA . GLU D 1 14 ? 3.035 -18.705 58.398 1.00 44.48 10 GLU D CA 1
ATOM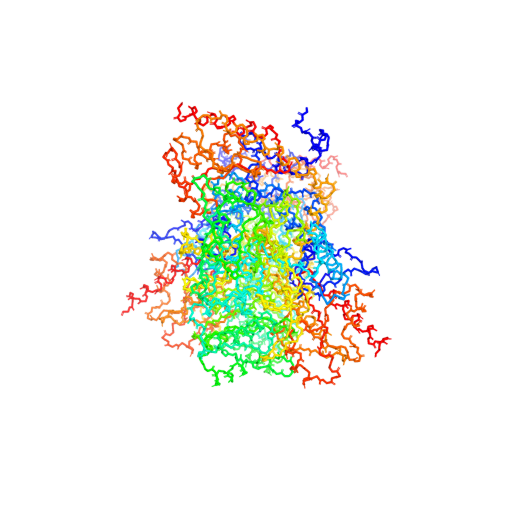 10112 C C . GLU D 1 14 ? 1.546 -18.394 58.309 1.00 38.79 10 GLU D C 1
ATOM 10113 O O . GLU D 1 14 ? 1.058 -18.106 57.245 1.00 42.27 10 GLU D O 1
ATOM 10119 N N . PHE D 1 15 ? 0.859 -18.450 59.454 1.00 39.80 11 PHE D N 1
ATOM 10120 C CA . PHE D 1 15 ? -0.590 -18.160 59.591 1.00 37.97 11 PHE D CA 1
ATOM 10121 C C . PHE D 1 15 ? -0.899 -16.769 59.051 1.00 39.50 11 PHE D C 1
ATOM 10122 O O . PHE D 1 15 ? -1.865 -16.555 58.297 1.00 36.24 11 PHE D O 1
ATOM 10130 N N . SER D 1 16 ? -0.080 -15.820 59.453 1.00 33.98 12 SER D N 1
ATOM 10131 C CA . SER D 1 16 ? -0.164 -14.493 58.937 1.00 36.32 12 SER D CA 1
ATOM 10132 C C . SER D 1 16 ? 0.031 -14.306 57.406 1.00 37.63 12 SER D C 1
ATOM 10133 O O . SER D 1 16 ? -0.657 -13.477 56.752 1.00 33.61 12 SER D O 1
ATOM 10136 N N . ASN D 1 17 ? 0.966 -15.042 56.830 1.00 35.54 13 ASN D N 1
ATOM 10137 C CA . ASN D 1 17 ? 1.075 -15.088 55.360 1.00 39.30 13 ASN D CA 1
ATOM 10138 C C . ASN D 1 17 ? -0.170 -15.750 54.701 1.00 33.30 13 ASN D C 1
ATOM 10139 O O . ASN D 1 17 ? -0.609 -15.338 53.633 1.00 33.87 13 ASN D O 1
ATOM 10144 N N . ILE D 1 18 ? -0.708 -16.777 55.336 1.00 31.57 14 ILE D N 1
ATOM 10145 C CA . ILE D 1 18 ? -1.953 -17.402 54.844 1.00 31.62 14 ILE D CA 1
ATOM 10146 C C . ILE D 1 18 ? -3.119 -16.407 54.865 1.00 31.51 14 ILE D C 1
ATOM 10147 O O . ILE D 1 18 ? -3.824 -16.228 53.843 1.00 31.00 14 ILE D O 1
ATOM 10152 N N . LEU D 1 19 ? -3.312 -15.704 55.984 1.00 29.99 15 LEU D N 1
ATOM 10153 C CA . LEU D 1 19 ? -4.402 -14.709 56.067 1.00 28.11 15 LEU D CA 1
ATOM 10154 C C . LEU D 1 19 ? -4.260 -13.631 55.005 1.00 25.21 15 LEU D C 1
ATOM 10155 O O . LEU D 1 19 ? -5.266 -13.185 54.437 1.00 22.75 15 LEU D O 1
ATOM 10160 N N . ASN D 1 20 ? -3.027 -13.184 54.769 1.00 24.00 16 ASN D N 1
ATOM 10161 C CA . ASN D 1 20 ? -2.773 -12.191 53.758 1.00 27.41 16 ASN D CA 1
ATOM 10162 C C . ASN D 1 20 ? -3.100 -12.696 52.318 1.00 26.09 16 ASN D C 1
ATOM 10163 O O . ASN D 1 20 ? -3.239 -11.863 51.440 1.00 25.30 16 ASN D O 1
ATOM 10168 N N . ASP D 1 21 ? -3.215 -14.022 52.099 1.00 27.68 17 ASP D N 1
ATOM 10169 C CA . ASP D 1 21 ? -3.651 -14.579 50.773 1.00 28.40 17 ASP D CA 1
ATOM 10170 C C . ASP D 1 21 ? -5.119 -14.281 50.431 1.00 27.63 17 ASP D C 1
ATOM 10171 O O . ASP D 1 21 ? -5.502 -14.420 49.265 1.00 28.94 17 ASP D O 1
ATOM 10176 N N . PHE D 1 22 ? -5.936 -13.892 51.410 1.00 26.49 18 PHE D N 1
ATOM 10177 C CA . PHE D 1 22 ? -7.408 -13.712 51.179 1.00 23.40 18 PHE D CA 1
ATOM 10178 C C . PHE D 1 22 ? -7.848 -12.259 51.395 1.00 23.92 18 PHE D C 1
ATOM 10179 O O . PHE D 1 22 ? -8.167 -11.859 52.541 1.00 26.57 18 PHE D O 1
ATOM 10187 N N . PRO D 1 23 ? -7.886 -11.448 50.326 1.00 22.30 19 PRO D N 1
ATOM 10188 C CA . PRO D 1 23 ? -8.165 -10.053 50.485 1.00 23.57 19 PRO D CA 1
ATOM 10189 C C . PRO D 1 23 ? -9.520 -9.722 51.080 1.00 24.87 19 PRO D C 1
ATOM 10190 O O . PRO D 1 23 ? -9.664 -8.627 51.627 1.00 24.95 19 PRO D O 1
ATOM 10194 N N . ALA D 1 24 ? -10.489 -10.628 51.021 1.00 23.44 20 ALA D N 1
ATOM 10195 C CA . ALA D 1 24 ? -11.795 -10.324 51.557 1.00 23.80 20 ALA D CA 1
ATOM 10196 C C . ALA D 1 24 ? -11.673 -10.035 53.082 1.00 22.96 20 ALA D C 1
ATOM 10197 O O . ALA D 1 24 ? -12.481 -9.318 53.650 1.00 24.41 20 ALA D O 1
ATOM 10199 N N . LEU D 1 25 ? -10.645 -10.583 53.685 1.00 24.18 21 LEU D N 1
ATOM 10200 C CA . LEU D 1 25 ? -10.452 -10.502 55.114 1.00 25.98 21 LEU D CA 1
ATOM 10201 C C . LEU D 1 25 ? -10.130 -9.090 55.589 1.00 27.52 21 LEU D C 1
ATOM 10202 O O . LEU D 1 25 ? -10.253 -8.791 56.781 1.00 28.09 21 LEU D O 1
ATOM 10207 N N . LYS D 1 26 ? -9.821 -8.217 54.653 1.00 28.15 22 LYS D N 1
ATOM 10208 C CA . LYS D 1 26 ? -9.600 -6.812 54.944 1.00 29.50 22 LYS D CA 1
ATOM 10209 C C . LYS D 1 26 ? -10.837 -5.950 54.815 1.00 27.91 22 LYS D C 1
ATOM 10210 O O . LYS D 1 26 ? -10.765 -4.809 55.055 1.00 29.76 22 LYS D O 1
ATOM 10216 N N . ARG D 1 27 ? -11.958 -6.487 54.377 1.00 27.22 23 ARG D N 1
ATOM 10217 C CA . ARG D 1 27 ? -13.217 -5.760 54.356 1.00 27.59 23 ARG D CA 1
ATOM 10218 C C . ARG D 1 27 ? -13.656 -5.427 55.829 1.00 27.22 23 ARG D C 1
ATOM 10219 O O . ARG D 1 27 ? -13.392 -6.211 56.754 1.00 24.09 23 ARG D O 1
ATOM 10227 N N . ASN D 1 28 ? -14.333 -4.294 56.007 1.00 27.54 24 ASN D N 1
ATOM 10228 C CA . ASN D 1 28 ? -15.054 -3.998 57.247 1.00 29.84 24 ASN D CA 1
ATOM 10229 C C . ASN D 1 28 ? -16.509 -3.934 56.921 1.00 25.00 24 ASN D C 1
ATOM 10230 O O . ASN D 1 28 ? -16.875 -3.375 55.941 1.00 28.61 24 ASN D O 1
ATOM 10235 N N . ILE D 1 29 ? -17.331 -4.551 57.732 1.00 25.54 25 ILE D N 1
ATOM 10236 C CA . ILE D 1 29 ? -18.789 -4.462 57.602 1.00 25.58 25 ILE D CA 1
ATOM 10237 C C . ILE D 1 29 ? -19.291 -3.491 58.734 1.00 24.98 25 ILE D C 1
ATOM 10238 O O . ILE D 1 29 ? -19.248 -3.877 59.926 1.00 21.77 25 ILE D O 1
ATOM 10243 N N . ASN D 1 30 ? -19.771 -2.308 58.336 1.00 24.81 26 ASN D N 1
ATOM 10244 C CA . ASN D 1 30 ? -20.311 -1.282 59.214 1.00 25.77 26 ASN D CA 1
ATOM 10245 C C . ASN D 1 30 ? -19.288 -1.065 60.307 1.00 25.92 26 ASN D C 1
ATOM 10246 O O . ASN D 1 30 ? -19.613 -1.163 61.488 1.00 27.83 26 ASN D O 1
ATOM 10251 N N . GLY D 1 31 ? -18.023 -0.915 59.913 1.00 26.28 27 GLY D N 1
ATOM 10252 C CA . GLY D 1 31 ? -16.911 -0.750 60.843 1.00 25.48 27 GLY D CA 1
ATOM 10253 C C . GLY D 1 31 ? -16.317 -1.930 61.563 1.00 27.08 27 GLY D C 1
ATOM 10254 O O . GLY D 1 31 ? -15.364 -1.739 62.307 1.00 28.94 27 GLY D O 1
ATOM 10255 N N . LYS D 1 32 ? -16.889 -3.126 61.447 1.00 25.35 28 LYS D N 1
ATOM 10256 C CA . LYS D 1 32 ? -16.346 -4.323 62.079 1.00 24.18 28 LYS D CA 1
ATOM 10257 C C . LYS D 1 32 ? -15.567 -5.199 61.059 1.00 26.33 28 LYS D C 1
ATOM 10258 O O . LYS D 1 32 ? -16.071 -5.474 59.954 1.00 28.67 28 LYS D O 1
ATOM 10264 N N . ARG D 1 33 ? -14.402 -5.708 61.423 1.00 25.76 29 ARG D N 1
ATOM 10265 C CA . ARG D 1 33 ? -13.707 -6.624 60.518 1.00 26.96 29 ARG D CA 1
ATOM 10266 C C . ARG D 1 33 ? -14.578 -7.863 60.129 1.00 25.40 29 ARG D C 1
ATOM 10267 O O . ARG D 1 33 ? -15.409 -8.383 60.919 1.00 21.31 29 ARG D O 1
ATOM 10275 N N . LEU D 1 34 ? -14.404 -8.288 58.880 1.00 23.10 30 LEU D N 1
ATOM 10276 C CA . LEU D 1 34 ? -15.099 -9.473 58.406 1.00 22.41 30 LEU D CA 1
ATOM 10277 C C . LEU D 1 34 ? -14.618 -10.660 59.181 1.00 19.09 30 LEU D C 1
ATOM 10278 O O . LEU D 1 34 ? -13.434 -10.914 59.299 1.00 21.65 30 LEU D O 1
ATOM 10283 N N . VAL D 1 35 ? -15.583 -11.350 59.753 1.00 20.65 31 VAL D N 1
ATOM 10284 C CA . VAL D 1 35 ? -15.391 -12.590 60.437 1.00 19.78 31 VAL D CA 1
ATOM 10285 C C . VAL D 1 35 ? -16.232 -13.593 59.631 1.00 21.79 31 VAL D C 1
ATOM 10286 O O . VAL D 1 35 ? -17.473 -13.759 59.857 1.00 22.30 31 VAL D O 1
ATOM 10290 N N . TYR D 1 36 ? -15.580 -14.305 58.708 1.00 21.76 32 TYR D N 1
ATOM 10291 C CA . TYR D 1 36 ? -16.349 -15.146 57.757 1.00 20.45 32 TYR D CA 1
ATOM 10292 C C . TYR D 1 36 ? -16.511 -16.527 58.277 1.00 19.27 32 TYR D C 1
ATOM 10293 O O . TYR D 1 36 ? -15.579 -17.307 58.314 1.00 20.98 32 TYR D O 1
ATOM 10302 N N . LEU D 1 37 ? -17.714 -16.844 58.717 1.00 20.18 33 LEU D N 1
ATOM 10303 C CA . LEU D 1 37 ? -18.009 -18.185 59.261 1.00 21.12 33 LEU D CA 1
ATOM 10304 C C . LEU D 1 37 ? -19.095 -18.890 58.461 1.00 19.56 33 LEU D C 1
ATOM 10305 O O . LEU D 1 37 ? -19.988 -19.634 59.001 1.00 19.96 33 LEU D O 1
ATOM 10310 N N . ASP D 1 38 ? -19.053 -18.641 57.147 1.00 20.85 34 ASP D N 1
ATOM 10311 C CA . ASP D 1 38 ? -20.033 -19.314 56.265 1.00 20.62 34 ASP D CA 1
ATOM 10312 C C . ASP D 1 38 ? -19.378 -20.192 55.208 1.00 20.68 34 ASP D C 1
ATOM 10313 O O . ASP D 1 38 ? -19.859 -20.322 54.065 1.00 17.29 34 ASP D O 1
ATOM 10318 N N . ASN D 1 39 ? -18.344 -20.855 55.659 1.00 21.79 35 ASN D N 1
ATOM 10319 C CA . ASN D 1 39 ? -17.519 -21.640 54.774 1.00 22.13 35 ASN D CA 1
ATOM 10320 C C . ASN D 1 39 ? -18.217 -22.889 54.278 1.00 24.03 35 ASN D C 1
ATOM 10321 O O . ASN D 1 39 ? -17.827 -23.403 53.249 1.00 22.75 35 ASN D O 1
ATOM 10326 N N . ALA D 1 40 ? -19.263 -23.339 54.968 1.00 20.62 36 ALA D N 1
ATOM 10327 C CA . ALA D 1 40 ? -19.968 -24.507 54.512 1.00 21.97 36 ALA D CA 1
ATOM 10328 C C . ALA D 1 40 ? -20.936 -24.195 53.364 1.00 21.32 36 ALA D C 1
ATOM 10329 O O . ALA D 1 40 ? -21.399 -25.126 52.741 1.00 20.81 36 ALA D O 1
ATOM 10331 N N . ALA D 1 41 ? -21.220 -22.891 53.129 1.00 18.08 37 ALA D N 1
ATOM 10332 C CA . ALA D 1 41 ? -21.964 -22.404 51.982 1.00 18.98 37 ALA D CA 1
ATOM 10333 C C . ALA D 1 41 ? -21.025 -22.225 50.787 1.00 19.09 37 ALA D C 1
ATOM 10334 O O . ALA D 1 41 ? -21.280 -22.749 49.684 1.00 20.24 37 ALA D O 1
ATOM 10336 N N . SER D 1 42 ? -19.949 -21.498 51.022 1.00 19.06 38 SER D N 1
ATOM 10337 C CA . SER D 1 42 ? -18.867 -21.346 50.052 1.00 20.64 38 SER D CA 1
ATOM 10338 C C . SER D 1 42 ? -17.652 -20.701 50.750 1.00 21.05 38 SER D C 1
ATOM 10339 O O . SER D 1 42 ? -17.753 -20.220 51.919 1.00 18.59 38 SER D O 1
ATOM 10342 N N . THR D 1 43 ? -16.502 -20.783 50.103 1.00 18.46 39 THR D N 1
ATOM 10343 C CA . THR D 1 43 ? -15.242 -20.340 50.662 1.00 20.75 39 THR D CA 1
ATOM 10344 C C . THR D 1 43 ? -14.678 -19.146 49.925 1.00 19.99 39 THR D C 1
ATOM 10345 O O . THR D 1 43 ? -14.957 -18.927 48.745 1.00 19.71 39 THR D O 1
ATOM 10349 N N . LEU D 1 44 ? -13.906 -18.336 50.655 1.00 20.67 40 LEU D N 1
ATOM 10350 C CA . LEU D 1 44 ? -13.232 -17.186 50.105 1.00 20.58 40 LEU D CA 1
ATOM 10351 C C . LEU D 1 44 ? -12.080 -17.629 49.151 1.00 21.78 40 LEU D C 1
ATOM 10352 O O . LEU D 1 44 ? -11.633 -18.762 49.187 1.00 22.92 40 LEU D O 1
ATOM 10357 N N . LYS D 1 45 ? -11.597 -16.701 48.339 1.00 20.82 41 LYS D N 1
ATOM 10358 C CA . LYS D 1 45 ? -10.666 -16.993 47.284 1.00 21.83 41 LYS D CA 1
ATOM 10359 C C . LYS D 1 45 ? -9.303 -16.356 47.577 1.00 21.02 41 LYS D C 1
ATOM 10360 O O . LYS D 1 45 ? -9.224 -15.262 48.056 1.00 23.84 41 LYS D O 1
ATOM 10366 N N . CYS D 1 46 ? -8.265 -17.080 47.177 1.00 20.65 42 CYS D N 1
ATOM 10367 C CA . CYS D 1 46 ? -6.852 -16.764 47.316 1.00 20.61 42 CYS D CA 1
ATOM 10368 C C . CYS D 1 46 ? -6.415 -15.931 46.124 1.00 22.43 42 CYS D C 1
ATOM 10369 O O . CYS D 1 46 ? -6.582 -16.356 44.966 1.00 19.54 42 CYS D O 1
ATOM 10372 N N . LYS D 1 47 ? -5.762 -14.803 46.396 1.00 21.34 43 LYS D N 1
ATOM 10373 C CA . LYS D 1 47 ? -5.307 -13.897 45.371 1.00 24.49 43 LYS D CA 1
ATOM 10374 C C . LYS D 1 47 ? -4.348 -14.544 44.390 1.00 24.70 43 LYS D C 1
ATOM 10375 O O . LYS D 1 47 ? -4.478 -14.351 43.217 1.00 24.01 43 LYS D O 1
ATOM 10381 N N . SER D 1 48 ? -3.397 -15.319 44.866 1.00 24.46 44 SER D N 1
ATOM 10382 C CA . SER D 1 48 ? -2.404 -15.844 43.965 1.00 27.09 44 SER D CA 1
ATOM 10383 C C . SER D 1 48 ? -3.038 -16.904 42.994 1.00 26.43 44 SER D C 1
ATOM 10384 O O . SER D 1 48 ? -2.752 -16.887 41.794 1.00 26.86 44 SER D O 1
ATOM 10387 N N . VAL D 1 49 ? -3.917 -17.744 43.507 1.00 22.21 45 VAL D N 1
ATOM 10388 C CA . VAL D 1 49 ? -4.694 -18.644 42.686 1.00 22.14 45 VAL D CA 1
ATOM 10389 C C . VAL D 1 49 ? -5.523 -17.900 41.630 1.00 23.32 45 VAL D C 1
ATOM 10390 O O . VAL D 1 49 ? -5.413 -18.212 40.456 1.00 19.84 45 VAL D O 1
ATOM 10394 N N . ILE D 1 50 ? -6.293 -16.880 42.018 1.00 23.13 46 ILE D N 1
ATOM 10395 C CA . ILE D 1 50 ? -7.076 -16.123 41.077 1.00 24.72 46 ILE D CA 1
ATOM 10396 C C . ILE D 1 50 ? -6.194 -15.401 40.037 1.00 26.64 46 ILE D C 1
ATOM 10397 O O . ILE D 1 50 ? -6.596 -15.253 38.868 1.00 25.32 46 ILE D O 1
ATOM 10402 N N . GLU D 1 51 ? -5.018 -14.916 40.446 1.00 25.46 47 GLU D N 1
ATOM 10403 C CA . GLU D 1 51 ? -4.061 -14.313 39.501 1.00 27.07 47 GLU D CA 1
ATOM 10404 C C . GLU D 1 51 ? -3.569 -15.286 38.425 1.00 22.54 47 GLU D C 1
ATOM 10405 O O . GLU D 1 51 ? -3.364 -14.877 37.288 1.00 20.74 47 GLU D O 1
ATOM 10411 N N . LYS D 1 52 ? -3.369 -16.527 38.797 1.00 20.01 48 LYS D N 1
ATOM 10412 C CA . LYS D 1 52 ? -3.042 -17.576 37.835 1.00 23.12 48 LYS D CA 1
ATOM 10413 C C . LYS D 1 52 ? -4.147 -17.892 36.844 1.00 24.13 48 LYS D C 1
ATOM 10414 O O . LYS D 1 52 ? -3.868 -18.179 35.681 1.00 22.04 48 LYS D O 1
ATOM 10420 N N . MET D 1 53 ? -5.397 -17.862 37.309 1.00 23.05 49 MET D N 1
ATOM 10421 C CA . MET D 1 53 ? -6.557 -17.983 36.403 1.00 20.95 49 MET D CA 1
ATOM 10422 C C . MET D 1 53 ? -6.615 -16.861 35.430 1.00 21.17 49 MET D C 1
ATOM 10423 O O . MET D 1 53 ? -6.952 -17.053 34.267 1.00 21.88 49 MET D O 1
ATOM 10428 N N . THR D 1 54 ? -6.318 -15.662 35.908 1.00 20.43 50 THR D N 1
ATOM 10429 C CA . THR D 1 54 ? -6.378 -14.465 35.139 1.00 21.73 50 THR D CA 1
ATOM 10430 C C . THR D 1 54 ? -5.353 -14.530 33.996 1.00 22.79 50 THR D C 1
ATOM 10431 O O . THR D 1 54 ? -5.617 -14.172 32.858 1.00 22.80 50 THR D O 1
ATOM 10435 N N . ASP D 1 55 ? -4.149 -14.965 34.346 1.00 24.45 51 ASP D N 1
ATOM 10436 C CA . ASP D 1 55 ? -3.054 -15.132 33.384 1.00 24.17 51 ASP D CA 1
ATOM 10437 C C . ASP D 1 55 ? -3.417 -16.209 32.341 1.00 21.80 51 ASP D C 1
ATOM 10438 O O . ASP D 1 55 ? -3.114 -16.044 31.185 1.00 22.72 51 ASP D O 1
ATOM 10443 N N . PHE D 1 56 ? -4.041 -17.300 32.784 1.00 20.88 52 PHE D N 1
ATOM 10444 C CA . PHE D 1 56 ? -4.550 -18.315 31.868 1.00 22.73 52 PHE D CA 1
ATOM 10445 C C . PHE D 1 56 ? -5.564 -17.725 30.898 1.00 22.56 52 PHE D C 1
ATOM 10446 O O . PHE D 1 56 ? -5.400 -17.860 29.660 1.00 22.18 52 PHE D O 1
ATOM 10454 N N . TYR D 1 57 ? -6.594 -17.053 31.426 1.00 21.39 53 TYR D N 1
ATOM 10455 C CA . TYR D 1 57 ? -7.609 -16.421 30.584 1.00 20.94 53 TYR D CA 1
ATOM 10456 C C . TYR D 1 57 ? -7.065 -15.462 29.570 1.00 21.36 53 TYR D C 1
ATOM 10457 O O . TYR D 1 57 ? -7.554 -15.383 28.411 1.00 27.33 53 TYR D O 1
ATOM 10466 N N . LEU D 1 58 ? -6.112 -14.655 29.968 1.00 20.50 54 LEU D N 1
ATOM 10467 C CA . LEU D 1 58 ? -5.650 -13.566 29.115 1.00 20.04 54 LEU D CA 1
ATOM 10468 C C . LEU D 1 58 ? -4.524 -13.968 28.120 1.00 22.11 54 LEU D C 1
ATOM 10469 O O . LEU D 1 58 ? -4.381 -13.339 27.076 1.00 22.74 54 LEU D O 1
ATOM 10474 N N . TYR D 1 59 ? -3.703 -14.955 28.469 1.00 21.87 55 TYR D N 1
ATOM 10475 C CA . TYR D 1 59 ? -2.525 -15.257 27.663 1.00 22.76 55 TYR D CA 1
ATOM 10476 C C . TYR D 1 59 ? -2.438 -16.711 27.149 1.00 23.80 55 TYR D C 1
ATOM 10477 O O . TYR D 1 59 ? -1.633 -16.963 26.264 1.00 27.27 55 TYR D O 1
ATOM 10486 N N . HIS D 1 60 ? -3.150 -17.657 27.757 1.00 21.83 56 HIS D N 1
ATOM 10487 C CA . HIS D 1 60 ? -3.004 -19.091 27.401 1.00 22.62 56 HIS D CA 1
ATOM 10488 C C . HIS D 1 60 ? -4.323 -19.801 27.041 1.00 20.41 56 HIS D C 1
ATOM 10489 O O . HIS D 1 60 ? -4.412 -20.982 27.151 1.00 23.05 56 HIS D O 1
ATOM 10496 N N . TYR D 1 61 ? -5.292 -19.038 26.562 1.00 21.78 57 TYR D N 1
ATOM 10497 C CA . TYR D 1 61 ? -6.649 -19.496 26.480 1.00 22.99 57 TYR D CA 1
ATOM 10498 C C . TYR D 1 61 ? -7.069 -19.766 25.023 1.00 19.68 57 TYR D C 1
ATOM 10499 O O . TYR D 1 61 ? -6.832 -18.908 24.166 1.00 19.52 57 TYR D O 1
ATOM 10508 N N . SER D 1 62 ? -7.687 -20.925 24.817 1.00 20.41 58 SER D N 1
ATOM 10509 C CA . SER D 1 62 ? -8.463 -21.301 23.626 1.00 20.07 58 SER D CA 1
ATOM 10510 C C . SER D 1 62 ? -9.329 -22.515 23.953 1.00 19.55 58 SER D C 1
ATOM 10511 O O . SER D 1 62 ? -9.172 -23.145 25.002 1.00 20.24 58 SER D O 1
ATOM 10514 N N . ASN D 1 63 ? -10.217 -22.903 23.053 1.00 17.20 59 ASN D N 1
ATOM 10515 C CA . ASN D 1 63 ? -10.883 -24.195 23.243 1.00 20.08 59 ASN D CA 1
ATOM 10516 C C . ASN D 1 63 ? -9.919 -25.372 23.054 1.00 19.20 59 ASN D C 1
ATOM 10517 O O . ASN D 1 63 ? -8.856 -25.230 22.444 1.00 21.58 59 ASN D O 1
ATOM 10522 N N . ILE D 1 64 ? -10.263 -26.464 23.685 1.00 17.68 60 ILE D N 1
ATOM 10523 C CA . ILE D 1 64 ? -9.343 -27.559 23.940 1.00 22.34 60 ILE D CA 1
ATOM 10524 C C . ILE D 1 64 ? -9.682 -28.840 23.163 1.00 21.58 60 ILE D C 1
ATOM 10525 O O . ILE D 1 64 ? -10.795 -28.981 22.656 1.00 21.77 60 ILE D O 1
ATOM 10530 N N . HIS D 1 65 ? -8.728 -29.760 23.171 1.00 20.96 61 HIS D N 1
ATOM 10531 C CA . HIS D 1 65 ? -8.750 -31.065 22.488 1.00 23.19 61 HIS D CA 1
ATOM 10532 C C . HIS D 1 65 ? -8.537 -30.835 20.967 1.00 26.90 61 HIS D C 1
ATOM 10533 O O . HIS D 1 65 ? -8.792 -29.714 20.463 1.00 26.32 61 HIS D O 1
ATOM 10540 N N . ARG D 1 66 ? -8.071 -31.867 20.241 1.00 32.44 62 ARG D N 1
ATOM 10541 C CA . ARG D 1 66 ? -7.755 -31.685 18.789 1.00 39.29 62 ARG D CA 1
ATOM 10542 C C . ARG D 1 66 ? -6.945 -30.410 18.593 1.00 32.73 62 ARG D C 1
ATOM 10543 O O . ARG D 1 66 ? -7.261 -29.547 17.759 1.00 37.53 62 ARG D O 1
ATOM 10551 N N . ALA D 1 67 ? -5.939 -30.234 19.431 1.00 31.32 63 ALA D N 1
ATOM 10552 C CA . ALA D 1 67 ? -5.300 -28.924 19.499 1.00 34.17 63 ALA D CA 1
ATOM 10553 C C . ALA D 1 67 ? -4.256 -28.877 18.408 1.00 33.12 63 ALA D C 1
ATOM 10554 O O . ALA D 1 67 ? -3.392 -29.730 18.375 1.00 41.91 63 ALA D O 1
ATOM 10556 N N . VAL D 1 68 ? -4.378 -27.962 17.472 1.00 30.22 64 VAL D N 1
ATOM 10557 C CA . VAL D 1 68 ? -3.390 -27.842 16.422 1.00 31.78 64 VAL D CA 1
ATOM 10558 C C . VAL D 1 68 ? -2.589 -26.603 16.697 1.00 34.60 64 VAL D C 1
ATOM 10559 O O . VAL D 1 68 ? -1.348 -26.678 16.803 1.00 47.49 64 VAL D O 1
ATOM 10563 N N . HIS D 1 69 ? -3.265 -25.498 16.959 1.00 24.21 65 HIS D N 1
ATOM 10564 C CA . HIS D 1 69 ? -2.558 -24.258 17.155 1.00 24.11 65 HIS D CA 1
ATOM 10565 C C . HIS D 1 69 ? -2.075 -24.043 18.600 1.00 22.09 65 HIS D C 1
ATOM 10566 O O . HIS D 1 69 ? -2.433 -24.819 19.513 1.00 21.03 65 HIS D O 1
ATOM 10573 N N . THR D 1 70 ? -1.236 -23.015 18.747 1.00 22.65 66 THR D N 1
ATOM 10574 C CA . THR D 1 70 ? -0.403 -22.841 19.945 1.00 23.56 66 THR D CA 1
ATOM 10575 C C . THR D 1 70 ? -1.242 -22.629 21.222 1.00 20.04 66 THR D C 1
ATOM 10576 O O . THR D 1 70 ? -1.096 -23.358 22.192 1.00 21.02 66 THR D O 1
ATOM 10580 N N . LEU D 1 71 ? -2.143 -21.666 21.190 1.00 20.39 67 LEU D N 1
ATOM 10581 C CA . LEU D 1 71 ? -3.034 -21.430 22.347 1.00 21.92 67 LEU D CA 1
ATOM 10582 C C . LEU D 1 71 ? -3.872 -22.645 22.630 1.00 20.97 67 LEU D C 1
ATOM 10583 O O . LEU D 1 71 ? -4.002 -23.039 23.784 1.00 18.54 67 LEU D O 1
ATOM 10588 N N . ALA D 1 72 ? -4.386 -23.319 21.588 1.00 19.81 68 ALA D N 1
ATOM 10589 C CA . ALA D 1 72 ? -5.182 -24.505 21.860 1.00 18.83 68 ALA D CA 1
ATOM 10590 C C . ALA D 1 72 ? -4.392 -25.579 22.562 1.00 21.04 68 ALA D C 1
ATOM 10591 O O . ALA D 1 72 ? -4.922 -26.357 23.374 1.00 19.44 68 ALA D O 1
ATOM 10593 N N . SER D 1 73 ? -3.145 -25.712 22.145 1.00 21.27 69 SER D N 1
ATOM 10594 C CA . SER D 1 73 ? -2.328 -26.728 22.672 1.00 22.56 69 SER D CA 1
ATOM 10595 C C . SER D 1 73 ? -1.976 -26.416 24.148 1.00 22.35 69 SER D C 1
ATOM 10596 O O . SER D 1 73 ? -2.047 -27.279 25.002 1.00 22.55 69 SER D O 1
ATOM 10599 N N . GLU D 1 74 ? -1.651 -25.167 24.429 1.00 22.77 70 GLU D N 1
ATOM 10600 C CA . GLU D 1 74 ? -1.362 -24.741 25.816 1.00 23.33 70 GLU D CA 1
ATOM 10601 C C . GLU D 1 74 ? -2.545 -24.925 26.773 1.00 21.12 70 GLU D C 1
ATOM 10602 O O . GLU D 1 74 ? -2.419 -25.485 27.867 1.00 18.75 70 GLU D O 1
ATOM 10608 N N . ALA D 1 75 ? -3.717 -24.495 26.313 1.00 19.81 71 ALA D N 1
ATOM 10609 C CA . ALA D 1 75 ? -4.969 -24.728 27.054 1.00 18.85 71 ALA D CA 1
ATOM 10610 C C . ALA D 1 75 ? -5.265 -26.163 27.303 1.00 18.93 71 ALA D C 1
ATOM 10611 O O . ALA D 1 75 ? -5.635 -26.595 28.403 1.00 17.29 71 ALA D O 1
ATOM 10613 N N . THR D 1 76 ? -5.127 -26.981 26.258 1.00 18.14 72 THR D N 1
ATOM 10614 C CA . THR D 1 76 ? -5.342 -28.423 26.421 1.00 17.39 72 THR D CA 1
ATOM 10615 C C . THR D 1 76 ? -4.425 -29.103 27.413 1.00 17.74 72 THR D C 1
ATOM 10616 O O . THR D 1 76 ? -4.861 -29.934 28.202 1.00 16.90 72 THR D O 1
ATOM 10620 N N . VAL D 1 77 ? -3.153 -28.767 27.362 1.00 19.73 73 VAL D N 1
ATOM 10621 C CA . VAL D 1 77 ? -2.188 -29.377 28.235 1.00 19.32 73 VAL D CA 1
ATOM 10622 C C . VAL D 1 77 ? -2.463 -28.926 29.692 1.00 18.94 73 VAL D C 1
ATOM 10623 O O . VAL D 1 77 ? -2.469 -29.738 30.593 1.00 19.38 73 VAL D O 1
ATOM 10627 N N . ALA D 1 78 ? -2.741 -27.645 29.888 1.00 19.58 74 ALA D N 1
ATOM 10628 C CA . ALA D 1 78 ? -3.087 -27.143 31.244 1.00 19.74 74 ALA D CA 1
ATOM 10629 C C . ALA D 1 78 ? -4.308 -27.825 31.835 1.00 19.37 74 ALA D C 1
ATOM 10630 O O . ALA D 1 78 ? -4.346 -28.240 33.020 1.00 20.97 74 ALA D O 1
ATOM 10632 N N . TYR D 1 79 ? -5.334 -27.991 31.018 1.00 20.65 75 TYR D N 1
ATOM 10633 C CA . TYR D 1 79 ? -6.549 -28.685 31.492 1.00 19.36 75 TYR D CA 1
ATOM 10634 C C . TYR D 1 79 ? -6.279 -30.107 31.882 1.00 21.16 75 TYR D C 1
ATOM 10635 O O . TYR D 1 79 ? -6.790 -30.589 32.927 1.00 19.42 75 TYR D O 1
ATOM 10644 N N . GLU D 1 80 ? -5.548 -30.842 31.023 1.00 20.53 76 GLU D N 1
ATOM 10645 C CA . GLU D 1 80 ? -5.240 -32.228 31.367 1.00 21.42 76 GLU D CA 1
ATOM 10646 C C . GLU D 1 80 ? -4.296 -32.344 32.563 1.00 17.88 76 GLU D C 1
ATOM 10647 O O . GLU D 1 80 ? -4.469 -33.251 33.342 1.00 17.98 76 GLU D O 1
ATOM 10653 N N . GLN D 1 81 ? -3.379 -31.412 32.706 1.00 18.41 77 GLN D N 1
ATOM 10654 C CA . GLN D 1 81 ? -2.563 -31.326 33.909 1.00 21.94 77 GLN D CA 1
ATOM 10655 C C . GLN D 1 81 ? -3.423 -31.102 35.167 1.00 22.39 77 GLN D C 1
ATOM 10656 O O . GLN D 1 81 ? -3.216 -31.761 36.169 1.00 24.42 77 GLN D O 1
ATOM 10662 N N . ALA D 1 82 ? -4.483 -30.291 35.048 1.00 24.62 78 ALA D N 1
ATOM 10663 C CA . ALA D 1 82 ? -5.418 -30.092 36.139 1.00 20.38 78 ALA D CA 1
ATOM 10664 C C . ALA D 1 82 ? -6.150 -31.361 36.516 1.00 20.43 78 ALA D C 1
ATOM 10665 O O . ALA D 1 82 ? -6.283 -31.707 37.739 1.00 19.78 78 ALA D O 1
ATOM 10667 N N . ARG D 1 83 ? -6.528 -32.169 35.528 1.00 18.32 79 ARG D N 1
ATOM 10668 C CA . ARG D 1 83 ? -7.180 -33.424 35.842 1.00 18.39 79 ARG D CA 1
ATOM 10669 C C . ARG D 1 83 ? -6.194 -34.311 36.628 1.00 19.89 79 ARG D C 1
ATOM 10670 O O . ARG D 1 83 ? -6.605 -35.054 37.528 1.00 17.94 79 ARG D O 1
ATOM 10678 N N . GLU D 1 84 ? -4.903 -34.290 36.276 1.00 23.40 80 GLU D N 1
ATOM 10679 C CA A GLU D 1 84 ? -3.940 -35.162 36.998 0.56 24.36 80 GLU D CA 1
ATOM 10680 C CA B GLU D 1 84 ? -3.913 -35.113 36.969 0.44 23.50 80 GLU D CA 1
ATOM 10681 C C . GLU D 1 84 ? -3.737 -34.638 38.428 1.00 23.81 80 GLU D C 1
ATOM 10682 O O . GLU D 1 84 ? -3.536 -35.438 39.331 1.00 22.29 80 GLU D O 1
ATOM 10693 N N . LYS D 1 85 ? -3.784 -33.318 38.632 1.00 22.77 81 LYS D N 1
ATOM 10694 C CA . LYS D 1 85 ? -3.670 -32.785 40.007 1.00 23.44 81 LYS D CA 1
ATOM 10695 C C . LYS D 1 85 ? -4.813 -33.247 40.870 1.00 21.58 81 LYS D C 1
ATOM 10696 O O . LYS D 1 85 ? -4.597 -33.661 42.002 1.00 24.07 81 LYS D O 1
ATOM 10702 N N . VAL D 1 86 ? -6.035 -33.252 40.325 1.00 22.54 82 VAL D N 1
ATOM 10703 C CA . VAL D 1 86 ? -7.204 -33.742 41.034 1.00 20.31 82 VAL D CA 1
ATOM 10704 C C . VAL D 1 86 ? -7.069 -35.236 41.280 1.00 23.07 82 VAL D C 1
ATOM 10705 O O . VAL D 1 86 ? -7.314 -35.712 42.387 1.00 20.79 82 VAL D O 1
ATOM 10709 N N . ALA D 1 87 ? -6.674 -35.999 40.259 1.00 21.88 83 ALA D N 1
ATOM 10710 C CA . ALA D 1 87 ? -6.450 -37.434 40.467 1.00 22.91 83 ALA D CA 1
ATOM 10711 C C . ALA D 1 87 ? -5.418 -37.746 41.609 1.00 20.63 83 ALA D C 1
ATOM 10712 O O . ALA D 1 87 ? -5.679 -38.594 42.447 1.00 23.27 83 ALA D O 1
ATOM 10714 N N . ASN D 1 88 ? -4.262 -37.112 41.578 1.00 21.38 84 ASN D N 1
ATOM 10715 C CA . ASN D 1 88 ? -3.270 -37.305 42.643 1.00 24.93 84 ASN D CA 1
ATOM 10716 C C . ASN D 1 88 ? -3.826 -36.913 44.046 1.00 25.58 84 ASN D C 1
ATOM 10717 O O . ASN D 1 88 ? -3.562 -37.613 45.030 1.00 24.45 84 ASN D O 1
ATOM 10722 N N . PHE D 1 89 ? -4.659 -35.872 44.103 1.00 24.87 85 PHE D N 1
ATOM 10723 C CA . PHE D 1 89 ? -5.241 -35.399 45.353 1.00 23.77 85 PHE D CA 1
ATOM 10724 C C . PHE D 1 89 ? -6.128 -36.468 45.964 1.00 24.51 85 PHE D C 1
ATOM 10725 O O . PHE D 1 89 ? -6.143 -36.636 47.192 1.00 26.33 85 PHE D O 1
ATOM 10733 N N . LEU D 1 90 ? -6.841 -37.219 45.138 1.00 23.44 86 LEU D N 1
ATOM 10734 C CA . LEU D 1 90 ? -7.749 -38.284 45.597 1.00 22.31 86 LEU D CA 1
ATOM 10735 C C . LEU D 1 90 ? -7.164 -39.725 45.578 1.00 22.28 86 LEU D C 1
ATOM 10736 O O . LEU D 1 90 ? -7.832 -40.662 45.988 1.00 21.53 86 LEU D O 1
ATOM 10741 N N . ASN D 1 91 ? -5.914 -39.871 45.159 1.00 24.59 87 ASN D N 1
ATOM 10742 C CA . ASN D 1 91 ? -5.280 -41.195 44.871 1.00 25.62 87 ASN D CA 1
ATOM 10743 C C . ASN D 1 91 ? -6.077 -42.008 43.800 1.00 27.48 87 ASN D C 1
ATOM 10744 O O . ASN D 1 91 ? -6.336 -43.226 43.963 1.00 25.17 87 ASN D O 1
ATOM 10749 N N . ALA D 1 92 ? -6.497 -41.332 42.718 1.00 29.68 88 ALA D N 1
ATOM 10750 C CA . ALA D 1 92 ? -7.194 -42.003 41.578 1.00 25.94 88 ALA D CA 1
ATOM 10751 C C . ALA D 1 92 ? -6.340 -41.973 40.314 1.00 22.23 88 ALA D C 1
ATOM 10752 O O . ALA D 1 92 ? -5.412 -41.213 40.257 1.00 24.01 88 ALA D O 1
ATOM 10754 N N . SER D 1 93 ? -6.718 -42.710 39.258 1.00 21.90 89 SER D N 1
ATOM 10755 C CA . SER D 1 93 ? -6.129 -42.432 37.924 1.00 25.29 89 SER D CA 1
ATOM 10756 C C . SER D 1 93 ? -6.779 -41.251 37.267 1.00 21.61 89 SER D C 1
ATOM 10757 O O . SER D 1 93 ? -7.956 -41.058 37.421 1.00 21.89 89 SER D O 1
ATOM 10760 N N . SER D 1 94 ? -6.045 -40.555 36.415 1.00 24.22 90 SER D N 1
ATOM 10761 C CA . SER D 1 94 ? -6.614 -39.441 35.679 1.00 23.91 90 SER D CA 1
ATOM 10762 C C . SER D 1 94 ? -7.866 -39.787 34.878 1.00 23.85 90 SER D C 1
ATOM 10763 O O . SER D 1 94 ? -8.754 -38.968 34.778 1.00 21.77 90 SER D O 1
ATOM 10766 N N . GLU D 1 95 ? -7.997 -40.993 34.353 1.00 22.27 91 GLU D N 1
ATOM 10767 C CA . GLU D 1 95 ? -9.143 -41.293 33.545 1.00 24.89 91 GLU D CA 1
ATOM 10768 C C . GLU D 1 95 ? -10.349 -41.636 34.396 1.00 22.42 91 GLU D C 1
ATOM 10769 O O . GLU D 1 95 ? -11.436 -41.824 33.871 1.00 22.41 91 GLU D O 1
ATOM 10775 N N . GLU D 1 96 ? -10.183 -41.674 35.720 1.00 22.00 92 GLU D N 1
ATOM 10776 C CA . GLU D 1 96 ? -11.313 -41.822 36.647 1.00 20.69 92 GLU D CA 1
ATOM 10777 C C . GLU D 1 96 ? -11.902 -40.503 37.153 1.00 19.60 92 GLU D C 1
ATOM 10778 O O . GLU D 1 96 ? -12.867 -40.550 37.880 1.00 19.70 92 GLU D O 1
ATOM 10784 N N . ILE D 1 97 ? -11.291 -39.386 36.784 1.00 19.48 93 ILE D N 1
ATOM 10785 C CA . ILE D 1 97 ? -11.692 -38.005 37.140 1.00 19.24 93 ILE D CA 1
ATOM 10786 C C . ILE D 1 97 ? -12.470 -37.332 35.979 1.00 18.97 93 ILE D C 1
ATOM 10787 O O . ILE D 1 97 ? -11.926 -37.105 34.872 1.00 20.44 93 ILE D O 1
ATOM 10792 N N . ILE D 1 98 ? -13.769 -37.107 36.206 1.00 19.00 94 ILE D N 1
ATOM 10793 C CA . ILE D 1 98 ? -14.646 -36.394 35.297 1.00 20.20 94 ILE D CA 1
ATOM 10794 C C . ILE D 1 98 ? -14.887 -34.963 35.825 1.00 19.06 94 ILE D C 1
ATOM 10795 O O . ILE D 1 98 ? -15.308 -34.812 36.949 1.00 17.37 94 ILE D O 1
ATOM 10800 N N . PHE D 1 99 ? -14.645 -33.938 35.022 1.00 18.07 95 PHE D N 1
ATOM 10801 C CA . PHE D 1 99 ? -15.028 -32.581 35.388 1.00 19.11 95 PHE D CA 1
ATOM 10802 C C . PHE D 1 99 ? -16.504 -32.347 35.109 1.00 20.56 95 PHE D C 1
ATOM 10803 O O . PHE D 1 99 ? -17.042 -32.743 34.069 1.00 21.29 95 PHE D O 1
ATOM 10811 N N . THR D 1 100 ? -17.181 -31.795 36.116 1.00 21.68 96 THR D N 1
ATOM 10812 C CA . THR D 1 100 ? -18.622 -31.467 36.068 1.00 20.59 96 THR D CA 1
ATOM 10813 C C . THR D 1 100 ? -18.797 -29.992 36.479 1.00 18.72 96 THR D C 1
ATOM 10814 O O . THR D 1 100 ? -17.794 -29.264 36.664 1.00 17.94 96 THR D O 1
ATOM 10818 N N . SER D 1 101 ? -20.051 -29.536 36.539 1.00 17.70 97 SER D N 1
ATOM 10819 C CA . SER D 1 101 ? -20.389 -28.184 37.032 1.00 18.35 97 SER D CA 1
ATOM 10820 C C . SER D 1 101 ? -20.440 -28.071 38.567 1.00 18.26 97 SER D C 1
ATOM 10821 O O . SER D 1 101 ? -20.547 -26.978 39.077 1.00 20.28 97 SER D O 1
ATOM 10824 N N . GLY D 1 102 ? -20.358 -29.176 39.292 1.00 18.85 98 GLY D N 1
ATOM 10825 C CA . GLY D 1 102 ? -20.478 -29.193 40.769 1.00 18.46 98 GLY D CA 1
ATOM 10826 C C . GLY D 1 102 ? -20.986 -30.531 41.265 1.00 19.63 98 GLY D C 1
ATOM 10827 O O . GLY D 1 102 ? -21.330 -31.423 40.457 1.00 18.12 98 GLY D O 1
ATOM 10828 N N . THR D 1 103 ? -21.116 -30.643 42.589 1.00 17.24 99 THR D N 1
ATOM 10829 C CA . THR D 1 103 ? -21.643 -31.822 43.239 1.00 19.20 99 THR D CA 1
ATOM 10830 C C . THR D 1 103 ? -23.039 -32.177 42.743 1.00 19.91 99 THR D C 1
ATOM 10831 O O . THR D 1 103 ? -23.346 -33.386 42.477 1.00 19.91 99 THR D O 1
ATOM 10835 N N . THR D 1 104 ? -23.875 -31.160 42.581 1.00 17.34 100 THR D N 1
ATOM 10836 C CA . THR D 1 104 ? -25.261 -31.387 42.223 1.00 17.19 100 THR D CA 1
ATOM 10837 C C . THR D 1 104 ? -25.364 -32.122 40.864 1.00 16.87 100 THR D C 1
ATOM 10838 O O . THR D 1 104 ? -26.173 -33.097 40.677 1.00 17.65 100 THR D O 1
ATOM 10842 N N . MET D 1 105 ? -24.655 -31.583 39.893 1.00 16.86 101 MET D N 1
ATOM 10843 C CA . MET D 1 105 ? -24.674 -32.175 38.545 1.00 19.17 101 MET D CA 1
ATOM 10844 C C . MET D 1 105 ? -24.132 -33.610 38.626 1.00 16.78 101 MET D C 1
ATOM 10845 O O . MET D 1 105 ? -24.706 -34.482 38.041 1.00 19.26 101 MET D O 1
ATOM 10850 N N . GLY D 1 106 ? -23.035 -33.819 39.343 1.00 17.29 102 GLY D N 1
ATOM 10851 C CA . GLY D 1 106 ? -22.542 -35.149 39.702 1.00 19.38 102 GLY D CA 1
ATOM 10852 C C . GLY D 1 106 ? -23.598 -36.167 40.195 1.00 21.69 102 GLY D C 1
ATOM 10853 O O . GLY D 1 106 ? -23.688 -37.310 39.677 1.00 20.14 102 GLY D O 1
ATOM 10854 N N . ILE D 1 107 ? -24.363 -35.827 41.227 1.00 19.08 103 ILE D N 1
ATOM 10855 C CA . ILE D 1 107 ? -25.383 -36.756 41.690 1.00 20.01 103 ILE D CA 1
ATOM 10856 C C . ILE D 1 107 ? -26.433 -36.995 40.593 1.00 19.87 103 ILE D C 1
ATOM 10857 O O . ILE D 1 107 ? -26.871 -38.137 40.365 1.00 18.95 103 ILE D O 1
ATOM 10862 N N . ASN D 1 108 ? -26.852 -35.936 39.915 1.00 17.69 104 ASN D N 1
ATOM 10863 C CA . ASN D 1 108 ? -27.853 -36.098 38.866 1.00 18.87 104 ASN D CA 1
ATOM 10864 C C . ASN D 1 108 ? -27.396 -37.066 37.751 1.00 17.78 104 ASN D C 1
ATOM 10865 O O . ASN D 1 108 ? -28.206 -37.785 37.186 1.00 19.09 104 ASN D O 1
ATOM 10870 N N . PHE D 1 109 ? -26.146 -36.896 37.355 1.00 18.38 105 PHE D N 1
ATOM 10871 C CA . PHE D 1 109 ? -25.431 -37.735 36.410 1.00 19.61 105 PHE D CA 1
ATOM 10872 C C . PHE D 1 109 ? -25.612 -39.193 36.823 1.00 20.07 105 PHE D C 1
ATOM 10873 O O . PHE D 1 109 ? -26.058 -40.016 35.994 1.00 19.90 105 PHE D O 1
ATOM 10881 N N . LEU D 1 110 ? -25.284 -39.496 38.075 1.00 16.39 106 LEU D N 1
ATOM 10882 C CA . LEU D 1 110 ? -25.322 -40.852 38.560 1.00 19.18 106 LEU D CA 1
ATOM 10883 C C . LEU D 1 110 ? -26.712 -41.427 38.564 1.00 21.33 106 LEU D C 1
ATOM 10884 O O . LEU D 1 110 ? -26.901 -42.590 38.117 1.00 21.44 106 LEU D O 1
ATOM 10889 N N . VAL D 1 111 ? -27.711 -40.655 39.006 1.00 21.39 107 VAL D N 1
ATOM 10890 C CA . VAL D 1 111 ? -29.045 -41.217 39.086 1.00 21.44 107 VAL D CA 1
ATOM 10891 C C . VAL D 1 111 ? -29.468 -41.596 37.664 1.00 23.86 107 VAL D C 1
ATOM 10892 O O . VAL D 1 111 ? -29.969 -42.715 37.458 1.00 23.22 107 VAL D O 1
ATOM 10896 N N . ASN D 1 112 ? -29.348 -40.650 36.721 1.00 21.26 108 ASN D N 1
ATOM 10897 C CA . ASN D 1 112 ? -29.813 -40.869 35.350 1.00 21.75 108 ASN D CA 1
ATOM 10898 C C . ASN D 1 112 ? -29.021 -41.994 34.656 1.00 24.03 108 ASN D C 1
ATOM 10899 O O . ASN D 1 112 ? -29.606 -42.838 34.034 1.00 24.59 108 ASN D O 1
ATOM 10904 N N . SER D 1 113 ? -27.698 -41.973 34.788 1.00 24.71 109 SER D N 1
ATOM 10905 C CA . SER D 1 113 ? -26.841 -42.902 34.116 1.00 24.57 109 SER D CA 1
ATOM 10906 C C . SER D 1 113 ? -26.938 -44.301 34.738 1.00 24.80 109 SER D C 1
ATOM 10907 O O . SER D 1 113 ? -26.985 -45.299 34.017 1.00 25.79 109 SER D O 1
ATOM 10910 N N . LEU D 1 114 ? -27.086 -44.411 36.048 1.00 22.93 110 LEU D N 1
ATOM 10911 C CA . LEU D 1 114 ? -27.302 -45.682 36.644 1.00 23.09 110 LEU D CA 1
ATOM 10912 C C . LEU D 1 114 ? -28.596 -46.312 36.200 1.00 25.81 110 LEU D C 1
ATOM 10913 O O . LEU D 1 114 ? -28.669 -47.552 36.016 1.00 22.99 110 LEU D O 1
ATOM 10918 N N . ALA D 1 115 ? -29.618 -45.487 36.034 1.00 23.22 111 ALA D N 1
ATOM 10919 C CA . ALA D 1 115 ? -30.878 -45.960 35.550 1.00 24.52 111 ALA D CA 1
ATOM 10920 C C . ALA D 1 115 ? -30.866 -46.331 34.028 1.00 27.39 111 ALA D C 1
ATOM 10921 O O . ALA D 1 115 ? -31.398 -47.376 33.630 1.00 25.89 111 ALA D O 1
ATOM 10923 N N . LYS D 1 116 ? -30.287 -45.482 33.196 1.00 23.38 112 LYS D N 1
ATOM 10924 C CA . LYS D 1 116 ? -30.271 -45.729 31.748 1.00 23.51 112 LYS D CA 1
ATOM 10925 C C . LYS D 1 116 ? -29.352 -46.935 31.445 1.00 24.42 112 LYS D C 1
ATOM 10926 O O . LYS D 1 116 ? -29.560 -47.641 30.452 1.00 28.62 112 LYS D O 1
ATOM 10932 N N . SER D 1 117 ? -28.349 -47.151 32.285 1.00 24.07 113 SER D N 1
ATOM 10933 C CA . SER D 1 117 ? -27.392 -48.240 32.138 1.00 25.79 113 SER D CA 1
ATOM 10934 C C . SER D 1 117 ? -28.006 -49.595 32.556 1.00 27.94 113 SER D C 1
ATOM 10935 O O . SER D 1 117 ? -27.409 -50.615 32.329 1.00 26.91 113 SER D O 1
ATOM 10938 N N . GLY D 1 118 ? -29.206 -49.614 33.104 1.00 30.89 114 GLY D N 1
ATOM 10939 C CA . GLY D 1 118 ? -29.791 -50.866 33.562 1.00 31.44 114 GLY D CA 1
ATOM 10940 C C . GLY D 1 118 ? -29.326 -51.337 34.927 1.00 34.70 114 GLY D C 1
ATOM 10941 O O . GLY D 1 118 ? -29.677 -52.420 35.348 1.00 33.02 114 GLY D O 1
ATOM 10942 N N . ILE D 1 119 ? -28.579 -50.512 35.653 1.00 32.82 115 ILE D N 1
ATOM 10943 C CA . ILE D 1 119 ? -27.951 -50.937 36.905 1.00 32.82 115 ILE D CA 1
ATOM 10944 C C . ILE D 1 119 ? -28.854 -50.787 38.114 1.00 34.18 115 ILE D C 1
ATOM 10945 O O . ILE D 1 119 ? -28.895 -51.645 39.005 1.00 35.64 115 ILE D O 1
ATOM 10950 N N . LEU D 1 120 ? -29.574 -49.681 38.102 1.00 34.65 116 LEU D N 1
ATOM 10951 C CA . LEU D 1 120 ? -30.590 -49.351 39.063 1.00 35.53 116 LEU D CA 1
ATOM 10952 C C . LEU D 1 120 ? -31.879 -49.454 38.320 1.00 34.33 116 LEU D C 1
ATOM 10953 O O . LEU D 1 120 ? -32.165 -48.617 37.452 1.00 32.78 116 LEU D O 1
ATOM 10958 N N . LYS D 1 121 ? -32.685 -50.445 38.655 1.00 34.79 117 LYS D N 1
ATOM 10959 C CA . LYS D 1 121 ? -33.923 -50.674 37.901 1.00 37.01 117 LYS D CA 1
ATOM 10960 C C . LYS D 1 121 ? -35.121 -50.660 38.783 1.00 35.60 117 LYS D C 1
ATOM 10961 O O . LYS D 1 121 ? -35.008 -50.492 40.007 1.00 30.39 117 LYS D O 1
ATOM 10967 N N . THR D 1 122 ? -36.277 -50.731 38.145 1.00 36.38 118 THR D N 1
ATOM 10968 C CA . THR D 1 122 ? -37.543 -50.837 38.831 1.00 42.01 118 THR D CA 1
ATOM 10969 C C . THR D 1 122 ? -37.463 -51.923 39.888 1.00 44.47 118 THR D C 1
ATOM 10970 O O . THR D 1 122 ? -37.039 -53.028 39.602 1.00 48.42 118 THR D O 1
ATOM 10974 N N . GLU D 1 123 ? -37.853 -51.614 41.105 1.00 44.19 119 GLU D N 1
ATOM 10975 C CA . GLU D 1 123 ? -37.767 -52.585 42.183 1.00 49.68 119 GLU D CA 1
ATOM 10976 C C . GLU D 1 123 ? -36.350 -52.832 42.744 1.00 45.00 119 GLU D C 1
ATOM 10977 O O . GLU D 1 123 ? -36.236 -53.586 43.671 1.00 44.59 119 GLU D O 1
ATOM 10983 N N . ASP D 1 124 ? -35.274 -52.235 42.224 1.00 35.80 120 ASP D N 1
ATOM 10984 C CA . ASP D 1 124 ? -34.060 -52.113 43.024 1.00 33.60 120 ASP D CA 1
ATOM 10985 C C . ASP D 1 124 ? -34.300 -50.985 44.050 1.00 34.55 120 ASP D C 1
ATOM 10986 O O . ASP D 1 124 ? -35.173 -50.128 43.859 1.00 31.11 120 ASP D O 1
ATOM 10991 N N . THR D 1 125 ? -33.484 -50.981 45.096 1.00 34.27 121 THR D N 1
ATOM 10992 C CA . THR D 1 125 ? -33.553 -49.967 46.145 1.00 32.54 121 THR D CA 1
ATOM 10993 C C . THR D 1 125 ? -32.262 -49.206 46.185 1.00 29.51 121 THR D C 1
ATOM 10994 O O . THR D 1 125 ? -31.195 -49.803 46.158 1.00 31.37 121 THR D O 1
ATOM 10998 N N . VAL D 1 126 ? -32.380 -47.877 46.265 1.00 30.21 122 VAL D N 1
ATOM 10999 C CA . VAL D 1 126 ? -31.266 -47.020 46.643 1.00 30.14 122 VAL D CA 1
ATOM 11000 C C . VAL D 1 126 ? -31.442 -46.595 48.119 1.00 28.76 122 VAL D C 1
ATOM 11001 O O . VAL D 1 126 ? -32.518 -46.231 48.573 1.00 29.55 122 VAL D O 1
ATOM 11005 N N . LEU D 1 127 ? -30.367 -46.712 48.855 1.00 26.16 123 LEU D N 1
ATOM 11006 C CA . LEU D 1 127 ? -30.360 -46.457 50.253 1.00 27.75 123 LEU D CA 1
ATOM 11007 C C . LEU D 1 127 ? -29.539 -45.155 50.435 1.00 25.32 123 LEU D C 1
ATOM 11008 O O . LEU D 1 127 ? -28.363 -45.062 50.067 1.00 24.97 123 LEU D O 1
ATOM 11013 N N . ILE D 1 128 ? -30.207 -44.164 50.982 1.00 26.78 124 ILE D N 1
ATOM 11014 C CA . ILE D 1 128 ? -29.572 -42.902 51.397 1.00 27.87 124 ILE D CA 1
ATOM 11015 C C . ILE D 1 128 ? -29.826 -42.709 52.901 1.00 31.10 124 ILE D C 1
ATOM 11016 O O . ILE D 1 128 ? -30.329 -43.610 53.534 1.00 31.57 124 ILE D O 1
ATOM 11021 N N . SER D 1 129 ? -29.382 -41.586 53.472 1.00 33.31 125 SER D N 1
ATOM 11022 C CA . SER D 1 129 ? -29.640 -41.245 54.896 1.00 31.98 125 SER D CA 1
ATOM 11023 C C . SER D 1 129 ? -30.605 -40.099 55.063 1.00 29.18 125 SER D C 1
ATOM 11024 O O . SER D 1 129 ? -30.865 -39.336 54.135 1.00 32.24 125 SER D O 1
ATOM 11027 N N . GLN D 1 130 ? -31.154 -39.970 56.264 1.00 28.77 126 GLN D N 1
ATOM 11028 C CA . GLN D 1 130 ? -32.137 -38.927 56.556 1.00 27.01 126 GLN D CA 1
ATOM 11029 C C . GLN D 1 130 ? -31.495 -37.520 56.618 1.00 24.96 126 GLN D C 1
ATOM 11030 O O . GLN D 1 130 ? -32.209 -36.514 56.552 1.00 25.59 126 GLN D O 1
ATOM 11036 N N . VAL D 1 131 ? -30.175 -37.465 56.722 1.00 23.27 127 VAL D N 1
ATOM 11037 C CA . VAL D 1 131 ? -29.481 -36.202 56.848 1.00 28.55 127 VAL D CA 1
ATOM 11038 C C . VAL D 1 131 ? -28.957 -35.617 55.530 1.00 29.70 127 VAL D C 1
ATOM 11039 O O . VAL D 1 131 ? -28.210 -34.605 55.562 1.00 30.80 127 VAL D O 1
ATOM 11043 N N . GLU D 1 132 ? -29.299 -36.236 54.386 1.00 25.37 128 GLU D N 1
ATOM 11044 C CA . GLU D 1 132 ? -28.716 -35.781 53.138 1.00 24.46 128 GLU D CA 1
ATOM 11045 C C . GLU D 1 132 ? -29.157 -34.318 52.814 1.00 22.01 128 GLU D C 1
ATOM 11046 O O . GLU D 1 132 ? -30.344 -33.911 52.947 1.00 23.51 128 GLU D O 1
ATOM 11052 N N . HIS D 1 133 ? -28.202 -33.585 52.291 1.00 23.00 129 HIS D N 1
ATOM 11053 C CA . HIS D 1 133 ? -28.457 -32.361 51.521 1.00 21.98 129 HIS D CA 1
ATOM 11054 C C . HIS D 1 133 ? -29.409 -32.712 50.353 1.00 23.64 129 HIS D C 1
ATOM 11055 O O . HIS D 1 133 ? -29.371 -33.844 49.811 1.00 25.33 129 HIS D O 1
ATOM 11062 N N . HIS D 1 134 ? -30.238 -31.743 49.944 1.00 22.00 130 HIS D N 1
ATOM 11063 C CA . HIS D 1 134 ? -31.102 -31.917 48.823 1.00 24.18 130 HIS D CA 1
ATOM 11064 C C . HIS D 1 134 ? -30.381 -32.412 47.535 1.00 23.56 130 HIS D C 1
ATOM 11065 O O . HIS D 1 134 ? -31.005 -33.062 46.712 1.00 22.74 130 HIS D O 1
ATOM 11072 N N . ALA D 1 135 ? -29.110 -32.079 47.344 1.00 21.12 131 ALA D N 1
ATOM 11073 C CA . ALA D 1 135 ? -28.403 -32.523 46.142 1.00 20.03 131 ALA D CA 1
ATOM 11074 C C . ALA D 1 135 ? -28.300 -34.054 46.099 1.00 21.11 131 ALA D C 1
ATOM 11075 O O . ALA D 1 135 ? -28.235 -34.617 45.030 1.00 23.26 131 ALA D O 1
ATOM 11077 N N . ASN D 1 136 ? -28.252 -34.693 47.264 1.00 19.44 132 ASN D N 1
ATOM 11078 C CA . ASN D 1 136 ? -28.212 -36.115 47.373 1.00 20.21 132 ASN D CA 1
ATOM 11079 C C . ASN D 1 136 ? -29.492 -36.706 47.927 1.00 20.20 132 ASN D C 1
ATOM 11080 O O . ASN D 1 136 ? -29.464 -37.756 48.538 1.00 22.32 132 ASN D O 1
ATOM 11085 N N . LEU D 1 137 ? -30.614 -36.097 47.633 1.00 20.12 133 LEU D N 1
ATOM 11086 C CA . LEU D 1 137 ? -31.909 -36.586 48.104 1.00 19.76 133 LEU D CA 1
ATOM 11087 C C . LEU D 1 137 ? -32.983 -36.387 47.061 1.00 19.17 133 LEU D C 1
ATOM 11088 O O . LEU D 1 137 ? -33.599 -37.372 46.618 1.00 17.51 133 LEU D O 1
ATOM 11093 N N . VAL D 1 138 ? -33.142 -35.151 46.576 1.00 17.74 134 VAL D N 1
ATOM 11094 C CA . VAL D 1 138 ? -34.220 -34.808 45.684 1.00 18.59 134 VAL D CA 1
ATOM 11095 C C . VAL D 1 138 ? -34.052 -35.555 44.313 1.00 20.73 134 VAL D C 1
ATOM 11096 O O . VAL D 1 138 ? -35.004 -35.982 43.711 1.00 19.35 134 VAL D O 1
ATOM 11100 N N . PRO D 1 139 ? -32.827 -35.645 43.769 1.00 20.23 135 PRO D N 1
ATOM 11101 C CA . PRO D 1 139 ? -32.768 -36.466 42.508 1.00 20.93 135 PRO D CA 1
ATOM 11102 C C . PRO D 1 139 ? -33.316 -37.923 42.621 1.00 20.24 135 PRO D C 1
ATOM 11103 O O . PRO D 1 139 ? -34.078 -38.405 41.750 1.00 21.18 135 PRO D O 1
ATOM 11107 N N . TRP D 1 140 ? -32.961 -38.604 43.689 1.00 22.02 136 TRP D N 1
ATOM 11108 C CA . TRP D 1 140 ? -33.445 -39.961 43.969 1.00 22.80 136 TRP D CA 1
ATOM 11109 C C . TRP D 1 140 ? -34.950 -39.992 44.146 1.00 24.62 136 TRP D C 1
ATOM 11110 O O . TRP D 1 140 ? -35.676 -40.747 43.473 1.00 22.58 136 TRP D O 1
ATOM 11121 N N . VAL D 1 141 ? -35.475 -39.075 44.956 1.00 24.99 137 VAL D N 1
ATOM 11122 C CA . VAL D 1 141 ? -36.929 -39.070 45.234 1.00 23.36 137 VAL D CA 1
ATOM 11123 C C . VAL D 1 141 ? -37.726 -38.749 43.980 1.00 25.02 137 VAL D C 1
ATOM 11124 O O . VAL D 1 141 ? -38.710 -39.427 43.647 1.00 26.61 137 VAL D O 1
ATOM 11128 N N . ARG D 1 142 ? -37.366 -37.674 43.294 1.00 21.02 138 ARG D N 1
ATOM 11129 C CA . ARG D 1 142 ? -38.131 -37.328 42.139 1.00 22.59 138 ARG D CA 1
ATOM 11130 C C . ARG D 1 142 ? -37.953 -38.379 41.015 1.00 22.10 138 ARG D C 1
ATOM 11131 O O . ARG D 1 142 ? -38.925 -38.767 40.374 1.00 23.11 138 ARG D O 1
ATOM 11139 N N . LEU D 1 143 ? -36.716 -38.806 40.752 1.00 23.13 139 LEU D N 1
ATOM 11140 C CA . LEU D 1 143 ? -36.485 -39.691 39.589 1.00 24.03 139 LEU D CA 1
ATOM 11141 C C . LEU D 1 143 ? -36.976 -41.133 39.876 1.00 24.42 139 LEU D C 1
ATOM 11142 O O . LEU D 1 143 ? -37.233 -41.905 38.933 1.00 24.78 139 LEU D O 1
ATOM 11147 N N . SER D 1 144 ? -37.143 -41.493 41.149 1.00 25.96 140 SER D N 1
ATOM 11148 C CA . SER D 1 144 ? -37.804 -42.758 41.482 1.00 27.91 140 SER D CA 1
ATOM 11149 C C . SER D 1 144 ? -39.187 -42.844 40.855 1.00 32.23 140 SER D C 1
ATOM 11150 O O . SER D 1 144 ? -39.634 -43.930 40.560 1.00 31.22 140 SER D O 1
ATOM 11153 N N . LYS D 1 145 ? -39.860 -41.711 40.677 1.00 33.37 141 LYS D N 1
ATOM 11154 C CA . LYS D 1 145 ? -41.160 -41.696 40.069 1.00 35.54 141 LYS D CA 1
ATOM 11155 C C . LYS D 1 145 ? -41.135 -41.850 38.546 1.00 33.21 141 LYS D C 1
ATOM 11156 O O . LYS D 1 145 ? -42.140 -42.130 37.931 1.00 31.42 141 LYS D O 1
ATOM 11162 N N . PHE D 1 146 ? -40.010 -41.625 37.915 1.00 29.92 142 PHE D N 1
ATOM 11163 C CA . PHE D 1 146 ? -39.910 -41.820 36.474 1.00 30.34 142 PHE D CA 1
ATOM 11164 C C . PHE D 1 146 ? -39.307 -43.208 36.141 1.00 31.65 142 PHE D C 1
ATOM 11165 O O . PHE D 1 146 ? -39.677 -43.800 35.183 1.00 33.75 142 PHE D O 1
ATOM 11173 N N . TYR D 1 147 ? -38.357 -43.702 36.919 1.00 30.86 143 TYR D N 1
ATOM 11174 C CA . TYR D 1 147 ? -37.661 -44.929 36.585 1.00 32.74 143 TYR D CA 1
ATOM 11175 C C . TYR D 1 147 ? -38.128 -46.096 37.466 1.00 33.95 143 TYR D C 1
ATOM 11176 O O . TYR D 1 147 ? -37.836 -47.252 37.177 1.00 33.38 143 TYR D O 1
ATOM 11185 N N . GLY D 1 148 ? -38.828 -45.797 38.544 1.00 30.95 144 GLY D N 1
ATOM 11186 C CA . GLY D 1 148 ? -39.522 -46.825 39.303 1.00 31.44 144 GLY D CA 1
ATOM 11187 C C . GLY D 1 148 ? -38.675 -47.579 40.302 1.00 29.87 144 GLY D C 1
ATOM 11188 O O . GLY D 1 148 ? -39.180 -48.460 40.914 1.00 34.21 144 GLY D O 1
ATOM 11189 N N . PHE D 1 149 ? -37.417 -47.217 40.544 1.00 30.10 145 PHE D N 1
ATOM 11190 C CA . PHE D 1 149 ? -36.699 -47.781 41.684 1.00 28.36 145 PHE D CA 1
ATOM 11191 C C . PHE D 1 149 ? -37.292 -47.294 43.039 1.00 28.50 145 PHE D C 1
ATOM 11192 O O . PHE D 1 149 ? -38.132 -46.430 43.054 1.00 27.80 145 PHE D O 1
ATOM 11200 N N . LYS D 1 150 ? -36.850 -47.843 44.160 1.00 31.35 146 LYS D N 1
ATOM 11201 C CA . LYS D 1 150 ? -37.377 -47.437 45.497 1.00 33.56 146 LYS D CA 1
ATOM 11202 C C . LYS D 1 150 ? -36.293 -46.714 46.274 1.00 31.63 146 LYS D C 1
ATOM 11203 O O . LYS D 1 150 ? -35.100 -47.012 46.092 1.00 30.49 146 LYS D O 1
ATOM 11209 N N . VAL D 1 151 ? -36.697 -45.814 47.171 1.00 31.05 147 VAL D N 1
ATOM 11210 C CA . VAL D 1 151 ? -35.758 -45.079 48.024 1.00 30.62 147 VAL D CA 1
ATOM 11211 C C . VAL D 1 151 ? -35.938 -45.501 49.471 1.00 29.21 147 VAL D C 1
ATOM 11212 O O . VAL D 1 151 ? -37.031 -45.460 49.957 1.00 28.92 147 VAL D O 1
ATOM 11216 N N . ALA D 1 152 ? -34.857 -45.846 50.158 1.00 28.59 148 ALA D N 1
ATOM 11217 C CA . ALA D 1 152 ? -34.949 -46.172 51.577 1.00 29.40 148 ALA D CA 1
ATOM 11218 C C . ALA D 1 152 ? -34.005 -45.276 52.324 1.00 29.09 148 ALA D C 1
ATOM 11219 O O . ALA D 1 152 ? -33.029 -44.773 51.738 1.00 26.70 148 ALA D O 1
ATOM 11221 N N . TYR D 1 153 ? -34.221 -45.162 53.633 1.00 31.81 149 TYR D N 1
ATOM 11222 C CA . TYR D 1 153 ? -33.396 -44.283 54.488 1.00 30.55 149 TYR D CA 1
ATOM 11223 C C . TYR D 1 153 ? -32.739 -44.909 55.679 1.00 30.35 149 TYR D C 1
ATOM 11224 O O . TYR D 1 153 ? -33.383 -45.611 56.419 1.00 32.27 149 TYR D O 1
ATOM 11233 N N . ILE D 1 154 ? -31.466 -44.618 55.882 1.00 27.36 150 ILE D N 1
ATOM 11234 C CA . ILE D 1 154 ? -30.812 -44.877 57.169 1.00 32.36 150 ILE D CA 1
ATOM 11235 C C . ILE D 1 154 ? -31.287 -43.736 58.113 1.00 35.75 150 ILE D C 1
ATOM 11236 O O . ILE D 1 154 ? -31.165 -42.523 57.793 1.00 30.26 150 ILE D O 1
ATOM 11241 N N . THR D 1 155 ? -31.802 -44.108 59.279 1.00 36.67 151 THR D N 1
ATOM 11242 C CA . THR D 1 155 ? -32.414 -43.129 60.151 1.00 35.88 151 THR D CA 1
ATOM 11243 C C . THR D 1 155 ? -31.433 -42.415 61.052 1.00 31.83 151 THR D C 1
ATOM 11244 O O . THR D 1 155 ? -30.370 -42.940 61.433 1.00 36.06 151 THR D O 1
ATOM 11248 N N . ALA D 1 156 ? -31.810 -41.177 61.371 1.00 31.97 152 ALA D N 1
ATOM 11249 C CA . ALA D 1 156 ? -30.992 -40.295 62.235 1.00 32.32 152 ALA D CA 1
ATOM 11250 C C . ALA D 1 156 ? -31.656 -40.182 63.599 1.00 29.09 152 ALA D C 1
ATOM 11251 O O . ALA D 1 156 ? -32.842 -40.209 63.673 1.00 29.92 152 ALA D O 1
ATOM 11253 N N . ASP D 1 157 ? -30.872 -40.027 64.657 1.00 35.71 153 ASP D N 1
ATOM 11254 C CA . ASP D 1 157 ? -31.434 -39.908 66.001 1.00 35.73 153 ASP D CA 1
ATOM 11255 C C . ASP D 1 157 ? -31.952 -38.458 66.170 1.00 40.20 153 ASP D C 1
ATOM 11256 O O . ASP D 1 157 ? -32.001 -37.695 65.179 1.00 32.19 153 ASP D O 1
ATOM 11261 N N . GLU D 1 158 ? -32.382 -38.089 67.385 1.00 37.94 154 GLU D N 1
ATOM 11262 C CA . GLU D 1 158 ? -33.136 -36.826 67.544 1.00 38.54 154 GLU D CA 1
ATOM 11263 C C . GLU D 1 158 ? -32.255 -35.568 67.523 1.00 32.57 154 GLU D C 1
ATOM 11264 O O . GLU D 1 158 ? -32.760 -34.475 67.340 1.00 31.92 154 GLU D O 1
ATOM 11270 N N . LYS D 1 159 ? -30.954 -35.741 67.695 1.00 30.76 155 LYS D N 1
ATOM 11271 C CA . LYS D 1 159 ? -29.961 -34.698 67.411 1.00 31.29 155 LYS D CA 1
ATOM 11272 C C . LYS D 1 159 ? -29.357 -34.647 65.956 1.00 32.57 155 LYS D C 1
ATOM 11273 O O . LYS D 1 159 ? -28.438 -33.847 65.663 1.00 34.69 155 LYS D O 1
ATOM 11279 N N . GLY D 1 160 ? -29.894 -35.477 65.063 1.00 30.37 156 GLY D N 1
ATOM 11280 C CA . GLY D 1 160 ? -29.426 -35.606 63.684 1.00 30.69 156 GLY D CA 1
ATOM 11281 C C . GLY D 1 160 ? -28.257 -36.553 63.437 1.00 28.82 156 GLY D C 1
ATOM 11282 O O . GLY D 1 160 ? -27.662 -36.529 62.364 1.00 26.73 156 GLY D O 1
ATOM 11283 N N . VAL D 1 161 ? -27.925 -37.388 64.410 1.00 27.48 157 VAL D N 1
ATOM 11284 C CA . VAL D 1 161 ? -26.748 -38.232 64.324 1.00 30.19 157 VAL D CA 1
ATOM 11285 C C . VAL D 1 161 ? -27.101 -39.592 63.662 1.00 32.08 157 VAL D C 1
ATOM 11286 O O . VAL D 1 161 ? -28.176 -40.167 63.891 1.00 30.58 157 VAL D O 1
ATOM 11290 N N . ILE D 1 162 ? -26.177 -40.072 62.835 1.00 36.04 158 ILE D N 1
ATOM 11291 C CA . ILE D 1 162 ? -26.262 -41.412 62.209 1.00 33.01 158 ILE D CA 1
ATOM 11292 C C . ILE D 1 162 ? -25.335 -42.264 63.021 1.00 30.16 158 ILE D C 1
ATOM 11293 O O . ILE D 1 162 ? -24.108 -42.095 62.950 1.00 31.97 158 ILE D O 1
ATOM 11298 N N . THR D 1 163 ? -25.900 -43.118 63.864 1.00 29.01 159 THR D N 1
ATOM 11299 C CA . THR D 1 163 ? -25.088 -43.958 64.747 1.00 31.48 159 THR D CA 1
ATOM 11300 C C . THR D 1 163 ? -24.698 -45.254 64.024 1.00 32.16 159 THR D C 1
ATOM 11301 O O . THR D 1 163 ? -25.432 -45.710 63.121 1.00 30.62 159 THR D O 1
ATOM 11305 N N . ASN D 1 164 ? -23.588 -45.857 64.455 1.00 34.72 160 ASN D N 1
ATOM 11306 C CA . ASN D 1 164 ? -23.184 -47.171 63.952 1.00 35.76 160 ASN D CA 1
ATOM 11307 C C . ASN D 1 164 ? -24.303 -48.201 64.054 1.00 38.80 160 ASN D C 1
ATOM 11308 O O . ASN D 1 164 ? -24.513 -49.013 63.126 1.00 41.15 160 ASN D O 1
ATOM 11313 N N . GLU D 1 165 ? -25.050 -48.132 65.146 1.00 36.16 161 GLU D N 1
ATOM 11314 C CA . GLU D 1 165 ? -26.221 -48.989 65.379 1.00 39.28 161 GLU D CA 1
ATOM 11315 C C . GLU D 1 165 ? -27.314 -48.849 64.353 1.00 41.25 161 GLU D C 1
ATOM 11316 O O . GLU D 1 165 ? -27.994 -49.835 63.993 1.00 35.59 161 GLU D O 1
ATOM 11322 N N . SER D 1 166 ? -27.563 -47.611 63.919 1.00 37.77 162 SER D N 1
ATOM 11323 C CA . SER D 1 166 ? -28.613 -47.352 62.924 1.00 35.25 162 SER D CA 1
ATOM 11324 C C . SER D 1 166 ? -28.283 -48.005 61.594 1.00 32.18 162 SER D C 1
ATOM 11325 O O . SER D 1 166 ? -29.169 -48.409 60.857 1.00 36.74 162 SER D O 1
ATOM 11328 N N . ILE D 1 167 ? -26.998 -47.984 61.284 1.00 32.49 163 ILE D N 1
ATOM 11329 C CA . ILE D 1 167 ? -26.508 -48.474 60.041 1.00 36.09 163 ILE D CA 1
ATOM 11330 C C . ILE D 1 167 ? -26.636 -50.000 60.047 1.00 37.76 163 ILE D C 1
ATOM 11331 O O . ILE D 1 167 ? -27.057 -50.582 59.064 1.00 39.04 163 ILE D O 1
ATOM 11336 N N . LEU D 1 168 ? -26.327 -50.617 61.181 1.00 39.85 164 LEU D N 1
ATOM 11337 C CA . LEU D 1 168 ? -26.378 -52.083 61.315 1.00 40.80 164 LEU D CA 1
ATOM 11338 C C . LEU D 1 168 ? -27.846 -52.502 61.333 1.00 38.56 164 LEU D C 1
ATOM 11339 O O . LEU D 1 168 ? -28.261 -53.398 60.634 1.00 37.26 164 LEU D O 1
ATOM 11344 N N . LYS D 1 169 ? -28.662 -51.772 62.063 1.00 39.90 165 LYS D N 1
ATOM 11345 C CA . LYS D 1 169 ? -30.083 -52.003 62.033 1.00 41.49 165 LYS D CA 1
ATOM 11346 C C . LYS D 1 169 ? -30.636 -51.966 60.599 1.00 43.40 165 LYS D C 1
ATOM 11347 O O . LYS D 1 169 ? -31.533 -52.778 60.228 1.00 39.02 165 LYS D O 1
ATOM 11353 N N . THR D 1 170 ? -30.148 -51.012 59.796 1.00 36.78 166 THR D N 1
ATOM 11354 C CA . THR D 1 170 ? -30.665 -50.870 58.457 1.00 35.24 166 THR D CA 1
ATOM 11355 C C . THR D 1 170 ? -30.263 -52.075 57.616 1.00 30.04 166 THR D C 1
ATOM 11356 O O . THR D 1 170 ? -31.070 -52.567 56.840 1.00 28.09 166 THR D O 1
ATOM 11360 N N . LYS D 1 171 ? -29.024 -52.535 57.772 1.00 34.07 167 LYS D N 1
ATOM 11361 C CA . LYS D 1 171 ? -28.555 -53.782 57.138 1.00 41.72 167 LYS D CA 1
ATOM 11362 C C . LYS D 1 171 ? -29.510 -54.990 57.377 1.00 44.58 167 LYS D C 1
ATOM 11363 O O . LYS D 1 171 ? -29.765 -55.789 56.467 1.00 38.40 167 LYS D O 1
ATOM 11369 N N . GLU D 1 172 ? -30.067 -55.079 58.581 1.00 44.49 168 GLU D N 1
ATOM 11370 C CA . GLU D 1 172 ? -30.997 -56.147 58.916 1.00 49.19 168 GLU D CA 1
ATOM 11371 C C . GLU D 1 172 ? -32.263 -56.055 58.109 1.00 46.86 168 GLU D C 1
ATOM 11372 O O . GLU D 1 172 ? -32.777 -57.071 57.697 1.00 45.96 168 GLU D O 1
ATOM 11378 N N . SER D 1 173 ? -32.801 -54.861 57.919 1.00 42.23 169 SER D N 1
ATOM 11379 C CA . SER D 1 173 ? -33.980 -54.688 57.058 1.00 45.25 169 SER D CA 1
ATOM 11380 C C . SER D 1 173 ? -33.681 -54.681 55.547 1.00 46.17 169 SER D C 1
ATOM 11381 O O . SER D 1 173 ? -34.559 -54.928 54.746 1.00 46.94 169 SER D O 1
ATOM 11384 N N . ILE D 1 174 ? -32.477 -54.301 55.150 1.00 44.77 170 ILE D N 1
ATOM 11385 C CA . ILE D 1 174 ? -32.203 -54.091 53.733 1.00 44.72 170 ILE D CA 1
ATOM 11386 C C . ILE D 1 174 ? -30.818 -54.569 53.514 1.00 39.04 170 ILE D C 1
ATOM 11387 O O . ILE D 1 174 ? -29.879 -53.779 53.507 1.00 38.78 170 ILE D O 1
ATOM 11392 N N . PRO D 1 175 ? -30.667 -55.901 53.427 1.00 38.87 171 PRO D N 1
ATOM 11393 C CA . PRO D 1 175 ? -29.311 -56.471 53.381 1.00 36.45 171 PRO D CA 1
ATOM 11394 C C . PRO D 1 175 ? -28.622 -56.171 52.048 1.00 32.10 171 PRO D C 1
ATOM 11395 O O . PRO D 1 175 ? -27.402 -56.051 51.993 1.00 36.34 171 PRO D O 1
ATOM 11399 N N . ASN D 1 176 ? -29.418 -56.004 51.009 1.00 30.20 172 ASN D N 1
ATOM 11400 C CA . ASN D 1 176 ? -28.870 -56.037 49.680 1.00 37.83 172 ASN D CA 1
ATOM 11401 C C . ASN D 1 176 ? -29.381 -54.830 48.842 1.00 37.64 172 ASN D C 1
ATOM 11402 O O . ASN D 1 176 ? -30.057 -55.018 47.853 1.00 35.30 172 ASN D O 1
ATOM 11407 N N . PRO D 1 177 ? -29.124 -53.579 49.294 1.00 37.03 173 PRO D N 1
ATOM 11408 C CA . PRO D 1 177 ? -29.563 -52.457 48.444 1.00 34.21 173 PRO D CA 1
ATOM 11409 C C . PRO D 1 177 ? -28.663 -52.394 47.194 1.00 29.26 173 PRO D C 1
ATOM 11410 O O . PRO D 1 177 ? -27.487 -52.659 47.272 1.00 29.95 173 PRO D O 1
ATOM 11414 N N . LYS D 1 178 ? -29.221 -52.051 46.048 1.00 30.05 174 LYS D N 1
ATOM 11415 C CA . LYS D 1 178 ? -28.409 -51.927 44.838 1.00 29.85 174 LYS D CA 1
ATOM 11416 C C . LYS D 1 178 ? -27.431 -50.773 44.941 1.00 30.15 174 LYS D C 1
ATOM 11417 O O . LYS D 1 178 ? -26.242 -50.898 44.588 1.00 30.79 174 LYS D O 1
ATOM 11423 N N . VAL D 1 179 ? -27.938 -49.628 45.398 1.00 29.85 175 VAL D N 1
ATOM 11424 C CA . VAL D 1 179 ? -27.104 -48.410 45.514 1.00 28.75 175 VAL D CA 1
ATOM 11425 C C . VAL D 1 179 ? -27.210 -47.870 46.947 1.00 26.94 175 VAL D C 1
ATOM 11426 O O . VAL D 1 179 ? -28.293 -47.880 47.563 1.00 26.88 175 VAL D O 1
ATOM 11430 N N . VAL D 1 180 ? -26.059 -47.487 47.476 1.00 25.04 176 VAL D N 1
ATOM 11431 C CA . VAL D 1 180 ? -25.972 -46.715 48.693 1.00 27.22 176 VAL D CA 1
ATOM 11432 C C . VAL D 1 180 ? -25.279 -45.382 48.333 1.00 26.13 176 VAL D C 1
ATOM 11433 O O . VAL D 1 180 ? -24.143 -45.345 47.793 1.00 25.24 176 VAL D O 1
ATOM 11437 N N . SER D 1 181 ? -26.012 -44.311 48.634 1.00 24.44 177 SER D N 1
ATOM 11438 C CA . SER D 1 181 ? -25.534 -42.947 48.442 1.00 26.80 177 SER D CA 1
ATOM 11439 C C . SER D 1 181 ? -25.647 -42.188 49.782 1.00 23.62 177 SER D C 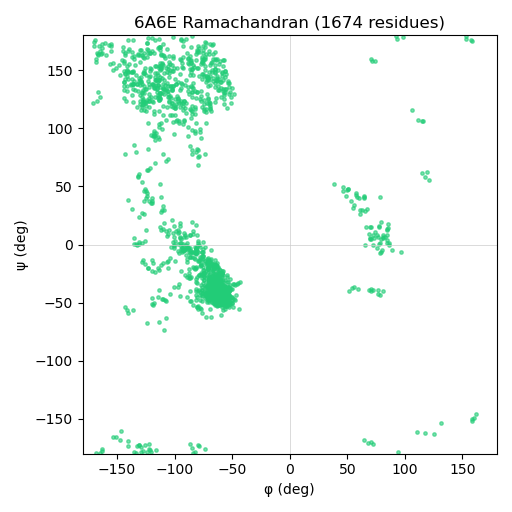1
ATOM 11440 O O . SER D 1 181 ? -26.729 -42.000 50.287 1.00 24.61 177 SER D O 1
ATOM 11443 N N . ILE D 1 182 ? -24.504 -41.816 50.306 1.00 25.07 178 ILE D N 1
ATOM 11444 C CA . ILE D 1 182 ? -24.392 -41.220 51.602 1.00 25.57 178 ILE D CA 1
ATOM 11445 C C . ILE D 1 182 ? -23.363 -40.075 51.646 1.00 24.36 178 ILE D C 1
ATOM 11446 O O . ILE D 1 182 ? -22.316 -40.094 50.971 1.00 21.19 178 ILE D O 1
ATOM 11451 N N . THR D 1 183 ? -23.642 -39.098 52.524 1.00 24.20 179 THR D N 1
ATOM 11452 C CA . THR D 1 183 ? -22.770 -37.939 52.707 1.00 20.88 179 THR D CA 1
ATOM 11453 C C . THR D 1 183 ? -21.526 -38.389 53.361 1.00 21.76 179 THR D C 1
ATOM 11454 O O . THR D 1 183 ? -21.525 -39.298 54.212 1.00 21.96 179 THR D O 1
ATOM 11458 N N . GLY D 1 184 ? -20.425 -37.803 52.922 1.00 20.20 180 GLY D N 1
ATOM 11459 C CA . GLY D 1 184 ? -19.167 -38.003 53.608 1.00 23.34 180 GLY D CA 1
ATOM 11460 C C . GLY D 1 184 ? -19.184 -37.191 54.929 1.00 24.95 180 GLY D C 1
ATOM 11461 O O . GLY D 1 184 ? -18.438 -37.513 55.875 1.00 23.38 180 GLY D O 1
ATOM 11462 N N . GLN D 1 185 ? -20.006 -36.141 54.977 1.00 24.36 181 GLN D N 1
ATOM 11463 C CA . GLN D 1 185 ? -20.054 -35.199 56.172 1.00 25.53 181 GLN D CA 1
ATOM 11464 C C . GLN D 1 185 ? -21.240 -34.288 55.987 1.00 23.87 181 GLN D C 1
ATOM 11465 O O . GLN D 1 185 ? -21.355 -33.646 54.971 1.00 25.68 181 GLN D O 1
ATOM 11471 N N . SER D 1 186 ? -22.145 -34.300 56.928 1.00 24.38 182 SER D N 1
ATOM 11472 C CA . SER D 1 186 ? -23.350 -33.476 56.907 1.00 24.54 182 SER D CA 1
ATOM 11473 C C . SER D 1 186 ? -23.012 -31.979 56.917 1.00 24.90 182 SER D C 1
ATOM 11474 O O . SER D 1 186 ? -22.141 -31.528 57.726 1.00 22.53 182 SER D O 1
ATOM 11477 N N . ASN D 1 187 ? -23.727 -31.217 56.072 1.00 25.74 183 ASN D N 1
ATOM 11478 C CA . ASN D 1 187 ? -23.587 -29.733 56.051 1.00 26.06 183 ASN D CA 1
ATOM 11479 C C . ASN D 1 187 ? -24.371 -29.062 57.222 1.00 27.06 183 ASN D C 1
ATOM 11480 O O . ASN D 1 187 ? -24.356 -27.846 57.318 1.00 23.33 183 ASN D O 1
ATOM 11485 N N . VAL D 1 188 ? -25.052 -29.859 58.060 1.00 26.76 184 VAL D N 1
ATOM 11486 C CA . VAL D 1 188 ? -25.862 -29.363 59.201 1.00 26.33 184 VAL D CA 1
ATOM 11487 C C . VAL D 1 188 ? -25.349 -29.880 60.544 1.00 27.40 184 VAL D C 1
ATOM 11488 O O . VAL D 1 188 ? -25.078 -29.094 61.450 1.00 27.43 184 VAL D O 1
ATOM 11492 N N . THR D 1 189 ? -25.167 -31.200 60.669 1.00 27.79 185 THR D N 1
ATOM 11493 C CA . THR D 1 189 ? -24.735 -31.777 61.939 1.00 27.57 185 THR D CA 1
ATOM 11494 C C . THR D 1 189 ? -23.274 -31.711 62.117 1.00 27.42 185 THR D C 1
ATOM 11495 O O . THR D 1 189 ? -22.799 -31.804 63.256 1.00 26.69 185 THR D O 1
ATOM 11499 N N . GLY D 1 190 ? -22.534 -31.558 61.010 1.00 24.56 186 GLY D N 1
ATOM 11500 C CA . GLY D 1 190 ? -21.076 -31.674 61.034 1.00 23.77 186 GLY D CA 1
ATOM 11501 C C . GLY D 1 190 ? -20.461 -33.074 61.202 1.00 22.46 186 GLY D C 1
ATOM 11502 O O . GLY D 1 190 ? -19.220 -33.230 61.260 1.00 22.89 186 GLY D O 1
ATOM 11503 N N . GLN D 1 191 ? -21.316 -34.083 61.321 1.00 23.48 187 GLN D N 1
ATOM 11504 C CA . GLN D 1 191 ? -20.847 -35.474 61.489 1.00 23.66 187 GLN D CA 1
ATOM 11505 C C . GLN D 1 191 ? -20.175 -35.996 60.212 1.00 25.12 187 GLN D C 1
ATOM 11506 O O . GLN D 1 191 ? -20.822 -36.125 59.183 1.00 24.55 187 GLN D O 1
ATOM 11512 N N . GLU D 1 192 ? -18.883 -36.273 60.317 1.00 27.57 188 GLU D N 1
ATOM 11513 C CA . GLU D 1 192 ? -18.116 -37.071 59.366 1.00 29.70 188 GLU D CA 1
ATOM 11514 C C . GLU D 1 192 ? -18.537 -38.538 59.418 1.00 31.08 188 GLU D C 1
ATOM 11515 O O . GLU D 1 192 ? -18.418 -39.167 60.447 1.00 31.45 188 GLU D O 1
ATOM 11521 N N . MET D 1 193 ? -19.058 -39.072 58.320 1.00 29.65 189 MET D N 1
ATOM 11522 C CA . MET D 1 193 ? -19.656 -40.382 58.374 1.00 29.29 189 MET D CA 1
ATOM 11523 C C . MET D 1 193 ? -18.580 -41.478 58.428 1.00 27.64 189 MET D C 1
ATOM 11524 O O . MET D 1 193 ? -17.430 -41.265 58.014 1.00 26.85 189 MET D O 1
ATOM 11529 N N . PRO D 1 194 ? -18.950 -42.661 58.949 1.00 30.01 190 PRO D N 1
ATOM 11530 C CA . PRO D 1 194 ? -18.000 -43.790 59.020 1.00 32.45 190 PRO D CA 1
ATOM 11531 C C . PRO D 1 194 ? -17.993 -44.565 57.683 1.00 32.77 190 PRO D C 1
ATOM 11532 O O . PRO D 1 194 ? -18.661 -45.608 57.531 1.00 29.60 190 PRO D O 1
ATOM 11536 N N . ILE D 1 195 ? -17.256 -44.051 56.713 1.00 32.49 191 ILE D N 1
ATOM 11537 C CA . ILE D 1 195 ? -17.379 -44.580 55.349 1.00 31.15 191 ILE D CA 1
ATOM 11538 C C . ILE D 1 195 ? -16.943 -46.059 55.295 1.00 31.30 191 ILE D C 1
ATOM 11539 O O . ILE D 1 195 ? -17.643 -46.872 54.721 1.00 27.54 191 ILE D O 1
ATOM 11544 N N . GLU D 1 196 ? -15.847 -46.378 55.966 1.00 29.80 192 GLU D N 1
ATOM 11545 C CA . GLU D 1 196 ? -15.328 -47.754 56.040 1.00 34.13 192 GLU D CA 1
ATOM 11546 C C . GLU D 1 196 ? -16.370 -48.715 56.547 1.00 34.72 192 GLU D C 1
ATOM 11547 O O . GLU D 1 196 ? -16.626 -49.763 55.953 1.00 34.59 192 GLU D O 1
ATOM 11553 N N . LEU D 1 197 ? -17.000 -48.353 57.650 1.00 33.26 193 LEU D N 1
ATOM 11554 C CA . LEU D 1 197 ? -18.049 -49.173 58.161 1.00 32.91 193 LEU D CA 1
ATOM 11555 C C . LEU D 1 197 ? -19.098 -49.401 57.104 1.00 34.30 193 LEU D C 1
ATOM 11556 O O . LEU D 1 197 ? -19.543 -50.526 56.918 1.00 36.49 193 LEU D O 1
ATOM 11561 N N . ILE D 1 198 ? -19.558 -48.328 56.450 1.00 31.86 194 ILE D N 1
ATOM 11562 C CA . ILE D 1 198 ? -20.649 -48.429 55.483 1.00 32.01 194 ILE D CA 1
ATOM 11563 C C . ILE D 1 198 ? -20.230 -49.315 54.274 1.00 27.28 194 ILE D C 1
ATOM 11564 O O . ILE D 1 198 ? -21.011 -50.100 53.769 1.00 25.51 194 ILE D O 1
ATOM 11569 N N . ARG D 1 199 ? -19.014 -49.137 53.824 1.00 29.93 195 ARG D N 1
ATOM 11570 C CA . ARG D 1 199 ? -18.440 -49.972 52.744 1.00 32.92 195 ARG D CA 1
ATOM 11571 C C . ARG D 1 199 ? -18.475 -51.482 53.106 1.00 37.63 195 ARG D C 1
ATOM 11572 O O . ARG D 1 199 ? -18.966 -52.296 52.306 1.00 38.20 195 ARG D O 1
ATOM 11580 N N . GLU D 1 200 ? -18.016 -51.819 54.322 1.00 38.43 196 GLU D N 1
ATOM 11581 C CA . GLU D 1 200 ? -17.993 -53.216 54.810 1.00 39.71 196 GLU D CA 1
ATOM 11582 C C . GLU D 1 200 ? -19.371 -53.757 55.097 1.00 40.14 196 GLU D C 1
ATOM 11583 O O . GLU D 1 200 ? -19.617 -54.932 54.918 1.00 42.93 196 GLU D O 1
ATOM 11589 N N . THR D 1 201 ? -20.294 -52.904 55.503 1.00 37.63 197 THR D N 1
ATOM 11590 C CA . THR D 1 201 ? -21.645 -53.346 55.758 1.00 34.67 197 THR D CA 1
ATOM 11591 C C . THR D 1 201 ? -22.468 -53.658 54.493 1.00 36.95 197 THR D C 1
ATOM 11592 O O . THR D 1 201 ? -23.358 -54.515 54.544 1.00 34.34 197 THR D O 1
ATOM 11596 N N . PHE D 1 202 ? -22.269 -52.885 53.419 1.00 34.94 198 PHE D N 1
ATOM 11597 C CA . PHE D 1 202 ? -23.043 -53.070 52.166 1.00 36.25 198 PHE D CA 1
ATOM 11598 C C . PHE D 1 202 ? -22.030 -53.302 51.052 1.00 3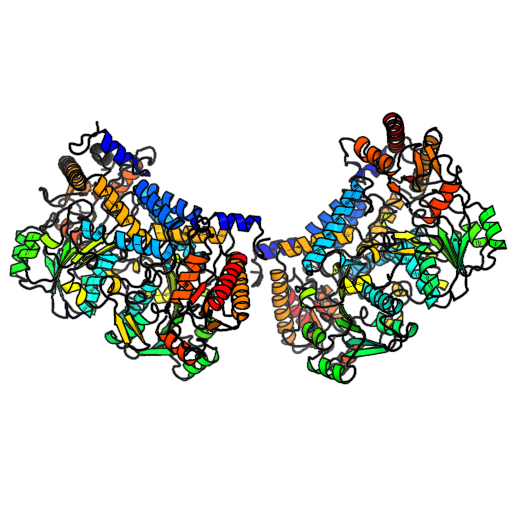8.60 198 PHE D C 1
ATOM 11599 O O . PHE D 1 202 ? -21.931 -52.531 50.092 1.00 31.95 198 PHE D O 1
ATOM 11607 N N . LYS D 1 203 ? -21.328 -54.431 51.219 1.00 38.81 199 LYS D N 1
ATOM 11608 C CA . LYS D 1 203 ? -20.249 -54.891 50.412 1.00 38.67 199 LYS D CA 1
ATOM 11609 C C . LYS D 1 203 ? -20.598 -54.960 48.963 1.00 33.76 199 LYS D C 1
ATOM 11610 O O . LYS D 1 203 ? -19.732 -54.716 48.128 1.00 32.09 199 LYS D O 1
ATOM 11616 N N . ASN D 1 204 ? -21.817 -55.372 48.654 1.00 31.48 200 ASN D N 1
ATOM 11617 C CA . ASN D 1 204 ? -22.207 -55.534 47.274 1.00 34.12 200 ASN D CA 1
ATOM 11618 C C . ASN D 1 204 ? -22.917 -54.355 46.667 1.00 36.29 200 ASN D C 1
ATOM 11619 O O . ASN D 1 204 ? -23.385 -54.518 45.586 1.00 34.13 200 ASN D O 1
ATOM 11624 N N . ALA D 1 205 ? -23.055 -53.218 47.344 1.00 33.25 201 ALA D N 1
ATOM 11625 C CA . ALA D 1 205 ? -23.800 -52.121 46.782 1.00 31.20 201 ALA D CA 1
ATOM 11626 C C . ALA D 1 205 ? -22.869 -51.273 45.974 1.00 27.64 201 ALA D C 1
ATOM 11627 O O . ALA D 1 205 ? -21.643 -51.325 46.149 1.00 27.51 201 ALA D O 1
ATOM 11629 N N . THR D 1 206 ? -23.435 -50.540 45.006 1.00 27.85 202 THR D N 1
ATOM 11630 C CA . THR D 1 206 ? -22.675 -49.452 44.398 1.00 26.18 202 THR D CA 1
ATOM 11631 C C . THR D 1 206 ? -22.709 -48.320 45.420 1.00 25.31 202 THR D C 1
ATOM 11632 O O . THR D 1 206 ? -23.774 -47.794 45.753 1.00 24.32 202 THR D O 1
ATOM 11636 N N . LEU D 1 207 ? -21.536 -47.951 45.891 1.00 25.97 203 LEU D N 1
ATOM 11637 C CA . LEU D 1 207 ? -21.360 -46.968 46.926 1.00 26.90 203 LEU D CA 1
ATOM 11638 C C . LEU D 1 207 ? -20.917 -45.559 46.464 1.00 23.53 203 LEU D C 1
ATOM 11639 O O . LEU D 1 207 ? -19.777 -45.340 46.025 1.00 23.46 203 LEU D O 1
ATOM 11644 N N . ILE D 1 208 ? -21.823 -44.616 46.601 1.00 21.16 204 ILE D N 1
ATOM 11645 C CA . ILE D 1 208 ? -21.573 -43.207 46.224 1.00 22.38 204 ILE D CA 1
ATOM 11646 C C . ILE D 1 208 ? -21.406 -42.394 47.495 1.00 21.65 204 ILE D C 1
ATOM 11647 O O . ILE D 1 208 ? -22.244 -42.483 48.411 1.00 21.49 204 ILE D O 1
ATOM 11652 N N . VAL D 1 209 ? -20.351 -41.576 47.532 1.00 23.47 205 VAL D N 1
ATOM 11653 C CA . VAL D 1 209 ? -20.180 -40.613 48.636 1.00 23.77 205 VAL D CA 1
ATOM 11654 C C . VAL D 1 209 ? -20.302 -39.165 48.129 1.00 22.55 205 VAL D C 1
ATOM 11655 O O . VAL D 1 209 ? -19.570 -38.723 47.204 1.00 20.77 205 VAL D O 1
ATOM 11659 N N . ASP D 1 210 ? -21.217 -38.449 48.758 1.00 21.54 206 ASP D N 1
ATOM 11660 C CA . ASP D 1 210 ? -21.301 -36.977 48.634 1.00 21.28 206 ASP D CA 1
ATOM 11661 C C . ASP D 1 210 ? -20.246 -36.339 49.479 1.00 22.06 206 ASP D C 1
ATOM 11662 O O . ASP D 1 210 ? -20.421 -36.193 50.696 1.00 25.73 206 ASP D O 1
ATOM 11667 N N . GLY D 1 211 ? -19.149 -35.938 48.846 1.00 17.68 207 GLY D N 1
ATOM 11668 C CA . GLY D 1 211 ? -18.033 -35.410 49.547 1.00 18.40 207 GLY D CA 1
ATOM 11669 C C . GLY D 1 211 ? -17.889 -33.902 49.651 1.00 18.84 207 GLY D C 1
ATOM 11670 O O . GLY D 1 211 ? -16.853 -33.399 50.083 1.00 17.67 207 GLY D O 1
ATOM 11671 N N . ALA D 1 212 ? -18.941 -33.174 49.301 1.00 19.64 208 ALA D N 1
ATOM 11672 C CA . ALA D 1 212 ? -18.857 -31.727 49.205 1.00 18.99 208 ALA D CA 1
ATOM 11673 C C . ALA D 1 212 ? -18.358 -30.998 50.455 1.00 20.05 208 ALA D C 1
ATOM 11674 O O . ALA D 1 212 ? -17.569 -30.023 50.328 1.00 18.32 208 ALA D O 1
ATOM 11676 N N . GLN D 1 213 ? -18.772 -31.446 51.645 1.00 22.42 209 GLN D N 1
ATOM 11677 C CA . GLN D 1 213 ? -18.280 -30.801 52.916 1.00 24.81 209 GLN D CA 1
ATOM 11678 C C . GLN D 1 213 ? -16.993 -31.413 53.392 1.00 24.98 209 GLN D C 1
ATOM 11679 O O . GLN D 1 213 ? -16.229 -30.771 54.111 1.00 25.28 209 GLN D O 1
ATOM 11685 N N . LEU D 1 214 ? -16.760 -32.659 52.999 1.00 24.79 210 LEU D N 1
ATOM 11686 C CA . LEU D 1 214 ? -15.620 -33.454 53.501 1.00 25.10 210 LEU D CA 1
ATOM 11687 C C . LEU D 1 214 ? -14.308 -33.161 52.867 1.00 24.59 210 LEU D C 1
ATOM 11688 O O . LEU D 1 214 ? -13.327 -32.880 53.543 1.00 24.88 210 LEU D O 1
ATOM 11693 N N . VAL D 1 215 ? -14.283 -33.217 51.542 1.00 23.95 211 VAL D N 1
ATOM 11694 C CA . VAL D 1 215 ? -13.058 -33.091 50.774 1.00 21.93 211 VAL D CA 1
ATOM 11695 C C . VAL D 1 215 ? -12.264 -31.841 51.016 1.00 21.92 211 VAL D C 1
ATOM 11696 O O . VAL D 1 215 ? -11.052 -31.870 50.877 1.00 20.33 211 VAL D O 1
ATOM 11700 N N . PRO D 1 216 ? -12.940 -30.694 51.245 1.00 22.67 212 PRO D N 1
ATOM 11701 C CA . PRO D 1 216 ? -12.193 -29.490 51.547 1.00 23.49 212 PRO D CA 1
ATOM 11702 C C . PRO D 1 216 ? -11.267 -29.492 52.764 1.00 21.66 212 PRO D C 1
ATOM 11703 O O . PRO D 1 216 ? -10.331 -28.693 52.770 1.00 22.66 212 PRO D O 1
ATOM 11707 N N . HIS D 1 217 ? -11.500 -30.326 53.764 1.00 22.63 213 HIS D N 1
ATOM 11708 C CA . HIS D 1 217 ? -10.660 -30.265 54.981 1.00 26.34 213 HIS D CA 1
ATOM 11709 C C . HIS D 1 217 ? -10.128 -31.591 55.530 1.00 30.43 213 HIS D C 1
ATOM 11710 O O . HIS D 1 217 ? -9.468 -31.576 56.549 1.00 32.29 213 HIS D O 1
ATOM 11717 N N . LYS D 1 218 ? -10.435 -32.719 54.874 1.00 29.53 214 LYS D N 1
ATOM 11718 C CA . LYS D 1 218 ? -9.936 -34.000 55.255 1.00 30.21 214 LYS D CA 1
ATOM 11719 C C . LYS D 1 218 ? -9.413 -34.817 54.046 1.00 32.38 214 LYS D C 1
ATOM 11720 O O . LYS D 1 218 ? -10.094 -34.912 53.006 1.00 26.43 214 LYS D O 1
ATOM 11726 N N . LYS D 1 219 ? -8.232 -35.402 54.199 1.00 35.06 215 LYS D N 1
ATOM 11727 C CA . LYS D 1 219 ? -7.664 -36.302 53.166 1.00 36.73 215 LYS D CA 1
ATOM 11728 C C . LYS D 1 219 ? -8.630 -37.388 52.758 1.00 30.52 215 LYS D C 1
ATOM 11729 O O . LYS D 1 219 ? -9.264 -37.988 53.601 1.00 29.64 215 LYS D O 1
ATOM 11735 N N . VAL D 1 220 ? -8.813 -37.588 51.451 1.00 29.46 216 VAL D N 1
ATOM 11736 C CA . VAL D 1 220 ? -9.709 -38.667 50.930 1.00 28.59 216 VAL D CA 1
ATOM 11737 C C . VAL D 1 220 ? -8.846 -39.503 49.965 1.00 30.63 216 VAL D C 1
ATOM 11738 O O . VAL D 1 220 ? -8.248 -38.987 49.022 1.00 27.98 216 VAL D O 1
ATOM 11742 N N . ASP D 1 221 ? -8.738 -40.787 50.252 1.00 30.80 217 ASP D N 1
ATOM 11743 C CA . ASP D 1 221 ? -7.995 -41.720 49.410 1.00 30.29 217 ASP D CA 1
ATOM 11744 C C . ASP D 1 221 ? -9.033 -42.671 48.848 1.00 29.58 217 ASP D C 1
ATOM 11745 O O . ASP D 1 221 ? -9.509 -43.559 49.551 1.00 26.52 217 ASP D O 1
ATOM 11750 N N . VAL D 1 222 ? -9.444 -42.467 47.595 1.00 27.83 218 VAL D N 1
ATOM 11751 C CA . VAL D 1 222 ? -10.585 -43.247 47.106 1.00 26.78 218 VAL D CA 1
ATOM 11752 C C . VAL D 1 222 ? -10.296 -44.758 47.005 1.00 24.55 218 VAL D C 1
ATOM 11753 O O . VAL D 1 222 ? -11.243 -45.544 47.047 1.00 20.90 218 VAL D O 1
ATOM 11757 N N . LYS D 1 223 ? -9.041 -45.158 46.820 1.00 23.81 219 LYS D N 1
ATOM 11758 C CA . LYS D 1 223 ? -8.689 -46.624 46.762 1.00 29.78 219 LYS D CA 1
ATOM 11759 C C . LYS D 1 223 ? -8.825 -47.288 48.123 1.00 32.34 219 LYS D C 1
ATOM 11760 O O . LYS D 1 223 ? -9.497 -48.308 48.257 1.00 36.44 219 LYS D O 1
ATOM 11766 N N . LYS D 1 224 ? -8.259 -46.646 49.144 1.00 35.85 220 LYS D N 1
ATOM 11767 C CA . LYS D 1 224 ? -8.355 -47.158 50.502 1.00 35.12 220 LYS D CA 1
ATOM 11768 C C . LYS D 1 224 ? -9.798 -47.185 50.954 1.00 35.53 220 LYS D C 1
ATOM 11769 O O . LYS D 1 224 ? -10.246 -48.182 51.462 1.00 33.28 220 LYS D O 1
ATOM 11775 N N . LEU D 1 225 ? -10.572 -46.146 50.691 1.00 33.33 221 LEU D N 1
ATOM 11776 C CA . LEU D 1 225 ? -11.968 -46.179 51.078 1.00 31.38 221 LEU D CA 1
ATOM 11777 C C . LEU D 1 225 ? -12.782 -47.163 50.281 1.00 30.06 221 LEU D C 1
ATOM 11778 O O . LEU D 1 225 ? -13.795 -47.664 50.759 1.00 27.11 221 LEU D O 1
ATOM 11783 N N . ASP D 1 226 ? -12.373 -47.389 49.041 1.00 29.49 222 ASP D N 1
ATOM 11784 C CA . ASP D 1 226 ? -13.024 -48.363 48.118 1.00 30.58 222 ASP D CA 1
ATOM 11785 C C . ASP D 1 226 ? -14.424 -47.967 47.700 1.00 30.26 222 ASP D C 1
ATOM 11786 O O . ASP D 1 226 ? -15.325 -48.817 47.407 1.00 30.55 222 ASP D O 1
ATOM 11791 N N . VAL D 1 227 ? -14.618 -46.650 47.641 1.00 29.23 223 VAL D N 1
ATOM 11792 C CA . VAL D 1 227 ? -15.901 -46.124 47.193 1.00 28.65 223 VAL D CA 1
ATOM 11793 C C . VAL D 1 227 ? -15.938 -46.301 45.687 1.00 24.29 223 VAL D C 1
ATOM 11794 O O . VAL D 1 227 ? -14.915 -46.249 45.011 1.00 25.91 223 VAL D O 1
ATOM 11798 N N . ASP D 1 228 ? -17.128 -46.540 45.201 1.00 23.03 224 ASP D N 1
ATOM 11799 C CA . ASP D 1 228 ? -17.396 -46.656 43.810 1.00 22.22 224 ASP D CA 1
ATOM 11800 C C . ASP D 1 228 ? -17.445 -45.294 43.055 1.00 25.15 224 ASP D C 1
ATOM 11801 O O . ASP D 1 228 ? -16.958 -45.212 41.925 1.00 22.57 224 ASP D O 1
ATOM 11806 N N . PHE D 1 229 ? -18.019 -44.255 43.691 1.00 22.84 225 PHE D N 1
ATOM 11807 C CA . PHE D 1 229 ? -18.176 -42.897 43.112 1.00 22.43 225 PHE D CA 1
ATOM 11808 C C . PHE D 1 229 ? -18.060 -41.892 44.276 1.00 22.11 225 PHE D C 1
ATOM 11809 O O . PHE D 1 229 ? -18.465 -42.216 45.424 1.00 21.65 225 PHE D O 1
ATOM 11817 N N . LEU D 1 230 ? -17.484 -40.736 43.977 1.00 20.96 226 LEU D N 1
ATOM 11818 C CA . LEU D 1 230 ? -17.340 -39.592 44.914 1.00 21.46 226 LEU D CA 1
ATOM 11819 C C . LEU D 1 230 ? -17.504 -38.310 44.113 1.00 20.29 226 LEU D C 1
ATOM 11820 O O . LEU D 1 230 ? -17.029 -38.232 42.987 1.00 20.68 226 LEU D O 1
ATOM 11825 N N . VAL D 1 231 ? -18.204 -37.353 44.698 1.00 19.34 227 VAL D N 1
ATOM 11826 C CA . VAL D 1 231 ? -18.474 -36.045 44.131 1.00 20.22 227 VAL D CA 1
ATOM 11827 C C . VAL D 1 231 ? -18.112 -34.962 45.114 1.00 20.29 227 VAL D C 1
ATOM 11828 O O . VAL D 1 231 ? -18.246 -35.162 46.365 1.00 19.96 227 VAL D O 1
ATOM 11832 N N . PHE D 1 232 ? -17.594 -33.855 44.569 1.00 19.09 228 PHE D N 1
ATOM 11833 C CA . PHE D 1 232 ? -17.378 -32.605 45.335 1.00 19.22 228 PHE D CA 1
ATOM 11834 C C . PHE D 1 232 ? -17.369 -31.381 44.441 1.00 19.35 228 PHE D C 1
ATOM 11835 O O . PHE D 1 232 ? -17.364 -31.491 43.191 1.00 16.89 228 PHE D O 1
ATOM 11843 N N . SER D 1 233 ? -17.364 -30.218 45.079 1.00 18.09 229 SER D N 1
ATOM 11844 C CA . SER D 1 233 ? -17.449 -28.967 44.393 1.00 19.00 229 SER D CA 1
ATOM 11845 C C . SER D 1 233 ? -16.215 -28.112 44.638 1.00 18.42 229 SER D C 1
ATOM 11846 O O . SER D 1 233 ? -15.771 -27.948 45.774 1.00 18.21 229 SER D O 1
ATOM 11849 N N . GLY D 1 234 ? -15.753 -27.487 43.567 1.00 15.95 230 GLY D N 1
ATOM 11850 C CA . GLY D 1 234 ? -14.630 -26.599 43.599 1.00 18.39 230 GLY D CA 1
ATOM 11851 C C . GLY D 1 234 ? -14.783 -25.397 44.555 1.00 21.32 230 GLY D C 1
ATOM 11852 O O . GLY D 1 234 ? -13.824 -25.079 45.314 1.00 20.25 230 GLY D O 1
ATOM 11853 N N . HIS D 1 235 ? -15.984 -24.796 44.603 1.00 18.48 231 HIS D N 1
ATOM 11854 C CA . HIS D 1 235 ? -16.108 -23.489 45.262 1.00 19.53 231 HIS D CA 1
ATOM 11855 C C . HIS D 1 235 ? -15.975 -23.629 46.785 1.00 19.12 231 HIS D C 1
ATOM 11856 O O . HIS D 1 235 ? -15.764 -22.621 47.457 1.00 20.83 231 HIS D O 1
ATOM 11863 N N . LYS D 1 236 ? -16.135 -24.856 47.307 1.00 19.80 232 LYS D N 1
ATOM 11864 C CA . LYS D 1 236 ? -16.005 -25.137 48.755 1.00 21.42 232 LYS D CA 1
ATOM 11865 C C . LYS D 1 236 ? -14.595 -25.479 49.222 1.00 23.23 232 LYS D C 1
ATOM 11866 O O . LYS D 1 236 ? -14.367 -25.547 50.430 1.00 20.46 232 LYS D O 1
ATOM 11872 N N . ILE D 1 237 ? -13.647 -25.551 48.284 1.00 21.60 233 ILE D N 1
ATOM 11873 C CA . ILE D 1 237 ? -12.261 -25.821 48.584 1.00 23.22 233 ILE D CA 1
ATOM 11874 C C . ILE D 1 237 ? -11.380 -24.693 48.004 1.00 24.43 233 ILE D C 1
ATOM 11875 O O . ILE D 1 237 ? -10.360 -24.960 47.355 1.00 26.47 233 ILE D O 1
ATOM 11880 N N . LEU D 1 238 ? -11.805 -23.443 48.224 1.00 20.71 234 LEU D N 1
ATOM 11881 C CA . LEU D 1 238 ? -11.106 -22.219 47.771 1.00 20.27 234 LEU D CA 1
ATOM 11882 C C . LEU D 1 238 ? -11.151 -22.020 46.270 1.00 20.95 234 LEU D C 1
ATOM 11883 O O . LEU D 1 238 ? -10.557 -21.089 45.723 1.00 22.45 234 LEU D O 1
ATOM 11888 N N . GLY D 1 239 ? -11.867 -22.889 45.586 1.00 21.74 235 GLY D N 1
ATOM 11889 C CA . GLY D 1 239 ? -11.794 -22.905 44.133 1.00 21.52 235 GLY D CA 1
ATOM 11890 C C . GLY D 1 239 ? -12.800 -22.018 43.433 1.00 20.79 235 GLY D C 1
ATOM 11891 O O . GLY D 1 239 ? -13.701 -21.428 44.050 1.00 18.51 235 GLY D O 1
ATOM 11892 N N . PRO D 1 240 ? -12.700 -21.978 42.107 1.00 21.45 236 PRO D N 1
ATOM 11893 C CA . PRO D 1 240 ? -13.682 -21.316 41.243 1.00 20.57 236 PRO D CA 1
ATOM 11894 C C . PRO D 1 240 ? -15.097 -21.824 41.382 1.00 16.71 236 PRO D C 1
ATOM 11895 O O . PRO D 1 240 ? -15.319 -22.954 41.817 1.00 17.34 236 PRO D O 1
ATOM 11899 N N . THR D 1 241 ? -16.056 -20.994 40.974 1.00 15.57 237 THR D N 1
ATOM 11900 C CA . THR D 1 241 ? -17.390 -21.457 40.816 1.00 16.46 237 THR D CA 1
ATOM 11901 C C . THR D 1 241 ? -17.504 -22.208 39.455 1.00 15.81 237 THR D C 1
ATOM 11902 O O . THR D 1 241 ? -16.594 -22.181 38.620 1.00 15.57 237 THR D O 1
ATOM 11906 N N . GLY D 1 242 ? -18.595 -22.919 39.327 1.00 15.23 238 GLY D N 1
ATOM 11907 C CA . GLY D 1 242 ? -18.934 -23.623 38.103 1.00 17.11 238 GLY D CA 1
ATOM 11908 C C . GLY D 1 242 ? -18.201 -24.925 37.798 1.00 17.44 238 GLY D C 1
ATOM 11909 O O . GLY D 1 242 ? -18.401 -25.468 36.697 1.00 15.61 238 GLY D O 1
ATOM 11910 N N . ILE D 1 243 ? -17.383 -25.419 38.746 1.00 17.47 239 ILE D N 1
ATOM 11911 C CA . ILE D 1 243 ? -16.573 -26.603 38.502 1.00 17.81 239 ILE D CA 1
ATOM 11912 C C . ILE D 1 243 ? -16.722 -27.565 39.642 1.00 18.76 239 ILE D C 1
ATOM 11913 O O . ILE D 1 243 ? -16.710 -27.172 40.811 1.00 19.54 239 ILE D O 1
ATOM 11918 N N . GLY D 1 244 ? -16.958 -28.822 39.307 1.00 17.16 240 GLY D N 1
ATOM 11919 C CA . GLY D 1 244 ? -16.992 -29.907 40.246 1.00 16.97 240 GLY D CA 1
ATOM 11920 C C . GLY D 1 244 ? -16.230 -31.119 39.729 1.00 17.75 240 GLY D C 1
ATOM 11921 O O . GLY D 1 244 ? -15.687 -31.105 38.622 1.00 17.77 240 GLY D O 1
ATOM 11922 N N . VAL D 1 245 ? -16.241 -32.182 40.522 1.00 19.74 241 VAL D N 1
ATOM 11923 C CA . VAL D 1 245 ? -15.542 -33.418 40.222 1.00 20.44 241 VAL D CA 1
ATOM 11924 C C . VAL D 1 245 ? -16.443 -34.578 40.503 1.00 21.06 241 VAL D C 1
ATOM 11925 O O . VAL D 1 245 ? -17.243 -34.547 41.435 1.00 20.05 241 VAL D O 1
ATOM 11929 N N . LEU D 1 246 ? -16.358 -35.567 39.617 1.00 21.19 242 LEU D N 1
ATOM 11930 C CA . LEU D 1 246 ? -16.944 -36.878 39.795 1.00 21.70 242 LEU D CA 1
ATOM 11931 C C . LEU D 1 246 ? -15.823 -37.899 39.531 1.00 22.56 242 LEU D C 1
ATOM 11932 O O . LEU D 1 246 ? -15.147 -37.905 38.469 1.00 20.18 242 LEU D O 1
ATOM 11937 N N . TYR D 1 247 ? -15.549 -38.654 40.579 1.00 20.90 243 TYR D N 1
ATOM 11938 C CA . TYR D 1 247 ? -14.650 -39.780 40.533 1.00 23.61 243 TYR D CA 1
ATOM 11939 C C . TYR D 1 247 ? -15.506 -41.024 40.402 1.00 23.36 243 TYR D C 1
ATOM 11940 O O . TYR D 1 247 ? -16.505 -41.170 41.085 1.00 21.40 243 TYR D O 1
ATOM 11949 N N . GLY D 1 248 ? -15.078 -41.939 39.561 1.00 22.54 244 GLY D N 1
ATOM 11950 C CA . GLY D 1 248 ? -15.652 -43.308 39.540 1.00 21.53 244 GLY D CA 1
ATOM 11951 C C . GLY D 1 248 ? -14.565 -44.369 39.255 1.00 21.79 244 GLY D C 1
ATOM 11952 O O . GLY D 1 248 ? -13.577 -44.115 38.544 1.00 21.44 244 GLY D O 1
ATOM 11953 N N . LYS D 1 249 ? -14.739 -45.559 39.828 1.00 22.32 245 LYS D N 1
ATOM 11954 C CA . LYS D 1 249 ? -13.857 -46.698 39.504 1.00 24.57 245 LYS D CA 1
ATOM 11955 C C . LYS D 1 249 ? -13.900 -46.920 37.994 1.00 21.99 245 LYS D C 1
ATOM 11956 O O . LYS D 1 249 ? -14.961 -46.937 37.415 1.00 19.22 245 LYS D O 1
ATOM 11962 N N . LYS D 1 250 ? -12.759 -47.035 37.378 1.00 23.86 246 LYS D N 1
ATOM 11963 C CA . LYS D 1 250 ? -12.693 -47.265 35.921 1.00 27.95 246 LYS D CA 1
ATOM 11964 C C . LYS D 1 250 ? -13.638 -48.360 35.414 1.00 26.58 246 LYS D C 1
ATOM 11965 O O . LYS D 1 250 ? -14.334 -48.175 34.423 1.00 24.32 246 LYS D O 1
ATOM 11971 N N . ALA D 1 251 ? -13.718 -49.487 36.119 1.00 26.00 247 ALA D N 1
ATOM 11972 C CA . ALA D 1 251 ? -14.483 -50.631 35.624 1.00 29.64 247 ALA D CA 1
ATOM 11973 C C . ALA D 1 251 ? -15.973 -50.331 35.618 1.00 33.17 247 ALA D C 1
ATOM 11974 O O . ALA D 1 251 ? -16.741 -50.853 34.776 1.00 26.61 247 ALA D O 1
ATOM 11976 N N . LEU D 1 252 ? -16.398 -49.511 36.576 1.00 30.70 248 LEU D N 1
ATOM 11977 C CA . LEU D 1 252 ? -17.798 -49.066 36.623 1.00 30.28 248 LEU D CA 1
ATOM 11978 C C . LEU D 1 252 ? -18.087 -47.982 35.560 1.00 28.77 248 LEU D C 1
ATOM 11979 O O . LEU D 1 252 ? -19.111 -48.062 34.877 1.00 28.36 248 LEU D O 1
ATOM 11984 N N . LEU D 1 253 ? -17.162 -47.027 35.384 1.00 27.04 249 LEU D N 1
ATOM 11985 C CA . LEU D 1 253 ? -17.325 -45.945 34.411 1.00 26.42 249 LEU D CA 1
ATOM 11986 C C . LEU D 1 253 ? -17.416 -46.455 33.000 1.00 28.03 249 LEU D C 1
ATOM 11987 O O . LEU D 1 253 ? -18.229 -45.970 32.199 1.00 24.06 249 LEU D O 1
ATOM 11992 N N . GLU D 1 254 ? -16.616 -47.459 32.696 1.00 25.79 250 GLU D N 1
ATOM 11993 C CA . GLU D 1 254 ? -16.653 -48.073 31.345 1.00 30.55 250 GLU D CA 1
ATOM 11994 C C . GLU D 1 254 ? -18.007 -48.659 30.967 1.00 29.64 250 GLU D C 1
ATOM 11995 O O . GLU D 1 254 ? -18.303 -48.774 29.820 1.00 35.41 250 GLU D O 1
ATOM 12001 N N . GLN D 1 255 ? -18.820 -49.037 31.930 1.00 30.33 251 GLN D N 1
ATOM 12002 C CA . GLN D 1 255 ? -20.131 -49.603 31.635 1.00 33.90 251 GLN D CA 1
ATOM 12003 C C . GLN D 1 255 ? -21.300 -48.575 31.641 1.00 30.76 251 GLN D C 1
ATOM 12004 O O . GLN D 1 255 ? -22.463 -48.948 31.467 1.00 32.56 251 GLN D O 1
ATOM 12010 N N . LEU D 1 256 ? -21.030 -47.323 31.976 1.00 25.74 252 LEU D N 1
ATOM 12011 C CA . LEU D 1 256 ? -22.147 -46.385 32.231 1.00 24.47 252 LEU D CA 1
ATOM 12012 C C . LEU D 1 256 ? -22.589 -45.714 30.964 1.00 19.46 252 LEU D C 1
ATOM 12013 O O . LEU D 1 256 ? -21.777 -45.167 30.265 1.00 17.21 252 LEU D O 1
ATOM 12018 N N . GLU D 1 257 ? -23.871 -45.687 30.705 1.00 20.42 253 GLU D N 1
ATOM 12019 C CA . GLU D 1 257 ? -24.386 -44.749 29.684 1.00 20.39 253 GLU D CA 1
ATOM 12020 C C . GLU D 1 257 ? -24.029 -43.258 30.037 1.00 20.78 253 GLU D C 1
ATOM 12021 O O . GLU D 1 257 ? -24.225 -42.806 31.174 1.00 18.97 253 GLU D O 1
ATOM 12027 N N . PRO D 1 258 ? -23.549 -42.497 29.063 1.00 19.07 254 PRO D N 1
ATOM 12028 C CA . PRO D 1 258 ? -23.306 -41.080 29.343 1.00 19.87 254 PRO D CA 1
ATOM 12029 C C . PRO D 1 258 ? -24.550 -40.351 29.775 1.00 20.39 254 PRO D C 1
ATOM 12030 O O . PRO D 1 258 ? -25.652 -40.671 29.344 1.00 19.67 254 PRO D O 1
ATOM 12034 N N . PHE D 1 259 ? -24.386 -39.397 30.670 1.00 20.25 255 PHE D N 1
ATOM 12035 C CA . PHE D 1 259 ? -25.537 -38.592 31.114 1.00 19.06 255 PHE D CA 1
ATOM 12036 C C . PHE D 1 259 ? -25.899 -37.575 30.044 1.00 18.18 255 PHE D C 1
ATOM 12037 O O . PHE D 1 259 ? -26.990 -37.558 29.559 1.00 18.97 255 PHE D O 1
ATOM 12045 N N . LEU D 1 260 ? -24.955 -36.716 29.687 1.00 17.95 256 LEU D N 1
ATOM 12046 C CA . LEU D 1 260 ? -25.145 -35.687 28.664 1.00 17.15 256 LEU D CA 1
ATOM 12047 C C . LEU D 1 260 ? -24.454 -36.062 27.366 1.00 19.30 256 LEU D C 1
ATOM 12048 O O . LEU D 1 260 ? -23.407 -36.753 27.391 1.00 18.34 256 LEU D O 1
ATOM 12053 N N . TYR D 1 261 ? -24.954 -35.502 26.249 1.00 16.46 257 TYR D N 1
ATOM 12054 C CA . TYR D 1 261 ? -24.453 -35.844 24.936 1.00 16.30 257 TYR D CA 1
ATOM 12055 C C . TYR D 1 261 ? -24.080 -34.616 24.197 1.00 16.15 257 TYR D C 1
ATOM 12056 O O . TYR D 1 261 ? -24.712 -33.589 24.371 1.00 18.31 257 TYR D O 1
ATOM 12065 N N . GLY D 1 262 ? -23.061 -34.728 23.350 1.00 16.50 258 GLY D N 1
ATOM 12066 C CA . GLY D 1 262 ? -22.663 -33.706 22.412 1.00 16.20 258 GLY D CA 1
ATOM 12067 C C . GLY D 1 262 ? -21.272 -33.881 21.890 1.00 17.81 258 GLY D C 1
ATOM 12068 O O . GLY D 1 262 ? -20.789 -34.988 21.775 1.00 22.46 258 GLY D O 1
ATOM 12069 N N . GLY D 1 263 ? -20.589 -32.777 21.648 1.00 19.74 259 GLY D N 1
ATOM 12070 C CA . GLY D 1 263 ? -19.232 -32.795 21.161 1.00 19.96 259 GLY D CA 1
ATOM 12071 C C . GLY D 1 263 ? -18.233 -33.339 22.162 1.00 21.18 259 GLY D C 1
ATOM 12072 O O . GLY D 1 263 ? -18.496 -33.395 23.383 1.00 17.32 259 GLY D O 1
ATOM 12073 N N . GLU D 1 264 ? -17.108 -33.815 21.602 1.00 19.69 260 GLU D N 1
ATOM 12074 C CA . GLU D 1 264 ? -16.005 -34.389 22.331 1.00 19.38 260 GLU D CA 1
ATOM 12075 C C . GLU D 1 264 ? -16.259 -35.722 22.937 1.00 18.66 260 GLU D C 1
ATOM 12076 O O . GLU D 1 264 ? -15.348 -36.594 22.935 1.00 17.67 260 GLU D O 1
ATOM 12082 N N . MET D 1 265 ? -17.445 -35.934 23.455 1.00 17.39 261 MET D N 1
ATOM 12083 C CA . MET D 1 265 ? -17.721 -37.196 24.103 1.00 16.40 261 MET D CA 1
ATOM 12084 C C . MET D 1 265 ? -18.007 -38.360 23.139 1.00 16.18 261 MET D C 1
ATOM 12085 O O . MET D 1 265 ? -18.128 -39.495 23.592 1.00 14.73 261 MET D O 1
ATOM 12090 N N . ILE D 1 266 ? -18.185 -38.046 21.885 1.00 15.26 262 ILE D N 1
ATOM 12091 C CA . ILE D 1 266 ? -18.507 -39.031 20.844 1.00 16.78 262 ILE D CA 1
ATOM 12092 C C . ILE D 1 266 ? -17.208 -39.536 20.159 1.00 19.87 262 ILE D C 1
ATOM 12093 O O . ILE D 1 266 ? -16.157 -39.007 20.439 1.00 19.21 262 ILE D O 1
ATOM 12098 N N . ASP D 1 267 ? -17.307 -40.585 19.315 1.00 20.22 263 ASP D N 1
ATOM 12099 C CA . ASP D 1 267 ? -16.208 -41.075 18.516 1.00 19.74 263 ASP D CA 1
ATOM 12100 C C . ASP D 1 267 ? -16.752 -41.016 17.080 1.00 19.97 263 ASP D C 1
ATOM 12101 O O . ASP D 1 267 ? -16.382 -40.108 16.352 1.00 18.85 263 ASP D O 1
ATOM 12106 N N . LYS D 1 268 ? -17.746 -41.830 16.731 1.00 19.50 264 LYS D N 1
ATOM 12107 C CA . LYS D 1 268 ? -18.437 -41.596 15.441 1.00 22.02 264 LYS D CA 1
ATOM 12108 C C . LYS D 1 268 ? -19.918 -41.236 15.586 1.00 17.48 264 LYS D C 1
ATOM 12109 O O . LYS D 1 268 ? -20.661 -41.803 16.362 1.00 19.91 264 LYS D O 1
ATOM 12115 N N . VAL D 1 269 ? -20.358 -40.334 14.770 1.00 17.79 265 VAL D N 1
ATOM 12116 C CA . VAL D 1 269 ? -21.736 -39.914 14.703 1.00 16.45 265 VAL D CA 1
ATOM 12117 C C . VAL D 1 269 ? -22.234 -39.988 13.266 1.00 16.10 265 VAL D C 1
ATOM 12118 O O . VAL D 1 269 ? -21.637 -39.413 12.347 1.00 16.14 265 VAL D O 1
ATOM 12122 N N . THR D 1 270 ? -23.376 -40.612 13.077 1.00 16.48 266 THR D N 1
ATOM 12123 C CA . THR D 1 270 ? -24.045 -40.509 11.810 1.00 19.44 266 THR D CA 1
ATOM 12124 C C . THR D 1 270 ? -25.399 -39.886 12.139 1.00 20.87 266 THR D C 1
ATOM 12125 O O . THR D 1 270 ? -25.751 -39.719 13.318 1.00 23.03 266 THR D O 1
ATOM 12129 N N . PHE D 1 271 ? -26.195 -39.648 11.105 1.00 21.18 267 PHE D N 1
ATOM 12130 C CA . PHE D 1 271 ? -27.601 -39.196 11.289 1.00 21.86 267 PHE D CA 1
ATOM 12131 C C . PHE D 1 271 ? -28.469 -40.054 12.172 1.00 21.15 267 PHE D C 1
ATOM 12132 O O . PHE D 1 271 ? -29.430 -39.559 12.767 1.00 20.66 267 PHE D O 1
ATOM 12140 N N . GLU D 1 272 ? -28.147 -41.354 12.275 1.00 21.30 268 GLU D N 1
ATOM 12141 C CA . GLU D 1 272 ? -28.971 -42.298 12.958 1.00 20.86 268 GLU D CA 1
ATOM 12142 C C . GLU D 1 272 ? -28.312 -42.969 14.155 1.00 22.13 268 GLU D C 1
ATOM 12143 O O . GLU D 1 272 ? -29.010 -43.617 14.884 1.00 21.82 268 GLU D O 1
ATOM 12149 N N . ASP D 1 273 ? -26.985 -42.916 14.330 1.00 21.40 269 ASP D N 1
ATOM 12150 C CA . ASP D 1 273 ? -26.339 -43.677 15.411 1.00 23.30 269 ASP D CA 1
ATOM 12151 C C . ASP D 1 273 ? -25.117 -42.963 15.931 1.00 19.93 269 ASP D C 1
ATOM 12152 O O . ASP D 1 273 ? -24.457 -42.257 15.174 1.00 20.99 269 ASP D O 1
ATOM 12157 N N . VAL D 1 274 ? -24.751 -43.232 17.184 1.00 19.53 270 VAL D N 1
ATOM 12158 C CA . VAL D 1 274 ? -23.500 -42.721 17.720 1.00 21.25 270 VAL D CA 1
ATOM 12159 C C . VAL D 1 274 ? -22.684 -43.737 18.479 1.00 18.44 270 VAL D C 1
ATOM 12160 O O . VAL D 1 274 ? -23.218 -44.638 19.002 1.00 15.48 270 VAL D O 1
ATOM 12164 N N . THR D 1 275 ? -21.372 -43.543 18.552 1.00 18.34 271 THR D N 1
ATOM 12165 C CA . THR D 1 275 ? -20.532 -44.268 19.447 1.00 19.49 271 THR D CA 1
ATOM 12166 C C . THR D 1 275 ? -19.713 -43.234 20.284 1.00 19.26 271 THR D C 1
ATOM 12167 O O . THR D 1 275 ? -19.616 -42.071 19.885 1.00 18.25 271 THR D O 1
ATOM 12171 N N . PHE D 1 276 ? -19.101 -43.688 21.389 1.00 18.42 272 PHE D N 1
ATOM 12172 C CA . PHE D 1 276 ? -18.562 -42.766 22.399 1.00 19.61 272 PHE D CA 1
ATOM 12173 C C . PHE D 1 276 ? -17.049 -42.797 22.452 1.00 21.35 272 PHE D C 1
ATOM 12174 O O . PHE D 1 276 ? -16.456 -43.794 22.109 1.00 17.88 272 PHE D O 1
ATOM 12182 N N . ASN D 1 277 ? -16.453 -41.684 22.868 1.00 20.66 273 ASN D N 1
ATOM 12183 C CA . ASN D 1 277 ? -15.020 -41.549 23.107 1.00 19.07 273 ASN D CA 1
ATOM 12184 C C . ASN D 1 277 ? -14.623 -42.438 24.324 1.00 18.68 273 ASN D C 1
ATOM 12185 O O . ASN D 1 277 ? -15.453 -43.030 24.971 1.00 18.59 273 ASN D O 1
ATOM 12190 N N . VAL D 1 278 ? -13.339 -42.550 24.572 1.00 17.82 274 VAL D N 1
ATOM 12191 C CA . VAL D 1 278 ? -12.825 -43.296 25.734 1.00 19.79 274 VAL D CA 1
ATOM 12192 C C . VAL D 1 278 ? -12.953 -42.425 26.983 1.00 20.50 274 VAL D C 1
ATOM 12193 O O . VAL D 1 278 ? -13.181 -41.197 26.863 1.00 17.93 274 VAL D O 1
ATOM 12197 N N . LEU D 1 279 ? -12.745 -43.035 28.148 1.00 22.65 275 LEU D N 1
ATOM 12198 C CA . LEU D 1 279 ? -12.639 -42.333 29.439 1.00 22.87 275 LEU D CA 1
ATOM 12199 C C . LEU D 1 279 ? -11.461 -41.446 29.408 1.00 24.52 275 LEU D C 1
ATOM 12200 O O . LEU D 1 279 ? -10.498 -41.779 28.770 1.00 23.46 275 LEU D O 1
ATOM 12205 N N . PRO D 1 280 ? -11.519 -40.270 30.046 1.00 22.16 276 PRO D N 1
ATOM 12206 C CA . PRO D 1 280 ? -12.679 -39.733 30.714 1.00 21.76 276 PRO D CA 1
ATOM 12207 C C . PRO D 1 280 ? -13.630 -38.939 29.768 1.00 21.76 276 PRO D C 1
ATOM 12208 O O . PRO D 1 280 ? -14.731 -38.516 30.179 1.00 22.77 276 PRO D O 1
ATOM 12212 N N . TYR D 1 281 ? -13.196 -38.733 28.531 1.00 20.18 277 TYR D N 1
ATOM 12213 C CA . TYR D 1 281 ? -13.849 -37.785 27.612 1.00 20.72 277 TYR D CA 1
ATOM 12214 C C . TYR D 1 281 ? -15.326 -38.139 27.292 1.00 19.54 277 TYR D C 1
ATOM 12215 O O . TYR D 1 281 ? -16.135 -37.261 26.993 1.00 17.31 277 TYR D O 1
ATOM 12224 N N . ARG D 1 282 ? -15.616 -39.422 27.388 1.00 17.64 278 ARG D N 1
ATOM 12225 C CA . ARG D 1 282 ? -16.943 -39.997 27.295 1.00 21.06 278 ARG D CA 1
ATOM 12226 C C . ARG D 1 282 ? -18.000 -39.306 28.144 1.00 19.14 278 ARG D C 1
ATOM 12227 O O . ARG D 1 282 ? -19.195 -39.301 27.759 1.00 18.56 278 ARG D O 1
ATOM 12235 N N . PHE D 1 283 ? -17.574 -38.809 29.297 1.00 17.62 279 PHE D N 1
ATOM 12236 C CA . PHE D 1 283 ? -18.479 -38.150 30.214 1.00 19.58 279 PHE D CA 1
ATOM 12237 C C . PHE D 1 283 ? -18.382 -36.629 30.273 1.00 18.82 279 PHE D C 1
ATOM 12238 O O . PHE D 1 283 ? -18.937 -36.032 31.185 1.00 21.25 279 PHE D O 1
ATOM 12246 N N . GLU D 1 284 ? -17.680 -36.033 29.323 1.00 18.96 280 GLU D N 1
ATOM 12247 C CA . GLU D 1 284 ? -17.523 -34.574 29.198 1.00 19.92 280 GLU D CA 1
ATOM 12248 C C . GLU D 1 284 ? -18.081 -34.069 27.888 1.00 19.45 280 GLU D C 1
ATOM 12249 O O . GLU D 1 284 ? -17.384 -33.994 26.867 1.00 19.01 280 GLU D O 1
ATOM 12255 N N . ALA D 1 285 ? -19.338 -33.660 27.928 1.00 17.76 281 ALA D N 1
ATOM 12256 C CA . ALA D 1 285 ? -20.042 -33.221 26.727 1.00 16.20 281 ALA D CA 1
ATOM 12257 C C . ALA D 1 285 ? -19.940 -31.734 26.467 1.00 16.30 281 ALA D C 1
ATOM 12258 O O . ALA D 1 285 ? -20.335 -30.945 27.294 1.00 16.93 281 ALA D O 1
ATOM 12260 N N . GLY D 1 286 ? -19.446 -31.350 25.298 1.00 15.29 282 GLY D N 1
ATOM 12261 C CA . GLY D 1 286 ? -19.163 -29.979 24.970 1.00 17.59 282 GLY D CA 1
ATOM 12262 C C . GLY D 1 286 ? -18.068 -29.306 25.796 1.00 17.03 282 GLY D C 1
ATOM 12263 O O . GLY D 1 286 ? -17.381 -29.961 26.512 1.00 17.91 282 GLY D O 1
ATOM 12264 N N . THR D 1 287 ? -17.949 -27.995 25.681 1.00 18.33 283 THR D N 1
ATOM 12265 C CA . THR D 1 287 ? -16.865 -27.238 26.319 1.00 19.54 283 THR D CA 1
ATOM 12266 C C . THR D 1 287 ? -17.110 -27.182 27.825 1.00 18.51 283 THR D C 1
ATOM 12267 O O . THR D 1 287 ? -18.202 -26.833 28.314 1.00 17.11 283 THR D O 1
ATOM 12271 N N . GLN D 1 288 ? -16.136 -27.689 28.531 1.00 15.76 284 GLN D N 1
ATOM 12272 C CA . GLN D 1 288 ? -16.225 -27.774 29.947 1.00 17.13 284 GLN D CA 1
ATOM 12273 C C . GLN D 1 288 ? -15.802 -26.436 30.568 1.00 14.68 284 GLN D C 1
ATOM 12274 O O . GLN D 1 288 ? -15.490 -25.477 29.855 1.00 12.21 284 GLN D O 1
ATOM 12280 N N . HIS D 1 289 ? -15.820 -26.348 31.910 1.00 14.68 285 HIS D N 1
ATOM 12281 C CA . HIS D 1 289 ? -15.355 -25.104 32.509 1.00 13.34 285 HIS D CA 1
ATOM 12282 C C . HIS D 1 289 ? -13.800 -25.146 32.538 1.00 14.69 285 HIS D C 1
ATOM 12283 O O . HIS D 1 289 ? -13.182 -25.393 33.573 1.00 15.77 285 HIS D O 1
ATOM 12290 N N . ILE D 1 290 ? -13.196 -24.809 31.404 1.00 14.60 286 ILE D N 1
ATOM 12291 C CA . ILE D 1 290 ? -11.780 -25.008 31.188 1.00 17.16 286 ILE D CA 1
ATOM 12292 C C . ILE D 1 290 ? -10.966 -24.276 32.235 1.00 15.91 286 ILE D C 1
ATOM 12293 O O . ILE D 1 290 ? -10.123 -24.876 32.878 1.00 17.28 286 ILE D O 1
ATOM 12298 N N . THR D 1 291 ? -11.171 -22.985 32.355 1.00 15.67 287 THR D N 1
ATOM 12299 C CA . THR D 1 291 ? -10.435 -22.196 33.305 1.00 16.44 287 THR D CA 1
ATOM 12300 C C . THR D 1 291 ? -10.784 -22.557 34.772 1.00 17.86 287 THR D C 1
ATOM 12301 O O . THR D 1 291 ? -9.950 -22.471 35.690 1.00 17.98 287 THR D O 1
ATOM 12305 N N . GLY D 1 292 ? -11.982 -23.041 34.965 1.00 18.09 288 GLY D N 1
ATOM 12306 C CA . GLY D 1 292 ? -12.396 -23.570 36.252 1.00 20.00 288 GLY D CA 1
ATOM 12307 C C . GLY D 1 292 ? -11.617 -24.763 36.735 1.00 19.03 288 GLY D C 1
ATOM 12308 O O . GLY D 1 292 ? -11.198 -24.814 37.896 1.00 17.27 288 GLY D O 1
ATOM 12309 N N . ALA D 1 293 ? -11.421 -25.721 35.844 1.00 19.39 289 ALA D N 1
ATOM 12310 C CA . ALA D 1 293 ? -10.629 -26.872 36.135 1.00 19.04 289 ALA D CA 1
ATOM 12311 C C . ALA D 1 293 ? -9.166 -26.462 36.359 1.00 18.10 289 ALA D C 1
ATOM 12312 O O . ALA D 1 293 ? -8.583 -26.919 37.280 1.00 18.99 289 ALA D O 1
ATOM 12314 N N . VAL D 1 294 ? -8.612 -25.626 35.515 1.00 17.23 290 VAL D N 1
ATOM 12315 C CA . VAL D 1 294 ? -7.235 -25.190 35.672 1.00 18.40 290 VAL D CA 1
ATOM 12316 C C . VAL D 1 294 ? -7.058 -24.472 37.038 1.00 20.62 290 VAL D C 1
ATOM 12317 O O . VAL D 1 294 ? -6.030 -24.641 37.721 1.00 18.41 290 VAL D O 1
ATOM 12321 N N . GLY D 1 295 ? -8.068 -23.702 37.402 1.00 18.61 291 GLY D N 1
ATOM 12322 C CA . GLY D 1 295 ? -8.091 -22.990 38.694 1.00 20.67 291 GLY D CA 1
ATOM 12323 C C . GLY D 1 295 ? -8.196 -23.905 39.879 1.00 19.33 291 GLY D C 1
ATOM 12324 O O . GLY D 1 295 ? -7.535 -23.693 40.865 1.00 20.53 291 GLY D O 1
ATOM 12325 N N . LEU D 1 296 ? -9.036 -24.931 39.795 1.00 18.41 292 LEU D N 1
ATOM 12326 C CA . LEU D 1 296 ? -9.114 -25.912 40.815 1.00 20.21 292 LEU D CA 1
ATOM 12327 C C . LEU D 1 296 ? -7.747 -26.617 41.006 1.00 22.70 292 LEU D C 1
ATOM 12328 O O . LEU D 1 296 ? -7.305 -26.920 42.123 1.00 20.92 292 LEU D O 1
ATOM 12333 N N . GLY D 1 297 ? -7.069 -26.888 39.913 1.00 21.67 293 GLY D N 1
ATOM 12334 C CA . GLY D 1 297 ? -5.747 -27.465 40.044 1.00 23.02 293 GLY D CA 1
ATOM 12335 C C . GLY D 1 297 ? -4.748 -26.543 40.732 1.00 21.35 293 GLY D C 1
ATOM 12336 O O . GLY D 1 297 ? -3.973 -27.019 41.511 1.00 21.53 293 GLY D O 1
ATOM 12337 N N . TYR D 1 298 ? -4.743 -25.261 40.411 1.00 20.67 294 TYR D N 1
ATOM 12338 C CA . TYR D 1 298 ? -3.948 -24.284 41.124 1.00 24.59 294 TYR D CA 1
ATOM 12339 C C . TYR D 1 298 ? -4.310 -24.129 42.598 1.00 25.53 294 TYR D C 1
ATOM 12340 O O . TYR D 1 298 ? -3.464 -23.817 43.437 1.00 22.19 294 TYR D O 1
ATOM 12349 N N . THR D 1 299 ? -5.566 -24.374 42.895 1.00 23.61 295 THR D N 1
ATOM 12350 C CA . THR D 1 299 ? -6.045 -24.365 44.242 1.00 26.42 295 THR D CA 1
ATOM 12351 C C . THR D 1 299 ? -5.530 -25.582 45.028 1.00 26.65 295 THR D C 1
ATOM 12352 O O . THR D 1 299 ? -5.178 -25.466 46.202 1.00 25.86 295 THR D O 1
ATOM 12356 N N . ILE D 1 300 ? -5.527 -26.744 44.406 1.00 23.78 296 ILE D N 1
ATOM 12357 C CA . ILE D 1 300 ? -4.981 -27.926 45.023 1.00 25.39 296 ILE D CA 1
ATOM 12358 C C . ILE D 1 300 ? -3.456 -27.710 45.205 1.00 23.61 296 ILE D C 1
ATOM 12359 O O . ILE D 1 300 ? -2.960 -27.946 46.280 1.00 23.15 296 ILE D O 1
ATOM 12364 N N . ASP D 1 301 ? -2.745 -27.200 44.218 1.00 22.28 297 ASP D N 1
ATOM 12365 C CA . ASP D 1 301 ? -1.323 -26.858 44.414 1.00 24.73 297 ASP D CA 1
ATOM 12366 C C . ASP D 1 301 ? -1.108 -25.908 45.684 1.00 28.65 297 ASP D C 1
ATOM 12367 O O . ASP D 1 301 ? -0.125 -26.049 46.446 1.00 24.78 297 ASP D O 1
ATOM 12372 N N . TYR D 1 302 ? -1.947 -24.888 45.810 1.00 25.71 298 TYR D N 1
ATOM 12373 C CA . TYR D 1 302 ? -1.818 -23.885 46.899 1.00 25.78 298 TYR D CA 1
ATOM 12374 C C . TYR D 1 302 ? -2.002 -24.626 48.236 1.00 25.64 298 TYR D C 1
ATOM 12375 O O . TYR D 1 302 ? -1.240 -24.410 49.129 1.00 27.34 298 TYR D O 1
ATOM 12384 N N . LEU D 1 303 ? -2.977 -25.533 48.333 1.00 23.60 299 LEU D N 1
ATOM 12385 C CA . LEU D 1 303 ? -3.220 -26.202 49.538 1.00 25.81 299 LEU D CA 1
ATOM 12386 C C . LEU D 1 303 ? -2.092 -27.167 49.826 1.00 31.81 299 LEU D C 1
ATOM 12387 O O . LEU D 1 303 ? -1.680 -27.278 50.987 1.00 26.28 299 LEU D O 1
ATOM 12392 N N . GLU D 1 304 ? -1.617 -27.885 48.790 1.00 29.95 300 GLU D N 1
ATOM 12393 C CA . GLU D 1 304 ? -0.458 -28.780 48.971 1.00 34.41 300 GLU D CA 1
ATOM 12394 C C . GLU D 1 304 ? 0.777 -28.003 49.403 1.00 30.51 300 GLU D C 1
ATOM 12395 O O . GLU D 1 304 ? 1.552 -28.542 50.144 1.00 32.47 300 GLU D O 1
ATOM 12401 N N . SER D 1 305 ? 0.978 -26.780 48.902 1.00 32.13 301 SER D N 1
ATOM 12402 C CA . SER D 1 305 ? 2.129 -25.993 49.264 1.00 35.29 301 SER D CA 1
ATOM 12403 C C . SER D 1 305 ? 2.070 -25.584 50.744 1.00 40.03 301 SER D C 1
ATOM 12404 O O . SER D 1 305 ? 3.121 -25.443 51.330 1.00 37.66 301 SER D O 1
ATOM 12407 N N . ILE D 1 306 ? 0.872 -25.383 51.322 1.00 35.63 302 ILE D N 1
ATOM 12408 C CA . ILE D 1 306 ? 0.743 -25.167 52.762 1.00 34.34 302 ILE D CA 1
ATOM 12409 C C . ILE D 1 306 ? 0.999 -26.459 53.483 1.00 35.55 302 ILE D C 1
ATOM 12410 O O . ILE D 1 306 ? 1.677 -26.480 54.491 1.00 39.79 302 ILE D O 1
ATOM 12415 N N . GLY D 1 307 ? 0.435 -27.539 52.969 1.00 36.28 303 GLY D N 1
ATOM 12416 C CA . GLY D 1 307 ? 0.534 -28.862 53.578 1.00 33.75 303 GLY D CA 1
ATOM 12417 C C . GLY D 1 307 ? -0.852 -29.261 54.000 1.00 32.20 303 GLY D C 1
ATOM 12418 O O . GLY D 1 307 ? -1.396 -28.714 54.976 1.00 34.67 303 GLY D O 1
ATOM 12419 N N . PHE D 1 308 ? -1.471 -30.192 53.277 1.00 30.60 304 PHE D N 1
ATOM 12420 C CA . PHE D 1 308 ? -2.888 -30.401 53.466 1.00 31.18 304 PHE D CA 1
ATOM 12421 C C . PHE D 1 308 ? -3.151 -31.037 54.818 1.00 32.67 304 PHE D C 1
ATOM 12422 O O . PHE D 1 308 ? -4.230 -30.927 55.379 1.00 29.29 304 PHE D O 1
ATOM 12430 N N . GLU D 1 309 ? -2.144 -31.689 55.367 1.00 31.94 305 GLU D N 1
ATOM 12431 C CA . GLU D 1 309 ? -2.261 -32.277 56.685 1.00 36.42 305 GLU D CA 1
ATOM 12432 C C . GLU D 1 309 ? -2.425 -31.174 57.765 1.00 29.74 305 GLU D C 1
ATOM 12433 O O . GLU D 1 309 ? -3.176 -31.317 58.717 1.00 29.00 305 GLU D O 1
ATOM 12439 N N . LYS D 1 310 ? -1.662 -30.110 57.637 1.00 30.83 306 LYS D N 1
ATOM 12440 C CA . LYS D 1 310 ? -1.800 -28.928 58.499 1.00 33.77 306 LYS D CA 1
ATOM 12441 C C . LYS D 1 310 ? -3.150 -28.243 58.325 1.00 32.66 306 LYS D C 1
ATOM 12442 O O . LYS D 1 310 ? -3.699 -27.732 59.288 1.00 32.27 306 LYS D O 1
ATOM 12448 N N . VAL D 1 311 ? -3.698 -28.268 57.102 1.00 30.37 307 VAL D N 1
ATOM 12449 C CA . VAL D 1 311 ? -5.035 -27.723 56.855 1.00 26.29 307 VAL D CA 1
ATOM 12450 C C . VAL D 1 311 ? -6.022 -28.474 57.670 1.00 25.88 307 VAL D C 1
ATOM 12451 O O . VAL D 1 311 ? -6.788 -27.868 58.433 1.00 27.02 307 VAL D O 1
ATOM 12455 N N . GLU D 1 312 ? -5.989 -29.790 57.544 1.0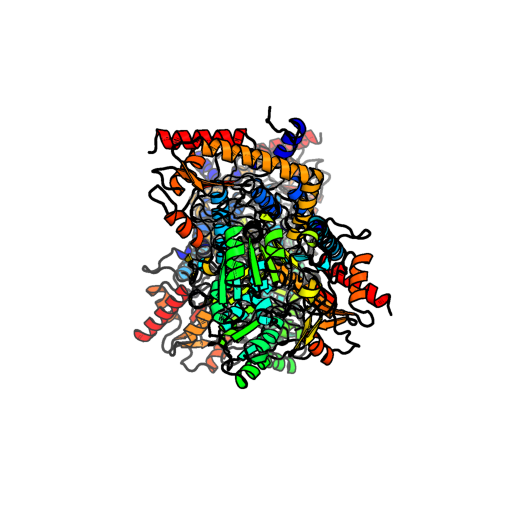0 25.46 308 GLU D N 1
ATOM 12456 C CA . GLU D 1 312 ? -6.872 -30.678 58.252 1.00 30.41 308 GLU D CA 1
ATOM 12457 C C . GLU D 1 312 ? -6.784 -30.495 59.789 1.00 34.36 308 GLU D C 1
ATOM 12458 O O . GLU D 1 312 ? -7.812 -30.444 60.476 1.00 30.23 308 GLU D O 1
ATOM 12464 N N . LYS D 1 313 ? -5.558 -30.445 60.297 1.00 33.50 309 LYS D N 1
ATOM 12465 C CA . LYS D 1 313 ? -5.318 -30.238 61.733 1.00 40.19 309 LYS D CA 1
ATOM 12466 C C . LYS D 1 313 ? -5.778 -28.870 62.255 1.00 32.34 309 LYS D C 1
ATOM 12467 O O . LYS D 1 313 ? -6.368 -28.804 63.307 1.00 35.12 309 LYS D O 1
ATOM 12473 N N . HIS D 1 314 ? -5.497 -27.808 61.524 1.00 29.50 310 HIS D N 1
ATOM 12474 C CA . HIS D 1 314 ? -5.995 -26.483 61.855 1.00 28.87 310 HIS D CA 1
ATOM 12475 C C . HIS D 1 314 ? -7.533 -26.446 61.930 1.00 32.52 310 HIS D C 1
ATOM 12476 O O . HIS D 1 314 ? -8.116 -25.965 62.943 1.00 30.13 310 HIS D O 1
ATOM 12483 N N . VAL D 1 315 ? -8.217 -26.981 60.910 1.00 27.89 311 VAL D N 1
ATOM 12484 C CA . VAL D 1 315 ? -9.678 -27.039 60.930 1.00 29.46 311 VAL D CA 1
ATOM 12485 C C . VAL D 1 315 ? -10.173 -27.860 62.105 1.00 31.29 311 VAL D C 1
ATOM 12486 O O . VAL D 1 315 ? -11.198 -27.493 62.730 1.00 33.75 311 VAL D O 1
ATOM 12490 N N . GLU D 1 316 ? -9.476 -28.949 62.445 1.00 33.97 312 GLU D N 1
ATOM 12491 C CA . GLU D 1 316 ? -9.859 -29.746 63.647 1.00 39.31 312 GLU D CA 1
ATOM 12492 C C . GLU D 1 316 ? -9.779 -28.903 64.929 1.00 33.55 312 GLU D C 1
ATOM 12493 O O . GLU D 1 316 ? -10.640 -29.003 65.758 1.00 29.60 312 GLU D O 1
ATOM 12499 N N . GLU D 1 317 ? -8.697 -28.159 65.060 1.00 31.15 313 GLU D N 1
ATOM 12500 C CA . GLU D 1 317 ? -8.408 -27.306 66.236 1.00 38.07 313 GLU D CA 1
ATOM 12501 C C . GLU D 1 317 ? -9.471 -26.201 66.372 1.00 37.10 313 GLU D C 1
ATOM 12502 O O . GLU D 1 317 ? -10.077 -26.003 67.439 1.00 35.09 313 GLU D O 1
ATOM 12508 N N . LEU D 1 318 ? -9.748 -25.531 65.265 1.00 31.48 314 LEU D N 1
ATOM 12509 C CA . LEU D 1 318 ? -10.775 -24.528 65.247 1.00 29.98 314 LEU D CA 1
ATOM 12510 C C . LEU D 1 318 ? -12.135 -25.132 65.553 1.00 28.41 314 LEU D C 1
ATOM 12511 O O . LEU D 1 318 ? -12.943 -24.502 66.257 1.00 27.93 314 LEU D O 1
ATOM 12516 N N . SER D 1 319 ? -12.397 -26.338 65.056 1.00 26.46 315 SER D N 1
ATOM 12517 C CA . SER D 1 319 ? -13.696 -27.010 65.215 1.00 30.57 315 SER D CA 1
ATOM 12518 C C . SER D 1 319 ? -13.975 -27.340 66.702 1.00 30.86 315 SER D C 1
ATOM 12519 O O . SER D 1 319 ? -15.085 -27.183 67.214 1.00 29.56 315 SER D O 1
ATOM 12522 N N . ASN D 1 320 ? -12.966 -27.881 67.338 1.00 29.11 316 ASN D N 1
ATOM 12523 C CA . ASN D 1 320 ? -13.081 -28.303 68.742 1.00 34.36 316 ASN D CA 1
ATOM 12524 C C . ASN D 1 320 ? -13.268 -27.059 69.609 1.00 30.25 316 ASN D C 1
ATOM 12525 O O . ASN D 1 320 ? -14.049 -27.078 70.527 1.00 31.35 316 ASN D O 1
ATOM 12530 N N . TYR D 1 321 ? -12.628 -25.970 69.238 1.00 30.72 317 TYR D N 1
ATOM 12531 C CA . TYR D 1 321 ? -12.816 -24.716 69.966 1.00 29.83 317 TYR D CA 1
ATOM 12532 C C . TYR D 1 321 ? -14.195 -24.090 69.799 1.00 30.30 317 TYR D C 1
ATOM 12533 O O . TYR D 1 321 ? -14.819 -23.721 70.800 1.00 32.48 317 TYR D O 1
ATOM 12542 N N . LEU D 1 322 ? -14.711 -24.039 68.571 1.00 29.14 318 LEU D N 1
ATOM 12543 C CA . LEU D 1 322 ? -16.084 -23.620 68.293 1.00 26.69 318 LEU D CA 1
ATOM 12544 C C . LEU D 1 322 ? -17.110 -24.428 69.062 1.00 28.35 318 LEU D C 1
ATOM 12545 O O . LEU D 1 322 ? -18.060 -23.881 69.619 1.00 28.14 318 LEU D O 1
ATOM 12550 N N . LEU D 1 323 ? -16.953 -25.736 69.050 1.00 29.88 319 LEU D N 1
ATOM 12551 C CA . LEU D 1 323 ? -17.927 -26.606 69.690 1.00 35.75 319 LEU D CA 1
ATOM 12552 C C . LEU D 1 323 ? -17.872 -26.419 71.241 1.00 33.81 319 LEU D C 1
ATOM 12553 O O . LEU D 1 323 ? -18.888 -26.377 71.905 1.00 33.77 319 LEU D O 1
ATOM 12558 N N . GLU D 1 324 ? -16.682 -26.265 71.781 1.00 33.40 320 GLU D N 1
ATOM 12559 C CA . GLU D 1 324 ? -16.513 -26.112 73.207 1.00 36.42 320 GLU D CA 1
ATOM 12560 C C . GLU D 1 324 ? -17.167 -24.794 73.644 1.00 35.61 320 GLU D C 1
ATOM 12561 O O . GLU D 1 324 ? -17.997 -24.806 74.546 1.00 37.49 320 GLU D O 1
ATOM 12567 N N . LYS D 1 325 ? -16.814 -23.681 72.990 1.00 33.10 321 LYS D N 1
ATOM 12568 C CA . LYS D 1 325 ? -17.436 -22.396 73.279 1.00 31.89 321 LYS D CA 1
ATOM 12569 C C . LYS D 1 325 ? -18.951 -22.410 73.153 1.00 31.61 321 LYS D C 1
ATOM 12570 O O . LYS D 1 325 ? -19.660 -21.915 74.026 1.00 32.74 321 LYS D O 1
ATOM 12576 N N . MET D 1 326 ? -19.470 -23.011 72.113 1.00 30.32 322 MET D N 1
ATOM 12577 C CA . MET D 1 326 ? -20.904 -23.030 71.911 1.00 29.56 322 MET D CA 1
ATOM 12578 C C . MET D 1 326 ? -21.649 -23.858 72.965 1.00 32.57 322 MET D C 1
ATOM 12579 O O . MET D 1 326 ? -22.738 -23.467 73.378 1.00 35.50 322 MET D O 1
ATOM 12584 N N . MET D 1 327 ? -21.062 -24.973 73.394 1.00 32.23 323 MET D N 1
ATOM 12585 C CA . MET D 1 327 ? -21.650 -25.825 74.411 1.00 37.22 323 MET D CA 1
ATOM 12586 C C . MET D 1 327 ? -21.690 -25.146 75.804 1.00 35.16 323 MET D C 1
ATOM 12587 O O . MET D 1 327 ? -22.546 -25.454 76.568 1.00 39.43 323 MET D O 1
ATOM 12592 N N . GLU D 1 328 ? -20.775 -24.238 76.101 1.00 36.11 324 GLU D N 1
ATOM 12593 C CA . GLU D 1 328 ? -20.865 -23.415 77.306 1.00 40.99 324 GLU D CA 1
ATOM 12594 C C . GLU D 1 328 ? -22.041 -22.437 77.358 1.00 38.63 324 GLU D C 1
ATOM 12595 O O . GLU D 1 328 ? -22.401 -21.963 78.419 1.00 40.77 324 GLU D O 1
ATOM 12601 N N . LEU D 1 329 ? -22.624 -22.086 76.234 1.00 38.21 325 LEU D N 1
ATOM 12602 C CA . LEU D 1 329 ? -23.738 -21.118 76.240 1.00 36.01 325 LEU D CA 1
ATOM 12603 C C . LEU D 1 329 ? -25.055 -21.781 76.710 1.00 38.56 325 LEU D C 1
ATOM 12604 O O . LEU D 1 329 ? -25.505 -22.755 76.109 1.00 37.56 325 LEU D O 1
ATOM 12609 N N . ASP D 1 330 ? -25.704 -21.247 77.759 1.00 33.77 326 ASP D N 1
ATOM 12610 C CA . ASP D 1 330 ? -26.871 -21.909 78.328 1.00 32.03 326 ASP D CA 1
ATOM 12611 C C . ASP D 1 330 ? -28.143 -21.498 77.614 1.00 30.16 326 ASP D C 1
ATOM 12612 O O . ASP D 1 330 ? -29.183 -22.161 77.743 1.00 36.19 326 ASP D O 1
ATOM 12617 N N . PHE D 1 331 ? -28.068 -20.474 76.764 1.00 27.11 327 PHE D N 1
ATOM 12618 C CA . PHE D 1 331 ? -29.226 -20.035 75.997 1.00 28.64 327 PHE D CA 1
ATOM 12619 C C . PHE D 1 331 ? -29.296 -20.547 74.517 1.00 31.35 327 PHE D C 1
ATOM 12620 O O . PHE D 1 331 ? -30.123 -20.037 73.698 1.00 30.27 327 PHE D O 1
ATOM 12628 N N . VAL D 1 332 ? -28.445 -21.519 74.158 1.00 31.28 328 VAL D N 1
ATOM 12629 C CA . VAL D 1 332 ? -28.483 -22.120 72.775 1.00 31.78 328 VAL D CA 1
ATOM 12630 C C . VAL D 1 332 ? -28.859 -23.596 72.790 1.00 31.51 328 VAL D C 1
ATOM 12631 O O . VAL D 1 332 ? -28.707 -24.254 73.786 1.00 35.71 328 VAL D O 1
ATOM 12635 N N . GLU D 1 333 ? -29.434 -24.080 71.705 1.00 30.02 329 GLU D N 1
ATOM 12636 C CA . GLU D 1 333 ? -29.577 -25.510 71.468 1.00 30.53 329 GLU D CA 1
ATOM 12637 C C . GLU D 1 333 ? -28.707 -25.863 70.254 1.00 33.23 329 GLU D C 1
ATOM 12638 O O . GLU D 1 333 ? -28.844 -25.234 69.195 1.00 28.22 329 GLU D O 1
ATOM 12644 N N . VAL D 1 334 ? -27.809 -26.827 70.455 1.00 31.31 330 VAL D N 1
ATOM 12645 C CA . VAL D 1 334 ? -26.820 -27.270 69.485 1.00 33.12 330 VAL D CA 1
ATOM 12646 C C . VAL D 1 334 ? -27.182 -28.651 68.894 1.00 34.67 330 VAL D C 1
ATOM 12647 O O . VAL D 1 334 ? -27.633 -29.530 69.624 1.00 30.27 330 VAL D O 1
ATOM 12651 N N . TYR D 1 335 ? -26.995 -28.823 67.578 1.00 29.13 331 TYR D N 1
ATOM 12652 C CA . TYR D 1 335 ? -27.376 -30.052 66.906 1.00 28.95 331 TYR D CA 1
ATOM 12653 C C . TYR D 1 335 ? -26.127 -30.850 66.486 1.00 29.97 331 TYR D C 1
ATOM 12654 O O . TYR D 1 335 ? -24.964 -30.341 66.504 1.00 28.57 331 TYR D O 1
ATOM 12663 N N . GLY D 1 336 ? -26.356 -32.128 66.201 1.00 30.06 332 GLY D N 1
ATOM 12664 C CA . GLY D 1 336 ? -25.288 -33.011 65.795 1.00 30.77 332 GLY D CA 1
ATOM 12665 C C . GLY D 1 336 ? -24.647 -33.755 66.949 1.00 35.61 332 GLY D C 1
ATOM 12666 O O . GLY D 1 336 ? -25.034 -33.589 68.092 1.00 33.71 332 GLY D O 1
ATOM 12667 N N . PRO D 1 337 ? -23.651 -34.595 66.642 1.00 36.89 333 PRO D N 1
ATOM 12668 C CA . PRO D 1 337 ? -23.064 -35.385 67.688 1.00 36.63 333 PRO D CA 1
ATOM 12669 C C . PRO D 1 337 ? -22.160 -34.536 68.504 1.00 39.44 333 PRO D C 1
ATOM 12670 O O . PRO D 1 337 ? -21.628 -33.547 67.998 1.00 41.47 333 PRO D O 1
ATOM 12674 N N . ILE D 1 338 ? -21.919 -34.953 69.737 1.00 39.88 334 ILE D N 1
ATOM 12675 C CA . ILE D 1 338 ? -20.999 -34.216 70.582 1.00 47.51 334 ILE D CA 1
ATOM 12676 C C . ILE D 1 338 ? -19.772 -35.035 70.849 1.00 45.09 334 ILE D C 1
ATOM 12677 O O . ILE D 1 338 ? -19.380 -35.194 71.992 1.00 55.08 334 ILE D O 1
ATOM 12682 N N . ASP D 1 339 ? -19.153 -35.542 69.798 1.00 44.06 335 ASP D N 1
ATOM 12683 C CA . ASP D 1 339 ? -17.968 -36.389 69.937 1.00 43.16 335 ASP D CA 1
ATOM 12684 C C . ASP D 1 339 ? -16.993 -36.026 68.842 1.00 42.83 335 ASP D C 1
ATOM 12685 O O . ASP D 1 339 ? -17.175 -35.020 68.161 1.00 39.86 335 ASP D O 1
ATOM 12690 N N . SER D 1 340 ? -15.954 -36.831 68.655 1.00 40.10 336 SER D N 1
ATOM 12691 C CA . SER D 1 340 ? -14.892 -36.401 67.757 1.00 40.74 336 SER D CA 1
ATOM 12692 C C . SER D 1 340 ? -15.291 -36.548 66.261 1.00 35.25 336 SER D C 1
ATOM 12693 O O . SER D 1 340 ? -14.565 -36.076 65.442 1.00 34.49 336 SER D O 1
ATOM 12696 N N . SER D 1 341 ? -16.454 -37.142 65.941 1.00 33.02 337 SER D N 1
ATOM 12697 C CA . SER D 1 341 ? -16.981 -37.137 64.563 1.00 35.15 337 SER D CA 1
ATOM 12698 C C . SER D 1 341 ? -17.521 -35.758 64.098 1.00 37.13 337 SER D C 1
ATOM 12699 O O . SER D 1 341 ? -17.771 -35.567 62.894 1.00 30.85 337 SER D O 1
ATOM 12702 N N . HIS D 1 342 ? -17.690 -34.815 65.038 1.00 34.30 338 HIS D N 1
ATOM 12703 C CA . HIS D 1 342 ? -18.267 -33.492 64.740 1.00 31.77 338 HIS D CA 1
ATOM 12704 C C . HIS D 1 342 ? -17.144 -32.593 64.269 1.00 30.22 338 HIS D C 1
ATOM 12705 O O . HIS D 1 342 ? -16.241 -32.325 65.036 1.00 28.02 338 HIS D O 1
ATOM 12712 N N . LYS D 1 343 ? -17.180 -32.138 63.021 1.00 29.63 339 LYS D N 1
ATOM 12713 C CA . LYS D 1 343 ? -16.090 -31.300 62.466 1.00 27.31 339 LYS D CA 1
ATOM 12714 C C . LYS D 1 343 ? -16.668 -30.126 61.708 1.00 22.95 339 LYS D C 1
ATOM 12715 O O . LYS D 1 343 ? -17.823 -30.168 61.366 1.00 21.71 339 LYS D O 1
ATOM 12721 N N . SER D 1 344 ? -15.876 -29.067 61.511 1.00 23.81 340 SER D N 1
ATOM 12722 C CA . SER D 1 344 ? -16.156 -28.011 60.540 1.00 24.51 340 SER D CA 1
ATOM 12723 C C . SER D 1 344 ? -17.202 -26.964 60.872 1.00 22.28 340 SER D C 1
ATOM 12724 O O . SER D 1 344 ? -17.052 -25.822 60.525 1.00 23.24 340 SER D O 1
ATOM 12727 N N . LEU D 1 345 ? -18.312 -27.377 61.434 1.00 22.40 341 LEU D N 1
ATOM 12728 C CA . LEU D 1 345 ? -19.441 -26.489 61.518 1.00 25.04 341 LEU D CA 1
ATOM 12729 C C . LEU D 1 345 ? -20.343 -26.843 62.693 1.00 25.80 341 LEU D C 1
ATOM 12730 O O . LEU D 1 345 ? -20.343 -27.975 63.149 1.00 25.85 341 LEU D O 1
ATOM 12735 N N . VAL D 1 346 ? -21.108 -25.863 63.163 1.00 27.58 342 VAL D N 1
ATOM 12736 C CA . VAL D 1 346 ? -22.069 -26.082 64.244 1.00 26.74 342 VAL D CA 1
ATOM 12737 C C . VAL D 1 346 ? -23.344 -25.385 63.893 1.00 25.06 342 VAL D C 1
ATOM 12738 O O . VAL D 1 346 ? -23.345 -24.187 63.610 1.00 24.09 342 VAL D O 1
ATOM 12742 N N . SER D 1 347 ? -24.411 -26.152 63.859 1.00 23.67 343 SER D N 1
ATOM 12743 C CA . SER D 1 347 ? -25.709 -25.653 63.624 1.00 24.43 343 SER D CA 1
ATOM 12744 C C . SER D 1 347 ? -26.384 -25.539 65.004 1.00 27.29 343 SER D C 1
ATOM 12745 O O . SER D 1 347 ? -26.200 -26.441 65.859 1.00 24.89 343 SER D O 1
ATOM 12748 N N . PHE D 1 348 ? -27.188 -24.479 65.179 1.00 26.31 344 PHE D N 1
ATOM 12749 C CA . PHE D 1 348 ? -27.748 -24.156 66.514 1.00 26.50 344 PHE D CA 1
ATOM 12750 C C . PHE D 1 348 ? -28.882 -23.181 66.424 1.00 26.84 344 PHE D C 1
ATOM 12751 O O . PHE D 1 348 ? -29.140 -22.564 65.366 1.00 25.62 344 PHE D O 1
ATOM 12759 N N . ASN D 1 349 ? -29.612 -23.058 67.532 1.00 28.10 345 ASN D N 1
ATOM 12760 C CA . ASN D 1 349 ? -30.634 -22.069 67.637 1.00 29.36 345 ASN D CA 1
ATOM 12761 C C . ASN D 1 349 ? -30.419 -21.298 68.987 1.00 30.09 345 ASN D C 1
ATOM 12762 O O . ASN D 1 349 ? -29.961 -21.858 69.960 1.00 26.72 345 ASN D O 1
ATOM 12767 N N . VAL D 1 350 ? -30.654 -19.989 68.949 1.00 28.20 346 VAL D N 1
ATOM 12768 C CA . VAL D 1 350 ? -30.702 -19.143 70.141 1.00 31.54 346 VAL D CA 1
ATOM 12769 C C . VAL D 1 350 ? -32.160 -19.143 70.632 1.00 29.31 346 VAL D C 1
ATOM 12770 O O . VAL D 1 350 ? -33.103 -18.832 69.891 1.00 29.81 346 VAL D O 1
ATOM 12774 N N . LYS D 1 351 ? -32.333 -19.567 71.869 1.00 35.50 347 LYS D N 1
ATOM 12775 C CA . LYS D 1 351 ? -33.664 -19.670 72.505 1.00 34.98 347 LYS D CA 1
ATOM 12776 C C . LYS D 1 351 ? -34.400 -18.355 72.430 1.00 30.99 347 LYS D C 1
ATOM 12777 O O . LYS D 1 351 ? -33.878 -17.390 72.905 1.00 32.99 347 LYS D O 1
ATOM 12783 N N . GLY D 1 352 ? -35.534 -18.296 71.763 1.00 31.56 348 GLY D N 1
ATOM 12784 C CA . GLY D 1 352 ? -36.339 -17.087 71.726 1.00 35.17 348 GLY D CA 1
ATOM 12785 C C . GLY D 1 352 ? -36.144 -16.190 70.532 1.00 38.78 348 GLY D C 1
ATOM 12786 O O . GLY D 1 352 ? -36.867 -15.216 70.379 1.00 36.36 348 GLY D O 1
ATOM 12787 N N . VAL D 1 353 ? -35.175 -16.504 69.678 1.00 36.50 349 VAL D N 1
ATOM 12788 C CA . VAL D 1 353 ? -34.835 -15.652 68.542 1.00 32.50 349 VAL D CA 1
ATOM 12789 C C . VAL D 1 353 ? -34.856 -16.505 67.232 1.00 33.47 349 VAL D C 1
ATOM 12790 O O . VAL D 1 353 ? -34.159 -17.537 67.137 1.00 30.69 349 VAL D O 1
ATOM 12794 N N . HIS D 1 354 ? -35.661 -16.088 66.262 1.00 32.34 350 HIS D N 1
ATOM 12795 C CA . HIS D 1 354 ? -35.647 -16.687 64.917 1.00 35.26 350 HIS D CA 1
ATOM 12796 C C . HIS D 1 354 ? -34.200 -16.701 64.297 1.00 34.63 350 HIS D C 1
ATOM 12797 O O . HIS D 1 354 ? -33.443 -15.715 64.421 1.00 28.33 350 HIS D O 1
ATOM 12804 N N . PRO D 1 355 ? -33.797 -17.840 63.673 1.00 29.38 351 PRO D N 1
ATOM 12805 C CA . PRO D 1 355 ? -32.434 -17.918 63.171 1.00 28.37 351 PRO D CA 1
ATOM 12806 C C . PRO D 1 355 ? -32.097 -16.793 62.191 1.00 23.55 351 PRO D C 1
ATOM 12807 O O . PRO D 1 355 ? -30.983 -16.316 62.226 1.00 23.87 351 PRO D O 1
ATOM 12811 N N . HIS D 1 356 ? -33.014 -16.372 61.339 1.00 24.96 352 HIS D N 1
ATOM 12812 C CA . HIS D 1 356 ? -32.699 -15.274 60.422 1.00 29.37 352 HIS D CA 1
ATOM 12813 C C . HIS D 1 356 ? -32.343 -13.948 61.114 1.00 26.95 352 HIS D C 1
ATOM 12814 O O . HIS D 1 356 ? -31.470 -13.200 60.643 1.00 26.70 352 HIS D O 1
ATOM 12821 N N . ASP D 1 357 ? -33.015 -13.658 62.224 1.00 29.26 353 ASP D N 1
ATOM 12822 C CA . ASP D 1 357 ? -32.641 -12.494 63.087 1.00 28.57 353 ASP D CA 1
ATOM 12823 C C . ASP D 1 357 ? -31.289 -12.685 63.674 1.00 25.04 353 ASP D C 1
ATOM 12824 O O . ASP D 1 357 ? -30.503 -11.758 63.746 1.00 25.16 353 ASP D O 1
ATOM 12829 N N . VAL D 1 358 ? -30.997 -13.890 64.153 1.00 24.51 354 VAL D N 1
ATOM 12830 C CA . VAL D 1 358 ? -29.684 -14.119 64.718 1.00 22.83 354 VAL D CA 1
ATOM 12831 C C . VAL D 1 358 ? -28.598 -13.750 63.671 1.00 24.19 354 VAL D C 1
ATOM 12832 O O . VAL D 1 358 ? -27.616 -13.033 63.931 1.00 22.71 354 VAL D O 1
ATOM 12836 N N . SER D 1 359 ? -28.772 -14.258 62.458 1.00 23.33 355 SER D N 1
ATOM 12837 C CA . SER D 1 359 ? -27.731 -14.069 61.458 1.00 23.25 355 SER D CA 1
ATOM 12838 C C . SER D 1 359 ? -27.648 -12.613 61.015 1.00 21.47 355 SER D C 1
ATOM 12839 O O . SER D 1 359 ? -26.558 -12.085 60.773 1.00 20.92 355 SER D O 1
ATOM 12842 N N . HIS D 1 360 ? -28.789 -11.984 60.839 1.00 20.78 356 HIS D N 1
ATOM 12843 C CA . HIS D 1 360 ? -28.837 -10.572 60.436 1.00 24.73 356 HIS D CA 1
ATOM 12844 C C . HIS D 1 360 ? -28.120 -9.690 61.480 1.00 21.60 356 HIS D C 1
ATOM 12845 O O . HIS D 1 360 ? -27.329 -8.789 61.155 1.00 19.19 356 HIS D O 1
ATOM 12852 N N . ILE D 1 361 ? -28.325 -10.005 62.740 1.00 21.21 357 ILE D N 1
ATOM 12853 C CA . ILE D 1 361 ? -27.755 -9.161 63.812 1.00 21.94 357 ILE D CA 1
ATOM 12854 C C . ILE D 1 361 ? -26.243 -9.366 63.882 1.00 22.23 357 ILE D C 1
ATOM 12855 O O . ILE D 1 361 ? -25.446 -8.410 64.103 1.00 21.24 357 ILE D O 1
ATOM 12860 N N . LEU D 1 362 ? -25.823 -10.636 63.803 1.00 23.30 358 LEU D N 1
ATOM 12861 C CA . LEU D 1 362 ? -24.369 -10.946 63.775 1.00 23.21 358 LEU D CA 1
ATOM 12862 C C . LEU D 1 362 ? -23.667 -10.200 62.619 1.00 21.25 358 LEU D C 1
ATOM 12863 O O . LEU D 1 362 ? -22.589 -9.630 62.793 1.00 20.74 358 LEU D O 1
ATOM 12868 N N . ASP D 1 363 ? -24.281 -10.177 61.458 1.00 21.53 359 ASP D N 1
ATOM 12869 C CA . ASP D 1 363 ? -23.672 -9.494 60.312 1.00 21.34 359 ASP D CA 1
ATOM 12870 C C . ASP D 1 363 ? -23.646 -7.955 60.492 1.00 22.56 359 ASP D C 1
ATOM 12871 O O . ASP D 1 363 ? -22.599 -7.333 60.420 1.00 23.64 359 ASP D O 1
ATOM 12876 N N . GLU D 1 364 ? -24.825 -7.407 60.738 1.00 23.35 360 GLU D N 1
ATOM 12877 C CA . GLU D 1 364 ? -25.074 -5.961 60.879 1.00 25.62 360 GLU D CA 1
ATOM 12878 C C . GLU D 1 364 ? -24.248 -5.320 62.053 1.00 21.33 360 GLU D C 1
ATOM 12879 O O . GLU D 1 364 ? -23.832 -4.207 61.937 1.00 20.98 360 GLU D O 1
ATOM 12885 N N . ASN D 1 365 ? -23.954 -6.069 63.112 1.00 20.47 361 ASN D N 1
ATOM 12886 C CA . ASN D 1 365 ? -23.329 -5.507 64.345 1.00 21.52 361 ASN D CA 1
ATOM 12887 C C . ASN D 1 365 ? -21.963 -6.022 64.703 1.00 23.06 361 ASN D C 1
ATOM 12888 O O . ASN D 1 365 ? -21.224 -5.304 65.379 1.00 24.32 361 ASN D O 1
ATOM 12893 N N . PHE D 1 366 ? -21.595 -7.233 64.238 1.00 18.27 362 PHE D N 1
ATOM 12894 C CA . PHE D 1 366 ? -20.331 -7.866 64.645 1.00 19.30 362 PHE D CA 1
ATOM 12895 C C . PHE D 1 366 ? -19.435 -8.288 63.435 1.00 19.23 362 PHE D C 1
ATOM 12896 O O . PHE D 1 366 ? -18.370 -8.801 63.606 1.00 22.78 362 PHE D O 1
ATOM 12904 N N . GLY D 1 367 ? -19.879 -7.982 62.246 1.00 20.04 363 GLY D N 1
ATOM 12905 C CA . GLY D 1 367 ? -19.180 -8.318 60.995 1.00 24.55 363 GLY D CA 1
ATOM 12906 C C . GLY D 1 367 ? -19.207 -9.831 60.679 1.00 22.96 363 GLY D C 1
ATOM 12907 O O . GLY D 1 367 ? -18.423 -10.291 59.875 1.00 25.53 363 GLY D O 1
ATOM 12908 N N . VAL D 1 368 ? -20.082 -10.577 61.356 1.00 23.75 364 VAL D N 1
ATOM 12909 C CA . VAL D 1 368 ? -20.018 -12.023 61.391 1.00 24.04 364 VAL D CA 1
ATOM 12910 C C . VAL D 1 368 ? -20.980 -12.612 60.337 1.00 23.82 364 VAL D C 1
ATOM 12911 O O . VAL D 1 368 ? -22.201 -12.295 60.318 1.00 25.08 364 VAL D O 1
ATOM 12915 N N . ALA D 1 369 ? -20.415 -13.432 59.454 1.00 20.99 365 ALA D N 1
ATOM 12916 C CA . ALA D 1 369 ? -21.171 -14.102 58.401 1.00 19.92 365 ALA D CA 1
ATOM 12917 C C . ALA D 1 369 ? -21.470 -15.540 58.815 1.00 20.48 365 ALA D C 1
ATOM 12918 O O . ALA D 1 369 ? -20.540 -16.364 59.056 1.00 20.07 365 ALA D O 1
ATOM 12920 N N . THR D 1 370 ? -22.777 -15.818 58.935 1.00 19.73 366 THR D N 1
ATOM 12921 C CA . THR D 1 370 ? -23.321 -17.124 59.275 1.00 20.59 366 THR D CA 1
ATOM 12922 C C . THR D 1 370 ? -24.530 -17.291 58.383 1.00 21.37 366 THR D C 1
ATOM 12923 O O . THR D 1 370 ? -24.989 -16.338 57.818 1.00 22.17 366 THR D O 1
ATOM 12927 N N . ARG D 1 371 ? -25.074 -18.501 58.322 1.00 23.65 367 ARG D N 1
ATOM 12928 C CA . ARG D 1 371 ? -26.219 -18.770 57.520 1.00 24.31 367 ARG D CA 1
ATOM 12929 C C . ARG D 1 371 ? -27.326 -19.315 58.393 1.00 20.65 367 ARG D C 1
ATOM 12930 O O . ARG D 1 371 ? -27.077 -20.095 59.261 1.00 22.78 367 ARG D O 1
ATOM 12938 N N . SER D 1 372 ? -28.553 -18.948 58.075 1.00 19.20 368 SER D N 1
ATOM 12939 C CA . SER D 1 372 ? -29.725 -19.436 58.733 1.00 22.70 368 SER D CA 1
ATOM 12940 C C . SER D 1 372 ? -30.617 -20.112 57.690 1.00 25.70 368 SER D C 1
ATOM 12941 O O . SER D 1 372 ? -30.475 -19.845 56.528 1.00 28.43 368 SER D O 1
ATOM 12944 N N . GLY D 1 373 ? -31.600 -20.893 58.130 1.00 25.67 369 GLY D N 1
ATOM 12945 C CA . GLY D 1 373 ? -32.546 -21.533 57.248 1.00 26.77 369 GLY D CA 1
ATOM 12946 C C . GLY D 1 373 ? -32.432 -23.057 57.347 1.00 25.65 369 GLY D C 1
ATOM 12947 O O . GLY D 1 373 ? -31.920 -23.608 58.317 1.00 27.66 369 GLY D O 1
ATOM 12948 N N . HIS D 1 374 ? -32.979 -23.723 56.341 1.00 30.19 370 HIS D N 1
ATOM 12949 C CA . HIS D 1 374 ? -33.053 -25.197 56.274 1.00 29.99 370 HIS D CA 1
ATOM 12950 C C . HIS D 1 374 ? -31.738 -25.826 55.814 1.00 27.10 370 HIS D C 1
ATOM 12951 O O . HIS D 1 374 ? -31.559 -27.039 55.936 1.00 29.28 370 HIS D O 1
ATOM 12958 N N . HIS D 1 375 ? -30.824 -25.035 55.259 1.00 24.17 371 HIS D N 1
ATOM 12959 C CA . HIS D 1 375 ? -29.492 -25.546 54.799 1.00 23.11 371 HIS D CA 1
ATOM 12960 C C . HIS D 1 375 ? -29.641 -26.654 53.717 1.00 23.65 371 HIS D C 1
ATOM 12961 O O . HIS D 1 375 ? -28.839 -27.588 53.642 1.00 22.83 371 HIS D O 1
ATOM 12975 N N . ALA D 1 377 ? -31.811 -28.895 53.642 1.00 25.22 373 ALA D N 1
ATOM 12976 C CA . ALA D 1 377 ? -32.013 -30.187 54.291 1.00 25.37 373 ALA D CA 1
ATOM 12977 C C . ALA D 1 377 ? -33.303 -30.243 55.099 1.00 25.32 373 ALA D C 1
ATOM 12978 O O . ALA D 1 377 ? -33.275 -30.537 56.268 1.00 25.63 373 ALA D O 1
ATOM 12980 N N . GLN D 1 378 ? -34.407 -29.956 54.445 1.00 25.15 374 GLN D N 1
ATOM 12981 C CA . GLN D 1 378 ? -35.716 -29.932 55.050 1.00 29.69 374 GLN D CA 1
ATOM 12982 C C . GLN D 1 378 ? -36.086 -31.216 55.766 1.00 29.30 374 GLN D C 1
ATOM 12983 O O . GLN D 1 378 ? -36.446 -31.171 56.930 1.00 31.57 374 GLN D O 1
ATOM 12989 N N . PRO D 1 379 ? -35.956 -32.371 55.099 1.00 29.29 375 PRO D N 1
ATOM 12990 C CA . PRO D 1 379 ? -36.337 -33.541 55.857 1.00 26.79 375 PRO D CA 1
ATOM 12991 C C . PRO D 1 379 ? -35.638 -33.628 57.222 1.00 27.44 375 PRO D C 1
ATOM 12992 O O . PRO D 1 379 ? -36.309 -33.842 58.222 1.00 31.01 375 PRO D O 1
ATOM 12996 N N . LEU D 1 380 ? -34.342 -33.366 57.272 1.00 27.52 376 LEU D N 1
ATOM 12997 C CA . LEU D 1 380 ? -33.577 -33.368 58.498 1.00 27.44 376 LEU D CA 1
ATOM 12998 C C . LEU D 1 380 ? -34.089 -32.374 59.557 1.00 31.40 376 LEU D C 1
ATOM 12999 O O . LEU D 1 380 ? -34.018 -32.671 60.737 1.00 25.67 376 LEU D O 1
ATOM 13004 N N . MET D 1 381 ? -34.519 -31.186 59.140 1.00 31.69 377 MET D N 1
ATOM 13005 C CA . MET D 1 381 ? -35.110 -30.227 60.076 1.00 31.79 377 MET D CA 1
ATOM 13006 C C . MET D 1 381 ? -36.295 -30.855 60.803 1.00 32.71 377 MET D C 1
ATOM 13007 O O . MET D 1 381 ? -36.542 -30.554 61.957 1.00 34.99 377 MET D O 1
ATOM 13012 N N . GLY D 1 382 ? -37.061 -31.673 60.116 1.00 31.63 378 GLY D N 1
ATOM 13013 C CA . GLY D 1 382 ? -38.223 -32.327 60.749 1.00 31.89 378 GLY D CA 1
ATOM 13014 C C . GLY D 1 382 ? -37.803 -33.331 61.791 1.00 33.17 378 GLY D C 1
ATOM 13015 O O . GLY D 1 382 ? -38.509 -33.519 62.768 1.00 44.57 378 GLY D O 1
ATOM 13016 N N . VAL D 1 383 ? -36.632 -33.938 61.618 1.00 32.76 379 VAL D N 1
ATOM 13017 C CA . VAL D 1 383 ? -36.049 -34.858 62.602 1.00 31.52 379 VAL D CA 1
ATOM 13018 C C . VAL D 1 383 ? -35.503 -34.074 63.790 1.00 33.03 379 VAL D C 1
ATOM 13019 O O . VAL D 1 383 ? -35.609 -34.476 64.960 1.00 29.19 379 VAL D O 1
ATOM 13023 N N . LEU D 1 384 ? -34.893 -32.946 63.493 1.00 32.26 380 LEU D N 1
ATOM 13024 C CA . LEU D 1 384 ? -34.413 -32.076 64.544 1.00 34.28 380 LEU D CA 1
ATOM 13025 C C . LEU D 1 384 ? -35.562 -31.533 65.393 1.00 31.41 380 LEU D C 1
ATOM 13026 O O . LEU D 1 384 ? -35.410 -31.426 66.605 1.00 33.38 380 LEU D O 1
ATOM 13031 N N . ALA D 1 385 ? -36.679 -31.237 64.751 1.00 30.58 381 ALA D N 1
ATOM 13032 C CA . ALA D 1 385 ? -37.858 -30.699 65.399 1.00 36.97 381 ALA D CA 1
ATOM 13033 C C . ALA D 1 385 ? -38.330 -31.652 66.497 1.00 41.54 381 ALA D C 1
ATOM 13034 O O . ALA D 1 385 ? -38.492 -31.241 67.657 1.00 40.28 381 ALA D O 1
ATOM 13036 N N . LYS D 1 386 ? -38.485 -32.926 66.144 1.00 43.14 382 LYS D N 1
ATOM 13037 C CA . LYS D 1 386 ? -38.868 -33.964 67.105 1.00 45.46 382 LYS D CA 1
ATOM 13038 C C . LYS D 1 386 ? -37.969 -33.986 68.304 1.00 44.41 382 LYS D C 1
ATOM 13039 O O . LYS D 1 386 ? -38.445 -34.190 69.399 1.00 46.74 382 LYS D O 1
ATOM 13045 N N . GLY D 1 387 ? -36.680 -33.744 68.136 1.00 42.19 383 GLY D N 1
ATOM 13046 C CA . GLY D 1 387 ? -35.762 -33.737 69.291 1.00 38.48 383 GLY D CA 1
ATOM 13047 C C . GLY D 1 387 ? -35.593 -32.411 70.016 1.00 37.31 383 GLY D C 1
ATOM 13048 O O . GLY D 1 387 ? -34.858 -32.324 71.006 1.00 39.06 383 GLY D O 1
ATOM 13049 N N . SER D 1 388 ? -36.239 -31.360 69.537 1.00 36.25 384 SER D N 1
ATOM 13050 C CA . SER D 1 388 ? -35.948 -30.035 70.069 1.00 41.30 384 SER D CA 1
ATOM 13051 C C . SER D 1 388 ? -36.600 -29.894 71.424 1.00 46.12 384 SER D C 1
ATOM 13052 O O . SER D 1 388 ? -37.690 -30.421 71.638 1.00 46.46 384 SER D O 1
ATOM 13055 N N . LYS D 1 389 ? -35.953 -29.152 72.313 1.00 48.23 385 LYS D N 1
ATOM 13056 C CA . LYS D 1 389 ? -36.573 -28.779 73.577 1.00 52.66 385 LYS D CA 1
ATOM 13057 C C . LYS D 1 389 ? -36.929 -27.290 73.652 1.00 53.12 385 LYS D C 1
ATOM 13058 O O . LYS D 1 389 ? -37.158 -26.763 74.731 1.00 55.35 385 LYS D O 1
ATOM 13064 N N . ILE D 1 390 ? -37.005 -26.628 72.494 1.00 44.78 386 ILE D N 1
ATOM 13065 C CA . ILE D 1 390 ? -37.522 -25.270 72.404 1.00 45.69 386 ILE D CA 1
ATOM 13066 C C . ILE D 1 390 ? -38.561 -25.269 71.323 1.00 46.67 386 ILE D C 1
ATOM 13067 O O . ILE D 1 390 ? -38.840 -26.291 70.711 1.00 49.14 386 ILE D O 1
ATOM 13072 N N . ASP D 1 391 ? -39.120 -24.101 71.073 1.00 48.65 387 ASP D N 1
ATOM 13073 C CA . ASP D 1 391 ? -40.088 -23.947 70.023 1.00 45.49 387 ASP D CA 1
ATOM 13074 C C . ASP D 1 391 ? -39.309 -23.892 68.708 1.00 47.52 387 ASP D C 1
ATOM 13075 O O . ASP D 1 391 ? -38.798 -22.857 68.305 1.00 47.48 387 ASP D O 1
ATOM 13080 N N . PHE D 1 392 ? -39.224 -25.027 68.044 1.00 42.45 388 PHE D N 1
ATOM 13081 C CA . PHE D 1 392 ? -38.315 -25.171 66.952 1.00 38.29 388 PHE D CA 1
ATOM 13082 C C . PHE D 1 392 ? -38.731 -24.383 65.722 1.00 35.18 388 PHE D C 1
ATOM 13083 O O . PHE D 1 392 ? -39.803 -24.562 65.185 1.00 37.39 388 PHE D O 1
ATOM 13091 N N . PRO D 1 393 ? -37.829 -23.542 65.210 1.00 33.36 389 PRO D N 1
ATOM 13092 C CA . PRO D 1 393 ? -38.257 -22.718 64.069 1.00 33.61 389 PRO D CA 1
ATOM 13093 C C . PRO D 1 393 ? -38.164 -23.392 62.690 1.00 34.06 389 PRO D C 1
ATOM 13094 O O . PRO D 1 393 ? -38.292 -22.713 61.682 1.00 31.10 389 PRO D O 1
ATOM 13098 N N . ASN D 1 394 ? -37.951 -24.702 62.668 1.00 36.26 390 ASN D N 1
ATOM 13099 C CA . ASN D 1 394 ? -37.702 -25.460 61.451 1.00 37.62 390 ASN D CA 1
ATOM 13100 C C . ASN D 1 394 ? -36.519 -24.949 60.634 1.00 36.36 390 ASN D C 1
ATOM 13101 O O . ASN D 1 394 ? -36.581 -25.001 59.414 1.00 32.94 390 ASN D O 1
ATOM 13106 N N . SER D 1 395 ? -35.492 -24.438 61.323 1.00 32.53 391 SER D N 1
ATOM 13107 C CA . SER D 1 395 ? -34.301 -23.834 60.711 1.00 32.44 391 SER D CA 1
ATOM 13108 C C . SER D 1 395 ? -33.262 -23.778 61.777 1.00 30.44 391 SER D C 1
ATOM 13109 O O . SER D 1 395 ? -33.565 -23.919 62.963 1.00 29.38 391 SER D O 1
ATOM 13112 N N . THR D 1 396 ? -32.036 -23.471 61.401 1.00 29.75 392 THR D N 1
ATOM 13113 C CA . THR D 1 396 ? -31.009 -23.292 62.397 1.00 27.37 392 THR D CA 1
ATOM 13114 C C . THR D 1 396 ? -30.135 -22.210 61.889 1.00 25.94 392 THR D C 1
ATOM 13115 O O . THR D 1 396 ? -30.234 -21.828 60.720 1.00 22.06 392 THR D O 1
ATOM 13119 N N . VAL D 1 397 ? -29.300 -21.705 62.777 1.00 21.73 393 VAL D N 1
ATOM 13120 C CA . VAL D 1 397 ? -28.180 -20.883 62.415 1.00 23.34 393 VAL D CA 1
ATOM 13121 C C . VAL D 1 397 ? -27.020 -21.840 62.277 1.00 21.39 393 VAL D C 1
ATOM 13122 O O . VAL D 1 397 ? -26.997 -22.879 62.934 1.00 19.62 393 VAL D O 1
ATOM 13126 N N . ARG D 1 398 ? -26.047 -21.503 61.446 1.00 23.08 394 ARG D N 1
ATOM 13127 C CA . ARG D 1 398 ? -24.868 -22.354 61.348 1.00 21.33 394 ARG D CA 1
ATOM 13128 C C . ARG D 1 398 ? -23.628 -21.541 61.210 1.00 21.96 394 ARG D C 1
ATOM 13129 O O . ARG D 1 398 ? -23.602 -20.616 60.383 1.00 21.67 394 ARG D O 1
ATOM 13137 N N . ALA D 1 399 ? -22.596 -21.857 62.003 1.00 20.76 395 ALA D N 1
ATOM 13138 C CA . ALA D 1 399 ? -21.319 -21.231 61.867 1.00 22.68 395 ALA D CA 1
ATOM 13139 C C . ALA D 1 399 ? -20.326 -22.290 61.414 1.00 22.22 395 ALA D C 1
ATOM 13140 O O . ALA D 1 399 ? -20.375 -23.406 61.871 1.00 22.88 395 ALA D O 1
ATOM 13142 N N . SER D 1 400 ? -19.420 -21.932 60.512 1.00 22.34 396 SER D N 1
ATOM 13143 C CA . SER D 1 400 ? -18.554 -22.956 59.875 1.00 24.10 396 SER D CA 1
ATOM 13144 C C . SER D 1 400 ? -17.174 -22.384 59.641 1.00 22.85 396 SER D C 1
ATOM 13145 O O . SER D 1 400 ? -17.041 -21.219 59.262 1.00 27.03 396 SER D O 1
ATOM 13148 N N . VAL D 1 401 ? -16.144 -23.172 59.939 1.00 22.59 397 VAL D N 1
ATOM 13149 C CA . VAL D 1 401 ? -14.747 -22.681 59.959 1.00 23.01 397 VAL D CA 1
ATOM 13150 C C . VAL D 1 401 ? -13.902 -23.297 58.836 1.00 24.27 397 VAL D C 1
ATOM 13151 O O . VAL D 1 401 ? -14.105 -24.409 58.443 1.00 25.85 397 VAL D O 1
ATOM 13155 N N . TYR D 1 402 ? -12.919 -22.569 58.366 1.00 24.62 398 TYR D N 1
ATOM 13156 C CA . TYR D 1 402 ? -12.033 -23.137 57.403 1.00 25.53 398 TYR D CA 1
ATOM 13157 C C . TYR D 1 402 ? -10.676 -22.529 57.668 1.00 27.70 398 TYR D C 1
ATOM 13158 O O . TYR D 1 402 ? -10.399 -21.971 58.790 1.00 24.43 398 TYR D O 1
ATOM 13167 N N . LEU D 1 403 ? -9.830 -22.611 56.640 1.00 28.18 399 LEU D N 1
ATOM 13168 C CA . LEU D 1 403 ? -8.372 -22.467 56.768 1.00 27.61 399 LEU D CA 1
ATOM 13169 C C . LEU D 1 403 ? -7.976 -21.137 57.347 1.00 26.17 399 LEU D C 1
ATOM 13170 O O . LEU D 1 403 ? -7.073 -21.065 58.187 1.00 28.26 399 LEU D O 1
ATOM 13175 N N . TYR D 1 404 ? -8.593 -20.075 56.818 1.00 23.35 400 TYR D N 1
ATOM 13176 C CA . TYR D 1 404 ? -8.255 -18.659 57.146 1.00 24.16 400 TYR D CA 1
ATOM 13177 C C . TYR D 1 404 ? -8.947 -18.103 58.433 1.00 23.08 400 TYR D C 1
ATOM 13178 O O . TYR D 1 404 ? -8.974 -16.883 58.636 1.00 25.88 400 TYR D O 1
ATOM 13187 N N . ASN D 1 405 ? -9.600 -18.973 59.182 1.00 22.71 401 ASN D N 1
ATOM 13188 C CA . ASN D 1 405 ? -10.290 -18.563 60.386 1.00 22.83 401 ASN D CA 1
ATOM 13189 C C . ASN D 1 405 ? -9.346 -18.783 61.578 1.00 24.46 401 ASN D C 1
ATOM 13190 O O . ASN D 1 405 ? -8.436 -19.663 61.532 1.00 23.94 401 ASN D O 1
ATOM 13195 N N . THR D 1 406 ? -9.662 -18.054 62.648 1.00 26.91 402 THR D N 1
ATOM 13196 C CA . THR D 1 406 ? -8.915 -18.032 63.923 1.00 28.83 402 THR D CA 1
ATOM 13197 C C . THR D 1 406 ? -9.825 -18.234 65.165 1.00 29.13 402 THR D C 1
ATOM 13198 O O . THR D 1 406 ? -11.055 -18.124 65.126 1.00 24.85 402 THR D O 1
ATOM 13202 N N . LYS D 1 407 ? -9.203 -18.564 66.285 1.00 31.06 403 LYS D N 1
ATOM 13203 C CA . LYS D 1 407 ? -9.959 -18.593 67.548 1.00 32.16 403 LYS D CA 1
ATOM 13204 C C . LYS D 1 407 ? -10.570 -17.218 67.818 1.00 28.84 403 LYS D C 1
ATOM 13205 O O . LYS D 1 407 ? -11.689 -17.098 68.275 1.00 30.21 403 LYS D O 1
ATOM 13211 N N . GLU D 1 408 ? -9.848 -16.173 67.504 1.00 30.90 404 GLU D N 1
ATOM 13212 C CA . GLU D 1 408 ? -10.415 -14.850 67.709 1.00 33.71 404 GLU D CA 1
ATOM 13213 C C . GLU D 1 408 ? -11.762 -14.646 66.950 1.00 31.10 404 GLU D C 1
ATOM 13214 O O . GLU D 1 408 ? -12.722 -13.995 67.442 1.00 24.89 404 GLU D O 1
ATOM 13220 N N . ASP D 1 409 ? -11.836 -15.205 65.741 1.00 29.31 405 ASP D N 1
ATOM 13221 C CA . ASP D 1 409 ? -13.045 -15.138 64.956 1.00 24.11 405 ASP D CA 1
ATOM 13222 C C . ASP D 1 409 ? -14.184 -15.767 65.727 1.00 22.79 405 ASP D C 1
ATOM 13223 O O . ASP D 1 409 ? -15.286 -15.228 65.758 1.00 23.78 405 ASP D O 1
ATOM 13228 N N . ILE D 1 410 ? -13.925 -16.921 66.336 1.00 21.87 406 ILE D N 1
ATOM 13229 C CA . ILE D 1 410 ? -14.911 -17.630 67.083 1.00 24.63 406 ILE D CA 1
ATOM 13230 C C . ILE D 1 410 ? -15.313 -16.805 68.360 1.00 26.79 406 ILE D C 1
ATOM 13231 O O . ILE D 1 410 ? -16.496 -16.706 68.682 1.00 23.44 406 ILE D O 1
ATOM 13236 N N . ASP D 1 411 ? -14.328 -16.178 69.004 1.00 27.14 407 ASP D N 1
ATOM 13237 C CA . ASP D 1 411 ? -14.591 -15.280 70.146 1.00 28.34 407 ASP D CA 1
ATOM 13238 C C . ASP D 1 411 ? -15.498 -14.124 69.755 1.00 27.34 407 ASP D C 1
ATOM 13239 O O . ASP D 1 411 ? -16.392 -13.819 70.539 1.00 28.73 407 ASP D O 1
ATOM 13244 N N . VAL D 1 412 ? -15.362 -13.559 68.533 1.00 24.04 408 VAL D N 1
ATOM 13245 C CA . VAL D 1 412 ? -16.280 -12.536 68.087 1.00 22.59 408 VAL D CA 1
ATOM 13246 C C . VAL D 1 412 ? -17.720 -13.048 67.917 1.00 23.52 408 VAL D C 1
ATOM 13247 O O . VAL D 1 412 ? -18.720 -12.388 68.309 1.00 22.51 408 VAL D O 1
ATOM 13251 N N . LEU D 1 413 ? -17.865 -14.220 67.324 1.00 22.46 409 LEU D N 1
ATOM 13252 C CA . LEU D 1 413 ? -19.177 -14.872 67.264 1.00 22.48 409 LEU D CA 1
ATOM 13253 C C . LEU D 1 413 ? -19.851 -14.989 68.662 1.00 22.00 409 LEU D C 1
ATOM 13254 O O . LEU D 1 413 ? -21.054 -14.742 68.810 1.00 17.82 409 LEU D O 1
ATOM 13259 N N . ILE D 1 414 ? -19.098 -15.496 69.630 1.00 24.41 410 ILE D N 1
ATOM 13260 C CA . ILE D 1 414 ? -19.651 -15.709 70.988 1.00 25.31 410 ILE D CA 1
ATOM 13261 C C . ILE D 1 414 ? -20.070 -14.347 71.581 1.00 25.62 410 ILE D C 1
ATOM 13262 O O . ILE D 1 414 ? -21.145 -14.255 72.155 1.00 27.70 410 ILE D O 1
ATOM 13267 N N . GLU D 1 415 ? -19.279 -13.290 71.370 1.00 27.92 411 GLU D N 1
ATOM 13268 C CA . GLU D 1 415 ? -19.681 -11.931 71.824 1.00 31.33 411 GLU D CA 1
ATOM 13269 C C . GLU D 1 415 ? -20.992 -11.523 71.205 1.00 28.10 411 GLU D C 1
ATOM 13270 O O . GLU D 1 415 ? -21.886 -10.980 71.873 1.00 24.96 411 GLU D O 1
ATOM 13276 N N . GLY D 1 416 ? -21.119 -11.746 69.896 1.00 24.48 412 GLY D N 1
ATOM 13277 C CA . GLY D 1 416 ? -22.338 -11.363 69.177 1.00 21.32 412 GLY D CA 1
ATOM 13278 C C . GLY D 1 416 ? -23.551 -12.103 69.692 1.00 21.50 412 GLY D C 1
ATOM 13279 O O . GLY D 1 416 ? -24.707 -11.555 69.763 1.00 23.50 412 GLY D O 1
ATOM 13280 N N . LEU D 1 417 ? -23.371 -13.386 69.980 1.00 20.62 413 LEU D N 1
ATOM 13281 C CA . LEU D 1 417 ? -24.481 -14.162 70.510 1.00 22.49 413 LEU D CA 1
ATOM 13282 C C . LEU D 1 417 ? -24.888 -13.656 71.959 1.00 22.26 413 LEU D C 1
ATOM 13283 O O . LEU D 1 417 ? -26.042 -13.705 72.342 1.00 21.95 413 LEU D O 1
ATOM 13288 N N . LYS D 1 418 ? -23.927 -13.225 72.737 1.00 24.15 414 LYS D N 1
ATOM 13289 C CA . LYS D 1 418 ? -24.219 -12.699 74.127 1.00 25.44 414 LYS D CA 1
ATOM 13290 C C . LYS D 1 418 ? -24.966 -11.369 74.035 1.00 27.40 414 LYS D C 1
ATOM 13291 O O . LYS D 1 418 ? -25.931 -11.150 74.763 1.00 28.40 414 LYS D O 1
ATOM 13297 N N . TYR D 1 419 ? -24.639 -10.580 73.004 1.00 25.27 415 TYR D N 1
ATOM 13298 C CA . TYR D 1 419 ? -25.380 -9.357 72.661 1.00 25.26 415 TYR D CA 1
ATOM 13299 C C . TYR D 1 419 ? -26.827 -9.631 72.319 1.00 28.35 415 TYR D C 1
ATOM 13300 O O . TYR D 1 419 ? -27.779 -8.934 72.787 1.00 23.43 415 TYR D O 1
ATOM 13309 N N . ILE D 1 420 ? -27.044 -10.645 71.498 1.00 25.89 416 ILE D N 1
ATOM 13310 C CA . ILE D 1 420 ? -28.372 -11.029 71.146 1.00 23.92 416 ILE D CA 1
ATOM 13311 C C . ILE D 1 420 ? -29.153 -11.509 72.381 1.00 24.12 416 ILE D C 1
ATOM 13312 O O . ILE D 1 420 ? -30.316 -11.165 72.556 1.00 22.51 416 ILE D O 1
ATOM 13317 N N . ARG D 1 421 ? -28.508 -12.308 73.223 1.00 26.77 417 ARG D N 1
ATOM 13318 C CA . ARG D 1 421 ? -29.141 -12.807 74.429 1.00 31.90 417 ARG D CA 1
ATOM 13319 C C . ARG D 1 421 ? -29.534 -11.615 75.346 1.00 32.18 417 ARG D C 1
ATOM 13320 O O . ARG D 1 421 ? -30.633 -11.540 75.844 1.00 31.95 417 ARG D O 1
ATOM 13328 N N . ARG D 1 422 ? -28.582 -10.747 75.608 1.00 29.17 418 ARG D N 1
ATOM 13329 C CA . ARG D 1 422 ? -28.844 -9.563 76.436 1.00 32.43 418 ARG D CA 1
ATOM 13330 C C . ARG D 1 422 ? -29.950 -8.633 75.972 1.00 29.77 418 ARG D C 1
ATOM 13331 O O . ARG D 1 422 ? -30.687 -8.218 76.786 1.00 29.83 418 ARG D O 1
ATOM 13339 N N . TRP D 1 423 ? -30.107 -8.349 74.682 1.00 25.40 419 TRP D N 1
ATOM 13340 C CA . TRP D 1 423 ? -30.963 -7.262 74.216 1.00 26.19 419 TRP D CA 1
ATOM 13341 C C . TRP D 1 423 ? -32.091 -7.645 73.336 1.00 30.32 419 TRP D C 1
ATOM 13342 O O . TRP D 1 423 ? -32.976 -6.852 73.119 1.00 25.50 419 TRP D O 1
ATOM 13353 N N . PHE D 1 424 ? -32.087 -8.881 72.819 1.00 36.34 420 PHE D N 1
ATOM 13354 C CA . PHE D 1 424 ? -33.079 -9.273 71.827 1.00 36.13 420 PHE D CA 1
ATOM 13355 C C . PHE D 1 424 ? -33.851 -10.518 72.233 1.00 42.25 420 PHE D C 1
ATOM 13356 O O . PHE D 1 424 ? -34.592 -11.024 71.442 1.00 42.94 420 PHE D O 1
ATOM 13364 N N . GLU D 1 425 ? -33.745 -10.940 73.491 1.00 49.13 421 GLU D N 1
ATOM 13365 C CA . GLU D 1 425 ? -34.694 -11.901 74.068 1.00 56.54 421 GLU D CA 1
ATOM 13366 C C . GLU D 1 425 ? -36.048 -11.326 74.458 1.00 63.97 421 GLU D C 1
ATOM 13367 O O . GLU D 1 425 ? -37.029 -11.494 73.730 1.00 74.17 421 GLU D O 1
#

B-factor: mean 28.13, std 12.62, range [7.71, 97.05]

Secondary structure (DSSP, 8-state):
----SSS-HHHHHHHHHT-GGGG-EETTEE-EE-BTTT-----HHHHHHHHHHHHHS----SS--SHHHHHHHHHHHHHHHHHHHHHT--GGGEEEES-HHHHHHHHHHHHHHTTSS-TT-EEEEETT--GGGTHHHHHHHHHH--EEEEEPP-TTS---HHHHHHHHHHS---SEEEEESB-TTT-BBP-HHHHHHHTTTSEEEEE-TTTTTTS---HHHHT-SEEEEEGGGTT--TT-EEEEE-HHHHTTPPPSS-SSSSEEEE-SS-EEEPPTTGGG--SS--HHHHHHHHHHHHHHHHH-HHHHHHHHHHHHHHHHHHHHT-TTEEE-S-SSTTB-SEEEEEETTS-HHHHHHHHHHHH-EE-EEE---HHHHHHHHHH-SS---S-EEEEE--TT--HHHHHHHHHHHHHHHHH--/----SSS-HHHHHHHHHT-GGGG-EETTEEPEE-BTTT-----HHHHHHHHHHHHHS----SS--SHHHHHHHHHHHHHHHHHHHHHT--GGGEEEES-HHHHHHHHHHHHHHTTSS-TT-EEEEETT--GGGTHHHHHHHHHH--EEEEEPP-TTS---HHHHHHHHHH-SS-SEEEEESB-TTT-BBP-HHHHHHHSTTSEEEEE-TTTTTTS---HHHHT-SEEEEEGGGTT--SS-EEEEE-HHHHTTSPPSS-SSSSEEEE-SS-EEEPPTTGGG--SS--HHHHHHHHHHHHHHHHH-HHHHHHHHHHHHHHHHHHHHT-TTEEE-S-SSTTB-SEEEEEETTB-HHHHHHHHHHHH-EE-EEE---HHHHHHHHHH-SS---S-EEEEE--TT--HHHHHHHHHHHHHHHHH--/----SSS-HHHHHHHHHT-GGGG-EETTEE-EE-BTTT-----HHHHHHHHHHHHHS----SS--SHHHHHHHHHHHHHHHHHHHHHT--GGGEEEES-HHHHHHHHHHHHHHTTSS-TT-EEEEETT--GGGTHHHHHHHHHH--EEEEEPP-TTS---HHHHHHHHHH-S--SEEEEESB-TTT-BB--HHHHHHHTTTSEEEEE-TTTTTTS---HHHHT-SEEEEEGGGTT--SS-EEEEE-HHHHTTPPPSS-SSSSEEEE-SS-EEEPPTTGGG--SS--HHHHHHHHHHHHHHHHH-HHHHHHHHHHHHHHHHHHHHT-TTEEE-S-SSTTB-SEEEEEETTB-HHHHHHHHHHHH-EE-EEE---HHHHHHHHHH-SS---S-EEEEE--TT--HHHHHHHHHHHHHHHHHT-/----SSS-HHHHHHHHHT-GGGG-EETTEEPEE-BTTT-----HHHHHHHHHHHHHS----SS--SHHHHHHHHHHHHHHHHHHHHHT--GGGEEEES-HHHHHHHHHHHHHHTTSS-TT-EEEEETT--GGGTHHHHHHHHHH--EEEEE---TTS---HHHHHHHHHH-S--SEEEEESB-TTT-BB--HHHHHHHTTTSEEEEE-TTTTTTS---HHHHT-SEEEEEGGGTT--TT-EEEEE-HHHHTTPPPSS-SSSSEEEE-SS-EEEPPTTGGG--SS--HHHHHHHHHHHHHHHHH-HHHHHHHHHHHHHHHHHHHHH-TTEEE-S-SSTTB-SEEEEEETTB-HHHHHHHHHHHH-EE-EEE---HHHHHHHHHH-SS---S-EEEEE--TT--HHHHHHHHHHHHHHHHHH-

CATH classification: 3.40.640.10

Radius of gyration: 44.6 Å; Cα contacts (8 Å, |Δi|>4): 3748; chains: 4; bounding box: 84×122×115 Å